Protein 4XIW (pdb70)

InterPro domains:
  IPR001148 Alpha carbonic anhydrase domain [PF00194] (82-308)
  IPR001148 Alpha carbonic anhydrase domain [PS51144] (73-310)
  IPR001148 Alpha carbonic anhydrase domain [SM01057] (75-310)
  IPR018338 Carbonic anhydrase, alpha-class, conserved site [PS00162] (165-181)
  IPR023561 Carbonic anhydrase, alpha-class [PTHR18952] (73-304)
  IPR036398 Alpha carbonic anhydrase domain superfamily [G3DSA:3.10.200.10] (72-310)
  IPR036398 Alpha carbonic anhydrase domain superfamily [SSF51069] (74-306)
  IPR041891 Carbonic anhydrase, prokaryotic-like [cd03124] (82-308)

Structure (mmCIF, N/CA/C/O backbone):
data_4XIW
#
_entry.id   4XIW
#
_cell.length_a   139.356
_cell.length_b   139.356
_cell.length_c   203.209
_cell.angle_alpha   90.00
_cell.angle_beta   90.00
_cell.angle_gamma   120.00
#
_symmetry.space_group_name_H-M   'P 32 2 1'
#
loop_
_entity.id
_entity.type
_entity.pdbx_description
1 polymer 'Carbonic anhydrase, alpha type'
2 non-polymer 'ZINC ION'
3 non-polymer 5-ACETAMIDO-1,3,4-THIADIAZOLE-2-SULFONAMIDE
4 non-polymer 'DIHYDROGENPHOSPHATE ION'
5 water water
#
loop_
_atom_site.group_PDB
_atom_site.id
_atom_site.type_symbol
_atom_site.label_atom_id
_atom_site.label_alt_id
_atom_site.label_comp_id
_atom_site.label_asym_id
_atom_site.label_entity_id
_atom_site.label_seq_id
_atom_site.pdbx_PDB_ins_code
_atom_site.Cartn_x
_atom_site.Cartn_y
_atom_site.Cartn_z
_atom_site.occupancy
_atom_site.B_iso_or_equiv
_atom_site.auth_seq_id
_atom_site.auth_comp_id
_atom_site.auth_asym_id
_atom_site.auth_atom_id
_atom_site.pdbx_PDB_model_num
ATOM 1 N N . ALA A 1 3 ? -19.338 -34.615 57.772 1.00 61.81 74 ALA A N 1
ATOM 2 C CA . ALA A 1 3 ? -19.248 -34.429 56.320 1.00 56.67 74 ALA A CA 1
ATOM 3 C C . ALA A 1 3 ? -20.621 -34.587 55.651 1.00 55.68 74 ALA A C 1
ATOM 4 O O . ALA A 1 3 ? -21.183 -35.689 55.619 1.00 66.26 74 ALA A O 1
ATOM 11 N N . TRP A 1 4 ? -21.133 -33.481 55.108 1.00 43.40 75 TRP A N 1
ATOM 12 C CA . TRP A 1 4 ? -22.497 -33.379 54.578 1.00 41.98 75 TRP A CA 1
ATOM 13 C C . TRP A 1 4 ? -22.500 -32.417 53.400 1.00 36.55 75 TRP A C 1
ATOM 14 O O . TRP A 1 4 ? -21.602 -31.581 53.275 1.00 33.21 75 TRP A O 1
ATOM 35 N N . ASN A 1 5 ? -23.539 -32.458 52.581 1.00 27.97 76 ASN A N 1
ATOM 36 C CA . ASN A 1 5 ? -23.604 -31.512 51.466 1.00 37.46 76 ASN A CA 1
ATOM 37 C C . ASN A 1 5 ? -25.026 -31.210 51.044 1.00 38.58 76 ASN A C 1
ATOM 38 O O . ASN A 1 5 ? -25.983 -31.806 51.538 1.00 40.49 76 ASN A O 1
ATOM 49 N N . TYR A 1 6 ? -25.154 -30.249 50.149 1.00 33.05 77 TYR A N 1
ATOM 50 C CA . TYR A 1 6 ? -26.407 -30.012 49.470 1.00 38.26 77 TYR A CA 1
ATOM 51 C C . TYR A 1 6 ? -26.587 -31.008 48.301 1.00 44.06 77 TYR A C 1
ATOM 52 O O . TYR A 1 6 ? -27.666 -31.566 48.086 1.00 45.98 77 TYR A O 1
ATOM 70 N N . GLY A 1 7 ? -25.521 -31.198 47.533 1.00 39.97 78 GLY A N 1
ATOM 71 C CA . GLY A 1 7 ? -25.509 -32.155 46.445 1.00 47.06 78 GLY A CA 1
ATOM 72 C C . GLY A 1 7 ? -26.046 -31.650 45.108 1.00 44.32 78 GLY A C 1
ATOM 73 O O . GLY A 1 7 ? -26.332 -30.457 44.914 1.00 37.03 78 GLY A O 1
ATOM 77 N N . GLU A 1 8 ? -26.151 -32.586 44.170 1.00 38.66 79 GLU A N 1
ATOM 78 C CA . GLU A 1 8 ? -26.797 -32.330 42.894 1.00 43.92 79 GLU A CA 1
ATOM 79 C C . GLU A 1 8 ? -28.265 -32.681 43.013 1.00 39.96 79 GLU A C 1
ATOM 80 O O . GLU A 1 8 ? -28.684 -33.295 44.001 1.00 37.72 79 GLU A O 1
ATOM 92 N N . VAL A 1 9 ? -29.048 -32.279 42.015 1.00 34.80 80 VAL A N 1
ATOM 93 C CA . VAL A 1 9 ? -30.473 -32.562 42.033 1.00 40.21 80 VAL A CA 1
ATOM 94 C C . VAL A 1 9 ? -30.645 -34.098 42.099 1.00 36.45 80 VAL A C 1
ATOM 95 O O . VAL A 1 9 ? -29.730 -34.845 41.779 1.00 44.24 80 VAL A O 1
ATOM 108 N N . ALA A 1 10 ? -31.768 -34.580 42.600 1.00 43.95 81 ALA A N 1
ATOM 109 C CA . ALA A 1 10 ? -31.846 -36.001 42.930 1.00 51.29 81 ALA A CA 1
ATOM 110 C C . ALA A 1 10 ? -32.510 -36.743 41.789 1.00 44.20 81 ALA A C 1
ATOM 111 O O . ALA A 1 10 ? -32.487 -37.975 41.749 1.00 46.41 81 ALA A O 1
ATOM 118 N N . GLY A 1 11 ? -33.085 -35.985 40.855 1.00 40.08 82 GLY A N 1
ATOM 119 C CA . GLY A 1 11 ? -33.880 -36.561 39.781 1.00 48.24 82 GLY A CA 1
ATOM 120 C C . GLY A 1 11 ? -33.137 -37.438 38.770 1.00 40.38 82 GLY A C 1
ATOM 121 O O . GLY A 1 11 ? -33.480 -38.618 38.626 1.00 31.03 82 GLY A O 1
ATOM 125 N N . PRO A 1 12 ? -32.136 -36.863 38.061 1.00 39.39 83 PRO A N 1
ATOM 126 C CA . PRO A 1 12 ? -31.444 -37.513 36.931 1.00 36.91 83 PRO A CA 1
ATOM 127 C C . PRO A 1 12 ? -30.713 -38.825 37.240 1.00 31.45 83 PRO A C 1
ATOM 128 O O . PRO A 1 12 ? -30.658 -39.702 36.388 1.00 41.25 83 PRO A O 1
ATOM 139 N N . PRO A 1 13 ? -30.160 -38.968 38.434 1.00 34.82 84 PRO A N 1
ATOM 140 C CA . PRO A 1 13 ? -29.541 -40.267 38.715 1.00 35.23 84 PRO A CA 1
ATOM 141 C C . PRO A 1 13 ? -30.549 -41.400 38.860 1.00 33.31 84 PRO A C 1
ATOM 142 O O . PRO A 1 13 ? -30.144 -42.551 38.958 1.00 27.01 84 PRO A O 1
ATOM 153 N N . THR A 1 14 ? -31.839 -41.084 38.884 1.00 37.50 85 THR A N 1
ATOM 154 C CA . THR A 1 14 ? -32.876 -42.112 39.026 1.00 37.56 85 THR A CA 1
ATOM 155 C C . THR A 1 14 ? -33.508 -42.458 37.673 1.00 43.32 85 THR A C 1
ATOM 156 O O . THR A 1 14 ? -34.072 -43.540 37.520 1.00 44.67 85 THR A O 1
ATOM 167 N N . TRP A 1 15 ? -33.401 -41.538 36.707 1.00 40.50 86 TRP A N 1
ATOM 168 C CA . TRP A 1 15 ? -33.898 -41.750 35.354 1.00 38.87 86 TRP A CA 1
ATOM 169 C C . TRP A 1 15 ? -33.479 -43.123 34.872 1.00 50.60 86 TRP A C 1
ATOM 170 O O . TRP A 1 15 ? -32.315 -43.520 35.066 1.00 50.13 86 TRP A O 1
ATOM 191 N N . LYS A 1 16 ? -34.423 -43.845 34.264 1.00 46.34 87 LYS A N 1
ATOM 192 C CA . LYS A 1 16 ? -34.174 -45.219 33.840 1.00 48.80 87 LYS A CA 1
ATOM 193 C C . LYS A 1 16 ? -34.292 -45.349 32.331 1.00 48.61 87 LYS A C 1
ATOM 194 O O . LYS A 1 16 ? -34.608 -44.385 31.623 1.00 50.55 87 LYS A O 1
ATOM 213 N N . GLY A 1 17 ? -34.022 -46.551 31.842 1.00 46.72 88 GLY A N 1
ATOM 214 C CA . GLY A 1 17 ? -34.197 -46.863 30.442 1.00 42.36 88 GLY A CA 1
ATOM 215 C C . GLY A 1 17 ? -32.826 -46.780 29.821 1.00 46.72 88 GLY A C 1
ATOM 216 O O . GLY A 1 17 ? -31.853 -47.227 30.450 1.00 37.11 88 GLY A O 1
ATOM 220 N N . VAL A 1 18 ? -32.734 -46.196 28.618 1.00 39.73 89 VAL A N 1
ATOM 221 C CA . VAL A 1 18 ? -31.435 -45.950 28.002 1.00 30.99 89 VAL A CA 1
ATOM 222 C C . VAL A 1 18 ? -30.686 -44.886 28.802 1.00 30.47 89 VAL A C 1
ATOM 223 O O . VAL A 1 18 ? -29.457 -44.943 28.900 1.00 26.37 89 VAL A O 1
ATOM 236 N N . CYS A 1 19 ? -31.441 -43.927 29.359 1.00 33.24 90 CYS A N 1
ATOM 237 C CA . CYS A 1 19 ? -30.921 -42.928 30.319 1.00 40.52 90 CYS A CA 1
ATOM 238 C C . CYS A 1 19 ? -29.852 -43.454 31.244 1.00 36.53 90 CYS A C 1
ATOM 239 O O . CYS A 1 19 ? -28.882 -42.757 31.543 1.00 41.12 90 CYS A O 1
ATOM 246 N N . ALA A 1 20 ? -30.043 -44.684 31.705 1.00 35.60 91 ALA A N 1
ATOM 247 C CA . ALA A 1 20 ? -29.208 -45.239 32.755 1.00 33.77 91 ALA A CA 1
ATOM 248 C C . ALA A 1 20 ? -28.211 -46.230 32.208 1.00 35.08 91 ALA A C 1
ATOM 249 O O . ALA A 1 20 ? -27.247 -46.545 32.896 1.00 35.28 91 ALA A O 1
ATOM 256 N N . THR A 1 21 ? -28.434 -46.714 30.979 1.00 33.27 92 THR A N 1
ATOM 257 C CA . THR A 1 21 ? -27.680 -47.868 30.461 1.00 33.91 92 THR A CA 1
ATOM 258 C C . THR A 1 21 ? -26.859 -47.556 29.217 1.00 44.15 92 THR A C 1
ATOM 259 O O . THR A 1 21 ? -25.914 -48.296 28.911 1.00 37.90 92 THR A O 1
ATOM 270 N N . GLY A 1 22 ? -27.244 -46.498 28.491 1.00 30.54 93 GLY A N 1
ATOM 271 C CA . GLY A 1 22 ? -26.576 -46.117 27.264 1.00 33.63 93 GLY A CA 1
ATOM 272 C C . GLY A 1 22 ? -25.118 -45.727 27.418 1.00 36.64 93 GLY A C 1
ATOM 273 O O . GLY A 1 22 ? -24.724 -45.093 28.411 1.00 30.22 93 GLY A O 1
ATOM 277 N N . LYS A 1 23 ? -24.318 -46.089 26.416 1.00 33.49 94 LYS A N 1
ATOM 278 C CA . LYS A 1 23 ? -22.895 -45.756 26.416 1.00 32.10 94 LYS A CA 1
ATOM 279 C C . LYS A 1 23 ? -22.607 -44.548 25.475 1.00 27.45 94 LYS A C 1
ATOM 280 O O . LYS A 1 23 ? -21.450 -44.194 25.205 1.00 24.32 94 LYS A O 1
ATOM 299 N N . ARG A 1 24 ? -23.675 -43.906 25.007 1.00 26.44 95 ARG A N 1
ATOM 300 C CA . ARG A 1 24 ? -23.585 -42.819 24.034 1.00 31.66 95 ARG A CA 1
ATOM 301 C C . ARG A 1 24 ? -24.515 -41.661 24.475 1.00 23.37 95 ARG A C 1
ATOM 302 O O . ARG A 1 24 ? -25.424 -41.230 23.758 1.00 26.17 95 ARG A O 1
ATOM 323 N N . GLN A 1 25 ? -24.291 -41.162 25.677 1.00 28.27 96 GLN A N 1
ATOM 324 C CA . GLN A 1 25 ? -25.246 -40.251 26.300 1.00 26.46 96 GLN A CA 1
ATOM 325 C C . GLN A 1 25 ? -24.771 -38.798 26.275 1.00 22.86 96 GLN A C 1
ATOM 326 O O . GLN A 1 25 ? -23.577 -38.517 26.222 1.00 20.52 96 GLN A O 1
ATOM 340 N N . SER A 1 26 ? -25.731 -37.885 26.280 1.00 24.90 97 SER A N 1
ATOM 341 C CA . SER A 1 26 ? -25.461 -36.455 26.393 1.00 26.39 97 SER A CA 1
ATOM 342 C C . SER A 1 26 ? -26.003 -35.884 27.700 1.00 23.60 97 SER A C 1
ATOM 343 O O . SER A 1 26 ? -26.943 -36.424 28.278 1.00 26.00 97 SER A O 1
ATOM 351 N N . PRO A 1 27 ? -25.444 -34.765 28.155 1.00 21.73 98 PRO A N 1
ATOM 352 C CA . PRO A 1 27 ? -24.383 -33.982 27.523 1.00 23.29 98 PRO A CA 1
ATOM 353 C C . PRO A 1 27 ? -23.000 -34.525 27.864 1.00 20.23 98 PRO A C 1
ATOM 354 O O . PRO A 1 27 ? -22.885 -35.476 28.624 1.00 24.68 98 PRO A O 1
ATOM 365 N N . ILE A 1 28 ? -21.954 -33.925 27.311 1.00 19.14 99 ILE A N 1
ATOM 366 C CA . ILE A 1 28 ? -20.608 -34.324 27.687 1.00 23.00 99 ILE A CA 1
ATOM 367 C C . ILE A 1 28 ? -19.731 -33.109 27.803 1.00 21.67 99 ILE A C 1
ATOM 368 O O . ILE A 1 28 ? -20.157 -32.013 27.455 1.00 19.97 99 ILE A O 1
ATOM 384 N N . ASN A 1 29 ? -18.514 -33.285 28.216 1.00 20.09 100 ASN A N 1
ATOM 385 C CA . ASN A 1 29 ? -17.529 -32.250 28.171 1.00 14.69 100 ASN A CA 1
ATOM 386 C C . ASN A 1 29 ? -16.861 -32.085 26.794 1.00 21.48 100 ASN A C 1
ATOM 387 O O . ASN A 1 29 ? -16.445 -33.011 26.200 1.00 17.10 100 ASN A O 1
ATOM 398 N N . ILE A 1 30 ? -16.729 -30.854 26.323 1.00 16.07 101 ILE A N 1
ATOM 399 C CA . ILE A 1 30 ? -16.073 -30.643 25.041 1.00 15.57 101 ILE A CA 1
ATOM 400 C C . ILE A 1 30 ? -14.657 -30.102 25.208 1.00 16.74 101 ILE A C 1
ATOM 401 O O . ILE A 1 30 ? -14.459 -28.887 25.180 1.00 16.70 101 ILE A O 1
ATOM 417 N N . PRO A 1 31 ? -13.664 -30.973 25.316 1.00 17.34 102 PRO A N 1
ATOM 418 C CA . PRO A 1 31 ? -12.275 -30.509 25.439 1.00 20.16 102 PRO A CA 1
ATOM 419 C C . PRO A 1 31 ? -11.835 -29.535 24.332 1.00 24.37 102 PRO A C 1
ATOM 420 O O . PRO A 1 31 ? -11.954 -29.851 23.148 1.00 29.43 102 PRO A O 1
ATOM 431 N N . LEU A 1 32 ? -11.323 -28.372 24.732 1.00 25.39 103 LEU A N 1
ATOM 432 C CA . LEU A 1 32 ? -10.709 -27.457 23.859 1.00 25.66 103 LEU A CA 1
ATOM 433 C C . LEU A 1 32 ? -9.249 -27.444 24.122 1.00 24.77 103 LEU A C 1
ATOM 434 O O . LEU A 1 32 ? -8.477 -28.007 23.460 1.00 41.38 103 LEU A O 1
ATOM 450 N N . ASN A 1 33 ? -8.857 -26.859 25.168 1.00 34.10 104 ASN A N 1
ATOM 451 C CA . ASN A 1 33 ? -7.436 -26.667 25.428 1.00 37.72 104 ASN A CA 1
ATOM 452 C C . ASN A 1 33 ? -6.815 -27.899 26.078 1.00 38.63 104 ASN A C 1
ATOM 453 O O . ASN A 1 33 ? -6.232 -27.816 27.159 1.00 47.53 104 ASN A O 1
ATOM 464 N N . THR A 1 34 ? -6.943 -29.041 25.411 1.00 44.40 105 THR A N 1
ATOM 465 C CA . THR A 1 34 ? -6.396 -30.292 25.921 1.00 39.51 105 THR A CA 1
ATOM 466 C C . THR A 1 34 ? -5.110 -30.658 25.189 1.00 33.59 105 THR A C 1
ATOM 467 O O . THR A 1 34 ? -4.750 -30.028 24.194 1.00 50.14 105 THR A O 1
ATOM 478 N N . SER A 1 35 ? -4.423 -31.681 25.686 1.00 29.44 106 SER A N 1
ATOM 479 C CA . SER A 1 35 ? -3.177 -32.134 25.080 1.00 39.79 106 SER A CA 1
ATOM 480 C C . SER A 1 35 ? -3.425 -33.329 24.167 1.00 35.12 106 SER A C 1
ATOM 481 O O . SER A 1 35 ? -2.484 -33.975 23.705 1.00 37.76 106 SER A O 1
ATOM 489 N N . ALA A 1 36 ? -4.696 -33.618 23.911 1.00 28.98 107 ALA A N 1
ATOM 490 C CA . ALA A 1 36 ? -5.065 -34.690 23.087 1.00 29.45 107 ALA A CA 1
ATOM 491 C C . ALA A 1 36 ? -5.197 -34.160 21.704 1.00 31.08 107 ALA A C 1
ATOM 492 O O . ALA A 1 36 ? -5.393 -32.991 21.509 1.00 35.28 107 ALA A O 1
ATOM 499 N N . PRO A 1 37 ? -5.040 -35.024 20.738 1.00 30.10 108 PRO A N 1
ATOM 500 C CA . PRO A 1 37 ? -5.230 -34.600 19.344 1.00 28.09 108 PRO A CA 1
ATOM 501 C C . PRO A 1 37 ? -6.690 -34.335 19.040 1.00 33.67 108 PRO A C 1
ATOM 502 O O . PRO A 1 37 ? -7.556 -35.134 19.411 1.00 40.25 108 PRO A O 1
ATOM 513 N N . LYS A 1 38 ? -6.964 -33.239 18.355 1.00 27.55 109 LYS A N 1
ATOM 514 C CA . LYS A 1 38 ? -8.312 -32.964 17.902 1.00 29.98 109 LYS A CA 1
ATOM 515 C C . LYS A 1 38 ? -8.494 -33.424 16.455 1.00 31.14 109 LYS A C 1
ATOM 516 O O . LYS A 1 38 ? -7.872 -32.876 15.530 1.00 27.11 109 LYS A O 1
ATOM 535 N N . VAL A 1 39 ? -9.349 -34.424 16.271 1.00 27.85 110 VAL A N 1
ATOM 536 C CA . VAL A 1 39 ? -9.741 -34.860 14.943 1.00 24.87 110 VAL A CA 1
ATOM 537 C C . VAL A 1 39 ? -10.685 -33.843 14.326 1.00 27.44 110 VAL A C 1
ATOM 538 O O . VAL A 1 39 ? -11.729 -33.543 14.897 1.00 25.65 110 VAL A O 1
ATOM 551 N N . ASP A 1 40 ? -10.331 -33.317 13.157 1.00 33.67 111 ASP A N 1
ATOM 552 C CA . ASP A 1 40 ? -11.186 -32.354 12.449 1.00 28.13 111 ASP A CA 1
ATOM 553 C C . ASP A 1 40 ? -12.412 -33.028 11.874 1.00 30.34 111 ASP A C 1
ATOM 554 O O . ASP A 1 40 ? -12.357 -34.153 11.397 1.00 29.66 111 ASP A O 1
ATOM 563 N N . ALA A 1 41 ? -13.540 -32.343 11.938 1.00 34.44 112 ALA A N 1
ATOM 564 C CA . ALA A 1 41 ? -14.780 -32.954 11.498 1.00 33.87 112 ALA A CA 1
ATOM 565 C C . ALA A 1 41 ? -14.834 -32.901 9.978 1.00 27.25 112 ALA A C 1
ATOM 566 O O . ALA A 1 41 ? -15.311 -33.828 9.333 1.00 29.04 112 ALA A O 1
ATOM 573 N N . GLU A 1 42 ? -14.289 -31.831 9.412 1.00 36.47 113 GLU A N 1
ATOM 574 C CA . GLU A 1 42 ? -14.309 -31.625 7.954 1.00 40.49 113 GLU A CA 1
ATOM 575 C C . GLU A 1 42 ? -15.708 -31.835 7.436 1.00 37.12 113 GLU A C 1
ATOM 576 O O . GLU A 1 42 ? -16.018 -32.856 6.823 1.00 39.38 113 GLU A O 1
ATOM 588 N N . MET A 1 43 ? -16.514 -30.832 7.629 1.00 36.57 114 MET A N 1
ATOM 589 C CA . MET A 1 43 ? -17.923 -30.913 7.500 1.00 34.22 114 MET A CA 1
ATOM 590 C C . MET A 1 43 ? -18.408 -29.661 6.806 1.00 29.86 114 MET A C 1
ATOM 591 O O . MET A 1 43 ? -19.530 -29.562 6.432 1.00 30.99 114 MET A O 1
ATOM 605 N N . GLY A 1 44 ? -17.526 -28.698 6.676 1.00 26.01 115 GLY A N 1
ATOM 606 C CA . GLY A 1 44 ? -17.849 -27.367 6.221 1.00 20.61 115 GLY A CA 1
ATOM 607 C C . GLY A 1 44 ? -18.444 -26.544 7.341 1.00 24.60 115 GLY A C 1
ATOM 608 O O . GLY A 1 44 ? -18.392 -26.914 8.502 1.00 23.87 115 GLY A O 1
ATOM 612 N N . GLU A 1 45 ? -19.011 -25.415 6.959 1.00 27.14 116 GLU A N 1
ATOM 613 C CA . GLU A 1 45 ? -19.664 -24.513 7.867 1.00 19.77 116 GLU A CA 1
ATOM 614 C C . GLU A 1 45 ? -21.177 -24.697 7.766 1.00 23.25 116 GLU A C 1
ATOM 615 O O . GLU A 1 45 ? -21.695 -25.221 6.782 1.00 21.64 116 GLU A O 1
ATOM 627 N N . PHE A 1 46 ? -21.877 -24.287 8.813 1.00 25.26 117 PHE A N 1
ATOM 628 C CA . PHE A 1 46 ? -23.319 -24.285 8.804 1.00 22.87 117 PHE A CA 1
ATOM 629 C C . PHE A 1 46 ? -23.753 -23.191 7.858 1.00 22.29 117 PHE A C 1
ATOM 630 O O . PHE A 1 46 ? -23.151 -22.101 7.843 1.00 20.51 117 PHE A O 1
ATOM 647 N N . ASP A 1 47 ? -24.800 -23.454 7.084 1.00 23.26 118 ASP A N 1
ATOM 648 C CA . ASP A 1 47 ? -25.492 -22.365 6.392 1.00 24.34 118 ASP A CA 1
ATOM 649 C C . ASP A 1 47 ? -26.953 -22.348 6.831 1.00 22.06 118 ASP A C 1
ATOM 650 O O . ASP A 1 47 ? -27.696 -23.315 6.619 1.00 17.95 118 ASP A O 1
ATOM 659 N N . PHE A 1 48 ? -27.350 -21.232 7.427 1.00 17.57 119 PHE A N 1
ATOM 660 C CA . PHE A 1 48 ? -28.684 -21.095 7.977 1.00 23.38 119 PHE A CA 1
ATOM 661 C C . PHE A 1 48 ? -29.634 -20.355 7.083 1.00 24.37 119 PHE A C 1
ATOM 662 O O . PHE A 1 48 ? -29.348 -19.231 6.657 1.00 22.91 119 PHE A O 1
ATOM 679 N N . ALA A 1 49 ? -30.791 -20.958 6.848 1.00 22.73 120 ALA A N 1
ATOM 680 C CA . ALA A 1 49 ? -31.921 -20.235 6.265 1.00 24.34 120 ALA A CA 1
ATOM 681 C C . ALA A 1 49 ? -33.100 -20.330 7.228 1.00 27.92 120 ALA A C 1
ATOM 682 O O . ALA A 1 49 ? -33.996 -21.171 7.069 1.00 31.32 120 ALA A O 1
ATOM 689 N N . TYR A 1 50 ? -33.069 -19.488 8.251 1.00 26.70 121 TYR A N 1
ATOM 690 C CA . TYR A 1 50 ? -34.130 -19.440 9.246 1.00 30.70 121 TYR A CA 1
ATOM 691 C C . TYR A 1 50 ? -34.995 -18.184 9.057 1.00 35.73 121 TYR A C 1
ATOM 692 O O . TYR A 1 50 ? -34.464 -17.075 9.013 1.00 38.27 121 TYR A O 1
ATOM 710 N N . GLY A 1 51 ? -36.319 -18.340 9.044 1.00 33.29 122 GLY A N 1
ATOM 711 C CA . GLY A 1 51 ? -37.221 -17.199 8.942 1.00 32.49 122 GLY A CA 1
ATOM 712 C C . GLY A 1 51 ? -37.016 -16.174 10.045 1.00 41.41 122 GLY A C 1
ATOM 713 O O . GLY A 1 51 ? -36.521 -16.500 11.134 1.00 40.22 122 GLY A O 1
ATOM 717 N N . SER A 1 52 ? -37.411 -14.935 9.771 1.00 38.27 123 SER A N 1
ATOM 718 C CA . SER A 1 52 ? -37.136 -13.834 10.690 1.00 44.60 123 SER A CA 1
ATOM 719 C C . SER A 1 52 ? -38.275 -13.487 11.688 1.00 42.10 123 SER A C 1
ATOM 720 O O . SER A 1 52 ? -38.008 -12.868 12.728 1.00 37.86 123 SER A O 1
ATOM 728 N N . PHE A 1 53 ? -39.515 -13.870 11.370 1.00 31.96 124 PHE A N 1
ATOM 729 C CA . PHE A 1 53 ? -40.677 -13.579 12.217 1.00 31.35 124 PHE A CA 1
ATOM 730 C C . PHE A 1 53 ? -41.645 -14.722 12.134 1.00 33.46 124 PHE A C 1
ATOM 731 O O . PHE A 1 53 ? -42.741 -14.595 11.584 1.00 28.33 124 PHE A O 1
ATOM 748 N N . GLU A 1 54 ? -41.230 -15.848 12.693 1.00 37.39 125 GLU A N 1
ATOM 749 C CA . GLU A 1 54 ? -42.007 -17.057 12.614 1.00 31.57 125 GLU A CA 1
ATOM 750 C C . GLU A 1 54 ? -43.156 -16.961 13.611 1.00 39.33 125 GLU A C 1
ATOM 751 O O . GLU A 1 54 ? -43.012 -16.423 14.710 1.00 41.00 125 GLU A O 1
ATOM 763 N N . LYS A 1 55 ? -44.306 -17.463 13.189 1.00 42.19 126 LYS A N 1
ATOM 764 C CA . LYS A 1 55 ? -45.444 -17.635 14.048 1.00 29.90 126 LYS A CA 1
ATOM 765 C C . LYS A 1 55 ? -45.255 -18.964 14.727 1.00 33.98 126 LYS A C 1
ATOM 766 O O . LYS A 1 55 ? -45.242 -19.978 14.045 1.00 40.31 126 LYS A O 1
ATOM 785 N N . CYS A 1 56 ? -45.114 -18.956 16.054 1.00 34.63 127 CYS A N 1
ATOM 786 C CA . CYS A 1 56 ? -44.779 -20.158 16.834 1.00 34.78 127 CYS A CA 1
ATOM 787 C C . CYS A 1 56 ? -45.758 -20.440 17.994 1.00 37.70 127 CYS A C 1
ATOM 788 O O . CYS A 1 56 ? -46.281 -19.495 18.614 1.00 34.89 127 CYS A O 1
ATOM 796 N N . ASP A 1 57 ? -45.975 -21.730 18.292 1.00 34.60 128 ASP A N 1
ATOM 797 C CA . ASP A 1 57 ? -46.614 -22.188 19.551 1.00 40.72 128 ASP A CA 1
ATOM 798 C C . ASP A 1 57 ? -45.581 -22.307 20.659 1.00 33.40 128 ASP A C 1
ATOM 799 O O . ASP A 1 57 ? -44.562 -22.987 20.483 1.00 31.77 128 ASP A O 1
ATOM 808 N N . VAL A 1 58 ? -45.833 -21.661 21.792 1.00 32.47 129 VAL A N 1
ATOM 809 C CA . VAL A 1 58 ? -44.950 -21.803 22.945 1.00 31.01 129 VAL A CA 1
ATOM 810 C C . VAL A 1 58 ? -45.608 -22.741 23.941 1.00 29.55 129 VAL A C 1
ATOM 811 O O . VAL A 1 58 ? -46.722 -22.477 24.406 1.00 33.30 129 VAL A O 1
ATOM 824 N N . LEU A 1 59 ? -44.914 -23.835 24.240 1.00 30.83 130 LEU A N 1
ATOM 825 C CA . LEU A 1 59 ? -45.377 -24.874 25.154 1.00 25.47 130 LEU A CA 1
ATOM 826 C C . LEU A 1 59 ? -44.625 -24.816 26.486 1.00 29.59 130 LEU A C 1
ATOM 827 O O . LEU A 1 59 ? -43.433 -24.483 26.516 1.00 25.55 130 LEU A O 1
ATOM 843 N N . ASN A 1 60 ? -45.327 -25.136 27.581 1.00 30.97 131 ASN A N 1
ATOM 844 C CA . ASN A 1 60 ? -44.711 -25.324 28.894 1.00 18.92 131 ASN A CA 1
ATOM 845 C C . ASN A 1 60 ? -44.477 -26.803 29.090 1.00 22.66 131 ASN A C 1
ATOM 846 O O . ASN A 1 60 ? -45.398 -27.599 29.277 1.00 21.30 131 ASN A O 1
ATOM 857 N N . THR A 1 61 ? -43.240 -27.225 28.973 1.00 30.16 132 THR A N 1
ATOM 858 C CA . THR A 1 61 ? -42.884 -28.621 28.993 1.00 27.94 132 THR A CA 1
ATOM 859 C C . THR A 1 61 ? -43.182 -29.305 30.273 1.00 27.87 132 THR A C 1
ATOM 860 O O . THR A 1 61 ? -43.212 -30.519 30.355 1.00 26.32 132 THR A O 1
ATOM 871 N N . GLY A 1 62 ? -43.397 -28.491 31.289 1.00 31.68 133 GLY A N 1
ATOM 872 C CA . GLY A 1 62 ? -43.572 -29.024 32.634 1.00 27.76 133 GLY A CA 1
ATOM 873 C C . GLY A 1 62 ? -42.341 -29.738 33.203 1.00 30.84 133 GLY A C 1
ATOM 874 O O . GLY A 1 62 ? -42.459 -30.615 34.065 1.00 35.15 133 GLY A O 1
ATOM 878 N N . HIS A 1 63 ? -41.156 -29.367 32.723 1.00 27.09 134 HIS A N 1
ATOM 879 C CA . HIS A 1 63 ? -39.905 -29.966 33.175 1.00 23.51 134 HIS A CA 1
ATOM 880 C C . HIS A 1 63 ? -38.883 -28.857 33.286 1.00 23.58 134 HIS A C 1
ATOM 881 O O . HIS A 1 63 ? -37.686 -29.084 33.192 1.00 25.61 134 HIS A O 1
ATOM 896 N N . GLY A 1 64 ? -39.366 -27.637 33.454 1.00 19.84 135 GLY A N 1
ATOM 897 C CA . GLY A 1 64 ? -38.485 -26.508 33.631 1.00 19.96 135 GLY A CA 1
ATOM 898 C C . GLY A 1 64 ? -38.697 -25.558 32.495 1.00 28.57 135 GLY A C 1
ATOM 899 O O . GLY A 1 64 ? -39.426 -24.585 32.631 1.00 23.24 135 GLY A O 1
ATOM 903 N N . THR A 1 65 ? -38.101 -25.871 31.345 1.00 30.27 136 THR A N 1
ATOM 904 C CA . THR A 1 65 ? -38.050 -24.919 30.243 1.00 21.32 136 THR A CA 1
ATOM 905 C C . THR A 1 65 ? -39.416 -24.752 29.589 1.00 19.46 136 THR A C 1
ATOM 906 O O . THR A 1 65 ? -40.267 -25.631 29.699 1.00 17.39 136 THR A O 1
ATOM 917 N N . MET A 1 66 ? -39.626 -23.619 28.915 1.00 25.11 137 MET A N 1
ATOM 918 C CA . MET A 1 66 ? -40.672 -23.536 27.888 1.00 19.63 137 MET A CA 1
ATOM 919 C C . MET A 1 66 ? -40.057 -24.023 26.597 1.00 21.33 137 MET A C 1
ATOM 920 O O . MET A 1 66 ? -38.840 -24.169 26.497 1.00 21.31 137 MET A O 1
ATOM 934 N N . GLN A 1 67 ? -40.897 -24.257 25.598 1.00 26.96 138 GLN A N 1
ATOM 935 C CA . GLN A 1 67 ? -40.469 -24.894 24.357 1.00 20.55 138 GLN A CA 1
ATOM 936 C C . GLN A 1 67 ? -41.116 -24.161 23.182 1.00 27.65 138 GLN A C 1
ATOM 937 O O . GLN A 1 67 ? -42.349 -24.079 23.122 1.00 25.13 138 GLN A O 1
ATOM 951 N N . VAL A 1 68 ? -40.302 -23.613 22.268 1.00 19.38 139 VAL A N 1
ATOM 952 C CA . VAL A 1 68 ? -40.852 -22.848 21.143 1.00 23.80 139 VAL A CA 1
ATOM 953 C C . VAL A 1 68 ? -40.898 -23.721 19.916 1.00 23.19 139 VAL A C 1
ATOM 954 O O . VAL A 1 68 ? -39.849 -24.160 19.430 1.00 24.84 139 VAL A O 1
ATOM 967 N N . ASN A 1 69 ? -42.112 -24.002 19.433 1.00 26.33 140 ASN A N 1
ATOM 968 C CA . ASN A 1 69 ? -42.283 -24.844 18.239 1.00 26.23 140 ASN A CA 1
ATOM 969 C C . ASN A 1 69 ? -42.432 -24.023 16.976 1.00 24.11 140 ASN A C 1
ATOM 970 O O . ASN A 1 69 ? -43.034 -22.943 16.975 1.00 22.34 140 ASN A O 1
ATOM 981 N N . PHE A 1 70 ? -41.853 -24.537 15.898 1.00 27.96 141 PHE A N 1
ATOM 982 C CA . PHE A 1 70 ? -41.825 -23.815 14.626 1.00 31.48 141 PHE A CA 1
ATOM 983 C C . PHE A 1 70 ? -42.641 -24.496 13.551 1.00 32.05 141 PHE A C 1
ATOM 984 O O . PHE A 1 70 ? -42.941 -25.695 13.650 1.00 34.02 141 PHE A O 1
ATOM 1001 N N . PRO A 1 71 ? -43.038 -23.720 12.534 1.00 37.05 142 PRO A N 1
ATOM 1002 C CA . PRO A 1 71 ? -43.455 -24.335 11.277 1.00 36.11 142 PRO A CA 1
ATOM 1003 C C . PRO A 1 71 ? -42.248 -24.761 10.472 1.00 41.20 142 PRO A C 1
ATOM 1004 O O . PRO A 1 71 ? -41.118 -24.404 10.811 1.00 38.34 142 PRO A O 1
ATOM 1015 N N . ALA A 1 72 ? -42.493 -25.489 9.389 1.00 47.85 143 ALA A N 1
ATOM 1016 C CA . ALA A 1 72 ? -41.435 -25.836 8.451 1.00 42.88 143 ALA A CA 1
ATOM 1017 C C . ALA A 1 72 ? -40.876 -24.586 7.780 1.00 35.56 143 ALA A C 1
ATOM 1018 O O . ALA A 1 72 ? -41.479 -23.504 7.842 1.00 35.65 143 ALA A O 1
ATOM 1025 N N . GLY A 1 73 ? -39.705 -24.738 7.166 1.00 29.08 144 GLY A N 1
ATOM 1026 C CA . GLY A 1 73 ? -39.088 -23.657 6.415 1.00 32.10 144 GLY A CA 1
ATOM 1027 C C . GLY A 1 73 ? -37.805 -23.136 7.029 1.00 44.66 144 GLY A C 1
ATOM 1028 O O . GLY A 1 73 ? -37.023 -22.415 6.377 1.00 44.25 144 GLY A O 1
ATOM 1032 N N . ASN A 1 74 ? -37.591 -23.470 8.299 1.00 41.79 145 ASN A N 1
ATOM 1033 C CA . ASN A 1 74 ? -36.355 -23.097 8.951 1.00 27.43 145 ASN A CA 1
ATOM 1034 C C . ASN A 1 74 ? -35.341 -24.218 8.759 1.00 30.88 145 ASN A C 1
ATOM 1035 O O . ASN A 1 74 ? -35.441 -25.292 9.373 1.00 25.79 145 ASN A O 1
ATOM 1046 N N . LEU A 1 75 ? -34.380 -23.974 7.872 1.00 29.92 146 LEU A N 1
ATOM 1047 C CA . LEU A 1 75 ? -33.440 -25.002 7.505 1.00 21.95 146 LEU A CA 1
ATOM 1048 C C . LEU A 1 75 ? -32.041 -24.586 7.854 1.00 21.88 146 LEU A C 1
ATOM 1049 O O . LEU A 1 75 ? -31.661 -23.424 7.677 1.00 22.49 146 LEU A O 1
ATOM 1065 N N . ALA A 1 76 ? -31.291 -25.560 8.362 1.00 16.67 147 ALA A N 1
ATOM 1066 C CA . ALA A 1 76 ? -29.859 -25.433 8.586 1.00 21.53 147 ALA A CA 1
ATOM 1067 C C . ALA A 1 76 ? -29.143 -26.465 7.700 1.00 28.42 147 ALA A C 1
ATOM 1068 O O . ALA A 1 76 ? -29.522 -27.662 7.736 1.00 23.72 147 ALA A O 1
ATOM 1075 N N . PHE A 1 77 ? -28.138 -26.012 6.920 1.00 19.56 148 PHE A N 1
ATOM 1076 C CA . PHE A 1 77 ? -27.379 -26.884 6.019 1.00 18.92 148 PHE A CA 1
ATOM 1077 C C . PHE A 1 77 ? -25.966 -27.139 6.541 1.00 15.84 148 PHE A C 1
ATOM 1078 O O . PHE A 1 77 ? -25.252 -26.182 6.881 1.00 15.62 148 PHE A O 1
ATOM 1095 N N . ILE A 1 78 ? -25.566 -28.420 6.560 1.00 10.00 149 ILE A N 1
ATOM 1096 C CA . ILE A 1 78 ? -24.243 -28.826 7.056 1.00 17.29 149 ILE A CA 1
ATOM 1097 C C . ILE A 1 78 ? -23.844 -30.190 6.518 1.00 23.31 149 ILE A C 1
ATOM 1098 O O . ILE A 1 78 ? -24.653 -31.130 6.487 1.00 19.70 149 ILE A O 1
ATOM 1114 N N . GLY A 1 79 ? -22.575 -30.293 6.126 1.00 27.22 150 GLY A N 1
ATOM 1115 C CA . GLY A 1 79 ? -22.021 -31.551 5.652 1.00 36.29 150 GLY A CA 1
ATOM 1116 C C . GLY A 1 79 ? -22.918 -32.243 4.654 1.00 35.82 150 GLY A C 1
ATOM 1117 O O . GLY A 1 79 ? -23.169 -33.447 4.767 1.00 40.01 150 GLY A O 1
ATOM 1121 N N . ASN A 1 80 ? -23.443 -31.460 3.715 1.00 33.04 151 ASN A N 1
ATOM 1122 C CA . ASN A 1 80 ? -24.330 -31.960 2.657 1.00 32.16 151 ASN A CA 1
ATOM 1123 C C . ASN A 1 80 ? -25.622 -32.642 3.137 1.00 31.57 151 ASN A C 1
ATOM 1124 O O . ASN A 1 80 ? -26.121 -33.578 2.523 1.00 37.02 151 ASN A O 1
ATOM 1135 N N . MET A 1 81 ? -26.170 -32.117 4.228 1.00 37.20 152 MET A N 1
ATOM 1136 C CA . MET A 1 81 ? -27.410 -32.597 4.821 1.00 31.59 152 MET A CA 1
ATOM 1137 C C . MET A 1 81 ? -28.337 -31.432 5.074 1.00 25.29 152 MET A C 1
ATOM 1138 O O . MET A 1 81 ? -27.880 -30.292 5.195 1.00 21.07 152 MET A O 1
ATOM 1152 N N . GLU A 1 82 ? -29.635 -31.718 5.142 1.00 21.20 153 GLU A N 1
ATOM 1153 C CA . GLU A 1 82 ? -30.615 -30.698 5.485 1.00 20.48 153 GLU A CA 1
ATOM 1154 C C . GLU A 1 82 ? -31.230 -30.976 6.855 1.00 29.98 153 GLU A C 1
ATOM 1155 O O . GLU A 1 82 ? -31.887 -32.014 7.065 1.00 34.68 153 GLU A O 1
ATOM 1167 N N . LEU A 1 83 ? -31.013 -30.062 7.794 1.00 18.74 154 LEU A N 1
ATOM 1168 C CA . LEU A 1 83 ? -31.677 -30.158 9.088 1.00 24.07 154 LEU A CA 1
ATOM 1169 C C . LEU A 1 83 ? -32.827 -29.162 9.091 1.00 23.93 154 LEU A C 1
ATOM 1170 O O . LEU A 1 83 ? -32.638 -27.997 8.693 1.00 24.31 154 LEU A O 1
ATOM 1186 N N . GLU A 1 84 ? -34.009 -29.607 9.513 1.00 17.88 155 GLU A N 1
ATOM 1187 C CA . GLU A 1 84 ? -35.127 -28.692 9.731 1.00 21.15 155 GLU A CA 1
ATOM 1188 C C . GLU A 1 84 ? -35.458 -28.480 11.234 1.00 29.76 155 GLU A C 1
ATOM 1189 O O . GLU A 1 84 ? -35.568 -29.435 12.007 1.00 24.81 155 GLU A O 1
ATOM 1201 N N . LEU A 1 85 ? -35.622 -27.217 11.614 1.00 24.16 156 LEU A N 1
ATOM 1202 C CA . LEU A 1 85 ? -35.904 -26.832 12.967 1.00 15.68 156 LEU A CA 1
ATOM 1203 C C . LEU A 1 85 ? -37.293 -27.270 13.336 1.00 19.37 156 LEU A C 1
ATOM 1204 O O . LEU A 1 85 ? -38.279 -26.930 12.675 1.00 23.86 156 LEU A O 1
ATOM 1220 N N . LEU A 1 86 ? -37.358 -28.046 14.403 1.00 21.42 157 LEU A N 1
ATOM 1221 C CA . LEU A 1 86 ? -38.614 -28.456 14.983 1.00 24.14 157 LEU A CA 1
ATOM 1222 C C . LEU A 1 86 ? -39.003 -27.474 16.084 1.00 18.70 157 LEU A C 1
ATOM 1223 O O . LEU A 1 86 ? -40.080 -26.898 16.026 1.00 17.42 157 LEU A O 1
ATOM 1239 N N . GLN A 1 87 ? -38.104 -27.287 17.060 1.00 23.15 158 GLN A N 1
ATOM 1240 C CA . GLN A 1 87 ? -38.347 -26.456 18.270 1.00 21.30 158 GLN A CA 1
ATOM 1241 C C . GLN A 1 87 ? -37.055 -26.001 18.900 1.00 13.40 158 GLN A C 1
ATOM 1242 O O . GLN A 1 87 ? -36.013 -26.630 18.704 1.00 16.17 158 GLN A O 1
ATOM 1256 N N . PHE A 1 88 ? -37.096 -24.893 19.618 1.00 8.27 159 PHE A N 1
ATOM 1257 C CA . PHE A 1 88 ? -36.056 -24.694 20.643 1.00 22.06 159 PHE A CA 1
ATOM 1258 C C . PHE A 1 88 ? -36.549 -24.688 22.118 1.00 17.89 159 PHE A C 1
ATOM 1259 O O . PHE A 1 88 ? -37.761 -24.583 22.375 1.00 15.58 159 PHE A O 1
ATOM 1276 N N . HIS A 1 89 ? -35.599 -24.828 23.051 1.00 20.07 160 HIS A N 1
ATOM 1277 C CA . HIS A 1 89 ? -35.820 -24.662 24.519 1.00 15.59 160 HIS A CA 1
ATOM 1278 C C . HIS A 1 89 ? -34.489 -24.362 25.228 1.00 16.49 160 HIS A C 1
ATOM 1279 O O . HIS A 1 89 ? -33.441 -24.254 24.583 1.00 17.42 160 HIS A O 1
ATOM 1293 N N . PHE A 1 90 ? -34.510 -24.277 26.559 1.00 21.42 161 PHE A N 1
ATOM 1294 C CA . PHE A 1 90 ? -33.297 -23.929 27.296 1.00 15.45 161 PHE A CA 1
ATOM 1295 C C . PHE A 1 90 ? -32.966 -24.817 28.497 1.00 16.96 161 PHE A C 1
ATOM 1296 O O . PHE A 1 90 ? -33.803 -25.558 29.013 1.00 22.79 161 PHE A O 1
ATOM 1313 N N . HIS A 1 91 ? -31.704 -24.749 28.906 1.00 15.06 162 HIS A N 1
ATOM 1314 C CA . HIS A 1 91 ? -31.241 -25.355 30.143 1.00 17.47 162 HIS A CA 1
ATOM 1315 C C . HIS A 1 91 ? -30.318 -24.399 30.896 1.00 19.37 162 HIS A C 1
ATOM 1316 O O . HIS A 1 91 ? -29.525 -23.669 30.276 1.00 17.35 162 HIS A O 1
ATOM 1330 N N . ALA A 1 92 ? -30.426 -24.422 32.231 1.00 21.40 163 ALA A N 1
ATOM 1331 C CA . ALA A 1 92 ? -29.649 -23.559 33.113 1.00 14.62 163 ALA A CA 1
ATOM 1332 C C . ALA A 1 92 ? -29.208 -24.359 34.330 1.00 21.11 163 ALA A C 1
ATOM 1333 O O . ALA A 1 92 ? -30.047 -24.970 34.987 1.00 19.17 163 ALA A O 1
ATOM 1340 N N . PRO A 1 93 ? -27.889 -24.424 34.590 1.00 17.02 164 PRO A N 1
ATOM 1341 C CA . PRO A 1 93 ? -26.791 -23.907 33.765 1.00 21.14 164 PRO A CA 1
ATOM 1342 C C . PRO A 1 93 ? -26.661 -24.662 32.417 1.00 18.27 164 PRO A C 1
ATOM 1343 O O . PRO A 1 93 ? -27.534 -25.461 32.097 1.00 16.41 164 PRO A O 1
ATOM 1354 N N . SER A 1 94 ? -25.605 -24.426 31.639 1.00 20.38 165 SER A N 1
ATOM 1355 C CA . SER A 1 94 ? -25.478 -25.122 30.355 1.00 21.45 165 SER A CA 1
ATOM 1356 C C . SER A 1 94 ? -25.372 -26.619 30.672 1.00 25.31 165 SER A C 1
ATOM 1357 O O . SER A 1 94 ? -25.092 -26.978 31.836 1.00 20.27 165 SER A O 1
ATOM 1365 N N . GLU A 1 95 ? -25.658 -27.492 29.699 1.00 19.03 166 GLU A N 1
ATOM 1366 C CA . GLU A 1 95 ? -25.632 -28.942 29.981 1.00 19.23 166 GLU A CA 1
ATOM 1367 C C . GLU A 1 95 ? -24.307 -29.465 29.493 1.00 23.52 166 GLU A C 1
ATOM 1368 O O . GLU A 1 95 ? -23.667 -30.297 30.113 1.00 22.38 166 GLU A O 1
ATOM 1380 N N . HIS A 1 96 ? -23.870 -28.943 28.368 1.00 25.34 167 HIS A N 1
ATOM 1381 C CA . HIS A 1 96 ? -22.528 -29.215 27.968 1.00 27.56 167 HIS A CA 1
ATOM 1382 C C . HIS A 1 96 ? -21.610 -28.370 28.840 1.00 20.02 167 HIS A C 1
ATOM 1383 O O . HIS A 1 96 ? -21.992 -27.303 29.311 1.00 21.83 167 HIS A O 1
ATOM 1398 N N . ALA A 1 97 ? -20.401 -28.869 29.034 1.00 16.05 168 ALA A N 1
ATOM 1399 C CA . ALA A 1 97 ? -19.323 -28.113 29.638 1.00 17.81 168 ALA A CA 1
ATOM 1400 C C . ALA A 1 97 ? -18.200 -27.957 28.639 1.00 22.12 168 ALA A C 1
ATOM 1401 O O . ALA A 1 97 ? -18.137 -28.667 27.632 1.00 25.57 168 ALA A O 1
ATOM 1408 N N . MET A 1 98 ? -17.278 -27.053 28.937 1.00 27.29 169 MET A N 1
ATOM 1409 C CA . MET A 1 98 ? -16.134 -26.830 28.071 1.00 21.54 169 MET A CA 1
ATOM 1410 C C . MET A 1 98 ? -14.874 -26.657 28.894 1.00 22.82 169 MET A C 1
ATOM 1411 O O . MET A 1 98 ? -14.670 -25.624 29.535 1.00 29.83 169 MET A O 1
ATOM 1425 N N . ASP A 1 99 ? -14.035 -27.689 28.868 1.00 22.29 170 ASP A N 1
ATOM 1426 C CA . ASP A 1 99 ? -12.923 -27.808 29.802 1.00 27.03 170 ASP A CA 1
ATOM 1427 C C . ASP A 1 99 ? -13.409 -27.780 31.264 1.00 23.78 170 ASP A C 1
ATOM 1428 O O . ASP A 1 99 ? -12.803 -27.156 32.159 1.00 21.51 170 ASP A O 1
ATOM 1437 N N . GLY A 1 100 ? -14.515 -28.487 31.473 1.00 20.31 171 GLY A N 1
ATOM 1438 C CA . GLY A 1 100 ? -15.045 -28.697 32.794 1.00 31.86 171 GLY A CA 1
ATOM 1439 C C . GLY A 1 100 ? -16.044 -27.648 33.238 1.00 30.83 171 GLY A C 1
ATOM 1440 O O . GLY A 1 100 ? -16.763 -27.877 34.228 1.00 36.21 171 GLY A O 1
ATOM 1444 N N . ARG A 1 101 ? -16.087 -26.519 32.526 1.00 22.83 172 ARG A N 1
ATOM 1445 C CA . ARG A 1 101 ? -16.879 -25.367 32.945 1.00 22.59 172 ARG A CA 1
ATOM 1446 C C . ARG A 1 101 ? -18.176 -25.189 32.162 1.00 23.84 172 ARG A C 1
ATOM 1447 O O . ARG A 1 101 ? -18.175 -25.214 30.928 1.00 22.92 172 ARG A O 1
ATOM 1468 N N . ARG A 1 102 ? -19.257 -24.942 32.899 1.00 17.25 173 ARG A N 1
ATOM 1469 C CA . ARG A 1 102 ? -20.575 -24.717 32.337 1.00 18.61 173 ARG A CA 1
ATOM 1470 C C . ARG A 1 102 ? -20.903 -23.224 32.232 1.00 20.27 173 ARG A C 1
ATOM 1471 O O . ARG A 1 102 ? -20.332 -22.416 32.930 1.00 24.35 173 ARG A O 1
ATOM 1492 N N . TYR A 1 103 ? -21.797 -22.862 31.317 1.00 24.09 174 TYR A N 1
ATOM 1493 C CA . TYR A 1 103 ? -22.186 -21.476 31.131 1.00 18.18 174 TYR A CA 1
ATOM 1494 C C . TYR A 1 103 ? -23.554 -21.223 31.762 1.00 19.96 174 TYR A C 1
ATOM 1495 O O . TYR A 1 103 ? -24.222 -22.150 32.235 1.00 18.96 174 TYR A O 1
ATOM 1513 N N . ALA A 1 104 ? -23.984 -19.974 31.784 1.00 16.34 175 ALA A N 1
ATOM 1514 C CA . ALA A 1 104 ? -25.219 -19.664 32.489 1.00 17.49 175 ALA A CA 1
ATOM 1515 C C . ALA A 1 104 ? -26.397 -20.418 31.879 1.00 17.65 175 ALA A C 1
ATOM 1516 O O . ALA A 1 104 ? -27.204 -20.985 32.596 1.00 20.97 175 ALA A O 1
ATOM 1523 N N . MET A 1 105 ? -26.533 -20.402 30.559 1.00 22.86 176 MET A N 1
ATOM 1524 C CA . MET A 1 105 ? -27.587 -21.210 29.939 1.00 19.68 176 MET A CA 1
ATOM 1525 C C . MET A 1 105 ? -27.014 -21.827 28.687 1.00 22.86 176 MET A C 1
ATOM 1526 O O . MET A 1 105 ? -25.907 -21.489 28.278 1.00 22.34 176 MET A O 1
ATOM 1540 N N . GLU A 1 106 ? -27.779 -22.741 28.100 1.00 28.49 177 GLU A N 1
ATOM 1541 C CA . GLU A 1 106 ? -27.470 -23.356 26.819 1.00 19.16 177 GLU A CA 1
ATOM 1542 C C . GLU A 1 106 ? -28.792 -23.384 26.123 1.00 21.16 177 GLU A C 1
ATOM 1543 O O . GLU A 1 106 ? -29.791 -23.691 26.768 1.00 17.96 177 GLU A O 1
ATOM 1555 N N . ALA A 1 107 ? -28.799 -23.067 24.824 1.00 23.01 178 ALA A N 1
ATOM 1556 C CA . ALA A 1 107 ? -30.007 -23.105 24.026 1.00 16.09 178 ALA A CA 1
ATOM 1557 C C . ALA A 1 107 ? -29.876 -24.327 23.195 1.00 12.58 178 ALA A C 1
ATOM 1558 O O . ALA A 1 107 ? -28.782 -24.642 22.751 1.00 14.78 178 ALA A O 1
ATOM 1565 N N . HIS A 1 108 ? -30.985 -25.038 23.045 1.00 11.48 179 HIS A N 1
ATOM 1566 C CA . HIS A 1 108 ? -31.034 -26.240 22.252 1.00 15.00 179 HIS A CA 1
ATOM 1567 C C . HIS A 1 108 ? -32.022 -26.102 21.107 1.00 22.60 179 HIS A C 1
ATOM 1568 O O . HIS A 1 108 ? -33.233 -25.999 21.363 1.00 20.52 179 HIS A O 1
ATOM 1582 N N . LEU A 1 109 ? -31.512 -26.064 19.864 1.00 18.26 180 LEU A N 1
ATOM 1583 C CA . LEU A 1 109 ? -32.376 -25.946 18.679 1.00 16.48 180 LEU A CA 1
ATOM 1584 C C . LEU A 1 109 ? -32.468 -27.305 18.062 1.00 16.67 180 LEU A C 1
ATOM 1585 O O . LEU A 1 109 ? -31.467 -27.800 17.522 1.00 21.36 180 LEU A O 1
ATOM 1601 N N . VAL A 1 110 ? -33.641 -27.926 18.154 1.00 14.25 181 VAL A N 1
ATOM 1602 C CA . VAL A 1 110 ? -33.757 -29.326 17.776 1.00 19.72 181 VAL A CA 1
ATOM 1603 C C . VAL A 1 110 ? -34.235 -29.453 16.325 1.00 22.44 181 VAL A C 1
ATOM 1604 O O . VAL A 1 110 ? -35.109 -28.718 15.888 1.00 27.65 181 VAL A O 1
ATOM 1617 N N . HIS A 1 111 ? -33.657 -30.383 15.579 1.00 19.80 182 HIS A N 1
ATOM 1618 C CA . HIS A 1 111 ? -33.929 -30.474 14.153 1.00 25.80 182 HIS A CA 1
ATOM 1619 C C . HIS A 1 111 ? -34.186 -31.906 13.775 1.00 29.89 182 HIS A C 1
ATOM 1620 O O . HIS A 1 111 ? -33.728 -32.844 14.450 1.00 26.21 182 HIS A O 1
ATOM 1635 N N . LYS A 1 112 ? -34.920 -32.042 12.673 1.00 27.04 183 LYS A N 1
ATOM 1636 C CA . LYS A 1 112 ? -35.092 -33.303 12.006 1.00 29.81 183 LYS A CA 1
ATOM 1637 C C . LYS A 1 112 ? -34.125 -33.240 10.824 1.00 29.72 183 LYS A C 1
ATOM 1638 O O . LYS A 1 112 ? -34.108 -32.266 10.060 1.00 26.85 183 LYS A O 1
ATOM 1657 N N . ASN A 1 113 ? -33.276 -34.245 10.712 1.00 20.25 184 ASN A N 1
ATOM 1658 C CA . ASN A 1 113 ? -32.418 -34.352 9.558 1.00 37.25 184 ASN A CA 1
ATOM 1659 C C . ASN A 1 113 ? -33.228 -34.934 8.391 1.00 33.79 184 ASN A C 1
ATOM 1660 O O . ASN A 1 113 ? -33.449 -36.140 8.348 1.00 30.50 184 ASN A O 1
ATOM 1671 N N . LYS A 1 114 ? -33.691 -34.089 7.472 1.00 26.10 185 LYS A N 1
ATOM 1672 C CA . LYS A 1 114 ? -34.620 -34.555 6.424 1.00 34.22 185 LYS A CA 1
ATOM 1673 C C . LYS A 1 114 ? -34.011 -35.584 5.480 1.00 34.46 185 LYS A C 1
ATOM 1674 O O . LYS A 1 114 ? -34.717 -36.459 4.985 1.00 31.55 185 LYS A O 1
ATOM 1693 N N . SER A 1 115 ? -32.698 -35.488 5.269 1.00 38.36 186 SER A N 1
ATOM 1694 C CA . SER A 1 115 ? -31.927 -36.538 4.607 1.00 36.58 186 SER A CA 1
ATOM 1695 C C . SER A 1 115 ? -32.171 -37.896 5.302 1.00 51.20 186 SER A C 1
ATOM 1696 O O . SER A 1 115 ? -32.561 -38.866 4.644 1.00 56.99 186 SER A O 1
ATOM 1704 N N . THR A 1 116 ? -32.016 -37.936 6.636 1.00 49.55 187 THR A N 1
ATOM 1705 C CA . THR A 1 116 ? -31.965 -39.195 7.408 1.00 34.95 187 THR A CA 1
ATOM 1706 C C . THR A 1 116 ? -33.194 -39.551 8.219 1.00 40.43 187 THR A C 1
ATOM 1707 O O . THR A 1 116 ? -33.494 -40.732 8.419 1.00 43.39 187 THR A O 1
ATOM 1718 N N . GLY A 1 117 ? -33.880 -38.541 8.732 1.00 42.89 188 GLY A N 1
ATOM 1719 C CA . GLY A 1 117 ? -35.052 -38.774 9.552 1.00 42.44 188 GLY A CA 1
ATOM 1720 C C . GLY A 1 117 ? -34.678 -38.840 11.025 1.00 38.13 188 GLY A C 1
ATOM 1721 O O . GLY A 1 117 ? -35.553 -38.840 11.885 1.00 39.60 188 GLY A O 1
ATOM 1725 N N . ASN A 1 118 ? -33.379 -38.881 11.318 1.00 37.36 189 ASN A N 1
ATOM 1726 C CA . ASN A 1 118 ? -32.887 -38.843 12.704 1.00 36.46 189 ASN A CA 1
ATOM 1727 C C . ASN A 1 118 ? -32.827 -37.424 13.282 1.00 31.52 189 ASN A C 1
ATOM 1728 O O . ASN A 1 118 ? -32.805 -36.453 12.533 1.00 30.63 189 ASN A O 1
ATOM 1739 N N . LEU A 1 119 ? -32.777 -37.296 14.608 1.00 38.45 190 LEU A N 1
ATOM 1740 C CA . LEU A 1 119 ? -32.764 -35.967 15.229 1.00 28.84 190 LEU A CA 1
ATOM 1741 C C . LEU A 1 119 ? -31.364 -35.357 15.314 1.00 29.23 190 LEU A C 1
ATOM 1742 O O . LEU A 1 119 ? -30.384 -36.063 15.576 1.00 30.87 190 LEU A O 1
ATOM 1758 N N . ALA A 1 120 ? -31.267 -34.048 15.124 1.00 25.73 191 ALA A N 1
ATOM 1759 C CA . ALA A 1 120 ? -29.998 -33.349 15.358 1.00 32.53 191 ALA A CA 1
ATOM 1760 C C . ALA A 1 120 ? -30.261 -32.183 16.319 1.00 24.59 191 ALA A C 1
ATOM 1761 O O . ALA A 1 120 ? -31.290 -31.534 16.190 1.00 26.89 191 ALA A O 1
ATOM 1768 N N . VAL A 1 121 ? -29.353 -31.909 17.258 1.00 16.73 192 VAL A N 1
ATOM 1769 C CA . VAL A 1 121 ? -29.526 -30.773 18.158 1.00 16.69 192 VAL A CA 1
ATOM 1770 C C . VAL A 1 121 ? -28.342 -29.821 18.110 1.00 17.68 192 VAL A C 1
ATOM 1771 O O . VAL A 1 121 ? -27.174 -30.228 18.161 1.00 17.33 192 VAL A O 1
ATOM 1784 N N . LEU A 1 122 ? -28.659 -28.539 18.000 1.00 17.25 193 LEU A N 1
ATOM 1785 C CA . LEU A 1 122 ? -27.641 -27.516 18.016 1.00 16.90 193 LEU A CA 1
ATOM 1786 C C . LEU A 1 122 ? -27.622 -26.853 19.398 1.00 22.84 193 LEU A C 1
ATOM 1787 O O . LEU A 1 122 ? -28.655 -26.367 19.899 1.00 20.23 193 LEU A O 1
ATOM 1803 N N . GLY A 1 123 ? -26.450 -26.857 20.019 1.00 20.09 194 GLY A N 1
ATOM 1804 C CA . GLY A 1 123 ? -26.301 -26.295 21.336 1.00 15.55 194 GLY A CA 1
ATOM 1805 C C . GLY A 1 123 ? -25.563 -24.981 21.243 1.00 20.00 194 GLY A C 1
ATOM 1806 O O . GLY A 1 123 ? -24.470 -24.930 20.671 1.00 23.59 194 GLY A O 1
ATOM 1810 N N . ILE A 1 124 ? -26.144 -23.920 21.805 1.00 19.18 195 ILE A N 1
ATOM 1811 C CA . ILE A 1 124 ? -25.451 -22.633 21.897 1.00 17.42 195 ILE A CA 1
ATOM 1812 C C . ILE A 1 124 ? -25.335 -22.205 23.378 1.00 23.81 195 ILE A C 1
ATOM 1813 O O . ILE A 1 124 ? -26.336 -22.146 24.070 1.00 20.15 195 ILE A O 1
ATOM 1829 N N . MET A 1 125 ? -24.126 -21.904 23.857 1.00 21.39 196 MET A N 1
ATOM 1830 C CA . MET A 1 125 ? -23.957 -21.387 25.201 1.00 14.53 196 MET A CA 1
ATOM 1831 C C . MET A 1 125 ? -24.440 -19.936 25.315 1.00 19.94 196 MET A C 1
ATOM 1832 O O . MET A 1 125 ? -24.251 -19.122 24.429 1.00 24.28 196 MET A O 1
ATOM 1846 N N . LEU A 1 126 ? -25.055 -19.620 26.440 1.00 23.86 197 LEU A N 1
ATOM 1847 C CA . LEU A 1 126 ? -25.508 -18.287 26.747 1.00 18.76 197 LEU A CA 1
ATOM 1848 C C . LEU A 1 126 ? -24.761 -17.842 27.984 1.00 23.83 197 LEU A C 1
ATOM 1849 O O . LEU A 1 126 ? -24.846 -18.481 29.056 1.00 21.66 197 LEU A O 1
ATOM 1865 N N . GLU A 1 127 ? -24.038 -16.747 27.791 1.00 25.22 198 GLU A N 1
ATOM 1866 C CA . GLU A 1 127 ? -23.093 -16.164 28.718 1.00 17.54 198 GLU A CA 1
ATOM 1867 C C . GLU A 1 127 ? -23.763 -14.959 29.366 1.00 21.66 198 GLU A C 1
ATOM 1868 O O . GLU A 1 127 ? -24.562 -14.264 28.715 1.00 22.74 198 GLU A O 1
ATOM 1880 N N . PRO A 1 128 ? -23.449 -14.685 30.638 1.00 25.00 199 PRO A N 1
ATOM 1881 C CA . PRO A 1 128 ? -23.958 -13.421 31.161 1.00 27.76 199 PRO A CA 1
ATOM 1882 C C . PRO A 1 128 ? -23.080 -12.286 30.676 1.00 31.25 199 PRO A C 1
ATOM 1883 O O . PRO A 1 128 ? -22.033 -12.561 30.064 1.00 31.55 199 PRO A O 1
ATOM 1894 N N . GLY A 1 129 ? -23.506 -11.052 30.958 1.00 32.89 200 GLY A N 1
ATOM 1895 C CA . GLY A 1 129 ? -22.796 -9.848 30.572 1.00 26.88 200 GLY A CA 1
ATOM 1896 C C . GLY A 1 129 ? -23.526 -9.015 29.532 1.00 28.73 200 GLY A C 1
ATOM 1897 O O . GLY A 1 129 ? -23.252 -7.823 29.364 1.00 25.82 200 GLY A O 1
ATOM 1901 N N . GLY A 1 130 ? -24.476 -9.626 28.843 1.00 23.30 201 GLY A N 1
ATOM 1902 C CA . GLY A 1 130 ? -25.046 -8.987 27.678 1.00 30.37 201 GLY A CA 1
ATOM 1903 C C . GLY A 1 130 ? -25.766 -7.714 28.049 1.00 31.53 201 GLY A C 1
ATOM 1904 O O . GLY A 1 130 ? -26.358 -7.647 29.116 1.00 26.92 201 GLY A O 1
ATOM 1908 N N . LEU A 1 131 ? -25.718 -6.715 27.165 1.00 31.40 202 LEU A N 1
ATOM 1909 C CA . LEU A 1 131 ? -26.392 -5.441 27.404 1.00 30.33 202 LEU A CA 1
ATOM 1910 C C . LEU A 1 131 ? -27.628 -5.324 26.549 1.00 34.44 202 LEU A C 1
ATOM 1911 O O . LEU A 1 131 ? -28.341 -4.335 26.608 1.00 43.95 202 LEU A O 1
ATOM 1927 N N . ILE A 1 132 ? -27.887 -6.341 25.749 1.00 38.68 203 ILE A N 1
ATOM 1928 C CA . ILE A 1 132 ? -29.019 -6.311 24.852 1.00 34.50 203 ILE A CA 1
ATOM 1929 C C . ILE A 1 132 ? -29.842 -7.556 25.033 1.00 28.86 203 ILE A C 1
ATOM 1930 O O . ILE A 1 132 ? -29.347 -8.666 24.853 1.00 37.52 203 ILE A O 1
ATOM 1946 N N . LYS A 1 133 ? -31.097 -7.349 25.409 1.00 25.93 204 LYS A N 1
ATOM 1947 C CA . LYS A 1 133 ? -32.045 -8.432 25.592 1.00 31.41 204 LYS A CA 1
ATOM 1948 C C . LYS A 1 133 ? -32.139 -9.229 24.329 1.00 28.37 204 LYS A C 1
ATOM 1949 O O . LYS A 1 133 ? -32.389 -8.675 23.260 1.00 29.23 204 LYS A O 1
ATOM 1968 N N . ASN A 1 134 ? -31.900 -10.527 24.442 1.00 24.66 205 ASN A N 1
ATOM 1969 C CA . ASN A 1 134 ? -32.103 -11.415 23.309 1.00 23.06 205 ASN A CA 1
ATOM 1970 C C . ASN A 1 134 ? -33.616 -11.564 23.128 1.00 27.10 205 ASN A C 1
ATOM 1971 O O . ASN A 1 134 ? -34.338 -11.930 24.081 1.00 33.29 205 ASN A O 1
ATOM 1982 N N . PRO A 1 135 ? -34.119 -11.243 21.936 1.00 20.51 206 PRO A N 1
ATOM 1983 C CA . PRO A 1 135 ? -35.561 -11.188 21.681 1.00 18.65 206 PRO A CA 1
ATOM 1984 C C . PRO A 1 135 ? -36.268 -12.516 21.523 1.00 21.46 206 PRO A C 1
ATOM 1985 O O . PRO A 1 135 ? -37.490 -12.575 21.756 1.00 24.92 206 PRO A O 1
ATOM 1996 N N . ALA A 1 136 ? -35.537 -13.567 21.176 1.00 17.29 207 ALA A N 1
ATOM 1997 C CA . ALA A 1 136 ? -36.153 -14.888 21.078 1.00 21.38 207 ALA A CA 1
ATOM 1998 C C . ALA A 1 136 ? -36.397 -15.470 22.482 1.00 22.58 207 ALA A C 1
ATOM 1999 O O . ALA A 1 136 ? -37.497 -15.946 22.800 1.00 32.59 207 ALA A O 1
ATOM 2006 N N . LEU A 1 137 ? -35.373 -15.421 23.323 1.00 19.97 208 LEU A N 1
ATOM 2007 C CA . LEU A 1 137 ? -35.510 -15.823 24.708 1.00 27.32 208 LEU A CA 1
ATOM 2008 C C . LEU A 1 137 ? -36.562 -14.926 25.380 1.00 28.78 208 LEU A C 1
ATOM 2009 O O . LEU A 1 137 ? -37.361 -15.376 26.217 1.00 24.13 208 LEU A O 1
ATOM 2025 N N . SER A 1 138 ? -36.580 -13.661 24.981 1.00 24.58 209 SER A N 1
ATOM 2026 C CA . SER A 1 138 ? -37.488 -12.719 25.590 1.00 24.74 209 SER A CA 1
ATOM 2027 C C . SER A 1 138 ? -38.930 -13.118 25.320 1.00 25.37 209 SER A C 1
ATOM 2028 O O . SER A 1 138 ? -39.732 -13.301 26.234 1.00 30.57 209 SER A O 1
ATOM 2036 N N . THR A 1 139 ? -39.268 -13.239 24.052 1.00 28.32 210 THR A N 1
ATOM 2037 C CA . THR A 1 139 ? -40.604 -13.638 23.707 1.00 26.55 210 THR A CA 1
ATOM 2038 C C . THR A 1 139 ? -40.957 -14.996 24.334 1.00 27.38 210 THR A C 1
ATOM 2039 O O . THR A 1 139 ? -42.083 -15.179 24.812 1.00 24.81 210 THR A O 1
ATOM 2050 N N . ALA A 1 140 ? -40.024 -15.949 24.322 1.00 22.70 211 ALA A N 1
ATOM 2051 C CA . ALA A 1 140 ? -40.298 -17.271 24.893 1.00 20.40 211 ALA A CA 1
ATOM 2052 C C . ALA A 1 140 ? -40.636 -17.217 26.397 1.00 31.37 211 ALA A C 1
ATOM 2053 O O . ALA A 1 140 ? -41.469 -17.995 26.915 1.00 25.17 211 ALA A O 1
ATOM 2060 N N . LEU A 1 141 ? -39.948 -16.338 27.121 1.00 31.89 212 LEU A N 1
ATOM 2061 C CA . LEU A 1 141 ? -40.298 -16.109 28.517 1.00 24.34 212 LEU A CA 1
ATOM 2062 C C . LEU A 1 141 ? -41.679 -15.475 28.615 1.00 25.80 212 LEU A C 1
ATOM 2063 O O . LEU A 1 141 ? -42.517 -15.965 29.354 1.00 27.58 212 LEU A O 1
ATOM 2079 N N . GLU A 1 142 ? -41.930 -14.413 27.843 1.00 30.40 213 GLU A N 1
ATOM 2080 C CA . GLU A 1 142 ? -43.227 -13.698 27.906 1.00 26.97 213 GLU A CA 1
ATOM 2081 C C . GLU A 1 142 ? -44.450 -14.563 27.566 1.00 24.42 213 GLU A C 1
ATOM 2082 O O . GLU A 1 142 ? -45.411 -14.574 28.309 1.00 29.80 213 GLU A O 1
ATOM 2094 N N . VAL A 1 143 ? -44.402 -15.309 26.472 1.00 24.88 214 VAL A N 1
ATOM 2095 C CA . VAL A 1 143 ? -45.558 -16.068 25.987 1.00 24.63 214 VAL A CA 1
ATOM 2096 C C . VAL A 1 143 ? -45.801 -17.385 26.745 1.00 25.49 214 VAL A C 1
ATOM 2097 O O . VAL A 1 143 ? -46.890 -17.939 26.688 1.00 31.08 214 VAL A O 1
ATOM 2110 N N . ALA A 1 144 ? -44.792 -17.884 27.451 1.00 29.06 215 ALA A N 1
ATOM 2111 C CA . ALA A 1 144 ? -44.871 -19.210 28.094 1.00 33.74 215 ALA A CA 1
ATOM 2112 C C . ALA A 1 144 ? -46.097 -19.381 28.986 1.00 35.00 215 ALA A C 1
ATOM 2113 O O . ALA A 1 144 ? -46.239 -18.682 30.004 1.00 33.92 215 ALA A O 1
ATOM 2120 N N . PRO A 1 145 ? -46.985 -20.320 28.623 1.00 35.30 216 PRO A N 1
ATOM 2121 C CA . PRO A 1 145 ? -48.132 -20.556 29.502 1.00 40.07 216 PRO A CA 1
ATOM 2122 C C . PRO A 1 145 ? -47.709 -21.063 30.891 1.00 36.50 216 PRO A C 1
ATOM 2123 O O . PRO A 1 145 ? -46.731 -21.812 31.030 1.00 36.30 216 PRO A O 1
ATOM 2134 N N . GLU A 1 146 ? -48.448 -20.642 31.915 1.00 36.74 217 GLU A N 1
ATOM 2135 C CA . GLU A 1 146 ? -48.132 -21.013 33.289 1.00 35.44 217 GLU A CA 1
ATOM 2136 C C . GLU A 1 146 ? -48.535 -22.474 33.557 1.00 30.21 217 GLU A C 1
ATOM 2137 O O . GLU A 1 146 ? -47.809 -23.214 34.193 1.00 33.75 217 GLU A O 1
ATOM 2149 N N . VAL A 1 147 ? -49.670 -22.911 33.033 1.00 26.81 218 VAL A N 1
ATOM 2150 C CA . VAL A 1 147 ? -50.097 -24.294 33.235 1.00 24.36 218 VAL A CA 1
ATOM 2151 C C . VAL A 1 147 ? -49.190 -25.341 32.560 1.00 29.58 218 VAL A C 1
ATOM 2152 O O . VAL A 1 147 ? -49.050 -25.354 31.339 1.00 35.69 218 VAL A O 1
ATOM 2165 N N . PRO A 1 148 ? -48.609 -26.256 33.338 1.00 26.08 219 PRO A N 1
ATOM 2166 C CA . PRO A 1 148 ? -47.769 -27.314 32.760 1.00 31.13 219 PRO A CA 1
ATOM 2167 C C . PRO A 1 148 ? -48.426 -28.123 31.652 1.00 28.48 219 PRO A C 1
ATOM 2168 O O . PRO A 1 148 ? -49.595 -28.465 31.782 1.00 35.11 219 PRO A O 1
ATOM 2179 N N . LEU A 1 149 ? -47.666 -28.439 30.598 1.00 34.71 220 LEU A N 1
ATOM 2180 C CA . LEU A 1 149 ? -48.156 -29.161 29.400 1.00 30.09 220 LEU A CA 1
ATOM 2181 C C . LEU A 1 149 ? -49.156 -28.388 28.534 1.00 20.85 220 LEU A C 1
ATOM 2182 O O . LEU A 1 149 ? -49.650 -28.909 27.552 1.00 31.82 220 LEU A O 1
ATOM 2198 N N . ALA A 1 150 ? -49.423 -27.138 28.870 1.00 24.52 221 ALA A N 1
ATOM 2199 C CA . ALA A 1 150 ? -50.290 -26.297 28.048 1.00 32.89 221 ALA A CA 1
ATOM 2200 C C . ALA A 1 150 ? -49.484 -25.574 26.968 1.00 34.03 221 ALA A C 1
ATOM 2201 O O . ALA A 1 150 ? -48.280 -25.396 27.132 1.00 35.42 221 ALA A O 1
ATOM 2208 N N . LYS A 1 151 ? -50.123 -25.137 25.879 1.00 34.24 222 LYS A N 1
ATOM 2209 C CA . LYS A 1 151 ? -49.422 -24.261 24.935 1.00 35.61 222 LYS A CA 1
ATOM 2210 C C . LYS A 1 151 ? -50.269 -23.106 24.463 1.00 38.03 222 LYS A C 1
ATOM 2211 O O . LYS A 1 151 ? -51.489 -23.174 24.461 1.00 45.33 222 LYS A O 1
ATOM 2230 N N . LYS A 1 152 ? -49.591 -22.022 24.112 1.00 40.89 223 LYS A N 1
ATOM 2231 C CA . LYS A 1 152 ? -50.267 -20.826 23.623 1.00 43.20 223 LYS A CA 1
ATOM 2232 C C . LYS A 1 152 ? -49.540 -20.252 22.411 1.00 44.75 223 LYS A C 1
ATOM 2233 O O . LYS A 1 152 ? -48.306 -20.113 22.421 1.00 53.65 223 LYS A O 1
ATOM 2252 N N . PRO A 1 153 ? -50.292 -19.932 21.350 1.00 47.69 224 PRO A N 1
ATOM 2253 C CA . PRO A 1 153 ? -49.607 -19.322 20.214 1.00 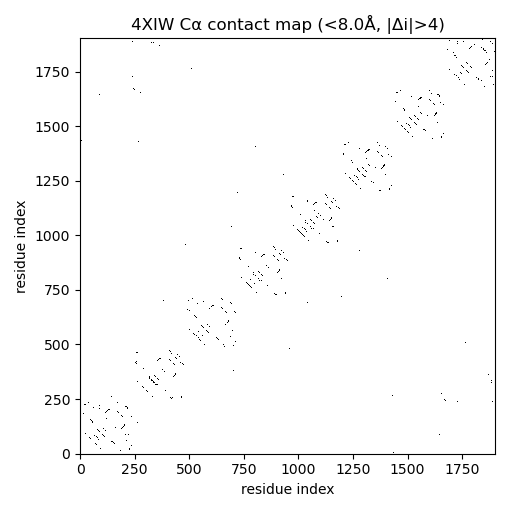42.21 224 PRO A CA 1
ATOM 2254 C C . PRO A 1 153 ? -49.049 -17.943 20.561 1.00 40.31 224 PRO A C 1
ATOM 2255 O O . PRO A 1 153 ? -49.678 -17.217 21.299 1.00 39.46 224 PRO A O 1
ATOM 2266 N N . SER A 1 154 ? -47.884 -17.592 20.028 1.00 43.23 225 SER A N 1
ATOM 2267 C CA . SER A 1 154 ? -47.304 -16.281 20.280 1.00 39.70 225 SER A CA 1
ATOM 2268 C C . SER A 1 154 ? -47.901 -15.211 19.385 1.00 42.08 225 SER A C 1
ATOM 2269 O O . SER A 1 154 ? -48.202 -15.466 18.233 1.00 46.06 225 SER A O 1
ATOM 2277 N N . PRO A 1 155 ? -48.072 -14.000 19.910 1.00 47.50 226 PRO A N 1
ATOM 2278 C CA . PRO A 1 155 ? -48.500 -12.941 19.005 1.00 43.25 226 PRO A CA 1
ATOM 2279 C C . PRO A 1 155 ? -47.326 -12.494 18.191 1.00 51.96 226 PRO A C 1
ATOM 2280 O O . PRO A 1 155 ? -47.457 -12.286 16.979 1.00 62.86 226 PRO A O 1
ATOM 2291 N N . LYS A 1 156 ? -46.181 -12.355 18.850 1.00 49.33 227 LYS A N 1
ATOM 2292 C CA . LYS A 1 156 ? -44.986 -11.843 18.184 1.00 43.63 227 LYS A CA 1
ATOM 2293 C C . LYS A 1 156 ? -44.251 -12.924 17.418 1.00 38.68 227 LYS A C 1
ATOM 2294 O O . LYS A 1 156 ? -44.320 -14.115 17.740 1.00 42.61 227 LYS A O 1
ATOM 2313 N N . GLY A 1 157 ? -43.580 -12.495 16.361 1.00 42.37 228 GLY A N 1
ATOM 2314 C CA . GLY A 1 157 ? -42.775 -13.394 15.569 1.00 38.81 228 GLY A CA 1
ATOM 2315 C C . GLY A 1 157 ? -41.536 -13.684 16.377 1.00 40.24 228 GLY A C 1
ATOM 2316 O O . GLY A 1 157 ? -41.213 -12.943 17.323 1.00 40.60 228 GLY A O 1
ATOM 2320 N N . ILE A 1 158 ? -40.862 -14.771 16.030 1.00 31.16 229 ILE A N 1
ATOM 2321 C CA . ILE A 1 158 ? -39.620 -15.119 16.684 1.00 35.73 229 ILE A CA 1
ATOM 2322 C C . ILE A 1 158 ? -38.600 -15.306 15.614 1.00 30.93 229 ILE A C 1
ATOM 2323 O O . ILE A 1 158 ? -38.870 -15.928 14.586 1.00 31.92 229 ILE A O 1
ATOM 2339 N N . ASN A 1 159 ? -37.422 -14.756 15.854 1.00 28.75 230 ASN A N 1
ATOM 2340 C CA . ASN A 1 159 ? -36.301 -14.976 14.968 1.00 28.72 230 ASN A CA 1
ATOM 2341 C C . ASN A 1 159 ? -35.265 -15.969 15.534 1.00 32.74 230 ASN A C 1
ATOM 2342 O O . ASN A 1 159 ? -34.396 -15.571 16.299 1.00 37.56 230 ASN A O 1
ATOM 2353 N N . PRO A 1 160 ? -35.338 -17.257 15.158 1.00 27.15 231 PRO A N 1
ATOM 2354 C CA . PRO A 1 160 ? -34.473 -18.220 15.856 1.00 22.70 231 PRO A CA 1
ATOM 2355 C C . PRO A 1 160 ? -32.995 -18.036 15.583 1.00 31.16 231 PRO A C 1
ATOM 2356 O O . PRO A 1 160 ? -32.180 -18.603 16.308 1.00 33.20 231 PRO A O 1
ATOM 2367 N N . VAL A 1 161 ? -32.653 -17.244 14.569 1.00 35.89 232 VAL A N 1
ATOM 2368 C CA . VAL A 1 161 ? -31.247 -16.974 14.260 1.00 35.95 232 VAL A CA 1
ATOM 2369 C C . VAL A 1 161 ? -30.604 -16.193 15.384 1.00 34.15 232 VAL A C 1
ATOM 2370 O O . VAL A 1 161 ? -29.384 -16.233 15.565 1.00 41.29 232 VAL A O 1
ATOM 2383 N N . MET A 1 162 ? -31.437 -15.479 16.139 1.00 37.55 233 MET A N 1
ATOM 2384 C CA . MET A 1 162 ? -30.979 -14.754 17.317 1.00 30.88 233 MET A CA 1
ATOM 2385 C C . MET A 1 162 ? -30.443 -15.688 18.376 1.00 29.62 233 MET A C 1
ATOM 2386 O O . MET A 1 162 ? -29.794 -15.215 19.300 1.00 30.67 233 MET A O 1
ATOM 2400 N N . LEU A 1 163 ? -30.703 -16.996 18.277 1.00 27.52 234 LEU A N 1
ATOM 2401 C CA . LEU A 1 163 ? -30.084 -17.906 19.248 1.00 28.38 234 LEU A CA 1
ATOM 2402 C C . LEU A 1 163 ? -28.802 -18.545 18.715 1.00 28.24 234 LEU A C 1
ATOM 2403 O O . LEU A 1 163 ? -28.312 -19.509 19.293 1.00 29.52 234 LEU A O 1
ATOM 2419 N N . LEU A 1 164 ? -28.258 -18.000 17.630 1.00 23.66 235 LEU A N 1
ATOM 2420 C CA . LEU A 1 164 ? -27.010 -18.510 17.057 1.00 27.58 235 LEU A CA 1
ATOM 2421 C C . LEU A 1 164 ? -25.892 -17.483 17.158 1.00 26.43 235 LEU A C 1
ATOM 2422 O O . LEU A 1 164 ? -26.138 -16.273 17.121 1.00 29.80 235 LEU A O 1
ATOM 2438 N N . PRO A 1 165 ? -24.654 -17.956 17.273 1.00 20.61 236 PRO A N 1
ATOM 2439 C CA . PRO A 1 165 ? -23.557 -17.004 17.439 1.00 20.24 236 PRO A CA 1
ATOM 2440 C C . PRO A 1 165 ? -23.257 -16.275 16.137 1.00 23.78 236 PRO A C 1
ATOM 2441 O O . PRO A 1 165 ? -23.473 -16.860 15.085 1.00 23.79 236 PRO A O 1
ATOM 2452 N N . LYS A 1 166 ? -22.756 -15.044 16.206 1.00 24.73 237 LYS A N 1
ATOM 2453 C CA . LYS A 1 166 ? -22.362 -14.314 15.017 1.00 27.31 237 LYS A CA 1
ATOM 2454 C C . LYS A 1 166 ? -21.253 -15.055 14.297 1.00 31.66 237 LYS A C 1
ATOM 2455 O O . LYS A 1 166 ? -20.549 -15.867 14.897 1.00 26.49 237 LYS A O 1
ATOM 2474 N N . LYS A 1 167 ? -21.114 -14.817 12.996 1.00 33.06 238 LYS A N 1
ATOM 2475 C CA . LYS A 1 167 ? -19.958 -15.359 12.314 1.00 35.44 238 LYS A CA 1
ATOM 2476 C C . LYS A 1 167 ? -18.722 -14.613 12.838 1.00 36.23 238 LYS A C 1
ATOM 2477 O O . LYS A 1 167 ? -18.776 -13.402 13.070 1.00 27.67 238 LYS A O 1
ATOM 2496 N N . SER A 1 168 ? -17.615 -15.334 13.011 1.00 35.77 239 SER A N 1
ATOM 2497 C CA . SER A 1 168 ? -16.338 -14.729 13.387 1.00 32.49 239 SER A CA 1
ATOM 2498 C C . SER A 1 168 ? -15.765 -13.806 12.313 1.00 45.60 239 SER A C 1
ATOM 2499 O O . SER A 1 168 ? -16.367 -13.593 11.241 1.00 42.09 239 SER A O 1
ATOM 2507 N N . LYS A 1 169 ? -14.574 -13.285 12.599 1.00 47.71 240 LYS A N 1
ATOM 2508 C CA . LYS A 1 169 ? -13.867 -12.443 11.645 1.00 52.32 240 LYS A CA 1
ATOM 2509 C C . LYS A 1 169 ? -13.630 -13.180 10.347 1.00 41.63 240 LYS A C 1
ATOM 2510 O O . LYS A 1 169 ? -13.708 -12.585 9.284 1.00 48.56 240 LYS A O 1
ATOM 2529 N N . ALA A 1 170 ? -13.371 -14.479 10.429 1.00 38.74 241 ALA A N 1
ATOM 2530 C CA . ALA A 1 170 ? -13.217 -15.277 9.217 1.00 39.56 241 ALA A CA 1
ATOM 2531 C C . ALA A 1 170 ? -14.527 -15.823 8.661 1.00 35.97 241 ALA A C 1
ATOM 2532 O O . ALA A 1 170 ? -14.502 -16.734 7.852 1.00 42.86 241 ALA A O 1
ATOM 2539 N N . GLY A 1 171 ? -15.671 -15.306 9.089 1.00 42.33 242 GLY A N 1
ATOM 2540 C CA . GLY A 1 171 ? -16.936 -15.791 8.555 1.00 37.58 242 GLY A CA 1
ATOM 2541 C C . GLY A 1 171 ? -17.298 -17.201 8.995 1.00 33.31 242 GLY A C 1
ATOM 2542 O O . GLY A 1 171 ? -18.193 -17.824 8.435 1.00 31.36 242 GLY A O 1
ATOM 2546 N N . THR A 1 172 ? -16.613 -17.717 10.007 1.00 37.02 243 THR A N 1
ATOM 2547 C CA . THR A 1 172 ? -16.960 -19.034 10.546 1.00 36.78 243 THR A CA 1
ATOM 2548 C C . THR A 1 172 ? -17.915 -18.963 11.760 1.00 29.22 243 THR A C 1
ATOM 2549 O O . THR A 1 172 ? -18.088 -17.915 12.364 1.00 25.04 243 THR A O 1
ATOM 2560 N N . ARG A 1 173 ? -18.577 -20.085 12.035 1.00 27.60 244 ARG A N 1
ATOM 2561 C CA . ARG A 1 173 ? -19.240 -20.357 13.307 1.00 24.61 244 ARG A CA 1
ATOM 2562 C C . ARG A 1 173 ? -18.699 -21.702 13.740 1.00 23.98 244 ARG A C 1
ATOM 2563 O O . ARG A 1 173 ? -19.293 -22.740 13.432 1.00 24.80 244 ARG A O 1
ATOM 2584 N N . PRO A 1 174 ? -17.553 -21.695 14.431 1.00 22.87 245 PRO A N 1
ATOM 2585 C CA . PRO A 1 174 ? -16.872 -22.952 14.749 1.00 20.64 245 PRO A CA 1
ATOM 2586 C C . PRO A 1 174 ? -17.653 -23.781 15.749 1.00 23.31 245 PRO A C 1
ATOM 2587 O O . PRO A 1 174 ? -18.321 -23.232 16.619 1.00 25.58 245 PRO A O 1
ATOM 2598 N N . PHE A 1 175 ? -17.560 -25.094 15.632 1.00 21.85 246 PHE A N 1
ATOM 2599 C CA . PHE A 1 175 ? -18.413 -25.951 16.417 1.00 15.10 246 PHE A CA 1
ATOM 2600 C C . PHE A 1 175 ? -17.754 -27.293 16.571 1.00 17.93 246 PHE A C 1
ATOM 2601 O O . PHE A 1 175 ? -16.655 -27.522 16.067 1.00 18.34 246 PHE A O 1
ATOM 2618 N N . VAL A 1 176 ? -18.418 -28.171 17.307 1.00 17.86 247 VAL A N 1
ATOM 2619 C CA . VAL A 1 176 ? -17.929 -29.516 17.505 1.00 14.85 247 VAL A CA 1
ATOM 2620 C C . VAL A 1 176 ? -19.120 -30.405 17.271 1.00 19.47 247 VAL A C 1
ATOM 2621 O O . VAL A 1 176 ? -20.279 -29.983 17.450 1.00 19.94 247 VAL A O 1
ATOM 2634 N N . HIS A 1 177 ? -18.826 -31.633 16.865 1.00 20.49 248 HIS A N 1
ATOM 2635 C CA . HIS A 1 177 ? -19.833 -32.595 16.423 1.00 26.22 248 HIS A CA 1
ATOM 2636 C C . HIS A 1 177 ? -19.576 -33.922 17.103 1.00 23.58 248 HIS A C 1
ATOM 2637 O O . HIS A 1 177 ? -18.457 -34.427 17.046 1.00 25.49 248 HIS A O 1
ATOM 2652 N N . TYR A 1 178 ? -20.588 -34.495 17.736 1.00 16.66 249 TYR A N 1
ATOM 2653 C CA . TYR A 1 178 ? -20.407 -35.805 18.329 1.00 21.63 249 TYR A CA 1
ATOM 2654 C C . TYR A 1 178 ? -21.768 -36.489 18.370 1.00 20.87 249 TYR A C 1
ATOM 2655 O O . TYR A 1 178 ? -22.812 -35.824 18.407 1.00 16.18 249 TYR A O 1
ATOM 2673 N N . PRO A 1 179 ? -21.759 -37.819 18.351 1.00 18.34 250 PRO A N 1
ATOM 2674 C CA . PRO A 1 179 ? -22.988 -38.604 18.470 1.00 17.38 250 PRO A CA 1
ATOM 2675 C C . PRO A 1 179 ? -23.432 -38.689 19.901 1.00 24.40 250 PRO A C 1
ATOM 2676 O O . PRO A 1 179 ? -22.595 -38.992 20.778 1.00 29.17 250 PRO A O 1
ATOM 2687 N N . GLY A 1 180 ? -24.715 -38.445 20.164 1.00 27.96 251 GLY A N 1
ATOM 2688 C CA . GLY A 1 180 ? -25.196 -38.417 21.544 1.00 27.45 251 GLY A CA 1
ATOM 2689 C C . GLY A 1 180 ? -26.644 -38.800 21.704 1.00 30.33 251 GLY A C 1
ATOM 2690 O O . GLY A 1 180 ? -27.202 -39.546 20.878 1.00 29.01 251 GLY A O 1
ATOM 2694 N N . SER A 1 181 ? -27.254 -38.287 22.773 1.00 27.32 252 SER A N 1
ATOM 2695 C CA . SER A 1 181 ? -28.641 -38.624 23.102 1.00 25.42 252 SER A CA 1
ATOM 2696 C C . SER A 1 181 ? -29.510 -37.406 23.441 1.00 23.45 252 SER A C 1
ATOM 2697 O O . SER A 1 181 ? -29.022 -36.278 23.542 1.00 18.18 252 SER A O 1
ATOM 2705 N N . LEU A 1 182 ? -30.806 -37.643 23.624 1.00 24.14 253 LEU A N 1
ATOM 2706 C CA . LEU A 1 182 ? -31.636 -36.650 24.251 1.00 24.85 253 LEU A CA 1
ATOM 2707 C C . LEU A 1 182 ? -31.081 -36.530 25.671 1.00 31.70 253 LEU A C 1
ATOM 2708 O O . LEU A 1 182 ? -30.452 -37.475 26.166 1.00 28.54 253 LEU A O 1
ATOM 2724 N N . THR A 1 183 ? -31.258 -35.371 26.308 1.00 25.16 254 THR A N 1
ATOM 2725 C CA . THR A 1 183 ? -30.724 -35.168 27.648 1.00 22.86 254 THR A CA 1
ATOM 2726 C C . THR A 1 183 ? -31.807 -35.367 28.722 1.00 27.05 254 THR A C 1
ATOM 2727 O O . THR A 1 183 ? -31.572 -35.148 29.923 1.00 30.85 254 THR A O 1
ATOM 2738 N N . THR A 1 184 ? -32.985 -35.790 28.285 1.00 26.47 255 THR A N 1
ATOM 2739 C CA . THR A 1 184 ? -34.109 -36.026 29.175 1.00 31.22 255 THR A CA 1
ATOM 2740 C C . THR A 1 184 ? -34.698 -37.363 28.747 1.00 36.35 255 THR A C 1
ATOM 2741 O O . THR A 1 184 ? -34.535 -37.747 27.598 1.00 21.83 255 THR A O 1
ATOM 2752 N N . PRO A 1 185 ? -35.362 -38.083 29.670 1.00 31.18 256 PRO A N 1
ATOM 2753 C CA . PRO A 1 185 ? -35.988 -39.357 29.321 1.00 33.14 256 PRO A CA 1
ATOM 2754 C C . PRO A 1 185 ? -36.841 -39.241 28.043 1.00 29.22 256 PRO A C 1
ATOM 2755 O O . PRO A 1 185 ? -37.492 -38.210 27.881 1.00 30.19 256 PRO A O 1
ATOM 2766 N N . PRO A 1 186 ? -36.842 -40.273 27.166 1.00 25.05 257 PRO A N 1
ATOM 2767 C CA . PRO A 1 186 ? -36.174 -41.578 27.328 1.00 29.19 257 PRO A CA 1
ATOM 2768 C C . PRO A 1 186 ? -34.656 -41.560 27.119 1.00 26.56 257 PRO A C 1
ATOM 2769 O O . PRO A 1 186 ? -34.039 -42.625 27.075 1.00 32.93 257 PRO A O 1
ATOM 2780 N N . CYS A 1 187 ? -34.064 -40.378 27.006 1.00 25.63 258 CYS A N 1
ATOM 2781 C CA . CYS A 1 187 ? -32.625 -40.250 26.751 1.00 28.16 258 CYS A CA 1
ATOM 2782 C C . CYS A 1 187 ? -32.247 -41.079 25.559 1.00 28.76 258 CYS A C 1
ATOM 2783 O O . CYS A 1 187 ? -31.184 -41.709 25.560 1.00 28.67 258 CYS A O 1
ATOM 2790 N N . SER A 1 188 ? -33.128 -41.103 24.553 1.00 31.79 259 SER A N 1
ATOM 2791 C CA . SER A 1 188 ? -32.872 -41.868 23.321 1.00 27.31 259 SER A CA 1
ATOM 2792 C C . SER A 1 188 ? -31.580 -41.441 22.644 1.00 18.74 259 SER A C 1
ATOM 2793 O O . SER A 1 188 ? -31.342 -40.262 22.499 1.00 24.75 259 SER A O 1
ATOM 2801 N N . GLU A 1 189 ? -30.728 -42.396 22.287 1.00 24.87 260 GLU A N 1
ATOM 2802 C CA . GLU A 1 189 ? -29.487 -42.115 21.534 1.00 30.04 260 GLU A CA 1
ATOM 2803 C C . GLU A 1 189 ? -29.714 -42.017 20.010 1.00 22.29 260 GLU A C 1
ATOM 2804 O O . GLU A 1 189 ? -30.841 -41.997 19.557 1.00 27.27 260 GLU A O 1
ATOM 2816 N N . GLY A 1 190 ? -28.648 -41.923 19.220 1.00 28.45 261 GLY A N 1
ATOM 2817 C CA . GLY A 1 190 ? -28.788 -41.726 17.777 1.00 18.33 261 GLY A CA 1
ATOM 2818 C C . GLY A 1 190 ? -28.959 -40.278 17.334 1.00 25.53 261 GLY A C 1
ATOM 2819 O O . GLY A 1 190 ? -29.308 -40.004 16.178 1.00 35.68 261 GLY A O 1
ATOM 2823 N N . VAL A 1 191 ? -28.721 -39.348 18.249 1.00 25.24 262 VAL A N 1
ATOM 2824 C CA . VAL A 1 191 ? -28.946 -37.923 18.019 1.00 19.89 262 VAL A CA 1
ATOM 2825 C C . VAL A 1 191 ? -27.625 -37.342 17.605 1.00 20.50 262 VAL A C 1
ATOM 2826 O O . VAL A 1 191 ? -26.600 -37.761 18.109 1.00 24.93 262 VAL A O 1
ATOM 2839 N N . ASP A 1 192 ? -27.622 -36.407 16.669 1.00 27.74 263 ASP A N 1
ATOM 2840 C CA . ASP A 1 192 ? -26.374 -35.796 16.240 1.00 28.96 263 ASP A CA 1
ATOM 2841 C C . ASP A 1 192 ? -26.329 -34.470 16.948 1.00 25.92 263 ASP A C 1
ATOM 2842 O O . ASP A 1 192 ? -27.265 -33.676 16.847 1.00 26.68 263 ASP A O 1
ATOM 2851 N N . TRP A 1 193 ? -25.252 -34.258 17.695 1.00 21.03 264 TRP A N 1
ATOM 2852 C CA . TRP A 1 193 ? -25.084 -33.058 18.518 1.00 20.57 264 TRP A CA 1
ATOM 2853 C C . TRP A 1 193 ? -24.076 -32.145 17.856 1.00 14.46 264 TRP A C 1
ATOM 2854 O O . TRP A 1 193 ? -22.951 -32.580 17.540 1.00 16.61 264 TRP A O 1
ATOM 2875 N N . PHE A 1 194 ? -24.453 -30.885 17.671 1.00 10.00 265 PHE A N 1
ATOM 2876 C CA . PHE A 1 194 ? -23.498 -29.895 17.179 1.00 17.49 265 PHE A CA 1
ATOM 2877 C C . PHE A 1 194 ? -23.477 -28.841 18.210 1.00 14.56 265 PHE A C 1
ATOM 2878 O O . PHE A 1 194 ? -24.545 -28.379 18.620 1.00 20.86 265 PHE A O 1
ATOM 2895 N N . VAL A 1 195 ? -22.294 -28.464 18.671 1.00 17.72 266 VAL A N 1
ATOM 2896 C CA . VAL A 1 195 ? -22.214 -27.477 19.759 1.00 18.44 266 VAL A CA 1
ATOM 2897 C C . VAL A 1 195 ? -21.296 -26.332 19.396 1.00 16.77 266 VAL A C 1
ATOM 2898 O O . VAL A 1 195 ? -20.116 -26.530 19.108 1.00 17.97 266 VAL A O 1
ATOM 2911 N N . PHE A 1 196 ? -21.835 -25.162 19.422 1.00 14.12 267 PHE A N 1
ATOM 2912 C CA . PHE A 1 196 ? -21.130 -24.037 18.977 1.00 14.28 267 PHE A CA 1
ATOM 2913 C C . PHE A 1 196 ? -20.203 -23.537 20.040 1.00 17.99 267 PHE A C 1
ATOM 2914 O O . PHE A 1 196 ? -20.516 -23.520 21.192 1.00 20.56 267 PHE A O 1
ATOM 2931 N N . MET A 1 197 ? -19.029 -23.142 19.636 1.00 18.95 268 MET A N 1
ATOM 2932 C CA . MET A 1 197 ? -17.985 -22.838 20.548 1.00 20.16 268 MET A CA 1
ATOM 2933 C C . MET A 1 197 ? -18.077 -21.453 21.046 1.00 19.61 268 MET A C 1
ATOM 2934 O O . MET A 1 197 ? -17.558 -21.143 22.070 1.00 31.48 268 MET A O 1
ATOM 2948 N N . GLN A 1 198 ? -18.774 -20.625 20.323 1.00 16.94 269 GLN A N 1
ATOM 2949 C CA . GLN A 1 198 ? -18.859 -19.255 20.645 1.00 21.02 269 GLN A CA 1
ATOM 2950 C C . GLN A 1 198 ? -20.158 -18.978 21.360 1.00 33.77 269 GLN A C 1
ATOM 2951 O O . GLN A 1 198 ? -21.212 -19.206 20.814 1.00 22.34 269 GLN A O 1
ATOM 2965 N N . PRO A 1 199 ? -20.053 -18.533 22.625 1.00 25.75 270 PRO A N 1
ATOM 2966 C CA . PRO A 1 199 ? -21.269 -18.224 23.369 1.00 21.72 270 PRO A CA 1
ATOM 2967 C C . PRO A 1 199 ? -21.917 -16.966 22.839 1.00 24.77 270 PRO A C 1
ATOM 2968 O O . PRO A 1 199 ? -21.291 -16.242 22.072 1.00 32.20 270 PRO A O 1
ATOM 2979 N N . ILE A 1 200 ? -23.153 -16.705 23.245 1.00 27.57 271 ILE A N 1
ATOM 2980 C CA . ILE A 1 200 ? -23.767 -15.409 23.007 1.00 30.09 271 ILE A CA 1
ATOM 2981 C C . ILE A 1 200 ? -24.012 -14.714 24.346 1.00 22.98 271 ILE A C 1
ATOM 2982 O O . ILE A 1 200 ? -24.339 -15.367 25.323 1.00 27.36 271 ILE A O 1
ATOM 2998 N N . LYS A 1 201 ? -23.798 -13.406 24.412 1.00 24.79 272 LYS A N 1
ATOM 2999 C CA . LYS A 1 201 ? -24.057 -12.679 25.649 1.00 26.21 272 LYS A CA 1
ATOM 3000 C C . LYS A 1 201 ? -25.532 -12.342 25.672 1.00 20.62 272 LYS A C 1
ATOM 3001 O O . LYS A 1 201 ? -26.128 -12.063 24.656 1.00 31.31 272 LYS A O 1
ATOM 3020 N N . VAL A 1 202 ? -26.118 -12.442 26.845 1.00 22.65 273 VAL A N 1
ATOM 3021 C CA . VAL A 1 202 ? -27.516 -12.187 27.055 1.00 17.65 273 VAL A CA 1
ATOM 3022 C C . VAL A 1 202 ? -27.466 -11.412 28.368 1.00 24.89 273 VAL A C 1
ATOM 3023 O O . VAL A 1 202 ? -26.484 -11.544 29.128 1.00 24.78 273 VAL A O 1
ATOM 3036 N N . PRO A 1 203 ? -28.463 -10.565 28.646 1.00 21.75 274 PRO A N 1
ATOM 3037 C CA . PRO A 1 203 ? -28.401 -9.867 29.953 1.00 24.63 274 PRO A CA 1
ATOM 3038 C C . PRO A 1 203 ? -28.666 -10.739 31.171 1.00 16.66 274 PRO A C 1
ATOM 3039 O O . PRO A 1 203 ? -29.486 -11.640 31.122 1.00 16.66 274 PRO A O 1
ATOM 3050 N N . ASP A 1 204 ? -27.989 -10.442 32.273 1.00 25.35 275 ASP A N 1
ATOM 3051 C CA . ASP A 1 204 ? -28.186 -11.190 33.527 1.00 20.46 275 ASP A CA 1
ATOM 3052 C C . ASP A 1 204 ? -29.634 -11.255 33.966 1.00 19.66 275 ASP A C 1
ATOM 3053 O O . ASP A 1 204 ? -30.086 -12.305 34.456 1.00 26.12 275 ASP A O 1
ATOM 3062 N N . SER A 1 205 ? -30.368 -10.159 33.766 1.00 22.31 276 SER A N 1
ATOM 3063 C CA . SER A 1 205 ? -31.827 -10.177 33.911 1.00 19.08 276 SER A CA 1
ATOM 3064 C C . SER A 1 205 ? -32.459 -11.440 33.291 1.00 25.96 276 SER A C 1
ATOM 3065 O O . SER A 1 205 ? -33.196 -12.156 33.983 1.00 28.90 276 SER A O 1
ATOM 3073 N N . GLN A 1 206 ? -32.129 -11.757 32.035 1.00 21.97 277 GLN A N 1
ATOM 3074 C CA . GLN A 1 206 ? -32.801 -12.849 31.349 1.00 18.96 277 GLN A CA 1
ATOM 3075 C C . GLN A 1 206 ? -32.396 -14.227 31.857 1.00 21.47 277 GLN A C 1
ATOM 3076 O O . GLN A 1 206 ? -33.238 -15.136 31.948 1.00 23.31 277 GLN A O 1
ATOM 3090 N N . ILE A 1 207 ? -31.122 -14.414 32.183 1.00 17.09 278 ILE A N 1
ATOM 3091 C CA . ILE A 1 207 ? -30.727 -15.676 32.805 1.00 20.88 278 ILE A CA 1
ATOM 3092 C C . ILE A 1 207 ? -31.542 -15.880 34.089 1.00 22.68 278 ILE A C 1
ATOM 3093 O O . ILE A 1 207 ? -32.146 -16.955 34.292 1.00 22.14 278 ILE A O 1
ATOM 3109 N N . LEU A 1 208 ? -31.614 -14.848 34.935 1.00 19.83 279 LEU A N 1
ATOM 3110 C CA . LEU A 1 208 ? -32.431 -14.977 36.146 1.00 22.21 279 LEU A CA 1
ATOM 3111 C C . LEU A 1 208 ? -33.920 -15.198 35.850 1.00 22.96 279 LEU A C 1
ATOM 3112 O O . LEU A 1 208 ? -34.548 -16.039 36.486 1.00 23.71 279 LEU A O 1
ATOM 3128 N N . ASP A 1 209 ? -34.476 -14.479 34.883 1.00 21.11 280 ASP A N 1
ATOM 3129 C CA . ASP A 1 209 ? -35.863 -14.709 34.483 1.00 21.50 280 ASP A CA 1
ATOM 3130 C C . ASP A 1 209 ? -36.084 -16.162 34.185 1.00 21.63 280 ASP A C 1
ATOM 3131 O O . ASP A 1 209 ? -37.131 -16.751 34.522 1.00 25.89 280 ASP A O 1
ATOM 3140 N N . PHE A 1 210 ? -35.102 -16.756 33.532 1.00 18.93 281 PHE A N 1
ATOM 3141 C CA . PHE A 1 210 ? -35.288 -18.133 33.138 1.00 21.58 281 PHE A CA 1
ATOM 3142 C C . PHE A 1 210 ? -35.252 -19.043 34.336 1.00 19.23 281 PHE A C 1
ATOM 3143 O O . PHE A 1 210 ? -36.114 -19.935 34.497 1.00 20.79 281 PHE A O 1
ATOM 3160 N N . MET A 1 211 ? -34.242 -18.836 35.173 1.00 22.37 282 MET A N 1
ATOM 3161 C CA . MET A 1 211 ? -34.133 -19.611 36.403 1.00 19.47 282 MET A CA 1
ATOM 3162 C C . MET A 1 211 ? -35.411 -19.476 37.224 1.00 15.82 282 MET A C 1
ATOM 3163 O O . MET A 1 211 ? -35.876 -20.427 37.823 1.00 18.05 282 MET A O 1
ATOM 3177 N N . ARG A 1 212 ? -35.996 -18.294 37.202 1.00 16.65 283 ARG A N 1
ATOM 3178 C CA . ARG A 1 212 ? -37.288 -18.048 37.839 1.00 22.32 283 ARG A CA 1
ATOM 3179 C C . ARG A 1 212 ? -38.399 -18.907 37.208 1.00 24.62 283 ARG A C 1
ATOM 3180 O O . ARG A 1 212 ? -39.142 -19.575 37.936 1.00 24.06 283 ARG A O 1
ATOM 3201 N N . PHE A 1 213 ? -38.525 -18.877 35.870 1.00 25.15 284 PHE A N 1
ATOM 3202 C CA . PHE A 1 213 ? -39.485 -19.748 35.182 1.00 19.02 284 PHE A CA 1
ATOM 3203 C C . PHE A 1 213 ? -39.319 -21.209 35.628 1.00 16.77 284 PHE A C 1
ATOM 3204 O O . PHE A 1 213 ? -40.302 -21.910 35.841 1.00 19.62 284 PHE A O 1
ATOM 3221 N N . VAL A 1 214 ? -38.079 -21.683 35.703 1.00 14.48 285 VAL A N 1
ATOM 3222 C CA . VAL A 1 214 ? -37.833 -23.071 36.071 1.00 17.29 285 VAL A CA 1
ATOM 3223 C C . VAL A 1 214 ? -38.334 -23.335 37.491 1.00 23.76 285 VAL A C 1
ATOM 3224 O O . VAL A 1 214 ? -38.727 -24.460 37.838 1.00 22.86 285 VAL A O 1
ATOM 3237 N N . GLY A 1 215 ? -38.320 -22.273 38.292 1.00 24.98 286 GLY A N 1
ATOM 3238 C CA . GLY A 1 215 ? -38.739 -22.309 39.688 1.00 26.58 286 GLY A CA 1
ATOM 3239 C C . GLY A 1 215 ? -40.201 -21.959 39.798 1.00 29.85 286 GLY A C 1
ATOM 3240 O O . GLY A 1 215 ? -40.707 -21.675 40.899 1.00 24.64 286 GLY A O 1
ATOM 3244 N N . ASP A 1 216 ? -40.873 -21.962 38.643 1.00 18.66 287 ASP A N 1
ATOM 3245 C CA . ASP A 1 216 ? -42.326 -21.772 38.596 1.00 19.64 287 ASP A CA 1
ATOM 3246 C C . ASP A 1 216 ? -42.754 -20.458 39.286 1.00 23.54 287 ASP A C 1
ATOM 3247 O O . ASP A 1 216 ? -43.809 -20.395 39.893 1.00 29.19 287 ASP A O 1
ATOM 3256 N N . ASN A 1 217 ? -41.931 -19.418 39.165 1.00 23.44 288 ASN A N 1
ATOM 3257 C CA . ASN A 1 217 ? -42.204 -18.089 39.728 1.00 29.35 288 ASN A CA 1
ATOM 3258 C C . ASN A 1 217 ? -42.247 -18.035 41.263 1.00 33.39 288 ASN A C 1
ATOM 3259 O O . ASN A 1 217 ? -42.729 -17.058 41.840 1.00 34.48 288 ASN A O 1
ATOM 3270 N N . LYS A 1 218 ? -41.712 -19.049 41.933 1.00 28.07 289 LYS A N 1
ATOM 3271 C CA . LYS A 1 218 ? -41.722 -19.048 43.395 1.00 26.47 289 LYS A CA 1
ATOM 3272 C C . LYS A 1 218 ? -40.299 -19.177 43.925 1.00 26.68 289 LYS A C 1
ATOM 3273 O O . LYS A 1 218 ? -40.003 -18.761 45.032 1.00 29.55 289 LYS A O 1
ATOM 3292 N N . THR A 1 219 ? -39.404 -19.723 43.115 1.00 29.81 290 THR A N 1
ATOM 3293 C CA . THR A 1 219 ? -37.987 -19.796 43.472 1.00 22.02 290 THR A CA 1
ATOM 3294 C C . THR A 1 219 ? -37.088 -19.724 42.201 1.00 24.26 290 THR A C 1
ATOM 3295 O O . THR A 1 219 ? -37.540 -19.303 41.132 1.00 24.80 290 THR A O 1
ATOM 3306 N N . TYR A 1 220 ? -35.821 -20.096 42.343 1.00 20.00 291 TYR A N 1
ATOM 3307 C CA . TYR A 1 220 ? -34.872 -20.119 41.252 1.00 14.98 291 TYR A CA 1
ATOM 3308 C C . TYR A 1 220 ? -34.326 -21.525 41.229 1.00 19.94 291 TYR A C 1
ATOM 3309 O O . TYR A 1 220 ? -33.755 -21.979 42.217 1.00 22.39 291 TYR A O 1
ATOM 3327 N N . ALA A 1 221 ? -34.498 -22.218 40.107 1.00 19.75 292 ALA A N 1
ATOM 3328 C CA . ALA A 1 221 ? -34.102 -23.607 40.016 1.00 14.65 292 ALA A CA 1
ATOM 3329 C C . ALA A 1 221 ? -33.257 -23.796 38.769 1.00 25.47 292 ALA A C 1
ATOM 3330 O O . ALA A 1 221 ? -33.182 -22.903 37.910 1.00 21.50 292 ALA A O 1
ATOM 3337 N N . THR A 1 222 ? -32.649 -24.975 38.677 1.00 19.90 293 THR A N 1
ATOM 3338 C CA . THR A 1 222 ? -31.981 -25.411 37.471 1.00 20.93 293 THR A CA 1
ATOM 3339 C C . THR A 1 222 ? -32.731 -26.572 36.780 1.00 19.27 293 THR A C 1
ATOM 3340 O O . THR A 1 222 ? -33.610 -27.187 37.379 1.00 19.50 293 THR A O 1
ATOM 3351 N N . ASN A 1 223 ? -32.370 -26.868 35.528 1.00 19.57 294 ASN A N 1
ATOM 3352 C CA . ASN A 1 223 ? -33.002 -27.943 34.745 1.00 20.12 294 ASN A CA 1
ATOM 3353 C C . ASN A 1 223 ? -31.985 -28.554 33.789 1.00 29.71 294 ASN A C 1
ATOM 3354 O O . ASN A 1 223 ? -32.197 -28.624 32.558 1.00 19.97 294 ASN A O 1
ATOM 3365 N N . THR A 1 224 ? -30.886 -29.019 34.380 1.00 24.97 295 THR A N 1
ATOM 3366 C CA . THR A 1 224 ? -29.786 -29.561 33.624 1.00 18.67 295 THR A CA 1
ATOM 3367 C C . THR A 1 224 ? -29.419 -30.927 34.121 1.00 19.92 295 THR A C 1
ATOM 3368 O O . THR A 1 224 ? -29.427 -31.184 35.322 1.00 26.59 295 THR A O 1
ATOM 3379 N N . ARG A 1 225 ? -29.088 -31.794 33.169 1.00 23.48 296 ARG A N 1
ATOM 3380 C CA . ARG A 1 225 ? -28.643 -33.147 33.434 1.00 17.44 296 ARG A CA 1
ATOM 3381 C C . ARG A 1 225 ? -27.141 -33.151 33.706 1.00 18.31 296 ARG A C 1
ATOM 3382 O O . ARG A 1 225 ? -26.378 -32.339 33.159 1.00 17.63 296 ARG A O 1
ATOM 3403 N N . PRO A 1 226 ? -26.684 -34.063 34.556 1.00 21.56 297 PRO A N 1
ATOM 3404 C CA . PRO A 1 226 ? -25.232 -34.008 34.756 1.00 21.41 297 PRO A CA 1
ATOM 3405 C C . PRO A 1 226 ? -24.464 -34.560 33.576 1.00 22.63 297 PRO A C 1
ATOM 3406 O O . PRO A 1 226 ? -24.970 -35.456 32.908 1.00 24.38 297 PRO A O 1
ATOM 3417 N N . LEU A 1 227 ? -23.248 -34.045 33.370 1.00 21.64 298 LEU A N 1
ATOM 3418 C CA . LEU A 1 227 ? -22.311 -34.518 32.354 1.00 20.92 298 LEU A CA 1
ATOM 3419 C C . LEU A 1 227 ? -22.221 -36.036 32.241 1.00 23.90 298 LEU A C 1
ATOM 3420 O O . LEU A 1 227 ? -22.254 -36.720 33.241 1.00 25.70 298 LEU A O 1
ATOM 3436 N N . GLN A 1 228 ? -22.069 -36.549 31.020 1.00 25.59 299 GLN A N 1
ATOM 3437 C CA . GLN A 1 228 ? -21.910 -37.987 30.800 1.00 25.57 299 GLN A CA 1
ATOM 3438 C C . GLN A 1 228 ? -20.509 -38.419 30.286 1.00 26.04 299 GLN A C 1
ATOM 3439 O O . GLN A 1 228 ? -19.670 -37.584 29.880 1.00 19.39 299 GLN A O 1
ATOM 3453 N N . LEU A 1 229 ? -20.253 -39.726 30.309 1.00 24.02 300 LEU A N 1
ATOM 3454 C CA . LEU A 1 229 ? -18.926 -40.228 29.933 1.00 29.47 300 LEU A CA 1
ATOM 3455 C C . LEU A 1 229 ? -18.839 -40.383 28.442 1.00 24.74 300 LEU A C 1
ATOM 3456 O O . LEU A 1 229 ? -19.748 -40.913 27.819 1.00 24.17 300 LEU A O 1
ATOM 3472 N N . LEU A 1 230 ? -17.741 -39.907 27.877 1.00 28.60 301 LEU A N 1
ATOM 3473 C CA . LEU A 1 230 ? -17.534 -39.963 26.439 1.00 29.34 301 LEU A CA 1
ATOM 3474 C C . LEU A 1 230 ? -17.499 -41.403 25.972 1.00 34.31 301 LEU A C 1
ATOM 3475 O O . LEU A 1 230 ? -17.935 -41.722 24.857 1.00 30.51 301 LEU A O 1
ATOM 3491 N N . ASN A 1 231 ? -17.002 -42.271 26.845 1.00 33.23 302 ASN A N 1
ATOM 3492 C CA . ASN A 1 231 ? -16.839 -43.660 26.503 1.00 30.59 302 ASN A CA 1
ATOM 3493 C C . ASN A 1 231 ? -16.001 -43.778 25.254 1.00 28.95 302 ASN A C 1
ATOM 3494 O O . ASN A 1 231 ? -14.976 -43.091 25.116 1.00 37.28 302 ASN A O 1
ATOM 3505 N N . SER A 1 232 ? -16.419 -44.639 24.343 1.00 26.96 303 SER A N 1
ATOM 3506 C CA . SER A 1 232 ? -15.558 -45.014 23.229 1.00 43.51 303 SER A CA 1
ATOM 3507 C C . SER A 1 232 ? -15.665 -43.976 22.120 1.00 39.60 303 SER A C 1
ATOM 3508 O O . SER A 1 232 ? -15.178 -44.206 21.021 1.00 49.97 303 SER A O 1
ATOM 3516 N N . ARG A 1 233 ? -16.343 -42.861 22.397 1.00 34.65 304 ARG A N 1
ATOM 3517 C CA . ARG A 1 233 ? -16.718 -41.910 21.364 1.00 22.98 304 ARG A CA 1
ATOM 3518 C C . ARG A 1 233 ? -15.617 -40.944 21.077 1.00 26.49 304 ARG A C 1
ATOM 3519 O O . ARG A 1 233 ? -14.685 -40.805 21.872 1.00 30.22 304 ARG A O 1
ATOM 3540 N N . LEU A 1 234 ? -15.740 -40.272 19.928 1.00 31.20 305 LEU A N 1
ATOM 3541 C CA . LEU A 1 234 ? -14.778 -39.258 19.495 1.00 29.12 305 LEU A CA 1
ATOM 3542 C C . LEU A 1 234 ? -15.481 -37.939 19.233 1.00 26.28 305 LEU A C 1
ATOM 3543 O O . LEU A 1 234 ? -16.469 -37.928 18.546 1.00 26.25 305 LEU A O 1
ATOM 3559 N N . VAL A 1 235 ? -14.996 -36.841 19.806 1.00 26.40 306 VAL A N 1
ATOM 3560 C CA . VAL A 1 235 ? -15.518 -35.514 19.484 1.00 21.38 306 VAL A CA 1
ATOM 3561 C C . VAL A 1 235 ? -14.753 -34.993 18.282 1.00 26.31 306 VAL A C 1
ATOM 3562 O O . VAL A 1 235 ? -13.520 -34.989 18.318 1.00 28.10 306 VAL A O 1
ATOM 3575 N N . GLU A 1 236 ? -15.450 -34.526 17.242 1.00 25.14 307 GLU A N 1
ATOM 3576 C CA . GLU A 1 236 ? -14.782 -34.003 16.033 1.00 28.41 307 GLU A CA 1
ATOM 3577 C C . GLU A 1 236 ? -14.925 -32.480 15.935 1.00 26.57 307 GLU A C 1
ATOM 3578 O O . GLU A 1 236 ? -15.949 -31.932 16.326 1.00 32.40 307 GLU A O 1
ATOM 3590 N N . TYR A 1 237 ? -13.896 -31.801 15.435 1.00 23.03 308 TYR A N 1
ATOM 3591 C CA . TYR A 1 237 ? -13.787 -30.342 15.572 1.00 23.80 308 TYR A CA 1
ATOM 3592 C C . TYR A 1 237 ? -13.855 -29.595 14.239 1.00 28.96 308 TYR A C 1
ATOM 3593 O O . TYR A 1 237 ? -13.248 -29.998 13.250 1.00 25.94 308 TYR A O 1
ATOM 3611 N N . GLU A 1 238 ? -14.583 -28.515 14.242 1.00 25.68 309 GLU A N 1
ATOM 3612 C CA . GLU A 1 238 ? -14.653 -27.645 13.150 1.00 22.79 309 GLU A CA 1
ATOM 3613 C C . GLU A 1 238 ? -14.352 -26.250 13.574 1.00 22.11 309 GLU A C 1
ATOM 3614 O O . GLU A 1 238 ? -15.175 -25.415 13.614 1.00 28.73 309 GLU A O 1
ATOM 3626 N N . LEU A 1 239 ? -13.112 -26.022 13.877 1.00 34.85 310 LEU A N 1
ATOM 3627 C CA . LEU A 1 239 ? -12.684 -24.756 14.415 1.00 50.67 310 LEU A CA 1
ATOM 3628 C C . LEU A 1 239 ? -12.087 -23.844 13.391 1.00 57.91 310 LEU A C 1
ATOM 3629 O O . LEU A 1 239 ? -11.755 -22.707 13.821 1.00 53.86 310 LEU A O 1
ATOM 3646 N N . ALA B 1 3 ? -53.048 -26.207 11.246 1.00 41.95 74 ALA B N 1
ATOM 3647 C CA . ALA B 1 3 ? -54.068 -25.488 10.485 1.00 48.33 74 ALA B CA 1
ATOM 3648 C C . ALA B 1 3 ? -55.468 -25.940 10.902 1.00 50.77 74 ALA B C 1
ATOM 3649 O O . ALA B 1 3 ? -56.417 -25.138 10.917 1.00 48.86 74 ALA B O 1
ATOM 3655 N N . TRP B 1 4 ? -55.608 -27.223 11.237 1.00 44.02 75 TRP B N 1
ATOM 3656 C CA . TRP B 1 4 ? -56.886 -27.727 11.728 1.00 43.39 75 TRP B CA 1
ATOM 3657 C C . TRP B 1 4 ? -56.692 -28.645 12.910 1.00 50.87 75 TRP B C 1
ATOM 3658 O O . TRP B 1 4 ? -55.644 -29.291 13.061 1.00 52.14 75 TRP B O 1
ATOM 3679 N N . ASN B 1 5 ? -57.724 -28.704 13.740 1.00 48.51 76 ASN B N 1
ATOM 3680 C CA . ASN B 1 5 ? -57.772 -29.664 14.826 1.00 44.60 76 ASN B CA 1
ATOM 3681 C C . ASN B 1 5 ? -59.210 -29.949 15.246 1.00 40.61 76 ASN B C 1
ATOM 3682 O O . ASN B 1 5 ? -60.167 -29.408 14.683 1.00 39.69 76 ASN B O 1
ATOM 3693 N N . TYR B 1 6 ? -59.367 -30.801 16.242 1.00 35.54 77 TYR B N 1
ATOM 3694 C CA . TYR B 1 6 ? -60.671 -30.979 16.828 1.00 40.23 77 TYR B CA 1
ATOM 3695 C C . TYR B 1 6 ? -60.831 -29.939 17.959 1.00 40.15 77 TYR B C 1
ATOM 3696 O O . TYR B 1 6 ? -61.772 -29.152 17.969 1.00 41.15 77 TYR B O 1
ATOM 3714 N N . GLY B 1 7 ? -59.897 -29.901 18.892 1.00 36.86 78 GLY B N 1
ATOM 3715 C CA . GLY B 1 7 ? -59.962 -28.900 19.942 1.00 51.35 78 GLY B CA 1
ATOM 3716 C C . GLY B 1 7 ? -60.761 -29.347 21.159 1.00 40.79 78 GLY B C 1
ATOM 3717 O O . GLY B 1 7 ? -61.164 -30.502 21.241 1.00 38.47 78 GLY B O 1
ATOM 3721 N N . GLU B 1 8 ? -60.986 -28.435 22.104 1.00 40.37 79 GLU B N 1
ATOM 3722 C CA . GLU B 1 8 ? -61.689 -28.760 23.348 1.00 41.15 79 GLU B CA 1
ATOM 3723 C C . GLU B 1 8 ? -63.138 -28.338 23.235 1.00 34.85 79 GLU B C 1
ATOM 3724 O O . GLU B 1 8 ? -63.457 -27.455 22.453 1.00 47.69 79 GLU B O 1
ATOM 3736 N N . VAL B 1 9 ? -64.015 -28.941 24.024 1.00 35.36 80 VAL B N 1
ATOM 3737 C CA . VAL B 1 9 ? -65.445 -28.680 23.889 1.00 31.81 80 VAL B CA 1
ATOM 3738 C C . VAL B 1 9 ? -65.742 -27.180 23.994 1.00 32.67 80 VAL B C 1
ATOM 3739 O O . VAL B 1 9 ? -65.035 -26.444 24.671 1.00 38.65 80 VAL B O 1
ATOM 3752 N N . ALA B 1 10 ? -66.756 -26.711 23.281 1.00 40.06 81 ALA B N 1
ATOM 3753 C CA . ALA B 1 10 ? -66.914 -25.265 23.077 1.00 48.21 81 ALA B CA 1
ATOM 3754 C C . ALA B 1 10 ? -67.663 -24.575 24.222 1.00 34.15 81 ALA B C 1
ATOM 3755 O O . ALA B 1 10 ? -67.759 -23.348 24.256 1.00 32.83 81 ALA B O 1
ATOM 3762 N N . GLY B 1 11 ? -68.189 -25.372 25.146 1.00 38.76 82 GLY B N 1
ATOM 3763 C CA . GLY B 1 11 ? -69.016 -24.877 26.242 1.00 35.61 82 GLY B CA 1
ATOM 3764 C C . GLY B 1 11 ? -68.327 -23.900 27.192 1.00 30.52 82 GLY B C 1
ATOM 3765 O O . GLY B 1 11 ? -68.706 -22.731 27.234 1.00 27.30 82 GLY B O 1
ATOM 3769 N N . PRO B 1 12 ? -67.313 -24.371 27.953 1.00 34.68 83 PRO B N 1
ATOM 3770 C CA . PRO B 1 12 ? -66.684 -23.621 29.056 1.00 34.30 83 PRO B CA 1
ATOM 3771 C C . PRO B 1 12 ? -66.089 -22.237 28.736 1.00 32.43 83 PRO B C 1
ATOM 3772 O O . PRO B 1 12 ? -66.380 -21.283 29.452 1.00 32.54 83 PRO B O 1
ATOM 3783 N N . PRO B 1 13 ? -65.290 -22.121 27.676 1.00 39.58 84 PRO B N 1
ATOM 3784 C CA . PRO B 1 13 ? -64.787 -20.802 27.265 1.00 37.17 84 PRO B CA 1
ATOM 3785 C C . PRO B 1 13 ? -65.856 -19.695 27.136 1.00 38.52 84 PRO B C 1
ATOM 3786 O O . PRO B 1 13 ? -65.521 -18.520 27.334 1.00 35.91 84 PRO B O 1
ATOM 3797 N N . THR B 1 14 ? -67.092 -20.064 26.789 1.00 30.99 85 THR B N 1
ATOM 3798 C CA . THR B 1 14 ? -68.199 -19.112 26.661 1.00 32.99 85 THR B CA 1
ATOM 3799 C C . THR B 1 14 ? -68.989 -18.839 27.960 1.00 41.93 85 THR B C 1
ATOM 3800 O O . THR B 1 14 ? -69.944 -18.041 27.946 1.00 38.45 85 THR B O 1
ATOM 3811 N N . TRP B 1 15 ? -68.626 -19.525 29.051 1.00 37.14 86 TRP B N 1
ATOM 3812 C CA . TRP B 1 15 ? -69.304 -19.371 30.340 1.00 32.63 86 TRP B CA 1
ATOM 3813 C C . TRP B 1 15 ? -69.058 -17.997 30.923 1.00 32.63 86 TRP B C 1
ATOM 3814 O O . TRP B 1 15 ? -67.916 -17.527 30.971 1.00 32.32 86 TRP B O 1
ATOM 3835 N N . LYS B 1 16 ? -70.129 -17.374 31.402 1.00 30.72 87 LYS B N 1
ATOM 3836 C CA . LYS B 1 16 ? -70.073 -15.985 31.836 1.00 29.84 87 LYS B CA 1
ATOM 3837 C C . LYS B 1 16 ? -70.130 -15.798 33.362 1.00 38.25 87 LYS B C 1
ATOM 3838 O O . LYS B 1 16 ? -70.114 -16.769 34.125 1.00 39.86 87 LYS B O 1
ATOM 3857 N N . GLY B 1 17 ? -70.165 -14.546 33.810 1.00 32.59 88 GLY B N 1
ATOM 3858 C CA . GLY B 1 17 ? -70.202 -14.263 35.230 1.00 29.58 88 GLY B CA 1
ATOM 3859 C C . GLY B 1 17 ? -68.832 -14.479 35.847 1.00 35.29 88 GLY B C 1
ATOM 3860 O O . GLY B 1 17 ? -67.813 -14.301 35.169 1.00 36.86 88 GLY B O 1
ATOM 3864 N N . VAL B 1 18 ? -68.805 -14.898 37.113 1.00 29.56 89 VAL B N 1
ATOM 3865 C CA . VAL B 1 18 ? -67.550 -15.144 37.832 1.00 26.85 89 VAL B CA 1
ATOM 3866 C C . VAL B 1 18 ? -66.708 -16.221 37.118 1.00 29.18 89 VAL B C 1
ATOM 3867 O O . VAL B 1 18 ? -65.488 -16.234 37.229 1.00 31.88 89 VAL B O 1
ATOM 3880 N N . CYS B 1 19 ? -67.361 -17.113 36.373 1.00 34.66 90 CYS B N 1
ATOM 3881 C CA . CYS B 1 19 ? -66.667 -18.048 35.473 1.00 30.81 90 CYS B CA 1
ATOM 3882 C C . CYS B 1 19 ? -65.550 -17.357 34.695 1.00 33.63 90 CYS B C 1
ATOM 3883 O O . CYS B 1 19 ? -64.426 -17.882 34.599 1.00 35.45 90 CYS B O 1
ATOM 3890 N N . ALA B 1 20 ? -65.843 -16.171 34.159 1.00 27.50 91 ALA B N 1
ATOM 3891 C CA . ALA B 1 20 ? -64.865 -15.470 33.332 1.00 33.56 91 ALA B CA 1
ATOM 3892 C C . ALA B 1 20 ? -64.064 -14.516 34.209 1.00 37.58 91 ALA B C 1
ATOM 3893 O O . ALA B 1 20 ? -62.830 -14.519 34.197 1.00 41.72 91 ALA B O 1
ATOM 3900 N N . THR B 1 21 ? -64.775 -13.728 35.007 1.00 34.03 92 THR B N 1
ATOM 3901 C CA . THR B 1 21 ? -64.163 -12.626 35.737 1.00 32.68 92 THR B CA 1
ATOM 3902 C C . THR B 1 21 ? -63.200 -13.119 36.823 1.00 39.88 92 THR B C 1
ATOM 3903 O O . THR B 1 21 ? -62.178 -12.471 37.097 1.00 46.79 92 THR B O 1
ATOM 3914 N N . GLY B 1 22 ? -63.510 -14.281 37.398 1.00 36.23 93 GLY B N 1
ATOM 3915 C CA . GLY B 1 22 ? -62.925 -14.725 38.657 1.00 38.66 93 GLY B CA 1
ATOM 3916 C C . GLY B 1 22 ? -61.454 -15.094 38.652 1.00 35.77 93 GLY B C 1
ATOM 3917 O O . GLY B 1 22 ? -60.952 -15.689 37.709 1.00 37.77 93 GLY B O 1
ATOM 3921 N N . LYS B 1 23 ? -60.776 -14.760 39.742 1.00 38.52 94 LYS B N 1
ATOM 3922 C CA . LYS B 1 23 ? -59.347 -15.011 39.881 1.00 39.08 94 LYS B CA 1
ATOM 3923 C C . LYS B 1 23 ? -59.057 -16.207 40.812 1.00 42.94 94 LYS B C 1
ATOM 3924 O O . LYS B 1 23 ? -57.892 -16.617 40.985 1.00 39.03 94 LYS B O 1
ATOM 3943 N N . ARG B 1 24 ? -60.100 -16.774 41.411 1.00 33.02 95 ARG B N 1
ATOM 3944 C CA . ARG B 1 24 ? -59.914 -17.946 42.244 1.00 28.90 95 ARG B CA 1
ATOM 3945 C C . ARG B 1 24 ? -60.789 -19.090 41.754 1.00 25.02 95 ARG B C 1
ATOM 3946 O O . ARG B 1 24 ? -61.588 -19.661 42.494 1.00 26.70 95 ARG B O 1
ATOM 3967 N N . GLN B 1 25 ? -60.613 -19.446 40.496 1.00 22.14 96 GLN B N 1
ATOM 3968 C CA . GLN B 1 25 ? -61.475 -20.436 39.859 1.00 19.73 96 GLN B CA 1
ATOM 3969 C C . GLN B 1 25 ? -60.825 -21.828 39.873 1.00 19.75 96 GLN B C 1
ATOM 3970 O O . GLN B 1 25 ? -59.580 -21.977 39.940 1.00 15.19 96 GLN B O 1
ATOM 3984 N N . SER B 1 26 ? -61.687 -22.843 39.819 1.00 20.02 97 SER B N 1
ATOM 3985 C CA . SER B 1 26 ? -61.265 -24.240 39.798 1.00 21.72 97 SER B CA 1
ATOM 3986 C C . SER B 1 26 ? -61.739 -24.859 38.492 1.00 16.72 97 SER B C 1
ATOM 3987 O O . SER B 1 26 ? -62.708 -24.375 37.898 1.00 17.03 97 SER B O 1
ATOM 3995 N N . PRO B 1 27 ? -61.092 -25.952 38.060 1.00 16.89 98 PRO B N 1
ATOM 3996 C CA . PRO B 1 27 ? -60.007 -26.656 38.752 1.00 19.04 98 PRO B CA 1
ATOM 3997 C C . PRO B 1 27 ? -58.687 -26.028 38.403 1.00 22.23 98 PRO B C 1
ATOM 3998 O O . PRO B 1 27 ? -58.627 -25.151 37.515 1.00 20.19 98 PRO B O 1
ATOM 4009 N N . ILE B 1 28 ? -57.637 -26.494 39.074 1.00 16.12 99 ILE B N 1
ATOM 4010 C CA . ILE B 1 28 ? -56.295 -25.981 38.854 1.00 13.98 99 ILE B CA 1
ATOM 4011 C C . ILE B 1 28 ? -55.338 -27.150 38.673 1.00 16.00 99 ILE B C 1
ATOM 4012 O O . ILE B 1 28 ? -55.721 -28.311 38.859 1.00 13.87 99 ILE B O 1
ATOM 4028 N N . ASN B 1 29 ? -54.112 -26.857 38.246 1.00 21.26 100 ASN B N 1
ATOM 4029 C CA . ASN B 1 29 ? -53.041 -27.842 38.331 1.00 13.99 100 ASN B CA 1
ATOM 4030 C C . ASN B 1 29 ? -52.469 -27.876 39.746 1.00 21.96 100 ASN B C 1
ATOM 4031 O O . ASN B 1 29 ? -52.260 -26.824 40.385 1.00 15.10 100 ASN B O 1
ATOM 4042 N N . ILE B 1 30 ? -52.176 -29.080 40.213 1.00 15.89 101 ILE B N 1
ATOM 4043 C CA . ILE B 1 30 ? -51.583 -29.240 41.514 1.00 22.74 101 ILE B CA 1
ATOM 4044 C C . ILE B 1 30 ? -50.178 -29.741 41.317 1.00 19.69 101 ILE B C 1
ATOM 4045 O O . ILE B 1 30 ? -49.978 -30.896 40.952 1.00 26.13 101 ILE B O 1
ATOM 4061 N N . PRO B 1 31 ? -49.191 -28.890 41.585 1.00 16.89 102 PRO B N 1
ATOM 4062 C CA . PRO B 1 31 ? -47.801 -29.335 41.472 1.00 19.31 102 PRO B CA 1
ATOM 4063 C C . PRO B 1 31 ? -47.417 -30.406 42.484 1.00 25.18 102 PRO B C 1
ATOM 4064 O O . PRO B 1 31 ? -47.806 -30.326 43.649 1.00 32.38 102 PRO B O 1
ATOM 4075 N N . LEU B 1 32 ? -46.666 -31.402 42.033 1.00 27.52 103 LEU B N 1
ATOM 4076 C CA . LEU B 1 32 ? -46.069 -32.398 42.912 1.00 32.39 103 LEU B CA 1
ATOM 4077 C C . LEU B 1 32 ? -44.582 -32.402 42.666 1.00 38.97 103 LEU B C 1
ATOM 4078 O O . LEU B 1 32 ? -43.847 -31.608 43.266 1.00 47.94 103 LEU B O 1
ATOM 4094 N N . ASN B 1 33 ? -44.133 -33.289 41.787 1.00 36.43 104 ASN B N 1
ATOM 4095 C CA . ASN B 1 33 ? -42.717 -33.408 41.510 1.00 35.17 104 ASN B CA 1
ATOM 4096 C C . ASN B 1 33 ? -42.239 -32.260 40.677 1.00 35.45 104 ASN B C 1
ATOM 4097 O O . ASN B 1 33 ? -41.974 -32.401 39.490 1.00 48.11 104 ASN B O 1
ATOM 4108 N N . THR B 1 34 ? -42.160 -31.116 41.348 1.00 30.43 105 THR B N 1
ATOM 4109 C CA . THR B 1 34 ? -41.779 -29.840 40.770 1.00 36.21 105 THR B CA 1
ATOM 4110 C C . THR B 1 34 ? -40.829 -29.115 41.726 1.00 44.98 105 THR B C 1
ATOM 4111 O O . THR B 1 34 ? -40.719 -29.467 42.908 1.00 32.97 105 THR B O 1
ATOM 4122 N N . SER B 1 35 ? -40.172 -28.078 41.216 1.00 53.28 106 SER B N 1
ATOM 4123 C CA . SER B 1 35 ? -39.056 -27.435 41.925 1.00 54.31 106 SER B CA 1
ATOM 4124 C C . SER B 1 35 ? -39.457 -26.412 42.999 1.00 35.60 106 SER B C 1
ATOM 4125 O O . SER B 1 35 ? -38.638 -26.020 43.820 1.00 39.95 106 SER B O 1
ATOM 4133 N N . ALA B 1 36 ? -40.702 -25.958 42.976 1.00 31.56 107 ALA B N 1
ATOM 4134 C CA . ALA B 1 36 ? -41.121 -24.874 43.853 1.00 26.91 107 ALA B CA 1
ATOM 4135 C C . ALA B 1 36 ? -41.198 -25.310 45.328 1.00 30.86 107 ALA B C 1
ATOM 4136 O O . ALA B 1 36 ? -41.220 -26.512 45.651 1.00 21.81 107 ALA B O 1
ATOM 4143 N N . PRO B 1 37 ? -41.236 -24.332 46.238 1.00 26.94 108 PRO B N 1
ATOM 4144 C CA . PRO B 1 37 ? -41.381 -24.708 47.641 1.00 30.48 108 PRO B CA 1
ATOM 4145 C C . PRO B 1 37 ? -42.833 -25.044 47.908 1.00 37.10 108 PRO B C 1
ATOM 4146 O O . PRO B 1 37 ? -43.718 -24.449 47.266 1.00 34.03 108 PRO B O 1
ATOM 4157 N N . LYS B 1 38 ? -43.056 -25.998 48.813 1.00 31.47 109 LYS B N 1
ATOM 4158 C CA . LYS B 1 38 ? -44.389 -26.415 49.208 1.00 27.99 109 LYS B CA 1
ATOM 4159 C C . LYS B 1 38 ? -44.682 -25.915 50.631 1.00 28.53 109 LYS B C 1
ATOM 4160 O O . LYS B 1 38 ? -44.077 -26.361 51.610 1.00 26.59 109 LYS B O 1
ATOM 4179 N N . VAL B 1 39 ? -45.616 -24.988 50.730 1.00 25.43 110 VAL B N 1
ATOM 4180 C CA . VAL B 1 39 ? -46.110 -24.532 52.009 1.00 24.06 110 VAL B CA 1
ATOM 4181 C C . VAL B 1 39 ? -46.997 -25.606 52.606 1.00 23.76 110 VAL B C 1
ATOM 4182 O O . VAL B 1 39 ? -47.799 -26.214 51.893 1.00 27.11 110 VAL B O 1
ATOM 4195 N N . ASP B 1 40 ? -46.854 -25.839 53.909 1.00 36.78 111 ASP B N 1
ATOM 4196 C CA . ASP B 1 40 ? -47.572 -26.908 54.611 1.00 28.13 111 ASP B CA 1
ATOM 4197 C C . ASP B 1 40 ? -48.865 -26.438 55.167 1.00 29.03 111 ASP B C 1
ATOM 4198 O O . ASP B 1 40 ? -48.915 -25.432 55.872 1.00 31.87 111 ASP B O 1
ATOM 4207 N N . ALA B 1 41 ? -49.915 -27.166 54.813 1.00 26.26 112 ALA B N 1
ATOM 4208 C CA . ALA B 1 41 ? -51.246 -26.859 55.281 1.00 34.16 112 ALA B CA 1
ATOM 4209 C C . ALA B 1 41 ? -51.311 -26.958 56.826 1.00 27.13 112 ALA B C 1
ATOM 4210 O O . ALA B 1 41 ? -51.956 -26.124 57.474 1.00 23.06 112 ALA B O 1
ATOM 4217 N N . GLU B 1 42 ? -50.627 -27.953 57.392 1.00 20.14 113 GLU B N 1
ATOM 4218 C CA . GLU B 1 42 ? -50.698 -28.215 58.846 1.00 31.39 113 GLU B CA 1
ATOM 4219 C C . GLU B 1 42 ? -52.115 -27.993 59.359 1.00 31.23 113 GLU B C 1
ATOM 4220 O O . GLU B 1 42 ? -52.379 -26.998 60.030 1.00 33.43 113 GLU B O 1
ATOM 4232 N N . MET B 1 43 ? -53.027 -28.873 58.927 1.00 34.74 114 MET B N 1
ATOM 4233 C CA . MET B 1 43 ? -54.431 -28.902 59.345 1.00 30.97 114 MET B CA 1
ATOM 4234 C C . MET B 1 43 ? -54.726 -30.284 59.892 1.00 33.14 114 MET B C 1
ATOM 4235 O O . MET B 1 43 ? -55.865 -30.598 60.255 1.00 32.57 114 MET B O 1
ATOM 4249 N N . GLY B 1 44 ? -53.713 -31.137 59.890 1.00 29.23 115 GLY B N 1
ATOM 4250 C CA . GLY B 1 44 ? -53.901 -32.513 60.296 1.00 18.45 115 GLY B CA 1
ATOM 4251 C C . GLY B 1 44 ? -54.576 -33.359 59.235 1.00 30.40 115 GLY B C 1
ATOM 4252 O O . GLY B 1 44 ? -54.740 -32.933 58.095 1.00 33.75 115 GLY B O 1
ATOM 4256 N N . GLU B 1 45 ? -54.950 -34.570 59.631 1.00 31.82 116 GLU B N 1
ATOM 4257 C CA . GLU B 1 45 ? -55.582 -35.559 58.765 1.00 28.86 116 GLU B CA 1
ATOM 4258 C C . GLU B 1 45 ? -57.105 -35.523 58.836 1.00 26.97 116 GLU B C 1
ATOM 4259 O O . GLU B 1 45 ? -57.700 -35.353 59.895 1.00 42.63 116 GLU B O 1
ATOM 4271 N N . PHE B 1 46 ? -57.724 -35.676 57.683 1.00 29.25 117 PHE B N 1
ATOM 4272 C CA . PHE B 1 46 ? -59.144 -35.909 57.599 1.00 30.38 117 PHE B CA 1
ATOM 4273 C C . PHE B 1 46 ? -59.530 -37.070 58.523 1.00 29.15 117 PHE B C 1
ATOM 4274 O O . PHE B 1 46 ? -58.811 -38.080 58.649 1.00 24.91 117 PHE B O 1
ATOM 4291 N N . ASP B 1 47 ? -60.672 -36.903 59.169 1.00 25.15 118 ASP B N 1
ATOM 4292 C CA . ASP B 1 47 ? -61.324 -37.994 59.866 1.00 33.05 118 ASP B CA 1
ATOM 4293 C C . ASP B 1 47 ? -62.739 -38.043 59.334 1.00 27.69 118 ASP B C 1
ATOM 4294 O O . ASP B 1 47 ? -63.435 -37.028 59.321 1.00 27.84 118 ASP B O 1
ATOM 4303 N N . PHE B 1 48 ? -63.190 -39.222 58.950 1.00 21.76 119 PHE B N 1
ATOM 4304 C CA . PHE B 1 48 ? -64.510 -39.345 58.350 1.00 27.13 119 PHE B CA 1
ATOM 4305 C C . PHE B 1 48 ? -65.507 -40.093 59.245 1.00 31.72 119 PHE B C 1
ATOM 4306 O O . PHE B 1 48 ? -65.194 -41.148 59.803 1.00 25.42 119 PHE B O 1
ATOM 4323 N N . ALA B 1 49 ? -66.713 -39.541 59.370 1.00 25.83 120 ALA B N 1
ATOM 4324 C CA . ALA B 1 49 ? -67.832 -40.262 59.965 1.00 22.89 120 ALA B CA 1
ATOM 4325 C C . ALA B 1 49 ? -68.978 -40.229 58.952 1.00 24.39 120 ALA B C 1
ATOM 4326 O O . ALA B 1 49 ? -69.919 -39.446 59.078 1.00 22.39 120 ALA B O 1
ATOM 4333 N N . TYR B 1 50 ? -68.860 -41.065 57.923 1.00 27.41 121 TYR B N 1
ATOM 4334 C CA . TYR B 1 50 ? -69.888 -41.203 56.896 1.00 28.35 121 TYR B CA 1
ATOM 4335 C C . TYR B 1 50 ? -70.590 -42.511 57.193 1.00 28.69 121 TYR B C 1
ATOM 4336 O O . TYR B 1 50 ? -69.925 -43.489 57.536 1.00 28.38 121 TYR B O 1
ATOM 4354 N N . GLY B 1 51 ? -71.910 -42.559 57.041 1.00 28.95 122 GLY B N 1
ATOM 4355 C CA . GLY B 1 51 ? -72.616 -43.813 57.238 1.00 32.93 122 GLY B CA 1
ATOM 4356 C C . GLY B 1 51 ? -72.249 -44.774 56.125 1.00 45.67 122 GLY B C 1
ATOM 4357 O O . GLY B 1 51 ? -71.814 -44.343 55.048 1.00 53.59 122 GLY B O 1
ATOM 4361 N N . SER B 1 52 ? -72.432 -46.070 56.367 1.00 48.33 123 SER B N 1
ATOM 4362 C CA . SER B 1 52 ? -72.031 -47.114 55.407 1.00 46.08 123 SER B CA 1
ATOM 4363 C C . SER B 1 52 ? -73.210 -47.649 54.553 1.00 42.74 123 SER B C 1
ATOM 4364 O O . SER B 1 52 ? -73.010 -48.503 53.674 1.00 39.62 123 SER B O 1
ATOM 4372 N N . PHE B 1 53 ? -74.426 -47.178 54.853 1.00 35.71 124 PHE B N 1
ATOM 4373 C CA . PHE B 1 53 ? -75.655 -47.632 54.193 1.00 39.26 124 PHE B CA 1
ATOM 4374 C C . PHE B 1 53 ? -76.661 -46.507 54.164 1.00 37.14 124 PHE B C 1
ATOM 4375 O O . PHE B 1 53 ? -77.851 -46.719 54.413 1.00 34.49 124 PHE B O 1
ATOM 4392 N N . GLU B 1 54 ? -76.162 -45.310 53.866 1.00 33.19 125 GLU B N 1
ATOM 4393 C CA . GLU B 1 54 ? -77.006 -44.136 53.725 1.00 32.01 125 GLU B CA 1
ATOM 4394 C C . GLU B 1 54 ? -77.993 -44.371 52.584 1.00 33.70 125 GLU B C 1
ATOM 4395 O O . GLU B 1 54 ? -77.661 -44.991 51.576 1.00 37.04 125 GLU B O 1
ATOM 4407 N N . LYS B 1 55 ? -79.218 -43.909 52.772 1.00 32.87 126 LYS B N 1
ATOM 4408 C CA . LYS B 1 55 ? -80.239 -43.992 51.747 1.00 36.69 126 LYS B CA 1
ATOM 4409 C C . LYS B 1 55 ? -80.282 -42.653 51.066 1.00 36.35 126 LYS B C 1
ATOM 4410 O O . LYS B 1 55 ? -80.456 -41.629 51.717 1.00 33.69 126 LYS B O 1
ATOM 4429 N N . CYS B 1 56 ? -80.104 -42.665 49.749 1.00 44.10 127 CYS B N 1
ATOM 4430 C CA . CYS B 1 56 ? -79.892 -41.433 49.009 1.00 32.88 127 CYS B CA 1
ATOM 4431 C C . CYS B 1 56 ? -80.931 -41.171 47.937 1.00 28.92 127 CYS B C 1
ATOM 4432 O O . CYS B 1 56 ? -81.607 -42.094 47.492 1.00 30.67 127 CYS B O 1
ATOM 4440 N N . ASP B 1 57 ? -81.068 -39.902 47.544 1.00 31.09 128 ASP B N 1
ATOM 4441 C CA . ASP B 1 57 ? -81.739 -39.549 46.286 1.00 34.88 128 ASP B CA 1
ATOM 4442 C C . ASP B 1 57 ? -80.698 -39.551 45.160 1.00 31.97 128 ASP B C 1
ATOM 4443 O O . ASP B 1 57 ? -79.517 -39.257 45.395 1.00 28.39 128 ASP B O 1
ATOM 4452 N N . VAL B 1 58 ? -81.112 -39.893 43.949 1.00 24.62 129 VAL B N 1
ATOM 4453 C CA . VAL B 1 58 ? -80.200 -39.822 42.799 1.00 27.00 129 VAL B CA 1
ATOM 4454 C C . VAL B 1 58 ? -80.901 -39.149 41.644 1.00 25.65 129 VAL B C 1
ATOM 4455 O O . VAL B 1 58 ? -82.000 -39.559 41.263 1.00 29.03 129 VAL B O 1
ATOM 4468 N N . LEU B 1 59 ? -80.279 -38.122 41.083 1.00 23.97 130 LEU B N 1
ATOM 4469 C CA . LEU B 1 59 ? -80.923 -37.374 40.002 1.00 25.54 130 LEU B CA 1
ATOM 4470 C C . LEU B 1 59 ? -79.984 -37.163 38.846 1.00 26.46 130 LEU B C 1
ATOM 4471 O O . LEU B 1 59 ? -78.759 -37.301 39.011 1.00 24.54 130 LEU B O 1
ATOM 4487 N N . ASN B 1 60 ? -80.547 -36.814 37.684 1.00 28.88 131 ASN B N 1
ATOM 4488 C CA . ASN B 1 60 ? -79.737 -36.415 36.510 1.00 24.92 131 ASN B CA 1
ATOM 4489 C C . ASN B 1 60 ? -79.622 -34.895 36.408 1.00 26.47 131 ASN B C 1
ATOM 4490 O O . ASN B 1 60 ? -80.619 -34.158 36.425 1.00 27.91 131 ASN B O 1
ATOM 4501 N N . THR B 1 61 ? -78.402 -34.404 36.338 1.00 25.54 132 THR B N 1
ATOM 4502 C CA . THR B 1 61 ? -78.205 -32.976 36.490 1.00 26.18 132 THR B CA 1
ATOM 4503 C C . THR B 1 61 ? -78.712 -32.246 35.275 1.00 32.53 132 THR B C 1
ATOM 4504 O O . THR B 1 61 ? -79.217 -31.130 35.378 1.00 44.92 132 THR B O 1
ATOM 4515 N N . GLY B 1 62 ? -78.592 -32.895 34.126 1.00 25.94 133 GLY B N 1
ATOM 4516 C CA . GLY B 1 62 ? -78.806 -32.250 32.856 1.00 24.53 133 GLY B CA 1
ATOM 4517 C C . GLY B 1 62 ? -77.488 -31.808 32.229 1.00 37.65 133 GLY B C 1
ATOM 4518 O O . GLY B 1 62 ? -77.478 -31.297 31.093 1.00 36.73 133 GLY B O 1
ATOM 4522 N N . HIS B 1 63 ? -76.377 -31.997 32.949 1.00 31.15 134 HIS B N 1
ATOM 4523 C CA . HIS B 1 63 ? -75.082 -31.490 32.487 1.00 26.95 134 HIS B CA 1
ATOM 4524 C C . HIS B 1 63 ? -74.021 -32.567 32.450 1.00 28.75 134 HIS B C 1
ATOM 4525 O O . HIS B 1 63 ? -72.827 -32.274 32.563 1.00 28.68 134 HIS B O 1
ATOM 4540 N N . GLY B 1 64 ? -74.456 -33.812 32.309 1.00 18.84 135 GLY B N 1
ATOM 4541 C CA . GLY B 1 64 ? -73.535 -34.914 32.165 1.00 16.19 135 GLY B CA 1
ATOM 4542 C C . GLY B 1 64 ? -73.657 -35.875 33.312 1.00 24.42 135 GLY B C 1
ATOM 4543 O O . GLY B 1 64 ? -74.248 -36.938 33.178 1.00 21.16 135 GLY B O 1
ATOM 4547 N N . THR B 1 65 ? -73.107 -35.503 34.461 1.00 32.16 136 THR B N 1
ATOM 4548 C CA . THR B 1 65 ? -73.021 -36.449 35.576 1.00 27.82 136 THR B CA 1
ATOM 4549 C C . THR B 1 65 ? -74.353 -36.701 36.243 1.00 24.87 136 THR B C 1
ATOM 4550 O O . THR B 1 65 ? -75.281 -35.893 36.099 1.00 29.40 136 THR B O 1
ATOM 4561 N N . MET B 1 66 ? -74.466 -37.830 36.947 1.00 21.74 137 MET B N 1
ATOM 4562 C CA . MET B 1 66 ? -75.591 -38.004 37.857 1.00 21.73 137 MET B CA 1
ATOM 4563 C C . MET B 1 66 ? -75.169 -37.331 39.171 1.00 26.19 137 MET B C 1
ATOM 4564 O O . MET B 1 66 ? -73.992 -36.969 39.333 1.00 20.83 137 MET B O 1
ATOM 4578 N N . GLN B 1 67 ? -76.123 -37.137 40.085 1.00 25.60 138 GLN B N 1
ATOM 4579 C CA . GLN B 1 67 ? -75.836 -36.562 41.411 1.00 22.60 138 GLN B CA 1
ATOM 4580 C C . GLN B 1 67 ? -76.553 -37.358 42.468 1.00 24.37 138 GLN B C 1
ATOM 4581 O O . GLN B 1 67 ? -77.767 -37.600 42.352 1.00 24.00 138 GLN B O 1
ATOM 4595 N N . VAL B 1 68 ? -75.797 -37.761 43.484 1.00 18.97 139 VAL B N 1
ATOM 4596 C CA . VAL B 1 68 ? -76.326 -38.537 44.582 1.00 23.57 139 VAL B CA 1
ATOM 4597 C C . VAL B 1 68 ? -76.441 -37.628 45.810 1.00 26.78 139 VAL B C 1
ATOM 4598 O O . VAL B 1 68 ? -75.428 -37.214 46.365 1.00 29.32 139 VAL B O 1
ATOM 4611 N N . ASN B 1 69 ? -77.669 -37.306 46.222 1.00 27.79 140 ASN B N 1
ATOM 4612 C CA . ASN B 1 69 ? -77.897 -36.472 47.412 1.00 30.83 140 ASN B CA 1
ATOM 4613 C C . ASN B 1 69 ? -77.950 -37.278 48.736 1.00 29.27 140 ASN B C 1
ATOM 4614 O O . ASN B 1 69 ? -78.464 -38.400 48.787 1.00 20.57 140 ASN B O 1
ATOM 4625 N N . PHE B 1 70 ? -77.414 -36.689 49.799 1.00 26.20 141 PHE B N 1
ATOM 4626 C CA . PHE B 1 70 ? -77.305 -37.385 51.063 1.00 21.66 141 PHE B CA 1
ATOM 4627 C C . PHE B 1 70 ? -78.166 -36.817 52.141 1.00 28.24 141 PHE B C 1
ATOM 4628 O O . PHE B 1 70 ? -78.423 -35.620 52.177 1.00 30.48 141 PHE B O 1
ATOM 4645 N N . PRO B 1 71 ? -78.619 -37.695 53.047 1.00 34.43 142 PRO B N 1
ATOM 4646 C CA . PRO B 1 71 ? -79.258 -37.228 54.266 1.00 29.65 142 PRO B CA 1
ATOM 4647 C C . PRO B 1 71 ? -78.217 -36.714 55.261 1.00 28.73 142 PRO B C 1
ATOM 4648 O O . PRO B 1 71 ? -77.007 -36.870 55.011 1.00 23.77 142 PRO B O 1
ATOM 4659 N N . ALA B 1 72 ? -78.683 -36.158 56.389 1.00 33.00 143 ALA B N 1
ATOM 4660 C CA . ALA B 1 72 ? -77.794 -35.551 57.389 1.00 29.20 143 ALA B CA 1
ATOM 4661 C C . ALA B 1 72 ? -76.863 -36.561 58.022 1.00 26.58 143 ALA B C 1
ATOM 4662 O O . ALA B 1 72 ? -77.094 -37.780 57.955 1.00 27.20 143 ALA B O 1
ATOM 4669 N N . GLY B 1 73 ? -75.780 -36.055 58.604 1.00 22.54 144 GLY B N 1
ATOM 4670 C CA . GLY B 1 73 ? -74.988 -36.863 59.514 1.00 32.21 144 GLY B CA 1
ATOM 4671 C C . GLY B 1 73 ? -73.750 -37.501 58.934 1.00 31.16 144 GLY B C 1
ATOM 4672 O O . GLY B 1 73 ? -72.991 -38.170 59.642 1.00 41.06 144 GLY B O 1
ATOM 4676 N N . ASN B 1 74 ? -73.539 -37.328 57.643 1.00 31.31 145 ASN B N 1
ATOM 4677 C CA . ASN B 1 74 ? -72.271 -37.722 57.060 1.00 23.87 145 ASN B CA 1
ATOM 4678 C C . ASN B 1 74 ? -71.317 -36.569 57.180 1.00 22.35 145 ASN B C 1
ATOM 4679 O O . ASN B 1 74 ? -71.578 -35.458 56.692 1.00 28.65 145 ASN B O 1
ATOM 4690 N N . LEU B 1 75 ? -70.219 -36.832 57.874 1.00 24.38 146 LEU B N 1
ATOM 4691 C CA . LEU B 1 75 ? -69.427 -35.768 58.445 1.00 20.14 146 LEU B CA 1
ATOM 4692 C C . LEU B 1 75 ? -67.982 -36.092 58.257 1.00 22.60 146 LEU B C 1
ATOM 4693 O O . LEU B 1 75 ? -67.528 -37.219 58.516 1.00 20.34 146 LEU B O 1
ATOM 4709 N N . ALA B 1 76 ? -67.274 -35.074 57.788 1.00 27.72 147 ALA B N 1
ATOM 4710 C CA . ALA B 1 76 ? -65.830 -35.089 57.691 1.00 32.83 147 ALA B CA 1
ATOM 4711 C C . ALA B 1 76 ? -65.258 -34.068 58.688 1.00 28.35 147 ALA B C 1
ATOM 4712 O O . ALA B 1 76 ? -65.809 -32.975 58.849 1.00 25.54 147 ALA B O 1
ATOM 4719 N N . PHE B 1 77 ? -64.141 -34.421 59.323 1.00 28.56 148 PHE B N 1
ATOM 4720 C CA . PHE B 1 77 ? -63.468 -33.546 60.258 1.00 24.59 148 PHE B CA 1
ATOM 4721 C C . PHE B 1 77 ? -62.065 -33.268 59.746 1.00 23.83 148 PHE B C 1
ATOM 4722 O O . PHE B 1 77 ? -61.309 -34.194 59.393 1.00 22.24 148 PHE B O 1
ATOM 4739 N N . ILE B 1 78 ? -61.736 -31.975 59.709 1.00 17.02 149 ILE B N 1
ATOM 4740 C CA . ILE B 1 78 ? -60.425 -31.515 59.268 1.00 22.27 149 ILE B CA 1
ATOM 4741 C C . ILE B 1 78 ? -60.202 -30.141 59.853 1.00 22.17 149 ILE B C 1
ATOM 4742 O O . ILE B 1 78 ? -61.147 -29.337 59.953 1.00 19.55 149 ILE B O 1
ATOM 4758 N N . GLY B 1 79 ? -58.945 -29.856 60.189 1.00 28.45 150 GLY B N 1
ATOM 4759 C CA . GLY B 1 79 ? -58.649 -28.727 61.044 1.00 34.56 150 GLY B CA 1
ATOM 4760 C C . GLY B 1 79 ? -59.525 -29.010 62.253 1.00 45.53 150 GLY B C 1
ATOM 4761 O O . GLY B 1 79 ? -59.605 -30.171 62.732 1.00 33.27 150 GLY B O 1
ATOM 4765 N N . ASN B 1 80 ? -60.219 -27.981 62.726 1.00 35.42 151 ASN B N 1
ATOM 4766 C CA . ASN B 1 80 ? -61.390 -28.211 63.572 1.00 44.95 151 ASN B CA 1
ATOM 4767 C C . ASN B 1 80 ? -62.539 -27.480 62.884 1.00 45.42 151 ASN B C 1
ATOM 4768 O O . ASN B 1 80 ? -63.041 -26.428 63.309 1.00 49.84 151 ASN B O 1
ATOM 4779 N N . MET B 1 81 ? -62.898 -28.054 61.750 1.00 39.82 152 MET B N 1
ATOM 4780 C CA . MET B 1 81 ? -64.089 -27.666 61.046 1.00 40.57 152 MET B CA 1
ATOM 4781 C C . MET B 1 81 ? -64.879 -28.935 60.876 1.00 28.82 152 MET B C 1
ATOM 4782 O O . MET B 1 81 ? -64.301 -30.020 60.767 1.00 25.78 152 MET B O 1
ATOM 4796 N N . GLU B 1 82 ? -66.194 -28.799 60.884 1.00 28.45 153 GLU B N 1
ATOM 4797 C CA . GLU B 1 82 ? -67.067 -29.914 60.575 1.00 31.19 153 GLU B CA 1
ATOM 4798 C C . GLU B 1 82 ? -67.577 -29.729 59.184 1.00 26.36 153 GLU B C 1
ATOM 4799 O O . GLU B 1 82 ? -68.259 -28.724 58.922 1.00 31.08 153 GLU B O 1
ATOM 4811 N N . LEU B 1 83 ? -67.287 -30.670 58.284 1.00 25.19 154 LEU B N 1
ATOM 4812 C CA . LEU B 1 83 ? -67.875 -30.613 56.906 1.00 30.39 154 LEU B CA 1
ATOM 4813 C C . LEU B 1 83 ? -69.005 -31.617 56.830 1.00 24.47 154 LEU B C 1
ATOM 4814 O O . LEU B 1 83 ? -68.821 -32.771 57.205 1.00 29.25 154 LEU B O 1
ATOM 4830 N N . GLU B 1 84 ? -70.179 -31.175 56.399 1.00 24.75 155 GLU B N 1
ATOM 4831 C CA . GLU B 1 84 ? -71.323 -32.065 56.211 1.00 27.54 155 GLU B CA 1
ATOM 4832 C C . GLU B 1 84 ? -71.533 -32.352 54.720 1.00 29.49 155 GLU B C 1
ATOM 4833 O O . GLU B 1 84 ? -71.635 -31.443 53.891 1.00 23.37 155 GLU B O 1
ATOM 4845 N N . LEU B 1 85 ? -71.609 -33.630 54.399 1.00 28.53 156 LEU B N 1
ATOM 4846 C CA . LEU B 1 85 ? -71.714 -34.068 53.025 1.00 23.76 156 LEU B CA 1
ATOM 4847 C C . LEU B 1 85 ? -73.104 -33.721 52.476 1.00 22.53 156 LEU B C 1
ATOM 4848 O O . LEU B 1 85 ? -74.114 -33.930 53.119 1.00 31.09 156 LEU B O 1
ATOM 4864 N N . LEU B 1 86 ? -73.156 -33.173 51.274 1.00 28.76 157 LEU B N 1
ATOM 4865 C CA . LEU B 1 86 ? -74.428 -32.861 50.656 1.00 22.70 157 LEU B CA 1
ATOM 4866 C C . LEU B 1 86 ? -74.669 -33.835 49.533 1.00 22.90 157 LEU B C 1
ATOM 4867 O O . LEU B 1 86 ? -75.765 -34.367 49.377 1.00 23.10 157 LEU B O 1
ATOM 4883 N N . GLN B 1 87 ? -73.645 -34.087 48.735 1.00 24.73 158 GLN B N 1
ATOM 4884 C CA . GLN B 1 87 ? -73.876 -34.854 47.514 1.00 21.16 158 GLN B CA 1
ATOM 4885 C C . GLN B 1 87 ? -72.573 -35.166 46.879 1.00 17.51 158 GLN B C 1
ATOM 4886 O O . GLN B 1 87 ? -71.600 -34.450 47.111 1.00 24.41 158 GLN B O 1
ATOM 4900 N N . PHE B 1 88 ? -72.514 -36.257 46.133 1.00 12.93 159 PHE B N 1
ATOM 4901 C CA . PHE B 1 88 ? -71.377 -36.434 45.254 1.00 21.75 159 PHE B CA 1
ATOM 4902 C C . PHE B 1 88 ? -71.817 -36.574 43.790 1.00 21.59 159 PHE B C 1
ATOM 4903 O O . PHE B 1 88 ? -72.965 -36.940 43.504 1.00 22.49 159 PHE B O 1
ATOM 4920 N N . HIS B 1 89 ? -70.884 -36.268 42.888 1.00 21.72 160 HIS B N 1
ATOM 4921 C CA . HIS B 1 89 ? -71.054 -36.418 41.446 1.00 14.31 160 HIS B CA 1
ATOM 4922 C C . HIS B 1 89 ? -69.697 -36.669 40.828 1.00 15.68 160 HIS B C 1
ATOM 4923 O O . HIS B 1 89 ? -68.705 -36.748 41.550 1.00 17.66 160 HIS B O 1
ATOM 4937 N N . PHE B 1 90 ? -69.627 -36.768 39.496 1.00 23.29 161 PHE B N 1
ATOM 4938 C CA . PHE B 1 90 ? -68.367 -37.154 38.820 1.00 16.89 161 PHE B CA 1
ATOM 4939 C C . PHE B 1 90 ? -68.016 -36.312 37.651 1.00 16.51 161 PHE B C 1
ATOM 4940 O O . PHE B 1 90 ? -68.838 -35.618 37.104 1.00 22.97 161 PHE B O 1
ATOM 4957 N N . HIS B 1 91 ? -66.762 -36.378 37.270 1.00 15.99 162 HIS B N 1
ATOM 4958 C CA . HIS B 1 91 ? -66.310 -35.747 36.064 1.00 17.86 162 HIS B CA 1
ATOM 4959 C C . HIS B 1 91 ? -65.395 -36.729 35.315 1.00 23.66 162 HIS B C 1
ATOM 4960 O O . HIS B 1 91 ? -64.677 -37.542 35.951 1.00 13.72 162 HIS B O 1
ATOM 4974 N N . ALA B 1 92 ? -65.398 -36.620 33.978 1.00 17.99 163 ALA B N 1
ATOM 4975 C CA . ALA B 1 92 ? -64.453 -37.377 33.131 1.00 20.83 163 ALA B CA 1
ATOM 4976 C C . ALA B 1 92 ? -63.984 -36.544 31.929 1.00 23.69 163 ALA B C 1
ATOM 4977 O O . ALA B 1 92 ? -64.813 -36.107 31.104 1.00 20.67 163 ALA B O 1
ATOM 4984 N N . PRO B 1 93 ? -62.659 -36.319 31.807 1.00 22.08 164 PRO B N 1
ATOM 4985 C CA . PRO B 1 93 ? -61.558 -36.808 32.641 1.00 23.01 164 PRO B CA 1
ATOM 4986 C C . PRO B 1 93 ? -61.550 -36.082 33.948 1.00 20.27 164 PRO B C 1
ATOM 4987 O O . PRO B 1 93 ? -62.532 -35.404 34.251 1.00 22.30 164 PRO B O 1
ATOM 4998 N N . SER B 1 94 ? -60.481 -36.186 34.723 1.00 22.62 165 SER B N 1
ATOM 4999 C CA . SER B 1 94 ? -60.459 -35.457 36.003 1.00 29.02 165 SER B CA 1
ATOM 5000 C C . SER B 1 94 ? -60.493 -33.951 35.695 1.00 21.63 165 SER B C 1
ATOM 5001 O O . SER B 1 94 ? -60.090 -33.542 34.612 1.00 25.50 165 SER B O 1
ATOM 5009 N N . GLU B 1 95 ? -61.034 -33.155 36.607 1.00 18.37 166 GLU B N 1
ATOM 5010 C CA . GLU B 1 95 ? -60.985 -31.709 36.481 1.00 22.78 166 GLU B CA 1
ATOM 5011 C C . GLU B 1 95 ? -59.624 -31.201 36.957 1.00 23.82 166 GLU B C 1
ATOM 5012 O O . GLU B 1 95 ? -58.915 -30.529 36.215 1.00 22.41 166 GLU B O 1
ATOM 5024 N N . HIS B 1 96 ? -59.258 -31.505 38.195 1.00 23.78 167 HIS B N 1
ATOM 5025 C CA . HIS B 1 96 ? -57.910 -31.210 38.659 1.00 20.97 167 HIS B CA 1
ATOM 5026 C C . HIS B 1 96 ? -56.914 -32.051 37.900 1.00 20.79 167 HIS B C 1
ATOM 5027 O O . HIS B 1 96 ? -57.256 -33.096 37.333 1.00 20.29 167 HIS B O 1
ATOM 5042 N N . ALA B 1 97 ? -55.675 -31.583 37.895 1.00 21.25 168 ALA B N 1
ATOM 5043 C CA . ALA B 1 97 ? -54.576 -32.300 37.265 1.00 20.59 168 ALA B CA 1
ATOM 5044 C C . ALA B 1 97 ? -53.407 -32.267 38.229 1.00 23.70 168 ALA B C 1
ATOM 5045 O O . ALA B 1 97 ? -53.288 -31.329 39.011 1.00 19.63 168 ALA B O 1
ATOM 5052 N N . MET B 1 98 ? -52.545 -33.278 38.128 1.00 29.49 169 MET B N 1
ATOM 5053 C CA . MET B 1 98 ? -51.317 -33.402 38.906 1.00 26.04 169 MET B CA 1
ATOM 5054 C C . MET B 1 98 ? -50.121 -33.234 37.977 1.00 26.61 169 MET B C 1
ATOM 5055 O O . MET B 1 98 ? -49.877 -34.093 37.129 1.00 31.49 169 MET B O 1
ATOM 5069 N N . ASP B 1 99 ? -49.365 -32.154 38.130 1.00 22.31 170 ASP B N 1
ATOM 5070 C CA . ASP B 1 99 ? -48.256 -31.888 37.222 1.00 24.79 170 ASP B CA 1
ATOM 5071 C C . ASP B 1 99 ? -48.712 -31.998 35.752 1.00 20.87 170 ASP B C 1
ATOM 5072 O O . ASP B 1 99 ? -48.032 -32.573 34.900 1.00 19.26 170 ASP B O 1
ATOM 5081 N N . GLY B 1 100 ? -49.884 -31.444 35.475 1.00 22.51 171 GLY B N 1
ATOM 5082 C CA . GLY B 1 100 ? -50.370 -31.327 34.117 1.00 23.54 171 GLY B CA 1
ATOM 5083 C C . GLY B 1 100 ? -51.223 -32.489 33.664 1.00 22.10 171 GLY B C 1
ATOM 5084 O O . GLY B 1 100 ? -52.080 -32.330 32.781 1.00 34.06 171 GLY B O 1
ATOM 5088 N N . ARG B 1 101 ? -50.993 -33.657 34.261 1.00 27.52 172 ARG B N 1
ATOM 5089 C CA . ARG B 1 101 ? -51.718 -34.873 33.888 1.00 26.88 172 ARG B CA 1
ATOM 5090 C C . ARG B 1 101 ? -53.076 -35.005 34.582 1.00 23.43 172 ARG B C 1
ATOM 5091 O O . ARG B 1 101 ? -53.201 -34.695 35.761 1.00 29.38 172 ARG B O 1
ATOM 5112 N N . ARG B 1 102 ? -54.079 -35.451 33.829 1.00 19.45 173 ARG B N 1
ATOM 5113 C CA . ARG B 1 102 ? -55.398 -35.770 34.367 1.00 22.71 173 ARG B CA 1
ATOM 5114 C C . ARG B 1 102 ? -55.619 -37.282 34.518 1.00 27.77 173 ARG B C 1
ATOM 5115 O O . ARG B 1 102 ? -54.861 -38.097 33.995 1.00 29.03 173 ARG B O 1
ATOM 5136 N N . TYR B 1 103 ? -56.649 -37.650 35.264 1.00 20.57 174 TYR B N 1
ATOM 5137 C CA . TYR B 1 103 ? -56.943 -39.047 35.479 1.00 20.04 174 TYR B CA 1
ATOM 5138 C C . TYR B 1 103 ? -58.242 -39.377 34.759 1.00 18.43 174 TYR B C 1
ATOM 5139 O O . TYR B 1 103 ? -58.964 -38.484 34.296 1.00 16.94 174 TYR B O 1
ATOM 5157 N N . ALA B 1 104 ? -58.559 -40.664 34.696 1.00 17.20 175 ALA B N 1
ATOM 5158 C CA . ALA B 1 104 ? -59.809 -41.097 34.100 1.00 15.50 175 ALA B CA 1
ATOM 5159 C C . ALA B 1 104 ? -61.015 -40.381 34.694 1.00 17.03 175 ALA B C 1
ATOM 5160 O O . ALA B 1 104 ? -61.779 -39.790 33.968 1.00 15.48 175 ALA B O 1
ATOM 5167 N N . MET B 1 105 ? -61.208 -40.430 36.009 1.00 22.62 176 MET B N 1
ATOM 5168 C CA . MET B 1 105 ? -62.354 -39.703 36.579 1.00 18.77 176 MET B CA 1
ATOM 5169 C C . MET B 1 105 ? -61.950 -38.914 37.818 1.00 22.83 176 MET B C 1
ATOM 5170 O O . MET B 1 105 ? -60.857 -39.087 38.354 1.00 22.05 176 MET B O 1
ATOM 5184 N N . GLU B 1 106 ? -62.824 -38.013 38.242 1.00 20.48 177 GLU B N 1
ATOM 5185 C CA . GLU B 1 106 ? -62.626 -37.312 39.486 1.00 18.41 177 GLU B CA 1
ATOM 5186 C C . GLU B 1 106 ? -63.960 -37.320 40.189 1.00 23.70 177 GLU B C 1
ATOM 5187 O O . GLU B 1 106 ? -64.954 -36.934 39.581 1.00 21.27 177 GLU B O 1
ATOM 5199 N N . ALA B 1 107 ? -64.007 -37.799 41.437 1.00 17.45 178 ALA B N 1
ATOM 5200 C CA . ALA B 1 107 ? -65.235 -37.714 42.215 1.00 16.25 178 ALA B CA 1
ATOM 5201 C C . ALA B 1 107 ? -65.164 -36.464 43.057 1.00 19.79 178 ALA B C 1
ATOM 5202 O O . ALA B 1 107 ? -64.113 -36.098 43.593 1.00 18.46 178 ALA B O 1
ATOM 5209 N N . HIS B 1 108 ? -66.289 -35.786 43.140 1.00 17.82 179 HIS B N 1
ATOM 5210 C CA . HIS B 1 108 ? -66.388 -34.587 43.927 1.00 16.60 179 HIS B CA 1
ATOM 5211 C C . HIS B 1 108 ? -67.424 -34.843 44.992 1.00 17.33 179 HIS B C 1
ATOM 5212 O O . HIS B 1 108 ? -68.569 -35.132 44.663 1.00 16.25 179 HIS B O 1
ATOM 5226 N N . LEU B 1 109 ? -67.034 -34.763 46.262 1.00 19.40 180 LEU B N 1
ATOM 5227 C CA . LEU B 1 109 ? -67.990 -34.848 47.376 1.00 15.82 180 LEU B CA 1
ATOM 5228 C C . LEU B 1 109 ? -68.173 -33.451 47.941 1.00 19.67 180 LEU B C 1
ATOM 5229 O O . LEU B 1 109 ? -67.231 -32.885 48.528 1.00 22.15 180 LEU B O 1
ATOM 5245 N N . VAL B 1 110 ? -69.355 -32.876 47.731 1.00 17.27 181 VAL B N 1
ATOM 5246 C CA . VAL B 1 110 ? -69.593 -31.488 48.073 1.00 14.96 181 VAL B CA 1
ATOM 5247 C C . VAL B 1 110 ? -70.129 -31.419 49.485 1.00 27.35 181 VAL B C 1
ATOM 5248 O O . VAL B 1 110 ? -71.118 -32.086 49.798 1.00 30.31 181 VAL B O 1
ATOM 5261 N N . HIS B 1 111 ? -69.496 -30.593 50.320 1.00 23.74 182 HIS B N 1
ATOM 5262 C CA . HIS B 1 111 ? -69.903 -30.438 51.717 1.00 29.71 182 HIS B CA 1
ATOM 5263 C C . HIS B 1 111 ? -70.264 -28.998 52.022 1.00 31.74 182 HIS B C 1
ATOM 5264 O O . HIS B 1 111 ? -69.950 -28.054 51.239 1.00 21.68 182 HIS B O 1
ATOM 5279 N N . LYS B 1 112 ? -70.907 -28.866 53.187 1.00 28.78 183 LYS B N 1
ATOM 5280 C CA . LYS B 1 112 ? -71.130 -27.585 53.833 1.00 32.90 183 LYS B CA 1
ATOM 5281 C C . LYS B 1 112 ? -70.255 -27.559 55.058 1.00 30.36 183 LYS B C 1
ATOM 5282 O O . LYS B 1 112 ? -70.235 -28.512 55.834 1.00 24.10 183 LYS B O 1
ATOM 5301 N N . ASN B 1 113 ? -69.492 -26.485 55.205 1.00 31.69 184 ASN B N 1
ATOM 5302 C CA . ASN B 1 113 ? -68.801 -26.233 56.453 1.00 36.54 184 ASN B CA 1
ATOM 5303 C C . ASN B 1 113 ? -69.873 -25.833 57.464 1.00 34.85 184 ASN B C 1
ATOM 5304 O O . ASN B 1 113 ? -70.524 -24.783 57.350 1.00 33.97 184 ASN B O 1
ATOM 5315 N N . LYS B 1 114 ? -70.114 -26.717 58.416 1.00 35.31 185 LYS B N 1
ATOM 5316 C CA . LYS B 1 114 ? -71.192 -26.498 59.359 1.00 40.15 185 LYS B CA 1
ATOM 5317 C C . LYS B 1 114 ? -70.738 -25.410 60.349 1.00 37.26 185 LYS B C 1
ATOM 5318 O O . LYS B 1 114 ? -71.543 -24.594 60.807 1.00 39.03 185 LYS B O 1
ATOM 5337 N N . SER B 1 115 ? -69.432 -25.373 60.616 1.00 37.13 186 SER B N 1
ATOM 5338 C CA . SER B 1 115 ? -68.818 -24.308 61.399 1.00 41.39 186 SER B CA 1
ATOM 5339 C C . SER B 1 115 ? -69.096 -22.930 60.757 1.00 38.74 186 SER B C 1
ATOM 5340 O O . SER B 1 115 ? -69.859 -22.120 61.309 1.00 39.58 186 SER B O 1
ATOM 5348 N N . THR B 1 116 ? -68.497 -22.709 59.578 1.00 39.05 187 THR B N 1
ATOM 5349 C CA . THR B 1 116 ? -68.402 -21.396 58.899 1.00 32.39 187 THR B CA 1
ATOM 5350 C C . THR B 1 116 ? -69.537 -21.063 57.964 1.00 32.21 187 THR B C 1
ATOM 5351 O O . THR B 1 116 ? -69.757 -19.901 57.679 1.00 36.14 187 THR B O 1
ATOM 5362 N N . GLY B 1 117 ? -70.208 -22.069 57.422 1.00 41.89 188 GLY B N 1
ATOM 5363 C CA . GLY B 1 117 ? -71.322 -21.829 56.512 1.00 51.72 188 GLY B CA 1
ATOM 5364 C C . GLY B 1 117 ? -71.010 -21.867 55.017 1.00 35.35 188 GLY B C 1
ATOM 5365 O O . GLY B 1 117 ? -71.939 -21.903 54.220 1.00 41.06 188 GLY B O 1
ATOM 5369 N N . ASN B 1 118 ? -69.717 -21.880 54.661 1.00 42.11 189 ASN B N 1
ATOM 5370 C CA . ASN B 1 118 ? -69.222 -21.937 53.259 1.00 42.37 189 ASN B CA 1
ATOM 5371 C C . ASN B 1 118 ? -69.186 -23.360 52.706 1.00 34.32 189 ASN B C 1
ATOM 5372 O O . ASN B 1 118 ? -69.357 -24.316 53.456 1.00 35.92 189 ASN B O 1
ATOM 5383 N N . LEU B 1 119 ? -68.948 -23.502 51.405 1.00 29.87 190 LEU B N 1
ATOM 5384 C CA . LEU B 1 119 ? -68.900 -24.820 50.788 1.00 28.51 190 LEU B CA 1
ATOM 5385 C C . LEU B 1 119 ? -67.481 -25.362 50.745 1.00 24.59 190 LEU B C 1
ATOM 5386 O O . LEU B 1 119 ? -66.512 -24.611 50.631 1.00 25.59 190 LEU B O 1
ATOM 5402 N N . ALA B 1 120 ? -67.351 -26.674 50.766 1.00 18.79 191 ALA B N 1
ATOM 5403 C CA . ALA B 1 120 ? -66.022 -27.248 50.606 1.00 18.72 191 ALA B CA 1
ATOM 5404 C C . ALA B 1 120 ? -66.189 -28.477 49.780 1.00 20.28 191 ALA B C 1
ATOM 5405 O O . ALA B 1 120 ? -67.140 -29.214 50.003 1.00 17.97 191 ALA B O 1
ATOM 5412 N N . VAL B 1 121 ? -65.283 -28.710 48.833 1.00 16.99 192 VAL B N 1
ATOM 5413 C CA . VAL B 1 121 ? -65.382 -29.905 48.014 1.00 15.16 192 VAL B CA 1
ATOM 5414 C C . VAL B 1 121 ? -64.147 -30.761 48.184 1.00 17.67 192 VAL B C 1
ATOM 5415 O O . VAL B 1 121 ? -63.002 -30.252 48.186 1.00 14.73 192 VAL B O 1
ATOM 5428 N N . LEU B 1 122 ? -64.382 -32.067 48.341 1.00 18.67 193 LEU B N 1
ATOM 5429 C CA . LEU B 1 122 ? -63.274 -33.013 48.378 1.00 18.66 193 LEU B CA 1
ATOM 5430 C C . LEU B 1 122 ? -63.247 -33.616 47.002 1.00 22.73 193 LEU B C 1
ATOM 5431 O O . LEU B 1 122 ? -64.297 -33.964 46.457 1.00 22.33 193 LEU B O 1
ATOM 5447 N N . GLY B 1 123 ? -62.050 -33.683 46.425 1.00 25.45 194 GLY B N 1
ATOM 5448 C CA . GLY B 1 123 ? -61.867 -34.203 45.085 1.00 19.55 194 GLY B CA 1
ATOM 5449 C C . GLY B 1 123 ? -60.987 -35.429 45.138 1.00 18.78 194 GLY B C 1
ATOM 5450 O O . GLY B 1 123 ? -59.871 -35.359 45.679 1.00 18.11 194 GLY B O 1
ATOM 5454 N N . ILE B 1 124 ? -61.490 -36.539 44.595 1.00 19.15 195 ILE B N 1
ATOM 5455 C CA . ILE B 1 124 ? -60.734 -37.788 44.512 1.00 16.65 195 ILE B CA 1
ATOM 5456 C C . ILE B 1 124 ? -60.503 -38.248 43.051 1.00 23.95 195 ILE B C 1
ATOM 5457 O O . ILE B 1 124 ? -61.446 -38.322 42.251 1.00 21.90 195 ILE B O 1
ATOM 5473 N N . MET B 1 125 ? -59.253 -38.552 42.701 1.00 23.89 196 MET B N 1
ATOM 5474 C CA . MET B 1 125 ? -58.933 -39.030 41.355 1.00 17.00 196 MET B CA 1
ATOM 5475 C C . MET B 1 125 ? -59.309 -40.477 41.271 1.00 19.57 196 MET B C 1
ATOM 5476 O O . MET B 1 125 ? -59.210 -41.202 42.268 1.00 18.17 196 MET B O 1
ATOM 5490 N N . LEU B 1 126 ? -59.714 -40.888 40.072 1.00 19.35 197 LEU B N 1
ATOM 5491 C CA . LEU B 1 126 ? -60.027 -42.280 39.747 1.00 19.50 197 LEU B CA 1
ATOM 5492 C C . LEU B 1 126 ? -59.205 -42.794 38.534 1.00 25.11 197 LEU B C 1
ATOM 5493 O O . LEU B 1 126 ? -59.291 -42.267 37.403 1.00 19.24 197 LEU B O 1
ATOM 5509 N N . GLU B 1 127 ? -58.401 -43.813 38.820 1.00 30.04 198 GLU B N 1
ATOM 5510 C CA . GLU B 1 127 ? -57.501 -44.444 37.871 1.00 23.39 198 GLU B CA 1
ATOM 5511 C C . GLU B 1 127 ? -58.216 -45.644 37.305 1.00 28.82 198 GLU B C 1
ATOM 5512 O O . GLU B 1 127 ? -59.034 -46.298 37.992 1.00 34.16 198 GLU B O 1
ATOM 5524 N N . PRO B 1 128 ? -57.885 -45.989 36.075 1.00 24.11 199 PRO B N 1
ATOM 5525 C CA . PRO B 1 128 ? -58.381 -47.252 35.551 1.00 31.60 199 PRO B CA 1
ATOM 5526 C C . PRO B 1 128 ? -57.467 -48.373 36.015 1.00 28.70 199 PRO B C 1
ATOM 5527 O O . PRO B 1 128 ? -56.432 -48.084 36.623 1.00 29.57 199 PRO B O 1
ATOM 5538 N N . GLY B 1 129 ? -57.875 -49.617 35.786 1.00 23.90 200 GLY B N 1
ATOM 5539 C CA . GLY B 1 129 ? -57.071 -50.771 36.122 1.00 26.05 200 GLY B CA 1
ATOM 5540 C C . GLY B 1 129 ? -57.630 -51.695 37.198 1.00 31.08 200 GLY B C 1
ATOM 5541 O O . GLY B 1 129 ? -57.245 -52.858 37.278 1.00 40.65 200 GLY B O 1
ATOM 5545 N N . GLY B 1 130 ? -58.537 -51.204 38.025 1.00 26.88 201 GLY B N 1
ATOM 5546 C CA . GLY B 1 130 ? -59.000 -51.994 39.146 1.00 34.94 201 GLY B CA 1
ATOM 5547 C C . GLY B 1 130 ? -59.816 -53.204 38.721 1.00 37.57 201 GLY B C 1
ATOM 5548 O O . GLY B 1 130 ? -60.461 -53.207 37.676 1.00 30.82 201 GLY B O 1
ATOM 5552 N N . LEU B 1 131 ? -59.811 -54.245 39.544 1.00 44.53 202 LEU B N 1
ATOM 5553 C CA . LEU B 1 131 ? -60.603 -55.425 39.220 1.00 38.19 202 LEU B CA 1
ATOM 5554 C C . LEU B 1 131 ? -61.950 -55.359 39.922 1.00 37.47 202 LEU B C 1
ATOM 5555 O O . LEU B 1 131 ? -62.942 -55.855 39.387 1.00 29.78 202 LEU B O 1
ATOM 5571 N N . ILE B 1 132 ? -61.987 -54.741 41.109 1.00 41.94 203 ILE B N 1
ATOM 5572 C CA . ILE B 1 132 ? -63.234 -54.644 41.875 1.00 38.39 203 ILE B CA 1
ATOM 5573 C C . ILE B 1 132 ? -63.995 -53.333 41.642 1.00 32.06 203 ILE B C 1
ATOM 5574 O O . ILE B 1 132 ? -63.460 -52.233 41.844 1.00 29.89 203 ILE B O 1
ATOM 5590 N N . LYS B 1 133 ? -65.252 -53.473 41.232 1.00 22.53 204 LYS B N 1
ATOM 5591 C CA . LYS B 1 133 ? -66.095 -52.334 40.919 1.00 32.49 204 LYS B CA 1
ATOM 5592 C C . LYS B 1 133 ? -66.245 -51.488 42.158 1.00 33.83 204 LYS B C 1
ATOM 5593 O O . LYS B 1 133 ? -66.401 -52.011 43.251 1.00 30.74 204 LYS B O 1
ATOM 5612 N N . ASN B 1 134 ? -66.216 -50.179 41.989 1.00 25.65 205 ASN B N 1
ATOM 5613 C CA . ASN B 1 134 ? -66.565 -49.309 43.077 1.00 23.88 205 ASN B CA 1
ATOM 5614 C C . ASN B 1 134 ? -68.079 -49.312 43.303 1.00 24.89 205 ASN B C 1
ATOM 5615 O O . ASN B 1 134 ? -68.846 -49.005 42.404 1.00 28.80 205 ASN B O 1
ATOM 5626 N N . PRO B 1 135 ? -68.525 -49.658 44.517 1.00 31.96 206 PRO B N 1
ATOM 5627 C CA . PRO B 1 135 ? -69.968 -49.828 44.725 1.00 26.62 206 PRO B CA 1
ATOM 5628 C C . PRO B 1 135 ? -70.758 -48.533 44.766 1.00 23.96 206 PRO B C 1
ATOM 5629 O O . PRO B 1 135 ? -71.962 -48.554 44.516 1.00 31.32 206 PRO B O 1
ATOM 5640 N N . ALA B 1 136 ? -70.098 -47.425 45.073 1.00 18.92 207 ALA B N 1
ATOM 5641 C CA . ALA B 1 136 ? -70.766 -46.137 45.059 1.00 22.70 207 ALA B CA 1
ATOM 5642 C C . ALA B 1 136 ? -70.966 -45.711 43.603 1.00 25.30 207 ALA B C 1
ATOM 5643 O O . ALA B 1 136 ? -72.083 -45.388 43.176 1.00 23.13 207 ALA B O 1
ATOM 5650 N N . LEU B 1 137 ? -69.888 -45.707 42.837 1.00 21.95 208 LEU B N 1
ATOM 5651 C CA . LEU B 1 137 ? -70.004 -45.354 41.433 1.00 32.66 208 LEU B CA 1
ATOM 5652 C C . LEU B 1 137 ? -71.063 -46.261 40.748 1.00 30.85 208 LEU B C 1
ATOM 5653 O O . LEU B 1 137 ? -71.969 -45.782 40.057 1.00 24.66 208 LEU B O 1
ATOM 5669 N N . SER B 1 138 ? -70.965 -47.560 41.022 1.00 30.93 209 SER B N 1
ATOM 5670 C CA . SER B 1 138 ? -71.889 -48.563 40.498 1.00 32.14 209 SER B CA 1
ATOM 5671 C C . SER B 1 138 ? -73.333 -48.242 40.920 1.00 33.36 209 SER B C 1
ATOM 5672 O O . SER B 1 138 ? -74.189 -48.029 40.081 1.00 31.45 209 SER B O 1
ATOM 5680 N N . THR B 1 139 ? -73.622 -48.172 42.210 1.00 29.35 210 THR B N 1
ATOM 5681 C CA . THR B 1 139 ? -74.973 -47.786 42.584 1.00 33.49 210 THR B CA 1
ATOM 5682 C C . THR B 1 139 ? -75.438 -46.470 41.904 1.00 30.45 210 THR B C 1
ATOM 5683 O O . THR B 1 139 ? -76.605 -46.364 41.501 1.00 35.54 210 THR B O 1
ATOM 5694 N N . ALA B 1 140 ? -74.542 -45.491 41.742 1.00 29.42 211 ALA B N 1
ATOM 5695 C CA . ALA B 1 140 ? -74.900 -44.232 41.065 1.00 26.18 211 ALA B CA 1
ATOM 5696 C C . ALA B 1 140 ? -75.300 -44.471 39.602 1.00 31.57 211 ALA B C 1
ATOM 5697 O O . ALA B 1 140 ? -76.276 -43.908 39.091 1.00 26.83 211 ALA B O 1
ATOM 5704 N N . LEU B 1 141 ? -74.509 -45.285 38.922 1.00 30.84 212 LEU B N 1
ATOM 5705 C CA . LEU B 1 141 ? -74.758 -45.593 37.518 1.00 24.65 212 LEU B CA 1
ATOM 5706 C C . LEU B 1 141 ? -76.080 -46.362 37.374 1.00 32.12 212 LEU B C 1
ATOM 5707 O O . LEU B 1 141 ? -76.888 -46.049 36.511 1.00 37.38 212 LEU B O 1
ATOM 5723 N N . GLU B 1 142 ? -76.314 -47.337 38.248 1.00 33.95 213 GLU B N 1
ATOM 5724 C CA . GLU B 1 142 ? -77.516 -48.154 38.171 1.00 28.70 213 GLU B CA 1
ATOM 5725 C C . GLU B 1 142 ? -78.782 -47.380 38.464 1.00 28.06 213 GLU B C 1
ATOM 5726 O O . GLU B 1 142 ? -79.763 -47.513 37.761 1.00 37.54 213 GLU B O 1
ATOM 5738 N N . VAL B 1 143 ? -78.781 -46.571 39.502 1.00 27.74 214 VAL B N 1
ATOM 5739 C CA . VAL B 1 143 ? -80.038 -45.977 39.959 1.00 24.99 214 VAL B CA 1
ATOM 5740 C C . VAL B 1 143 ? -80.395 -44.715 39.204 1.00 24.34 214 VAL B C 1
ATOM 5741 O O . VAL B 1 143 ? -81.560 -44.343 39.130 1.00 28.26 214 VAL B O 1
ATOM 5754 N N . ALA B 1 144 ? -79.382 -44.045 38.661 1.00 32.45 215 ALA B N 1
ATOM 5755 C CA . ALA B 1 144 ? -79.545 -42.675 38.175 1.00 32.62 215 ALA B CA 1
ATOM 5756 C C . ALA B 1 144 ? -80.561 -42.615 37.057 1.00 29.17 215 ALA B C 1
ATOM 5757 O O . ALA B 1 144 ? -80.454 -43.375 36.096 1.00 33.65 215 ALA B O 1
ATOM 5764 N N . PRO B 1 145 ? -81.551 -41.715 37.177 1.00 28.45 216 PRO B N 1
ATOM 5765 C CA . PRO B 1 145 ? -82.500 -41.562 36.077 1.00 27.37 216 PRO B CA 1
ATOM 5766 C C . PRO B 1 145 ? -81.838 -41.034 34.812 1.00 34.18 216 PRO B C 1
ATOM 5767 O O . PRO B 1 145 ? -81.043 -40.074 34.851 1.00 26.73 216 PRO B O 1
ATOM 5778 N N . GLU B 1 146 ? -82.191 -41.681 33.699 1.00 30.52 217 GLU B N 1
ATOM 5779 C CA . GLU B 1 146 ? -81.780 -41.248 32.375 1.00 31.63 217 GLU B CA 1
ATOM 5780 C C . GLU B 1 146 ? -82.335 -39.842 32.096 1.00 33.75 217 GLU B C 1
ATOM 5781 O O . GLU B 1 146 ? -81.655 -39.017 31.490 1.00 45.06 217 GLU B O 1
ATOM 5793 N N . VAL B 1 147 ? -83.558 -39.556 32.553 1.00 27.88 218 VAL B N 1
ATOM 5794 C CA . VAL B 1 147 ? -84.146 -38.226 32.339 1.00 29.77 218 VAL B CA 1
ATOM 5795 C C . VAL B 1 147 ? -83.818 -37.199 33.416 1.00 26.82 218 VAL B C 1
ATOM 5796 O O . VAL B 1 147 ? -83.583 -37.554 34.562 1.00 34.72 218 VAL B O 1
ATOM 5809 N N . PRO B 1 148 ? -83.778 -35.917 33.043 1.00 24.06 219 PRO B N 1
ATOM 5810 C CA . PRO B 1 148 ? -83.472 -34.904 34.050 1.00 24.39 219 PRO B CA 1
ATOM 5811 C C . PRO B 1 148 ? -84.728 -34.356 34.735 1.00 29.36 219 PRO B C 1
ATOM 5812 O O . PRO B 1 148 ? -85.828 -34.816 34.419 1.00 26.76 219 PRO B O 1
ATOM 5823 N N . LEU B 1 149 ? -84.556 -33.426 35.680 1.00 31.71 220 LEU B N 1
ATOM 5824 C CA . LEU B 1 149 ? -85.679 -32.854 36.425 1.00 26.79 220 LEU B CA 1
ATOM 5825 C C . LEU B 1 149 ? -86.449 -33.916 37.244 1.00 26.20 220 LEU B C 1
ATOM 5826 O O . LEU B 1 149 ? -87.663 -33.791 37.477 1.00 22.78 220 LEU B O 1
ATOM 5842 N N . ALA B 1 150 ? -85.748 -34.960 37.670 1.00 25.81 221 ALA B N 1
ATOM 5843 C CA . ALA B 1 150 ? -86.387 -36.051 38.400 1.00 32.16 221 ALA B CA 1
ATOM 5844 C C . ALA B 1 150 ? -85.375 -36.735 39.273 1.00 30.77 221 ALA B C 1
ATOM 5845 O O . ALA B 1 150 ? -84.397 -37.306 38.754 1.00 32.77 221 ALA B O 1
ATOM 5852 N N . LYS B 1 151 ? -85.633 -36.688 40.584 1.00 36.40 222 LYS B N 1
ATOM 5853 C CA . LYS B 1 151 ? -84.795 -37.359 41.577 1.00 44.49 222 LYS B CA 1
ATOM 5854 C C . LYS B 1 151 ? -85.472 -38.637 42.042 1.00 37.88 222 LYS B C 1
ATOM 5855 O O . LYS B 1 151 ? -86.608 -38.612 42.492 1.00 38.39 222 LYS B O 1
ATOM 5874 N N . LYS B 1 152 ? -84.735 -39.739 41.901 1.00 33.27 223 LYS B N 1
ATOM 5875 C CA . LYS B 1 152 ? -85.167 -41.096 42.212 1.00 37.73 223 LYS B CA 1
ATOM 5876 C C . LYS B 1 152 ? -84.567 -41.557 43.573 1.00 38.81 223 LYS B C 1
ATOM 5877 O O . LYS B 1 152 ? -83.347 -41.499 43.766 1.00 37.20 223 LYS B O 1
ATOM 5896 N N . PRO B 1 153 ? -85.411 -41.958 44.545 1.00 47.15 224 PRO B N 1
ATOM 5897 C CA . PRO B 1 153 ? -84.822 -42.550 45.772 1.00 37.77 224 PRO B CA 1
ATOM 5898 C C . PRO B 1 153 ? -84.138 -43.879 45.485 1.00 35.52 224 PRO B C 1
ATOM 5899 O O . PRO B 1 153 ? -84.656 -44.664 44.698 1.00 51.91 224 PRO B O 1
ATOM 5910 N N . SER B 1 154 ? -82.974 -44.101 46.075 1.00 30.19 225 SER B N 1
ATOM 5911 C CA . SER B 1 154 ? -82.150 -45.245 45.730 1.00 34.68 225 SER B CA 1
ATOM 5912 C C . SER B 1 154 ? -82.459 -46.377 46.695 1.00 47.16 225 SER B C 1
ATOM 5913 O O . SER B 1 154 ? -82.358 -46.194 47.907 1.00 43.33 225 SER B O 1
ATOM 5921 N N . PRO B 1 155 ? -82.836 -47.551 46.170 1.00 47.41 226 PRO B N 1
ATOM 5922 C CA . PRO B 1 155 ? -83.100 -48.699 47.049 1.00 38.15 226 PRO B CA 1
ATOM 5923 C C . PRO B 1 155 ? -81.842 -49.204 47.732 1.00 53.84 226 PRO B C 1
ATOM 5924 O O . PRO B 1 155 ? -81.907 -49.631 48.893 1.00 51.13 226 PRO B O 1
ATOM 5935 N N . LYS B 1 156 ? -80.717 -49.168 47.019 1.00 46.30 227 LYS B N 1
ATOM 5936 C CA . LYS B 1 156 ? -79.451 -49.588 47.600 1.00 40.40 227 LYS B CA 1
ATOM 5937 C C . LYS B 1 156 ? -78.875 -48.440 48.410 1.00 38.83 227 LYS B C 1
ATOM 5938 O O . LYS B 1 156 ? -78.883 -47.294 47.972 1.00 45.22 227 LYS B O 1
ATOM 5957 N N . GLY B 1 157 ? -78.415 -48.750 49.616 1.00 40.20 228 GLY B N 1
ATOM 5958 C CA . GLY B 1 157 ? -77.781 -47.768 50.475 1.00 42.58 228 GLY B CA 1
ATOM 5959 C C . GLY B 1 157 ? -76.327 -47.617 50.066 1.00 37.40 228 GLY B C 1
ATOM 5960 O O . GLY B 1 157 ? -75.695 -48.616 49.735 1.00 34.76 228 GLY B O 1
ATOM 5964 N N . ILE B 1 158 ? -75.800 -46.389 50.098 1.00 34.45 229 ILE B N 1
ATOM 5965 C CA . ILE B 1 158 ? -74.465 -46.095 49.573 1.00 31.52 229 ILE B CA 1
ATOM 5966 C C . ILE B 1 158 ? -73.489 -45.824 50.717 1.00 32.78 229 ILE B C 1
ATOM 5967 O O . ILE B 1 158 ? -73.852 -45.214 51.714 1.00 27.80 229 ILE B O 1
ATOM 5983 N N . ASN B 1 159 ? -72.242 -46.265 50.549 1.00 33.85 230 ASN B N 1
ATOM 5984 C CA . ASN B 1 159 ? -71.160 -45.905 51.453 1.00 32.09 230 ASN B CA 1
ATOM 5985 C C . ASN B 1 159 ? -70.167 -44.930 50.790 1.00 29.44 230 ASN B C 1
ATOM 5986 O O . ASN B 1 159 ? -69.276 -45.366 50.060 1.00 29.11 230 ASN B O 1
ATOM 5997 N N . PRO B 1 160 ? -70.283 -43.617 51.078 1.00 26.95 231 PRO B N 1
ATOM 5998 C CA . PRO B 1 160 ? -69.438 -42.603 50.421 1.00 32.62 231 PRO B CA 1
ATOM 5999 C C . PRO B 1 160 ? -67.939 -42.708 50.747 1.00 30.24 231 PRO B C 1
ATOM 6000 O O . PRO B 1 160 ? -67.105 -42.211 49.992 1.00 32.29 231 PRO B O 1
ATOM 6011 N N . VAL B 1 161 ? -67.615 -43.335 51.868 1.00 33.23 232 VAL B N 1
ATOM 6012 C CA . VAL B 1 161 ? -66.232 -43.640 52.238 1.00 35.14 232 VAL B CA 1
ATOM 6013 C C . VAL B 1 161 ? -65.561 -44.458 51.166 1.00 29.66 232 VAL B C 1
ATOM 6014 O O . VAL B 1 161 ? -64.327 -44.508 51.098 1.00 30.85 232 VAL B O 1
ATOM 6027 N N . MET B 1 162 ? -66.387 -45.120 50.348 1.00 32.76 233 MET B N 1
ATOM 6028 C CA . MET B 1 162 ? -65.894 -45.933 49.247 1.00 36.12 233 MET B CA 1
ATOM 6029 C C . MET B 1 162 ? -65.342 -45.092 48.107 1.00 25.69 233 MET B C 1
ATOM 6030 O O . MET B 1 162 ? -64.613 -45.603 47.256 1.00 26.58 233 MET B O 1
ATOM 6044 N N . LEU B 1 163 ? -65.650 -43.805 48.118 1.00 23.38 234 LEU B N 1
ATOM 6045 C CA . LEU B 1 163 ? -65.074 -42.905 47.149 1.00 26.55 234 LEU B CA 1
ATOM 6046 C C . LEU B 1 163 ? -63.787 -42.256 47.636 1.00 29.37 234 LEU B C 1
ATOM 6047 O O . LEU B 1 163 ? -63.113 -41.597 46.856 1.00 39.54 234 LEU B O 1
ATOM 6063 N N . LEU B 1 164 ? -63.430 -42.454 48.901 1.00 31.21 235 LEU B N 1
ATOM 6064 C CA . LEU B 1 164 ? -62.173 -41.909 49.450 1.00 29.11 235 LEU B CA 1
ATOM 6065 C C . LEU B 1 164 ? -60.999 -42.895 49.360 1.00 27.79 235 LEU B C 1
ATOM 6066 O O . LEU B 1 164 ? -61.162 -44.123 49.451 1.00 31.11 235 LEU B O 1
ATOM 6082 N N . PRO B 1 165 ? -59.795 -42.358 49.201 1.00 26.80 236 PRO B N 1
ATOM 6083 C CA . PRO B 1 165 ? -58.645 -43.266 49.131 1.00 26.12 236 PRO B CA 1
ATOM 6084 C C . PRO B 1 165 ? -58.361 -43.918 50.489 1.00 30.83 236 PRO B C 1
ATOM 6085 O O . PRO B 1 165 ? -58.710 -43.340 51.530 1.00 37.25 236 PRO B O 1
ATOM 6096 N N . LYS B 1 166 ? -57.731 -45.092 50.485 1.00 30.65 237 LYS B N 1
ATOM 6097 C CA . LYS B 1 166 ? -57.325 -45.751 51.727 1.00 34.24 237 LYS B CA 1
ATOM 6098 C C . LYS B 1 166 ? -56.101 -45.077 52.348 1.00 32.74 237 LYS B C 1
ATOM 6099 O O . LYS B 1 166 ? -55.283 -44.466 51.650 1.00 34.47 237 LYS B O 1
ATOM 6118 N N . LYS B 1 167 ? -55.997 -45.193 53.666 1.00 32.39 238 LYS B N 1
ATOM 6119 C CA . LYS B 1 167 ? -54.905 -44.601 54.440 1.00 31.75 238 LYS B CA 1
ATOM 6120 C C . LYS B 1 167 ? -53.564 -45.153 53.970 1.00 36.90 238 LYS B C 1
ATOM 6121 O O . LYS B 1 167 ? -53.472 -46.332 53.636 1.00 39.64 238 LYS B O 1
ATOM 6140 N N . SER B 1 168 ? -52.524 -44.314 53.937 1.00 37.77 239 SER B N 1
ATOM 6141 C CA . SER B 1 168 ? -51.193 -44.769 53.520 1.00 34.31 239 SER B CA 1
ATOM 6142 C C . SER B 1 168 ? -50.686 -45.779 54.523 1.00 44.97 239 SER B C 1
ATOM 6143 O O . SER B 1 168 ? -51.332 -46.016 55.557 1.00 38.57 239 SER B O 1
ATOM 6151 N N . LYS B 1 169 ? -49.534 -46.381 54.234 1.00 46.09 240 LYS B N 1
ATOM 6152 C CA . LYS B 1 169 ? -48.932 -47.298 55.200 1.00 57.54 240 LYS B CA 1
ATOM 6153 C C . LYS B 1 169 ? -48.798 -46.596 56.558 1.00 41.77 240 LYS B C 1
ATOM 6154 O O . LYS B 1 169 ? -48.973 -47.201 57.597 1.00 48.47 240 LYS B O 1
ATOM 6173 N N . ALA B 1 170 ? -48.546 -45.291 56.506 1.00 49.55 241 ALA B N 1
ATOM 6174 C CA . ALA B 1 170 ? -48.356 -44.443 57.673 1.00 34.42 241 ALA B CA 1
ATOM 6175 C C . ALA B 1 170 ? -49.647 -44.003 58.349 1.00 38.61 241 ALA B C 1
ATOM 6176 O O . ALA B 1 170 ? -49.605 -43.296 59.350 1.00 33.88 241 ALA B O 1
ATOM 6183 N N . GLY B 1 171 ? -50.792 -44.350 57.774 1.00 44.94 242 GLY B N 1
ATOM 6184 C CA . GLY B 1 171 ? -52.079 -43.980 58.349 1.00 39.93 242 GLY B CA 1
ATOM 6185 C C . GLY B 1 171 ? -52.654 -42.660 57.839 1.00 41.59 242 GLY B C 1
ATOM 6186 O O . GLY B 1 171 ? -53.701 -42.205 58.326 1.00 37.63 242 GLY B O 1
ATOM 6190 N N . THR B 1 172 ? -51.988 -42.036 56.866 1.00 26.28 243 THR B N 1
ATOM 6191 C CA . THR B 1 172 ? -52.437 -40.737 56.375 1.00 28.30 243 THR B CA 1
ATOM 6192 C C . THR B 1 172 ? -53.225 -40.823 55.054 1.00 39.11 243 THR B C 1
ATOM 6193 O O . THR B 1 172 ? -53.064 -41.789 54.284 1.00 34.66 243 THR B O 1
ATOM 6204 N N . ARG B 1 173 ? -54.060 -39.804 54.804 1.00 34.71 244 ARG B N 1
ATOM 6205 C CA . ARG B 1 173 ? -54.629 -39.542 53.470 1.00 26.65 244 ARG B CA 1
ATOM 6206 C C . ARG B 1 173 ? -54.091 -38.208 52.956 1.00 26.64 244 ARG B C 1
ATOM 6207 O O . ARG B 1 173 ? -54.720 -37.156 53.179 1.00 19.99 244 ARG B O 1
ATOM 6228 N N . PRO B 1 174 ? -52.927 -38.244 52.265 1.00 26.94 245 PRO B N 1
ATOM 6229 C CA . PRO B 1 174 ? -52.266 -37.026 51.781 1.00 27.15 245 PRO B CA 1
ATOM 6230 C C . PRO B 1 174 ? -53.202 -36.199 50.922 1.00 21.67 245 PRO B C 1
ATOM 6231 O O . PRO B 1 174 ? -54.032 -36.775 50.220 1.00 23.41 245 PRO B O 1
ATOM 6242 N N . PHE B 1 175 ? -53.108 -34.879 51.027 1.00 16.81 246 PHE B N 1
ATOM 6243 C CA . PHE B 1 175 ? -53.976 -34.011 50.260 1.00 20.70 246 PHE B CA 1
ATOM 6244 C C . PHE B 1 175 ? -53.345 -32.639 50.085 1.00 24.76 246 PHE B C 1
ATOM 6245 O O . PHE B 1 175 ? -52.280 -32.339 50.661 1.00 26.95 246 PHE B O 1
ATOM 6262 N N . VAL B 1 176 ? -54.005 -31.824 49.268 1.00 16.80 247 VAL B N 1
ATOM 6263 C CA . VAL B 1 176 ? -53.693 -30.413 49.151 1.00 16.88 247 VAL B CA 1
ATOM 6264 C C . VAL B 1 176 ? -54.967 -29.617 49.388 1.00 21.24 247 VAL B C 1
ATOM 6265 O O . VAL B 1 176 ? -56.080 -30.084 49.110 1.00 21.31 247 VAL B O 1
ATOM 6278 N N . HIS B 1 177 ? -54.791 -28.403 49.890 1.00 19.50 248 HIS B N 1
ATOM 6279 C CA . HIS B 1 177 ? -55.893 -27.531 50.225 1.00 23.37 248 HIS B CA 1
ATOM 6280 C C . HIS B 1 177 ? -55.700 -26.198 49.507 1.00 24.79 248 HIS B C 1
ATOM 6281 O O . HIS B 1 177 ? -54.615 -25.611 49.558 1.00 26.06 248 HIS B O 1
ATOM 6296 N N . TYR B 1 178 ? -56.737 -25.682 48.863 1.00 19.74 249 TYR B N 1
ATOM 6297 C CA . TYR B 1 178 ? -56.582 -24.380 48.238 1.00 21.76 249 TYR B CA 1
ATOM 6298 C C . TYR B 1 178 ? -57.918 -23.727 48.084 1.00 21.31 249 TYR B C 1
ATOM 6299 O O . TYR B 1 178 ? -58.933 -24.410 48.007 1.00 24.06 249 TYR B O 1
ATOM 6317 N N . PRO B 1 179 ? -57.923 -22.393 48.033 1.00 19.27 250 PRO B N 1
ATOM 6318 C CA . PRO B 1 179 ? -59.167 -21.646 47.884 1.00 16.14 250 PRO B CA 1
ATOM 6319 C C . PRO B 1 179 ? -59.615 -21.684 46.442 1.00 21.95 250 PRO B C 1
ATOM 6320 O O . PRO B 1 179 ? -58.817 -21.367 45.558 1.00 23.62 250 PRO B O 1
ATOM 6331 N N . GLY B 1 180 ? -60.862 -22.061 46.201 1.00 20.95 251 GLY B N 1
ATOM 6332 C CA . GLY B 1 180 ? -61.327 -22.222 44.852 1.00 19.36 251 GLY B CA 1
ATOM 6333 C C . GLY B 1 180 ? -62.743 -21.781 44.617 1.00 22.87 251 GLY B C 1
ATOM 6334 O O . GLY B 1 180 ? -63.241 -20.878 45.280 1.00 24.54 251 GLY B O 1
ATOM 6338 N N . SER B 1 181 ? -63.364 -22.420 43.628 1.00 22.52 252 SER B N 1
ATOM 6339 C CA . SER B 1 181 ? -64.675 -22.066 43.141 1.00 21.75 252 SER B CA 1
ATOM 6340 C C . SER B 1 181 ? -65.403 -23.341 42.772 1.00 24.99 252 SER B C 1
ATOM 6341 O O . SER B 1 181 ? -64.768 -24.385 42.570 1.00 26.44 252 SER B O 1
ATOM 6349 N N . LEU B 1 182 ? -66.722 -23.244 42.627 1.00 19.37 253 LEU B N 1
ATOM 6350 C CA . LEU B 1 182 ? -67.455 -24.245 41.879 1.00 22.73 253 LEU B CA 1
ATOM 6351 C C . LEU B 1 182 ? -66.887 -24.303 40.444 1.00 29.08 253 LEU B C 1
ATOM 6352 O O . LEU B 1 182 ? -66.422 -23.288 39.916 1.00 28.78 253 LEU B O 1
ATOM 6368 N N . THR B 1 183 ? -66.931 -25.481 39.820 1.00 29.22 254 THR B N 1
ATOM 6369 C CA . THR B 1 183 ? -66.386 -25.683 38.486 1.00 19.09 254 THR B CA 1
ATOM 6370 C C . THR B 1 183 ? -67.479 -25.724 37.402 1.00 27.00 254 THR B C 1
ATOM 6371 O O . THR B 1 183 ? -67.217 -26.096 36.239 1.00 26.68 254 THR B O 1
ATOM 6382 N N . THR B 1 184 ? -68.706 -25.370 37.768 1.00 23.55 255 THR B N 1
ATOM 6383 C CA . THR B 1 184 ? -69.745 -25.141 36.763 1.00 24.95 255 THR B CA 1
ATOM 6384 C C . THR B 1 184 ? -70.405 -23.810 37.040 1.00 24.95 255 THR B C 1
ATOM 6385 O O . THR B 1 184 ? -70.347 -23.316 38.148 1.00 25.56 255 THR B O 1
ATOM 6396 N N . PRO B 1 185 ? -71.015 -23.208 36.024 1.00 29.09 256 PRO B N 1
ATOM 6397 C CA . PRO B 1 185 ? -71.700 -21.942 36.302 1.00 31.69 256 PRO B CA 1
ATOM 6398 C C . PRO B 1 185 ? -72.650 -22.110 37.494 1.00 31.18 256 PRO B C 1
ATOM 6399 O O . PRO B 1 185 ? -73.171 -23.217 37.690 1.00 33.15 256 PRO B O 1
ATOM 6410 N N . PRO B 1 186 ? -72.843 -21.048 38.302 1.00 33.02 257 PRO B N 1
ATOM 6411 C CA . PRO B 1 186 ? -72.270 -19.707 38.122 1.00 32.75 257 PRO B CA 1
ATOM 6412 C C . PRO B 1 186 ? -70.801 -19.579 38.549 1.00 27.22 257 PRO B C 1
ATOM 6413 O O . PRO B 1 186 ? -70.311 -18.458 38.665 1.00 25.79 257 PRO B O 1
ATOM 6424 N N . CYS B 1 187 ? -70.109 -20.701 38.732 1.00 27.29 258 CYS B N 1
ATOM 6425 C CA . CYS B 1 187 ? -68.699 -20.698 39.143 1.00 28.21 258 CYS B CA 1
ATOM 6426 C C . CYS B 1 187 ? -68.402 -19.895 40.447 1.00 27.92 258 CYS B C 1
ATOM 6427 O O . CYS B 1 187 ? -67.300 -19.371 40.598 1.00 22.77 258 CYS B O 1
ATOM 6434 N N . SER B 1 188 ? -69.385 -19.822 41.361 1.00 23.25 259 SER B N 1
ATOM 6435 C CA . SER B 1 188 ? -69.258 -19.149 42.681 1.00 28.03 259 SER B CA 1
ATOM 6436 C C . SER B 1 188 ? -67.978 -19.470 43.439 1.00 21.27 259 SER B C 1
ATOM 6437 O O . SER B 1 188 ? -67.665 -20.636 43.660 1.00 17.86 259 SER B O 1
ATOM 6445 N N . GLU B 1 189 ? -67.259 -18.443 43.870 1.00 21.86 260 GLU B N 1
ATOM 6446 C CA . GLU B 1 189 ? -66.029 -18.654 44.641 1.00 26.58 260 GLU B CA 1
ATOM 6447 C C . GLU B 1 189 ? -66.278 -18.849 46.171 1.00 27.63 260 GLU B C 1
ATOM 6448 O O . GLU B 1 189 ? -67.410 -19.043 46.630 1.00 25.03 260 GLU B O 1
ATOM 6460 N N . GLY B 1 190 ? -65.206 -18.824 46.950 1.00 23.19 261 GLY B N 1
ATOM 6461 C CA . GLY B 1 190 ? -65.305 -19.000 48.379 1.00 22.19 261 GLY B CA 1
ATOM 6462 C C . GLY B 1 190 ? -65.438 -20.461 48.776 1.00 26.99 261 GLY B C 1
ATOM 6463 O O . GLY B 1 190 ? -65.941 -20.769 49.863 1.00 35.49 261 GLY B O 1
ATOM 6467 N N . VAL B 1 191 ? -64.994 -21.357 47.897 1.00 20.90 262 VAL B N 1
ATOM 6468 C CA . VAL B 1 191 ? -65.061 -22.796 48.141 1.00 23.89 262 VAL B CA 1
ATOM 6469 C C . VAL B 1 191 ? -63.718 -23.363 48.599 1.00 22.00 262 VAL B C 1
ATOM 6470 O O . VAL B 1 191 ? -62.695 -23.114 47.991 1.00 23.24 262 VAL B O 1
ATOM 6483 N N . ASP B 1 192 ? -63.707 -24.132 49.674 1.00 23.99 263 ASP B N 1
ATOM 6484 C CA . ASP B 1 192 ? -62.463 -24.753 50.094 1.00 24.91 263 ASP B CA 1
ATOM 6485 C C . ASP B 1 192 ? -62.332 -26.052 49.329 1.00 23.53 263 ASP B C 1
ATOM 6486 O O . ASP B 1 192 ? -63.255 -26.872 49.293 1.00 28.22 263 ASP B O 1
ATOM 6495 N N . TRP B 1 193 ? -61.185 -26.244 48.715 1.00 18.72 264 TRP B N 1
ATOM 6496 C CA . TRP B 1 193 ? -60.963 -27.436 47.938 1.00 17.70 264 TRP B CA 1
ATOM 6497 C C . TRP B 1 193 ? -59.947 -28.244 48.661 1.00 16.30 264 TRP B C 1
ATOM 6498 O O . TRP B 1 193 ? -58.922 -27.714 49.109 1.00 17.08 264 TRP B O 1
ATOM 6519 N N . PHE B 1 194 ? -60.233 -29.532 48.770 1.00 11.69 265 PHE B N 1
ATOM 6520 C CA . PHE B 1 194 ? -59.258 -30.467 49.287 1.00 15.38 265 PHE B CA 1
ATOM 6521 C C . PHE B 1 194 ? -59.181 -31.554 48.274 1.00 18.11 265 PHE B C 1
ATOM 6522 O O . PHE B 1 194 ? -60.211 -32.189 47.964 1.00 20.26 265 PHE B O 1
ATOM 6539 N N . VAL B 1 195 ? -57.985 -31.771 47.730 1.00 19.85 266 VAL B N 1
ATOM 6540 C CA . VAL B 1 195 ? -57.833 -32.726 46.634 1.00 20.76 266 VAL B CA 1
ATOM 6541 C C . VAL B 1 195 ? -56.855 -33.769 47.083 1.00 18.75 266 VAL B C 1
ATOM 6542 O O . VAL B 1 195 ? -55.733 -33.460 47.421 1.00 24.92 266 VAL B O 1
ATOM 6555 N N . PHE B 1 196 ? -57.299 -35.013 47.083 1.00 20.67 267 PHE B N 1
ATOM 6556 C CA . PHE B 1 196 ? -56.503 -36.095 47.644 1.00 20.66 267 PHE B CA 1
ATOM 6557 C C . PHE B 1 196 ? -55.448 -36.586 46.670 1.00 24.12 267 PHE B C 1
ATOM 6558 O O . PHE B 1 196 ? -55.704 -36.688 45.465 1.00 17.09 267 PHE B O 1
ATOM 6575 N N . MET B 1 197 ? -54.266 -36.876 47.209 1.00 18.07 268 MET B N 1
ATOM 6576 C CA . MET B 1 197 ? -53.129 -37.219 46.380 1.00 21.98 268 MET B CA 1
ATOM 6577 C C . MET B 1 197 ? -53.235 -38.612 45.831 1.00 23.12 268 MET B C 1
ATOM 6578 O O . MET B 1 197 ? -52.808 -38.869 44.701 1.00 26.72 268 MET B O 1
ATOM 6592 N N . GLN B 1 198 ? -53.792 -39.516 46.627 1.00 24.44 269 GLN B N 1
ATOM 6593 C CA . GLN B 1 198 ? -53.838 -40.939 46.269 1.00 22.76 269 GLN B CA 1
ATOM 6594 C C . GLN B 1 198 ? -55.084 -41.264 45.442 1.00 24.44 269 GLN B C 1
ATOM 6595 O O . GLN B 1 198 ? -56.186 -41.107 45.947 1.00 23.06 269 GLN B O 1
ATOM 6609 N N . PRO B 1 199 ? -54.926 -41.722 44.172 1.00 27.23 270 PRO B N 1
ATOM 6610 C CA . PRO B 1 199 ? -56.117 -42.106 43.390 1.00 23.02 270 PRO B CA 1
ATOM 6611 C C . PRO B 1 199 ? -56.759 -43.413 43.887 1.00 29.00 270 PRO B C 1
ATOM 6612 O O . PRO B 1 199 ? -56.173 -44.081 44.749 1.00 28.68 270 PRO B O 1
ATOM 6623 N N . ILE B 1 200 ? -57.945 -43.764 43.386 1.00 27.51 271 ILE B N 1
ATOM 6624 C CA . ILE B 1 200 ? -58.507 -45.098 43.629 1.00 24.31 271 ILE B CA 1
ATOM 6625 C C . ILE B 1 200 ? -58.676 -45.786 42.277 1.00 27.72 271 ILE B C 1
ATOM 6626 O O . ILE B 1 200 ? -59.026 -45.143 41.284 1.00 29.50 271 ILE B O 1
ATOM 6642 N N . LYS B 1 201 ? -58.366 -47.075 42.210 1.00 28.75 272 LYS B N 1
ATOM 6643 C CA . LYS B 1 201 ? -58.421 -47.787 40.941 1.00 23.20 272 LYS B CA 1
ATOM 6644 C C . LYS B 1 201 ? -59.848 -48.215 40.766 1.00 20.55 272 LYS B C 1
ATOM 6645 O O . LYS B 1 201 ? -60.546 -48.431 41.717 1.00 24.72 272 LYS B O 1
ATOM 6664 N N . VAL B 1 202 ? -60.302 -48.232 39.533 1.00 34.36 273 VAL B N 1
ATOM 6665 C CA . VAL B 1 202 ? -61.663 -48.587 39.220 1.00 22.49 273 VAL B CA 1
ATOM 6666 C C . VAL B 1 202 ? -61.527 -49.430 37.969 1.00 23.29 273 VAL B C 1
ATOM 6667 O O . VAL B 1 202 ? -60.568 -49.246 37.215 1.00 23.92 273 VAL B O 1
ATOM 6680 N N . PRO B 1 203 ? -62.432 -50.399 37.762 1.00 25.63 274 PRO B N 1
ATOM 6681 C CA . PRO B 1 203 ? -62.413 -51.149 36.483 1.00 28.65 274 PRO B CA 1
ATOM 6682 C C . PRO B 1 203 ? -62.677 -50.239 35.302 1.00 20.09 274 PRO B C 1
ATOM 6683 O O . PRO B 1 203 ? -63.524 -49.344 35.392 1.00 18.66 274 PRO B O 1
ATOM 6694 N N . ASP B 1 204 ? -61.960 -50.445 34.210 1.00 24.06 275 ASP B N 1
ATOM 6695 C CA . ASP B 1 204 ? -62.187 -49.613 33.020 1.00 27.95 275 ASP B CA 1
ATOM 6696 C C . ASP B 1 204 ? -63.654 -49.626 32.599 1.00 25.05 275 ASP B C 1
ATOM 6697 O O . ASP B 1 204 ? -64.179 -48.625 32.080 1.00 25.57 275 ASP B O 1
ATOM 6706 N N . SER B 1 205 ? -64.315 -50.746 32.851 1.00 17.17 276 SER B N 1
ATOM 6707 C CA . SER B 1 205 ? -65.692 -50.860 32.468 1.00 22.45 276 SER B CA 1
ATOM 6708 C C . SER B 1 205 ? -66.472 -49.706 33.085 1.00 27.13 276 SER B C 1
ATOM 6709 O O . SER B 1 205 ? -67.293 -49.086 32.404 1.00 32.03 276 SER B O 1
ATOM 6717 N N . GLN B 1 206 ? -66.205 -49.407 34.355 1.00 27.76 277 GLN B N 1
ATOM 6718 C CA . GLN B 1 206 ? -66.951 -48.379 35.063 1.00 22.72 277 GLN B CA 1
ATOM 6719 C C . GLN B 1 206 ? -66.718 -47.001 34.458 1.00 17.90 277 GLN B C 1
ATOM 6720 O O . GLN B 1 206 ? -67.640 -46.188 34.391 1.00 20.15 277 GLN B O 1
ATOM 6734 N N . ILE B 1 207 ? -65.476 -46.727 34.061 1.00 15.72 278 ILE B N 1
ATOM 6735 C CA . ILE B 1 207 ? -65.110 -45.439 33.487 1.00 17.12 278 ILE B CA 1
ATOM 6736 C C . ILE B 1 207 ? -65.841 -45.283 32.126 1.00 23.02 278 ILE B C 1
ATOM 6737 O O . ILE B 1 207 ? -66.501 -44.262 31.842 1.00 18.60 278 ILE B O 1
ATOM 6753 N N . LEU B 1 208 ? -65.772 -46.304 31.292 1.00 15.38 279 LEU B N 1
ATOM 6754 C CA . LEU B 1 208 ? -66.562 -46.234 30.095 1.00 21.59 279 LEU B CA 1
ATOM 6755 C C . LEU B 1 208 ? -68.068 -46.109 30.355 1.00 26.37 279 LEU B C 1
ATOM 6756 O O . LEU B 1 208 ? -68.754 -45.339 29.654 1.00 25.14 279 LEU B O 1
ATOM 6772 N N . ASP B 1 209 ? -68.601 -46.828 31.336 1.00 20.53 280 ASP B N 1
ATOM 6773 C CA . ASP B 1 209 ? -70.024 -46.677 31.622 1.00 21.64 280 ASP B CA 1
ATOM 6774 C C . ASP B 1 209 ? -70.316 -45.224 31.999 1.00 20.76 280 ASP B C 1
ATOM 6775 O O . ASP B 1 209 ? -71.372 -44.661 31.633 1.00 23.78 280 ASP B O 1
ATOM 6784 N N . PHE B 1 210 ? -69.407 -44.593 32.737 1.00 21.61 281 PHE B N 1
ATOM 6785 C CA . PHE B 1 210 ? -69.706 -43.211 33.157 1.00 23.05 281 PHE B CA 1
ATOM 6786 C C . PHE B 1 210 ? -69.677 -42.284 31.938 1.00 16.29 281 PHE B C 1
ATOM 6787 O O . PHE B 1 210 ? -70.626 -41.508 31.699 1.00 14.64 281 PHE B O 1
ATOM 6804 N N . MET B 1 211 ? -68.601 -42.395 31.154 1.00 23.45 282 MET B N 1
ATOM 6805 C CA . MET B 1 211 ? -68.461 -41.646 29.870 1.00 24.16 282 MET B CA 1
ATOM 6806 C C . MET B 1 211 ? -69.669 -41.810 28.954 1.00 19.79 282 MET B C 1
ATOM 6807 O O . MET B 1 211 ? -70.116 -40.839 28.336 1.00 18.87 282 MET B O 1
ATOM 6821 N N . ARG B 1 212 ? -70.199 -43.035 28.923 1.00 19.80 283 ARG B N 1
ATOM 6822 C CA . ARG B 1 212 ? -71.413 -43.387 28.168 1.00 18.98 283 ARG B CA 1
ATOM 6823 C C . ARG B 1 212 ? -72.602 -42.623 28.665 1.00 20.74 283 ARG B C 1
ATOM 6824 O O . ARG B 1 212 ? -73.337 -42.035 27.881 1.00 28.15 283 ARG B O 1
ATOM 6845 N N . PHE B 1 213 ? -72.790 -42.671 29.985 1.00 27.67 284 PHE B N 1
ATOM 6846 C CA . PHE B 1 213 ? -73.867 -41.951 30.661 1.00 19.75 284 PHE B CA 1
ATOM 6847 C C . PHE B 1 213 ? -73.829 -40.464 30.355 1.00 17.74 284 PHE B C 1
ATOM 6848 O O . PHE B 1 213 ? -74.853 -39.838 30.146 1.00 19.28 284 PHE B O 1
ATOM 6865 N N . VAL B 1 214 ? -72.644 -39.885 30.364 1.00 19.39 285 VAL B N 1
ATOM 6866 C CA . VAL B 1 214 ? -72.516 -38.493 29.994 1.00 18.56 285 VAL B CA 1
ATOM 6867 C C . VAL B 1 214 ? -72.968 -38.310 28.531 1.00 27.67 285 VAL B C 1
ATOM 6868 O O . VAL B 1 214 ? -73.547 -37.277 28.159 1.00 23.94 285 VAL B O 1
ATOM 6881 N N . GLY B 1 215 ? -72.712 -39.335 27.718 1.00 21.88 286 GLY B N 1
ATOM 6882 C CA . GLY B 1 215 ? -73.045 -39.317 26.312 1.00 25.42 286 GLY B CA 1
ATOM 6883 C C . GLY B 1 215 ? -74.481 -39.732 26.033 1.00 37.00 286 GLY B C 1
ATOM 6884 O O . GLY B 1 215 ? -74.875 -39.972 24.856 1.00 34.74 286 GLY B O 1
ATOM 6888 N N . ASP B 1 216 ? -75.263 -39.817 27.106 1.00 18.88 287 ASP B N 1
ATOM 6889 C CA . ASP B 1 216 ? -76.693 -40.051 26.978 1.00 27.47 287 ASP B CA 1
ATOM 6890 C C . ASP B 1 216 ? -76.993 -41.374 26.283 1.00 32.12 287 ASP B C 1
ATOM 6891 O O . ASP B 1 216 ? -78.021 -41.538 25.602 1.00 26.04 287 ASP B O 1
ATOM 6900 N N . ASN B 1 217 ? -76.063 -42.304 26.459 1.00 27.92 288 ASN B N 1
ATOM 6901 C CA . ASN B 1 217 ? -76.183 -43.641 25.914 1.00 36.76 288 ASN B CA 1
ATOM 6902 C C . ASN B 1 217 ? -76.199 -43.609 24.377 1.00 35.39 288 ASN B C 1
ATOM 6903 O O . ASN B 1 217 ? -76.650 -44.559 23.720 1.00 44.21 288 ASN B O 1
ATOM 6914 N N . LYS B 1 218 ? -75.690 -42.520 23.800 1.00 31.55 289 LYS B N 1
ATOM 6915 C CA . LYS B 1 218 ? -75.571 -42.423 22.331 1.00 35.05 289 LYS B CA 1
ATOM 6916 C C . LYS B 1 218 ? -74.107 -42.292 21.934 1.00 30.56 289 LYS B C 1
ATOM 6917 O O . LYS B 1 218 ? -73.768 -42.473 20.781 1.00 29.81 289 LYS B O 1
ATOM 6936 N N . THR B 1 219 ? -73.231 -41.971 22.878 1.00 30.73 290 THR B N 1
ATOM 6937 C CA . THR B 1 219 ? -71.827 -41.802 22.533 1.00 26.97 290 THR B CA 1
ATOM 6938 C C . THR B 1 219 ? -70.958 -41.918 23.802 1.00 28.03 290 THR B C 1
ATOM 6939 O O . THR B 1 219 ? -71.414 -42.438 24.806 1.00 26.61 290 THR B O 1
ATOM 6950 N N . TYR B 1 220 ? -69.711 -41.471 23.733 1.00 20.96 291 TYR B N 1
ATOM 6951 C CA . TYR B 1 220 ? -68.833 -41.419 24.879 1.00 16.46 291 TYR B CA 1
ATOM 6952 C C . TYR B 1 220 ? -68.375 -40.005 24.910 1.00 21.04 291 TYR B C 1
ATOM 6953 O O . TYR B 1 220 ? -67.872 -39.500 23.901 1.00 27.41 291 TYR B O 1
ATOM 6971 N N . ALA B 1 221 ? -68.571 -39.367 26.060 1.00 17.58 292 ALA B N 1
ATOM 6972 C CA . ALA B 1 221 ? -68.409 -37.942 26.207 1.00 15.06 292 ALA B CA 1
ATOM 6973 C C . ALA B 1 221 ? -67.874 -37.586 27.598 1.00 23.46 292 ALA B C 1
ATOM 6974 O O . ALA B 1 221 ? -67.836 -38.411 28.504 1.00 22.95 292 ALA B O 1
ATOM 6981 N N . THR B 1 222 ? -67.532 -36.314 27.742 1.00 18.72 293 THR B N 1
ATOM 6982 C CA . THR B 1 222 ? -66.837 -35.786 28.867 1.00 15.28 293 THR B CA 1
ATOM 6983 C C . THR B 1 222 ? -67.627 -34.636 29.445 1.00 23.46 293 THR B C 1
ATOM 6984 O O . THR B 1 222 ? -68.488 -34.069 28.760 1.00 25.51 293 THR B O 1
ATOM 6995 N N . ASN B 1 223 ? -67.294 -34.268 30.686 1.00 18.15 294 ASN B N 1
ATOM 6996 C CA . ASN B 1 223 ? -67.993 -33.212 31.411 1.00 19.40 294 ASN B CA 1
ATOM 6997 C C . ASN B 1 223 ? -67.053 -32.491 32.388 1.00 22.03 294 ASN B C 1
ATOM 6998 O O . ASN B 1 223 ? -67.293 -32.446 33.603 1.00 19.05 294 ASN B O 1
ATOM 7009 N N . THR B 1 224 ? -65.993 -31.921 31.816 1.00 18.20 295 THR B N 1
ATOM 7010 C CA . THR B 1 224 ? -64.892 -31.296 32.539 1.00 15.21 295 THR B CA 1
ATOM 7011 C C . THR B 1 224 ? -64.555 -29.953 31.956 1.00 15.87 295 THR B C 1
ATOM 7012 O O . THR B 1 224 ? -64.458 -29.770 30.729 1.00 27.74 295 THR B O 1
ATOM 7023 N N . ARG B 1 225 ? -64.353 -29.028 32.872 1.00 17.55 296 ARG B N 1
ATOM 7024 C CA . ARG B 1 225 ? -63.988 -27.669 32.580 1.00 18.70 296 ARG B CA 1
ATOM 7025 C C . ARG B 1 225 ? -62.468 -27.601 32.557 1.00 23.34 296 ARG B C 1
ATOM 7026 O O . ARG B 1 225 ? -61.802 -28.258 33.375 1.00 25.71 296 ARG B O 1
ATOM 7047 N N . PRO B 1 226 ? -61.907 -26.787 31.650 1.00 18.97 297 PRO B N 1
ATOM 7048 C CA . PRO B 1 226 ? -60.448 -26.755 31.531 1.00 23.11 297 PRO B CA 1
ATOM 7049 C C . PRO B 1 226 ? -59.746 -26.118 32.718 1.00 19.75 297 PRO B C 1
ATOM 7050 O O . PRO B 1 226 ? -60.352 -25.368 33.475 1.00 22.33 297 PRO B O 1
ATOM 7061 N N . LEU B 1 227 ? -58.455 -26.415 32.830 1.00 16.18 298 LEU B N 1
ATOM 7062 C CA . LEU B 1 227 ? -57.619 -25.922 33.897 1.00 17.00 298 LEU B CA 1
ATOM 7063 C C . LEU B 1 227 ? -57.617 -24.407 34.016 1.00 18.73 298 LEU B C 1
ATOM 7064 O O . LEU B 1 227 ? -57.407 -23.726 33.035 1.00 19.39 298 LEU B O 1
ATOM 7080 N N . GLN B 1 228 ? -57.840 -23.886 35.224 1.00 23.23 299 GLN B N 1
ATOM 7081 C CA . GLN B 1 228 ? -57.763 -22.443 35.470 1.00 22.07 299 GLN B CA 1
ATOM 7082 C C . GLN B 1 228 ? -56.386 -22.019 36.004 1.00 19.34 299 GLN B C 1
ATOM 7083 O O . GLN B 1 228 ? -55.612 -22.840 36.512 1.00 20.59 299 GLN B O 1
ATOM 7097 N N . LEU B 1 229 ? -56.096 -20.724 35.882 1.00 18.74 300 LEU B N 1
ATOM 7098 C CA . LEU B 1 229 ? -54.836 -20.152 36.349 1.00 21.92 300 LEU B CA 1
ATOM 7099 C C . LEU B 1 229 ? -54.874 -19.975 37.869 1.00 24.05 300 LEU B C 1
ATOM 7100 O O . LEU B 1 229 ? -55.908 -19.655 38.433 1.00 20.62 300 LEU B O 1
ATOM 7116 N N . LEU B 1 230 ? -53.728 -20.176 38.499 1.00 18.65 301 LEU B N 1
ATOM 7117 C CA . LEU B 1 230 ? -53.570 -20.103 39.934 1.00 27.22 301 LEU B CA 1
ATOM 7118 C C . LEU B 1 230 ? -53.717 -18.681 40.465 1.00 38.25 301 LEU B C 1
ATOM 7119 O O . LEU B 1 230 ? -54.278 -18.440 41.568 1.00 32.00 301 LEU B O 1
ATOM 7135 N N . ASN B 1 231 ? -53.185 -17.754 39.671 1.00 35.07 302 ASN B N 1
ATOM 7136 C CA . ASN B 1 231 ? -53.047 -16.364 40.069 1.00 34.02 302 ASN B CA 1
ATOM 7137 C C . ASN B 1 231 ? -52.247 -16.274 41.353 1.00 29.69 302 ASN B C 1
ATOM 7138 O O . ASN B 1 231 ? -51.315 -17.060 41.554 1.00 36.95 302 ASN B O 1
ATOM 7149 N N . SER B 1 232 ? -52.547 -15.323 42.216 1.00 31.87 303 SER B N 1
ATOM 7150 C CA . SER B 1 232 ? -51.729 -15.210 43.424 1.00 42.27 303 SER B CA 1
ATOM 7151 C C . SER B 1 232 ? -51.856 -16.426 44.366 1.00 35.84 303 SER B C 1
ATOM 7152 O O . SER B 1 232 ? -50.929 -16.706 45.101 1.00 46.71 303 SER B O 1
ATOM 7160 N N . ARG B 1 233 ? -52.972 -17.157 44.284 1.00 32.52 304 ARG B N 1
ATOM 7161 C CA . ARG B 1 233 ? -53.337 -18.208 45.232 1.00 25.83 304 ARG B CA 1
ATOM 7162 C C . ARG B 1 233 ? -52.216 -19.123 45.639 1.00 31.34 304 ARG B C 1
ATOM 7163 O O . ARG B 1 233 ? -51.317 -19.418 44.861 1.00 34.90 304 ARG B O 1
ATOM 7184 N N . LEU B 1 234 ? -52.316 -19.608 46.869 1.00 33.80 305 LEU B N 1
ATOM 7185 C CA . LEU B 1 234 ? -51.331 -20.508 47.426 1.00 34.90 305 LEU B CA 1
ATOM 7186 C C . LEU B 1 234 ? -51.928 -21.914 47.576 1.00 35.17 305 LEU B C 1
ATOM 7187 O O . LEU B 1 234 ? -53.041 -22.071 48.079 1.00 36.66 305 LEU B O 1
ATOM 7203 N N . VAL B 1 235 ? -51.204 -22.925 47.108 1.00 28.90 306 VAL B N 1
ATOM 7204 C CA . VAL B 1 235 ? -51.598 -24.306 47.319 1.00 27.56 306 VAL B CA 1
ATOM 7205 C C . VAL B 1 235 ? -50.839 -24.893 48.516 1.00 32.05 306 VAL B C 1
ATOM 7206 O O . VAL B 1 235 ? -49.605 -24.985 48.509 1.00 34.16 306 VAL B O 1
ATOM 7219 N N . GLU B 1 236 ? -51.596 -25.310 49.528 1.00 28.81 307 GLU B N 1
ATOM 7220 C CA . GLU B 1 236 ? -51.025 -25.849 50.762 1.00 34.10 307 GLU B CA 1
ATOM 7221 C C . GLU B 1 236 ? -51.044 -27.384 50.793 1.00 30.16 307 GLU B C 1
ATOM 7222 O O . GLU B 1 236 ? -51.984 -28.006 50.312 1.00 32.09 307 GLU B O 1
ATOM 7234 N N . TYR B 1 237 ? -49.989 -27.990 51.324 1.00 22.13 308 TYR B N 1
ATOM 7235 C CA . TYR B 1 237 ? -49.845 -29.443 51.271 1.00 23.88 308 TYR B CA 1
ATOM 7236 C C . TYR B 1 237 ? -49.935 -30.072 52.659 1.00 28.01 308 TYR B C 1
ATOM 7237 O O . TYR B 1 237 ? -49.558 -29.466 53.666 1.00 21.81 308 TYR B O 1
ATOM 7255 N N . GLU B 1 238 ? -50.481 -31.281 52.676 1.00 21.90 309 GLU B N 1
ATOM 7256 C CA . GLU B 1 238 ? -50.526 -32.093 53.845 1.00 23.78 309 GLU B CA 1
ATOM 7257 C C . GLU B 1 238 ? -50.232 -33.470 53.316 1.00 26.80 309 GLU B C 1
ATOM 7258 O O . GLU B 1 238 ? -51.148 -34.237 53.045 1.00 30.67 309 GLU B O 1
ATOM 7270 N N . LEU B 1 239 ? -48.952 -33.772 53.122 1.00 33.29 310 LEU B N 1
ATOM 7271 C CA . LEU B 1 239 ? -48.560 -35.016 52.439 1.00 39.57 310 LEU B CA 1
ATOM 7272 C C . LEU B 1 239 ? -48.193 -36.163 53.399 1.00 60.55 310 LEU B C 1
ATOM 7273 O O . LEU B 1 239 ? -48.210 -37.336 52.981 1.00 53.07 310 LEU B O 1
ATOM 7290 N N . MET C 1 1 ? -79.788 -31.953 52.595 1.00 20.06 72 MET C N 1
ATOM 7291 C CA . MET C 1 1 ? -80.207 -32.425 51.245 1.00 44.04 72 MET C CA 1
ATOM 7292 C C . MET C 1 1 ? -81.399 -33.375 51.309 1.00 51.26 72 MET C C 1
ATOM 7293 O O . MET C 1 1 ? -82.546 -32.925 51.440 1.00 64.73 72 MET C O 1
ATOM 7298 N N . ALA C 1 2 ? -81.134 -34.684 51.234 1.00 36.11 73 ALA C N 1
ATOM 7299 C CA . ALA C 1 2 ? -82.208 -35.664 51.043 1.00 34.29 73 ALA C CA 1
ATOM 7300 C C . ALA C 1 2 ? -82.984 -36.033 52.307 1.00 47.55 73 ALA C C 1
ATOM 7301 O O . ALA C 1 2 ? -83.047 -37.213 52.669 1.00 48.20 73 ALA C O 1
ATOM 7303 N N . ALA C 1 3 ? -83.608 -35.043 52.949 1.00 42.59 74 ALA C N 1
ATOM 7304 C CA . ALA C 1 3 ? -84.445 -35.303 54.120 1.00 40.72 74 ALA C CA 1
ATOM 7305 C C . ALA C 1 3 ? -85.924 -35.427 53.725 1.00 34.48 74 ALA C C 1
ATOM 7306 O O . ALA C 1 3 ? -86.563 -36.440 54.022 1.00 40.60 74 ALA C O 1
ATOM 7313 N N . TRP C 1 4 ? -86.446 -34.362 53.101 1.00 32.84 75 TRP C N 1
ATOM 7314 C CA . TRP C 1 4 ? -87.833 -34.250 52.622 1.00 27.07 75 TRP C CA 1
ATOM 7315 C C . TRP C 1 4 ? -87.934 -33.290 51.416 1.00 32.09 75 TRP C C 1
ATOM 7316 O O . TRP C 1 4 ? -87.055 -32.448 51.199 1.00 24.46 75 TRP C O 1
ATOM 7337 N N . ASN C 1 5 ? -89.035 -33.372 50.673 1.00 31.15 76 ASN C N 1
ATOM 7338 C CA . ASN C 1 5 ? -89.255 -32.484 49.509 1.00 38.25 76 ASN C CA 1
ATOM 7339 C C . ASN C 1 5 ? -90.745 -32.187 49.297 1.00 33.08 76 ASN C C 1
ATOM 7340 O O . ASN C 1 5 ? -91.599 -32.842 49.890 1.00 33.66 76 ASN C O 1
ATOM 7351 N N . TYR C 1 6 ? -91.054 -31.195 48.468 1.00 37.54 77 TYR C N 1
ATOM 7352 C CA . TYR C 1 6 ? -92.412 -31.036 47.958 1.00 31.62 77 TYR C CA 1
ATOM 7353 C C . TYR C 1 6 ? -92.587 -32.079 46.859 1.00 29.91 77 TYR C C 1
ATOM 7354 O O . TYR C 1 6 ? -93.529 -32.890 46.849 1.00 26.57 77 TYR C O 1
ATOM 7372 N N . GLY C 1 7 ? -91.619 -32.113 45.966 1.00 34.41 78 GLY C N 1
ATOM 7373 C CA . GLY C 1 7 ? -91.627 -33.099 44.905 1.00 37.17 78 GLY C CA 1
ATOM 7374 C C . GLY C 1 7 ? -92.525 -32.666 43.764 1.00 33.02 78 GLY C C 1
ATOM 7375 O O . GLY C 1 7 ? -92.883 -31.491 43.648 1.00 32.42 78 GLY C O 1
ATOM 7379 N N . GLU C 1 8 ? -92.881 -33.625 42.916 1.00 39.04 79 GLU C N 1
ATOM 7380 C CA . GLU C 1 8 ? -93.632 -33.350 41.688 1.00 40.48 79 GLU C CA 1
ATOM 7381 C C . GLU C 1 8 ? -95.075 -33.837 41.814 1.00 37.58 79 GLU C C 1
ATOM 7382 O O . GLU C 1 8 ? -95.361 -34.751 42.604 1.00 44.59 79 GLU C O 1
ATOM 7394 N N . VAL C 1 9 ? -95.971 -33.209 41.054 1.00 27.77 80 VAL C N 1
ATOM 7395 C CA . VAL C 1 9 ? -97.403 -33.498 41.141 1.00 35.05 80 VAL C CA 1
ATOM 7396 C C . VAL C 1 9 ? -97.685 -35.001 41.110 1.00 37.32 80 VAL C C 1
ATOM 7397 O O . VAL C 1 9 ? -97.050 -35.757 40.370 1.00 41.36 80 VAL C O 1
ATOM 7410 N N . ALA C 1 10 ? -98.652 -35.411 41.923 1.00 40.59 81 ALA C N 1
ATOM 7411 C CA . ALA C 1 10 ? -98.838 -36.812 42.252 1.00 39.14 81 ALA C CA 1
ATOM 7412 C C . ALA C 1 10 ? -99.557 -37.569 41.156 1.00 31.85 81 ALA C C 1
ATOM 7413 O O . ALA C 1 10 ? -99.592 -38.796 41.191 1.00 36.07 81 ALA C O 1
ATOM 7420 N N . GLY C 1 11 ? -100.116 -36.844 40.185 1.00 34.11 82 GLY C N 1
ATOM 7421 C CA . GLY C 1 11 ? -101.033 -37.424 39.211 1.00 35.04 82 GLY C CA 1
ATOM 7422 C C . GLY C 1 11 ? -100.451 -38.359 38.161 1.00 29.78 82 GLY C C 1
ATOM 7423 O O . GLY C 1 11 ? -100.878 -39.513 38.073 1.00 34.74 82 GLY C O 1
ATOM 7427 N N . PRO C 1 12 ? -99.503 -37.865 37.338 1.00 31.47 83 PRO C N 1
ATOM 7428 C CA . PRO C 1 12 ? -98.960 -38.587 36.165 1.00 29.81 83 PRO C CA 1
ATOM 7429 C C . PRO C 1 12 ? -98.368 -39.991 36.395 1.00 34.63 83 PRO C C 1
ATOM 7430 O O . PRO C 1 12 ? -98.542 -40.845 35.522 1.00 34.37 83 PRO C O 1
ATOM 7441 N N . PRO C 1 13 ? -97.683 -40.227 37.536 1.00 38.81 84 PRO C N 1
ATOM 7442 C CA . PRO C 1 13 ? -97.121 -41.559 37.807 1.00 27.19 84 PRO C CA 1
ATOM 7443 C C . PRO C 1 13 ? -98.195 -42.630 37.961 1.00 32.89 84 PRO C C 1
ATOM 7444 O O . PRO C 1 13 ? -97.858 -43.809 37.837 1.00 27.58 84 PRO C O 1
ATOM 7455 N N . THR C 1 14 ? -99.442 -42.229 38.247 1.00 36.96 85 THR C N 1
ATOM 7456 C CA . THR C 1 14 ? -100.559 -43.165 38.479 1.00 34.48 85 THR C CA 1
ATOM 7457 C C . THR C 1 14 ? -101.439 -43.360 37.264 1.00 35.14 85 THR C C 1
ATOM 7458 O O . THR C 1 14 ? -102.377 -44.167 37.299 1.00 36.47 85 THR C O 1
ATOM 7469 N N . TRP C 1 15 ? -101.180 -42.574 36.223 1.00 33.24 86 TRP C N 1
ATOM 7470 C CA . TRP C 1 15 ? -101.961 -42.651 35.010 1.00 32.93 86 TRP C CA 1
ATOM 7471 C C . TRP C 1 15 ? -101.830 -44.043 34.462 1.00 32.40 86 TRP C C 1
ATOM 7472 O O . TRP C 1 15 ? -100.717 -44.584 34.379 1.00 25.45 86 TRP C O 1
ATOM 7493 N N . LYS C 1 16 ? -102.982 -44.601 34.095 1.00 27.49 87 LYS C N 1
ATOM 7494 C CA . LYS C 1 16 ? -103.085 -45.990 33.696 1.00 33.75 87 LYS C CA 1
ATOM 7495 C C . LYS C 1 16 ? -102.979 -46.212 32.167 1.00 39.42 87 LYS C C 1
ATOM 7496 O O . LYS C 1 16 ? -103.105 -45.279 31.356 1.00 28.87 87 LYS C O 1
ATOM 7515 N N . GLY C 1 17 ? -102.740 -47.460 31.778 1.00 42.08 88 GLY C N 1
ATOM 7516 C CA . GLY C 1 17 ? -102.778 -47.819 30.369 1.00 31.46 88 GLY C CA 1
ATOM 7517 C C . GLY C 1 17 ? -101.477 -47.545 29.652 1.00 39.20 88 GLY C C 1
ATOM 7518 O O . GLY C 1 17 ? -100.386 -47.736 30.215 1.00 34.41 88 GLY C O 1
ATOM 7522 N N . VAL C 1 18 ? -101.583 -47.092 28.401 1.00 36.24 89 VAL C N 1
ATOM 7523 C CA . VAL C 1 18 ? -100.381 -46.851 27.608 1.00 33.78 89 VAL C CA 1
ATOM 7524 C C . VAL C 1 18 ? -99.511 -45.762 28.264 1.00 28.60 89 VAL C C 1
ATOM 7525 O O . VAL C 1 18 ? -98.288 -45.812 28.155 1.00 26.62 89 VAL C O 1
ATOM 7538 N N . CYS C 1 19 ? -100.131 -44.802 28.956 1.00 30.01 90 CYS C N 1
ATOM 7539 C CA . CYS C 1 19 ? -99.384 -43.848 29.801 1.00 34.15 90 CYS C CA 1
ATOM 7540 C C . CYS C 1 19 ? -98.295 -44.545 30.640 1.00 29.67 90 CYS C C 1
ATOM 7541 O O . CYS C 1 19 ? -97.207 -44.005 30.844 1.00 26.78 90 CYS C O 1
ATOM 7548 N N . ALA C 1 20 ? -98.570 -45.766 31.087 1.00 29.25 91 ALA C N 1
ATOM 7549 C CA . ALA C 1 20 ? -97.623 -46.484 31.943 1.00 36.24 91 ALA C CA 1
ATOM 7550 C C . ALA C 1 20 ? -96.785 -47.525 31.189 1.00 38.24 91 ALA C C 1
ATOM 7551 O O . ALA C 1 20 ? -95.615 -47.734 31.511 1.00 40.52 91 ALA C O 1
ATOM 7558 N N . THR C 1 21 ? -97.387 -48.166 30.186 1.00 40.59 92 THR C N 1
ATOM 7559 C CA . THR C 1 21 ? -96.781 -49.333 29.536 1.00 44.36 92 THR C CA 1
ATOM 7560 C C . THR C 1 21 ? -95.886 -48.911 28.371 1.00 44.95 92 THR C C 1
ATOM 7561 O O . THR C 1 21 ? -94.811 -49.481 28.158 1.00 46.51 92 THR C O 1
ATOM 7572 N N . GLY C 1 22 ? -96.324 -47.876 27.657 1.00 42.61 93 GLY C N 1
ATOM 7573 C CA . GLY C 1 22 ? -95.733 -47.474 26.395 1.00 37.12 93 GLY C CA 1
ATOM 7574 C C . GLY C 1 22 ? -94.281 -47.055 26.454 1.00 34.50 93 GLY C C 1
ATOM 7575 O O . GLY C 1 22 ? -93.850 -46.449 27.410 1.00 38.62 93 GLY C O 1
ATOM 7579 N N . LYS C 1 23 ? -93.541 -47.348 25.393 1.00 42.62 94 LYS C N 1
ATOM 7580 C CA . LYS C 1 23 ? -92.122 -47.054 25.353 1.00 39.61 94 LYS C CA 1
ATOM 7581 C C . LYS C 1 23 ? -91.816 -45.943 24.349 1.00 33.56 94 LYS C C 1
ATOM 7582 O O . LYS C 1 23 ? -90.663 -45.761 23.956 1.00 31.98 94 LYS C O 1
ATOM 7601 N N . ARG C 1 24 ? -92.835 -45.195 23.938 1.00 31.58 95 ARG C N 1
ATOM 7602 C CA . ARG C 1 24 ? -92.643 -44.115 22.968 1.00 32.70 95 ARG C CA 1
ATOM 7603 C C . ARG C 1 24 ? -93.460 -42.909 23.399 1.00 33.26 95 ARG C C 1
ATOM 7604 O O . ARG C 1 24 ? -94.234 -42.349 22.615 1.00 29.98 95 ARG C O 1
ATOM 7625 N N . GLN C 1 25 ? -93.281 -42.519 24.657 1.00 31.03 96 GLN C N 1
ATOM 7626 C CA . GLN C 1 25 ? -94.115 -41.509 25.282 1.00 24.73 96 GLN C CA 1
ATOM 7627 C C . GLN C 1 25 ? -93.524 -40.086 25.253 1.00 23.34 96 GLN C C 1
ATOM 7628 O O . GLN C 1 25 ? -92.316 -39.906 25.116 1.00 14.93 96 GLN C O 1
ATOM 7642 N N . SER C 1 26 ? -94.404 -39.087 25.365 1.00 26.56 97 SER C N 1
ATOM 7643 C CA . SER C 1 26 ? -94.019 -37.673 25.399 1.00 24.19 97 SER C CA 1
ATOM 7644 C C . SER C 1 26 ? -94.424 -37.018 26.737 1.00 21.51 97 SER C C 1
ATOM 7645 O O . SER C 1 26 ? -95.351 -37.464 27.402 1.00 18.74 97 SER C O 1
ATOM 7653 N N . PRO C 1 27 ? -93.737 -35.944 27.126 1.00 20.85 98 PRO C N 1
ATOM 7654 C CA . PRO C 1 27 ? -92.610 -35.282 26.456 1.00 19.76 98 PRO C CA 1
ATOM 7655 C C . PRO C 1 27 ? -91.294 -35.918 26.797 1.00 24.51 98 PRO C C 1
ATOM 7656 O O . PRO C 1 27 ? -91.243 -36.834 27.633 1.00 26.72 98 PRO C O 1
ATOM 7667 N N . ILE C 1 28 ? -90.231 -35.387 26.195 1.00 24.68 99 ILE C N 1
ATOM 7668 C CA . ILE C 1 28 ? -88.877 -35.885 26.401 1.00 18.39 99 ILE C CA 1
ATOM 7669 C C . ILE C 1 28 ? -87.875 -34.756 26.531 1.00 22.52 99 ILE C C 1
ATOM 7670 O O . ILE C 1 28 ? -88.198 -33.578 26.371 1.00 21.62 99 ILE C O 1
ATOM 7686 N N . ASN C 1 29 ? -86.630 -35.115 26.809 1.00 28.29 100 ASN C N 1
ATOM 7687 C CA . ASN C 1 29 ? -85.576 -34.117 26.865 1.00 25.27 100 ASN C CA 1
ATOM 7688 C C . ASN C 1 29 ? -85.022 -33.967 25.429 1.00 33.59 100 ASN C C 1
ATOM 7689 O O . ASN C 1 29 ? -84.983 -34.948 24.677 1.00 33.22 100 ASN C O 1
ATOM 7700 N N . ILE C 1 30 ? -84.656 -32.746 25.037 1.00 25.59 101 ILE C N 1
ATOM 7701 C CA . ILE C 1 30 ? -84.094 -32.500 23.729 1.00 19.88 101 ILE C CA 1
ATOM 7702 C C . ILE C 1 30 ? -82.665 -32.018 23.912 1.00 19.66 101 ILE C C 1
ATOM 7703 O O . ILE C 1 30 ? -82.427 -30.860 24.250 1.00 19.37 101 ILE C O 1
ATOM 7719 N N . PRO C 1 31 ? -81.697 -32.902 23.693 1.00 19.66 102 PRO C N 1
ATOM 7720 C CA . PRO C 1 31 ? -80.312 -32.448 23.820 1.00 18.69 102 PRO C CA 1
ATOM 7721 C C . PRO C 1 31 ? -79.934 -31.524 22.681 1.00 21.36 102 PRO C C 1
ATOM 7722 O O . PRO C 1 31 ? -80.335 -31.739 21.533 1.00 34.71 102 PRO C O 1
ATOM 7733 N N . LEU C 1 32 ? -79.171 -30.495 22.993 1.00 16.87 103 LEU C N 1
ATOM 7734 C CA . LEU C 1 32 ? -78.713 -29.562 22.000 1.00 24.10 103 LEU C CA 1
ATOM 7735 C C . LEU C 1 32 ? -77.234 -29.340 22.140 1.00 28.72 103 LEU C C 1
ATOM 7736 O O . LEU C 1 32 ? -76.450 -29.672 21.237 1.00 37.07 103 LEU C O 1
ATOM 7752 N N . ASN C 1 33 ? -76.850 -28.754 23.261 1.00 17.75 104 ASN C N 1
ATOM 7753 C CA . ASN C 1 33 ? -75.481 -28.365 23.441 1.00 18.63 104 ASN C CA 1
ATOM 7754 C C . ASN C 1 33 ? -74.714 -29.534 24.063 1.00 27.22 104 ASN C C 1
ATOM 7755 O O . ASN C 1 33 ? -74.147 -29.410 25.149 1.00 38.13 104 ASN C O 1
ATOM 7766 N N . THR C 1 34 ? -74.727 -30.682 23.382 1.00 23.64 105 THR C N 1
ATOM 7767 C CA . THR C 1 34 ? -73.895 -31.820 23.769 1.00 27.38 105 THR C CA 1
ATOM 7768 C C . THR C 1 34 ? -73.067 -32.362 22.601 1.00 34.52 105 THR C C 1
ATOM 7769 O O . THR C 1 34 ? -73.302 -32.024 21.419 1.00 30.12 105 THR C O 1
ATOM 7780 N N . SER C 1 35 ? -72.109 -33.230 22.937 1.00 34.43 106 SER C N 1
ATOM 7781 C CA . SER C 1 35 ? -71.213 -33.829 21.945 1.00 27.31 106 SER C CA 1
ATOM 7782 C C . SER C 1 35 ? -71.907 -34.984 21.220 1.00 28.05 106 SER C C 1
ATOM 7783 O O . SER C 1 35 ? -71.338 -35.596 20.282 1.00 21.32 106 SER C O 1
ATOM 7791 N N . ALA C 1 36 ? -73.110 -35.307 21.693 1.00 23.72 107 ALA C N 1
ATOM 7792 C CA . ALA C 1 36 ? -73.856 -36.456 21.206 1.00 21.02 107 ALA C CA 1
ATOM 7793 C C . ALA C 1 36 ? -74.243 -36.253 19.752 1.00 30.19 107 ALA C C 1
ATOM 7794 O O . ALA C 1 36 ? -74.507 -35.122 19.331 1.00 27.60 107 ALA C O 1
ATOM 7801 N N . PRO C 1 37 ? -74.276 -37.350 18.976 1.00 33.22 108 PRO C N 1
ATOM 7802 C CA . PRO C 1 37 ? -74.534 -37.218 17.539 1.00 34.14 108 PRO C CA 1
ATOM 7803 C C . PRO C 1 37 ? -75.979 -36.805 17.326 1.00 31.51 108 PRO C C 1
ATOM 7804 O O . PRO C 1 37 ? -76.845 -37.284 18.066 1.00 34.60 108 PRO C O 1
ATOM 7815 N N . LYS C 1 38 ? -76.205 -35.923 16.351 1.00 31.90 109 LYS C N 1
ATOM 7816 C CA . LYS C 1 38 ? -77.518 -35.393 16.017 1.00 24.79 109 LYS C CA 1
ATOM 7817 C C . LYS C 1 38 ? -77.857 -35.818 14.600 1.00 33.08 109 LYS C C 1
ATOM 7818 O O . LYS C 1 38 ? -77.330 -35.255 13.626 1.00 26.22 109 LYS C O 1
ATOM 7837 N N . VAL C 1 39 ? -78.719 -36.825 14.488 1.00 30.48 110 VAL C N 1
ATOM 7838 C CA . VAL C 1 39 ? -79.276 -37.236 13.206 1.00 28.12 110 VAL C CA 1
ATOM 7839 C C . VAL C 1 39 ? -80.135 -36.115 12.601 1.00 29.09 110 VAL C C 1
ATOM 7840 O O . VAL C 1 39 ? -81.108 -35.646 13.207 1.00 25.46 110 VAL C O 1
ATOM 7853 N N . ASP C 1 40 ? -79.763 -35.688 11.397 1.00 35.20 111 ASP C N 1
ATOM 7854 C CA . ASP C 1 40 ? -80.496 -34.656 10.674 1.00 29.99 111 ASP C CA 1
ATOM 7855 C C . ASP C 1 40 ? -81.847 -35.204 10.241 1.00 27.86 111 ASP C C 1
ATOM 7856 O O . ASP C 1 40 ? -81.969 -36.380 9.945 1.00 30.20 111 ASP C O 1
ATOM 7865 N N . ALA C 1 41 ? -82.871 -34.360 10.267 1.00 27.94 112 ALA C N 1
ATOM 7866 C CA . ALA C 1 41 ? -84.218 -34.793 9.925 1.00 29.97 112 ALA C CA 1
ATOM 7867 C C . ALA C 1 41 ? -84.364 -34.711 8.431 1.00 31.84 112 ALA C C 1
ATOM 7868 O O . ALA C 1 41 ? -85.032 -35.540 7.841 1.00 30.78 112 ALA C O 1
ATOM 7875 N N . GLU C 1 42 ? -83.713 -33.710 7.840 1.00 34.12 113 GLU C N 1
ATOM 7876 C CA . GLU C 1 42 ? -83.770 -33.471 6.402 1.00 34.17 113 GLU C CA 1
ATOM 7877 C C . GLU C 1 42 ? -85.216 -33.590 5.980 1.00 35.86 113 GLU C C 1
ATOM 7878 O O . GLU C 1 42 ? -85.636 -34.531 5.295 1.00 47.04 113 GLU C O 1
ATOM 7890 N N . MET C 1 43 ? -85.987 -32.629 6.455 1.00 31.36 114 MET C N 1
ATOM 7891 C CA . MET C 1 43 ? -87.424 -32.628 6.295 1.00 26.61 114 MET C CA 1
ATOM 7892 C C . MET C 1 43 ? -87.846 -31.322 5.635 1.00 30.45 114 MET C C 1
ATOM 7893 O O . MET C 1 43 ? -89.036 -31.090 5.390 1.00 35.06 114 MET C O 1
ATOM 7907 N N . GLY C 1 44 ? -86.856 -30.476 5.334 1.00 25.69 115 GLY C N 1
ATOM 7908 C CA . GLY C 1 44 ? -87.100 -29.103 4.948 1.00 13.69 115 GLY C CA 1
ATOM 7909 C C . GLY C 1 44 ? -87.594 -28.220 6.097 1.00 30.18 115 GLY C C 1
ATOM 7910 O O . GLY C 1 44 ? -87.718 -28.654 7.261 1.00 30.67 115 GLY C O 1
ATOM 7914 N N . GLU C 1 45 ? -87.857 -26.960 5.770 1.00 25.51 116 GLU C N 1
ATOM 7915 C CA . GLU C 1 45 ? -88.417 -26.000 6.707 1.00 20.93 116 GLU C CA 1
ATOM 7916 C C . GLU C 1 45 ? -89.938 -26.032 6.671 1.00 21.97 116 GLU C C 1
ATOM 7917 O O . GLU C 1 45 ? -90.545 -26.357 5.653 1.00 32.66 116 GLU C O 1
ATOM 7929 N N . PHE C 1 46 ? -90.544 -25.666 7.795 1.00 28.80 117 PHE C N 1
ATOM 7930 C CA . PHE C 1 46 ? -91.992 -25.533 7.900 1.00 24.52 117 PHE C CA 1
ATOM 7931 C C . PHE C 1 46 ? -92.496 -24.406 6.984 1.00 23.27 117 PHE C C 1
ATOM 7932 O O . PHE C 1 46 ? -91.900 -23.316 6.937 1.00 24.28 117 PHE C O 1
ATOM 7949 N N . ASP C 1 47 ? -93.588 -24.667 6.266 1.00 17.22 118 ASP C N 1
ATOM 7950 C CA . ASP C 1 47 ? -94.269 -23.593 5.559 1.00 19.55 118 ASP C CA 1
ATOM 7951 C C . ASP C 1 47 ? -95.708 -23.555 6.051 1.00 22.05 118 ASP C C 1
ATOM 7952 O O . ASP C 1 47 ? -96.472 -24.539 5.947 1.00 22.80 118 ASP C O 1
ATOM 7961 N N . PHE C 1 48 ? -96.077 -22.410 6.603 1.00 17.50 119 PHE C N 1
ATOM 7962 C CA . PHE C 1 48 ? -97.369 -22.293 7.251 1.00 20.59 119 PHE C CA 1
ATOM 7963 C C . PHE C 1 48 ? -98.309 -21.493 6.399 1.00 20.75 119 PHE C C 1
ATOM 7964 O O . PHE C 1 48 ? -97.954 -20.450 5.871 1.00 17.61 119 PHE C O 1
ATOM 7981 N N . ALA C 1 49 ? -99.529 -21.987 6.302 1.00 20.03 120 ALA C N 1
ATOM 7982 C CA . ALA C 1 49 ? -100.613 -21.288 5.655 1.00 20.36 120 ALA C CA 1
ATOM 7983 C C . ALA C 1 49 ? -101.766 -21.317 6.662 1.00 23.86 120 ALA C C 1
ATOM 7984 O O . ALA C 1 49 ? -102.593 -22.227 6.644 1.00 28.44 120 ALA C O 1
ATOM 7991 N N . TYR C 1 50 ? -101.776 -20.368 7.596 1.00 22.34 121 TYR C N 1
ATOM 7992 C CA . TYR C 1 50 ? -102.838 -20.285 8.601 1.00 17.99 121 TYR C CA 1
ATOM 7993 C C . TYR C 1 50 ? -103.718 -19.046 8.356 1.00 22.67 121 TYR C C 1
ATOM 7994 O O . TYR C 1 50 ? -103.214 -17.988 8.010 1.00 25.91 121 TYR C O 1
ATOM 8012 N N . GLY C 1 51 ? -105.030 -19.151 8.535 1.00 32.16 122 GLY C N 1
ATOM 8013 C CA . GLY C 1 51 ? -105.886 -17.967 8.481 1.00 28.94 122 GLY C CA 1
ATOM 8014 C C . GLY C 1 51 ? -105.439 -16.914 9.481 1.00 31.57 122 GLY C C 1
ATOM 8015 O O . GLY C 1 51 ? -104.725 -17.210 10.438 1.00 31.96 122 GLY C O 1
ATOM 8019 N N . SER C 1 52 ? -105.849 -15.676 9.263 1.00 35.75 123 SER C N 1
ATOM 8020 C CA . SER C 1 52 ? -105.382 -14.571 10.094 1.00 38.90 123 SER C CA 1
ATOM 8021 C C . SER C 1 52 ? -106.389 -14.121 11.166 1.00 29.42 123 SER C C 1
ATOM 8022 O O . SER C 1 52 ? -106.024 -13.394 12.058 1.00 36.69 123 SER C O 1
ATOM 8030 N N . PHE C 1 53 ? -107.649 -14.526 11.055 1.00 32.26 124 PHE C N 1
ATOM 8031 C CA . PHE C 1 53 ? -108.718 -14.025 11.925 1.00 37.93 124 PHE C CA 1
ATOM 8032 C C . PHE C 1 53 ? -109.864 -15.018 11.940 1.00 31.68 124 PHE C C 1
ATOM 8033 O O . PHE C 1 53 ? -110.885 -14.804 11.277 1.00 20.29 124 PHE C O 1
ATOM 8050 N N . GLU C 1 54 ? -109.733 -16.064 12.744 1.00 35.91 125 GLU C N 1
ATOM 8051 C CA . GLU C 1 54 ? -110.666 -17.178 12.672 1.00 36.34 125 GLU C CA 1
ATOM 8052 C C . GLU C 1 54 ? -111.787 -17.192 13.699 1.00 38.42 125 GLU C C 1
ATOM 8053 O O . GLU C 1 54 ? -111.609 -16.774 14.850 1.00 45.02 125 GLU C O 1
ATOM 8065 N N . LYS C 1 55 ? -112.948 -17.651 13.226 1.00 43.25 126 LYS C N 1
ATOM 8066 C CA . LYS C 1 55 ? -114.090 -18.011 14.053 1.00 38.81 126 LYS C CA 1
ATOM 8067 C C . LYS C 1 55 ? -113.725 -19.267 14.853 1.00 49.19 126 LYS C C 1
ATOM 8068 O O . LYS C 1 55 ? -113.656 -20.375 14.283 1.00 38.54 126 LYS C O 1
ATOM 8087 N N . CYS C 1 56 ? -113.537 -19.094 16.169 1.00 39.02 127 CYS C N 1
ATOM 8088 C CA . CYS C 1 56 ? -113.004 -20.154 17.010 1.00 31.29 127 CYS C CA 1
ATOM 8089 C C . CYS C 1 56 ? -113.870 -20.515 18.183 1.00 38.32 127 CYS C C 1
ATOM 8090 O O . CYS C 1 56 ? -114.475 -19.649 18.836 1.00 34.11 127 CYS C O 1
ATOM 8098 N N . ASP C 1 57 ? -113.864 -21.803 18.495 1.00 33.68 128 ASP C N 1
ATOM 8099 C CA . ASP C 1 57 ? -114.459 -22.250 19.747 1.00 35.52 128 ASP C CA 1
ATOM 8100 C C . ASP C 1 57 ? -113.410 -22.191 20.865 1.00 32.96 128 ASP C C 1
ATOM 8101 O O . ASP C 1 57 ? -112.209 -22.349 20.615 1.00 30.16 128 ASP C O 1
ATOM 8110 N N . VAL C 1 58 ? -113.840 -21.978 22.097 1.00 26.81 129 VAL C N 1
ATOM 8111 C CA . VAL C 1 58 ? -112.929 -22.201 23.223 1.00 29.21 129 VAL C CA 1
ATOM 8112 C C . VAL C 1 58 ? -113.562 -23.118 24.278 1.00 25.78 129 VAL C C 1
ATOM 8113 O O . VAL C 1 58 ? -114.655 -22.849 24.785 1.00 28.32 129 VAL C O 1
ATOM 8126 N N . LEU C 1 59 ? -112.844 -24.204 24.565 1.00 23.77 130 LEU C N 1
ATOM 8127 C CA . LEU C 1 59 ? -113.277 -25.273 25.450 1.00 25.72 130 LEU C CA 1
ATOM 8128 C C . LEU C 1 59 ? -112.489 -25.224 26.771 1.00 27.36 130 LEU C C 1
ATOM 8129 O O . LEU C 1 59 ? -111.328 -24.841 26.744 1.00 32.76 130 LEU C O 1
ATOM 8145 N N . ASN C 1 60 ? -113.113 -25.588 27.905 1.00 23.96 131 ASN C N 1
ATOM 8146 C CA . ASN C 1 60 ? -112.406 -25.848 29.178 1.00 20.16 131 ASN C CA 1
ATOM 8147 C C . ASN C 1 60 ? -112.165 -27.331 29.281 1.00 22.35 131 ASN C C 1
ATOM 8148 O O . ASN C 1 60 ? -113.109 -28.087 29.388 1.00 25.70 131 ASN C O 1
ATOM 8159 N N . THR C 1 61 ? -110.908 -27.752 29.201 1.00 29.12 132 THR C N 1
ATOM 8160 C CA . THR C 1 61 ? -110.557 -29.167 29.196 1.00 29.18 132 THR C CA 1
ATOM 8161 C C . THR C 1 61 ? -110.982 -29.828 30.494 1.00 28.91 132 THR C C 1
ATOM 8162 O O . THR C 1 61 ? -111.208 -31.039 30.567 1.00 29.60 132 THR C O 1
ATOM 8173 N N . GLY C 1 62 ? -111.071 -29.009 31.532 1.00 36.47 133 GLY C N 1
ATOM 8174 C CA . GLY C 1 62 ? -111.175 -29.512 32.880 1.00 34.20 133 GLY C CA 1
ATOM 8175 C C . GLY C 1 62 ? -109.924 -30.268 33.294 1.00 30.89 133 GLY C C 1
ATOM 8176 O O . GLY C 1 62 ? -109.976 -31.061 34.201 1.00 30.08 133 GLY C O 1
ATOM 8180 N N . HIS C 1 63 ? -108.812 -30.053 32.603 1.00 31.67 134 HIS C N 1
ATOM 8181 C CA . HIS C 1 63 ? -107.555 -30.630 33.015 1.00 24.11 134 HIS C CA 1
ATOM 8182 C C . HIS C 1 63 ? -106.501 -29.565 32.928 1.00 29.42 134 HIS C C 1
ATOM 8183 O O . HIS C 1 63 ? -105.325 -29.837 32.616 1.00 31.21 134 HIS C O 1
ATOM 8198 N N . GLY C 1 64 ? -106.930 -28.340 33.216 1.00 27.22 135 GLY C N 1
ATOM 8199 C CA . GLY C 1 64 ? -106.004 -27.235 33.368 1.00 28.29 135 GLY C CA 1
ATOM 8200 C C . GLY C 1 64 ? -106.086 -26.297 32.191 1.00 29.08 135 GLY C C 1
ATOM 8201 O O . GLY C 1 64 ? -106.420 -25.138 32.360 1.00 32.46 135 GLY C O 1
ATOM 8205 N N . THR C 1 65 ? -105.807 -26.780 30.989 1.00 22.18 136 THR C N 1
ATOM 8206 C CA . THR C 1 65 ? -105.781 -25.858 29.881 1.00 27.65 136 THR C CA 1
ATOM 8207 C C . THR C 1 65 ? -107.176 -25.583 29.292 1.00 25.38 136 THR C C 1
ATOM 8208 O O . THR C 1 65 ? -108.076 -26.424 29.362 1.00 29.49 136 THR C O 1
ATOM 8219 N N . MET C 1 66 ? -107.362 -24.396 28.727 1.00 23.59 137 MET C N 1
ATOM 8220 C CA . MET C 1 66 ? -108.425 -24.214 27.751 1.00 25.84 137 MET C CA 1
ATOM 8221 C C . MET C 1 66 ? -107.906 -24.818 26.456 1.00 26.91 137 MET C C 1
ATOM 8222 O O . MET C 1 66 ? -106.705 -25.097 26.330 1.00 26.15 137 MET C O 1
ATOM 8236 N N . GLN C 1 67 ? -108.801 -25.041 25.503 1.00 24.04 138 GLN C N 1
ATOM 8237 C CA . GLN C 1 67 ? -108.376 -25.495 24.180 1.00 25.14 138 GLN C CA 1
ATOM 8238 C C . GLN C 1 67 ? -109.164 -24.753 23.122 1.00 26.89 138 GLN C C 1
ATOM 8239 O O . GLN C 1 67 ? -110.399 -24.763 23.128 1.00 32.29 138 GLN C O 1
ATOM 8253 N N . VAL C 1 68 ? -108.441 -24.040 22.264 1.00 27.43 139 VAL C N 1
ATOM 8254 C CA . VAL C 1 68 ? -109.073 -23.292 21.193 1.00 28.12 139 VAL C CA 1
ATOM 8255 C C . VAL C 1 68 ? -109.238 -24.197 20.018 1.00 24.12 139 VAL C C 1
ATOM 8256 O O . VAL C 1 68 ? -108.255 -24.733 19.492 1.00 25.69 139 VAL C O 1
ATOM 8269 N N . ASN C 1 69 ? -110.491 -24.338 19.597 1.00 30.82 140 ASN C N 1
ATOM 8270 C CA . ASN C 1 69 ? -110.848 -25.161 18.436 1.00 31.50 140 ASN C CA 1
ATOM 8271 C C . ASN C 1 69 ? -111.030 -24.338 17.161 1.00 29.96 140 ASN C C 1
ATOM 8272 O O . ASN C 1 69 ? -111.812 -23.360 17.139 1.00 35.78 140 ASN C O 1
ATOM 8283 N N . PHE C 1 70 ? -110.329 -24.760 16.106 1.00 32.24 141 PHE C N 1
ATOM 8284 C CA . PHE C 1 70 ? -110.312 -24.054 14.814 1.00 26.04 141 PHE C CA 1
ATOM 8285 C C . PHE C 1 70 ? -111.150 -24.674 13.725 1.00 33.04 141 PHE C C 1
ATOM 8286 O O . PHE C 1 70 ? -111.312 -25.900 13.666 1.00 25.65 141 PHE C O 1
ATOM 8303 N N . PRO C 1 71 ? -111.636 -23.822 12.802 1.00 43.71 142 PRO C N 1
ATOM 8304 C CA . PRO C 1 71 ? -112.248 -24.326 11.570 1.00 31.15 142 PRO C CA 1
ATOM 8305 C C . PRO C 1 71 ? -111.185 -24.887 10.623 1.00 35.53 142 PRO C C 1
ATOM 8306 O O . PRO C 1 71 ? -109.988 -24.618 10.824 1.00 25.10 142 PRO C O 1
ATOM 8317 N N . ALA C 1 72 ? -111.615 -25.656 9.619 1.00 39.22 143 ALA C N 1
ATOM 8318 C CA . ALA C 1 72 ? -110.695 -26.181 8.597 1.00 45.80 143 ALA C CA 1
ATOM 8319 C C . ALA C 1 72 ? -109.952 -25.061 7.884 1.00 40.84 143 ALA C C 1
ATOM 8320 O O . ALA C 1 72 ? -110.279 -23.871 8.023 1.00 44.40 143 ALA C O 1
ATOM 8327 N N . GLY C 1 73 ? -108.940 -25.440 7.119 1.00 30.60 144 GLY C N 1
ATOM 8328 C CA . GLY C 1 73 ? -108.188 -24.454 6.375 1.00 43.33 144 GLY C CA 1
ATOM 8329 C C . GLY C 1 73 ? -107.206 -23.730 7.264 1.00 39.28 144 GLY C C 1
ATOM 8330 O O . GLY C 1 73 ? -107.388 -22.546 7.571 1.00 48.11 144 GLY C O 1
ATOM 8334 N N . ASN C 1 74 ? -106.204 -24.484 7.710 1.00 32.98 145 ASN C N 1
ATOM 8335 C CA . ASN C 1 74 ? -105.065 -24.009 8.484 1.00 26.46 145 ASN C CA 1
ATOM 8336 C C . ASN C 1 74 ? -104.071 -25.102 8.289 1.00 29.83 145 ASN C C 1
ATOM 8337 O O . ASN C 1 74 ? -104.185 -26.165 8.916 1.00 28.20 145 ASN C O 1
ATOM 8348 N N . LEU C 1 75 ? -103.133 -24.883 7.379 1.00 23.92 146 LEU C N 1
ATOM 8349 C CA . LEU C 1 75 ? -102.269 -25.964 6.955 1.00 24.07 146 LEU C CA 1
ATOM 8350 C C . LEU C 1 75 ? -100.815 -25.639 7.187 1.00 27.32 146 LEU C C 1
ATOM 8351 O O . LEU C 1 75 ? -100.369 -24.528 6.916 1.00 22.56 146 LEU C O 1
ATOM 8367 N N . ALA C 1 76 ? -100.086 -26.632 7.681 1.00 27.61 147 ALA C N 1
ATOM 8368 C CA . ALA C 1 76 ? -98.645 -26.553 7.803 1.00 25.39 147 ALA C CA 1
ATOM 8369 C C . ALA C 1 76 ? -98.044 -27.633 6.899 1.00 21.71 147 ALA C C 1
ATOM 8370 O O . ALA C 1 76 ? -98.538 -28.778 6.875 1.00 18.16 147 ALA C O 1
ATOM 8377 N N . PHE C 1 77 ? -97.007 -27.260 6.144 1.00 22.29 148 PHE C N 1
ATOM 8378 C CA . PHE C 1 77 ? -96.316 -28.192 5.232 1.00 22.67 148 PHE C CA 1
ATOM 8379 C C . PHE C 1 77 ? -94.874 -28.401 5.701 1.00 21.35 148 PHE C C 1
ATOM 8380 O O . PHE C 1 77 ? -94.101 -27.425 5.883 1.00 17.53 148 PHE C O 1
ATOM 8397 N N . ILE C 1 78 ? -94.538 -29.682 5.877 1.00 12.51 149 ILE C N 1
ATOM 8398 C CA . ILE C 1 78 ? -93.240 -30.107 6.358 1.00 18.26 149 ILE C CA 1
ATOM 8399 C C . ILE C 1 78 ? -92.982 -31.448 5.772 1.00 22.32 149 ILE C C 1
ATOM 8400 O O . ILE C 1 78 ? -93.917 -32.243 5.659 1.00 21.18 149 ILE C O 1
ATOM 8416 N N . GLY C 1 79 ? -91.726 -31.696 5.388 1.00 27.70 150 GLY C N 1
ATOM 8417 C CA . GLY C 1 79 ? -91.290 -32.994 4.879 1.00 28.41 150 GLY C CA 1
ATOM 8418 C C . GLY C 1 79 ? -92.287 -33.675 3.961 1.00 36.33 150 GLY C C 1
ATOM 8419 O O . GLY C 1 79 ? -92.650 -34.831 4.204 1.00 36.43 150 GLY C O 1
ATOM 8423 N N . ASN C 1 80 ? -92.760 -32.940 2.947 1.00 32.06 151 ASN C N 1
ATOM 8424 C CA . ASN C 1 80 ? -93.695 -33.464 1.944 1.00 34.21 151 ASN C CA 1
ATOM 8425 C C . ASN C 1 80 ? -95.045 -33.980 2.461 1.00 33.95 151 ASN C C 1
ATOM 8426 O O . ASN C 1 80 ? -95.733 -34.725 1.768 1.00 33.53 151 ASN C O 1
ATOM 8437 N N . MET C 1 81 ? -95.431 -33.567 3.664 1.00 35.48 152 MET C N 1
ATOM 8438 C CA . MET C 1 81 ? -96.746 -33.907 4.210 1.00 35.00 152 MET C CA 1
ATOM 8439 C C . MET C 1 81 ? -97.560 -32.648 4.483 1.00 26.01 152 MET C C 1
ATOM 8440 O O . MET C 1 81 ? -97.016 -31.548 4.552 1.00 25.70 152 MET C O 1
ATOM 8454 N N . GLU C 1 82 ? -98.867 -32.813 4.642 1.00 28.78 153 GLU C N 1
ATOM 8455 C CA . GLU C 1 82 ? -99.747 -31.691 4.936 1.00 28.76 153 GLU C CA 1
ATOM 8456 C C . GLU C 1 82 ? -100.399 -31.913 6.269 1.00 25.82 153 GLU C C 1
ATOM 8457 O O . GLU C 1 82 ? -101.013 -32.965 6.474 1.00 26.02 153 GLU C O 1
ATOM 8469 N N . LEU C 1 83 ? -100.298 -30.921 7.153 1.00 25.52 154 LEU C N 1
ATOM 8470 C CA . LEU C 1 83 ? -100.913 -30.999 8.496 1.00 23.98 154 LEU C CA 1
ATOM 8471 C C . LEU C 1 83 ? -101.997 -29.932 8.670 1.00 24.08 154 LEU C C 1
ATOM 8472 O O . LEU C 1 83 ? -101.761 -28.741 8.416 1.00 22.20 154 LEU C O 1
ATOM 8488 N N . GLU C 1 84 ? -103.179 -30.365 9.102 1.00 20.70 155 GLU C N 1
ATOM 8489 C CA . GLU C 1 84 ? -104.291 -29.457 9.374 1.00 27.04 155 GLU C CA 1
ATOM 8490 C C . GLU C 1 84 ? -104.545 -29.218 10.902 1.00 26.85 155 GLU C C 1
ATOM 8491 O O . GLU C 1 84 ? -104.818 -30.144 11.663 1.00 24.27 155 GLU C O 1
ATOM 8503 N N . LEU C 1 85 ? -104.450 -27.961 11.311 1.00 22.58 156 LEU C N 1
ATOM 8504 C CA . LEU C 1 85 ? -104.627 -27.546 12.683 1.00 20.69 156 LEU C CA 1
ATOM 8505 C C . LEU C 1 85 ? -106.038 -27.819 13.186 1.00 21.46 156 LEU C C 1
ATOM 8506 O O . LEU C 1 85 ? -107.027 -27.460 12.558 1.00 25.91 156 LEU C O 1
ATOM 8522 N N . LEU C 1 86 ? -106.118 -28.466 14.336 1.00 23.12 157 LEU C N 1
ATOM 8523 C CA . LEU C 1 86 ? -107.387 -28.748 14.980 1.00 20.28 157 LEU C CA 1
ATOM 8524 C C . LEU C 1 86 ? -107.592 -27.778 16.123 1.00 20.77 157 LEU C C 1
ATOM 8525 O O . LEU C 1 86 ? -108.666 -27.167 16.264 1.00 23.52 157 LEU C O 1
ATOM 8541 N N . GLN C 1 87 ? -106.551 -27.623 16.938 1.00 25.28 158 GLN C N 1
ATOM 8542 C CA . GLN C 1 87 ? -106.666 -26.855 18.173 1.00 26.79 158 GLN C CA 1
ATOM 8543 C C . GLN C 1 87 ? -105.315 -26.523 18.760 1.00 21.06 158 GLN C C 1
ATOM 8544 O O . GLN C 1 87 ? -104.327 -27.245 18.543 1.00 17.43 158 GLN C O 1
ATOM 8558 N N . PHE C 1 88 ? -105.258 -25.428 19.506 1.00 18.46 159 PHE C N 1
ATOM 8559 C CA . PHE C 1 88 ? -104.132 -25.276 20.414 1.00 21.74 159 PHE C CA 1
ATOM 8560 C C . PHE C 1 88 ? -104.574 -25.236 21.849 1.00 17.24 159 PHE C C 1
ATOM 8561 O O . PHE C 1 88 ? -105.702 -24.862 22.156 1.00 19.85 159 PHE C O 1
ATOM 8578 N N . HIS C 1 89 ? -103.668 -25.629 22.728 1.00 24.60 160 HIS C N 1
ATOM 8579 C CA . HIS C 1 89 ? -103.862 -25.479 24.173 1.00 17.43 160 HIS C CA 1
ATOM 8580 C C . HIS C 1 89 ? -102.470 -25.275 24.756 1.00 20.91 160 HIS C C 1
ATOM 8581 O O . HIS C 1 89 ? -101.479 -25.170 23.996 1.00 23.84 160 HIS C O 1
ATOM 8595 N N . PHE C 1 90 ? -102.374 -25.224 26.084 1.00 21.27 161 PHE C N 1
ATOM 8596 C CA . PHE C 1 90 ? -101.133 -24.813 26.727 1.00 20.96 161 PHE C CA 1
ATOM 8597 C C . PHE C 1 90 ? -100.759 -25.668 27.912 1.00 24.04 161 PHE C C 1
ATOM 8598 O O . PHE C 1 90 ? -101.600 -26.326 28.512 1.00 24.09 161 PHE C O 1
ATOM 8615 N N . HIS C 1 91 ? -99.479 -25.620 28.256 1.00 19.71 162 HIS C N 1
ATOM 8616 C CA . HIS C 1 91 ? -98.996 -26.279 29.439 1.00 23.25 162 HIS C CA 1
ATOM 8617 C C . HIS C 1 91 ? -98.058 -25.327 30.156 1.00 25.65 162 HIS C C 1
ATOM 8618 O O . HIS C 1 91 ? -97.381 -24.523 29.501 1.00 16.56 162 HIS C O 1
ATOM 8632 N N . ALA C 1 92 ? -98.059 -25.417 31.495 1.00 21.16 163 ALA C N 1
ATOM 8633 C CA . ALA C 1 92 ? -97.123 -24.686 32.346 1.00 19.21 163 ALA C CA 1
ATOM 8634 C C . ALA C 1 92 ? -96.627 -25.559 33.515 1.00 22.06 163 ALA C C 1
ATOM 8635 O O . ALA C 1 92 ? -97.424 -26.144 34.246 1.00 18.19 163 ALA C O 1
ATOM 8642 N N . PRO C 1 93 ? -95.304 -25.664 33.697 1.00 25.16 164 PRO C N 1
ATOM 8643 C CA . PRO C 1 93 ? -94.239 -25.100 32.858 1.00 27.95 164 PRO C CA 1
ATOM 8644 C C . PRO C 1 93 ? -94.182 -25.792 31.479 1.00 24.36 164 PRO C C 1
ATOM 8645 O O . PRO C 1 93 ? -95.155 -26.457 31.140 1.00 26.02 164 PRO C O 1
ATOM 8656 N N . SER C 1 94 ? -93.112 -25.661 30.691 1.00 20.79 165 SER C N 1
ATOM 8657 C CA . SER C 1 94 ? -93.108 -26.332 29.401 1.00 20.24 165 SER C CA 1
ATOM 8658 C C . SER C 1 94 ? -93.077 -27.838 29.670 1.00 22.61 165 SER C C 1
ATOM 8659 O O . SER C 1 94 ? -92.615 -28.262 30.711 1.00 28.85 165 SER C O 1
ATOM 8667 N N . GLU C 1 95 ? -93.660 -28.641 28.795 1.00 23.84 166 GLU C N 1
ATOM 8668 C CA . GLU C 1 95 ? -93.633 -30.082 28.978 1.00 22.38 166 GLU C CA 1
ATOM 8669 C C . GLU C 1 95 ? -92.275 -30.586 28.523 1.00 27.50 166 GLU C C 1
ATOM 8670 O O . GLU C 1 95 ? -91.573 -31.272 29.260 1.00 27.93 166 GLU C O 1
ATOM 8682 N N . HIS C 1 96 ? -91.924 -30.253 27.286 1.00 22.19 167 HIS C N 1
ATOM 8683 C CA . HIS C 1 96 ? -90.622 -30.585 26.750 1.00 25.81 167 HIS C CA 1
ATOM 8684 C C . HIS C 1 96 ? -89.555 -29.746 27.457 1.00 26.50 167 HIS C C 1
ATOM 8685 O O . HIS C 1 96 ? -89.847 -28.666 27.995 1.00 22.47 167 HIS C O 1
ATOM 8700 N N . ALA C 1 97 ? -88.323 -30.250 27.427 1.00 25.26 168 ALA C N 1
ATOM 8701 C CA . ALA C 1 97 ? -87.174 -29.571 28.004 1.00 22.08 168 ALA C CA 1
ATOM 8702 C C . ALA C 1 97 ? -86.046 -29.546 26.975 1.00 22.67 168 ALA C C 1
ATOM 8703 O O . ALA C 1 97 ? -85.854 -30.521 26.252 1.00 28.69 168 ALA C O 1
ATOM 8710 N N . MET C 1 98 ? -85.292 -28.452 26.934 1.00 19.70 169 MET C N 1
ATOM 8711 C CA . MET C 1 98 ? -84.149 -28.314 26.041 1.00 27.07 169 MET C CA 1
ATOM 8712 C C . MET C 1 98 ? -82.931 -28.356 26.930 1.00 27.61 169 MET C C 1
ATOM 8713 O O . MET C 1 98 ? -82.729 -27.451 27.745 1.00 25.26 169 MET C O 1
ATOM 8727 N N . ASP C 1 99 ? -82.136 -29.417 26.801 1.00 28.28 170 ASP C N 1
ATOM 8728 C CA . ASP C 1 99 ? -80.995 -29.632 27.684 1.00 29.07 170 ASP C CA 1
ATOM 8729 C C . ASP C 1 99 ? -81.350 -29.550 29.179 1.00 28.73 170 ASP C C 1
ATOM 8730 O O . ASP C 1 99 ? -80.663 -28.900 29.976 1.00 24.59 170 ASP C O 1
ATOM 8739 N N . GLY C 1 100 ? -82.416 -30.241 29.545 1.00 23.35 171 GLY C N 1
ATOM 8740 C CA . GLY C 1 100 ? -82.757 -30.412 30.936 1.00 21.27 171 GLY C CA 1
ATOM 8741 C C . GLY C 1 100 ? -83.375 -29.183 31.573 1.00 22.01 171 GLY C C 1
ATOM 8742 O O . GLY C 1 100 ? -83.595 -29.167 32.795 1.00 30.87 171 GLY C O 1
ATOM 8746 N N . ARG C 1 101 ? -83.633 -28.157 30.768 1.00 18.11 172 ARG C N 1
ATOM 8747 C CA . ARG C 1 101 ? -84.288 -26.933 31.239 1.00 20.82 172 ARG C CA 1
ATOM 8748 C C . ARG C 1 101 ? -85.655 -26.752 30.612 1.00 20.00 172 ARG C C 1
ATOM 8749 O O . ARG C 1 101 ? -85.833 -26.997 29.420 1.00 21.50 172 ARG C O 1
ATOM 8770 N N . ARG C 1 102 ? -86.616 -26.313 31.420 1.00 21.20 173 ARG C N 1
ATOM 8771 C CA . ARG C 1 102 ? -87.972 -26.071 30.939 1.00 19.82 173 ARG C CA 1
ATOM 8772 C C . ARG C 1 102 ? -88.222 -24.598 30.805 1.00 16.85 173 ARG C C 1
ATOM 8773 O O . ARG C 1 102 ? -87.425 -23.783 31.227 1.00 25.07 173 ARG C O 1
ATOM 8794 N N . TYR C 1 103 ? -89.323 -24.263 30.173 1.00 20.84 174 TYR C N 1
ATOM 8795 C CA . TYR C 1 103 ? -89.662 -22.877 29.930 1.00 22.37 174 TYR C CA 1
ATOM 8796 C C . TYR C 1 103 ? -90.934 -22.530 30.698 1.00 23.74 174 TYR C C 1
ATOM 8797 O O . TYR C 1 103 ? -91.608 -23.403 31.261 1.00 25.43 174 TYR C O 1
ATOM 8815 N N . ALA C 1 104 ? -91.268 -21.257 30.734 1.00 17.76 175 ALA C N 1
ATOM 8816 C CA . ALA C 1 104 ? -92.413 -20.856 31.502 1.00 21.71 175 ALA C CA 1
ATOM 8817 C C . ALA C 1 104 ? -93.677 -21.526 30.970 1.00 21.29 175 ALA C C 1
ATOM 8818 O O . ALA C 1 104 ? -94.540 -21.973 31.750 1.00 14.33 175 ALA C O 1
ATOM 8825 N N . MET C 1 105 ? -93.817 -21.579 29.642 1.00 26.93 176 MET C N 1
ATOM 8826 C CA . MET C 1 105 ? -94.983 -22.281 29.079 1.00 20.41 176 MET C CA 1
ATOM 8827 C C . MET C 1 105 ? -94.667 -23.036 27.815 1.00 17.49 176 MET C C 1
ATOM 8828 O O . MET C 1 105 ? -93.689 -22.762 27.137 1.00 20.38 176 MET C O 1
ATOM 8842 N N . GLU C 1 106 ? -95.536 -23.985 27.494 1.00 23.42 177 GLU C N 1
ATOM 8843 C CA . GLU C 1 106 ? -95.550 -24.600 26.173 1.00 22.18 177 GLU C CA 1
ATOM 8844 C C . GLU C 1 106 ? -96.940 -24.472 25.513 1.00 23.98 177 GLU C C 1
ATOM 8845 O O . GLU C 1 106 ? -97.982 -24.692 26.146 1.00 21.80 177 GLU C O 1
ATOM 8857 N N . ALA C 1 107 ? -96.943 -24.118 24.227 1.00 31.78 178 ALA C N 1
ATOM 8858 C CA . ALA C 1 107 ? -98.141 -24.159 23.406 1.00 20.15 178 ALA C CA 1
ATOM 8859 C C . ALA C 1 107 ? -98.076 -25.441 22.611 1.00 20.70 178 ALA C C 1
ATOM 8860 O O . ALA C 1 107 ? -97.011 -25.798 22.110 1.00 21.75 178 ALA C O 1
ATOM 8867 N N . HIS C 1 108 ? -99.201 -26.141 22.535 1.00 16.57 179 HIS C N 1
ATOM 8868 C CA . HIS C 1 108 ? -99.326 -27.288 21.661 1.00 20.45 179 HIS C CA 1
ATOM 8869 C C . HIS C 1 108 ? -100.392 -26.979 20.624 1.00 23.27 179 HIS C C 1
ATOM 8870 O O . HIS C 1 108 ? -101.548 -26.756 20.983 1.00 19.61 179 HIS C O 1
ATOM 8884 N N . LEU C 1 109 ? -99.963 -26.920 19.355 1.00 26.36 180 LEU C N 1
ATOM 8885 C CA . LEU C 1 109 ? -100.841 -26.808 18.186 1.00 20.15 180 LEU C CA 1
ATOM 8886 C C . LEU C 1 109 ? -100.970 -28.179 17.594 1.00 22.89 180 LEU C C 1
ATOM 8887 O O . LEU C 1 109 ? -100.009 -28.682 16.979 1.00 19.09 180 LEU C O 1
ATOM 8903 N N . VAL C 1 110 ? -102.123 -28.802 17.818 1.00 23.20 181 VAL C N 1
ATOM 8904 C CA . VAL C 1 110 ? -102.348 -30.180 17.409 1.00 19.05 181 VAL C CA 1
ATOM 8905 C C . VAL C 1 110 ? -102.996 -30.271 16.029 1.00 23.37 181 VAL C C 1
ATOM 8906 O O . VAL C 1 110 ? -104.029 -29.667 15.773 1.00 25.59 181 VAL C O 1
ATOM 8919 N N . HIS C 1 111 ? -102.408 -31.067 15.150 1.00 22.53 182 HIS C N 1
ATOM 8920 C CA . HIS C 1 111 ? -102.814 -31.106 13.760 1.00 22.24 182 HIS C CA 1
ATOM 8921 C C . HIS C 1 111 ? -103.311 -32.495 13.446 1.00 28.00 182 HIS C C 1
ATOM 8922 O O . HIS C 1 111 ? -103.231 -33.415 14.272 1.00 24.35 182 HIS C O 1
ATOM 8937 N N . LYS C 1 112 ? -103.827 -32.637 12.233 1.00 27.68 183 LYS C N 1
ATOM 8938 C CA . LYS C 1 112 ? -104.091 -33.934 11.687 1.00 21.15 183 LYS C CA 1
ATOM 8939 C C . LYS C 1 112 ? -103.197 -33.975 10.504 1.00 30.46 183 LYS C C 1
ATOM 8940 O O . LYS C 1 112 ? -103.279 -33.105 9.608 1.00 27.20 183 LYS C O 1
ATOM 8959 N N . ASN C 1 113 ? -102.307 -34.957 10.502 1.00 30.16 184 ASN C N 1
ATOM 8960 C CA . ASN C 1 113 ? -101.491 -35.189 9.321 1.00 35.95 184 ASN C CA 1
ATOM 8961 C C . ASN C 1 113 ? -102.416 -35.734 8.249 1.00 32.48 184 ASN C C 1
ATOM 8962 O O . ASN C 1 113 ? -102.839 -36.887 8.323 1.00 30.39 184 ASN C O 1
ATOM 8973 N N . LYS C 1 114 ? -102.754 -34.896 7.274 1.00 31.65 185 LYS C N 1
ATOM 8974 C CA . LYS C 1 114 ? -103.785 -35.253 6.312 1.00 30.89 185 LYS C CA 1
ATOM 8975 C C . LYS C 1 114 ? -103.272 -36.275 5.318 1.00 34.67 185 LYS C C 1
ATOM 8976 O O . LYS C 1 114 ? -104.056 -36.977 4.700 1.00 43.11 185 LYS C O 1
ATOM 8995 N N . SER C 1 115 ? -101.950 -36.375 5.198 1.00 34.81 186 SER C N 1
ATOM 8996 C CA . SER C 1 115 ? -101.318 -37.445 4.427 1.00 33.32 186 SER C CA 1
ATOM 8997 C C . SER C 1 115 ? -101.541 -38.840 5.058 1.00 43.64 186 SER C C 1
ATOM 8998 O O . SER C 1 115 ? -102.204 -39.706 4.466 1.00 42.29 186 SER C O 1
ATOM 9006 N N . THR C 1 116 ? -101.033 -39.017 6.286 1.00 57.15 187 THR C N 1
ATOM 9007 C CA . THR C 1 116 ? -100.970 -40.312 6.997 1.00 37.64 187 THR C CA 1
ATOM 9008 C C . THR C 1 116 ? -102.124 -40.568 7.969 1.00 37.40 187 THR C C 1
ATOM 9009 O O . THR C 1 116 ? -102.255 -41.662 8.504 1.00 46.64 187 THR C O 1
ATOM 9020 N N . GLY C 1 117 ? -102.949 -39.562 8.220 1.00 39.95 188 GLY C N 1
ATOM 9021 C CA . GLY C 1 117 ? -104.138 -39.754 9.026 1.00 34.51 188 GLY C CA 1
ATOM 9022 C C . GLY C 1 117 ? -103.862 -39.694 10.514 1.00 43.14 188 GLY C C 1
ATOM 9023 O O . GLY C 1 117 ? -104.799 -39.581 11.314 1.00 41.42 188 GLY C O 1
ATOM 9027 N N . ASN C 1 118 ? -102.586 -39.759 10.894 1.00 40.68 189 ASN C N 1
ATOM 9028 C CA . ASN C 1 118 ? -102.200 -39.671 12.310 1.00 31.73 189 ASN C CA 1
ATOM 9029 C C . ASN C 1 118 ? -102.288 -38.256 12.824 1.00 30.51 189 ASN C C 1
ATOM 9030 O O . ASN C 1 118 ? -102.671 -37.347 12.084 1.00 36.43 189 ASN C O 1
ATOM 9041 N N . LEU C 1 119 ? -101.918 -38.079 14.086 1.00 30.99 190 LEU C N 1
ATOM 9042 C CA . LEU C 1 119 ? -101.856 -36.775 14.721 1.00 23.65 190 LEU C CA 1
ATOM 9043 C C . LEU C 1 119 ? -100.433 -36.265 14.661 1.00 19.19 190 LEU C C 1
ATOM 9044 O O . LEU C 1 119 ? -99.484 -37.041 14.691 1.00 17.11 190 LEU C O 1
ATOM 9060 N N . ALA C 1 120 ? -100.283 -34.952 14.632 1.00 21.36 191 ALA C N 1
ATOM 9061 C CA . ALA C 1 120 ? -98.968 -34.325 14.712 1.00 20.87 191 ALA C CA 1
ATOM 9062 C C . ALA C 1 120 ? -99.098 -33.132 15.679 1.00 19.24 191 ALA C C 1
ATOM 9063 O O . ALA C 1 120 ? -100.053 -32.389 15.603 1.00 18.28 191 ALA C O 1
ATOM 9070 N N . VAL C 1 121 ? -98.155 -32.953 16.593 1.00 18.27 192 VAL C N 1
ATOM 9071 C CA . VAL C 1 121 ? -98.224 -31.820 17.505 1.00 22.52 192 VAL C CA 1
ATOM 9072 C C . VAL C 1 121 ? -96.999 -30.921 17.343 1.00 20.11 192 VAL C C 1
ATOM 9073 O O . VAL C 1 121 ? -95.830 -31.372 17.404 1.00 14.26 192 VAL C O 1
ATOM 9086 N N . LEU C 1 122 ? -97.279 -29.642 17.128 1.00 19.58 193 LEU C N 1
ATOM 9087 C CA . LEU C 1 122 ? -96.212 -28.663 17.089 1.00 21.42 193 LEU C CA 1
ATOM 9088 C C . LEU C 1 122 ? -96.142 -28.072 18.478 1.00 25.54 193 LEU C C 1
ATOM 9089 O O . LEU C 1 122 ? -97.152 -27.604 19.008 1.00 24.62 193 LEU C O 1
ATOM 9105 N N . GLY C 1 123 ? -94.952 -28.092 19.063 1.00 25.66 194 GLY C N 1
ATOM 9106 C CA . GLY C 1 123 ? -94.751 -27.554 20.391 1.00 21.28 194 GLY C CA 1
ATOM 9107 C C . GLY C 1 123 ? -93.889 -26.317 20.344 1.00 20.59 194 GLY C C 1
ATOM 9108 O O . GLY C 1 123 ? -92.797 -26.359 19.784 1.00 28.07 194 GLY C O 1
ATOM 9112 N N . ILE C 1 124 ? -94.397 -25.216 20.891 1.00 17.52 195 ILE C N 1
ATOM 9113 C CA . ILE C 1 124 ? -93.678 -23.943 21.034 1.00 18.80 195 ILE C CA 1
ATOM 9114 C C . ILE C 1 124 ? -93.476 -23.482 22.480 1.00 26.97 195 ILE C C 1
ATOM 9115 O O . ILE C 1 124 ? -94.404 -23.381 23.217 1.00 23.89 195 ILE C O 1
ATOM 9131 N N . MET C 1 125 ? -92.267 -23.074 22.809 1.00 26.12 196 MET C N 1
ATOM 9132 C CA . MET C 1 125 ? -91.961 -22.575 24.149 1.00 14.97 196 MET C CA 1
ATOM 9133 C C . MET C 1 125 ? -92.344 -21.107 24.292 1.00 18.82 196 MET C C 1
ATOM 9134 O O . MET C 1 125 ? -92.013 -20.282 23.447 1.00 21.72 196 MET C O 1
ATOM 9148 N N . LEU C 1 126 ? -93.008 -20.772 25.388 1.00 23.84 197 LEU C N 1
ATOM 9149 C CA . LEU C 1 126 ? -93.227 -19.382 25.764 1.00 24.55 197 LEU C CA 1
ATOM 9150 C C . LEU C 1 126 ? -92.289 -19.093 26.910 1.00 15.64 197 LEU C C 1
ATOM 9151 O O . LEU C 1 126 ? -92.158 -19.906 27.814 1.00 20.91 197 LEU C O 1
ATOM 9167 N N . GLU C 1 127 ? -91.635 -17.948 26.850 1.00 14.60 198 GLU C N 1
ATOM 9168 C CA . GLU C 1 127 ? -90.739 -17.501 27.898 1.00 21.48 198 GLU C CA 1
ATOM 9169 C C . GLU C 1 127 ? -91.163 -16.106 28.329 1.00 22.70 198 GLU C C 1
ATOM 9170 O O . GLU C 1 127 ? -91.845 -15.404 27.605 1.00 24.90 198 GLU C O 1
ATOM 9182 N N . PRO C 1 128 ? -90.790 -15.707 29.534 1.00 23.96 199 PRO C N 1
ATOM 9183 C CA . PRO C 1 128 ? -91.243 -14.387 29.985 1.00 25.06 199 PRO C CA 1
ATOM 9184 C C . PRO C 1 128 ? -90.401 -13.249 29.420 1.00 30.55 199 PRO C C 1
ATOM 9185 O O . PRO C 1 128 ? -89.517 -13.451 28.571 1.00 33.16 199 PRO C O 1
ATOM 9196 N N . GLY C 1 129 ? -90.695 -12.047 29.899 1.00 30.43 200 GLY C N 1
ATOM 9197 C CA . GLY C 1 129 ? -89.975 -10.850 29.502 1.00 36.87 200 GLY C CA 1
ATOM 9198 C C . GLY C 1 129 ? -90.689 -10.025 28.451 1.00 28.73 200 GLY C C 1
ATOM 9199 O O . GLY C 1 129 ? -90.283 -8.909 28.144 1.00 41.93 200 GLY C O 1
ATOM 9203 N N . GLY C 1 130 ? -91.760 -10.571 27.902 1.00 27.23 201 GLY C N 1
ATOM 9204 C CA . GLY C 1 130 ? -92.438 -9.945 26.773 1.00 36.29 201 GLY C CA 1
ATOM 9205 C C . GLY C 1 130 ? -93.080 -8.612 27.074 1.00 30.71 201 GLY C C 1
ATOM 9206 O O . GLY C 1 130 ? -93.474 -8.331 28.210 1.00 35.58 201 GLY C O 1
ATOM 9210 N N . LEU C 1 131 ? -93.212 -7.798 26.039 1.00 31.54 202 LEU C N 1
ATOM 9211 C CA . LEU C 1 131 ? -93.667 -6.433 26.216 1.00 39.67 202 LEU C CA 1
ATOM 9212 C C . LEU C 1 131 ? -95.068 -6.234 25.674 1.00 39.36 202 LEU C C 1
ATOM 9213 O O . LEU C 1 131 ? -95.756 -5.284 26.038 1.00 47.04 202 LEU C O 1
ATOM 9229 N N . ILE C 1 132 ? -95.493 -7.145 24.819 1.00 36.01 203 ILE C N 1
ATOM 9230 C CA . ILE C 1 132 ? -96.770 -7.027 24.152 1.00 30.30 203 ILE C CA 1
ATOM 9231 C C . ILE C 1 132 ? -97.526 -8.303 24.397 1.00 27.11 203 ILE C C 1
ATOM 9232 O O . ILE C 1 132 ? -96.987 -9.398 24.183 1.00 24.75 203 ILE C O 1
ATOM 9248 N N . LYS C 1 133 ? -98.777 -8.180 24.817 1.00 21.89 204 LYS C N 1
ATOM 9249 C CA . LYS C 1 133 ? -99.588 -9.365 24.999 1.00 19.31 204 LYS C CA 1
ATOM 9250 C C . LYS C 1 133 ? -99.579 -10.150 23.725 1.00 27.08 204 LYS C C 1
ATOM 9251 O O . LYS C 1 133 ? -99.673 -9.576 22.626 1.00 30.80 204 LYS C O 1
ATOM 9270 N N . ASN C 1 134 ? -99.415 -11.458 23.846 1.00 24.79 205 ASN C N 1
ATOM 9271 C CA . ASN C 1 134 ? -99.668 -12.332 22.712 1.00 19.63 205 ASN C CA 1
ATOM 9272 C C . ASN C 1 134 ? -101.191 -12.471 22.637 1.00 22.72 205 ASN C C 1
ATOM 9273 O O . ASN C 1 134 ? -101.800 -13.029 23.549 1.00 27.80 205 ASN C O 1
ATOM 9284 N N . PRO C 1 135 ? -101.814 -11.936 21.578 1.00 21.73 206 PRO C N 1
ATOM 9285 C CA . PRO C 1 135 ? -103.274 -11.891 21.446 1.00 24.62 206 PRO C CA 1
ATOM 9286 C C . PRO C 1 135 ? -103.961 -13.257 21.317 1.00 23.23 206 PRO C C 1
ATOM 9287 O O . PRO C 1 135 ? -105.173 -13.375 21.637 1.00 20.88 206 PRO C O 1
ATOM 9298 N N . ALA C 1 136 ? -103.219 -14.272 20.878 1.00 18.64 207 ALA C N 1
ATOM 9299 C CA . ALA C 1 136 ? -103.803 -15.610 20.756 1.00 23.64 207 ALA C CA 1
ATOM 9300 C C . ALA C 1 136 ? -104.036 -16.183 22.136 1.00 24.00 207 ALA C C 1
ATOM 9301 O O . ALA C 1 136 ? -105.135 -16.667 22.447 1.00 28.50 207 ALA C O 1
ATOM 9308 N N . LEU C 1 137 ? -102.992 -16.108 22.962 1.00 22.11 208 LEU C N 1
ATOM 9309 C CA . LEU C 1 137 ? -103.056 -16.542 24.339 1.00 23.66 208 LEU C CA 1
ATOM 9310 C C . LEU C 1 137 ? -104.052 -15.668 25.126 1.00 31.34 208 LEU C C 1
ATOM 9311 O O . LEU C 1 137 ? -104.806 -16.167 25.975 1.00 28.33 208 LEU C O 1
ATOM 9327 N N . SER C 1 138 ? -104.049 -14.363 24.838 1.00 26.49 209 SER C N 1
ATOM 9328 C CA . SER C 1 138 ? -104.938 -13.417 25.513 1.00 21.09 209 SER C CA 1
ATOM 9329 C C . SER C 1 138 ? -106.409 -13.711 25.261 1.00 26.94 209 SER C C 1
ATOM 9330 O O . SER C 1 138 ? -107.226 -13.727 26.189 1.00 33.92 209 SER C O 1
ATOM 9338 N N . THR C 1 139 ? -106.756 -13.914 23.997 1.00 30.61 210 THR C N 1
ATOM 9339 C CA . THR C 1 139 ? -108.126 -14.269 23.662 1.00 29.26 210 THR C CA 1
ATOM 9340 C C . THR C 1 139 ? -108.452 -15.614 24.273 1.00 25.62 210 THR C C 1
ATOM 9341 O O . THR C 1 139 ? -109.539 -15.779 24.859 1.00 27.11 210 THR C O 1
ATOM 9352 N N . ALA C 1 140 ? -107.521 -16.566 24.131 1.00 21.57 211 ALA C N 1
ATOM 9353 C CA . ALA C 1 140 ? -107.661 -17.861 24.786 1.00 25.79 211 ALA C CA 1
ATOM 9354 C C . ALA C 1 140 ? -108.003 -17.761 26.302 1.00 23.48 211 ALA C C 1
ATOM 9355 O O . ALA C 1 140 ? -108.868 -18.475 26.820 1.00 24.54 211 ALA C O 1
ATOM 9362 N N . LEU C 1 141 ? -107.311 -16.889 27.010 1.00 24.89 212 LEU C N 1
ATOM 9363 C CA . LEU C 1 141 ? -107.570 -16.712 28.445 1.00 28.29 212 LEU C CA 1
ATOM 9364 C C . LEU C 1 141 ? -108.857 -15.955 28.702 1.00 31.90 212 LEU C C 1
ATOM 9365 O O . LEU C 1 141 ? -109.548 -16.172 29.682 1.00 29.65 212 LEU C O 1
ATOM 9381 N N . GLU C 1 142 ? -109.149 -15.007 27.840 1.00 34.88 213 GLU C N 1
ATOM 9382 C CA . GLU C 1 142 ? -110.339 -14.209 28.001 1.00 30.03 213 GLU C CA 1
ATOM 9383 C C . GLU C 1 142 ? -111.637 -14.982 27.771 1.00 30.11 213 GLU C C 1
ATOM 9384 O O . GLU C 1 142 ? -112.597 -14.803 28.495 1.00 38.96 213 GLU C O 1
ATOM 9396 N N . VAL C 1 143 ? -111.685 -15.839 26.768 1.00 38.02 214 VAL C N 1
ATOM 9397 C CA . VAL C 1 143 ? -112.965 -16.468 26.430 1.00 37.00 214 VAL C CA 1
ATOM 9398 C C . VAL C 1 143 ? -113.201 -17.713 27.247 1.00 31.31 214 VAL C C 1
ATOM 9399 O O . VAL C 1 143 ? -114.340 -18.136 27.403 1.00 44.38 214 VAL C O 1
ATOM 9412 N N . ALA C 1 144 ? -112.122 -18.312 27.746 1.00 36.13 215 ALA C N 1
ATOM 9413 C CA . ALA C 1 144 ? -112.184 -19.615 28.429 1.00 31.52 215 ALA C CA 1
ATOM 9414 C C . ALA C 1 144 ? -113.331 -19.708 29.434 1.00 32.55 215 ALA C C 1
ATOM 9415 O O . ALA C 1 144 ? -113.320 -18.988 30.447 1.00 41.03 215 ALA C O 1
ATOM 9422 N N . PRO C 1 145 ? -114.314 -20.598 29.181 1.00 30.14 216 PRO C N 1
ATOM 9423 C CA . PRO C 1 145 ? -115.379 -20.865 30.170 1.00 37.84 216 PRO C CA 1
ATOM 9424 C C . PRO C 1 145 ? -114.883 -21.330 31.542 1.00 31.69 216 PRO C C 1
ATOM 9425 O O . PRO C 1 145 ? -114.097 -22.286 31.589 1.00 26.80 216 PRO C O 1
ATOM 9436 N N . GLU C 1 146 ? -115.381 -20.700 32.618 1.00 37.53 217 GLU C N 1
ATOM 9437 C CA . GLU C 1 146 ? -115.062 -21.095 34.009 1.00 34.96 217 GLU C CA 1
ATOM 9438 C C . GLU C 1 146 ? -115.496 -22.539 34.280 1.00 30.37 217 GLU C C 1
ATOM 9439 O O . GLU C 1 146 ? -114.838 -23.279 35.006 1.00 28.52 217 GLU C O 1
ATOM 9451 N N . VAL C 1 147 ? -116.604 -22.924 33.652 1.00 28.70 218 VAL C N 1
ATOM 9452 C CA . VAL C 1 147 ? -117.218 -24.239 33.801 1.00 29.32 218 VAL C CA 1
ATOM 9453 C C . VAL C 1 147 ? -116.498 -25.352 33.027 1.00 33.25 218 VAL C C 1
ATOM 9454 O O . VAL C 1 147 ? -116.570 -25.395 31.797 1.00 34.04 218 VAL C O 1
ATOM 9467 N N . PRO C 1 148 ? -115.827 -26.272 33.734 1.00 28.54 219 PRO C N 1
ATOM 9468 C CA . PRO C 1 148 ? -115.158 -27.380 33.034 1.00 23.60 219 PRO C CA 1
ATOM 9469 C C . PRO C 1 148 ? -116.056 -28.062 32.020 1.00 32.26 219 PRO C C 1
ATOM 9470 O O . PRO C 1 148 ? -117.263 -28.171 32.245 1.00 31.60 219 PRO C O 1
ATOM 9481 N N . LEU C 1 149 ? -115.455 -28.479 30.907 1.00 33.41 220 LEU C N 1
ATOM 9482 C CA . LEU C 1 149 ? -116.136 -29.154 29.789 1.00 28.41 220 LEU C CA 1
ATOM 9483 C C . LEU C 1 149 ? -117.113 -28.285 28.984 1.00 25.95 220 LEU C C 1
ATOM 9484 O O . LEU C 1 149 ? -117.704 -28.753 28.016 1.00 36.31 220 LEU C O 1
ATOM 9500 N N . ALA C 1 150 ? -117.271 -27.021 29.344 1.00 26.01 221 ALA C N 1
ATOM 9501 C CA . ALA C 1 150 ? -118.135 -26.136 28.563 1.00 28.13 221 ALA C CA 1
ATOM 9502 C C . ALA C 1 150 ? -117.383 -25.505 27.371 1.00 33.56 221 ALA C C 1
ATOM 9503 O O . ALA C 1 150 ? -116.158 -25.358 27.405 1.00 30.25 221 ALA C O 1
ATOM 9510 N N . LYS C 1 151 ? -118.138 -25.112 26.342 1.00 39.70 222 LYS C N 1
ATOM 9511 C CA . LYS C 1 151 ? -117.593 -24.541 25.104 1.00 33.67 222 LYS C CA 1
ATOM 9512 C C . LYS C 1 151 ? -118.219 -23.200 24.788 1.00 33.42 222 LYS C C 1
ATOM 9513 O O . LYS C 1 151 ? -119.424 -23.151 24.534 1.00 31.51 222 LYS C O 1
ATOM 9532 N N . LYS C 1 152 ? -117.412 -22.132 24.785 1.00 29.98 223 LYS C N 1
ATOM 9533 C CA . LYS C 1 152 ? -117.878 -20.803 24.345 1.00 31.97 223 LYS C CA 1
ATOM 9534 C C . LYS C 1 152 ? -117.230 -20.347 22.997 1.00 44.88 223 LYS C C 1
ATOM 9535 O O . LYS C 1 152 ? -115.993 -20.311 22.839 1.00 41.97 223 LYS C O 1
ATOM 9554 N N . PRO C 1 153 ? -118.063 -19.968 22.023 1.00 37.94 224 PRO C N 1
ATOM 9555 C CA . PRO C 1 153 ? -117.491 -19.499 20.764 1.00 38.99 224 PRO C CA 1
ATOM 9556 C C . PRO C 1 153 ? -116.878 -18.096 20.910 1.00 39.14 224 PRO C C 1
ATOM 9557 O O . PRO C 1 153 ? -117.518 -17.222 21.475 1.00 38.45 224 PRO C O 1
ATOM 9568 N N . SER C 1 154 ? -115.665 -17.883 20.399 1.00 40.86 225 SER C N 1
ATOM 9569 C CA . SER C 1 154 ? -114.944 -16.637 20.662 1.00 41.48 225 SER C CA 1
ATOM 9570 C C . SER C 1 154 ? -115.324 -15.510 19.714 1.00 48.56 225 SER C C 1
ATOM 9571 O O . SER C 1 154 ? -114.959 -15.537 18.529 1.00 44.25 225 SER C O 1
ATOM 9579 N N . PRO C 1 155 ? -115.989 -14.478 20.248 1.00 49.93 226 PRO C N 1
ATOM 9580 C CA . PRO C 1 155 ? -116.444 -13.421 19.350 1.00 51.72 226 PRO C CA 1
ATOM 9581 C C . PRO C 1 155 ? -115.281 -12.676 18.687 1.00 46.64 226 PRO C C 1
ATOM 9582 O O . PRO C 1 155 ? -115.499 -11.965 17.703 1.00 59.03 226 PRO C O 1
ATOM 9593 N N . LYS C 1 156 ? -114.065 -12.862 19.189 1.00 42.84 227 LYS C N 1
ATOM 9594 C CA . LYS C 1 156 ? -112.893 -12.252 18.565 1.00 38.41 227 LYS C CA 1
ATOM 9595 C C . LYS C 1 156 ? -112.129 -13.280 17.702 1.00 48.35 227 LYS C C 1
ATOM 9596 O O . LYS C 1 156 ? -112.055 -14.488 18.015 1.00 40.24 227 LYS C O 1
ATOM 9615 N N . GLY C 1 157 ? -111.608 -12.798 16.578 1.00 36.54 228 GLY C N 1
ATOM 9616 C CA . GLY C 1 157 ? -110.834 -13.644 15.701 1.00 40.10 228 GLY C CA 1
ATOM 9617 C C . GLY C 1 157 ? -109.590 -14.089 16.429 1.00 44.30 228 GLY C C 1
ATOM 9618 O O . GLY C 1 157 ? -109.204 -13.486 17.431 1.00 45.86 228 GLY C O 1
ATOM 9622 N N . ILE C 1 158 ? -108.978 -15.164 15.945 1.00 44.23 229 ILE C N 1
ATOM 9623 C CA . ILE C 1 158 ? -107.725 -15.648 16.512 1.00 36.90 229 ILE C CA 1
ATOM 9624 C C . ILE C 1 158 ? -106.781 -16.025 15.381 1.00 37.60 229 ILE C C 1
ATOM 9625 O O . ILE C 1 158 ? -107.135 -16.754 14.436 1.00 31.61 229 ILE C O 1
ATOM 9641 N N . ASN C 1 159 ? -105.571 -15.498 15.497 1.00 38.43 230 ASN C N 1
ATOM 9642 C CA . ASN C 1 159 ? -104.529 -15.714 14.523 1.00 32.88 230 ASN C CA 1
ATOM 9643 C C . ASN C 1 159 ? -103.490 -16.657 15.124 1.00 35.67 230 ASN C C 1
ATOM 9644 O O . ASN C 1 159 ? -102.651 -16.232 15.940 1.00 26.74 230 ASN C O 1
ATOM 9655 N N . PRO C 1 160 ? -103.525 -17.935 14.719 1.00 34.40 231 PRO C N 1
ATOM 9656 C CA . PRO C 1 160 ? -102.611 -18.935 15.287 1.00 33.62 231 PRO C CA 1
ATOM 9657 C C . PRO C 1 160 ? -101.166 -18.628 14.941 1.00 34.10 231 PRO C C 1
ATOM 9658 O O . PRO C 1 160 ? -100.253 -19.107 15.606 1.00 32.13 231 PRO C O 1
ATOM 9669 N N . VAL C 1 161 ? -100.961 -17.841 13.891 1.00 37.20 232 VAL C N 1
ATOM 9670 C CA . VAL C 1 161 ? -99.613 -17.461 13.487 1.00 37.51 232 VAL C CA 1
ATOM 9671 C C . VAL C 1 161 ? -98.890 -16.834 14.684 1.00 29.77 232 VAL C C 1
ATOM 9672 O O . VAL C 1 161 ? -97.682 -16.968 14.821 1.00 26.93 232 VAL C O 1
ATOM 9685 N N . MET C 1 162 ? -99.635 -16.214 15.578 1.00 28.24 233 MET C N 1
ATOM 9686 C CA . MET C 1 162 ? -99.048 -15.534 16.714 1.00 32.92 233 MET C CA 1
ATOM 9687 C C . MET C 1 162 ? -98.430 -16.456 17.725 1.00 24.40 233 MET C C 1
ATOM 9688 O O . MET C 1 162 ? -97.720 -16.019 18.579 1.00 29.94 233 MET C O 1
ATOM 9702 N N . LEU C 1 163 ? -98.668 -17.737 17.599 1.00 23.03 234 LEU C N 1
ATOM 9703 C CA . LEU C 1 163 ? -98.014 -18.695 18.414 1.00 20.04 234 LEU C CA 1
ATOM 9704 C C . LEU C 1 163 ? -96.871 -19.357 17.767 1.00 24.41 234 LEU C C 1
ATOM 9705 O O . LEU C 1 163 ? -96.394 -20.248 18.320 1.00 27.78 234 LEU C O 1
ATOM 9721 N N . LEU C 1 164 ? -96.402 -18.932 16.625 1.00 34.81 235 LEU C N 1
ATOM 9722 C CA . LEU C 1 164 ? -95.220 -19.557 16.114 1.00 24.15 235 LEU C CA 1
ATOM 9723 C C . LEU C 1 164 ? -94.063 -18.659 16.149 1.00 23.97 235 LEU C C 1
ATOM 9724 O O . LEU C 1 164 ? -94.191 -17.489 16.140 1.00 28.15 235 LEU C O 1
ATOM 9740 N N . PRO C 1 165 ? -92.873 -19.244 16.194 1.00 24.98 236 PRO C N 1
ATOM 9741 C CA . PRO C 1 165 ? -91.645 -18.450 16.276 1.00 17.66 236 PRO C CA 1
ATOM 9742 C C . PRO C 1 165 ? -91.343 -17.676 14.995 1.00 24.70 236 PRO C C 1
ATOM 9743 O O . PRO C 1 165 ? -91.512 -18.202 13.895 1.00 20.26 236 PRO C O 1
ATOM 9754 N N . LYS C 1 166 ? -90.887 -16.438 15.152 1.00 26.28 237 LYS C N 1
ATOM 9755 C CA . LYS C 1 166 ? -90.396 -15.633 14.025 1.00 31.96 237 LYS C CA 1
ATOM 9756 C C . LYS C 1 166 ? -89.358 -16.435 13.262 1.00 25.40 237 LYS C C 1
ATOM 9757 O O . LYS C 1 166 ? -88.594 -17.174 13.856 1.00 24.92 237 LYS C O 1
ATOM 9776 N N . LYS C 1 167 ? -89.325 -16.299 11.946 1.00 32.76 238 LYS C N 1
ATOM 9777 C CA . LYS C 1 167 ? -88.259 -16.937 11.204 1.00 32.57 238 LYS C CA 1
ATOM 9778 C C . LYS C 1 167 ? -86.930 -16.363 11.680 1.00 34.43 238 LYS C C 1
ATOM 9779 O O . LYS C 1 167 ? -86.854 -15.188 12.065 1.00 33.87 238 LYS C O 1
ATOM 9798 N N . SER C 1 168 ? -85.889 -17.192 11.644 1.00 32.65 239 SER C N 1
ATOM 9799 C CA . SER C 1 168 ? -84.531 -16.748 11.917 1.00 31.83 239 SER C CA 1
ATOM 9800 C C . SER C 1 168 ? -84.094 -15.577 11.042 1.00 43.32 239 SER C C 1
ATOM 9801 O O . SER C 1 168 ? -84.796 -15.198 10.106 1.00 58.18 239 SER C O 1
ATOM 9809 N N . LYS C 1 169 ? -82.916 -15.025 11.328 1.00 44.76 240 LYS C N 1
ATOM 9810 C CA . LYS C 1 169 ? -82.304 -14.063 10.415 1.00 58.39 240 LYS C CA 1
ATOM 9811 C C . LYS C 1 169 ? -82.203 -14.745 9.054 1.00 58.08 240 LYS C C 1
ATOM 9812 O O . LYS C 1 169 ? -82.581 -14.191 8.021 1.00 51.30 240 LYS C O 1
ATOM 9831 N N . ALA C 1 170 ? -81.769 -15.997 9.090 1.00 56.19 241 ALA C N 1
ATOM 9832 C CA . ALA C 1 170 ? -81.583 -16.794 7.893 1.00 38.63 241 ALA C CA 1
ATOM 9833 C C . ALA C 1 170 ? -82.906 -17.297 7.292 1.00 41.54 241 ALA C C 1
ATOM 9834 O O . ALA C 1 170 ? -82.898 -18.056 6.317 1.00 43.23 241 ALA C O 1
ATOM 9841 N N . GLY C 1 171 ? -84.042 -16.923 7.880 1.00 42.19 242 GLY C N 1
ATOM 9842 C CA . GLY C 1 171 ? -85.332 -17.376 7.369 1.00 38.16 242 GLY C CA 1
ATOM 9843 C C . GLY C 1 171 ? -85.739 -18.819 7.675 1.00 32.62 242 GLY C C 1
ATOM 9844 O O . GLY C 1 171 ? -86.497 -19.417 6.929 1.00 28.24 242 GLY C O 1
ATOM 9848 N N . THR C 1 172 ? -85.260 -19.358 8.794 1.00 41.63 243 THR C N 1
ATOM 9849 C CA . THR C 1 172 ? -85.606 -20.705 9.275 1.00 30.42 243 THR C CA 1
ATOM 9850 C C . THR C 1 172 ? -86.413 -20.696 10.588 1.00 30.79 243 THR C C 1
ATOM 9851 O O . THR C 1 172 ? -86.491 -19.688 11.290 1.00 29.04 243 THR C O 1
ATOM 9862 N N . ARG C 1 173 ? -87.018 -21.837 10.895 1.00 31.80 244 ARG C N 1
ATOM 9863 C CA . ARG C 1 173 ? -87.607 -22.109 12.198 1.00 15.53 244 ARG C CA 1
ATOM 9864 C C . ARG C 1 173 ? -87.039 -23.438 12.576 1.00 18.53 244 ARG C C 1
ATOM 9865 O O . ARG C 1 173 ? -87.643 -24.474 12.301 1.00 17.82 244 ARG C O 1
ATOM 9886 N N . PRO C 1 174 ? -85.846 -23.420 13.169 1.00 21.87 245 PRO C N 1
ATOM 9887 C CA . PRO C 1 174 ? -85.205 -24.667 13.580 1.00 20.57 245 PRO C CA 1
ATOM 9888 C C . PRO C 1 174 ? -86.142 -25.463 14.431 1.00 20.36 245 PRO C C 1
ATOM 9889 O O . PRO C 1 174 ? -86.920 -24.857 15.175 1.00 19.69 245 PRO C O 1
ATOM 9900 N N . PHE C 1 175 ? -86.079 -26.788 14.322 1.00 20.61 246 PHE C N 1
ATOM 9901 C CA . PHE C 1 175 ? -86.938 -27.650 15.135 1.00 19.20 246 PHE C CA 1
ATOM 9902 C C . PHE C 1 175 ? -86.331 -29.031 15.262 1.00 23.59 246 PHE C C 1
ATOM 9903 O O . PHE C 1 175 ? -85.386 -29.391 14.522 1.00 23.77 246 PHE C O 1
ATOM 9920 N N . VAL C 1 176 ? -86.861 -29.807 16.202 1.00 17.57 247 VAL C N 1
ATOM 9921 C CA . VAL C 1 176 ? -86.548 -31.229 16.238 1.00 17.99 247 VAL C CA 1
ATOM 9922 C C . VAL C 1 176 ? -87.835 -31.997 15.980 1.00 22.43 247 VAL C C 1
ATOM 9923 O O . VAL C 1 176 ? -88.940 -31.487 16.208 1.00 26.10 247 VAL C O 1
ATOM 9936 N N . HIS C 1 177 ? -87.691 -33.224 15.508 1.00 21.05 248 HIS C N 1
ATOM 9937 C CA . HIS C 1 177 ? -88.823 -34.056 15.183 1.00 18.53 248 HIS C CA 1
ATOM 9938 C C . HIS C 1 177 ? -88.573 -35.396 15.851 1.00 24.55 248 HIS C C 1
ATOM 9939 O O . HIS C 1 177 ? -87.479 -35.949 15.758 1.00 28.61 248 HIS C O 1
ATOM 9954 N N . TYR C 1 178 ? -89.574 -35.939 16.513 1.00 15.99 249 TYR C N 1
ATOM 9955 C CA . TYR C 1 178 ? -89.444 -37.298 16.965 1.00 13.29 249 TYR C CA 1
ATOM 9956 C C . TYR C 1 178 ? -90.823 -37.910 17.011 1.00 15.36 249 TYR C C 1
ATOM 9957 O O . TYR C 1 178 ? -91.828 -37.187 16.962 1.00 15.16 249 TYR C O 1
ATOM 9975 N N . PRO C 1 179 ? -90.885 -39.242 17.067 1.00 14.04 250 PRO C N 1
ATOM 9976 C CA . PRO C 1 179 ? -92.154 -39.965 17.173 1.00 20.75 250 PRO C CA 1
ATOM 9977 C C . PRO C 1 179 ? -92.530 -40.170 18.640 1.00 23.32 250 PRO C C 1
ATOM 9978 O O . PRO C 1 179 ? -91.646 -40.531 19.404 1.00 23.29 250 PRO C O 1
ATOM 9989 N N . GLY C 1 180 ? -93.792 -39.989 19.016 1.00 22.96 251 GLY C N 1
ATOM 9990 C CA . GLY C 1 180 ? -94.168 -39.980 20.419 1.00 32.03 251 GLY C CA 1
ATOM 9991 C C . GLY C 1 180 ? -95.656 -40.194 20.653 1.00 30.88 251 GLY C C 1
ATOM 9992 O O . GLY C 1 180 ? -96.335 -40.900 19.870 1.00 26.93 251 GLY C O 1
ATOM 9996 N N . SER C 1 181 ? -96.154 -39.581 21.728 1.00 20.30 252 SER C N 1
ATOM 9997 C CA . SER C 1 181 ? -97.521 -39.791 22.168 1.00 20.27 252 SER C CA 1
ATOM 9998 C C . SER C 1 181 ? -98.233 -38.503 22.560 1.00 21.72 252 SER C C 1
ATOM 9999 O O . SER C 1 181 ? -97.613 -37.440 22.674 1.00 21.97 252 SER C O 1
ATOM 10007 N N . LEU C 1 182 ? -99.536 -38.613 22.806 1.00 21.59 253 LEU C N 1
ATOM 10008 C CA . LEU C 1 182 ? -100.231 -37.619 23.622 1.00 34.34 253 LEU C CA 1
ATOM 10009 C C . LEU C 1 182 ? -99.594 -37.548 25.023 1.00 33.52 253 LEU C C 1
ATOM 10010 O O . LEU C 1 182 ? -99.010 -38.527 25.488 1.00 30.22 253 LEU C O 1
ATOM 10026 N N . THR C 1 183 ? -99.726 -36.410 25.700 1.00 28.18 254 THR C N 1
ATOM 10027 C CA . THR C 1 183 ? -99.161 -36.244 27.041 1.00 30.02 254 THR C CA 1
ATOM 10028 C C . THR C 1 183 ? -100.202 -36.321 28.177 1.00 26.87 254 THR C C 1
ATOM 10029 O O . THR C 1 183 ? -99.860 -36.227 29.363 1.00 26.42 254 THR C O 1
ATOM 10040 N N . THR C 1 184 ? -101.467 -36.451 27.814 1.00 24.43 255 THR C N 1
ATOM 10041 C CA . THR C 1 184 ? -102.501 -36.710 28.789 1.00 30.82 255 THR C CA 1
ATOM 10042 C C . THR C 1 184 ? -103.150 -38.051 28.482 1.00 29.22 255 THR C C 1
ATOM 10043 O O . THR C 1 184 ? -103.078 -38.528 27.352 1.00 23.49 255 THR C O 1
ATOM 10054 N N . PRO C 1 185 ? -103.735 -38.692 29.510 1.00 33.49 256 PRO C N 1
ATOM 10055 C CA . PRO C 1 185 ? -104.390 -39.969 29.242 1.00 29.71 256 PRO C CA 1
ATOM 10056 C C . PRO C 1 185 ? -105.343 -39.773 28.070 1.00 27.10 256 PRO C C 1
ATOM 10057 O O . PRO C 1 185 ? -105.985 -38.737 28.002 1.00 27.98 256 PRO C O 1
ATOM 10068 N N . PRO C 1 186 ? -105.453 -40.763 27.180 1.00 26.23 257 PRO C N 1
ATOM 10069 C CA . PRO C 1 186 ? -104.884 -42.107 27.350 1.00 27.23 257 PRO C CA 1
ATOM 10070 C C . PRO C 1 186 ? -103.467 -42.254 26.806 1.00 27.41 257 PRO C C 1
ATOM 10071 O O . PRO C 1 186 ? -103.002 -43.384 26.646 1.00 28.98 257 PRO C O 1
ATOM 10082 N N . CYS C 1 187 ? -102.792 -41.133 26.565 1.00 21.85 258 CYS C N 1
ATOM 10083 C CA . CYS C 1 187 ? -101.386 -41.146 26.180 1.00 27.12 258 CYS C CA 1
ATOM 10084 C C . CYS C 1 187 ? -101.113 -41.977 24.913 1.00 28.80 258 CYS C C 1
ATOM 10085 O O . CYS C 1 187 ? -100.098 -42.679 24.819 1.00 25.94 258 CYS C O 1
ATOM 10092 N N . SER C 1 188 ? -102.021 -41.908 23.944 1.00 35.99 259 SER C N 1
ATOM 10093 C CA . SER C 1 188 ? -101.888 -42.689 22.700 1.00 30.82 259 SER C CA 1
ATOM 10094 C C . SER C 1 188 ? -100.612 -42.361 21.924 1.00 23.94 259 SER C C 1
ATOM 10095 O O . SER C 1 188 ? -100.240 -41.187 21.800 1.00 21.74 259 SER C O 1
ATOM 10103 N N . GLU C 1 189 ? -99.938 -43.402 21.431 1.00 18.44 260 GLU C N 1
ATOM 10104 C CA . GLU C 1 189 ? -98.718 -43.223 20.654 1.00 21.86 260 GLU C CA 1
ATOM 10105 C C . GLU C 1 189 ? -98.995 -43.010 19.113 1.00 32.55 260 GLU C C 1
ATOM 10106 O O . GLU C 1 189 ? -100.116 -42.689 18.673 1.00 20.52 260 GLU C O 1
ATOM 10118 N N . GLY C 1 190 ? -97.967 -43.133 18.291 1.00 26.61 261 GLY C N 1
ATOM 10119 C CA . GLY C 1 190 ? -98.165 -42.900 16.880 1.00 24.41 261 GLY C CA 1
ATOM 10120 C C . GLY C 1 190 ? -98.478 -41.433 16.621 1.00 36.01 261 GLY C C 1
ATOM 10121 O O . GLY C 1 190 ? -99.270 -41.101 15.710 1.00 35.40 261 GLY C O 1
ATOM 10125 N N . VAL C 1 191 ? -97.869 -40.562 17.433 1.00 27.16 262 VAL C N 1
ATOM 10126 C CA . VAL C 1 191 ? -97.975 -39.112 17.284 1.00 20.32 262 VAL C CA 1
ATOM 10127 C C . VAL C 1 191 ? -96.643 -38.507 16.788 1.00 25.37 262 VAL C C 1
ATOM 10128 O O . VAL C 1 191 ? -95.579 -38.832 17.292 1.00 26.27 262 VAL C O 1
ATOM 10141 N N . ASP C 1 192 ? -96.688 -37.634 15.783 1.00 30.79 263 ASP C N 1
ATOM 10142 C CA . ASP C 1 192 ? -95.460 -37.022 15.303 1.00 26.86 263 ASP C CA 1
ATOM 10143 C C . ASP C 1 192 ? -95.271 -35.708 16.013 1.00 25.30 263 ASP C C 1
ATOM 10144 O O . ASP C 1 192 ? -96.171 -34.878 16.026 1.00 27.18 263 ASP C O 1
ATOM 10153 N N . TRP C 1 193 ? -94.097 -35.521 16.598 1.00 14.12 264 TRP C N 1
ATOM 10154 C CA . TRP C 1 193 ? -93.864 -34.355 17.402 1.00 18.94 264 TRP C CA 1
ATOM 10155 C C . TRP C 1 193 ? -92.817 -33.551 16.747 1.00 13.84 264 TRP C C 1
ATOM 10156 O O . TRP C 1 193 ? -91.740 -34.088 16.444 1.00 14.00 264 TRP C O 1
ATOM 10177 N N . PHE C 1 194 ? -93.116 -32.256 16.625 1.00 11.79 265 PHE C N 1
ATOM 10178 C CA . PHE C 1 194 ? -92.161 -31.252 16.169 1.00 14.79 265 PHE C CA 1
ATOM 10179 C C . PHE C 1 194 ? -92.104 -30.200 17.205 1.00 18.16 265 PHE C C 1
ATOM 10180 O O . PHE C 1 194 ? -93.143 -29.597 17.530 1.00 22.60 265 PHE C O 1
ATOM 10197 N N . VAL C 1 195 ? -90.899 -29.980 17.732 1.00 19.02 266 VAL C N 1
ATOM 10198 C CA . VAL C 1 195 ? -90.693 -29.003 18.803 1.00 20.66 266 VAL C CA 1
ATOM 10199 C C . VAL C 1 195 ? -89.732 -27.959 18.308 1.00 19.48 266 VAL C C 1
ATOM 10200 O O . VAL C 1 195 ? -88.607 -28.294 17.928 1.00 26.12 266 VAL C O 1
ATOM 10213 N N . PHE C 1 196 ? -90.183 -26.708 18.286 1.00 16.38 267 PHE C N 1
ATOM 10214 C CA . PHE C 1 196 ? -89.394 -25.612 17.727 1.00 22.15 267 PHE C CA 1
ATOM 10215 C C . PHE C 1 196 ? -88.361 -25.138 18.738 1.00 22.06 267 PHE C C 1
ATOM 10216 O O . PHE C 1 196 ? -88.634 -25.096 19.911 1.00 23.68 267 PHE C O 1
ATOM 10233 N N . MET C 1 197 ? -87.168 -24.826 18.251 1.00 24.06 268 MET C N 1
ATOM 10234 C CA . MET C 1 197 ? -86.061 -24.420 19.087 1.00 21.85 268 MET C CA 1
ATOM 10235 C C . MET C 1 197 ? -86.217 -23.021 19.594 1.00 21.93 268 MET C C 1
ATOM 10236 O O . MET C 1 197 ? -85.823 -22.726 20.708 1.00 32.24 268 MET C O 1
ATOM 10250 N N . GLN C 1 198 ? -86.732 -22.127 18.773 1.00 25.78 269 GLN C N 1
ATOM 10251 C CA . GLN C 1 198 ? -86.836 -20.737 19.209 1.00 29.76 269 GLN C CA 1
ATOM 10252 C C . GLN C 1 198 ? -88.126 -20.526 20.009 1.00 28.67 269 GLN C C 1
ATOM 10253 O O . GLN C 1 198 ? -89.210 -20.857 19.520 1.00 35.42 269 GLN C O 1
ATOM 10267 N N . PRO C 1 199 ? -88.020 -19.981 21.238 1.00 24.34 270 PRO C N 1
ATOM 10268 C CA . PRO C 1 199 ? -89.219 -19.669 22.020 1.00 21.15 270 PRO C CA 1
ATOM 10269 C C . PRO C 1 199 ? -89.778 -18.324 21.600 1.00 26.14 270 PRO C C 1
ATOM 10270 O O . PRO C 1 199 ? -89.126 -17.631 20.831 1.00 23.77 270 PRO C O 1
ATOM 10281 N N . ILE C 1 200 ? -90.957 -17.963 22.093 1.00 26.75 271 ILE C N 1
ATOM 10282 C CA . ILE C 1 200 ? -91.525 -16.644 21.851 1.00 19.24 271 ILE C CA 1
ATOM 10283 C C . ILE C 1 200 ? -91.735 -15.971 23.212 1.00 28.17 271 ILE C C 1
ATOM 10284 O O . ILE C 1 200 ? -92.197 -16.603 24.165 1.00 23.11 271 ILE C O 1
ATOM 10300 N N . LYS C 1 201 ? -91.378 -14.697 23.316 1.00 28.11 272 LYS C N 1
ATOM 10301 C CA . LYS C 1 201 ? -91.516 -13.987 24.574 1.00 18.01 272 LYS C CA 1
ATOM 10302 C C . LYS C 1 201 ? -92.934 -13.520 24.724 1.00 20.60 272 LYS C C 1
ATOM 10303 O O . LYS C 1 201 ? -93.590 -13.156 23.760 1.00 28.81 272 LYS C O 1
ATOM 10322 N N . VAL C 1 202 ? -93.379 -13.497 25.965 1.00 24.56 273 VAL C N 1
ATOM 10323 C CA . VAL C 1 202 ? -94.728 -13.147 26.318 1.00 21.91 273 VAL C CA 1
ATOM 10324 C C . VAL C 1 202 ? -94.651 -12.409 27.665 1.00 22.29 273 VAL C C 1
ATOM 10325 O O . VAL C 1 202 ? -93.730 -12.633 28.435 1.00 22.04 273 VAL C O 1
ATOM 10338 N N . PRO C 1 203 ? -95.584 -11.493 27.933 1.00 20.19 274 PRO C N 1
ATOM 10339 C CA . PRO C 1 203 ? -95.581 -10.798 29.221 1.00 24.46 274 PRO C CA 1
ATOM 10340 C C . PRO C 1 203 ? -95.837 -11.731 30.392 1.00 21.84 274 PRO C C 1
ATOM 10341 O O . PRO C 1 203 ? -96.663 -12.646 30.300 1.00 22.02 274 PRO C O 1
ATOM 10352 N N . ASP C 1 204 ? -95.157 -11.473 31.501 1.00 25.43 275 ASP C N 1
ATOM 10353 C CA . ASP C 1 204 ? -95.263 -12.333 32.686 1.00 25.32 275 ASP C CA 1
ATOM 10354 C C . ASP C 1 204 ? -96.710 -12.441 33.152 1.00 22.48 275 ASP C C 1
ATOM 10355 O O . ASP C 1 204 ? -97.150 -13.492 33.687 1.00 20.30 275 ASP C O 1
ATOM 10364 N N . SER C 1 205 ? -97.450 -11.363 32.908 1.00 19.76 276 SER C N 1
ATOM 10365 C CA . SER C 1 205 ? -98.852 -11.321 33.260 1.00 18.74 276 SER C CA 1
ATOM 10366 C C . SER C 1 205 ? -99.567 -12.531 32.669 1.00 23.01 276 SER C C 1
ATOM 10367 O O . SER C 1 205 ? -100.262 -13.266 33.374 1.00 27.78 276 SER C O 1
ATOM 10375 N N . GLN C 1 206 ? -99.384 -12.781 31.383 1.00 25.03 277 GLN C N 1
ATOM 10376 C CA . GLN C 1 206 ? -100.155 -13.845 30.763 1.00 25.50 277 GLN C CA 1
ATOM 10377 C C . GLN C 1 206 ? -99.756 -15.203 31.313 1.00 17.76 277 GLN C C 1
ATOM 10378 O O . GLN C 1 206 ? -100.585 -16.098 31.451 1.00 24.29 277 GLN C O 1
ATOM 10392 N N . ILE C 1 207 ? -98.482 -15.368 31.609 1.00 14.87 278 ILE C N 1
ATOM 10393 C CA . ILE C 1 207 ? -98.044 -16.625 32.171 1.00 20.34 278 ILE C CA 1
ATOM 10394 C C . ILE C 1 207 ? -98.750 -16.859 33.508 1.00 19.76 278 ILE C C 1
ATOM 10395 O O . ILE C 1 207 ? -99.393 -17.918 33.705 1.00 18.26 278 ILE C O 1
ATOM 10411 N N . LEU C 1 208 ? -98.678 -15.873 34.410 1.00 16.07 279 LEU C N 1
ATOM 10412 C CA . LEU C 1 208 ? -99.412 -16.014 35.674 1.00 22.64 279 LEU C CA 1
ATOM 10413 C C . LEU C 1 208 ? -100.912 -16.248 35.463 1.00 24.76 279 LEU C C 1
ATOM 10414 O O . LEU C 1 208 ? -101.521 -17.068 36.173 1.00 28.20 279 LEU C O 1
ATOM 10430 N N . ASP C 1 209 ? -101.496 -15.555 34.486 1.00 21.39 280 ASP C N 1
ATOM 10431 C CA . ASP C 1 209 ? -102.926 -15.689 34.228 1.00 23.30 280 ASP C CA 1
ATOM 10432 C C . ASP C 1 209 ? -103.252 -17.134 33.920 1.00 25.47 280 ASP C C 1
ATOM 10433 O O . ASP C 1 209 ? -104.208 -17.730 34.487 1.00 20.63 280 ASP C O 1
ATOM 10442 N N . PHE C 1 210 ? -102.466 -17.698 33.000 1.00 23.41 281 PHE C N 1
ATOM 10443 C CA . PHE C 1 210 ? -102.663 -19.101 32.666 1.00 21.52 281 PHE C CA 1
ATOM 10444 C C . PHE C 1 210 ? -102.510 -20.003 33.919 1.00 21.52 281 PHE C C 1
ATOM 10445 O O . PHE C 1 210 ? -103.360 -20.856 34.190 1.00 22.17 281 PHE C O 1
ATOM 10462 N N . MET C 1 211 ? -101.445 -19.797 34.693 1.00 24.05 282 MET C N 1
ATOM 10463 C CA . MET C 1 211 ? -101.248 -20.594 35.911 1.00 18.17 282 MET C CA 1
ATOM 10464 C C . MET C 1 211 ? -102.450 -20.505 36.852 1.00 22.57 282 MET C C 1
ATOM 10465 O O . MET C 1 211 ? -102.818 -21.497 37.525 1.00 19.34 282 MET C O 1
ATOM 10479 N N A ARG C 1 212 ? -103.053 -19.318 36.908 0.54 21.95 283 ARG C N 1
ATOM 10480 N N B ARG C 1 212 ? -103.044 -19.311 36.900 0.46 21.94 283 ARG C N 1
ATOM 10481 C CA A ARG C 1 212 ? -104.224 -19.081 37.751 0.54 19.54 283 ARG C CA 1
ATOM 10482 C CA B ARG C 1 212 ? -104.234 -19.042 37.705 0.46 19.55 283 ARG C CA 1
ATOM 10483 C C A ARG C 1 212 ? -105.408 -19.832 37.163 0.54 22.28 283 ARG C C 1
ATOM 10484 C C B ARG C 1 212 ? -105.366 -19.875 37.155 0.46 22.27 283 ARG C C 1
ATOM 10485 O O A ARG C 1 212 ? -106.215 -20.394 37.907 0.54 20.44 283 ARG C O 1
ATOM 10486 O O B ARG C 1 212 ? -106.089 -20.535 37.908 0.46 20.46 283 ARG C O 1
ATOM 10527 N N . PHE C 1 213 ? -105.506 -19.843 35.827 1.00 20.60 284 PHE C N 1
ATOM 10528 C CA . PHE C 1 213 ? -106.564 -20.577 35.155 1.00 16.29 284 PHE C CA 1
ATOM 10529 C C . PHE C 1 213 ? -106.443 -22.075 35.428 1.00 19.17 284 PHE C C 1
ATOM 10530 O O . PHE C 1 213 ? -107.459 -22.753 35.583 1.00 17.72 284 PHE C O 1
ATOM 10547 N N . VAL C 1 214 ? -105.216 -22.603 35.404 1.00 19.35 285 VAL C N 1
ATOM 10548 C CA . VAL C 1 214 ? -104.988 -24.027 35.663 1.00 18.14 285 VAL C CA 1
ATOM 10549 C C . VAL C 1 214 ? -105.416 -24.336 37.095 1.00 25.37 285 VAL C C 1
ATOM 10550 O O . VAL C 1 214 ? -105.850 -25.465 37.369 1.00 17.56 285 VAL C O 1
ATOM 10563 N N . GLY C 1 215 ? -105.314 -23.321 37.975 1.00 20.88 286 GLY C N 1
ATOM 10564 C CA . GLY C 1 215 ? -105.724 -23.418 39.371 1.00 23.50 286 GLY C CA 1
ATOM 10565 C C . GLY C 1 215 ? -107.190 -23.044 39.633 1.00 28.78 286 GLY C C 1
ATOM 10566 O O . GLY C 1 215 ? -107.549 -22.601 40.732 1.00 23.40 286 GLY C O 1
ATOM 10570 N N . ASP C 1 216 ? -108.035 -23.212 38.619 1.00 23.00 287 ASP C N 1
ATOM 10571 C CA . ASP C 1 216 ? -109.470 -22.951 38.740 1.00 19.66 287 ASP C CA 1
ATOM 10572 C C . ASP C 1 216 ? -109.766 -21.589 39.330 1.00 22.75 287 ASP C C 1
ATOM 10573 O O . ASP C 1 216 ? -110.798 -21.413 39.962 1.00 26.38 287 ASP C O 1
ATOM 10582 N N . ASN C 1 217 ? -108.870 -20.636 39.082 1.00 17.96 288 ASN C N 1
ATOM 10583 C CA . ASN C 1 217 ? -108.925 -19.258 39.617 1.00 25.63 288 ASN C CA 1
ATOM 10584 C C . ASN C 1 217 ? -108.884 -19.131 41.144 1.00 25.38 288 ASN C C 1
ATOM 10585 O O . ASN C 1 217 ? -109.094 -18.056 41.720 1.00 33.63 288 ASN C O 1
ATOM 10596 N N . LYS C 1 218 ? -108.530 -20.218 41.800 1.00 25.56 289 LYS C N 1
ATOM 10597 C CA . LYS C 1 218 ? -108.449 -20.211 43.259 1.00 30.26 289 LYS C CA 1
ATOM 10598 C C . LYS C 1 218 ? -106.988 -20.218 43.679 1.00 28.68 289 LYS C C 1
ATOM 10599 O O . LYS C 1 218 ? -106.658 -19.709 44.735 1.00 26.03 289 LYS C O 1
ATOM 10618 N N . THR C 1 219 ? -106.108 -20.766 42.839 1.00 28.54 290 THR C N 1
ATOM 10619 C CA . THR C 1 219 ? -104.697 -20.807 43.189 1.00 24.69 290 THR C CA 1
ATOM 10620 C C . THR C 1 219 ? -103.822 -20.637 41.962 1.00 25.82 290 THR C C 1
ATOM 10621 O O . THR C 1 219 ? -104.254 -20.026 41.001 1.00 24.60 290 THR C O 1
ATOM 10632 N N . TYR C 1 220 ? -102.575 -21.099 42.023 1.00 25.58 291 TYR C N 1
ATOM 10633 C CA . TYR C 1 220 ? -101.668 -21.098 40.866 1.00 20.37 291 TYR C CA 1
ATOM 10634 C C . TYR C 1 220 ? -101.103 -22.482 40.751 1.00 21.68 291 TYR C C 1
ATOM 10635 O O . TYR C 1 220 ? -100.584 -22.999 41.723 1.00 28.76 291 TYR C O 1
ATOM 10653 N N . ALA C 1 221 ? -101.170 -23.096 39.585 1.00 20.01 292 ALA C N 1
ATOM 10654 C CA . ALA C 1 221 ? -100.831 -24.494 39.514 1.00 15.96 292 ALA C CA 1
ATOM 10655 C C . ALA C 1 221 ? -100.312 -24.846 38.137 1.00 24.36 292 ALA C C 1
ATOM 10656 O O . ALA C 1 221 ? -100.353 -24.044 37.184 1.00 23.97 292 ALA C O 1
ATOM 10663 N N . THR C 1 222 ? -99.869 -26.088 38.044 1.00 21.11 293 THR C N 1
ATOM 10664 C CA . THR C 1 222 ? -99.275 -26.576 36.854 1.00 17.97 293 THR C CA 1
ATOM 10665 C C . THR C 1 222 ? -100.104 -27.693 36.237 1.00 26.43 293 THR C C 1
ATOM 10666 O O . THR C 1 222 ? -100.941 -28.305 36.931 1.00 17.10 293 THR C O 1
ATOM 10677 N N . ASN C 1 223 ? -99.862 -27.892 34.921 1.00 22.90 294 ASN C N 1
ATOM 10678 C CA . ASN C 1 223 ? -100.493 -28.915 34.084 1.00 18.56 294 ASN C CA 1
ATOM 10679 C C . ASN C 1 223 ? -99.480 -29.504 33.140 1.00 23.46 294 ASN C C 1
ATOM 10680 O O . ASN C 1 223 ? -99.608 -29.417 31.918 1.00 29.68 294 ASN C O 1
ATOM 10691 N N . THR C 1 224 ? -98.467 -30.127 33.731 1.00 22.16 295 THR C N 1
ATOM 10692 C CA . THR C 1 224 ? -97.351 -30.721 32.994 1.00 23.40 295 THR C CA 1
ATOM 10693 C C . THR C 1 224 ? -97.022 -32.098 33.508 1.00 20.63 295 THR C C 1
ATOM 10694 O O . THR C 1 224 ? -97.000 -32.353 34.720 1.00 35.85 295 THR C O 1
ATOM 10705 N N . ARG C 1 225 ? -96.730 -32.970 32.565 1.00 15.95 296 ARG C N 1
ATOM 10706 C CA . ARG C 1 225 ? -96.313 -34.332 32.817 1.00 17.18 296 ARG C CA 1
ATOM 10707 C C . ARG C 1 225 ? -94.777 -34.404 32.928 1.00 16.73 296 ARG C C 1
ATOM 10708 O O . ARG C 1 225 ? -94.064 -33.590 32.365 1.00 18.94 296 ARG C O 1
ATOM 10729 N N . PRO C 1 226 ? -94.252 -35.374 33.677 1.00 19.64 297 PRO C N 1
ATOM 10730 C CA . PRO C 1 226 ? -92.789 -35.394 33.715 1.00 23.14 297 PRO C CA 1
ATOM 10731 C C . PRO C 1 226 ? -92.179 -35.988 32.447 1.00 20.85 297 PRO C C 1
ATOM 10732 O O . PRO C 1 226 ? -92.866 -36.726 31.764 1.00 22.53 297 PRO C O 1
ATOM 10743 N N . LEU C 1 227 ? -90.908 -35.675 32.173 1.00 20.66 298 LEU C N 1
ATOM 10744 C CA . LEU C 1 227 ? -90.170 -36.161 31.015 1.00 16.67 298 LEU C CA 1
ATOM 10745 C C . LEU C 1 227 ? -90.170 -37.676 30.917 1.00 26.28 298 LEU C C 1
ATOM 10746 O O . LEU C 1 227 ? -90.134 -38.345 31.933 1.00 24.81 298 LEU C O 1
ATOM 10762 N N . GLN C 1 228 ? -90.195 -38.216 29.691 1.00 31.15 299 GLN C N 1
ATOM 10763 C CA . GLN C 1 228 ? -90.263 -39.661 29.498 1.00 21.94 299 GLN C CA 1
ATOM 10764 C C . GLN C 1 228 ? -88.977 -40.165 28.901 1.00 28.14 299 GLN C C 1
ATOM 10765 O O . GLN C 1 228 ? -88.243 -39.397 28.261 1.00 32.15 299 GLN C O 1
ATOM 10779 N N . LEU C 1 229 ? -88.710 -41.461 29.092 1.00 28.39 300 LEU C N 1
ATOM 10780 C CA . LEU C 1 229 ? -87.521 -42.113 28.521 1.00 25.41 300 LEU C CA 1
ATOM 10781 C C . LEU C 1 229 ? -87.572 -42.181 26.979 1.00 30.90 300 LEU C C 1
ATOM 10782 O O . LEU C 1 229 ? -88.537 -42.655 26.369 1.00 30.95 300 LEU C O 1
ATOM 10798 N N . LEU C 1 230 ? -86.519 -41.714 26.340 1.00 27.34 301 LEU C N 1
ATOM 10799 C CA . LEU C 1 230 ? -86.448 -41.810 24.905 1.00 27.25 301 LEU C CA 1
ATOM 10800 C C . LEU C 1 230 ? -86.520 -43.257 24.462 1.00 32.08 301 LEU C C 1
ATOM 10801 O O . LEU C 1 230 ? -87.001 -43.536 23.354 1.00 32.25 301 LEU C O 1
ATOM 10817 N N . ASN C 1 231 ? -86.000 -44.150 25.309 1.00 26.61 302 ASN C N 1
ATOM 10818 C CA . ASN C 1 231 ? -85.763 -45.548 24.955 1.00 30.23 302 ASN C CA 1
ATOM 10819 C C . ASN C 1 231 ? -85.047 -45.705 23.584 1.00 36.07 302 ASN C C 1
ATOM 10820 O O . ASN C 1 231 ? -84.048 -45.033 23.306 1.00 46.27 302 ASN C O 1
ATOM 10831 N N . SER C 1 232 ? -85.548 -46.583 22.721 1.00 25.84 303 SER C N 1
ATOM 10832 C CA . SER C 1 232 ? -84.834 -46.874 21.483 1.00 39.62 303 SER C CA 1
ATOM 10833 C C . SER C 1 232 ? -85.237 -45.922 20.347 1.00 37.92 303 SER C C 1
ATOM 10834 O O . SER C 1 232 ? -85.110 -46.258 19.179 1.00 42.66 303 SER C O 1
ATOM 10842 N N . ARG C 1 233 ? -85.715 -44.736 20.688 1.00 35.13 304 ARG C N 1
ATOM 10843 C CA . ARG C 1 233 ? -86.099 -43.770 19.683 1.00 23.15 304 ARG C CA 1
ATOM 10844 C C . ARG C 1 233 ? -84.950 -42.851 19.335 1.00 29.76 304 ARG C C 1
ATOM 10845 O O . ARG C 1 233 ? -83.813 -42.972 19.802 1.00 30.83 304 ARG C O 1
ATOM 10866 N N . LEU C 1 234 ? -85.281 -41.921 18.472 1.00 31.22 305 LEU C N 1
ATOM 10867 C CA . LEU C 1 234 ? -84.304 -41.085 17.873 1.00 35.32 305 LEU C CA 1
ATOM 10868 C C . LEU C 1 234 ? -84.938 -39.714 17.686 1.00 32.00 305 LEU C C 1
ATOM 10869 O O . LEU C 1 234 ? -86.047 -39.588 17.134 1.00 26.90 305 LEU C O 1
ATOM 10885 N N . VAL C 1 235 ? -84.242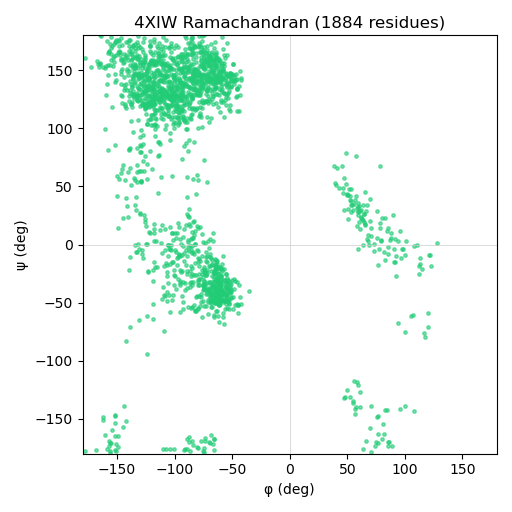 -38.698 18.177 1.00 29.71 306 VAL C N 1
ATOM 10886 C CA . VAL C 1 235 ? -84.626 -37.321 17.953 1.00 23.62 306 VAL C CA 1
ATOM 10887 C C . VAL C 1 235 ? -83.885 -36.876 16.689 1.00 25.99 306 VAL C C 1
ATOM 10888 O O . VAL C 1 235 ? -82.657 -36.955 16.652 1.00 23.46 306 VAL C O 1
ATOM 10901 N N . GLU C 1 236 ? -84.636 -36.445 15.666 1.00 24.66 307 GLU C N 1
ATOM 10902 C CA . GLU C 1 236 ? -84.073 -35.897 14.417 1.00 28.23 307 GLU C CA 1
ATOM 10903 C C . GLU C 1 236 ? -84.066 -34.353 14.405 1.00 28.41 307 GLU C C 1
ATOM 10904 O O . GLU C 1 236 ? -85.061 -33.711 14.755 1.00 25.42 307 GLU C O 1
ATOM 10916 N N . TYR C 1 237 ? -82.948 -33.751 14.016 1.00 24.92 308 TYR C N 1
ATOM 10917 C CA . TYR C 1 237 ? -82.797 -32.310 14.179 1.00 24.32 308 TYR C CA 1
ATOM 10918 C C . TYR C 1 237 ? -82.916 -31.651 12.822 1.00 31.75 308 TYR C C 1
ATOM 10919 O O . TYR C 1 237 ? -82.600 -32.247 11.811 1.00 29.47 308 TYR C O 1
ATOM 10937 N N . GLU C 1 238 ? -83.425 -30.432 12.809 1.00 29.11 309 GLU C N 1
ATOM 10938 C CA . GLU C 1 238 ? -83.418 -29.639 11.619 1.00 22.98 309 GLU C CA 1
ATOM 10939 C C . GLU C 1 238 ? -83.082 -28.252 12.136 1.00 29.04 309 GLU C C 1
ATOM 10940 O O . GLU C 1 238 ? -83.974 -27.427 12.386 1.00 30.97 309 GLU C O 1
ATOM 10952 N N . LEU C 1 239 ? -81.788 -28.025 12.346 1.00 28.67 310 LEU C N 1
ATOM 10953 C CA . LEU C 1 239 ? -81.310 -26.823 13.033 1.00 38.09 310 LEU C CA 1
ATOM 10954 C C . LEU C 1 239 ? -80.616 -25.826 12.115 1.00 47.02 310 LEU C C 1
ATOM 10955 O O . LEU C 1 239 ? -81.001 -24.647 12.042 1.00 51.30 310 LEU C O 1
ATOM 10972 N N . ALA D 1 3 ? -50.944 -94.572 55.643 1.00 43.58 74 ALA D N 1
ATOM 10973 C CA . ALA D 1 3 ? -51.674 -93.764 56.626 1.00 54.69 74 ALA D CA 1
ATOM 10974 C C . ALA D 1 3 ? -53.169 -94.087 56.591 1.00 43.01 74 ALA D C 1
ATOM 10975 O O . ALA D 1 3 ? -53.603 -95.160 57.013 1.00 45.00 74 ALA D O 1
ATOM 10977 N N . TRP D 1 4 ? -53.937 -93.112 56.105 1.00 55.64 75 TRP D N 1
ATOM 10978 C CA . TRP D 1 4 ? -55.320 -93.273 55.621 1.00 56.18 75 TRP D CA 1
ATOM 10979 C C . TRP D 1 4 ? -55.421 -92.507 54.272 1.00 43.20 75 TRP D C 1
ATOM 10980 O O . TRP D 1 4 ? -54.525 -91.729 53.921 1.00 36.73 75 TRP D O 1
ATOM 11000 N N . ASN D 1 5 ? -56.502 -92.688 53.523 1.00 44.86 76 ASN D N 1
ATOM 11001 C CA . ASN D 1 5 ? -56.630 -91.948 52.264 1.00 51.09 76 ASN D CA 1
ATOM 11002 C C . ASN D 1 5 ? -58.066 -91.615 51.905 1.00 46.46 76 ASN D C 1
ATOM 11003 O O . ASN D 1 5 ? -59.014 -92.142 52.497 1.00 39.72 76 ASN D O 1
ATOM 11014 N N . TYR D 1 6 ? -58.217 -90.707 50.946 1.00 38.53 77 TYR D N 1
ATOM 11015 C CA . TYR D 1 6 ? -59.490 -90.534 50.278 1.00 39.27 77 TYR D CA 1
ATOM 11016 C C . TYR D 1 6 ? -59.571 -91.548 49.113 1.00 45.44 77 TYR D C 1
ATOM 11017 O O . TYR D 1 6 ? -60.517 -92.331 49.016 1.00 42.51 77 TYR D O 1
ATOM 11035 N N . GLY D 1 7 ? -58.574 -91.522 48.230 1.00 42.35 78 GLY D N 1
ATOM 11036 C CA . GLY D 1 7 ? -58.484 -92.491 47.158 1.00 38.34 78 GLY D CA 1
ATOM 11037 C C . GLY D 1 7 ? -59.273 -92.141 45.903 1.00 44.30 78 GLY D C 1
ATOM 11038 O O . GLY D 1 7 ? -59.789 -91.036 45.746 1.00 42.66 78 GLY D O 1
ATOM 11042 N N . GLU D 1 8 ? -59.365 -93.104 44.998 1.00 34.36 79 GLU D N 1
ATOM 11043 C CA . GLU D 1 8 ? -60.071 -92.888 43.752 1.00 53.69 79 GLU D CA 1
ATOM 11044 C C . GLU D 1 8 ? -61.523 -93.303 43.936 1.00 45.76 79 GLU D C 1
ATOM 11045 O O . GLU D 1 8 ? -61.854 -93.962 44.913 1.00 43.24 79 GLU D O 1
ATOM 11057 N N . VAL D 1 9 ? -62.382 -92.893 43.006 1.00 40.88 80 VAL D N 1
ATOM 11058 C CA . VAL D 1 9 ? -63.795 -93.235 43.069 1.00 36.75 80 VAL D CA 1
ATOM 11059 C C . VAL D 1 9 ? -63.910 -94.762 43.107 1.00 42.15 80 VAL D C 1
ATOM 11060 O O . VAL D 1 9 ? -63.012 -95.451 42.634 1.00 39.97 80 VAL D O 1
ATOM 11073 N N . ALA D 1 10 ? -64.985 -95.292 43.686 1.00 45.25 81 ALA D N 1
ATOM 11074 C CA . ALA D 1 10 ? -65.050 -96.726 43.980 1.00 44.43 81 ALA D CA 1
ATOM 11075 C C . ALA D 1 10 ? -65.756 -97.579 42.924 1.00 44.10 81 ALA D C 1
ATOM 11076 O O . ALA D 1 10 ? -65.710 -98.814 43.004 1.00 45.50 81 ALA D O 1
ATOM 11083 N N . GLY D 1 11 ? -66.415 -96.941 41.954 1.00 44.26 82 GLY D N 1
ATOM 11084 C CA . GLY D 1 11 ? -67.173 -97.652 40.922 1.00 33.41 82 GLY D CA 1
ATOM 11085 C C . GLY D 1 11 ? -66.350 -98.574 40.015 1.00 37.41 82 GLY D C 1
ATOM 11086 O O . GLY D 1 11 ? -66.592 -99.790 40.012 1.00 34.95 82 GLY D O 1
ATOM 11090 N N . PRO D 1 12 ? -65.368 -98.012 39.258 1.00 36.50 83 PRO D N 1
ATOM 11091 C CA . PRO D 1 12 ? -64.562 -98.696 38.223 1.00 42.35 83 PRO D CA 1
ATOM 11092 C C . PRO D 1 12 ? -63.831 -99.998 38.586 1.00 39.77 83 PRO D C 1
ATOM 11093 O O . PRO D 1 12 ? -63.916 -100.956 37.809 1.00 41.06 83 PRO D O 1
ATOM 11104 N N . PRO D 1 13 ? -63.113 -100.043 39.711 1.00 42.02 84 PRO D N 1
ATOM 11105 C CA . PRO D 1 13 ? -62.460 -101.307 40.099 1.00 39.05 84 PRO D CA 1
ATOM 11106 C C . PRO D 1 13 ? -63.427 -102.474 40.279 1.00 37.90 84 PRO D C 1
ATOM 11107 O O . PRO D 1 13 ? -62.966 -103.616 40.292 1.00 33.51 84 PRO D O 1
ATOM 11118 N N . THR D 1 14 ? -64.723 -102.191 40.411 1.00 33.22 85 THR D N 1
ATOM 11119 C CA . THR D 1 14 ? -65.737 -103.232 40.556 1.00 34.03 85 THR D CA 1
ATOM 11120 C C . THR D 1 14 ? -66.363 -103.644 39.215 1.00 43.54 85 THR D C 1
ATOM 11121 O O . THR D 1 14 ? -67.123 -104.615 39.138 1.00 42.35 85 THR D O 1
ATOM 11132 N N . TRP D 1 15 ? -66.050 -102.900 38.162 1.00 42.74 86 TRP D N 1
ATOM 11133 C CA . TRP D 1 15 ? -66.657 -103.130 36.869 1.00 37.87 86 TRP D CA 1
ATOM 11134 C C . TRP D 1 15 ? -66.376 -104.535 36.394 1.00 37.28 86 TRP D C 1
ATOM 11135 O O . TRP D 1 15 ? -65.239 -105.026 36.448 1.00 32.30 86 TRP D O 1
ATOM 11156 N N . LYS D 1 16 ? -67.437 -105.167 35.918 1.00 33.87 87 LYS D N 1
ATOM 11157 C CA . LYS D 1 16 ? -67.403 -106.569 35.586 1.00 36.91 87 LYS D CA 1
ATOM 11158 C C . LYS D 1 16 ? -67.212 -106.831 34.099 1.00 48.55 87 LYS D C 1
ATOM 11159 O O . LYS D 1 16 ? -67.268 -105.925 33.263 1.00 45.49 87 LYS D O 1
ATOM 11178 N N . GLY D 1 17 ? -66.998 -108.097 33.773 1.00 53.65 88 GLY D N 1
ATOM 11179 C CA . GLY D 1 17 ? -66.884 -108.503 32.390 1.00 40.37 88 GLY D CA 1
ATOM 11180 C C . GLY D 1 17 ? -65.525 -108.114 31.865 1.00 44.73 88 GLY D C 1
ATOM 11181 O O . GLY D 1 17 ? -64.539 -108.097 32.623 1.00 36.51 88 GLY D O 1
ATOM 11185 N N . VAL D 1 18 ? -65.495 -107.786 30.569 1.00 47.85 89 VAL D N 1
ATOM 11186 C CA . VAL D 1 18 ? -64.275 -107.396 29.869 1.00 38.15 89 VAL D CA 1
ATOM 11187 C C . VAL D 1 18 ? -63.603 -106.205 30.585 1.00 39.86 89 VAL D C 1
ATOM 11188 O O . VAL D 1 18 ? -62.378 -106.051 30.538 1.00 39.13 89 VAL D O 1
ATOM 11201 N N . CYS D 1 19 ? -64.391 -105.409 31.307 1.00 39.92 90 CYS D N 1
ATOM 11202 C CA . CYS D 1 19 ? -63.836 -104.336 32.132 1.00 39.50 90 CYS D CA 1
ATOM 11203 C C . CYS D 1 19 ? -62.657 -104.786 33.022 1.00 36.83 90 CYS D C 1
ATOM 11204 O O . CYS D 1 19 ? -61.759 -103.995 33.300 1.00 34.29 90 CYS D O 1
ATOM 11211 N N . ALA D 1 20 ? -62.635 -106.055 33.431 1.00 41.89 91 ALA D N 1
ATOM 11212 C CA . ALA D 1 20 ? -61.583 -106.555 34.329 1.00 44.92 91 ALA D CA 1
ATOM 11213 C C . ALA D 1 20 ? -60.622 -107.518 33.633 1.00 48.49 91 ALA D C 1
ATOM 11214 O O . ALA D 1 20 ? -59.408 -107.515 33.880 1.00 48.81 91 ALA D O 1
ATOM 11221 N N . THR D 1 21 ? -61.172 -108.327 32.745 1.00 42.88 92 THR D N 1
ATOM 11222 C CA . THR D 1 21 ? -60.405 -109.372 32.087 1.00 50.43 92 THR D CA 1
ATOM 11223 C C . THR D 1 21 ? -59.602 -108.868 30.867 1.00 50.29 92 THR D C 1
ATOM 11224 O O . THR D 1 21 ? -58.561 -109.439 30.521 1.00 50.99 92 THR D O 1
ATOM 11235 N N . GLY D 1 22 ? -60.065 -107.790 30.236 1.00 50.10 93 GLY D N 1
ATOM 11236 C CA . GLY D 1 22 ? -59.490 -107.334 28.973 1.00 40.10 93 GLY D CA 1
ATOM 11237 C C . GLY D 1 22 ? -58.025 -106.928 29.045 1.00 35.42 93 GLY D C 1
ATOM 11238 O O . GLY D 1 22 ? -57.534 -106.524 30.089 1.00 33.93 93 GLY D O 1
ATOM 11242 N N . LYS D 1 23 ? -57.315 -107.055 27.928 1.00 43.53 94 LYS D N 1
ATOM 11243 C CA . LYS D 1 23 ? -55.918 -106.623 27.863 1.00 38.60 94 LYS D CA 1
ATOM 11244 C C . LYS D 1 23 ? -55.698 -105.572 26.747 1.00 28.76 94 LYS D C 1
ATOM 11245 O O . LYS D 1 23 ? -54.574 -105.186 26.417 1.00 29.52 94 LYS D O 1
ATOM 11264 N N . ARG D 1 24 ? -56.804 -105.092 26.207 1.00 20.54 95 ARG D N 1
ATOM 11265 C CA . ARG D 1 24 ? -56.800 -103.960 25.325 1.00 30.06 95 ARG D CA 1
ATOM 11266 C C . ARG D 1 24 ? -57.846 -103.008 25.885 1.00 29.62 95 ARG D C 1
ATOM 11267 O O . ARG D 1 24 ? -58.865 -102.729 25.254 1.00 33.85 95 ARG D O 1
ATOM 11288 N N . GLN D 1 25 ? -57.598 -102.520 27.095 1.00 32.81 96 GLN D N 1
ATOM 11289 C CA . GLN D 1 25 ? -58.555 -101.664 27.776 1.00 23.84 96 GLN D CA 1
ATOM 11290 C C . GLN D 1 25 ? -58.092 -100.219 27.685 1.00 23.53 96 GLN D C 1
ATOM 11291 O O . GLN D 1 25 ? -56.894 -99.936 27.599 1.00 21.99 96 GLN D O 1
ATOM 11305 N N . SER D 1 26 ? -59.056 -99.306 27.716 1.00 23.89 97 SER D N 1
ATOM 11306 C CA . SER D 1 26 ? -58.788 -97.877 27.620 1.00 22.04 97 SER D CA 1
ATOM 11307 C C . SER D 1 26 ? -59.328 -97.210 28.875 1.00 25.55 97 SER D C 1
ATOM 11308 O O . SER D 1 26 ? -60.249 -97.744 29.517 1.00 22.57 97 SER D O 1
ATOM 11316 N N . PRO D 1 27 ? -58.801 -96.024 29.222 1.00 24.42 98 PRO D N 1
ATOM 11317 C CA . PRO D 1 27 ? -57.790 -95.245 28.514 1.00 24.34 98 PRO D CA 1
ATOM 11318 C C . PRO D 1 27 ? -56.399 -95.666 28.938 1.00 23.94 98 PRO D C 1
ATOM 11319 O O . PRO D 1 27 ? -56.265 -96.372 29.935 1.00 28.74 98 PRO D O 1
ATOM 11330 N N . ILE D 1 28 ? -55.382 -95.207 28.222 1.00 20.96 99 ILE D N 1
ATOM 11331 C CA . ILE D 1 28 ? -54.017 -95.603 28.507 1.00 20.80 99 ILE D CA 1
ATOM 11332 C C . ILE D 1 28 ? -53.176 -94.373 28.662 1.00 20.57 99 ILE D C 1
ATOM 11333 O O . ILE D 1 28 ? -53.653 -93.245 28.410 1.00 18.86 99 ILE D O 1
ATOM 11349 N N . ASN D 1 29 ? -51.913 -94.573 29.042 1.00 19.27 100 ASN D N 1
ATOM 11350 C CA . ASN D 1 29 ? -50.956 -93.472 28.975 1.00 22.82 100 ASN D CA 1
ATOM 11351 C C . ASN D 1 29 ? -50.439 -93.314 27.544 1.00 23.23 100 ASN D C 1
ATOM 11352 O O . ASN D 1 29 ? -50.298 -94.285 26.793 1.00 20.10 100 ASN D O 1
ATOM 11363 N N . ILE D 1 30 ? -50.175 -92.080 27.158 1.00 22.27 101 ILE D N 1
ATOM 11364 C CA . ILE D 1 30 ? -49.609 -91.826 25.850 1.00 23.53 101 ILE D CA 1
ATOM 11365 C C . ILE D 1 30 ? -48.276 -91.127 26.047 1.00 21.30 101 ILE D C 1
ATOM 11366 O O . ILE D 1 30 ? -48.235 -89.929 26.339 1.00 25.26 101 ILE D O 1
ATOM 11382 N N . PRO D 1 31 ? -47.180 -91.873 25.891 1.00 20.29 102 PRO D N 1
ATOM 11383 C CA . PRO D 1 31 ? -45.844 -91.264 25.905 1.00 20.70 102 PRO D CA 1
ATOM 11384 C C . PRO D 1 31 ? -45.728 -90.043 25.002 1.00 25.89 102 PRO D C 1
ATOM 11385 O O . PRO D 1 31 ? -46.346 -89.964 23.942 1.00 34.16 102 PRO D O 1
ATOM 11396 N N . LEU D 1 32 ? -44.922 -89.093 25.426 1.00 28.77 103 LEU D N 1
ATOM 11397 C CA . LEU D 1 32 ? -44.693 -87.895 24.654 1.00 30.02 103 LEU D CA 1
ATOM 11398 C C . LEU D 1 32 ? -43.212 -87.503 24.806 1.00 36.11 103 LEU D C 1
ATOM 11399 O O . LEU D 1 32 ? -42.381 -87.862 23.979 1.00 42.59 103 LEU D O 1
ATOM 11415 N N . ASN D 1 33 ? -42.871 -86.814 25.887 1.00 43.93 104 ASN D N 1
ATOM 11416 C CA . ASN D 1 33 ? -41.495 -86.388 26.132 1.00 48.24 104 ASN D CA 1
ATOM 11417 C C . ASN D 1 33 ? -40.487 -87.552 26.391 1.00 48.88 104 ASN D C 1
ATOM 11418 O O . ASN D 1 33 ? -39.297 -87.313 26.667 1.00 47.61 104 ASN D O 1
ATOM 11429 N N . THR D 1 34 ? -40.951 -88.801 26.302 1.00 40.77 105 THR D N 1
ATOM 11430 C CA . THR D 1 34 ? -40.100 -89.960 26.578 1.00 42.00 105 THR D CA 1
ATOM 11431 C C . THR D 1 34 ? -39.078 -90.131 25.435 1.00 45.38 105 THR D C 1
ATOM 11432 O O . THR D 1 34 ? -39.287 -89.614 24.340 1.00 56.22 105 THR D O 1
ATOM 11443 N N . SER D 1 35 ? -37.984 -90.844 25.680 1.00 42.87 106 SER D N 1
ATOM 11444 C CA . SER D 1 35 ? -36.933 -91.018 24.670 1.00 39.53 106 SER D CA 1
ATOM 11445 C C . SER D 1 35 ? -36.991 -92.409 24.020 1.00 34.48 106 SER D C 1
ATOM 11446 O O . SER D 1 35 ? -36.171 -92.718 23.161 1.00 36.03 106 SER D O 1
ATOM 11454 N N . ALA D 1 36 ? -37.941 -93.249 24.432 1.00 24.66 107 ALA D N 1
ATOM 11455 C CA . ALA D 1 36 ? -38.080 -94.567 23.824 1.00 27.84 107 ALA D CA 1
ATOM 11456 C C . ALA D 1 36 ? -38.553 -94.429 22.361 1.00 36.31 107 ALA D C 1
ATOM 11457 O O . ALA D 1 36 ? -39.014 -93.358 21.947 1.00 32.47 107 ALA D O 1
ATOM 11464 N N . PRO D 1 37 ? -38.441 -95.511 21.578 1.00 25.21 108 PRO D N 1
ATOM 11465 C CA . PRO D 1 37 ? -38.846 -95.426 20.175 1.00 39.55 108 PRO D CA 1
ATOM 11466 C C . PRO D 1 37 ? -40.347 -95.341 20.069 1.00 40.42 108 PRO D C 1
ATOM 11467 O O . PRO D 1 37 ? -41.059 -96.118 20.743 1.00 36.76 108 PRO D O 1
ATOM 11478 N N . LYS D 1 38 ? -40.794 -94.394 19.246 1.00 26.61 109 LYS D N 1
ATOM 11479 C CA . LYS D 1 38 ? -42.192 -94.230 18.882 1.00 34.11 109 LYS D CA 1
ATOM 11480 C C . LYS D 1 38 ? -42.332 -94.747 17.443 1.00 32.27 109 LYS D C 1
ATOM 11481 O O . LYS D 1 38 ? -41.417 -94.592 16.644 1.00 33.68 109 LYS D O 1
ATOM 11500 N N . VAL D 1 39 ? -43.469 -95.353 17.130 1.00 27.70 110 VAL D N 1
ATOM 11501 C CA . VAL D 1 39 ? -43.743 -95.898 15.816 1.00 29.92 110 VAL D CA 1
ATOM 11502 C C . VAL D 1 39 ? -44.572 -94.910 15.006 1.00 39.50 110 VAL D C 1
ATOM 11503 O O . VAL D 1 39 ? -45.554 -94.378 15.528 1.00 33.38 110 VAL D O 1
ATOM 11516 N N . ASP D 1 40 ? -44.182 -94.662 13.746 1.00 45.88 111 ASP D N 1
ATOM 11517 C CA . ASP D 1 40 ? -44.969 -93.813 12.840 1.00 37.79 111 ASP D CA 1
ATOM 11518 C C . ASP D 1 40 ? -46.268 -94.548 12.469 1.00 37.92 111 ASP D C 1
ATOM 11519 O O . ASP D 1 40 ? -46.261 -95.764 12.276 1.00 43.78 111 ASP D O 1
ATOM 11528 N N . ALA D 1 41 ? -47.384 -93.826 12.397 1.00 35.36 112 ALA D N 1
ATOM 11529 C CA . ALA D 1 41 ? -48.670 -94.444 12.051 1.00 48.75 112 ALA D CA 1
ATOM 11530 C C . ALA D 1 41 ? -48.819 -94.677 10.532 1.00 47.93 112 ALA D C 1
ATOM 11531 O O . ALA D 1 41 ? -49.490 -95.634 10.102 1.00 43.66 112 ALA D O 1
ATOM 11538 N N . GLU D 1 42 ? -48.180 -93.803 9.751 1.00 43.57 113 GLU D N 1
ATOM 11539 C CA . GLU D 1 42 ? -48.200 -93.863 8.287 1.00 53.94 113 GLU D CA 1
ATOM 11540 C C . GLU D 1 42 ? -49.645 -94.071 7.823 1.00 54.66 113 GLU D C 1
ATOM 11541 O O . GLU D 1 42 ? -49.992 -95.049 7.140 1.00 46.00 113 GLU D O 1
ATOM 11553 N N . MET D 1 43 ? -50.487 -93.134 8.245 1.00 55.02 114 MET D N 1
ATOM 11554 C CA . MET D 1 43 ? -51.928 -93.257 8.099 1.00 48.59 114 MET D CA 1
ATOM 11555 C C . MET D 1 43 ? -52.502 -91.997 7.490 1.00 38.03 114 MET D C 1
ATOM 11556 O O . MET D 1 43 ? -53.701 -91.930 7.216 1.00 38.16 114 MET D O 1
ATOM 11570 N N . GLY D 1 44 ? -51.653 -90.995 7.280 1.00 32.19 115 GLY D N 1
ATOM 11571 C CA . GLY D 1 44 ? -52.130 -89.716 6.789 1.00 27.69 115 GLY D CA 1
ATOM 11572 C C . GLY D 1 44 ? -53.023 -88.980 7.786 1.00 36.42 115 GLY D C 1
ATOM 11573 O O . GLY D 1 44 ? -53.158 -89.381 8.941 1.00 39.39 115 GLY D O 1
ATOM 11577 N N . GLU D 1 45 ? -53.662 -87.918 7.310 1.00 30.04 116 GLU D N 1
ATOM 11578 C CA . GLU D 1 45 ? -54.421 -87.001 8.143 1.00 22.21 116 GLU D CA 1
ATOM 11579 C C . GLU D 1 45 ? -55.929 -87.268 8.181 1.00 30.03 116 GLU D C 1
ATOM 11580 O O . GLU D 1 45 ? -56.484 -87.972 7.346 1.00 38.64 116 GLU D O 1
ATOM 11592 N N . PHE D 1 46 ? -56.580 -86.715 9.191 1.00 37.35 117 PHE D N 1
ATOM 11593 C CA . PHE D 1 46 ? -58.023 -86.789 9.288 1.00 36.91 117 PHE D CA 1
ATOM 11594 C C . PHE D 1 46 ? -58.567 -85.782 8.291 1.00 28.15 117 PHE D C 1
ATOM 11595 O O . PHE D 1 46 ? -58.025 -84.688 8.152 1.00 32.66 117 PHE D O 1
ATOM 11612 N N . ASP D 1 47 ? -59.617 -86.172 7.583 1.00 37.71 118 ASP D N 1
ATOM 11613 C CA . ASP D 1 47 ? -60.383 -85.254 6.730 1.00 42.67 118 ASP D CA 1
ATOM 11614 C C . ASP D 1 47 ? -61.761 -85.237 7.357 1.00 37.60 118 ASP D C 1
ATOM 11615 O O . ASP D 1 47 ? -62.349 -86.298 7.605 1.00 41.27 118 ASP D O 1
ATOM 11624 N N . PHE D 1 48 ? -62.274 -84.053 7.644 1.00 31.93 119 PHE D N 1
ATOM 11625 C CA . PHE D 1 48 ? -63.507 -83.963 8.397 1.00 36.54 119 PHE D CA 1
ATOM 11626 C C . PHE D 1 48 ? -64.645 -83.371 7.619 1.00 40.54 119 PHE D C 1
ATOM 11627 O O . PHE D 1 48 ? -64.623 -82.181 7.281 1.00 43.79 119 PHE D O 1
ATOM 11644 N N . ALA D 1 49 ? -65.668 -84.196 7.407 1.00 36.04 120 ALA D N 1
ATOM 11645 C CA . ALA D 1 49 ? -66.884 -83.770 6.713 1.00 38.20 120 ALA D CA 1
ATOM 11646 C C . ALA D 1 49 ? -68.102 -83.776 7.626 1.00 28.53 120 ALA D C 1
ATOM 11647 O O . ALA D 1 49 ? -68.939 -84.671 7.533 1.00 27.58 120 ALA D O 1
ATOM 11654 N N . TYR D 1 50 ? -68.202 -82.774 8.491 1.00 27.54 121 TYR D N 1
ATOM 11655 C CA . TYR D 1 50 ? -69.258 -82.731 9.504 1.00 31.15 121 TYR D CA 1
ATOM 11656 C C . TYR D 1 50 ? -70.191 -81.583 9.192 1.00 35.28 121 TYR D C 1
ATOM 11657 O O . TYR D 1 50 ? -70.034 -80.478 9.720 1.00 47.92 121 TYR D O 1
ATOM 11675 N N . GLY D 1 51 ? -71.177 -81.830 8.357 1.00 37.94 122 GLY D N 1
ATOM 11676 C CA . GLY D 1 51 ? -72.018 -80.750 7.883 1.00 53.37 122 GLY D CA 1
ATOM 11677 C C . GLY D 1 51 ? -73.399 -80.750 8.493 1.00 63.06 122 GLY D C 1
ATOM 11678 O O . GLY D 1 51 ? -73.957 -79.686 8.821 1.00 69.07 122 GLY D O 1
ATOM 11682 N N . SER D 1 52 ? -73.964 -81.944 8.632 1.00 55.28 123 SER D N 1
ATOM 11683 C CA . SER D 1 52 ? -75.322 -82.062 9.119 1.00 49.89 123 SER D CA 1
ATOM 11684 C C . SER D 1 52 ? -75.366 -82.011 10.639 1.00 44.96 123 SER D C 1
ATOM 11685 O O . SER D 1 52 ? -75.335 -83.050 11.291 1.00 46.66 123 SER D O 1
ATOM 11693 N N . PHE D 1 53 ? -75.471 -80.804 11.194 1.00 47.46 124 PHE D N 1
ATOM 11694 C CA . PHE D 1 53 ? -75.452 -80.638 12.641 1.00 39.92 124 PHE D CA 1
ATOM 11695 C C . PHE D 1 53 ? -76.513 -79.702 13.211 1.00 39.58 124 PHE D C 1
ATOM 11696 O O . PHE D 1 53 ? -76.614 -79.535 14.419 1.00 50.76 124 PHE D O 1
ATOM 11713 N N . GLU D 1 54 ? -77.342 -79.118 12.361 1.00 57.70 125 GLU D N 1
ATOM 11714 C CA . GLU D 1 54 ? -78.336 -78.150 12.844 1.00 65.02 125 GLU D CA 1
ATOM 11715 C C . GLU D 1 54 ? -79.507 -78.802 13.656 1.00 57.85 125 GLU D C 1
ATOM 11716 O O . GLU D 1 54 ? -80.298 -78.092 14.321 1.00 53.39 125 GLU D O 1
ATOM 11728 N N . LYS D 1 55 ? -79.575 -80.138 13.631 1.00 43.23 126 LYS D N 1
ATOM 11729 C CA . LYS D 1 55 ? -80.607 -80.888 14.343 1.00 47.92 126 LYS D CA 1
ATOM 11730 C C . LYS D 1 55 ? -79.971 -81.990 15.160 1.00 50.64 126 LYS D C 1
ATOM 11731 O O . LYS D 1 55 ? -79.779 -83.095 14.664 1.00 52.17 126 LYS D O 1
ATOM 11750 N N . CYS D 1 56 ? -79.672 -81.679 16.418 1.00 44.78 127 CYS D N 1
ATOM 11751 C CA . CYS D 1 56 ? -79.016 -82.602 17.329 1.00 35.38 127 CYS D CA 1
ATOM 11752 C C . CYS D 1 56 ? -79.869 -82.866 18.535 1.00 40.07 127 CYS D C 1
ATOM 11753 O O . CYS D 1 56 ? -80.523 -81.948 19.042 1.00 37.93 127 CYS D O 1
ATOM 11761 N N . ASP D 1 57 ? -79.810 -84.093 19.049 1.00 39.22 128 ASP D N 1
ATOM 11762 C CA . ASP D 1 57 ? -80.516 -84.406 20.300 1.00 32.85 128 ASP D CA 1
ATOM 11763 C C . ASP D 1 57 ? -79.495 -84.444 21.420 1.00 38.32 128 ASP D C 1
ATOM 11764 O O . ASP D 1 57 ? -78.467 -85.113 21.271 1.00 36.79 128 ASP D O 1
ATOM 11773 N N . VAL D 1 58 ? -79.748 -83.738 22.525 1.00 30.33 129 VAL D N 1
ATOM 11774 C CA . VAL D 1 58 ? -78.867 -83.853 23.705 1.00 31.88 129 VAL D CA 1
ATOM 11775 C C . VAL D 1 58 ? -79.502 -84.729 24.806 1.00 26.78 129 VAL D C 1
ATOM 11776 O O . VAL D 1 58 ? -80.644 -84.491 25.240 1.00 26.68 129 VAL D O 1
ATOM 11789 N N . LEU D 1 59 ? -78.755 -85.742 25.231 1.00 25.30 130 LEU D N 1
ATOM 11790 C CA . LEU D 1 59 ? -79.243 -86.766 26.159 1.00 27.81 130 LEU D CA 1
ATOM 11791 C C . LEU D 1 59 ? -78.418 -86.729 27.441 1.00 28.66 130 LEU D C 1
ATOM 11792 O O . LEU D 1 59 ? -77.204 -86.546 27.394 1.00 31.35 130 LEU D O 1
ATOM 11808 N N . ASN D 1 60 ? -79.077 -86.884 28.579 1.00 27.14 131 ASN D N 1
ATOM 11809 C CA . ASN D 1 60 ? -78.395 -87.066 29.861 1.00 25.73 131 ASN D CA 1
ATOM 11810 C C . ASN D 1 60 ? -78.108 -88.555 30.037 1.00 25.59 131 ASN D C 1
ATOM 11811 O O . ASN D 1 60 ? -79.027 -89.324 30.247 1.00 24.29 131 ASN D O 1
ATOM 11822 N N . THR D 1 61 ? -76.846 -88.971 29.949 1.00 25.65 132 THR D N 1
ATOM 11823 C CA . THR D 1 61 ? -76.523 -90.397 29.912 1.00 24.19 132 THR D CA 1
ATOM 11824 C C . THR D 1 61 ? -76.892 -91.128 31.194 1.00 27.38 132 THR D C 1
ATOM 11825 O O . THR D 1 61 ? -76.978 -92.361 31.228 1.00 28.36 132 THR D O 1
ATOM 11836 N N . GLY D 1 62 ? -77.093 -90.365 32.253 1.00 27.68 133 GLY D N 1
ATOM 11837 C CA . GLY D 1 62 ? -77.336 -90.947 33.550 1.00 27.61 133 GLY D CA 1
ATOM 11838 C C . GLY D 1 62 ? -76.060 -91.420 34.233 1.00 34.06 133 GLY D C 1
ATOM 11839 O O . GLY D 1 62 ? -76.139 -91.985 35.319 1.00 37.63 133 GLY D O 1
ATOM 11843 N N . HIS D 1 63 ? -74.896 -91.194 33.613 1.00 37.05 134 HIS D N 1
ATOM 11844 C CA . HIS D 1 63 ? -73.595 -91.602 34.190 1.00 34.09 134 HIS D CA 1
ATOM 11845 C C . HIS D 1 63 ? -72.624 -90.420 34.268 1.00 25.69 134 HIS D C 1
ATOM 11846 O O . HIS D 1 63 ? -71.411 -90.601 34.288 1.00 28.16 134 HIS D O 1
ATOM 11861 N N . GLY D 1 64 ? -73.167 -89.207 34.264 1.00 22.89 135 GLY D N 1
ATOM 11862 C CA . GLY D 1 64 ? -72.365 -88.010 34.458 1.00 21.47 135 GLY D CA 1
ATOM 11863 C C . GLY D 1 64 ? -72.440 -87.057 33.288 1.00 25.71 135 GLY D C 1
ATOM 11864 O O . GLY D 1 64 ? -72.868 -85.919 33.425 1.00 28.71 135 GLY D O 1
ATOM 11868 N N . THR D 1 65 ? -72.056 -87.530 32.117 1.00 27.67 136 THR D N 1
ATOM 11869 C CA . THR D 1 65 ? -72.003 -86.659 30.958 1.00 26.13 136 THR D CA 1
ATOM 11870 C C . THR D 1 65 ? -73.336 -86.487 30.227 1.00 20.74 136 THR D C 1
ATOM 11871 O O . THR D 1 65 ? -74.178 -87.390 30.247 1.00 20.79 136 THR D O 1
ATOM 11882 N N . MET D 1 66 ? -73.528 -85.327 29.584 1.00 20.91 137 MET D N 1
ATOM 11883 C CA . MET D 1 66 ? -74.552 -85.223 28.524 1.00 29.17 137 MET D CA 1
ATOM 11884 C C . MET D 1 66 ? -73.993 -85.896 27.264 1.00 20.01 137 MET D C 1
ATOM 11885 O O . MET D 1 66 ? -72.809 -86.193 27.181 1.00 23.53 137 MET D O 1
ATOM 11899 N N . GLN D 1 67 ? -74.838 -86.155 26.288 1.00 24.71 138 GLN D N 1
ATOM 11900 C CA . GLN D 1 67 ? -74.389 -86.877 25.101 1.00 29.51 138 GLN D CA 1
ATOM 11901 C C . GLN D 1 67 ? -75.096 -86.262 23.950 1.00 25.41 138 GLN D C 1
ATOM 11902 O O . GLN D 1 67 ? -76.327 -86.292 23.953 1.00 24.29 138 GLN D O 1
ATOM 11916 N N . VAL D 1 68 ? -74.344 -85.662 23.013 1.00 24.40 139 VAL D N 1
ATOM 11917 C CA . VAL D 1 68 ? -74.944 -85.001 21.835 1.00 24.66 139 VAL D CA 1
ATOM 11918 C C . VAL D 1 68 ? -74.992 -85.981 20.717 1.00 19.04 139 VAL D C 1
ATOM 11919 O O . VAL D 1 68 ? -73.957 -86.353 20.211 1.00 22.47 139 VAL D O 1
ATOM 11932 N N . ASN D 1 69 ? -76.208 -86.419 20.386 1.00 23.09 140 ASN D N 1
ATOM 11933 C CA . ASN D 1 69 ? -76.476 -87.381 19.310 1.00 28.01 140 ASN D CA 1
ATOM 11934 C C . ASN D 1 69 ? -76.783 -86.693 17.986 1.00 30.13 140 ASN D C 1
ATOM 11935 O O . ASN D 1 69 ? -77.638 -85.772 17.914 1.00 35.72 140 ASN D O 1
ATOM 11946 N N . PHE D 1 70 ? -76.098 -87.164 16.944 1.00 32.66 141 PHE D N 1
ATOM 11947 C CA . PHE D 1 70 ? -76.136 -86.550 15.616 1.00 31.41 141 PHE D CA 1
ATOM 11948 C C . PHE D 1 70 ? -76.827 -87.433 14.613 1.00 35.00 141 PHE D C 1
ATOM 11949 O O . PHE D 1 70 ? -76.666 -88.657 14.657 1.00 31.77 141 PHE D O 1
ATOM 11966 N N . PRO D 1 71 ? -77.545 -86.823 13.651 1.00 47.83 142 PRO D N 1
ATOM 11967 C CA . PRO D 1 71 ? -78.080 -87.617 12.527 1.00 30.95 142 PRO D CA 1
ATOM 11968 C C . PRO D 1 71 ? -76.967 -88.165 11.670 1.00 22.52 142 PRO D C 1
ATOM 11969 O O . PRO D 1 71 ? -75.805 -87.764 11.820 1.00 28.36 142 PRO D O 1
ATOM 11980 N N . ALA D 1 72 ? -77.321 -89.077 10.769 1.00 32.24 143 ALA D N 1
ATOM 11981 C CA . ALA D 1 72 ? -76.372 -89.622 9.780 1.00 35.90 143 ALA D CA 1
ATOM 11982 C C . ALA D 1 72 ? -75.811 -88.566 8.807 1.00 31.34 143 ALA D C 1
ATOM 11983 O O . ALA D 1 72 ? -76.393 -87.495 8.638 1.00 27.85 143 ALA D O 1
ATOM 11990 N N . GLY D 1 73 ? -74.663 -88.870 8.199 1.00 32.57 144 GLY D N 1
ATOM 11991 C CA . GLY D 1 73 ? -74.065 -87.991 7.213 1.00 32.01 144 GLY D CA 1
ATOM 11992 C C . GLY D 1 73 ? -72.762 -87.307 7.588 1.00 33.70 144 GLY D C 1
ATOM 11993 O O . GLY D 1 73 ? -71.977 -86.922 6.713 1.00 49.85 144 GLY D O 1
ATOM 11997 N N . ASN D 1 74 ? -72.526 -87.120 8.874 1.00 34.87 145 ASN D N 1
ATOM 11998 C CA . ASN D 1 74 ? -71.281 -86.512 9.306 1.00 28.89 145 ASN D CA 1
ATOM 11999 C C . ASN D 1 74 ? -70.169 -87.547 9.250 1.00 29.27 145 ASN D C 1
ATOM 12000 O O . ASN D 1 74 ? -70.173 -88.498 10.025 1.00 35.97 145 ASN D O 1
ATOM 12011 N N . LEU D 1 75 ? -69.220 -87.376 8.335 1.00 30.94 146 LEU D N 1
ATOM 12012 C CA . LEU D 1 75 ? -68.179 -88.372 8.160 1.00 29.94 146 LEU D CA 1
ATOM 12013 C C . LEU D 1 75 ? -66.822 -87.805 8.506 1.00 29.23 146 LEU D C 1
ATOM 12014 O O . LEU D 1 75 ? -66.563 -86.606 8.340 1.00 28.58 146 LEU D O 1
ATOM 12030 N N . ALA D 1 76 ? -65.964 -88.702 8.984 1.00 30.07 147 ALA D N 1
ATOM 12031 C CA . ALA D 1 76 ? -64.548 -88.434 9.172 1.00 25.73 147 ALA D CA 1
ATOM 12032 C C . ALA D 1 76 ? -63.814 -89.509 8.391 1.00 27.78 147 ALA D C 1
ATOM 12033 O O . ALA D 1 76 ? -64.287 -90.644 8.297 1.00 32.71 147 ALA D O 1
ATOM 12040 N N . PHE D 1 77 ? -62.675 -89.147 7.810 1.00 27.63 148 PHE D N 1
ATOM 12041 C CA . PHE D 1 77 ? -61.928 -90.060 6.955 1.00 28.70 148 PHE D CA 1
ATOM 12042 C C . PHE D 1 77 ? -60.494 -90.111 7.407 1.00 25.56 148 PHE D C 1
ATOM 12043 O O . PHE D 1 77 ? -59.853 -89.056 7.578 1.00 34.48 148 PHE D O 1
ATOM 12060 N N . ILE D 1 78 ? -59.975 -91.318 7.594 1.00 19.79 149 ILE D N 1
ATOM 12061 C CA . ILE D 1 78 ? -58.590 -91.467 8.032 1.00 28.32 149 ILE D CA 1
ATOM 12062 C C . ILE D 1 78 ? -58.046 -92.717 7.392 1.00 28.50 149 ILE D C 1
ATOM 12063 O O . ILE D 1 78 ? -58.653 -93.794 7.468 1.00 29.86 149 ILE D O 1
ATOM 12079 N N . GLY D 1 79 ? -56.895 -92.585 6.751 1.00 36.14 150 GLY D N 1
ATOM 12080 C CA . GLY D 1 79 ? -56.469 -93.637 5.854 1.00 45.80 150 GLY D CA 1
ATOM 12081 C C . GLY D 1 79 ? -57.647 -93.964 4.927 1.00 52.64 150 GLY D C 1
ATOM 12082 O O . GLY D 1 79 ? -58.253 -93.064 4.294 1.00 28.15 150 GLY D O 1
ATOM 12086 N N . ASN D 1 80 ? -58.002 -95.251 4.911 1.00 48.27 151 ASN D N 1
ATOM 12087 C CA . ASN D 1 80 ? -59.131 -95.750 4.136 1.00 44.71 151 ASN D CA 1
ATOM 12088 C C . ASN D 1 80 ? -60.210 -96.260 5.076 1.00 36.80 151 ASN D C 1
ATOM 12089 O O . ASN D 1 80 ? -60.784 -97.335 4.906 1.00 32.66 151 ASN D O 1
ATOM 12100 N N . MET D 1 81 ? -60.453 -95.465 6.106 1.00 52.00 152 MET D N 1
ATOM 12101 C CA . MET D 1 81 ? -61.565 -95.685 7.018 1.00 38.19 152 MET D CA 1
ATOM 12102 C C . MET D 1 81 ? -62.561 -94.540 6.854 1.00 33.87 152 MET D C 1
ATOM 12103 O O . MET D 1 81 ? -62.188 -93.360 6.851 1.00 36.85 152 MET D O 1
ATOM 12117 N N . GLU D 1 82 ? -63.824 -94.899 6.675 1.00 36.98 153 GLU D N 1
ATOM 12118 C CA . GLU D 1 82 ? -64.909 -93.933 6.694 1.00 38.86 153 GLU D CA 1
ATOM 12119 C C . GLU D 1 82 ? -65.659 -94.117 8.038 1.00 38.46 153 GLU D C 1
ATOM 12120 O O . GLU D 1 82 ? -66.270 -95.166 8.302 1.00 31.23 153 GLU D O 1
ATOM 12132 N N . LEU D 1 83 ? -65.572 -93.092 8.889 1.00 39.81 154 LEU D N 1
ATOM 12133 C CA . LEU D 1 83 ? -66.110 -93.123 10.252 1.00 26.58 154 LEU D CA 1
ATOM 12134 C C . LEU D 1 83 ? -67.315 -92.184 10.385 1.00 28.39 154 LEU D C 1
ATOM 12135 O O . LEU D 1 83 ? -67.182 -90.955 10.205 1.00 24.53 154 LEU D O 1
ATOM 12151 N N . GLU D 1 84 ? -68.482 -92.758 10.697 1.00 22.51 155 GLU D N 1
ATOM 12152 C CA . GLU D 1 84 ? -69.714 -91.987 10.856 1.00 24.16 155 GLU D CA 1
ATOM 12153 C C . GLU D 1 84 ? -69.969 -91.529 12.325 1.00 37.13 155 GLU D C 1
ATOM 12154 O O . GLU D 1 84 ? -70.170 -92.347 13.238 1.00 30.16 155 GLU D O 1
ATOM 12166 N N . LEU D 1 85 ? -69.947 -90.214 12.531 1.00 27.92 156 LEU D N 1
ATOM 12167 C CA . LEU D 1 85 ? -70.105 -89.639 13.842 1.00 27.96 156 LEU D CA 1
ATOM 12168 C C . LEU D 1 85 ? -71.487 -89.984 14.422 1.00 28.35 156 LEU D C 1
ATOM 12169 O O . LEU D 1 85 ? -72.491 -89.583 13.878 1.00 30.45 156 LEU D O 1
ATOM 12185 N N . LEU D 1 86 ? -71.539 -90.696 15.541 1.00 33.03 157 LEU D N 1
ATOM 12186 C CA . LEU D 1 86 ? -72.817 -90.996 16.199 1.00 28.22 157 LEU D CA 1
ATOM 12187 C C . LEU D 1 86 ? -73.136 -89.959 17.284 1.00 27.86 157 LEU D C 1
ATOM 12188 O O . LEU D 1 86 ? -74.278 -89.478 17.378 1.00 26.05 157 LEU D O 1
ATOM 12204 N N . GLN D 1 87 ? -72.128 -89.615 18.097 1.00 30.15 158 GLN D N 1
ATOM 12205 C CA . GLN D 1 87 ? -72.333 -88.721 19.246 1.00 23.68 158 GLN D CA 1
ATOM 12206 C C . GLN D 1 87 ? -71.018 -88.196 19.853 1.00 20.22 158 GLN D C 1
ATOM 12207 O O . GLN D 1 87 ? -69.971 -88.825 19.715 1.00 22.06 158 GLN D O 1
ATOM 12221 N N . PHE D 1 88 ? -71.058 -87.044 20.519 1.00 17.25 159 PHE D N 1
ATOM 12222 C CA . PHE D 1 88 ? -69.999 -86.773 21.485 1.00 21.20 159 PHE D CA 1
ATOM 12223 C C . PHE D 1 88 ? -70.493 -86.720 22.953 1.00 24.86 159 PHE D C 1
ATOM 12224 O O . PHE D 1 88 ? -71.695 -86.618 23.234 1.00 25.16 159 PHE D O 1
ATOM 12241 N N . HIS D 1 89 ? -69.546 -86.857 23.876 1.00 21.88 160 HIS D N 1
ATOM 12242 C CA . HIS D 1 89 ? -69.784 -86.679 25.310 1.00 19.69 160 HIS D CA 1
ATOM 12243 C C . HIS D 1 89 ? -68.429 -86.297 25.913 1.00 21.81 160 HIS D C 1
ATOM 12244 O O . HIS D 1 89 ? -67.461 -86.035 25.164 1.00 18.19 160 HIS D O 1
ATOM 12258 N N . PHE D 1 90 ? -68.350 -86.262 27.241 1.00 19.05 161 PHE D N 1
ATOM 12259 C CA . PHE D 1 90 ? -67.177 -85.720 27.919 1.00 19.10 161 PHE D CA 1
ATOM 12260 C C . PHE D 1 90 ? -66.826 -86.467 29.194 1.00 22.98 161 PHE D C 1
ATOM 12261 O O . PHE D 1 90 ? -67.669 -87.104 29.840 1.00 21.52 161 PHE D O 1
ATOM 12278 N N . HIS D 1 91 ? -65.563 -86.351 29.571 1.00 21.84 162 HIS D N 1
ATOM 12279 C CA . HIS D 1 91 ? -65.104 -86.859 30.844 1.00 21.97 162 HIS D CA 1
ATOM 12280 C C . HIS D 1 91 ? -64.313 -85.777 31.547 1.00 23.72 162 HIS D C 1
ATOM 12281 O O . HIS D 1 91 ? -63.613 -85.006 30.891 1.00 17.59 162 HIS D O 1
ATOM 12295 N N . ALA D 1 92 ? -64.435 -85.721 32.882 1.00 27.24 163 ALA D N 1
ATOM 12296 C CA . ALA D 1 92 ? -63.576 -84.858 33.701 1.00 21.72 163 ALA D CA 1
ATOM 12297 C C . ALA D 1 92 ? -63.062 -85.649 34.856 1.00 20.54 163 ALA D C 1
ATOM 12298 O O . ALA D 1 92 ? -63.860 -86.182 35.619 1.00 28.85 163 ALA D O 1
ATOM 12305 N N . PRO D 1 93 ? -61.738 -85.719 35.028 1.00 20.02 164 PRO D N 1
ATOM 12306 C CA . PRO D 1 93 ? -60.690 -85.182 34.169 1.00 21.94 164 PRO D CA 1
ATOM 12307 C C . PRO D 1 93 ? -60.528 -86.028 32.915 1.00 20.90 164 PRO D C 1
ATOM 12308 O O . PRO D 1 93 ? -61.296 -86.953 32.717 1.00 23.64 164 PRO D O 1
ATOM 12319 N N . SER D 1 94 ? -59.546 -85.721 32.081 1.00 20.82 165 SER D N 1
ATOM 12320 C CA . SER D 1 94 ? -59.361 -86.473 30.858 1.00 21.77 165 SER D CA 1
ATOM 12321 C C . SER D 1 94 ? -59.164 -87.926 31.243 1.00 23.04 165 SER D C 1
ATOM 12322 O O . SER D 1 94 ? -58.688 -88.221 32.327 1.00 26.11 165 SER D O 1
ATOM 12330 N N . GLU D 1 95 ? -59.576 -88.831 30.373 1.00 27.59 166 GLU D N 1
ATOM 12331 C CA . GLU D 1 95 ? -59.369 -90.247 30.604 1.00 26.20 166 GLU D CA 1
ATOM 12332 C C . GLU D 1 95 ? -57.938 -90.621 30.179 1.00 28.77 166 GLU D C 1
ATOM 12333 O O . GLU D 1 95 ? -57.157 -91.122 30.986 1.00 26.73 166 GLU D O 1
ATOM 12345 N N . HIS D 1 96 ? -57.590 -90.345 28.928 1.00 20.43 167 HIS D N 1
ATOM 12346 C CA . HIS D 1 96 ? -56.208 -90.490 28.477 1.00 23.35 167 HIS D CA 1
ATOM 12347 C C . HIS D 1 96 ? -55.270 -89.528 29.194 1.00 22.51 167 HIS D C 1
ATOM 12348 O O . HIS D 1 96 ? -55.692 -88.514 29.759 1.00 21.85 167 HIS D O 1
ATOM 12363 N N . ALA D 1 97 ? -53.988 -89.838 29.135 1.00 24.48 168 ALA D N 1
ATOM 12364 C CA . ALA D 1 97 ? -52.978 -89.038 29.814 1.00 29.55 168 ALA D CA 1
ATOM 12365 C C . ALA D 1 97 ? -51.757 -88.956 28.894 1.00 30.15 168 ALA D C 1
ATOM 12366 O O . ALA D 1 97 ? -51.461 -89.924 28.159 1.00 21.19 168 ALA D O 1
ATOM 12373 N N . MET D 1 98 ? -51.073 -87.808 28.948 1.00 28.28 169 MET D N 1
ATOM 12374 C CA . MET D 1 98 ? -49.794 -87.586 28.265 1.00 28.27 169 MET D CA 1
ATOM 12375 C C . MET D 1 98 ? -48.703 -87.600 29.325 1.00 30.79 169 MET D C 1
ATOM 12376 O O . MET D 1 98 ? -48.713 -86.753 30.240 1.00 24.09 169 MET D O 1
ATOM 12390 N N . ASP D 1 99 ? -47.774 -88.551 29.205 1.00 28.92 170 ASP D N 1
ATOM 12391 C CA . ASP D 1 99 ? -46.704 -88.737 30.212 1.00 35.54 170 ASP D CA 1
ATOM 12392 C C . ASP D 1 99 ? -47.212 -88.819 31.686 1.00 23.28 170 ASP D C 1
ATOM 12393 O O . ASP D 1 99 ? -46.618 -88.259 32.614 1.00 33.56 170 ASP D O 1
ATOM 12402 N N . GLY D 1 100 ? -48.302 -89.553 31.879 1.00 20.63 171 GLY D N 1
ATOM 12403 C CA . GLY D 1 100 ? -48.854 -89.819 33.194 1.00 32.74 171 GLY D CA 1
ATOM 12404 C C . GLY D 1 100 ? -49.724 -88.705 33.737 1.00 32.45 171 GLY D C 1
ATOM 12405 O O . GLY D 1 100 ? -50.344 -88.842 34.806 1.00 36.97 171 GLY D O 1
ATOM 12409 N N . ARG D 1 101 ? -49.744 -87.599 33.003 1.00 31.37 172 ARG D N 1
ATOM 12410 C CA . ARG D 1 101 ? -50.486 -86.392 33.376 1.00 31.31 172 ARG D CA 1
ATOM 12411 C C . ARG D 1 101 ? -51.822 -86.282 32.609 1.00 27.53 172 ARG D C 1
ATOM 12412 O O . ARG D 1 101 ? -51.892 -86.572 31.410 1.00 32.60 172 ARG D O 1
ATOM 12433 N N . ARG D 1 102 ? -52.864 -85.858 33.307 1.00 21.18 173 ARG D N 1
ATOM 12434 C CA . ARG D 1 102 ? -54.181 -85.714 32.727 1.00 20.54 173 ARG D CA 1
ATOM 12435 C C . ARG D 1 102 ? -54.554 -84.242 32.597 1.00 21.57 173 ARG D C 1
ATOM 12436 O O . ARG D 1 102 ? -53.914 -83.392 33.197 1.00 21.79 173 ARG D O 1
ATOM 12457 N N . TYR D 1 103 ? -55.563 -83.966 31.770 1.00 17.79 174 TYR D N 1
ATOM 12458 C CA . TYR D 1 103 ? -56.024 -82.614 31.482 1.00 17.98 174 TYR D CA 1
ATOM 12459 C C . TYR D 1 103 ? -57.369 -82.407 32.156 1.00 20.98 174 TYR D C 1
ATOM 12460 O O . TYR D 1 103 ? -57.982 -83.370 32.615 1.00 18.03 174 TYR D O 1
ATOM 12478 N N . ALA D 1 104 ? -57.858 -81.171 32.191 1.00 17.72 175 ALA D N 1
ATOM 12479 C CA . ALA D 1 104 ? -59.112 -80.916 32.883 1.00 17.30 175 ALA D CA 1
ATOM 12480 C C . ALA D 1 104 ? -60.275 -81.691 32.264 1.00 19.77 175 ALA D C 1
ATOM 12481 O O . ALA D 1 104 ? -61.146 -82.159 32.994 1.00 17.41 175 ALA D O 1
ATOM 12488 N N . MET D 1 105 ? -60.319 -81.829 30.937 1.00 18.17 176 MET D N 1
ATOM 12489 C CA . MET D 1 105 ? -61.384 -82.665 30.344 1.00 20.61 176 MET D CA 1
ATOM 12490 C C . MET D 1 105 ? -60.948 -83.390 29.078 1.00 24.22 176 MET D C 1
ATOM 12491 O O . MET D 1 105 ? -59.936 -83.050 28.470 1.00 22.59 176 MET D O 1
ATOM 12505 N N . GLU D 1 106 ? -61.750 -84.371 28.678 1.00 18.12 177 GLU D N 1
ATOM 12506 C CA . GLU D 1 106 ? -61.555 -85.038 27.423 1.00 22.71 177 GLU D CA 1
ATOM 12507 C C . GLU D 1 106 ? -62.908 -85.115 26.725 1.00 25.77 177 GLU D C 1
ATOM 12508 O O . GLU D 1 106 ? -63.905 -85.532 27.346 1.00 17.66 177 GLU D O 1
ATOM 12520 N N . ALA D 1 107 ? -62.946 -84.679 25.457 1.00 23.56 178 ALA D N 1
ATOM 12521 C CA . ALA D 1 107 ? -64.129 -84.856 24.615 1.00 18.76 178 ALA D CA 1
ATOM 12522 C C . ALA D 1 107 ? -63.918 -86.103 23.817 1.00 15.98 178 ALA D C 1
ATOM 12523 O O . ALA D 1 107 ? -62.826 -86.378 23.371 1.00 17.58 178 ALA D O 1
ATOM 12530 N N . HIS D 1 108 ? -64.976 -86.874 23.689 1.00 15.31 179 HIS D N 1
ATOM 12531 C CA . HIS D 1 108 ? -64.954 -88.092 22.948 1.00 19.07 179 HIS D CA 1
ATOM 12532 C C . HIS D 1 108 ? -65.975 -87.972 21.817 1.00 27.95 179 HIS D C 1
ATOM 12533 O O . HIS D 1 108 ? -67.165 -87.748 22.080 1.00 22.83 179 HIS D O 1
ATOM 12547 N N . LEU D 1 109 ? -65.515 -88.110 20.571 1.00 24.61 180 LEU D N 1
ATOM 12548 C CA . LEU D 1 109 ? -66.421 -88.197 19.422 1.00 24.66 180 LEU D CA 1
ATOM 12549 C C . LEU D 1 109 ? -66.490 -89.658 19.011 1.00 25.54 180 LEU D C 1
ATOM 12550 O O . LEU D 1 109 ? -65.518 -90.226 18.478 1.00 25.31 180 LEU D O 1
ATOM 12566 N N . VAL D 1 110 ? -67.634 -90.270 19.292 1.00 23.45 181 VAL D N 1
ATOM 12567 C CA . VAL D 1 110 ? -67.847 -91.680 19.007 1.00 27.76 181 VAL D CA 1
ATOM 12568 C C . VAL D 1 110 ? -68.315 -91.926 17.559 1.00 29.58 181 VAL D C 1
ATOM 12569 O O . VAL D 1 110 ? -69.378 -91.449 17.142 1.00 26.08 181 VAL D O 1
ATOM 12582 N N . HIS D 1 111 ? -67.498 -92.657 16.799 1.00 27.76 182 HIS D N 1
ATOM 12583 C CA . HIS D 1 111 ? -67.831 -93.012 15.409 1.00 37.13 182 HIS D CA 1
ATOM 12584 C C . HIS D 1 111 ? -68.119 -94.517 15.176 1.00 35.80 182 HIS D C 1
ATOM 12585 O O . HIS D 1 111 ? -67.632 -95.401 15.916 1.00 30.11 182 HIS D O 1
ATOM 12600 N N . LYS D 1 112 ? -68.903 -94.776 14.120 1.00 32.65 183 LYS D N 1
ATOM 12601 C CA . LYS D 1 112 ? -69.080 -96.132 13.579 1.00 36.54 183 LYS D CA 1
ATOM 12602 C C . LYS D 1 112 ? -68.278 -96.297 12.285 1.00 29.64 183 LYS D C 1
ATOM 12603 O O . LYS D 1 112 ? -68.410 -95.481 11.384 1.00 34.49 183 LYS D O 1
ATOM 12622 N N . ASN D 1 113 ? -67.428 -97.323 12.211 1.00 33.01 184 ASN D N 1
ATOM 12623 C CA . ASN D 1 113 ? -66.658 -97.620 10.993 1.00 38.57 184 ASN D CA 1
ATOM 12624 C C . ASN D 1 113 ? -67.550 -98.250 9.954 1.00 38.30 184 ASN D C 1
ATOM 12625 O O . ASN D 1 113 ? -68.111 -99.316 1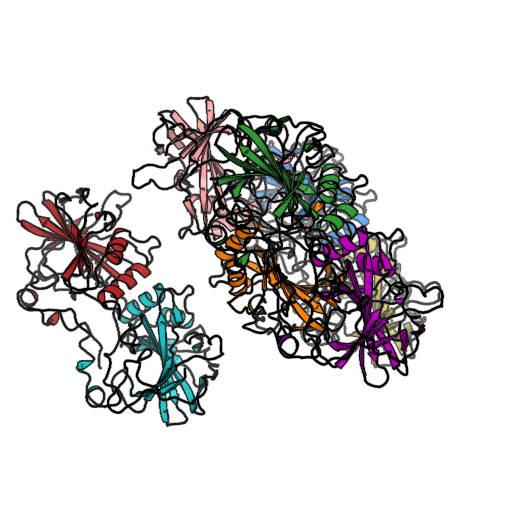0.191 1.00 42.04 184 ASN D O 1
ATOM 12636 N N . LYS D 1 114 ? -67.646 -97.620 8.792 1.00 37.06 185 LYS D N 1
ATOM 12637 C CA . LYS D 1 114 ? -68.721 -97.927 7.851 1.00 42.12 185 LYS D CA 1
ATOM 12638 C C . LYS D 1 114 ? -68.684 -99.313 7.213 1.00 42.12 185 LYS D C 1
ATOM 12639 O O . LYS D 1 114 ? -69.733 -99.831 6.842 1.00 48.37 185 LYS D O 1
ATOM 12658 N N . SER D 1 115 ? -67.502 -99.912 7.091 1.00 43.88 186 SER D N 1
ATOM 12659 C CA . SER D 1 115 ? -67.368 -101.212 6.422 1.00 48.56 186 SER D CA 1
ATOM 12660 C C . SER D 1 115 ? -67.262 -102.397 7.400 1.00 66.65 186 SER D C 1
ATOM 12661 O O . SER D 1 115 ? -67.630 -103.522 7.037 1.00 70.92 186 SER D O 1
ATOM 12669 N N . THR D 1 116 ? -66.767 -102.151 8.619 1.00 54.91 187 THR D N 1
ATOM 12670 C CA . THR D 1 116 ? -66.546 -103.218 9.597 1.00 54.02 187 THR D CA 1
ATOM 12671 C C . THR D 1 116 ? -67.565 -103.142 10.711 1.00 50.82 187 THR D C 1
ATOM 12672 O O . THR D 1 116 ? -67.718 -104.086 11.495 1.00 53.91 187 THR D O 1
ATOM 12683 N N . GLY D 1 117 ? -68.236 -102.003 10.813 1.00 49.10 188 GLY D N 1
ATOM 12684 C CA . GLY D 1 117 ? -69.229 -101.821 11.852 1.00 43.24 188 GLY D CA 1
ATOM 12685 C C . GLY D 1 117 ? -68.627 -101.755 13.243 1.00 43.29 188 GLY D C 1
ATOM 12686 O O . GLY D 1 117 ? -69.362 -101.749 14.227 1.00 52.79 188 GLY D O 1
ATOM 12690 N N . ASN D 1 118 ? -67.299 -101.708 13.335 1.00 45.91 189 ASN D N 1
ATOM 12691 C CA . ASN D 1 118 ? -66.622 -101.491 14.621 1.00 37.80 189 ASN D CA 1
ATOM 12692 C C . ASN D 1 118 ? -66.671 -100.021 15.042 1.00 34.54 189 ASN D C 1
ATOM 12693 O O . ASN D 1 118 ? -66.888 -99.129 14.224 1.00 29.66 189 ASN D O 1
ATOM 12704 N N . LEU D 1 119 ? -66.453 -99.753 16.321 1.00 40.14 190 LEU D N 1
ATOM 12705 C CA . LEU D 1 119 ? -66.434 -98.374 16.760 1.00 24.76 190 LEU D CA 1
ATOM 12706 C C . LEU D 1 119 ? -65.044 -97.782 16.688 1.00 24.39 190 LEU D C 1
ATOM 12707 O O . LEU D 1 119 ? -64.040 -98.470 16.847 1.00 28.27 190 LEU D O 1
ATOM 12723 N N . ALA D 1 120 ? -65.004 -96.490 16.425 1.00 21.55 191 ALA D N 1
ATOM 12724 C CA . ALA D 1 120 ? -63.781 -95.724 16.583 1.00 21.63 191 ALA D CA 1
ATOM 12725 C C . ALA D 1 120 ? -64.108 -94.526 17.461 1.00 21.92 191 ALA D C 1
ATOM 12726 O O . ALA D 1 120 ? -65.254 -94.097 17.524 1.00 25.30 191 ALA D O 1
ATOM 12733 N N . VAL D 1 121 ? -63.122 -93.975 18.147 1.00 20.68 192 VAL D N 1
ATOM 12734 C CA . VAL D 1 121 ? -63.413 -92.850 19.023 1.00 19.58 192 VAL D CA 1
ATOM 12735 C C . VAL D 1 121 ? -62.285 -91.881 18.920 1.00 17.06 192 VAL D C 1
ATOM 12736 O O . VAL D 1 121 ? -61.102 -92.278 18.963 1.00 18.71 192 VAL D O 1
ATOM 12749 N N . LEU D 1 122 ? -62.653 -90.618 18.764 1.00 17.03 193 LEU D N 1
ATOM 12750 C CA . LEU D 1 122 ? -61.665 -89.553 18.619 1.00 21.47 193 LEU D CA 1
ATOM 12751 C C . LEU D 1 122 ? -61.689 -88.813 19.918 1.00 25.00 193 LEU D C 1
ATOM 12752 O O . LEU D 1 122 ? -62.730 -88.286 20.316 1.00 24.09 193 LEU D O 1
ATOM 12768 N N . GLY D 1 123 ? -60.538 -88.791 20.571 1.00 24.96 194 GLY D N 1
ATOM 12769 C CA . GLY D 1 123 ? -60.387 -88.144 21.839 1.00 18.36 194 GLY D CA 1
ATOM 12770 C C . GLY D 1 123 ? -59.683 -86.831 21.643 1.00 18.26 194 GLY D C 1
ATOM 12771 O O . GLY D 1 123 ? -58.658 -86.766 20.955 1.00 21.32 194 GLY D O 1
ATOM 12775 N N . ILE D 1 124 ? -60.212 -85.796 22.294 1.00 21.82 195 ILE D N 1
ATOM 12776 C CA . ILE D 1 124 ? -59.576 -84.488 22.325 1.00 18.42 195 ILE D CA 1
ATOM 12777 C C . ILE D 1 124 ? -59.495 -84.029 23.769 1.00 22.30 195 ILE D C 1
ATOM 12778 O O . ILE D 1 124 ? -60.445 -84.206 24.535 1.00 22.56 195 ILE D O 1
ATOM 12794 N N . MET D 1 125 ? -58.364 -83.433 24.128 1.00 23.65 196 MET D N 1
ATOM 12795 C CA . MET D 1 125 ? -58.123 -82.937 25.475 1.00 20.01 196 MET D CA 1
ATOM 12796 C C . MET D 1 125 ? -58.507 -81.475 25.592 1.00 23.88 196 MET D C 1
ATOM 12797 O O . MET D 1 125 ? -58.187 -80.672 24.723 1.00 30.51 196 MET D O 1
ATOM 12811 N N . LEU D 1 126 ? -59.140 -81.128 26.704 1.00 24.30 197 LEU D N 1
ATOM 12812 C CA . LEU D 1 126 ? -59.505 -79.758 27.025 1.00 22.68 197 LEU D CA 1
ATOM 12813 C C . LEU D 1 126 ? -58.687 -79.284 28.238 1.00 20.51 197 LEU D C 1
ATOM 12814 O O . LEU D 1 126 ? -58.713 -79.918 29.307 1.00 23.89 197 LEU D O 1
ATOM 12830 N N . GLU D 1 127 ? -57.963 -78.187 28.022 1.00 21.38 198 GLU D N 1
ATOM 12831 C CA . GLU D 1 127 ? -57.172 -77.466 29.004 1.00 17.91 198 GLU D CA 1
ATOM 12832 C C . GLU D 1 127 ? -57.977 -76.319 29.546 1.00 19.77 198 GLU D C 1
ATOM 12833 O O . GLU D 1 127 ? -58.791 -75.749 28.857 1.00 27.84 198 GLU D O 1
ATOM 12845 N N . PRO D 1 128 ? -57.705 -75.910 30.772 1.00 27.24 199 PRO D N 1
ATOM 12846 C CA . PRO D 1 128 ? -58.277 -74.631 31.199 1.00 29.78 199 PRO D CA 1
ATOM 12847 C C . PRO D 1 128 ? -57.517 -73.483 30.540 1.00 26.24 199 PRO D C 1
ATOM 12848 O O . PRO D 1 128 ? -56.600 -73.761 29.775 1.00 26.51 199 PRO D O 1
ATOM 12859 N N . GLY D 1 129 ? -57.890 -72.239 30.853 1.00 29.69 200 GLY D N 1
ATOM 12860 C CA . GLY D 1 129 ? -57.195 -71.039 30.395 1.00 24.95 200 GLY D CA 1
ATOM 12861 C C . GLY D 1 129 ? -57.750 -70.406 29.114 1.00 41.57 200 GLY D C 1
ATOM 12862 O O . GLY D 1 129 ? -57.205 -69.414 28.614 1.00 37.06 200 GLY D O 1
ATOM 12866 N N . GLY D 1 130 ? -58.832 -70.962 28.578 1.00 29.79 201 GLY D N 1
ATOM 12867 C CA . GLY D 1 130 ? -59.422 -70.429 27.367 1.00 34.09 201 GLY D CA 1
ATOM 12868 C C . GLY D 1 130 ? -60.186 -69.147 27.642 1.00 35.19 201 GLY D C 1
ATOM 12869 O O . GLY D 1 130 ? -60.757 -68.983 28.709 1.00 26.41 201 GLY D O 1
ATOM 12873 N N . LEU D 1 131 ? -60.188 -68.236 26.672 1.00 39.59 202 LEU D N 1
ATOM 12874 C CA . LEU D 1 131 ? -60.869 -66.956 26.825 1.00 37.97 202 LEU D CA 1
ATOM 12875 C C . LEU D 1 131 ? -62.115 -66.908 25.975 1.00 33.10 202 LEU D C 1
ATOM 12876 O O . LEU D 1 131 ? -62.866 -65.961 26.037 1.00 38.91 202 LEU D O 1
ATOM 12892 N N . ILE D 1 132 ? -62.336 -67.937 25.180 1.00 41.18 203 ILE D N 1
ATOM 12893 C CA . ILE D 1 132 ? -63.469 -67.957 24.284 1.00 35.05 203 ILE D CA 1
ATOM 12894 C C . ILE D 1 132 ? -64.229 -69.219 24.564 1.00 33.21 203 ILE D C 1
ATOM 12895 O O . ILE D 1 132 ? -63.684 -70.319 24.397 1.00 31.42 203 ILE D O 1
ATOM 12911 N N . LYS D 1 133 ? -65.473 -69.072 25.003 1.00 28.46 204 LYS D N 1
ATOM 12912 C CA . LYS D 1 133 ? -66.310 -70.234 25.230 1.00 25.80 204 LYS D CA 1
ATOM 12913 C C . LYS D 1 133 ? -66.321 -71.147 24.002 1.00 31.81 204 LYS D C 1
ATOM 12914 O O . LYS D 1 133 ? -66.420 -70.687 22.864 1.00 24.09 204 LYS D O 1
ATOM 12933 N N . ASN D 1 134 ? -66.198 -72.448 24.233 1.00 28.86 205 ASN D N 1
ATOM 12934 C CA . ASN D 1 134 ? -66.361 -73.406 23.158 1.00 23.81 205 ASN D CA 1
ATOM 12935 C C . ASN D 1 134 ? -67.850 -73.583 22.918 1.00 21.98 205 ASN D C 1
ATOM 12936 O O . ASN D 1 134 ? -68.581 -73.926 23.820 1.00 25.77 205 ASN D O 1
ATOM 12947 N N . PRO D 1 135 ? -68.312 -73.328 21.691 1.00 33.62 206 PRO D N 1
ATOM 12948 C CA . PRO D 1 135 ? -69.769 -73.290 21.485 1.00 20.03 206 PRO D CA 1
ATOM 12949 C C . PRO D 1 135 ? -70.452 -74.648 21.503 1.00 20.33 206 PRO D C 1
ATOM 12950 O O . PRO D 1 135 ? -71.649 -74.698 21.823 1.00 23.90 206 PRO D O 1
ATOM 12961 N N . ALA D 1 136 ? -69.728 -75.725 21.200 1.00 17.66 207 ALA D N 1
ATOM 12962 C CA . ALA D 1 136 ? -70.359 -77.042 21.167 1.00 17.22 207 ALA D CA 1
ATOM 12963 C C . ALA D 1 136 ? -70.549 -77.546 22.586 1.00 23.86 207 ALA D C 1
ATOM 12964 O O . ALA D 1 136 ? -71.612 -78.045 22.950 1.00 28.37 207 ALA D O 1
ATOM 12971 N N . LEU D 1 137 ? -69.509 -77.395 23.395 1.00 27.17 208 LEU D N 1
ATOM 12972 C CA . LEU D 1 137 ? -69.601 -77.701 24.806 1.00 24.85 208 LEU D CA 1
ATOM 12973 C C . LEU D 1 137 ? -70.665 -76.819 25.417 1.00 25.67 208 LEU D C 1
ATOM 12974 O O . LEU D 1 137 ? -71.464 -77.280 26.252 1.00 28.63 208 LEU D O 1
ATOM 12990 N N . SER D 1 138 ? -70.694 -75.556 24.996 1.00 18.63 209 SER D N 1
ATOM 12991 C CA . SER D 1 138 ? -71.646 -74.623 25.577 1.00 20.99 209 SER D CA 1
ATOM 12992 C C . SER D 1 138 ? -73.095 -75.033 25.315 1.00 23.97 209 SER D C 1
ATOM 12993 O O . SER D 1 138 ? -73.923 -75.080 26.219 1.00 32.00 209 SER D O 1
ATOM 13001 N N . THR D 1 139 ? -73.402 -75.346 24.074 1.00 27.06 210 THR D N 1
ATOM 13002 C CA . THR D 1 139 ? -74.738 -75.801 23.759 1.00 30.22 210 THR D CA 1
ATOM 13003 C C . THR D 1 139 ? -75.076 -77.123 24.429 1.00 23.35 210 THR D C 1
ATOM 13004 O O . THR D 1 139 ? -76.217 -77.317 24.893 1.00 24.58 210 THR D O 1
ATOM 13015 N N . ALA D 1 140 ? -74.111 -78.039 24.471 1.00 19.44 211 ALA D N 1
ATOM 13016 C CA . ALA D 1 140 ? -74.325 -79.279 25.210 1.00 22.97 211 ALA D CA 1
ATOM 13017 C C . ALA D 1 140 ? -74.657 -78.995 26.692 1.00 26.22 211 ALA D C 1
ATOM 13018 O O . ALA D 1 140 ? -75.562 -79.610 27.263 1.00 21.18 211 ALA D O 1
ATOM 13025 N N . LEU D 1 141 ? -73.945 -78.064 27.315 1.00 20.94 212 LEU D N 1
ATOM 13026 C CA . LEU D 1 141 ? -74.247 -77.749 28.706 1.00 28.15 212 LEU D CA 1
ATOM 13027 C C . LEU D 1 141 ? -75.641 -77.170 28.840 1.00 28.18 212 LEU D C 1
ATOM 13028 O O . LEU D 1 141 ? -76.420 -77.634 29.674 1.00 35.09 212 LEU D O 1
ATOM 13044 N N . GLU D 1 142 ? -75.960 -76.172 28.022 1.00 25.56 213 GLU D N 1
ATOM 13045 C CA . GLU D 1 142 ? -77.268 -75.510 28.124 1.00 31.90 213 GLU D CA 1
ATOM 13046 C C . GLU D 1 142 ? -78.440 -76.457 27.884 1.00 28.81 213 GLU D C 1
ATOM 13047 O O . GLU D 1 142 ? -79.477 -76.339 28.535 1.00 44.87 213 GLU D O 1
ATOM 13059 N N . VAL D 1 143 ? -78.313 -77.373 26.943 1.00 24.07 214 VAL D N 1
ATOM 13060 C CA . VAL D 1 143 ? -79.498 -78.127 26.510 1.00 26.90 214 VAL D CA 1
ATOM 13061 C C . VAL D 1 143 ? -79.726 -79.401 27.318 1.00 23.84 214 VAL D C 1
ATOM 13062 O O . VAL D 1 143 ? -80.842 -79.926 27.364 1.00 34.49 214 VAL D O 1
ATOM 13075 N N . ALA D 1 144 ? -78.662 -79.901 27.935 1.00 28.89 215 ALA D N 1
ATOM 13076 C CA . ALA D 1 144 ? -78.697 -81.159 28.701 1.00 32.55 215 ALA D CA 1
ATOM 13077 C C . ALA D 1 144 ? -79.815 -81.148 29.719 1.00 34.81 215 ALA D C 1
ATOM 13078 O O . ALA D 1 144 ? -79.769 -80.337 30.660 1.00 24.75 215 ALA D O 1
ATOM 13085 N N . PRO D 1 145 ? -80.808 -82.043 29.545 1.00 34.50 216 PRO D N 1
ATOM 13086 C CA . PRO D 1 145 ? -81.869 -82.274 30.531 1.00 30.24 216 PRO D CA 1
ATOM 13087 C C . PRO D 1 145 ? -81.326 -82.703 31.902 1.00 33.44 216 PRO D C 1
ATOM 13088 O O . PRO D 1 145 ? -80.333 -83.439 31.966 1.00 30.44 216 PRO D O 1
ATOM 13099 N N . GLU D 1 146 ? -81.986 -82.273 32.980 1.00 39.73 217 GLU D N 1
ATOM 13100 C CA . GLU D 1 146 ? -81.553 -82.623 34.336 1.00 37.27 217 GLU D CA 1
ATOM 13101 C C . GLU D 1 146 ? -81.844 -84.083 34.683 1.00 38.87 217 GLU D C 1
ATOM 13102 O O . GLU D 1 146 ? -81.020 -84.758 35.299 1.00 43.36 217 GLU D O 1
ATOM 13114 N N . VAL D 1 147 ? -82.995 -84.577 34.239 1.00 37.73 218 VAL D N 1
ATOM 13115 C CA . VAL D 1 147 ? -83.398 -85.958 34.485 1.00 27.91 218 VAL D CA 1
ATOM 13116 C C . VAL D 1 147 ? -82.582 -86.974 33.683 1.00 29.64 218 VAL D C 1
ATOM 13117 O O . VAL D 1 147 ? -82.573 -86.934 32.444 1.00 39.94 218 VAL D O 1
ATOM 13130 N N . PRO D 1 148 ? -81.922 -87.915 34.366 1.00 29.86 219 PRO D N 1
ATOM 13131 C CA . PRO D 1 148 ? -81.242 -89.004 33.653 1.00 30.40 219 PRO D CA 1
ATOM 13132 C C . PRO D 1 148 ? -82.106 -89.699 32.615 1.00 30.83 219 PRO D C 1
ATOM 13133 O O . PRO D 1 148 ? -83.339 -89.695 32.665 1.00 35.17 219 PRO D O 1
ATOM 13144 N N . LEU D 1 149 ? -81.423 -90.280 31.646 1.00 32.92 220 LEU D N 1
ATOM 13145 C CA . LEU D 1 149 ? -82.047 -90.969 30.527 1.00 27.54 220 LEU D CA 1
ATOM 13146 C C . LEU D 1 149 ? -82.986 -90.134 29.664 1.00 27.55 220 LEU D C 1
ATOM 13147 O O . LEU D 1 149 ? -83.467 -90.628 28.617 1.00 35.84 220 LEU D O 1
ATOM 13163 N N . ALA D 1 150 ? -83.210 -88.877 30.047 1.00 22.63 221 ALA D N 1
ATOM 13164 C CA . ALA D 1 150 ? -84.009 -87.970 29.207 1.00 37.19 221 ALA D CA 1
ATOM 13165 C C . ALA D 1 150 ? -83.216 -87.266 28.047 1.00 35.07 221 ALA D C 1
ATOM 13166 O O . ALA D 1 150 ? -82.012 -86.965 28.179 1.00 30.02 221 ALA D O 1
ATOM 13173 N N . LYS D 1 151 ? -83.886 -86.978 26.927 1.00 33.48 222 LYS D N 1
ATOM 13174 C CA . LYS D 1 151 ? -83.251 -86.154 25.881 1.00 38.52 222 LYS D CA 1
ATOM 13175 C C . LYS D 1 151 ? -84.128 -85.045 25.332 1.00 34.87 222 LYS D C 1
ATOM 13176 O O . LYS D 1 151 ? -85.327 -85.206 25.242 1.00 32.00 222 LYS D O 1
ATOM 13195 N N . LYS D 1 152 ? -83.495 -83.918 24.989 1.00 39.29 223 LYS D N 1
ATOM 13196 C CA . LYS D 1 152 ? -84.189 -82.784 24.353 1.00 40.11 223 LYS D CA 1
ATOM 13197 C C . LYS D 1 152 ? -83.515 -82.431 23.024 1.00 39.09 223 LYS D C 1
ATOM 13198 O O . LYS D 1 152 ? -82.287 -82.498 22.909 1.00 40.31 223 LYS D O 1
ATOM 13217 N N . PRO D 1 153 ? -84.310 -82.065 22.008 1.00 44.02 224 PRO D N 1
ATOM 13218 C CA . PRO D 1 153 ? -83.641 -81.587 20.793 1.00 47.80 224 PRO D CA 1
ATOM 13219 C C . PRO D 1 153 ? -83.014 -80.219 21.028 1.00 38.16 224 PRO D C 1
ATOM 13220 O O . PRO D 1 153 ? -83.532 -79.414 21.778 1.00 24.27 224 PRO D O 1
ATOM 13231 N N . SER D 1 154 ? -81.893 -79.970 20.376 1.00 43.44 225 SER D N 1
ATOM 13232 C CA . SER D 1 154 ? -81.215 -78.708 20.523 1.00 38.44 225 SER D CA 1
ATOM 13233 C C . SER D 1 154 ? -81.824 -77.710 19.569 1.00 42.16 225 SER D C 1
ATOM 13234 O O . SER D 1 154 ? -81.876 -77.974 18.366 1.00 47.09 225 SER D O 1
ATOM 13242 N N . PRO D 1 155 ? -82.251 -76.545 20.081 1.00 47.39 226 PRO D N 1
ATOM 13243 C CA . PRO D 1 155 ? -82.750 -75.476 19.205 1.00 49.33 226 PRO D CA 1
ATOM 13244 C C . PRO D 1 155 ? -81.697 -74.935 18.205 1.00 42.37 226 PRO D C 1
ATOM 13245 O O . PRO D 1 155 ? -81.998 -74.781 17.030 1.00 47.40 226 PRO D O 1
ATOM 13256 N N . LYS D 1 156 ? -80.488 -74.653 18.675 1.00 49.83 227 LYS D N 1
ATOM 13257 C CA . LYS D 1 156 ? -79.385 -74.270 17.803 1.00 41.90 227 LYS D CA 1
ATOM 13258 C C . LYS D 1 156 ? -78.690 -75.507 17.226 1.00 49.29 227 LYS D C 1
ATOM 13259 O O . LYS D 1 156 ? -78.876 -76.635 17.693 1.00 49.53 227 LYS D O 1
ATOM 13278 N N . GLY D 1 157 ? -77.885 -75.280 16.197 1.00 51.57 228 GLY D N 1
ATOM 13279 C CA . GLY D 1 157 ? -77.057 -76.320 15.634 1.00 45.32 228 GLY D CA 1
ATOM 13280 C C . GLY D 1 157 ? -75.777 -76.438 16.438 1.00 42.84 228 GLY D C 1
ATOM 13281 O O . GLY D 1 157 ? -75.399 -75.510 17.167 1.00 46.07 228 GLY D O 1
ATOM 13285 N N . ILE D 1 158 ? -75.128 -77.594 16.304 1.00 36.03 229 ILE D N 1
ATOM 13286 C CA . ILE D 1 158 ? -73.955 -77.938 17.085 1.00 40.70 229 ILE D CA 1
ATOM 13287 C C . ILE D 1 158 ? -72.933 -78.559 16.179 1.00 38.62 229 ILE D C 1
ATOM 13288 O O . ILE D 1 158 ? -72.966 -79.758 15.929 1.00 37.05 229 ILE D O 1
ATOM 13304 N N . ASN D 1 159 ? -71.998 -77.735 15.736 1.00 41.47 230 ASN D N 1
ATOM 13305 C CA . ASN D 1 159 ? -70.907 -78.161 14.878 1.00 35.56 230 ASN D CA 1
ATOM 13306 C C . ASN D 1 159 ? -69.779 -78.932 15.622 1.00 28.34 230 ASN D C 1
ATOM 13307 O O . ASN D 1 159 ? -68.928 -78.311 16.248 1.00 29.69 230 ASN D O 1
ATOM 13318 N N . PRO D 1 160 ? -69.751 -80.281 15.521 1.00 25.04 231 PRO D N 1
ATOM 13319 C CA . PRO D 1 160 ? -68.755 -81.086 16.234 1.00 28.70 231 PRO D CA 1
ATOM 13320 C C . PRO D 1 160 ? -67.318 -80.740 15.855 1.00 31.09 231 PRO D C 1
ATOM 13321 O O . PRO D 1 160 ? -66.382 -80.999 16.611 1.00 34.42 231 PRO D O 1
ATOM 13332 N N . VAL D 1 161 ? -67.139 -80.117 14.712 1.00 28.49 232 VAL D N 1
ATOM 13333 C CA . VAL D 1 161 ? -65.806 -79.715 14.317 1.00 30.65 232 VAL D CA 1
ATOM 13334 C C . VAL D 1 161 ? -65.193 -78.763 15.330 1.00 19.05 232 VAL D C 1
ATOM 13335 O O . VAL D 1 161 ? -63.976 -78.707 15.465 1.00 19.21 232 VAL D O 1
ATOM 13348 N N . MET D 1 162 ? -66.036 -78.010 16.030 1.00 24.47 233 MET D N 1
ATOM 13349 C CA . MET D 1 162 ? -65.576 -77.164 17.155 1.00 34.99 233 MET D CA 1
ATOM 13350 C C . MET D 1 162 ? -64.764 -77.903 18.251 1.00 22.97 233 MET D C 1
ATOM 13351 O O . MET D 1 162 ? -63.875 -77.312 18.847 1.00 31.06 233 MET D O 1
ATOM 13365 N N . LEU D 1 163 ? -65.039 -79.182 18.486 1.00 18.97 234 LEU D N 1
ATOM 13366 C CA . LEU D 1 163 ? -64.317 -79.922 19.512 1.00 24.47 234 LEU D CA 1
ATOM 13367 C C . LEU D 1 163 ? -62.979 -80.451 19.034 1.00 28.19 234 LEU D C 1
ATOM 13368 O O . LEU D 1 163 ? -62.264 -81.095 19.791 1.00 37.05 234 LEU D O 1
ATOM 13384 N N . LEU D 1 164 ? -62.623 -80.186 17.790 1.00 27.09 235 LEU D N 1
ATOM 13385 C CA . LEU D 1 164 ? -61.349 -80.670 17.277 1.00 24.09 235 LEU D CA 1
ATOM 13386 C C . LEU D 1 164 ? -60.299 -79.593 17.467 1.00 24.51 235 LEU D C 1
ATOM 13387 O O . LEU D 1 164 ? -60.622 -78.414 17.620 1.00 25.23 235 LEU D O 1
ATOM 13403 N N . PRO D 1 165 ? -59.031 -79.992 17.481 1.00 26.51 236 PRO D N 1
ATOM 13404 C CA . PRO D 1 165 ? -57.962 -78.999 17.592 1.00 22.08 236 PRO D CA 1
ATOM 13405 C C . PRO D 1 165 ? -57.667 -78.306 16.264 1.00 34.09 236 PRO D C 1
ATOM 13406 O O . PRO D 1 165 ? -57.767 -78.923 15.191 1.00 31.91 236 PRO D O 1
ATOM 13417 N N . LYS D 1 166 ? -57.269 -77.041 16.316 1.00 33.66 237 LYS D N 1
ATOM 13418 C CA . LYS D 1 166 ? -56.856 -76.367 15.088 1.00 39.58 237 LYS D CA 1
ATOM 13419 C C . LYS D 1 166 ? -55.553 -76.966 14.541 1.00 36.53 237 LYS D C 1
ATOM 13420 O O . LYS D 1 166 ? -54.780 -77.600 15.267 1.00 29.56 237 LYS D O 1
ATOM 13439 N N . LYS D 1 167 ? -55.319 -76.748 13.254 1.00 39.26 238 LYS D N 1
ATOM 13440 C CA . LYS D 1 167 ? -54.251 -77.420 12.535 1.00 30.54 238 LYS D CA 1
ATOM 13441 C C . LYS D 1 167 ? -53.001 -76.584 12.707 1.00 38.69 238 LYS D C 1
ATOM 13442 O O . LYS D 1 167 ? -53.101 -75.375 12.927 1.00 43.52 238 LYS D O 1
ATOM 13461 N N . SER D 1 168 ? -51.826 -77.207 12.621 1.00 39.91 239 SER D N 1
ATOM 13462 C CA . SER D 1 168 ? -50.572 -76.469 12.768 1.00 44.01 239 SER D CA 1
ATOM 13463 C C . SER D 1 168 ? -50.419 -75.563 11.570 1.00 55.68 239 SER D C 1
ATOM 13464 O O . SER D 1 168 ? -51.221 -75.637 10.620 1.00 57.11 239 SER D O 1
ATOM 13472 N N . LYS D 1 169 ? -49.408 -74.695 11.598 1.00 66.41 240 LYS D N 1
ATOM 13473 C CA . LYS D 1 169 ? -49.099 -73.886 10.417 1.00 54.24 240 LYS D CA 1
ATOM 13474 C C . LYS D 1 169 ? -48.719 -74.851 9.301 1.00 58.18 240 LYS D C 1
ATOM 13475 O O . LYS D 1 169 ? -48.985 -74.589 8.117 1.00 61.04 240 LYS D O 1
ATOM 13494 N N . ALA D 1 170 ? -48.154 -75.993 9.702 1.00 56.17 241 ALA D N 1
ATOM 13495 C CA . ALA D 1 170 ? -47.896 -77.118 8.793 1.00 60.95 241 ALA D CA 1
ATOM 13496 C C . ALA D 1 170 ? -49.173 -77.694 8.151 1.00 52.73 241 ALA D C 1
ATOM 13497 O O . ALA D 1 170 ? -49.105 -78.346 7.111 1.00 52.95 241 ALA D O 1
ATOM 13504 N N . GLY D 1 171 ? -50.320 -77.476 8.798 1.00 59.51 242 GLY D N 1
ATOM 13505 C CA . GLY D 1 171 ? -51.621 -77.918 8.305 1.00 50.33 242 GLY D CA 1
ATOM 13506 C C . GLY D 1 171 ? -52.079 -79.253 8.876 1.00 52.14 242 GLY D C 1
ATOM 13507 O O . GLY D 1 171 ? -53.046 -79.844 8.399 1.00 55.13 242 GLY D O 1
ATOM 13511 N N . THR D 1 172 ? -51.397 -79.737 9.908 1.00 52.13 243 THR D N 1
ATOM 13512 C CA . THR D 1 172 ? -51.676 -81.072 10.425 1.00 47.91 243 THR D CA 1
ATOM 13513 C C . THR D 1 172 ? -52.465 -81.076 11.748 1.00 45.69 243 THR D C 1
ATOM 13514 O O . THR D 1 172 ? -52.690 -80.024 12.358 1.00 34.46 243 THR D O 1
ATOM 13525 N N . ARG D 1 173 ? -52.910 -82.273 12.134 1.00 39.35 244 ARG D N 1
ATOM 13526 C CA . ARG D 1 173 ? -53.469 -82.566 13.446 1.00 26.37 244 ARG D CA 1
ATOM 13527 C C . ARG D 1 173 ? -52.809 -83.837 13.947 1.00 22.56 244 ARG D C 1
ATOM 13528 O O . ARG D 1 173 ? -53.373 -84.933 13.834 1.00 20.05 244 ARG D O 1
ATOM 13549 N N . PRO D 1 174 ? -51.619 -83.699 14.529 1.00 28.29 245 PRO D N 1
ATOM 13550 C CA . PRO D 1 174 ? -50.913 -84.832 15.153 1.00 31.93 245 PRO D CA 1
ATOM 13551 C C . PRO D 1 174 ? -51.840 -85.671 16.047 1.00 27.30 245 PRO D C 1
ATOM 13552 O O . PRO D 1 174 ? -52.567 -85.095 16.862 1.00 25.72 245 PRO D O 1
ATOM 13563 N N . PHE D 1 175 ? -51.793 -86.993 15.928 1.00 26.33 246 PHE D N 1
ATOM 13564 C CA . PHE D 1 175 ? -52.620 -87.857 16.785 1.00 21.93 246 PHE D CA 1
ATOM 13565 C C . PHE D 1 175 ? -51.932 -89.199 17.037 1.00 26.87 246 PHE D C 1
ATOM 13566 O O . PHE D 1 175 ? -50.960 -89.538 16.337 1.00 29.84 246 PHE D O 1
ATOM 13583 N N . VAL D 1 176 ? -52.399 -89.951 18.038 1.00 20.81 247 VAL D N 1
ATOM 13584 C CA . VAL D 1 176 ? -51.926 -91.328 18.216 1.00 23.50 247 VAL D CA 1
ATOM 13585 C C . VAL D 1 176 ? -53.067 -92.222 17.888 1.00 21.44 247 VAL D C 1
ATOM 13586 O O . VAL D 1 176 ? -54.223 -91.809 17.996 1.00 24.07 247 VAL D O 1
ATOM 13599 N N . HIS D 1 177 ? -52.759 -93.447 17.489 1.00 20.47 248 HIS D N 1
ATOM 13600 C CA . HIS D 1 177 ? -53.797 -94.434 17.219 1.00 22.98 248 HIS D CA 1
ATOM 13601 C C . HIS D 1 177 ? -53.384 -95.652 17.987 1.00 24.55 248 HIS D C 1
ATOM 13602 O O . HIS D 1 177 ? -52.204 -95.997 18.017 1.00 28.41 248 HIS D O 1
ATOM 13617 N N . TYR D 1 178 ? -54.336 -96.303 18.631 1.00 21.38 249 TYR D N 1
ATOM 13618 C CA . TYR D 1 178 ? -54.058 -97.589 19.236 1.00 19.00 249 TYR D CA 1
ATOM 13619 C C . TYR D 1 178 ? -55.395 -98.287 19.313 1.00 19.46 249 TYR D C 1
ATOM 13620 O O . TYR D 1 178 ? -56.447 -97.618 19.277 1.00 16.74 249 TYR D O 1
ATOM 13638 N N . PRO D 1 179 ? -55.371 -99.628 19.415 1.00 23.60 250 PRO D N 1
ATOM 13639 C CA . PRO D 1 179 ? -56.557 -100.466 19.671 1.00 21.57 250 PRO D CA 1
ATOM 13640 C C . PRO D 1 179 ? -56.911 -100.486 21.171 1.00 28.51 250 PRO D C 1
ATOM 13641 O O . PRO D 1 179 ? -56.035 -100.742 21.997 1.00 20.20 250 PRO D O 1
ATOM 13652 N N . GLY D 1 180 ? -58.165 -100.201 21.509 1.00 27.50 251 GLY D N 1
ATOM 13653 C CA . GLY D 1 180 ? -58.578 -100.132 22.893 1.00 21.82 251 GLY D CA 1
ATOM 13654 C C . GLY D 1 180 ? -59.981 -100.657 23.071 1.00 25.17 251 GLY D C 1
ATOM 13655 O O . GLY D 1 180 ? -60.389 -101.660 22.463 1.00 27.63 251 GLY D O 1
ATOM 13659 N N . SER D 1 181 ? -60.743 -99.956 23.898 1.00 23.00 252 SER D N 1
ATOM 13660 C CA . SER D 1 181 ? -62.066 -100.425 24.277 1.00 29.36 252 SER D CA 1
ATOM 13661 C C . SER D 1 181 ? -62.917 -99.235 24.662 1.00 25.35 252 SER D C 1
ATOM 13662 O O . SER D 1 181 ? -62.408 -98.120 24.779 1.00 25.96 252 SER D O 1
ATOM 13670 N N . LEU D 1 182 ? -64.210 -99.461 24.853 1.00 23.70 253 LEU D N 1
ATOM 13671 C CA . LEU D 1 182 ? -65.028 -98.485 25.552 1.00 28.48 253 LEU D CA 1
ATOM 13672 C C . LEU D 1 182 ? -64.513 -98.299 27.011 1.00 29.85 253 LEU D C 1
ATOM 13673 O O . LEU D 1 182 ? -63.998 -99.225 27.638 1.00 24.43 253 LEU D O 1
ATOM 13689 N N . THR D 1 183 ? -64.676 -97.098 27.542 1.00 22.89 254 THR D N 1
ATOM 13690 C CA . THR D 1 183 ? -64.129 -96.770 28.826 1.00 24.86 254 THR D CA 1
ATOM 13691 C C . THR D 1 183 ? -65.231 -96.824 29.884 1.00 31.46 254 THR D C 1
ATOM 13692 O O . THR D 1 183 ? -65.000 -96.510 31.069 1.00 23.48 254 THR D O 1
ATOM 13703 N N . THR D 1 184 ? -66.421 -97.228 29.451 1.00 26.40 255 THR D N 1
ATOM 13704 C CA . THR D 1 184 ? -67.509 -97.494 30.379 1.00 27.20 255 THR D CA 1
ATOM 13705 C C . THR D 1 184 ? -68.102 -98.870 30.091 1.00 29.52 255 THR D C 1
ATOM 13706 O O . THR D 1 184 ? -68.075 -99.318 28.931 1.00 33.14 255 THR D O 1
ATOM 13717 N N . PRO D 1 185 ? -68.613 -99.562 31.141 1.00 34.92 256 PRO D N 1
ATOM 13718 C CA . PRO D 1 185 ? -69.060 -100.943 30.926 1.00 30.47 256 PRO D CA 1
ATOM 13719 C C . PRO D 1 185 ? -70.081 -101.053 29.798 1.00 31.10 256 PRO D C 1
ATOM 13720 O O . PRO D 1 185 ? -70.909 -100.151 29.631 1.00 32.73 256 PRO D O 1
ATOM 13731 N N . PRO D 1 186 ? -70.040 -102.157 29.038 1.00 27.23 257 PRO D N 1
ATOM 13732 C CA . PRO D 1 186 ? -69.274 -103.377 29.296 1.00 27.77 257 PRO D CA 1
ATOM 13733 C C . PRO D 1 186 ? -67.801 -103.343 28.870 1.00 31.75 257 PRO D C 1
ATOM 13734 O O . PRO D 1 186 ? -67.153 -104.396 28.885 1.00 41.99 257 PRO D O 1
ATOM 13745 N N . CYS D 1 187 ? -67.279 -102.168 28.532 1.00 27.08 258 CYS D N 1
ATOM 13746 C CA . CYS D 1 187 ? -65.860 -102.012 28.176 1.00 33.13 258 CYS D CA 1
ATOM 13747 C C . CYS D 1 187 ? -65.455 -102.875 26.969 1.00 33.25 258 CYS D C 1
ATOM 13748 O O . CYS D 1 187 ? -64.302 -103.309 26.860 1.00 31.07 258 CYS D O 1
ATOM 13755 N N . SER D 1 188 ? -66.404 -103.136 26.080 1.00 30.79 259 SER D N 1
ATOM 13756 C CA . SER D 1 188 ? -66.136 -103.956 24.908 1.00 32.75 259 SER D CA 1
ATOM 13757 C C . SER D 1 188 ? -64.870 -103.518 24.170 1.00 29.75 259 SER D C 1
ATOM 13758 O O . SER D 1 188 ? -64.586 -102.328 24.044 1.00 26.78 259 SER D O 1
ATOM 13766 N N . GLU D 1 189 ? -64.079 -104.486 23.732 1.00 28.66 260 GLU D N 1
ATOM 13767 C CA . GLU D 1 189 ? -62.864 -104.165 22.992 1.00 36.23 260 GLU D CA 1
ATOM 13768 C C . GLU D 1 189 ? -63.134 -104.066 21.469 1.00 34.18 260 GLU D C 1
ATOM 13769 O O . GLU D 1 189 ? -64.287 -104.007 21.004 1.00 30.04 260 GLU D O 1
ATOM 13781 N N . GLY D 1 190 ? -62.063 -104.041 20.698 1.00 29.98 261 GLY D N 1
ATOM 13782 C CA . GLY D 1 190 ? -62.184 -103.895 19.257 1.00 40.31 261 GLY D CA 1
ATOM 13783 C C . GLY D 1 190 ? -62.443 -102.456 18.835 1.00 37.19 261 GLY D C 1
ATOM 13784 O O . GLY D 1 190 ? -62.896 -102.201 17.706 1.00 42.64 261 GLY D O 1
ATOM 13788 N N . VAL D 1 191 ? -62.150 -101.519 19.738 1.00 33.95 262 VAL D N 1
ATOM 13789 C CA . VAL D 1 191 ? -62.397 -100.100 19.489 1.00 36.07 262 VAL D CA 1
ATOM 13790 C C . VAL D 1 191 ? -61.115 -99.421 19.011 1.00 33.72 262 VAL D C 1
ATOM 13791 O O . VAL D 1 191 ? -60.074 -99.568 19.650 1.00 37.53 262 VAL D O 1
ATOM 13804 N N . ASP D 1 192 ? -61.179 -98.700 17.891 1.00 26.30 263 ASP D N 1
ATOM 13805 C CA . ASP D 1 192 ? -60.040 -97.907 17.450 1.00 29.49 263 ASP D CA 1
ATOM 13806 C C . ASP D 1 192 ? -60.072 -96.572 18.140 1.00 29.96 263 ASP D C 1
ATOM 13807 O O . ASP D 1 192 ? -61.089 -95.856 18.119 1.00 31.56 263 ASP D O 1
ATOM 13816 N N . TRP D 1 193 ? -58.949 -96.216 18.737 1.00 20.97 264 TRP D N 1
ATOM 13817 C CA . TRP D 1 193 ? -58.869 -94.950 19.410 1.00 23.21 264 TRP D CA 1
ATOM 13818 C C . TRP D 1 193 ? -57.953 -94.081 18.633 1.00 20.42 264 TRP D C 1
ATOM 13819 O O . TRP D 1 193 ? -56.874 -94.533 18.230 1.00 23.67 264 TRP D O 1
ATOM 13840 N N . PHE D 1 194 ? -58.374 -92.836 18.432 1.00 18.68 265 PHE D N 1
ATOM 13841 C CA . PHE D 1 194 ? -57.499 -91.812 17.846 1.00 24.58 265 PHE D CA 1
ATOM 13842 C C . PHE D 1 194 ? -57.506 -90.663 18.827 1.00 24.24 265 PHE D C 1
ATOM 13843 O O . PHE D 1 194 ? -58.577 -90.104 19.107 1.00 22.85 265 PHE D O 1
ATOM 13860 N N . VAL D 1 195 ? -56.340 -90.322 19.375 1.00 22.89 266 VAL D N 1
ATOM 13861 C CA . VAL D 1 195 ? -56.263 -89.291 20.419 1.00 19.53 266 VAL D CA 1
ATOM 13862 C C . VAL D 1 195 ? -55.383 -88.160 19.904 1.00 21.47 266 VAL D C 1
ATOM 13863 O O . VAL D 1 195 ? -54.227 -88.361 19.512 1.00 18.90 266 VAL D O 1
ATOM 13876 N N . PHE D 1 196 ? -55.934 -86.957 19.890 1.00 21.14 267 PHE D N 1
ATOM 13877 C CA . PHE D 1 196 ? -55.186 -85.864 19.305 1.00 21.11 267 PHE D CA 1
ATOM 13878 C C . PHE D 1 196 ? -54.183 -85.309 20.284 1.00 27.97 267 PHE D C 1
ATOM 13879 O O . PHE D 1 196 ? -54.469 -85.157 21.478 1.00 28.00 267 PHE D O 1
ATOM 13896 N N . MET D 1 197 ? -52.992 -85.022 19.782 1.00 24.04 268 MET D N 1
ATOM 13897 C CA . MET D 1 197 ? -51.933 -84.506 20.635 1.00 21.17 268 MET D CA 1
ATOM 13898 C C . MET D 1 197 ? -52.211 -83.102 21.102 1.00 21.73 268 MET D C 1
ATOM 13899 O O . MET D 1 197 ? -51.826 -82.714 22.197 1.00 33.18 268 MET D O 1
ATOM 13913 N N . GLN D 1 198 ? -52.881 -82.323 20.282 1.00 25.00 269 GLN D N 1
ATOM 13914 C CA . GLN D 1 198 ? -52.996 -80.895 20.562 1.00 31.83 269 GLN D CA 1
ATOM 13915 C C . GLN D 1 198 ? -54.272 -80.606 21.340 1.00 30.34 269 GLN D C 1
ATOM 13916 O O . GLN D 1 198 ? -55.368 -80.906 20.859 1.00 30.84 269 GLN D O 1
ATOM 13930 N N . PRO D 1 199 ? -54.146 -80.057 22.558 1.00 26.28 270 PRO D N 1
ATOM 13931 C CA . PRO D 1 199 ? -55.415 -79.813 23.251 1.00 28.59 270 PRO D CA 1
ATOM 13932 C C . PRO D 1 199 ? -56.084 -78.562 22.743 1.00 26.74 270 PRO D C 1
ATOM 13933 O O . PRO D 1 199 ? -55.474 -77.808 21.978 1.00 29.14 270 PRO D O 1
ATOM 13944 N N . ILE D 1 200 ? -57.331 -78.353 23.149 1.00 29.70 271 ILE D N 1
ATOM 13945 C CA . ILE D 1 200 ? -57.977 -77.081 22.926 1.00 22.44 271 ILE D CA 1
ATOM 13946 C C . ILE D 1 200 ? -58.166 -76.427 24.267 1.00 23.43 271 ILE D C 1
ATOM 13947 O O . ILE D 1 200 ? -58.407 -77.092 25.259 1.00 29.80 271 ILE D O 1
ATOM 13963 N N . LYS D 1 201 ? -57.989 -75.123 24.322 1.00 27.29 272 LYS D N 1
ATOM 13964 C CA . LYS D 1 201 ? -58.244 -74.399 25.553 1.00 24.31 272 LYS D CA 1
ATOM 13965 C C . LYS D 1 201 ? -59.714 -74.116 25.566 1.00 23.11 272 LYS D C 1
ATOM 13966 O O . LYS D 1 201 ? -60.337 -74.037 24.515 1.00 29.72 272 LYS D O 1
ATOM 13985 N N . VAL D 1 202 ? -60.242 -73.938 26.766 1.00 28.42 273 VAL D N 1
ATOM 13986 C CA . VAL D 1 202 ? -61.648 -73.716 27.034 1.00 23.85 273 VAL D CA 1
ATOM 13987 C C . VAL D 1 202 ? -61.652 -72.886 28.316 1.00 28.97 273 VAL D C 1
ATOM 13988 O O . VAL D 1 202 ? -60.773 -73.063 29.160 1.00 28.18 273 VAL D O 1
ATOM 14001 N N . PRO D 1 203 ? -62.617 -71.971 28.477 1.00 26.87 274 PRO D N 1
ATOM 14002 C CA . PRO D 1 203 ? -62.689 -71.199 29.736 1.00 29.50 274 PRO D CA 1
ATOM 14003 C C . PRO D 1 203 ? -62.980 -72.036 30.986 1.00 25.13 274 PRO D C 1
ATOM 14004 O O . PRO D 1 203 ? -63.805 -72.958 30.945 1.00 23.17 274 PRO D O 1
ATOM 14015 N N . ASP D 1 204 ? -62.305 -71.702 32.086 1.00 28.09 275 ASP D N 1
ATOM 14016 C CA . ASP D 1 204 ? -62.399 -72.501 33.312 1.00 22.55 275 ASP D CA 1
ATOM 14017 C C . ASP D 1 204 ? -63.839 -72.686 33.766 1.00 20.91 275 ASP D C 1
ATOM 14018 O O . ASP D 1 204 ? -64.210 -73.751 34.285 1.00 25.16 275 ASP D O 1
ATOM 14027 N N . SER D 1 205 ? -64.656 -71.667 33.539 1.00 22.20 276 SER D N 1
ATOM 14028 C CA . SER D 1 205 ? -66.071 -71.739 33.878 1.00 19.19 276 SER D CA 1
ATOM 14029 C C . SER D 1 205 ? -66.764 -72.927 33.193 1.00 24.76 276 SER D C 1
ATOM 14030 O O . SER D 1 205 ? -67.562 -73.615 33.820 1.00 28.57 276 SER D O 1
ATOM 14038 N N . GLN D 1 206 ? -66.463 -73.187 31.923 1.00 26.44 277 GLN D N 1
ATOM 14039 C CA . GLN D 1 206 ? -67.110 -74.296 31.243 1.00 23.40 277 GLN D CA 1
ATOM 14040 C C . GLN D 1 206 ? -66.718 -75.637 31.892 1.00 25.71 277 GLN D C 1
ATOM 14041 O O . GLN D 1 206 ? -67.536 -76.575 32.021 1.00 26.07 277 GLN D O 1
ATOM 14055 N N . ILE D 1 207 ? -65.454 -75.743 32.270 1.00 21.86 278 ILE D N 1
ATOM 14056 C CA . ILE D 1 207 ? -64.976 -76.951 32.906 1.00 20.84 278 ILE D CA 1
ATOM 14057 C C . ILE D 1 207 ? -65.734 -77.171 34.207 1.00 25.74 278 ILE D C 1
ATOM 14058 O O . ILE D 1 207 ? -66.301 -78.251 34.445 1.00 24.47 278 ILE D O 1
ATOM 14074 N N . LEU D 1 208 ? -65.764 -76.152 35.061 1.00 27.65 279 LEU D N 1
ATOM 14075 C CA . LEU D 1 208 ? -66.532 -76.280 36.293 1.00 22.95 279 LEU D CA 1
ATOM 14076 C C . LEU D 1 208 ? -68.041 -76.521 36.042 1.00 28.79 279 LEU D C 1
ATOM 14077 O O . LEU D 1 208 ? -68.683 -77.239 36.821 1.00 30.64 279 LEU D O 1
ATOM 14093 N N . ASP D 1 209 ? -68.615 -75.959 34.976 1.00 19.22 280 ASP D N 1
ATOM 14094 C CA . ASP D 1 209 ? -70.033 -76.192 34.735 1.00 20.83 280 ASP D CA 1
ATOM 14095 C C . ASP D 1 209 ? -70.244 -77.660 34.428 1.00 25.40 280 ASP D C 1
ATOM 14096 O O . ASP D 1 209 ? -71.274 -78.262 34.772 1.00 26.16 280 ASP D O 1
ATOM 14105 N N . PHE D 1 210 ? -69.278 -78.232 33.735 1.00 20.07 281 PHE D N 1
ATOM 14106 C CA . PHE D 1 210 ? -69.395 -79.626 33.398 1.00 21.59 281 PHE D CA 1
ATOM 14107 C C . PHE D 1 210 ? -69.279 -80.475 34.656 1.00 24.42 281 PHE D C 1
ATOM 14108 O O . PHE D 1 210 ? -70.087 -81.372 34.903 1.00 25.59 281 PHE D O 1
ATOM 14125 N N . MET D 1 211 ? -68.278 -80.189 35.469 1.00 24.43 282 MET D N 1
ATOM 14126 C CA . MET D 1 211 ? -68.141 -80.912 36.717 1.00 23.43 282 MET D CA 1
ATOM 14127 C C . MET D 1 211 ? -69.372 -80.730 37.600 1.00 21.57 282 MET D C 1
ATOM 14128 O O . MET D 1 211 ? -69.720 -81.606 38.398 1.00 20.28 282 MET D O 1
ATOM 14142 N N . ARG D 1 212 ? -70.022 -79.583 37.470 1.00 20.65 283 ARG D N 1
ATOM 14143 C CA . ARG D 1 212 ? -71.249 -79.349 38.216 1.00 22.41 283 ARG D CA 1
ATOM 14144 C C . ARG D 1 212 ? -72.348 -80.261 37.677 1.00 24.02 283 ARG D C 1
ATOM 14145 O O . ARG D 1 212 ? -73.078 -80.873 38.463 1.00 20.06 283 ARG D O 1
ATOM 14166 N N . PHE D 1 213 ? -72.469 -80.341 36.342 1.00 22.90 284 PHE D N 1
ATOM 14167 C CA . PHE D 1 213 ? -73.455 -81.224 35.703 1.00 17.17 284 PHE D CA 1
ATOM 14168 C C . PHE D 1 213 ? -73.200 -82.666 36.110 1.00 15.13 284 PHE D C 1
ATOM 14169 O O . PHE D 1 213 ? -74.127 -83.411 36.294 1.00 12.98 284 PHE D O 1
ATOM 14186 N N . VAL D 1 214 ? -71.938 -83.069 36.197 1.00 18.65 285 VAL D N 1
ATOM 14187 C CA . VAL D 1 214 ? -71.605 -84.424 36.610 1.00 18.63 285 VAL D CA 1
ATOM 14188 C C . VAL D 1 214 ? -72.028 -84.623 38.088 1.00 29.88 285 VAL D C 1
ATOM 14189 O O . VAL D 1 214 ? -72.376 -85.732 38.525 1.00 25.12 285 VAL D O 1
ATOM 14202 N N . GLY D 1 215 ? -71.995 -83.529 38.844 1.00 22.41 286 GLY D N 1
ATOM 14203 C CA . GLY D 1 215 ? -72.462 -83.541 40.201 1.00 24.77 286 GLY D CA 1
ATOM 14204 C C . GLY D 1 215 ? -73.963 -83.356 40.308 1.00 28.41 286 GLY D C 1
ATOM 14205 O O . GLY D 1 215 ? -74.485 -82.997 41.384 1.00 28.85 286 GLY D O 1
ATOM 14209 N N . ASP D 1 216 ? -74.663 -83.604 39.214 1.00 14.03 287 ASP D N 1
ATOM 14210 C CA . ASP D 1 216 ? -76.117 -83.522 39.221 1.00 21.79 287 ASP D CA 1
ATOM 14211 C C . ASP D 1 216 ? -76.638 -82.194 39.758 1.00 24.53 287 ASP D C 1
ATOM 14212 O O . ASP D 1 216 ? -77.725 -82.133 40.305 1.00 32.71 287 ASP D O 1
ATOM 14221 N N . ASN D 1 217 ? -75.846 -81.144 39.594 1.00 24.37 288 ASN D N 1
ATOM 14222 C CA . ASN D 1 217 ? -76.182 -79.771 40.006 1.00 28.48 288 ASN D CA 1
ATOM 14223 C C . ASN D 1 21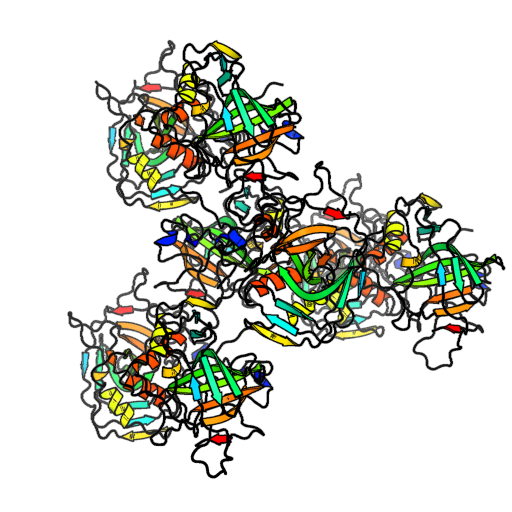7 ? -76.216 -79.549 41.520 1.00 24.59 288 ASN D C 1
ATOM 14224 O O . ASN D 1 217 ? -76.783 -78.567 41.978 1.00 28.33 288 ASN D O 1
ATOM 14235 N N . LYS D 1 218 ? -75.560 -80.425 42.286 1.00 27.98 289 LYS D N 1
ATOM 14236 C CA . LYS D 1 218 ? -75.531 -80.316 43.767 1.00 32.51 289 LYS D CA 1
ATOM 14237 C C . LYS D 1 218 ? -74.109 -80.365 44.332 1.00 27.39 289 LYS D C 1
ATOM 14238 O O . LYS D 1 218 ? -73.910 -80.152 45.513 1.00 30.34 289 LYS D O 1
ATOM 14257 N N . THR D 1 219 ? -73.126 -80.665 43.494 1.00 30.06 290 THR D N 1
ATOM 14258 C CA . THR D 1 219 ? -71.751 -80.836 43.955 1.00 26.60 290 THR D CA 1
ATOM 14259 C C . THR D 1 219 ? -70.862 -80.866 42.707 1.00 29.10 290 THR D C 1
ATOM 14260 O O . THR D 1 219 ? -71.368 -80.695 41.607 1.00 26.01 290 THR D O 1
ATOM 14271 N N . TYR D 1 220 ? -69.559 -81.072 42.863 1.00 23.64 291 TYR D N 1
ATOM 14272 C CA . TYR D 1 220 ? -68.670 -81.177 41.711 1.00 20.64 291 TYR D CA 1
ATOM 14273 C C . TYR D 1 220 ? -68.144 -82.583 41.707 1.00 21.76 291 TYR D C 1
ATOM 14274 O O . TYR D 1 220 ? -67.629 -83.028 42.714 1.00 22.39 291 TYR D O 1
ATOM 14292 N N . ALA D 1 221 ? -68.299 -83.297 40.596 1.00 25.03 292 ALA D N 1
ATOM 14293 C CA . ALA D 1 221 ? -67.904 -84.704 40.549 1.00 23.69 292 ALA D CA 1
ATOM 14294 C C . ALA D 1 221 ? -66.969 -84.957 39.384 1.00 21.49 292 ALA D C 1
ATOM 14295 O O . ALA D 1 221 ? -66.675 -84.044 38.624 1.00 22.82 292 ALA D O 1
ATOM 14302 N N . THR D 1 222 ? -66.512 -86.203 39.274 1.00 18.77 293 THR D N 1
ATOM 14303 C CA . THR D 1 222 ? -65.719 -86.658 38.152 1.00 18.68 293 THR D CA 1
ATOM 14304 C C . THR D 1 222 ? -66.342 -87.932 37.593 1.00 20.94 293 THR D C 1
ATOM 14305 O O . THR D 1 222 ? -67.007 -88.656 38.322 1.00 23.25 293 THR D O 1
ATOM 14316 N N . ASN D 1 223 ? -66.143 -88.166 36.291 1.00 20.71 294 ASN D N 1
ATOM 14317 C CA . ASN D 1 223 ? -66.678 -89.325 35.569 1.00 20.33 294 ASN D CA 1
ATOM 14318 C C . ASN D 1 223 ? -65.653 -90.000 34.657 1.00 21.94 294 ASN D C 1
ATOM 14319 O O . ASN D 1 223 ? -65.902 -90.176 33.461 1.00 20.86 294 ASN D O 1
ATOM 14330 N N . THR D 1 224 ? -64.521 -90.395 35.234 1.00 20.80 295 THR D N 1
ATOM 14331 C CA . THR D 1 224 ? -63.396 -90.936 34.484 1.00 19.51 295 THR D CA 1
ATOM 14332 C C . THR D 1 224 ? -62.920 -92.241 35.039 1.00 21.71 295 THR D C 1
ATOM 14333 O O . THR D 1 224 ? -62.912 -92.462 36.249 1.00 27.87 295 THR D O 1
ATOM 14344 N N . ARG D 1 225 ? -62.472 -93.096 34.139 1.00 21.05 296 ARG D N 1
ATOM 14345 C CA . ARG D 1 225 ? -61.894 -94.382 34.501 1.00 21.74 296 ARG D CA 1
ATOM 14346 C C . ARG D 1 225 ? -60.374 -94.291 34.611 1.00 26.44 296 ARG D C 1
ATOM 14347 O O . ARG D 1 225 ? -59.721 -93.711 33.737 1.00 33.42 296 ARG D O 1
ATOM 14368 N N . PRO D 1 226 ? -59.792 -94.873 35.661 1.00 21.89 297 PRO D N 1
ATOM 14369 C CA . PRO D 1 226 ? -58.323 -94.820 35.779 1.00 20.59 297 PRO D CA 1
ATOM 14370 C C . PRO D 1 226 ? -57.600 -95.474 34.607 1.00 22.96 297 PRO D C 1
ATOM 14371 O O . PRO D 1 226 ? -58.165 -96.381 33.985 1.00 20.73 297 PRO D O 1
ATOM 14382 N N . LEU D 1 227 ? -56.367 -95.019 34.348 1.00 23.17 298 LEU D N 1
ATOM 14383 C CA . LEU D 1 227 ? -55.527 -95.517 33.266 1.00 17.58 298 LEU D CA 1
ATOM 14384 C C . LEU D 1 227 ? -55.405 -97.032 33.300 1.00 23.95 298 LEU D C 1
ATOM 14385 O O . LEU D 1 227 ? -55.409 -97.627 34.376 1.00 22.47 298 LEU D O 1
ATOM 14401 N N . GLN D 1 228 ? -55.306 -97.640 32.113 1.00 25.20 299 GLN D N 1
ATOM 14402 C CA . GLN D 1 228 ? -55.178 -99.088 31.970 1.00 21.21 299 GLN D CA 1
ATOM 14403 C C . GLN D 1 228 ? -53.784 -99.506 31.533 1.00 22.33 299 GLN D C 1
ATOM 14404 O O . GLN D 1 228 ? -52.988 -98.672 31.050 1.00 21.09 299 GLN D O 1
ATOM 14418 N N . LEU D 1 229 ? -53.489 -100.793 31.721 1.00 14.88 300 LEU D N 1
ATOM 14419 C CA . LEU D 1 229 ? -52.195 -101.339 31.321 1.00 23.91 300 LEU D CA 1
ATOM 14420 C C . LEU D 1 229 ? -52.116 -101.392 29.803 1.00 26.25 300 LEU D C 1
ATOM 14421 O O . LEU D 1 229 ? -53.002 -101.952 29.151 1.00 27.00 300 LEU D O 1
ATOM 14437 N N . LEU D 1 230 ? -51.046 -100.817 29.257 1.00 25.15 301 LEU D N 1
ATOM 14438 C CA . LEU D 1 230 ? -50.779 -100.849 27.824 1.00 29.70 301 LEU D CA 1
ATOM 14439 C C . LEU D 1 230 ? -50.776 -102.278 27.355 1.00 30.86 301 LEU D C 1
ATOM 14440 O O . LEU D 1 230 ? -51.289 -102.599 26.297 1.00 28.34 301 LEU D O 1
ATOM 14456 N N . ASN D 1 231 ? -50.231 -103.129 28.220 1.00 33.86 302 ASN D N 1
ATOM 14457 C CA . ASN D 1 231 ? -49.867 -104.497 27.894 1.00 35.17 302 ASN D CA 1
ATOM 14458 C C . ASN D 1 231 ? -48.863 -104.588 26.758 1.00 38.46 302 ASN D C 1
ATOM 14459 O O . ASN D 1 231 ? -47.741 -104.098 26.901 1.00 46.60 302 ASN D O 1
ATOM 14470 N N . SER D 1 232 ? -49.227 -105.219 25.658 1.00 45.23 303 SER D N 1
ATOM 14471 C CA . SER D 1 232 ? -48.249 -105.491 24.615 1.00 48.27 303 SER D CA 1
ATOM 14472 C C . SER D 1 232 ? -48.435 -104.573 23.418 1.00 50.75 303 SER D C 1
ATOM 14473 O O . SER D 1 232 ? -47.585 -104.523 22.532 1.00 54.59 303 SER D O 1
ATOM 14481 N N . ARG D 1 233 ? -49.545 -103.839 23.407 1.00 47.69 304 ARG D N 1
ATOM 14482 C CA . ARG D 1 233 ? -50.035 -103.205 22.186 1.00 37.40 304 ARG D CA 1
ATOM 14483 C C . ARG D 1 233 ? -49.182 -102.032 21.724 1.00 38.50 304 ARG D C 1
ATOM 14484 O O . ARG D 1 233 ? -48.412 -101.447 22.497 1.00 42.50 304 ARG D O 1
ATOM 14505 N N . LEU D 1 234 ? -49.357 -101.688 20.451 1.00 38.91 305 LEU D N 1
ATOM 14506 C CA . LEU D 1 234 ? -48.611 -100.619 19.801 1.00 34.85 305 LEU D CA 1
ATOM 14507 C C . LEU D 1 234 ? -49.371 -99.310 19.883 1.00 34.22 305 LEU D C 1
ATOM 14508 O O . LEU D 1 234 ? -50.596 -99.292 19.885 1.00 28.29 305 LEU D O 1
ATOM 14524 N N . VAL D 1 235 ? -48.628 -98.218 19.956 1.00 34.57 306 VAL D N 1
ATOM 14525 C CA . VAL D 1 235 ? -49.207 -96.899 19.966 1.00 30.00 306 VAL D CA 1
ATOM 14526 C C . VAL D 1 235 ? -48.553 -96.196 18.801 1.00 29.37 306 VAL D C 1
ATOM 14527 O O . VAL D 1 235 ? -47.371 -95.854 18.864 1.00 34.20 306 VAL D O 1
ATOM 14540 N N . GLU D 1 236 ? -49.320 -95.992 17.736 1.00 31.62 307 GLU D N 1
ATOM 14541 C CA . GLU D 1 236 ? -48.791 -95.395 16.505 1.00 36.08 307 GLU D CA 1
ATOM 14542 C C . GLU D 1 236 ? -48.992 -93.874 16.476 1.00 31.62 307 GLU D C 1
ATOM 14543 O O . GLU D 1 236 ? -50.092 -93.371 16.743 1.00 29.62 307 GLU D O 1
ATOM 14555 N N . TYR D 1 237 ? -47.912 -93.158 16.168 1.00 25.96 308 TYR D N 1
ATOM 14556 C CA . TYR D 1 237 ? -47.905 -91.698 16.101 1.00 30.36 308 TYR D CA 1
ATOM 14557 C C . TYR D 1 237 ? -47.978 -91.131 14.647 1.00 39.04 308 TYR D C 1
ATOM 14558 O O . TYR D 1 237 ? -47.163 -91.448 13.787 1.00 34.22 308 TYR D O 1
ATOM 14576 N N . GLU D 1 238 ? -48.960 -90.280 14.404 1.00 34.39 309 GLU D N 1
ATOM 14577 C CA . GLU D 1 238 ? -49.083 -89.593 13.151 1.00 30.30 309 GLU D CA 1
ATOM 14578 C C . GLU D 1 238 ? -48.848 -88.147 13.477 1.00 39.67 309 GLU D C 1
ATOM 14579 O O . GLU D 1 238 ? -49.347 -87.617 14.481 1.00 37.90 309 GLU D O 1
ATOM 14591 N N . LEU D 1 239 ? -48.070 -87.509 12.622 1.00 54.82 310 LEU D N 1
ATOM 14592 C CA . LEU D 1 239 ? -47.864 -86.074 12.694 1.00 63.25 310 LEU D CA 1
ATOM 14593 C C . LEU D 1 239 ? -48.686 -85.381 11.597 1.00 58.64 310 LEU D C 1
ATOM 14594 O O . LEU D 1 239 ? -49.291 -86.038 10.740 1.00 57.41 310 LEU D O 1
ATOM 14611 N N . ALA E 1 2 ? -111.311 -44.189 34.714 1.00 48.01 73 ALA E N 1
ATOM 14612 C CA . ALA E 1 2 ? -110.836 -43.324 33.652 1.00 50.12 73 ALA E CA 1
ATOM 14613 C C . ALA E 1 2 ? -110.326 -41.996 34.239 1.00 55.72 73 ALA E C 1
ATOM 14614 O O . ALA E 1 2 ? -109.267 -41.504 33.825 1.00 61.53 73 ALA E O 1
ATOM 14616 N N . ALA E 1 3 ? -111.065 -41.451 35.217 1.00 46.04 74 ALA E N 1
ATOM 14617 C CA . ALA E 1 3 ? -110.786 -40.124 35.810 1.00 46.09 74 ALA E CA 1
ATOM 14618 C C . ALA E 1 3 ? -109.306 -39.915 36.060 1.00 54.09 74 ALA E C 1
ATOM 14619 O O . ALA E 1 3 ? -108.615 -40.840 36.471 1.00 64.05 74 ALA E O 1
ATOM 14626 N N . TRP E 1 4 ? -108.811 -38.707 35.822 1.00 50.44 75 TRP E N 1
ATOM 14627 C CA . TRP E 1 4 ? -107.388 -38.450 36.015 1.00 43.25 75 TRP E CA 1
ATOM 14628 C C . TRP E 1 4 ? -107.137 -36.977 36.232 1.00 35.85 75 TRP E C 1
ATOM 14629 O O . TRP E 1 4 ? -108.011 -36.147 35.993 1.00 39.13 75 TRP E O 1
ATOM 14650 N N . ASN E 1 5 ? -105.933 -36.663 36.689 1.00 25.88 76 ASN E N 1
ATOM 14651 C CA . ASN E 1 5 ? -105.547 -35.288 36.876 1.00 29.32 76 ASN E CA 1
ATOM 14652 C C . ASN E 1 5 ? -104.056 -35.198 37.015 1.00 29.58 76 ASN E C 1
ATOM 14653 O O . ASN E 1 5 ? -103.350 -36.204 36.927 1.00 28.63 76 ASN E O 1
ATOM 14664 N N . TYR E 1 6 ? -103.578 -33.978 37.186 1.00 29.67 77 TYR E N 1
ATOM 14665 C CA . TYR E 1 6 ? -102.193 -33.757 37.551 1.00 34.57 77 TYR E CA 1
ATOM 14666 C C . TYR E 1 6 ? -102.083 -33.835 39.079 1.00 40.91 77 TYR E C 1
ATOM 14667 O O . TYR E 1 6 ? -101.062 -34.276 39.644 1.00 33.98 77 TYR E O 1
ATOM 14685 N N . GLY E 1 7 ? -103.152 -33.422 39.753 1.00 40.59 78 GLY E N 1
ATOM 14686 C CA . GLY E 1 7 ? -103.197 -33.537 41.194 1.00 41.22 78 GLY E CA 1
ATOM 14687 C C . GLY E 1 7 ? -102.133 -32.701 41.870 1.00 40.18 78 GLY E C 1
ATOM 14688 O O . GLY E 1 7 ? -101.365 -31.970 41.231 1.00 38.92 78 GLY E O 1
ATOM 14692 N N . GLU E 1 8 ? -102.073 -32.827 43.184 1.00 44.90 79 GLU E N 1
ATOM 14693 C CA . GLU E 1 8 ? -101.159 -32.015 43.963 1.00 39.89 79 GLU E CA 1
ATOM 14694 C C . GLU E 1 8 ? -99.736 -32.609 44.110 1.00 33.79 79 GLU E C 1
ATOM 14695 O O . GLU E 1 8 ? -99.473 -33.787 43.850 1.00 30.91 79 GLU E O 1
ATOM 14707 N N . VAL E 1 9 ? -98.820 -31.751 44.512 1.00 31.48 80 VAL E N 1
ATOM 14708 C CA . VAL E 1 9 ? -97.467 -32.145 44.836 1.00 32.32 80 VAL E CA 1
ATOM 14709 C C . VAL E 1 9 ? -97.440 -33.323 45.820 1.00 37.81 80 VAL E C 1
ATOM 14710 O O . VAL E 1 9 ? -98.240 -33.399 46.762 1.00 40.45 80 VAL E O 1
ATOM 14723 N N . ALA E 1 10 ? -96.496 -34.237 45.594 1.00 40.15 81 ALA E N 1
ATOM 14724 C CA . ALA E 1 10 ? -96.577 -35.570 46.176 1.00 35.95 81 ALA E CA 1
ATOM 14725 C C . ALA E 1 10 ? -95.833 -35.711 47.497 1.00 38.01 81 ALA E C 1
ATOM 14726 O O . ALA E 1 10 ? -96.153 -36.595 48.300 1.00 38.36 81 ALA E O 1
ATOM 14733 N N . GLY E 1 11 ? -94.858 -34.842 47.742 1.00 38.36 82 GLY E N 1
ATOM 14734 C CA . GLY E 1 11 ? -94.075 -34.922 48.973 1.00 31.91 82 GLY E CA 1
ATOM 14735 C C . GLY E 1 11 ? -94.841 -34.825 50.295 1.00 33.57 82 GLY E C 1
ATOM 14736 O O . GLY E 1 11 ? -94.818 -35.780 51.094 1.00 30.73 82 GLY E O 1
ATOM 14740 N N . PRO E 1 12 ? -95.512 -33.678 50.542 1.00 32.54 83 PRO E N 1
ATOM 14741 C CA . PRO E 1 12 ? -96.130 -33.371 51.839 1.00 22.74 83 PRO E CA 1
ATOM 14742 C C . PRO E 1 12 ? -96.933 -34.514 52.470 1.00 24.09 83 PRO E C 1
ATOM 14743 O O . PRO E 1 12 ? -96.686 -34.846 53.616 1.00 36.54 83 PRO E O 1
ATOM 14754 N N . PRO E 1 13 ? -97.875 -35.121 51.753 1.00 33.79 84 PRO E N 1
ATOM 14755 C CA . PRO E 1 13 ? -98.570 -36.227 52.442 1.00 29.44 84 PRO E CA 1
ATOM 14756 C C . PRO E 1 13 ? -97.684 -37.392 52.942 1.00 25.52 84 PRO E C 1
ATOM 14757 O O . PRO E 1 13 ? -98.175 -38.243 53.645 1.00 33.63 84 PRO E O 1
ATOM 14768 N N . THR E 1 14 ? -96.419 -37.455 52.576 1.00 29.48 85 THR E N 1
ATOM 14769 C CA . THR E 1 14 ? -95.570 -38.547 53.023 1.00 24.48 85 THR E CA 1
ATOM 14770 C C . THR E 1 14 ? -94.584 -38.016 54.050 1.00 26.16 85 THR E C 1
ATOM 14771 O O . THR E 1 14 ? -93.594 -38.671 54.344 1.00 28.68 85 THR E O 1
ATOM 14782 N N . TRP E 1 15 ? -94.824 -36.808 54.552 1.00 19.94 86 TRP E N 1
ATOM 14783 C CA . TRP E 1 15 ? -93.960 -36.238 55.562 1.00 26.38 86 TRP E CA 1
ATOM 14784 C C . TRP E 1 15 ? -94.295 -36.953 56.869 1.00 34.90 86 TRP E C 1
ATOM 14785 O O . TRP E 1 15 ? -95.475 -37.205 57.142 1.00 40.33 86 TRP E O 1
ATOM 14806 N N . LYS E 1 16 ? -93.269 -37.283 57.659 1.00 33.24 87 LYS E N 1
ATOM 14807 C CA . LYS E 1 16 ? -93.433 -38.102 58.872 1.00 33.11 87 LYS E CA 1
ATOM 14808 C C . LYS E 1 16 ? -93.627 -37.290 60.139 1.00 32.99 87 LYS E C 1
ATOM 14809 O O . LYS E 1 16 ? -93.365 -36.086 60.161 1.00 29.87 87 LYS E O 1
ATOM 14828 N N . GLY E 1 17 ? -94.098 -37.962 61.190 1.00 29.87 88 GLY E N 1
ATOM 14829 C CA . GLY E 1 17 ? -94.167 -37.357 62.506 1.00 23.16 88 GLY E CA 1
ATOM 14830 C C . GLY E 1 17 ? -95.389 -36.495 62.707 1.00 25.80 88 GLY E C 1
ATOM 14831 O O . GLY E 1 17 ? -96.495 -36.804 62.231 1.00 23.48 88 GLY E O 1
ATOM 14835 N N . VAL E 1 18 ? -95.188 -35.391 63.416 1.00 24.84 89 VAL E N 1
ATOM 14836 C CA . VAL E 1 18 ? -96.289 -34.476 63.674 1.00 28.69 89 VAL E CA 1
ATOM 14837 C C . VAL E 1 18 ? -96.904 -33.951 62.363 1.00 25.98 89 VAL E C 1
ATOM 14838 O O . VAL E 1 18 ? -98.057 -33.518 62.340 1.00 23.21 89 VAL E O 1
ATOM 14851 N N . CYS E 1 19 ? -96.151 -34.024 61.266 1.00 31.16 90 CYS E N 1
ATOM 14852 C CA . CYS E 1 19 ? -96.667 -33.600 59.967 1.00 24.58 90 CYS E CA 1
ATOM 14853 C C . CYS E 1 19 ? -97.931 -34.401 59.692 1.00 24.17 90 CYS E C 1
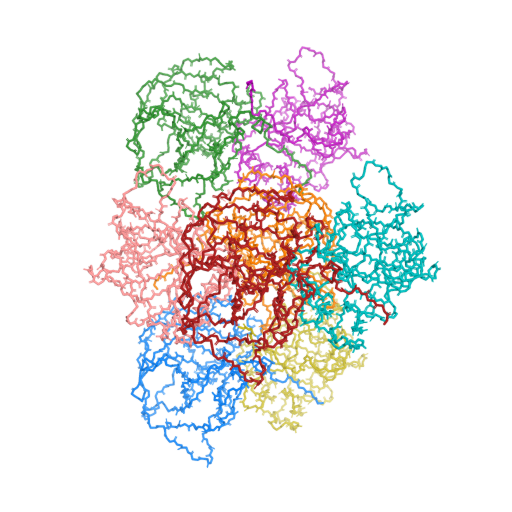ATOM 14854 O O . CYS E 1 19 ? -98.935 -33.867 59.207 1.00 34.30 90 CYS E O 1
ATOM 14861 N N . ALA E 1 20 ? -97.903 -35.674 60.047 1.00 20.15 91 ALA E N 1
ATOM 14862 C CA . ALA E 1 20 ? -99.014 -36.565 59.740 1.00 17.98 91 ALA E CA 1
ATOM 14863 C C . ALA E 1 20 ? -100.001 -36.694 60.925 1.00 32.56 91 ALA E C 1
ATOM 14864 O O . ALA E 1 20 ? -101.216 -36.789 60.715 1.00 34.45 91 ALA E O 1
ATOM 14871 N N . THR E 1 21 ? -99.506 -36.670 62.166 1.00 30.62 92 THR E N 1
ATOM 14872 C CA . THR E 1 21 ? -100.397 -36.906 63.320 1.00 28.96 92 THR E CA 1
ATOM 14873 C C . THR E 1 21 ? -100.938 -35.627 63.959 1.00 27.16 92 THR E C 1
ATOM 14874 O O . THR E 1 21 ? -102.061 -35.624 64.445 1.00 34.27 92 THR E O 1
ATOM 14885 N N . GLY E 1 22 ? -100.156 -34.550 63.959 1.00 25.79 93 GLY E N 1
ATOM 14886 C CA . GLY E 1 22 ? -100.567 -33.303 64.590 1.00 21.13 93 GLY E CA 1
ATOM 14887 C C . GLY E 1 22 ? -101.955 -32.832 64.169 1.00 28.88 93 GLY E C 1
ATOM 14888 O O . GLY E 1 22 ? -102.395 -33.015 63.024 1.00 34.99 93 GLY E O 1
ATOM 14892 N N . LYS E 1 23 ? -102.637 -32.195 65.104 1.00 25.14 94 LYS E N 1
ATOM 14893 C CA . LYS E 1 23 ? -104.001 -31.746 64.909 1.00 28.54 94 LYS E CA 1
ATOM 14894 C C . LYS E 1 23 ? -104.061 -30.198 65.026 1.00 27.11 94 LYS E C 1
ATOM 14895 O O . LYS E 1 23 ? -105.142 -29.615 65.097 1.00 31.09 94 LYS E O 1
ATOM 14914 N N . ARG E 1 24 ? -102.900 -29.541 65.070 1.00 26.20 95 ARG E N 1
ATOM 14915 C CA . ARG E 1 24 ? -102.811 -28.066 65.131 1.00 30.19 95 ARG E CA 1
ATOM 14916 C C . ARG E 1 24 ? -101.846 -27.584 64.023 1.00 30.92 95 ARG E C 1
ATOM 14917 O O . ARG E 1 24 ? -100.868 -26.853 64.258 1.00 28.24 95 ARG E O 1
ATOM 14938 N N . GLN E 1 25 ? -102.154 -28.004 62.801 1.00 26.92 96 GLN E N 1
ATOM 14939 C CA . GLN E 1 25 ? -101.238 -27.861 61.692 1.00 28.89 96 GLN E CA 1
ATOM 14940 C C . GLN E 1 25 ? -101.584 -26.660 60.799 1.00 26.90 96 GLN E C 1
ATOM 14941 O O . GLN E 1 25 ? -102.752 -26.297 60.664 1.00 24.70 96 GLN E O 1
ATOM 14955 N N . SER E 1 26 ? -100.551 -26.020 60.252 1.00 21.44 97 SER E N 1
ATOM 14956 C CA . SER E 1 26 ? -100.726 -24.941 59.287 1.00 27.51 97 SER E CA 1
ATOM 14957 C C . SER E 1 26 ? -100.257 -25.433 57.916 1.00 17.08 97 SER E C 1
ATOM 14958 O O . SER E 1 26 ? -99.487 -26.378 57.826 1.00 21.65 97 SER E O 1
ATOM 14966 N N . PRO E 1 27 ? -100.716 -24.795 56.849 1.00 15.96 98 PRO E N 1
ATOM 14967 C CA . PRO E 1 27 ? -101.654 -23.674 56.752 1.00 19.45 98 PRO E CA 1
ATOM 14968 C C . PRO E 1 27 ? -103.122 -24.088 56.765 1.00 18.52 98 PRO E C 1
ATOM 14969 O O . PRO E 1 27 ? -103.450 -25.278 56.740 1.00 20.11 98 PRO E O 1
ATOM 14980 N N . ILE E 1 28 ? -103.998 -23.090 56.796 1.00 16.94 99 ILE E N 1
ATOM 14981 C CA . ILE E 1 28 ? -105.437 -23.321 56.886 1.00 22.14 99 ILE E CA 1
ATOM 14982 C C . ILE E 1 28 ? -106.163 -22.265 56.071 1.00 27.87 99 ILE E C 1
ATOM 14983 O O . ILE E 1 28 ? -105.642 -21.180 55.842 1.00 31.50 99 ILE E O 1
ATOM 14999 N N . ASN E 1 29 ? -107.375 -22.565 55.637 1.00 31.93 100 ASN E N 1
ATOM 15000 C CA . ASN E 1 29 ? -108.196 -21.537 55.031 1.00 23.72 100 ASN E CA 1
ATOM 15001 C C . ASN E 1 29 ? -108.563 -20.550 56.107 1.00 26.14 100 ASN E C 1
ATOM 15002 O O . ASN E 1 29 ? -108.620 -20.895 57.281 1.00 25.28 100 ASN E O 1
ATOM 15013 N N . ILE E 1 30 ? -108.771 -19.313 55.699 1.00 29.78 101 ILE E N 1
ATOM 15014 C CA . ILE E 1 30 ? -109.187 -18.264 56.601 1.00 28.75 101 ILE E CA 1
ATOM 15015 C C . ILE E 1 30 ? -110.470 -17.677 56.058 1.00 26.76 101 ILE E C 1
ATOM 15016 O O . ILE E 1 30 ? -110.441 -16.922 55.088 1.00 35.08 101 ILE E O 1
ATOM 15032 N N . PRO E 1 31 ? -111.611 -18.025 56.666 1.00 33.56 102 PRO E N 1
ATOM 15033 C CA . PRO E 1 31 ? -112.852 -17.333 56.295 1.00 37.68 102 PRO E CA 1
ATOM 15034 C C . PRO E 1 31 ? -112.774 -15.824 56.498 1.00 39.52 102 PRO E C 1
ATOM 15035 O O . PRO E 1 31 ? -112.164 -15.358 57.459 1.00 36.06 102 PRO E O 1
ATOM 15046 N N . LEU E 1 32 ? -113.388 -15.068 55.596 1.00 47.20 103 LEU E N 1
ATOM 15047 C CA . LEU E 1 32 ? -113.413 -13.617 55.723 1.00 56.49 103 LEU E CA 1
ATOM 15048 C C . LEU E 1 32 ? -114.814 -13.069 55.352 1.00 65.49 103 LEU E C 1
ATOM 15049 O O . LEU E 1 32 ? -115.570 -12.654 56.239 1.00 63.39 103 LEU E O 1
ATOM 15065 N N . ASN E 1 33 ? -115.178 -13.113 54.066 1.00 71.68 104 ASN E N 1
ATOM 15066 C CA . ASN E 1 33 ? -116.529 -12.740 53.610 1.00 66.39 104 ASN E CA 1
ATOM 15067 C C . ASN E 1 33 ? -117.490 -13.891 53.865 1.00 63.68 104 ASN E C 1
ATOM 15068 O O . ASN E 1 33 ? -118.137 -14.388 52.948 1.00 62.56 104 ASN E O 1
ATOM 15079 N N . THR E 1 34 ? -117.544 -14.333 55.117 1.00 78.71 105 THR E N 1
ATOM 15080 C CA . THR E 1 34 ? -118.538 -15.310 55.549 1.00 91.61 105 THR E CA 1
ATOM 15081 C C . THR E 1 34 ? -119.474 -14.693 56.599 1.00 94.89 105 THR E C 1
ATOM 15082 O O . THR E 1 34 ? -119.074 -13.849 57.427 1.00 83.67 105 THR E O 1
ATOM 15093 N N . SER E 1 35 ? -120.730 -15.124 56.529 1.00 92.57 106 SER E N 1
ATOM 15094 C CA . SER E 1 35 ? -121.773 -14.622 57.399 1.00 92.96 106 SER E CA 1
ATOM 15095 C C . SER E 1 35 ? -121.450 -15.009 58.838 1.00 91.24 106 SER E C 1
ATOM 15096 O O . SER E 1 35 ? -121.662 -14.207 59.750 1.00 85.43 106 SER E O 1
ATOM 15104 N N . ALA E 1 36 ? -120.912 -16.220 59.023 1.00 86.95 107 ALA E N 1
ATOM 15105 C CA . ALA E 1 36 ? -120.634 -16.770 60.353 1.00 74.06 107 ALA E CA 1
ATOM 15106 C C . ALA E 1 36 ? -119.928 -15.718 61.230 1.00 76.98 107 ALA E C 1
ATOM 15107 O O . ALA E 1 36 ? -119.092 -14.954 60.704 1.00 69.54 107 ALA E O 1
ATOM 15114 N N . PRO E 1 37 ? -120.270 -15.654 62.549 1.00 68.13 108 PRO E N 1
ATOM 15115 C CA . PRO E 1 37 ? -119.738 -14.627 63.475 1.00 51.82 108 PRO E CA 1
ATOM 15116 C C . PRO E 1 37 ? -118.250 -14.795 63.805 1.00 46.69 108 PRO E C 1
ATOM 15117 O O . PRO E 1 37 ? -117.769 -15.931 63.912 1.00 36.31 108 PRO E O 1
ATOM 15128 N N . LYS E 1 38 ? -117.532 -13.679 63.954 1.00 49.95 109 LYS E N 1
ATOM 15129 C CA . LYS E 1 38 ? -116.069 -13.719 64.111 1.00 50.50 109 LYS E CA 1
ATOM 15130 C C . LYS E 1 38 ? -115.680 -13.463 65.554 1.00 49.82 109 LYS E C 1
ATOM 15131 O O . LYS E 1 38 ? -116.186 -12.522 66.173 1.00 50.22 109 LYS E O 1
ATOM 15150 N N . VAL E 1 39 ? -114.768 -14.282 66.076 1.00 38.40 110 VAL E N 1
ATOM 15151 C CA . VAL E 1 39 ? -114.215 -14.070 67.401 1.00 31.55 110 VAL E CA 1
ATOM 15152 C C . VAL E 1 39 ? -113.156 -12.970 67.349 1.00 37.43 110 VAL E C 1
ATOM 15153 O O . VAL E 1 39 ? -112.087 -13.153 66.752 1.00 38.10 110 VAL E O 1
ATOM 15166 N N . ASP E 1 40 ? -113.473 -11.827 67.953 1.00 35.05 111 ASP E N 1
ATOM 15167 C CA . ASP E 1 40 ? -112.553 -10.694 68.049 1.00 39.22 111 ASP E CA 1
ATOM 15168 C C . ASP E 1 40 ? -111.332 -11.128 68.860 1.00 46.70 111 ASP E C 1
ATOM 15169 O O . ASP E 1 40 ? -111.463 -11.871 69.824 1.00 50.75 111 ASP E O 1
ATOM 15178 N N . ALA E 1 41 ? -110.153 -10.649 68.467 1.00 47.57 112 ALA E N 1
ATOM 15179 C CA . ALA E 1 41 ? -108.880 -11.056 69.066 1.00 43.24 112 ALA E CA 1
ATOM 15180 C C . ALA E 1 41 ? -108.419 -10.166 70.218 1.00 51.99 112 ALA E C 1
ATOM 15181 O O . ALA E 1 41 ? -107.494 -10.545 70.946 1.00 48.33 112 ALA E O 1
ATOM 15188 N N . GLU E 1 42 ? -109.034 -8.987 70.356 1.00 48.36 113 GLU E N 1
ATOM 15189 C CA . GLU E 1 42 ? -108.811 -8.112 71.514 1.00 53.60 113 GLU E CA 1
ATOM 15190 C C . GLU E 1 42 ? -107.336 -8.071 71.853 1.00 42.24 113 GLU E C 1
ATOM 15191 O O . GLU E 1 42 ? -106.959 -8.260 73.000 1.00 48.99 113 GLU E O 1
ATOM 15203 N N . MET E 1 43 ? -106.504 -7.842 70.852 1.00 35.49 114 MET E N 1
ATOM 15204 C CA . MET E 1 43 ? -105.064 -8.065 70.988 1.00 33.98 114 MET E CA 1
ATOM 15205 C C . MET E 1 43 ? -104.254 -6.848 70.555 1.00 32.41 114 MET E C 1
ATOM 15206 O O . MET E 1 43 ? -103.024 -6.856 70.671 1.00 23.74 114 MET E O 1
ATOM 15220 N N . GLY E 1 44 ? -104.938 -5.824 70.030 1.00 33.37 115 GLY E N 1
ATOM 15221 C CA . GLY E 1 44 ? -104.289 -4.587 69.616 1.00 27.48 115 GLY E CA 1
ATOM 15222 C C . GLY E 1 44 ? -103.749 -4.627 68.198 1.00 32.15 115 GLY E C 1
ATOM 15223 O O . GLY E 1 44 ? -104.033 -5.549 67.460 1.00 34.52 115 GLY E O 1
ATOM 15227 N N . GLU E 1 45 ? -102.974 -3.613 67.825 1.00 36.94 116 GLU E N 1
ATOM 15228 C CA . GLU E 1 45 ? -102.341 -3.534 66.511 1.00 27.08 116 GLU E CA 1
ATOM 15229 C C . GLU E 1 45 ? -100.878 -3.910 66.598 1.00 29.66 116 GLU E C 1
ATOM 15230 O O . GLU E 1 45 ? -100.290 -3.867 67.661 1.00 48.82 116 GLU E O 1
ATOM 15242 N N . PHE E 1 46 ? -100.288 -4.291 65.477 1.00 36.50 117 PHE E N 1
ATOM 15243 C CA . PHE E 1 46 ? -98.858 -4.559 65.414 1.00 31.66 117 PHE E CA 1
ATOM 15244 C C . PHE E 1 46 ? -98.062 -3.262 65.341 1.00 31.08 117 PHE E C 1
ATOM 15245 O O . PHE E 1 46 ? -98.413 -2.344 64.602 1.00 37.15 117 PHE E O 1
ATOM 15262 N N . ASP E 1 47 ? -97.003 -3.193 66.138 1.00 39.96 118 ASP E N 1
ATOM 15263 C CA . ASP E 1 47 ? -96.006 -2.140 66.006 1.00 34.04 118 ASP E CA 1
ATOM 15264 C C . ASP E 1 47 ? -94.674 -2.807 65.656 1.00 36.60 118 ASP E C 1
ATOM 15265 O O . ASP E 1 47 ? -94.385 -3.900 66.143 1.00 36.14 118 ASP E O 1
ATOM 15274 N N . PHE E 1 48 ? -93.876 -2.166 64.803 1.00 36.24 119 PHE E N 1
ATOM 15275 C CA . PHE E 1 48 ? -92.701 -2.827 64.226 1.00 40.63 119 PHE E CA 1
ATOM 15276 C C . PHE E 1 48 ? -91.463 -2.039 64.569 1.00 37.81 119 PHE E C 1
ATOM 15277 O O . PHE E 1 48 ? -91.495 -0.804 64.627 1.00 38.04 119 PHE E O 1
ATOM 15294 N N . ALA E 1 49 ? -90.379 -2.765 64.817 1.00 29.38 120 ALA E N 1
ATOM 15295 C CA . ALA E 1 49 ? -89.118 -2.162 65.206 1.00 29.66 120 ALA E CA 1
ATOM 15296 C C . ALA E 1 49 ? -87.994 -2.947 64.576 1.00 40.47 120 ALA E C 1
ATOM 15297 O O . ALA E 1 49 ? -87.117 -3.435 65.297 1.00 42.25 120 ALA E O 1
ATOM 15304 N N . TYR E 1 50 ? -88.052 -3.080 63.246 1.00 35.32 121 TYR E N 1
ATOM 15305 C CA . TYR E 1 50 ? -87.032 -3.763 62.437 1.00 41.59 121 TYR E CA 1
ATOM 15306 C C . TYR E 1 50 ? -85.992 -2.743 61.963 1.00 54.30 121 TYR E C 1
ATOM 15307 O O . TYR E 1 50 ? -86.074 -2.199 60.829 1.00 44.78 121 TYR E O 1
ATOM 15325 N N . GLY E 1 51 ? -85.021 -2.493 62.833 1.00 52.31 122 GLY E N 1
ATOM 15326 C CA . GLY E 1 51 ? -84.023 -1.467 62.598 1.00 55.47 122 GLY E CA 1
ATOM 15327 C C . GLY E 1 51 ? -82.625 -1.974 62.884 1.00 50.02 122 GLY E C 1
ATOM 15328 O O . GLY E 1 51 ? -81.823 -1.281 63.490 1.00 55.75 122 GLY E O 1
ATOM 15332 N N . SER E 1 52 ? -82.351 -3.206 62.478 1.00 52.35 123 SER E N 1
ATOM 15333 C CA . SER E 1 52 ? -80.988 -3.718 62.424 1.00 48.10 123 SER E CA 1
ATOM 15334 C C . SER E 1 52 ? -80.975 -4.759 61.342 1.00 44.32 123 SER E C 1
ATOM 15335 O O . SER E 1 52 ? -81.160 -5.945 61.614 1.00 42.90 123 SER E O 1
ATOM 15343 N N . PHE E 1 53 ? -80.776 -4.311 60.108 1.00 50.96 124 PHE E N 1
ATOM 15344 C CA . PHE E 1 53 ? -81.017 -5.169 58.959 1.00 48.00 124 PHE E CA 1
ATOM 15345 C C . PHE E 1 53 ? -80.048 -4.935 57.803 1.00 45.58 124 PHE E C 1
ATOM 15346 O O . PHE E 1 53 ? -80.369 -5.251 56.652 1.00 44.62 124 PHE E O 1
ATOM 15363 N N . GLU E 1 54 ? -78.880 -4.381 58.121 1.00 42.87 125 GLU E N 1
ATOM 15364 C CA . GLU E 1 54 ? -77.852 -4.049 57.131 1.00 47.16 125 GLU E CA 1
ATOM 15365 C C . GLU E 1 54 ? -76.794 -5.149 57.026 1.00 47.89 125 GLU E C 1
ATOM 15366 O O . GLU E 1 54 ? -75.938 -5.117 56.128 1.00 53.62 125 GLU E O 1
ATOM 15378 N N . LYS E 1 55 ? -76.856 -6.117 57.936 1.00 43.62 126 LYS E N 1
ATOM 15379 C CA . LYS E 1 55 ? -75.931 -7.236 57.910 1.00 39.10 126 LYS E CA 1
ATOM 15380 C C . LYS E 1 55 ? -76.666 -8.564 57.977 1.00 38.50 126 LYS E C 1
ATOM 15381 O O . LYS E 1 55 ? -76.758 -9.190 59.027 1.00 44.64 126 LYS E O 1
ATOM 15400 N N . CYS E 1 56 ? -77.185 -8.971 56.817 1.00 45.50 127 CYS E N 1
ATOM 15401 C CA . CYS E 1 56 ? -77.938 -10.210 56.652 1.00 37.42 127 CYS E CA 1
ATOM 15402 C C . CYS E 1 56 ? -77.185 -11.284 55.884 1.00 37.64 127 CYS E C 1
ATOM 15403 O O . CYS E 1 56 ? -76.303 -10.987 55.088 1.00 51.16 127 CYS E O 1
ATOM 15411 N N . ASP E 1 57 ? -77.558 -12.533 56.133 1.00 32.67 128 ASP E N 1
ATOM 15412 C CA . ASP E 1 57 ? -77.133 -13.667 55.330 1.00 39.75 128 ASP E CA 1
ATOM 15413 C C . ASP E 1 57 ? -78.324 -14.200 54.531 1.00 33.14 128 ASP E C 1
ATOM 15414 O O . ASP E 1 57 ? -79.464 -14.160 54.992 1.00 27.91 128 ASP E O 1
ATOM 15423 N N . VAL E 1 58 ? -78.054 -14.667 53.313 1.00 37.15 129 VAL E N 1
ATOM 15424 C CA . VAL E 1 58 ? -79.080 -15.309 52.494 1.00 28.82 129 VAL E CA 1
ATOM 15425 C C . VAL E 1 58 ? -78.666 -16.749 52.180 1.00 28.94 129 VAL E C 1
ATOM 15426 O O . VAL E 1 58 ? -77.571 -17.027 51.672 1.00 27.04 129 VAL E O 1
ATOM 15439 N N . LEU E 1 59 ? -79.563 -17.652 52.542 1.00 29.87 130 LEU E N 1
ATOM 15440 C CA . LEU E 1 59 ? -79.302 -19.072 52.565 1.00 26.43 130 LEU E CA 1
ATOM 15441 C C . LEU E 1 59 ? -80.156 -19.665 51.496 1.00 24.56 130 LEU E C 1
ATOM 15442 O O . LEU E 1 59 ? -81.305 -19.256 51.333 1.00 25.85 130 LEU E O 1
ATOM 15458 N N . ASN E 1 60 ? -79.621 -20.643 50.791 1.00 29.77 131 ASN E N 1
ATOM 15459 C CA . ASN E 1 60 ? -80.403 -21.381 49.825 1.00 28.43 131 ASN E CA 1
ATOM 15460 C C . ASN E 1 60 ? -80.785 -22.654 50.506 1.00 23.53 131 ASN E C 1
ATOM 15461 O O . ASN E 1 60 ? -80.016 -23.588 50.583 1.00 26.47 131 ASN E O 1
ATOM 15472 N N . THR E 1 61 ? -82.013 -22.671 50.979 1.00 26.17 132 THR E N 1
ATOM 15473 C CA . THR E 1 61 ? -82.485 -23.683 51.886 1.00 20.28 132 THR E CA 1
ATOM 15474 C C . THR E 1 61 ? -82.468 -25.095 51.281 1.00 25.88 132 THR E C 1
ATOM 15475 O O . THR E 1 61 ? -82.359 -26.075 51.994 1.00 29.90 132 THR E O 1
ATOM 15486 N N . GLY E 1 62 ? -82.545 -25.220 49.968 1.00 27.22 133 GLY E N 1
ATOM 15487 C CA . GLY E 1 62 ? -82.534 -26.543 49.363 1.00 26.78 133 GLY E CA 1
ATOM 15488 C C . GLY E 1 62 ? -83.944 -27.116 49.331 1.00 28.15 133 GLY E C 1
ATOM 15489 O O . GLY E 1 62 ? -84.162 -28.306 49.080 1.00 27.48 133 GLY E O 1
ATOM 15493 N N . HIS E 1 63 ? -84.915 -26.244 49.555 1.00 27.09 134 HIS E N 1
ATOM 15494 C CA . HIS E 1 63 ? -86.315 -26.631 49.552 1.00 29.04 134 HIS E CA 1
ATOM 15495 C C . HIS E 1 63 ? -87.129 -25.550 48.923 1.00 33.12 134 HIS E C 1
ATOM 15496 O O . HIS E 1 63 ? -88.212 -25.224 49.411 1.00 42.64 134 HIS E O 1
ATOM 15511 N N . GLY E 1 64 ? -86.592 -24.962 47.864 1.00 20.69 135 GLY E N 1
ATOM 15512 C CA . GLY E 1 64 ? -87.331 -23.963 47.141 1.00 21.18 135 GLY E CA 1
ATOM 15513 C C . GLY E 1 64 ? -86.897 -22.571 47.508 1.00 29.50 135 GLY E C 1
ATOM 15514 O O . GLY E 1 64 ? -86.198 -21.908 46.748 1.00 32.64 135 GLY E O 1
ATOM 15518 N N . THR E 1 65 ? -87.298 -22.106 48.676 1.00 34.57 136 THR E N 1
ATOM 15519 C CA . THR E 1 65 ? -87.181 -20.680 48.940 1.00 36.06 136 THR E CA 1
ATOM 15520 C C . THR E 1 65 ? -85.764 -20.285 49.374 1.00 27.56 136 THR E C 1
ATOM 15521 O O . THR E 1 65 ? -84.982 -21.134 49.808 1.00 22.20 136 THR E O 1
ATOM 15532 N N . MET E 1 66 ? -85.408 -19.015 49.196 1.00 23.05 137 MET E N 1
ATOM 15533 C CA . MET E 1 66 ? -84.196 -18.542 49.829 1.00 31.77 137 MET E CA 1
ATOM 15534 C C . MET E 1 66 ? -84.633 -18.157 51.240 1.00 26.01 137 MET E C 1
ATOM 15535 O O . MET E 1 66 ? -85.821 -18.102 51.514 1.00 21.66 137 MET E O 1
ATOM 15549 N N . GLN E 1 67 ? -83.668 -17.940 52.124 1.00 24.85 138 GLN E N 1
ATOM 15550 C CA . GLN E 1 67 ? -83.966 -17.570 53.506 1.00 33.44 138 GLN E CA 1
ATOM 15551 C C . GLN E 1 67 ? -83.034 -16.466 53.960 1.00 31.15 138 GLN E C 1
ATOM 15552 O O . GLN E 1 67 ? -81.809 -16.658 53.963 1.00 32.07 138 GLN E O 1
ATOM 15566 N N . VAL E 1 68 ? -83.604 -15.313 54.312 1.00 19.94 139 VAL E N 1
ATOM 15567 C CA . VAL E 1 68 ? -82.804 -14.205 54.794 1.00 23.49 139 VAL E CA 1
ATOM 15568 C C . VAL E 1 68 ? -82.746 -14.294 56.325 1.00 31.37 139 VAL E C 1
ATOM 15569 O O . VAL E 1 68 ? -83.748 -14.113 57.008 1.00 25.31 139 VAL E O 1
ATOM 15582 N N . ASN E 1 69 ? -81.570 -14.621 56.845 1.00 35.50 140 ASN E N 1
ATOM 15583 C CA . ASN E 1 69 ? -81.333 -14.668 58.278 1.00 32.33 140 ASN E CA 1
ATOM 15584 C C . ASN E 1 69 ? -80.968 -13.291 58.803 1.00 39.80 140 ASN E C 1
ATOM 15585 O O . ASN E 1 69 ? -80.251 -12.532 58.130 1.00 34.90 140 ASN E O 1
ATOM 15596 N N . PHE E 1 70 ? -81.502 -12.960 59.981 1.00 32.27 141 PHE E N 1
ATOM 15597 C CA . PHE E 1 70 ? -81.262 -11.662 60.590 1.00 37.00 141 PHE E CA 1
ATOM 15598 C C . PHE E 1 70 ? -80.496 -11.845 61.873 1.00 41.89 141 PHE E C 1
ATOM 15599 O O . PHE E 1 70 ? -80.623 -12.877 62.531 1.00 36.48 141 PHE E O 1
ATOM 15616 N N . PRO E 1 71 ? -79.685 -10.841 62.232 1.00 48.76 142 PRO E N 1
ATOM 15617 C CA . PRO E 1 71 ? -79.093 -10.807 63.569 1.00 43.03 142 PRO E CA 1
ATOM 15618 C C . PRO E 1 71 ? -80.112 -10.229 64.536 1.00 45.64 142 PRO E C 1
ATOM 15619 O O . PRO E 1 71 ? -81.146 -9.724 64.078 1.00 47.74 142 PRO E O 1
ATOM 15630 N N . ALA E 1 72 ? -79.850 -10.301 65.837 1.00 40.68 143 ALA E N 1
ATOM 15631 C CA . ALA E 1 72 ? -80.824 -9.815 66.813 1.00 42.37 143 ALA E CA 1
ATOM 15632 C C . ALA E 1 72 ? -81.019 -8.312 66.639 1.00 47.96 143 ALA E C 1
ATOM 15633 O O . ALA E 1 72 ? -80.231 -7.665 65.954 1.00 55.94 143 ALA E O 1
ATOM 15640 N N . GLY E 1 73 ? -82.073 -7.762 67.238 1.00 42.33 144 GLY E N 1
ATOM 15641 C CA . GLY E 1 73 ? -82.299 -6.324 67.209 1.00 39.63 144 GLY E CA 1
ATOM 15642 C C . GLY E 1 73 ? -83.634 -5.956 66.609 1.00 45.39 144 GLY E C 1
ATOM 15643 O O . GLY E 1 73 ? -84.143 -4.852 66.800 1.00 55.14 144 GLY E O 1
ATOM 15647 N N . ASN E 1 74 ? -84.206 -6.897 65.881 1.00 43.46 145 ASN E N 1
ATOM 15648 C CA . ASN E 1 74 ? -85.428 -6.648 65.160 1.00 36.49 145 ASN E CA 1
ATOM 15649 C C . ASN E 1 74 ? -86.617 -7.176 65.926 1.00 35.07 145 ASN E C 1
ATOM 15650 O O . ASN E 1 74 ? -86.711 -8.371 66.216 1.00 33.58 145 ASN E O 1
ATOM 15661 N N . LEU E 1 75 ? -87.527 -6.264 66.250 1.00 30.41 146 LEU E N 1
ATOM 15662 C CA . LEU E 1 75 ? -88.629 -6.579 67.140 1.00 38.38 146 LEU E CA 1
ATOM 15663 C C . LEU E 1 75 ? -89.961 -6.224 66.511 1.00 31.03 146 LEU E C 1
ATOM 15664 O O . LEU E 1 75 ? -90.081 -5.259 65.760 1.00 36.59 146 LEU E O 1
ATOM 15680 N N . ALA E 1 76 ? -90.948 -7.055 66.817 1.00 34.60 147 ALA E N 1
ATOM 15681 C CA . ALA E 1 76 ? -92.341 -6.801 66.485 1.00 35.75 147 ALA E CA 1
ATOM 15682 C C . ALA E 1 76 ? -93.124 -6.909 67.786 1.00 37.02 147 ALA E C 1
ATOM 15683 O O . ALA E 1 76 ? -92.928 -7.865 68.549 1.00 37.92 147 ALA E O 1
ATOM 15690 N N . PHE E 1 77 ? -93.985 -5.929 68.052 1.00 36.61 148 PHE E N 1
ATOM 15691 C CA . PHE E 1 77 ? -94.801 -5.928 69.265 1.00 32.04 148 PHE E CA 1
ATOM 15692 C C . PHE E 1 77 ? -96.269 -6.080 68.912 1.00 34.29 148 PHE E C 1
ATOM 15693 O O . PHE E 1 77 ? -96.838 -5.330 68.096 1.00 32.44 148 PHE E O 1
ATOM 15710 N N . ILE E 1 78 ? -96.877 -7.086 69.516 1.00 37.92 149 ILE E N 1
ATOM 15711 C CA . ILE E 1 78 ? -98.296 -7.334 69.331 1.00 38.81 149 ILE E CA 1
ATOM 15712 C C . ILE E 1 78 ? -98.809 -7.891 70.650 1.00 30.13 149 ILE E C 1
ATOM 15713 O O . ILE E 1 78 ? -98.133 -8.707 71.286 1.00 33.91 149 ILE E O 1
ATOM 15729 N N . GLY E 1 79 ? -99.985 -7.430 71.064 1.00 23.44 150 GLY E N 1
ATOM 15730 C CA . GLY E 1 79 ? -100.480 -7.724 72.396 1.00 39.37 150 GLY E CA 1
ATOM 15731 C C . GLY E 1 79 ? -99.423 -7.461 73.457 1.00 35.16 150 GLY E C 1
ATOM 15732 O O . GLY E 1 79 ? -98.765 -6.414 73.468 1.00 30.61 150 GLY E O 1
ATOM 15736 N N . ASN E 1 80 ? -99.236 -8.426 74.345 1.00 37.60 151 ASN E N 1
ATOM 15737 C CA . ASN E 1 80 ? -98.179 -8.303 75.333 1.00 40.61 151 ASN E CA 1
ATOM 15738 C C . ASN E 1 80 ? -96.923 -9.014 74.851 1.00 39.09 151 ASN E C 1
ATOM 15739 O O . ASN E 1 80 ? -95.932 -9.086 75.582 1.00 33.47 151 ASN E O 1
ATOM 15750 N N . MET E 1 81 ? -96.965 -9.529 73.619 1.00 36.64 152 MET E N 1
ATOM 15751 C CA . MET E 1 81 ? -95.853 -10.314 73.087 1.00 34.87 152 MET E CA 1
ATOM 15752 C C . MET E 1 81 ? -94.753 -9.404 72.566 1.00 35.07 152 MET E C 1
ATOM 15753 O O . MET E 1 81 ? -95.023 -8.290 72.097 1.00 37.81 152 MET E O 1
ATOM 15767 N N . GLU E 1 82 ? -93.519 -9.892 72.661 1.00 31.22 153 GLU E N 1
ATOM 15768 C CA . GLU E 1 82 ? -92.355 -9.255 72.058 1.00 32.87 153 GLU E CA 1
ATOM 15769 C C . GLU E 1 82 ? -91.684 -10.294 71.149 1.00 33.97 153 GLU E C 1
ATOM 15770 O O . GLU E 1 82 ? -91.011 -11.200 71.631 1.00 34.34 153 GLU E O 1
ATOM 15782 N N . LEU E 1 83 ? -91.874 -10.157 69.835 1.00 36.40 154 LEU E N 1
ATOM 15783 C CA . LEU E 1 83 ? -91.386 -11.140 68.870 1.00 28.51 154 LEU E CA 1
ATOM 15784 C C . LEU E 1 83 ? -90.074 -10.681 68.220 1.00 32.83 154 LEU E C 1
ATOM 15785 O O . LEU E 1 83 ? -89.997 -9.576 67.660 1.00 27.93 154 LEU E O 1
ATOM 15801 N N . GLU E 1 84 ? -89.050 -11.529 68.285 1.00 28.69 155 GLU E N 1
ATOM 15802 C CA . GLU E 1 84 ? -87.777 -11.217 67.671 1.00 28.45 155 GLU E CA 1
ATOM 15803 C C . GLU E 1 84 ? -87.658 -11.913 66.330 1.00 33.83 155 GLU E C 1
ATOM 15804 O O . GLU E 1 84 ? -87.854 -13.121 66.251 1.00 43.42 155 GLU E O 1
ATOM 15816 N N . LEU E 1 85 ? -87.329 -11.157 65.284 1.00 28.84 156 LEU E N 1
ATOM 15817 C CA . LEU E 1 85 ? -87.250 -11.687 63.928 1.00 29.54 156 LEU E CA 1
ATOM 15818 C C . LEU E 1 85 ? -86.037 -12.566 63.772 1.00 33.50 156 LEU E C 1
ATOM 15819 O O . LEU E 1 85 ? -84.953 -12.165 64.165 1.00 36.85 156 LEU E O 1
ATOM 15835 N N . LEU E 1 86 ? -86.202 -13.746 63.181 1.00 36.71 157 LEU E N 1
ATOM 15836 C CA . LEU E 1 86 ? -85.069 -14.638 62.927 1.00 30.07 157 LEU E CA 1
ATOM 15837 C C . LEU E 1 86 ? -84.750 -14.705 61.461 1.00 32.02 157 LEU E C 1
ATOM 15838 O O . LEU E 1 86 ? -83.585 -14.686 61.065 1.00 32.64 157 LEU E O 1
ATOM 15854 N N . GLN E 1 87 ? -85.798 -14.805 60.656 1.00 32.89 158 GLN E N 1
ATOM 15855 C CA . GLN E 1 87 ? -85.630 -15.006 59.223 1.00 28.38 158 GLN E CA 1
ATOM 15856 C C . GLN E 1 87 ? -86.922 -14.799 58.459 1.00 26.57 158 GLN E C 1
ATOM 15857 O O . GLN E 1 87 ? -88.013 -14.884 59.042 1.00 23.53 158 GLN E O 1
ATOM 15871 N N . PHE E 1 88 ? -86.807 -14.504 57.157 1.00 25.37 159 PHE E N 1
ATOM 15872 C CA . PHE E 1 88 ? -87.977 -14.625 56.289 1.00 22.65 159 PHE E CA 1
ATOM 15873 C C . PHE E 1 88 ? -87.692 -15.433 55.049 1.00 29.70 159 PHE E C 1
ATOM 15874 O O . PHE E 1 88 ? -86.539 -15.596 54.645 1.00 32.74 159 PHE E O 1
ATOM 15891 N N . HIS E 1 89 ? -88.771 -15.936 54.460 1.00 27.39 160 HIS E N 1
ATOM 15892 C CA . HIS E 1 89 ? -88.709 -16.714 53.248 1.00 19.79 160 HIS E CA 1
ATOM 15893 C C . HIS E 1 89 ? -90.050 -16.630 52.568 1.00 21.74 160 HIS E C 1
ATOM 15894 O O . HIS E 1 89 ? -90.916 -15.868 52.993 1.00 23.66 160 HIS E O 1
ATOM 15908 N N . PHE E 1 90 ? -90.221 -17.402 51.500 1.00 24.09 161 PHE E N 1
ATOM 15909 C CA . PHE E 1 90 ? -91.447 -17.341 50.716 1.00 23.04 161 PHE E CA 1
ATOM 15910 C C . PHE E 1 90 ? -91.955 -18.709 50.246 1.00 21.79 161 PHE E C 1
ATOM 15911 O O . PHE E 1 90 ? -91.267 -19.745 50.304 1.00 17.81 161 PHE E O 1
ATOM 15928 N N . HIS E 1 91 ? -93.197 -18.672 49.790 1.00 18.41 162 HIS E N 1
ATOM 15929 C CA . HIS E 1 91 ? -93.831 -19.808 49.164 1.00 19.32 162 HIS E CA 1
ATOM 15930 C C . HIS E 1 91 ? -94.626 -19.294 47.964 1.00 21.26 162 HIS E C 1
ATOM 15931 O O . HIS E 1 91 ? -95.216 -18.218 48.018 1.00 20.46 162 HIS E O 1
ATOM 15945 N N . ALA E 1 92 ? -94.602 -20.052 46.876 1.00 21.24 163 ALA E N 1
ATOM 15946 C CA . ALA E 1 92 ? -95.499 -19.816 45.751 1.00 19.13 163 ALA E CA 1
ATOM 15947 C C . ALA E 1 92 ? -96.179 -21.132 45.448 1.00 18.73 163 ALA E C 1
ATOM 15948 O O . ALA E 1 92 ? -95.512 -22.165 45.432 1.00 23.45 163 ALA E O 1
ATOM 15955 N N . PRO E 1 93 ? -97.511 -21.135 45.300 1.00 19.48 164 PRO E N 1
ATOM 15956 C CA . PRO E 1 93 ? -98.433 -20.047 45.639 1.00 18.72 164 PRO E CA 1
ATOM 15957 C C . PRO E 1 93 ? -98.431 -19.825 47.152 1.00 23.53 164 PRO E C 1
ATOM 15958 O O . PRO E 1 93 ? -97.571 -20.349 47.854 1.00 21.36 164 PRO E O 1
ATOM 15969 N N . SER E 1 94 ? -99.387 -19.065 47.665 1.00 24.85 165 SER E N 1
ATOM 15970 C CA . SER E 1 94 ? -99.460 -18.837 49.103 1.00 17.18 165 SER E CA 1
ATOM 15971 C C . SER E 1 94 ? -99.893 -20.123 49.800 1.00 22.50 165 SER E C 1
ATOM 15972 O O . SER E 1 94 ? -100.561 -20.987 49.220 1.00 21.64 165 SER E O 1
ATOM 15980 N N . GLU E 1 95 ? -99.503 -20.251 51.060 1.00 30.18 166 GLU E N 1
ATOM 15981 C CA . GLU E 1 95 ? -99.859 -21.418 51.854 1.00 23.92 166 GLU E CA 1
ATOM 15982 C C . GLU E 1 95 ? -101.268 -21.247 52.442 1.00 23.64 166 GLU E C 1
ATOM 15983 O O . GLU E 1 95 ? -102.154 -22.114 52.287 1.00 20.93 166 GLU E O 1
ATOM 15995 N N . HIS E 1 96 ? -101.489 -20.124 53.108 1.00 22.55 167 HIS E N 1
ATOM 15996 C CA . HIS E 1 96 ? -102.817 -19.827 53.607 1.00 21.98 167 HIS E CA 1
ATOM 15997 C C . HIS E 1 96 ? -103.741 -19.440 52.442 1.00 24.87 167 HIS E C 1
ATOM 15998 O O . HIS E 1 96 ? -103.345 -18.782 51.478 1.00 18.62 167 HIS E O 1
ATOM 16013 N N . ALA E 1 97 ? -104.979 -19.872 52.549 1.00 24.33 168 ALA E N 1
ATOM 16014 C CA . ALA E 1 97 ? -106.014 -19.500 51.619 1.00 18.09 168 ALA E CA 1
ATOM 16015 C C . ALA E 1 97 ? -106.892 -18.479 52.329 1.00 27.94 168 ALA E C 1
ATOM 16016 O O . ALA E 1 97 ? -107.034 -18.534 53.576 1.00 35.29 168 ALA E O 1
ATOM 16023 N N . MET E 1 98 ? -107.497 -17.572 51.568 1.00 20.13 169 MET E N 1
ATOM 16024 C CA . MET E 1 98 ? -108.554 -16.725 52.099 1.00 22.24 169 MET E CA 1
ATOM 16025 C C . MET E 1 98 ? -109.852 -16.912 51.328 1.00 22.76 169 MET E C 1
ATOM 16026 O O . MET E 1 98 ? -109.897 -16.735 50.117 1.00 29.86 169 MET E O 1
ATOM 16040 N N . ASP E 1 99 ? -110.896 -17.326 52.043 1.00 29.55 170 ASP E N 1
ATOM 16041 C CA . ASP E 1 99 ? -112.138 -17.814 51.426 1.00 31.99 170 ASP E CA 1
ATOM 16042 C C . ASP E 1 99 ? -111.855 -18.672 50.189 1.00 30.90 170 ASP E C 1
ATOM 16043 O O . ASP E 1 99 ? -112.384 -18.429 49.100 1.00 29.51 170 ASP E O 1
ATOM 16052 N N . GLY E 1 100 ? -110.998 -19.669 50.390 1.00 26.28 171 GLY E N 1
ATOM 16053 C CA . GLY E 1 100 ? -110.685 -20.666 49.394 1.00 22.48 171 GLY E CA 1
ATOM 16054 C C . GLY E 1 100 ? -109.695 -20.212 48.335 1.00 29.97 171 GLY E C 1
ATOM 16055 O O . GLY E 1 100 ? -109.419 -20.969 47.397 1.00 35.33 171 GLY E O 1
ATOM 16059 N N . ARG E 1 101 ? -109.171 -18.997 48.472 1.00 19.48 172 ARG E N 1
ATOM 16060 C CA . ARG E 1 101 ? -108.311 -18.433 47.444 1.00 27.19 172 ARG E CA 1
ATOM 16061 C C . ARG E 1 101 ? -106.897 -18.228 47.943 1.00 26.02 172 ARG E C 1
ATOM 16062 O O . ARG E 1 101 ? -106.664 -17.532 48.940 1.00 19.79 172 ARG E O 1
ATOM 16083 N N . ARG E 1 102 ? -105.956 -18.821 47.213 1.00 26.05 173 ARG E N 1
ATOM 16084 C CA . ARG E 1 102 ? -104.541 -18.597 47.439 1.00 21.49 173 ARG E CA 1
ATOM 16085 C C . ARG E 1 102 ? -104.042 -17.506 46.536 1.00 21.56 173 ARG E C 1
ATOM 16086 O O . ARG E 1 102 ? -104.586 -17.261 45.475 1.00 30.13 173 ARG E O 1
ATOM 16107 N N . TYR E 1 103 ? -103.029 -16.816 47.011 1.00 27.79 174 TYR E N 1
ATOM 16108 C CA . TYR E 1 103 ? -102.358 -15.811 46.238 1.00 18.90 174 TYR E CA 1
ATOM 16109 C C . TYR E 1 103 ? -101.061 -16.344 45.648 1.00 17.81 174 TYR E C 1
ATOM 16110 O O . TYR E 1 103 ? -100.723 -17.513 45.801 1.00 15.32 174 TYR E O 1
ATOM 16128 N N . ALA E 1 104 ? -100.332 -15.453 44.990 1.00 24.92 175 ALA E N 1
ATOM 16129 C CA . ALA E 1 104 ? -99.211 -15.835 44.161 1.00 25.82 175 ALA E CA 1
ATOM 16130 C C . ALA E 1 104 ? -98.050 -16.214 45.042 1.00 20.01 175 ALA E C 1
ATOM 16131 O O . ALA E 1 104 ? -97.308 -17.119 44.714 1.00 29.22 175 ALA E O 1
ATOM 16138 N N . MET E 1 105 ? -97.863 -15.505 46.140 1.00 19.21 176 MET E N 1
ATOM 16139 C CA . MET E 1 105 ? -96.811 -15.874 47.096 1.00 23.60 176 MET E CA 1
ATOM 16140 C C . MET E 1 105 ? -97.224 -15.558 48.520 1.00 17.76 176 MET E C 1
ATOM 16141 O O . MET E 1 105 ? -98.108 -14.748 48.738 1.00 18.86 176 MET E O 1
ATOM 16155 N N . GLU E 1 106 ? -96.596 -16.197 49.496 1.00 27.56 177 GLU E N 1
ATOM 16156 C CA . GLU E 1 106 ? -96.791 -15.814 50.901 1.00 25.20 177 GLU E CA 1
ATOM 16157 C C . GLU E 1 106 ? -95.419 -15.549 51.473 1.00 21.71 177 GLU E C 1
ATOM 16158 O O . GLU E 1 106 ? -94.506 -16.353 51.268 1.00 24.65 177 GLU E O 1
ATOM 16170 N N . ALA E 1 107 ? -95.243 -14.404 52.125 1.00 21.41 178 ALA E N 1
ATOM 16171 C CA . ALA E 1 107 ? -94.014 -14.147 52.882 1.00 23.01 178 ALA E CA 1
ATOM 16172 C C . ALA E 1 107 ? -94.235 -14.565 54.338 1.00 22.04 178 ALA E C 1
ATOM 16173 O O . ALA E 1 107 ? -95.303 -14.341 54.921 1.00 17.64 178 ALA E O 1
ATOM 16180 N N . HIS E 1 108 ? -93.223 -15.241 54.872 1.00 24.85 179 HIS E N 1
ATOM 16181 C CA . HIS E 1 108 ? -93.198 -15.737 56.246 1.00 23.25 179 HIS E CA 1
ATOM 16182 C C . HIS E 1 108 ? -92.066 -15.069 56.979 1.00 19.84 179 HIS E C 1
ATOM 16183 O O . HIS E 1 108 ? -90.899 -15.277 56.659 1.00 17.85 179 HIS E O 1
ATOM 16197 N N . LEU E 1 109 ? -92.415 -14.232 57.935 1.00 20.18 180 LEU E N 1
ATOM 16198 C CA . LEU E 1 109 ? -91.421 -13.640 58.810 1.00 22.04 180 LEU E CA 1
ATOM 16199 C C . LEU E 1 109 ? -91.486 -14.408 60.114 1.00 21.42 180 LEU E C 1
ATOM 16200 O O . LEU E 1 109 ? -92.433 -14.250 60.916 1.00 22.41 180 LEU E O 1
ATOM 16216 N N . VAL E 1 110 ? -90.501 -15.280 60.290 1.00 20.89 181 VAL E N 1
ATOM 16217 C CA . VAL E 1 110 ? -90.432 -16.163 61.440 1.00 21.65 181 VAL E CA 1
ATOM 16218 C C . VAL E 1 110 ? -89.811 -15.437 62.622 1.00 24.29 181 VAL E C 1
ATOM 16219 O O . VAL E 1 110 ? -88.760 -14.805 62.487 1.00 25.00 181 VAL E O 1
ATOM 16232 N N . HIS E 1 111 ? -90.448 -15.571 63.784 1.00 24.36 182 HIS E N 1
ATOM 16233 C CA . HIS E 1 111 ? -89.986 -14.949 65.038 1.00 29.28 182 HIS E CA 1
ATOM 16234 C C . HIS E 1 111 ? -89.921 -15.895 66.212 1.00 25.26 182 HIS E C 1
ATOM 16235 O O . HIS E 1 111 ? -90.578 -16.940 66.251 1.00 25.50 182 HIS E O 1
ATOM 16250 N N . LYS E 1 112 ? -89.166 -15.447 67.203 1.00 32.53 183 LYS E N 1
ATOM 16251 C CA . LYS E 1 112 ? -89.102 -16.085 68.507 1.00 34.00 183 LYS E CA 1
ATOM 16252 C C . LYS E 1 112 ? -89.793 -15.180 69.534 1.00 28.27 183 LYS E C 1
ATOM 16253 O O . LYS E 1 112 ? -89.511 -13.980 69.604 1.00 25.39 183 LYS E O 1
ATOM 16272 N N . ASN E 1 113 ? -90.720 -15.740 70.308 1.00 35.35 184 ASN E N 1
ATOM 16273 C CA . ASN E 1 113 ? -91.313 -15.010 71.428 1.00 33.08 184 ASN E CA 1
ATOM 16274 C C . ASN E 1 113 ? -90.284 -14.839 72.529 1.00 35.79 184 ASN E C 1
ATOM 16275 O O . ASN E 1 113 ? -89.703 -15.816 73.000 1.00 34.01 184 ASN E O 1
ATOM 16286 N N . LYS E 1 114 ? -90.064 -13.596 72.940 1.00 36.32 185 LYS E N 1
ATOM 16287 C CA . LYS E 1 114 ? -88.972 -13.269 73.844 1.00 47.06 185 LYS E CA 1
ATOM 16288 C C . LYS E 1 114 ? -89.189 -13.854 75.256 1.00 44.60 185 LYS E C 1
ATOM 16289 O O . LYS E 1 114 ? -88.243 -14.288 75.906 1.00 42.65 185 LYS E O 1
ATOM 16308 N N . SER E 1 115 ? -90.427 -13.896 75.720 1.00 33.08 186 SER E N 1
ATOM 16309 C CA . SER E 1 115 ? -90.688 -14.501 77.007 1.00 41.71 186 SER E CA 1
ATOM 16310 C C . SER E 1 115 ? -90.639 -16.037 76.932 1.00 43.53 186 SER E C 1
ATOM 16311 O O . SER E 1 115 ? -89.778 -16.654 77.544 1.00 44.55 186 SER E O 1
ATOM 16319 N N . THR E 1 116 ? -91.528 -16.640 76.147 1.00 48.96 187 THR E N 1
ATOM 16320 C CA . THR E 1 116 ? -91.707 -18.095 76.124 1.00 41.25 187 THR E CA 1
ATOM 16321 C C . THR E 1 116 ? -90.670 -18.850 75.295 1.00 36.13 187 THR E C 1
ATOM 16322 O O . THR E 1 116 ? -90.296 -19.977 75.616 1.00 33.94 187 THR E O 1
ATOM 16333 N N . GLY E 1 117 ? -90.233 -18.231 74.206 1.00 37.71 188 GLY E N 1
ATOM 16334 C CA . GLY E 1 117 ? -89.328 -18.873 73.274 1.00 39.78 188 GLY E CA 1
ATOM 16335 C C . GLY E 1 117 ? -90.048 -19.618 72.157 1.00 38.48 188 GLY E C 1
ATOM 16336 O O . GLY E 1 117 ? -89.382 -20.160 71.274 1.00 43.79 188 GLY E O 1
ATOM 16340 N N . ASN E 1 118 ? -91.384 -19.663 72.205 1.00 32.46 189 ASN E N 1
ATOM 16341 C CA . ASN E 1 118 ? -92.203 -20.215 71.131 1.00 42.64 189 ASN E CA 1
ATOM 16342 C C . ASN E 1 118 ? -91.875 -19.541 69.803 1.00 48.29 189 ASN E C 1
ATOM 16343 O O . ASN E 1 118 ? -91.272 -18.459 69.780 1.00 44.53 189 ASN E O 1
ATOM 16354 N N . LEU E 1 119 ? -92.280 -20.157 68.698 1.00 31.98 190 LEU E N 1
ATOM 16355 C CA . LEU E 1 119 ? -92.201 -19.459 67.430 1.00 32.81 190 LEU E CA 1
ATOM 16356 C C . LEU E 1 119 ? -93.503 -18.747 67.100 1.00 28.72 190 LEU E C 1
ATOM 16357 O O . LEU E 1 119 ? -94.604 -19.291 67.282 1.00 21.25 190 LEU E O 1
ATOM 16373 N N . ALA E 1 120 ? -93.349 -17.521 66.602 1.00 28.08 191 ALA E N 1
ATOM 16374 C CA . ALA E 1 120 ? -94.446 -16.797 65.971 1.00 26.48 191 ALA E CA 1
ATOM 16375 C C . ALA E 1 120 ? -94.087 -16.551 64.482 1.00 26.26 191 ALA E C 1
ATOM 16376 O O . ALA E 1 120 ? -92.981 -16.106 64.193 1.00 23.13 191 ALA E O 1
ATOM 16383 N N . VAL E 1 121 ? -95.012 -16.831 63.556 1.00 20.95 192 VAL E N 1
ATOM 16384 C CA . VAL E 1 121 ? -94.787 -16.540 62.128 1.00 15.90 192 VAL E CA 1
ATOM 16385 C C . VAL E 1 121 ? -95.838 -15.560 61.632 1.00 21.01 192 VAL E C 1
ATOM 16386 O O . VAL E 1 121 ? -97.066 -15.725 61.850 1.00 19.60 192 VAL E O 1
ATOM 16399 N N . LEU E 1 122 ? -95.328 -14.488 61.039 1.00 16.52 193 LEU E N 1
ATOM 16400 C CA . LEU E 1 122 ? -96.165 -13.504 60.387 1.00 19.42 193 LEU E CA 1
ATOM 16401 C C . LEU E 1 122 ? -96.243 -13.831 58.888 1.00 18.42 193 LEU E C 1
ATOM 16402 O O . LEU E 1 122 ? -95.217 -13.978 58.198 1.00 15.79 193 LEU E O 1
ATOM 16418 N N . GLY E 1 123 ? -97.463 -13.937 58.395 1.00 22.65 194 GLY E N 1
ATOM 16419 C CA . GLY E 1 123 ? -97.729 -14.316 57.014 1.00 20.97 194 GLY E CA 1
ATOM 16420 C C . GLY E 1 123 ? -98.337 -13.168 56.248 1.00 21.51 194 GLY E C 1
ATOM 16421 O O . GLY E 1 123 ? -99.337 -12.579 56.685 1.00 26.04 194 GLY E O 1
ATOM 16425 N N . ILE E 1 124 ? -97.720 -12.838 55.121 1.00 19.21 195 ILE E N 1
ATOM 16426 C CA . ILE E 1 124 ? -98.248 -11.822 54.230 1.00 22.76 195 ILE E CA 1
ATOM 16427 C C . ILE E 1 124 ? -98.394 -12.282 52.764 1.00 23.72 195 ILE E C 1
ATOM 16428 O O . ILE E 1 124 ? -97.485 -12.852 52.180 1.00 21.69 195 ILE E O 1
ATOM 16444 N N . MET E 1 125 ? -99.548 -11.987 52.180 1.00 25.01 196 MET E N 1
ATOM 16445 C CA . MET E 1 125 ? -99.884 -12.436 50.851 1.00 19.49 196 MET E CA 1
ATOM 16446 C C . MET E 1 125 ? -99.352 -11.455 49.824 1.00 27.03 196 MET E C 1
ATOM 16447 O O . MET E 1 125 ? -99.532 -10.246 49.975 1.00 24.09 196 MET E O 1
ATOM 16461 N N . LEU E 1 126 ? -98.730 -11.987 48.772 1.00 20.12 197 LEU E N 1
ATOM 16462 C CA . LEU E 1 126 ? -98.236 -11.191 47.662 1.00 24.73 197 LEU E CA 1
ATOM 16463 C C . LEU E 1 126 ? -99.136 -11.375 46.435 1.00 26.79 197 LEU E C 1
ATOM 16464 O O . LEU E 1 126 ? -99.263 -12.497 45.904 1.00 25.34 197 LEU E O 1
ATOM 16480 N N . GLU E 1 127 ? -99.756 -10.281 45.992 1.00 29.95 198 GLU E N 1
ATOM 16481 C CA . GLU E 1 127 ? -100.508 -10.242 44.718 1.00 28.18 198 GLU E CA 1
ATOM 16482 C C . GLU E 1 127 ? -99.581 -9.906 43.554 1.00 27.19 198 GLU E C 1
ATOM 16483 O O . GLU E 1 127 ? -98.610 -9.145 43.715 1.00 25.20 198 GLU E O 1
ATOM 16495 N N . PRO E 1 128 ? -99.901 -10.422 42.359 1.00 30.39 199 PRO E N 1
ATOM 16496 C CA . PRO E 1 128 ? -99.263 -9.920 41.152 1.00 25.76 199 PRO E CA 1
ATOM 16497 C C . PRO E 1 128 ? -99.853 -8.565 40.771 1.00 35.54 199 PRO E C 1
ATOM 16498 O O . PRO E 1 128 ? -100.923 -8.185 41.266 1.00 37.49 199 PRO E O 1
ATOM 16509 N N . GLY E 1 129 ? -99.159 -7.840 39.904 1.00 37.07 200 GLY E N 1
ATOM 16510 C CA . GLY E 1 129 ? -99.688 -6.608 39.349 1.00 38.31 200 GLY E CA 1
ATOM 16511 C C . GLY E 1 129 ? -98.962 -5.343 39.765 1.00 43.28 200 GLY E C 1
ATOM 16512 O O . GLY E 1 129 ? -99.194 -4.287 39.181 1.00 41.98 200 GLY E O 1
ATOM 16516 N N . GLY E 1 130 ? -98.085 -5.450 40.764 1.00 48.80 201 GLY E N 1
ATOM 16517 C CA . GLY E 1 130 ? -97.323 -4.312 41.254 1.00 40.38 201 GLY E CA 1
ATOM 16518 C C . GLY E 1 130 ? -96.518 -3.652 40.147 1.00 50.72 201 GLY E C 1
ATOM 16519 O O . GLY E 1 130 ? -96.322 -4.236 39.072 1.00 48.04 201 GLY E O 1
ATOM 16523 N N . LEU E 1 131 ? -96.078 -2.420 40.402 1.00 58.85 202 LEU E N 1
ATOM 16524 C CA . LEU E 1 131 ? -95.291 -1.659 39.432 1.00 50.99 202 LEU E CA 1
ATOM 16525 C C . LEU E 1 131 ? -93.922 -1.350 40.028 1.00 47.33 202 LEU E C 1
ATOM 16526 O O . LEU E 1 131 ? -92.929 -1.267 39.310 1.00 42.93 202 LEU E O 1
ATOM 16542 N N . ILE E 1 132 ? -93.878 -1.182 41.342 1.00 37.83 203 ILE E N 1
ATOM 16543 C CA . ILE E 1 132 ? -92.616 -0.998 42.029 1.00 42.23 203 ILE E CA 1
ATOM 16544 C C . ILE E 1 132 ? -92.078 -2.385 42.420 1.00 42.02 203 ILE E C 1
ATOM 16545 O O . ILE E 1 132 ? -92.796 -3.187 43.010 1.00 38.68 203 ILE E O 1
ATOM 16561 N N . LYS E 1 133 ? -90.834 -2.693 42.072 1.00 40.60 204 LYS E N 1
ATOM 16562 C CA . LYS E 1 133 ? -90.228 -3.931 42.553 1.00 40.53 204 LYS E CA 1
ATOM 16563 C C . LYS E 1 133 ? -90.124 -3.852 44.066 1.00 38.41 204 LYS E C 1
ATOM 16564 O O . LYS E 1 133 ? -89.825 -2.794 44.617 1.00 43.71 204 LYS E O 1
ATOM 16583 N N . ASN E 1 134 ? -90.385 -4.959 44.750 1.00 36.31 205 ASN E N 1
ATOM 16584 C CA . ASN E 1 134 ? -90.214 -4.981 46.186 1.00 25.55 205 ASN E CA 1
ATOM 16585 C C . ASN E 1 134 ? -88.741 -5.200 46.518 1.00 36.53 205 ASN E C 1
ATOM 16586 O O . ASN E 1 134 ? -88.182 -6.258 46.175 1.00 34.18 205 ASN E O 1
ATOM 16597 N N . PRO E 1 135 ? -88.098 -4.212 47.183 1.00 33.20 206 PRO E N 1
ATOM 16598 C CA . PRO E 1 135 ? -86.646 -4.268 47.396 1.00 35.75 206 PRO E CA 1
ATOM 16599 C C . PRO E 1 135 ? -86.183 -5.456 48.239 1.00 40.21 206 PRO E C 1
ATOM 16600 O O . PRO E 1 135 ? -85.110 -6.005 47.937 1.00 38.73 206 PRO E O 1
ATOM 16611 N N . ALA E 1 136 ? -86.973 -5.855 49.245 1.00 37.66 207 ALA E N 1
ATOM 16612 C CA . ALA E 1 136 ? -86.614 -6.981 50.122 1.00 37.09 207 ALA E CA 1
ATOM 16613 C C . ALA E 1 136 ? -86.576 -8.289 49.326 1.00 31.61 207 ALA E C 1
ATOM 16614 O O . ALA E 1 136 ? -85.589 -9.062 49.366 1.00 22.40 207 ALA E O 1
ATOM 16621 N N . LEU E 1 137 ? -87.649 -8.506 48.568 1.00 35.73 208 LEU E N 1
ATOM 16622 C CA . LEU E 1 137 ? -87.750 -9.658 47.679 1.00 33.61 208 LEU E CA 1
ATOM 16623 C C . LEU E 1 137 ? -86.679 -9.598 46.599 1.00 29.21 208 LEU E C 1
ATOM 16624 O O . LEU E 1 137 ? -86.006 -10.594 46.293 1.00 32.75 208 LEU E O 1
ATOM 16640 N N . SER E 1 138 ? -86.502 -8.415 46.033 1.00 37.09 209 SER E N 1
ATOM 16641 C CA . SER E 1 138 ? -85.483 -8.215 45.012 1.00 37.54 209 SER E CA 1
ATOM 16642 C C . SER E 1 138 ? -84.098 -8.655 45.530 1.00 36.39 209 SER E C 1
ATOM 16643 O O . SER E 1 138 ? -83.405 -9.486 44.913 1.00 37.42 209 SER E O 1
ATOM 16651 N N . THR E 1 139 ? -83.697 -8.103 46.668 1.00 31.58 210 THR E N 1
ATOM 16652 C CA . THR E 1 139 ? -82.389 -8.412 47.228 1.00 30.90 210 THR E CA 1
ATOM 16653 C C . THR E 1 139 ? -82.267 -9.907 47.558 1.00 35.37 210 THR E C 1
ATOM 16654 O O . THR E 1 139 ? -81.251 -10.533 47.222 1.00 35.54 210 THR E O 1
ATOM 16665 N N . ALA E 1 140 ? -83.296 -10.466 48.206 1.00 34.24 211 ALA E N 1
ATOM 16666 C CA . ALA E 1 140 ? -83.380 -11.912 48.410 1.00 29.15 211 ALA E CA 1
ATOM 16667 C C . ALA E 1 140 ? -83.058 -12.682 47.120 1.00 30.91 211 ALA E C 1
ATOM 16668 O O . ALA E 1 140 ? -82.233 -13.610 47.116 1.00 30.17 211 ALA E O 1
ATOM 16675 N N . LEU E 1 141 ? -83.716 -12.316 46.023 1.00 28.66 212 LEU E N 1
ATOM 16676 C CA . LEU E 1 141 ? -83.506 -13.036 44.756 1.00 26.57 212 LEU E CA 1
ATOM 16677 C C . LEU E 1 141 ? -82.092 -12.870 44.168 1.00 27.94 212 LEU E C 1
ATOM 16678 O O . LEU E 1 141 ? -81.458 -13.877 43.801 1.00 20.44 212 LEU E O 1
ATOM 16694 N N . GLU E 1 142 ? -81.591 -11.626 44.108 1.00 29.55 213 GLU E N 1
ATOM 16695 C CA . GLU E 1 142 ? -80.224 -11.357 43.628 1.00 19.61 213 GLU E CA 1
ATOM 16696 C C . GLU E 1 142 ? -79.156 -12.041 44.463 1.00 33.86 213 GLU E C 1
ATOM 16697 O O . GLU E 1 142 ? -78.246 -12.643 43.920 1.00 31.32 213 GLU E O 1
ATOM 16709 N N . VAL E 1 143 ? -79.261 -11.959 45.789 1.00 31.05 214 VAL E N 1
ATOM 16710 C CA . VAL E 1 143 ? -78.169 -12.420 46.622 1.00 29.96 214 VAL E CA 1
ATOM 16711 C C . VAL E 1 143 ? -78.174 -13.941 46.774 1.00 34.72 214 VAL E C 1
ATOM 16712 O O . VAL E 1 143 ? -77.108 -14.563 46.888 1.00 37.89 214 VAL E O 1
ATOM 16725 N N . ALA E 1 144 ? -79.358 -14.546 46.765 1.00 32.85 215 ALA E N 1
ATOM 16726 C CA . ALA E 1 144 ? -79.476 -15.958 47.130 1.00 30.41 215 ALA E CA 1
ATOM 16727 C C . ALA E 1 144 ? -78.599 -16.823 46.227 1.00 35.18 215 ALA E C 1
ATOM 16728 O O . ALA E 1 144 ? -78.762 -16.777 45.006 1.00 36.34 215 ALA E O 1
ATOM 16735 N N . PRO E 1 145 ? -77.666 -17.599 46.816 1.00 36.74 216 PRO E N 1
ATOM 16736 C CA . PRO E 1 145 ? -76.884 -18.632 46.126 1.00 35.44 216 PRO E CA 1
ATOM 16737 C C . PRO E 1 145 ? -77.763 -19.553 45.319 1.00 34.32 216 PRO E C 1
ATOM 16738 O O . PRO E 1 145 ? -78.936 -19.694 45.650 1.00 33.40 216 PRO E O 1
ATOM 16749 N N . GLU E 1 146 ? -77.205 -20.184 44.291 1.00 45.25 217 GLU E N 1
ATOM 16750 C CA . GLU E 1 146 ? -77.975 -21.091 43.450 1.00 37.98 217 GLU E CA 1
ATOM 16751 C C . GLU E 1 146 ? -77.645 -22.525 43.817 1.00 38.76 217 GLU E C 1
ATOM 16752 O O . GLU E 1 146 ? -78.258 -23.464 43.305 1.00 48.65 217 GLU E O 1
ATOM 16764 N N . VAL E 1 147 ? -76.682 -22.681 44.719 1.00 31.89 218 VAL E N 1
ATOM 16765 C CA . VAL E 1 147 ? -76.286 -23.989 45.205 1.00 33.97 218 VAL E CA 1
ATOM 16766 C C . VAL E 1 147 ? -76.964 -24.297 46.529 1.00 34.01 218 VAL E C 1
ATOM 16767 O O . VAL E 1 147 ? -76.716 -23.601 47.501 1.00 34.74 218 VAL E O 1
ATOM 16780 N N . PRO E 1 148 ? -77.799 -25.348 46.589 1.00 30.35 219 PRO E N 1
ATOM 16781 C CA . PRO E 1 148 ? -78.477 -25.748 47.824 1.00 33.77 219 PRO E CA 1
ATOM 16782 C C . PRO E 1 148 ? -77.619 -25.758 49.097 1.00 36.17 219 PRO E C 1
ATOM 16783 O O . PRO E 1 148 ? -76.473 -26.198 49.111 1.00 38.10 219 PRO E O 1
ATOM 16794 N N . LEU E 1 149 ? -78.200 -25.227 50.163 1.00 42.80 220 LEU E N 1
ATOM 16795 C CA . LEU E 1 149 ? -77.587 -25.212 51.498 1.00 40.57 220 LEU E CA 1
ATOM 16796 C C . LEU E 1 149 ? -76.372 -24.319 51.585 1.00 38.73 220 LEU E C 1
ATOM 16797 O O . LEU E 1 149 ? -75.744 -24.225 52.654 1.00 46.20 220 LEU E O 1
ATOM 16813 N N . ALA E 1 150 ? -76.063 -23.629 50.484 1.00 31.83 221 ALA E N 1
ATOM 16814 C CA . ALA E 1 150 ? -75.027 -22.596 50.507 1.00 32.14 221 ALA E CA 1
ATOM 16815 C C . ALA E 1 150 ? -75.581 -21.296 51.092 1.00 33.26 221 ALA E C 1
ATOM 16816 O O . ALA E 1 150 ? -76.775 -21.021 50.993 1.00 34.00 221 ALA E O 1
ATOM 16823 N N . LYS E 1 151 ? -74.704 -20.499 51.699 1.00 43.86 222 LYS E N 1
ATOM 16824 C CA . LYS E 1 151 ? -75.116 -19.282 52.410 1.00 43.85 222 LYS E CA 1
ATOM 16825 C C . LYS E 1 151 ? -74.165 -18.136 52.096 1.00 36.68 222 LYS E C 1
ATOM 16826 O O . LYS E 1 151 ? -72.951 -18.324 52.095 1.00 51.37 222 LYS E O 1
ATOM 16845 N N . LYS E 1 152 ? -74.705 -16.950 51.846 1.00 35.50 223 LYS E N 1
ATOM 16846 C CA . LYS E 1 152 ? -73.876 -15.814 51.405 1.00 45.33 223 LYS E CA 1
ATOM 16847 C C . LYS E 1 152 ? -74.370 -14.481 52.014 1.00 47.66 223 LYS E C 1
ATOM 16848 O O . LYS E 1 152 ? -75.571 -14.201 52.004 1.00 52.78 223 LYS E O 1
ATOM 16867 N N . PRO E 1 153 ? -73.452 -13.643 52.534 1.00 49.70 224 PRO E N 1
ATOM 16868 C CA . PRO E 1 153 ? -73.908 -12.382 53.144 1.00 48.81 224 PRO E CA 1
ATOM 16869 C C . PRO E 1 153 ? -74.269 -11.296 52.110 1.00 49.21 224 PRO E C 1
ATOM 16870 O O . PRO E 1 153 ? -73.530 -11.097 51.148 1.00 54.40 224 PRO E O 1
ATOM 16881 N N . SER E 1 154 ? -75.383 -10.595 52.312 1.00 41.90 225 SER E N 1
ATOM 16882 C CA . SER E 1 154 ? -75.840 -9.616 51.333 1.00 42.42 225 SER E CA 1
ATOM 16883 C C . SER E 1 154 ? -75.029 -8.339 51.410 1.00 41.81 225 SER E C 1
ATOM 16884 O O . SER E 1 154 ? -74.832 -7.800 52.480 1.00 50.82 225 SER E O 1
ATOM 16892 N N . PRO E 1 155 ? -74.562 -7.839 50.268 1.00 47.03 226 PRO E N 1
ATOM 16893 C CA . PRO E 1 155 ? -73.934 -6.520 50.277 1.00 45.19 226 PRO E CA 1
ATOM 16894 C C . PRO E 1 155 ? -74.884 -5.420 50.734 1.00 47.47 226 PRO E C 1
ATOM 16895 O O . PRO E 1 155 ? -74.432 -4.501 51.404 1.00 54.44 226 PRO E O 1
ATOM 16906 N N . LYS E 1 156 ? -76.159 -5.485 50.352 1.00 51.91 227 LYS E N 1
ATOM 16907 C CA . LYS E 1 156 ? -77.117 -4.450 50.737 1.00 52.80 227 LYS E CA 1
ATOM 16908 C C . LYS E 1 156 ? -77.801 -4.832 52.041 1.00 55.87 227 LYS E C 1
ATOM 16909 O O . LYS E 1 156 ? -77.784 -5.997 52.442 1.00 50.18 227 LYS E O 1
ATOM 16928 N N . GLY E 1 157 ? -78.395 -3.846 52.701 1.00 49.44 228 GLY E N 1
ATOM 16929 C CA . GLY E 1 157 ? -79.255 -4.113 53.833 1.00 37.91 228 GLY E CA 1
ATOM 16930 C C . GLY E 1 157 ? -80.660 -4.396 53.340 1.00 46.03 228 GLY E C 1
ATOM 16931 O O . GLY E 1 157 ? -81.230 -3.614 52.581 1.00 50.54 228 GLY E O 1
ATOM 16935 N N . ILE E 1 158 ? -81.224 -5.518 53.767 1.00 50.26 229 ILE E N 1
ATOM 16936 C CA . ILE E 1 158 ? -82.571 -5.910 53.374 1.00 39.16 229 ILE E CA 1
ATOM 16937 C C . ILE E 1 158 ? -83.550 -5.496 54.463 1.00 43.65 229 ILE E C 1
ATOM 16938 O O . ILE E 1 158 ? -83.498 -6.025 55.565 1.00 44.86 229 ILE E O 1
ATOM 16954 N N . ASN E 1 159 ? -84.441 -4.560 54.157 1.00 37.12 230 ASN E N 1
ATOM 16955 C CA . ASN E 1 159 ? -85.380 -4.069 55.154 1.00 44.06 230 ASN E CA 1
ATOM 16956 C C . ASN E 1 159 ? -86.700 -4.871 55.213 1.00 41.69 230 ASN E C 1
ATOM 16957 O O . ASN E 1 159 ? -87.558 -4.706 54.348 1.00 34.87 230 ASN E O 1
ATOM 16968 N N . PRO E 1 160 ? -86.885 -5.710 56.260 1.00 41.80 231 PRO E N 1
ATOM 16969 C CA . PRO E 1 160 ? -88.030 -6.639 56.270 1.00 32.62 231 PRO E CA 1
ATOM 16970 C C . PRO E 1 160 ? -89.392 -5.976 56.399 1.00 32.26 231 PRO E C 1
ATOM 16971 O O . PRO E 1 160 ? -90.397 -6.551 55.970 1.00 36.64 231 PRO E O 1
ATOM 16982 N N . VAL E 1 161 ? -89.439 -4.766 56.943 1.00 38.79 232 VAL E N 1
ATOM 16983 C CA . VAL E 1 161 ? -90.727 -4.078 57.101 1.00 40.43 232 VAL E CA 1
ATOM 16984 C C . VAL E 1 161 ? -91.380 -3.808 55.745 1.00 35.16 232 VAL E C 1
ATOM 16985 O O . VAL E 1 161 ? -92.586 -3.583 55.674 1.00 38.32 232 VAL E O 1
ATOM 16998 N N . MET E 1 162 ? -90.557 -3.825 54.688 1.00 34.45 233 MET E N 1
ATOM 16999 C CA . MET E 1 162 ? -91.005 -3.670 53.302 1.00 29.69 233 MET E CA 1
ATOM 17000 C C . MET E 1 162 ? -91.918 -4.812 52.854 1.00 31.75 233 MET E C 1
ATOM 17001 O O . MET E 1 162 ? -92.580 -4.715 51.819 1.00 37.27 233 MET E O 1
ATOM 17015 N N . LEU E 1 163 ? -91.928 -5.901 53.621 1.00 35.25 234 LEU E N 1
ATOM 17016 C CA . LEU E 1 163 ? -92.762 -7.047 53.309 1.00 31.23 234 LEU E CA 1
ATOM 17017 C C . LEU E 1 163 ? -94.089 -6.962 54.022 1.00 29.57 234 LEU E C 1
ATOM 17018 O O . LEU E 1 163 ? -94.927 -7.844 53.855 1.00 30.87 234 LEU E O 1
ATOM 17034 N N . LEU E 1 164 ? -94.283 -5.917 54.819 1.00 33.04 235 LEU E N 1
ATOM 17035 C CA . LEU E 1 164 ? -95.534 -5.737 55.550 1.00 31.01 235 LEU E CA 1
ATOM 17036 C C . LEU E 1 164 ? -96.481 -4.924 54.701 1.00 27.45 235 LEU E C 1
ATOM 17037 O O . LEU E 1 164 ? -96.029 -4.058 53.978 1.00 37.43 235 LEU E O 1
ATOM 17053 N N . PRO E 1 165 ? -97.801 -5.183 54.788 1.00 31.71 236 PRO E N 1
ATOM 17054 C CA . PRO E 1 165 ? -98.731 -4.297 54.077 1.00 31.51 236 PRO E CA 1
ATOM 17055 C C . PRO E 1 165 ? -98.771 -2.921 54.736 1.00 39.26 236 PRO E C 1
ATOM 17056 O O . PRO E 1 165 ? -98.432 -2.801 55.931 1.00 34.79 236 PRO E O 1
ATOM 17067 N N . LYS E 1 166 ? -99.197 -1.903 53.986 1.00 47.92 237 LYS E N 1
ATOM 17068 C CA . LYS E 1 166 ? -99.262 -0.541 54.527 1.00 48.05 237 LYS E CA 1
ATOM 17069 C C . LYS E 1 166 ? -100.416 -0.419 55.463 1.00 30.70 237 LYS E C 1
ATOM 17070 O O . LYS E 1 166 ? -101.374 -1.183 55.366 1.00 37.80 237 LYS E O 1
ATOM 17089 N N . LYS E 1 167 ? -100.344 0.551 56.365 1.00 39.07 238 LYS E N 1
ATOM 17090 C CA . LYS E 1 167 ? -101.488 0.846 57.229 1.00 46.21 238 LYS E CA 1
ATOM 17091 C C . LYS E 1 167 ? -102.724 1.232 56.379 1.00 43.05 238 LYS E C 1
ATOM 17092 O O . LYS E 1 167 ? -102.599 1.779 55.276 1.00 44.08 238 LYS E O 1
ATOM 17111 N N . SER E 1 168 ? -103.909 0.919 56.898 1.00 40.22 239 SER E N 1
ATOM 17112 C CA . SER E 1 168 ? -105.174 1.286 56.268 1.00 39.22 239 SER E CA 1
ATOM 17113 C C . SER E 1 168 ? -105.495 2.739 56.559 1.00 49.79 239 SER E C 1
ATOM 17114 O O . SER E 1 168 ? -104.736 3.412 57.261 1.00 54.78 239 SER E O 1
ATOM 17122 N N . LYS E 1 169 ? -106.626 3.215 56.038 1.00 50.27 240 LYS E N 1
ATOM 17123 C CA . LYS E 1 169 ? -107.058 4.598 56.254 1.00 57.89 240 LYS E CA 1
ATOM 17124 C C . LYS E 1 169 ? -106.990 4.977 57.723 1.00 57.29 240 LYS E C 1
ATOM 17125 O O . LYS E 1 169 ? -106.625 6.102 58.067 1.00 54.34 240 LYS E O 1
ATOM 17144 N N . ALA E 1 170 ? -107.351 4.020 58.575 1.00 59.62 241 ALA E N 1
ATOM 17145 C CA . ALA E 1 170 ? -107.409 4.228 60.016 1.00 58.65 241 ALA E CA 1
ATOM 17146 C C . ALA E 1 170 ? -106.158 3.745 60.720 1.00 53.75 241 ALA E C 1
ATOM 17147 O O . ALA E 1 170 ? -106.180 3.521 61.935 1.00 48.16 241 ALA E O 1
ATOM 17154 N N . GLY E 1 171 ? -105.076 3.572 59.969 1.00 49.68 242 GLY E N 1
ATOM 17155 C CA . GLY E 1 171 ? -103.786 3.291 60.577 1.00 53.64 242 GLY E CA 1
ATOM 17156 C C . GLY E 1 171 ? -103.649 1.923 61.230 1.00 47.97 242 GLY E C 1
ATOM 17157 O O . GLY E 1 171 ? -103.026 1.805 62.285 1.00 42.69 242 GLY E O 1
ATOM 17161 N N . THR E 1 172 ? -104.218 0.898 60.598 1.00 46.24 243 THR E N 1
ATOM 17162 C CA . THR E 1 172 ? -104.170 -0.471 61.113 1.00 43.57 243 THR E CA 1
ATOM 17163 C C . THR E 1 172 ? -103.755 -1.446 60.015 1.00 45.40 243 THR E C 1
ATOM 17164 O O . THR E 1 172 ? -104.000 -1.210 58.832 1.00 47.99 243 THR E O 1
ATOM 17175 N N . ARG E 1 173 ? -103.131 -2.547 60.415 1.00 42.21 244 ARG E N 1
ATOM 17176 C CA . ARG E 1 173 ? -102.878 -3.662 59.515 1.00 33.80 244 ARG E CA 1
ATOM 17177 C C . ARG E 1 173 ? -103.718 -4.828 60.031 1.00 31.37 244 ARG E C 1
ATOM 17178 O O . ARG E 1 173 ? -103.264 -5.624 60.848 1.00 31.81 244 ARG E O 1
ATOM 17199 N N . PRO E 1 174 ? -104.971 -4.919 59.574 1.00 32.55 245 PRO E N 1
ATOM 17200 C CA . PRO E 1 174 ? -105.843 -5.989 60.080 1.00 31.56 245 PRO E CA 1
ATOM 17201 C C . PRO E 1 174 ? -105.318 -7.396 59.786 1.00 31.93 245 PRO E C 1
ATOM 17202 O O . PRO E 1 174 ? -104.795 -7.649 58.698 1.00 41.62 245 PRO E O 1
ATOM 17213 N N . PHE E 1 175 ? -105.477 -8.305 60.743 1.00 36.19 246 PHE E N 1
ATOM 17214 C CA . PHE E 1 175 ? -104.948 -9.660 60.606 1.00 32.33 246 PHE E CA 1
ATOM 17215 C C . PHE E 1 175 ? -105.791 -10.691 61.331 1.00 29.75 246 PHE E C 1
ATOM 17216 O O . PHE E 1 175 ? -106.753 -10.337 62.020 1.00 33.19 246 PHE E O 1
ATOM 17233 N N . VAL E 1 176 ? -105.413 -11.962 61.175 1.00 23.34 247 VAL E N 1
ATOM 17234 C CA . VAL E 1 176 ? -106.011 -13.040 61.953 1.00 25.89 247 VAL E CA 1
ATOM 17235 C C . VAL E 1 176 ? -104.934 -13.719 62.761 1.00 22.55 247 VAL E C 1
ATOM 17236 O O . VAL E 1 176 ? -103.757 -13.675 62.402 1.00 27.26 247 VAL E O 1
ATOM 17249 N N . HIS E 1 177 ? -105.340 -14.322 63.868 1.00 29.17 248 HIS E N 1
ATOM 17250 C CA . HIS E 1 177 ? -104.410 -15.010 64.759 1.00 29.27 248 HIS E CA 1
ATOM 17251 C C . HIS E 1 177 ? -104.933 -16.394 65.080 1.00 24.92 248 HIS E C 1
ATOM 17252 O O . HIS E 1 177 ? -106.115 -16.568 65.395 1.00 27.25 248 HIS E O 1
ATOM 17267 N N . TYR E 1 178 ? -104.058 -17.383 65.004 1.00 16.89 249 TYR E N 1
ATOM 17268 C CA . TYR E 1 178 ? -104.469 -18.724 65.394 1.00 16.25 249 TYR E CA 1
ATOM 17269 C C . TYR E 1 178 ? -103.241 -19.532 65.748 1.00 21.00 249 TYR E C 1
ATOM 17270 O O . TYR E 1 178 ? -102.120 -19.117 65.489 1.00 20.73 249 TYR E O 1
ATOM 17288 N N . PRO E 1 179 ? -103.448 -20.656 66.415 1.00 25.04 250 PRO E N 1
ATOM 17289 C CA . PRO E 1 179 ? -102.317 -21.494 66.817 1.00 24.05 250 PRO E CA 1
ATOM 17290 C C . PRO E 1 179 ? -102.108 -22.572 65.798 1.00 27.96 250 PRO E C 1
ATOM 17291 O O . PRO E 1 179 ? -103.082 -23.239 65.456 1.00 29.73 250 PRO E O 1
ATOM 17302 N N . GLY E 1 180 ? -100.882 -22.772 65.333 1.00 25.06 251 GLY E N 1
ATOM 17303 C CA . GLY E 1 180 ? -100.645 -23.796 64.337 1.00 23.10 251 GLY E CA 1
ATOM 17304 C C . GLY E 1 180 ? -99.234 -24.310 64.452 1.00 26.45 251 GLY E C 1
ATOM 17305 O O . GLY E 1 180 ? -98.625 -24.290 65.546 1.00 26.62 251 GLY E O 1
ATOM 17309 N N . SER E 1 181 ? -98.689 -24.679 63.300 1.00 22.01 252 SER E N 1
ATOM 17310 C CA . SER E 1 181 ? -97.416 -25.360 63.236 1.00 28.34 252 SER E CA 1
ATOM 17311 C C . SER E 1 181 ? -96.478 -24.753 62.211 1.00 26.18 252 SER E C 1
ATOM 17312 O O . SER E 1 181 ? -96.865 -23.910 61.418 1.00 32.37 252 SER E O 1
ATOM 17320 N N . LEU E 1 182 ? -95.240 -25.221 62.212 1.00 28.66 253 LEU E N 1
ATOM 17321 C CA . LEU E 1 182 ? -94.371 -25.042 61.067 1.00 28.76 253 LEU E CA 1
ATOM 17322 C C . LEU E 1 182 ? -94.967 -25.767 59.862 1.00 25.29 253 LEU E C 1
ATOM 17323 O O . LEU E 1 182 ? -95.489 -26.875 60.006 1.00 29.29 253 LEU E O 1
ATOM 17339 N N . THR E 1 183 ? -94.883 -25.157 58.680 1.00 20.81 254 THR E N 1
ATOM 17340 C CA . THR E 1 183 ? -95.444 -25.752 57.454 1.00 24.03 254 THR E CA 1
ATOM 17341 C C . THR E 1 183 ? -94.460 -26.681 56.722 1.00 21.69 254 THR E C 1
ATOM 17342 O O . THR E 1 183 ? -94.763 -27.172 55.678 1.00 20.32 254 THR E O 1
ATOM 17353 N N . THR E 1 184 ? -93.270 -26.887 57.277 1.00 31.10 255 THR E N 1
ATOM 17354 C CA . THR E 1 184 ? -92.317 -27.860 56.750 1.00 27.84 255 THR E CA 1
ATOM 17355 C C . THR E 1 184 ? -91.908 -28.793 57.878 1.00 31.94 255 THR E C 1
ATOM 17356 O O . THR E 1 184 ? -92.005 -28.429 59.066 1.00 27.92 255 THR E O 1
ATOM 17367 N N . PRO E 1 185 ? -91.437 -29.997 57.519 1.00 30.74 256 PRO E N 1
ATOM 17368 C CA . PRO E 1 185 ? -90.943 -30.940 58.522 1.00 24.78 256 PRO E CA 1
ATOM 17369 C C . PRO E 1 185 ? -89.931 -30.251 59.420 1.00 35.47 256 PRO E C 1
ATOM 17370 O O . PRO E 1 185 ? -89.068 -29.511 58.928 1.00 32.36 256 PRO E O 1
ATOM 17381 N N . PRO E 1 186 ? -90.028 -30.493 60.733 1.00 33.39 257 PRO E N 1
ATOM 17382 C CA . PRO E 1 186 ? -90.883 -31.467 61.432 1.00 26.14 257 PRO E CA 1
ATOM 17383 C C . PRO E 1 186 ? -92.327 -31.023 61.731 1.00 30.46 257 PRO E C 1
ATOM 17384 O O . PRO E 1 186 ? -93.074 -31.772 62.385 1.00 28.89 257 PRO E O 1
ATOM 17395 N N . CYS E 1 187 ? -92.726 -29.855 61.232 1.00 33.08 258 CYS E N 1
ATOM 17396 C CA . CYS E 1 187 ? -94.099 -29.347 61.395 1.00 28.64 258 CYS E CA 1
ATOM 17397 C C . CYS E 1 187 ? -94.439 -29.195 62.852 1.00 29.11 258 CYS E C 1
ATOM 17398 O O . CYS E 1 187 ? -95.578 -29.385 63.252 1.00 35.61 258 CYS E O 1
ATOM 17405 N N . SER E 1 188 ? -93.443 -28.868 63.654 1.00 33.83 259 SER E N 1
ATOM 17406 C CA . SER E 1 188 ? -93.629 -28.730 65.094 1.00 26.63 259 SER E CA 1
ATOM 17407 C C . SER E 1 188 ? -94.765 -27.768 65.447 1.00 26.61 259 SER E C 1
ATOM 17408 O O . SER E 1 188 ? -94.897 -26.710 64.836 1.00 32.45 259 SER E O 1
ATOM 17416 N N . GLU E 1 189 ? -95.577 -28.130 66.437 1.00 29.55 260 GLU E N 1
ATOM 17417 C CA . GLU E 1 189 ? -96.720 -27.303 66.815 1.00 24.87 260 GLU E CA 1
ATOM 17418 C C . GLU E 1 189 ? -96.374 -26.262 67.878 1.00 22.43 260 GLU E C 1
ATOM 17419 O O . GLU E 1 189 ? -95.208 -26.095 68.258 1.00 24.18 260 GLU E O 1
ATOM 17431 N N . GLY E 1 190 ? -97.379 -25.531 68.340 1.00 25.11 261 GLY E N 1
ATOM 17432 C CA . GLY E 1 190 ? -97.139 -24.528 69.359 1.00 24.61 261 GLY E CA 1
ATOM 17433 C C . GLY E 1 190 ? -96.640 -23.221 68.771 1.00 27.53 261 GLY E C 1
ATOM 17434 O O . GLY E 1 190 ? -96.019 -22.406 69.463 1.00 39.56 261 GLY E O 1
ATOM 17438 N N . VAL E 1 191 ? -96.935 -23.013 67.490 1.00 30.61 262 VAL E N 1
ATOM 17439 C CA . VAL E 1 191 ? -96.519 -21.815 66.783 1.00 22.55 262 VAL E CA 1
ATOM 17440 C C . VAL E 1 191 ? -97.670 -20.831 66.786 1.00 21.26 262 VAL E C 1
ATOM 17441 O O . VAL E 1 191 ? -98.819 -21.190 66.485 1.00 18.57 262 VAL E O 1
ATOM 17454 N N . ASP E 1 192 ? -97.351 -19.586 67.092 1.00 15.79 263 ASP E N 1
ATOM 17455 C CA . ASP E 1 192 ? -98.305 -18.516 66.943 1.00 21.67 263 ASP E CA 1
ATOM 17456 C C . ASP E 1 192 ? -98.381 -17.980 65.503 1.00 26.13 263 ASP E C 1
ATOM 17457 O O . ASP E 1 192 ? -97.404 -17.397 65.002 1.00 26.29 263 ASP E O 1
ATOM 17466 N N . TRP E 1 193 ? -99.541 -18.141 64.855 1.00 20.27 264 TRP E N 1
ATOM 17467 C CA . TRP E 1 193 ? -99.706 -17.636 63.484 1.00 29.77 264 TRP E CA 1
ATOM 17468 C C . TRP E 1 193 ? -100.467 -16.337 63.484 1.00 26.67 264 TRP E C 1
ATOM 17469 O O . TRP E 1 193 ? -101.534 -16.230 64.114 1.00 24.07 264 TRP E O 1
ATOM 17490 N N . PHE E 1 194 ? -99.865 -15.361 62.798 1.00 22.48 265 PHE E N 1
ATOM 17491 C CA . PHE E 1 194 ? -100.510 -14.095 62.467 1.00 21.01 265 PHE E CA 1
ATOM 17492 C C . PHE E 1 194 ? -100.508 -13.955 60.940 1.00 31.02 265 PHE E C 1
ATOM 17493 O O . PHE E 1 194 ? -99.451 -13.990 60.297 1.00 20.42 265 PHE E O 1
ATOM 17510 N N . VAL E 1 195 ? -101.687 -13.816 60.354 1.00 27.17 266 VAL E N 1
ATOM 17511 C CA . VAL E 1 195 ? -101.747 -13.696 58.918 1.00 22.05 266 VAL E CA 1
ATOM 17512 C C . VAL E 1 195 ? -102.432 -12.397 58.589 1.00 27.86 266 VAL E C 1
ATOM 17513 O O . VAL E 1 195 ? -103.578 -12.189 59.010 1.00 28.07 266 VAL E O 1
ATOM 17526 N N . PHE E 1 196 ? -101.742 -11.538 57.827 1.00 24.78 267 PHE E N 1
ATOM 17527 C CA . PHE E 1 196 ? -102.297 -10.234 57.463 1.00 22.67 267 PHE E CA 1
ATOM 17528 C C . PHE E 1 196 ? -103.335 -10.344 56.361 1.00 26.83 267 PHE E C 1
ATOM 17529 O O . PHE E 1 196 ? -103.224 -11.160 55.440 1.00 28.76 267 PHE E O 1
ATOM 17546 N N . MET E 1 197 ? -104.381 -9.542 56.479 1.00 31.53 268 MET E N 1
ATOM 17547 C CA . MET E 1 197 ? -105.527 -9.675 55.581 1.00 37.07 268 MET E CA 1
ATOM 17548 C C . MET E 1 197 ? -105.359 -8.903 54.290 1.00 26.69 268 MET E C 1
ATOM 17549 O O . MET E 1 197 ? -106.067 -9.170 53.334 1.00 28.39 268 MET E O 1
ATOM 17563 N N . GLN E 1 198 ? -104.440 -7.941 54.299 1.00 22.97 269 GLN E N 1
ATOM 17564 C CA . GLN E 1 198 ? -104.233 -6.999 53.214 1.00 26.62 269 GLN E CA 1
ATOM 17565 C C . GLN E 1 198 ? -102.961 -7.347 52.427 1.00 30.50 269 GLN E C 1
ATOM 17566 O O . GLN E 1 198 ? -101.851 -7.293 52.969 1.00 30.83 269 GLN E O 1
ATOM 17580 N N . PRO E 1 199 ? -103.105 -7.707 51.145 1.00 25.51 270 PRO E N 1
ATOM 17581 C CA . PRO E 1 199 ? -101.936 -8.053 50.322 1.00 22.79 270 PRO E CA 1
ATOM 17582 C C . PRO E 1 199 ? -101.003 -6.895 50.018 1.00 21.89 270 PRO E C 1
ATOM 17583 O O . PRO E 1 199 ? -101.363 -5.731 50.210 1.00 26.09 270 PRO E O 1
ATOM 17594 N N . ILE E 1 200 ? -99.792 -7.230 49.582 1.00 19.38 271 ILE E N 1
ATOM 17595 C CA . ILE E 1 200 ? -98.919 -6.270 48.940 1.00 20.17 271 ILE E CA 1
ATOM 17596 C C . ILE E 1 200 ? -98.887 -6.679 47.503 1.00 25.80 271 ILE E C 1
ATOM 17597 O O . ILE E 1 200 ? -98.912 -7.884 47.198 1.00 26.74 271 ILE E O 1
ATOM 17613 N N . LYS E 1 201 ? -98.918 -5.684 46.617 1.00 36.84 272 LYS E N 1
ATOM 17614 C CA . LYS E 1 201 ? -98.841 -5.919 45.166 1.00 31.81 272 LYS E CA 1
ATOM 17615 C C . LYS E 1 201 ? -97.366 -6.030 44.782 1.00 27.08 272 LYS E C 1
ATOM 17616 O O . LYS E 1 201 ? -96.520 -5.348 45.343 1.00 24.05 272 LYS E O 1
ATOM 17635 N N . VAL E 1 202 ? -97.059 -6.905 43.839 1.00 32.58 273 VAL E N 1
ATOM 17636 C CA . VAL E 1 202 ? -95.683 -7.098 43.425 1.00 26.31 273 VAL E CA 1
ATOM 17637 C C . VAL E 1 202 ? -95.639 -7.311 41.911 1.00 30.01 273 VAL E C 1
ATOM 17638 O O . VAL E 1 202 ? -96.619 -7.780 41.322 1.00 41.33 273 VAL E O 1
ATOM 17651 N N . PRO E 1 203 ? -94.531 -6.926 41.252 1.00 33.76 274 PRO E N 1
ATOM 17652 C CA . PRO E 1 203 ? -94.497 -7.128 39.799 1.00 35.26 274 PRO E CA 1
ATOM 17653 C C . PRO E 1 203 ? -94.390 -8.596 39.455 1.00 36.74 274 PRO E C 1
ATOM 17654 O O . PRO E 1 203 ? -93.762 -9.363 40.210 1.00 22.05 274 PRO E O 1
ATOM 17665 N N . ASP E 1 204 ? -94.969 -8.963 38.310 1.00 37.97 275 ASP E N 1
ATOM 1766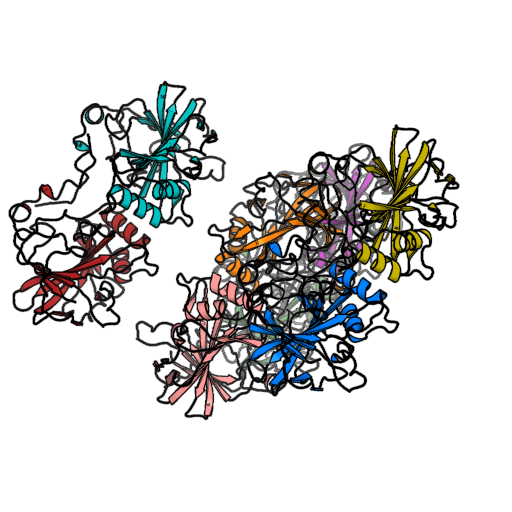6 C CA . ASP E 1 204 ? -95.102 -10.361 37.911 1.00 30.43 275 ASP E CA 1
ATOM 17667 C C . ASP E 1 204 ? -93.747 -10.985 37.650 1.00 30.19 275 ASP E C 1
ATOM 17668 O O . ASP E 1 204 ? -93.550 -12.220 37.786 1.00 29.64 275 ASP E O 1
ATOM 17677 N N . SER E 1 205 ? -92.804 -10.135 37.267 1.00 26.04 276 SER E N 1
ATOM 17678 C CA . SER E 1 205 ? -91.452 -10.612 37.072 1.00 30.64 276 SER E CA 1
ATOM 17679 C C . SER E 1 205 ? -90.910 -11.211 38.373 1.00 27.11 276 SER E C 1
ATOM 17680 O O . SER E 1 205 ? -90.327 -12.286 38.350 1.00 25.80 276 SER E O 1
ATOM 17688 N N . GLN E 1 206 ? -91.159 -10.569 39.514 1.00 27.52 277 GLN E N 1
ATOM 17689 C CA . GLN E 1 206 ? -90.627 -11.087 40.782 1.00 26.10 277 GLN E CA 1
ATOM 17690 C C . GLN E 1 206 ? -91.237 -12.448 41.156 1.00 22.99 277 GLN E C 1
ATOM 17691 O O . GLN E 1 206 ? -90.544 -13.329 41.689 1.00 22.22 277 GLN E O 1
ATOM 17705 N N . ILE E 1 207 ? -92.514 -12.646 40.831 1.00 18.95 278 ILE E N 1
ATOM 17706 C CA . ILE E 1 207 ? -93.181 -13.878 41.202 1.00 18.45 278 ILE E CA 1
ATOM 17707 C C . ILE E 1 207 ? -92.630 -14.994 40.382 1.00 21.16 278 ILE E C 1
ATOM 17708 O O . ILE E 1 207 ? -92.350 -16.090 40.902 1.00 23.05 278 ILE E O 1
ATOM 17724 N N . LEU E 1 208 ? -92.456 -14.719 39.094 1.00 25.04 279 LEU E N 1
ATOM 17725 C CA . LEU E 1 208 ? -91.907 -15.724 38.203 1.00 19.06 279 LEU E CA 1
ATOM 17726 C C . LEU E 1 208 ? -90.446 -15.999 38.506 1.00 18.08 279 LEU E C 1
ATOM 17727 O O . LEU E 1 208 ? -90.016 -17.147 38.478 1.00 15.83 279 LEU E O 1
ATOM 17743 N N . ASP E 1 209 ? -89.686 -14.954 38.814 1.00 14.19 280 ASP E N 1
ATOM 17744 C CA . ASP E 1 209 ? -88.321 -15.143 39.295 1.00 20.40 280 ASP E CA 1
ATOM 17745 C C . ASP E 1 209 ? -88.317 -16.104 40.501 1.00 28.41 280 ASP E C 1
ATOM 17746 O O . ASP E 1 209 ? -87.515 -17.050 40.580 1.00 28.24 280 ASP E O 1
ATOM 17755 N N . PHE E 1 210 ? -89.199 -15.861 41.464 1.00 22.42 281 PHE E N 1
ATOM 17756 C CA . PHE E 1 210 ? -89.228 -16.765 42.596 1.00 30.30 281 PHE E CA 1
ATOM 17757 C C . PHE E 1 210 ? -89.588 -18.200 42.162 1.00 26.69 281 PHE E C 1
ATOM 17758 O O . PHE E 1 210 ? -88.918 -19.164 42.586 1.00 22.57 281 PHE E O 1
ATOM 17775 N N . MET E 1 211 ? -90.633 -18.353 41.351 1.00 16.34 282 MET E N 1
ATOM 17776 C CA . MET E 1 211 ? -91.026 -19.702 40.958 1.00 21.73 282 MET E CA 1
ATOM 17777 C C . MET E 1 211 ? -89.914 -20.366 40.170 1.00 22.61 282 MET E C 1
ATOM 17778 O O . MET E 1 211 ? -89.725 -21.580 40.219 1.00 23.51 282 MET E O 1
ATOM 17792 N N . ARG E 1 212 ? -89.152 -19.560 39.459 1.00 22.87 283 ARG E N 1
ATOM 17793 C CA . ARG E 1 212 ? -88.020 -20.079 38.714 1.00 26.46 283 ARG E CA 1
ATOM 17794 C C . ARG E 1 212 ? -86.950 -20.559 39.694 1.00 20.04 283 ARG E C 1
ATOM 17795 O O . ARG E 1 212 ? -86.361 -21.605 39.495 1.00 23.12 283 ARG E O 1
ATOM 17816 N N . PHE E 1 213 ? -86.692 -19.782 40.745 1.00 25.74 284 PHE E N 1
ATOM 17817 C CA . PHE E 1 213 ? -85.748 -20.185 41.800 1.00 23.48 284 PHE E CA 1
ATOM 17818 C C . PHE E 1 213 ? -86.203 -21.415 42.582 1.00 21.73 284 PHE E C 1
ATOM 17819 O O . PHE E 1 213 ? -85.393 -22.187 43.064 1.00 27.66 284 PHE E O 1
ATOM 17836 N N . VAL E 1 214 ? -87.506 -21.589 42.729 1.00 22.19 285 VAL E N 1
ATOM 17837 C CA . VAL E 1 214 ? -88.031 -22.800 43.337 1.00 22.71 285 VAL E CA 1
ATOM 17838 C C . VAL E 1 214 ? -87.768 -24.011 42.428 1.00 25.80 285 VAL E C 1
ATOM 17839 O O . VAL E 1 214 ? -87.837 -25.158 42.866 1.00 31.29 285 VAL E O 1
ATOM 17852 N N . GLY E 1 215 ? -87.449 -23.760 41.163 1.00 26.27 286 GLY E N 1
ATOM 17853 C CA . GLY E 1 215 ? -87.206 -24.824 40.206 1.00 18.52 286 GLY E CA 1
ATOM 17854 C C . GLY E 1 215 ? -85.723 -24.969 39.954 1.00 28.57 286 GLY E C 1
ATOM 17855 O O . GLY E 1 215 ? -85.324 -25.611 38.967 1.00 25.09 286 GLY E O 1
ATOM 17859 N N . ASP E 1 216 ? -84.908 -24.359 40.829 1.00 26.60 287 ASP E N 1
ATOM 17860 C CA . ASP E 1 216 ? -83.438 -24.387 40.699 1.00 28.98 287 ASP E CA 1
ATOM 17861 C C . ASP E 1 216 ? -82.946 -23.784 39.353 1.00 28.26 287 ASP E C 1
ATOM 17862 O O . ASP E 1 216 ? -81.914 -24.180 38.825 1.00 30.21 287 ASP E O 1
ATOM 17871 N N . ASN E 1 217 ? -83.684 -22.812 38.824 1.00 28.07 288 ASN E N 1
ATOM 17872 C CA . ASN E 1 217 ? -83.351 -22.149 37.553 1.00 34.10 288 ASN E CA 1
ATOM 17873 C C . ASN E 1 217 ? -83.283 -23.138 36.397 1.00 28.94 288 ASN E C 1
ATOM 17874 O O . ASN E 1 217 ? -82.548 -22.926 35.452 1.00 40.51 288 ASN E O 1
ATOM 17885 N N . LYS E 1 218 ? -84.037 -24.225 36.508 1.00 33.36 289 LYS E N 1
ATOM 17886 C CA . LYS E 1 218 ? -84.168 -25.239 35.458 1.00 29.52 289 LYS E CA 1
ATOM 17887 C C . LYS E 1 218 ? -85.648 -25.401 35.073 1.00 28.14 289 LYS E C 1
ATOM 17888 O O . LYS E 1 218 ? -85.946 -25.901 33.988 1.00 26.35 289 LYS E O 1
ATOM 17907 N N . THR E 1 219 ? -86.573 -25.042 35.973 1.00 17.42 290 THR E N 1
ATOM 17908 C CA . THR E 1 219 ? -87.991 -25.117 35.636 1.00 22.22 290 THR E CA 1
ATOM 17909 C C . THR E 1 219 ? -88.772 -24.075 36.423 1.00 23.69 290 THR E C 1
ATOM 17910 O O . THR E 1 219 ? -88.184 -23.131 36.937 1.00 24.65 290 THR E O 1
ATOM 17921 N N . TYR E 1 220 ? -90.093 -24.217 36.471 1.00 22.81 291 TYR E N 1
ATOM 17922 C CA . TYR E 1 220 ? -90.922 -23.410 37.360 1.00 18.38 291 TYR E CA 1
ATOM 17923 C C . TYR E 1 220 ? -91.674 -24.346 38.298 1.00 24.02 291 TYR E C 1
ATOM 17924 O O . TYR E 1 220 ? -92.240 -25.372 37.882 1.00 19.54 291 TYR E O 1
ATOM 17942 N N . ALA E 1 221 ? -91.661 -24.018 39.581 1.00 24.22 292 ALA E N 1
ATOM 17943 C CA . ALA E 1 221 ? -92.159 -24.952 40.577 1.00 18.35 292 ALA E CA 1
ATOM 17944 C C . ALA E 1 221 ? -92.894 -24.220 41.647 1.00 23.32 292 ALA E C 1
ATOM 17945 O O . ALA E 1 221 ? -92.943 -22.985 41.633 1.00 26.19 292 ALA E O 1
ATOM 17952 N N . THR E 1 222 ? -93.498 -25.002 42.543 1.00 23.79 293 THR E N 1
ATOM 17953 C CA . THR E 1 222 ? -94.191 -24.483 43.713 1.00 22.09 293 THR E CA 1
ATOM 17954 C C . THR E 1 222 ? -93.577 -25.090 44.959 1.00 21.13 293 THR E C 1
ATOM 17955 O O . THR E 1 222 ? -93.028 -26.182 44.898 1.00 27.29 293 THR E O 1
ATOM 17966 N N . ASN E 1 223 ? -93.633 -24.372 46.075 1.00 17.28 294 ASN E N 1
ATOM 17967 C CA . ASN E 1 223 ? -93.125 -24.902 47.337 1.00 22.84 294 ASN E CA 1
ATOM 17968 C C . ASN E 1 223 ? -94.131 -24.685 48.474 1.00 22.85 294 ASN E C 1
ATOM 17969 O O . ASN E 1 223 ? -93.870 -23.927 49.395 1.00 26.88 294 ASN E O 1
ATOM 17980 N N . THR E 1 224 ? -95.262 -25.381 48.416 1.00 22.94 295 THR E N 1
ATOM 17981 C CA . THR E 1 224 ? -96.374 -25.122 49.311 1.00 18.15 295 THR E CA 1
ATOM 17982 C C . THR E 1 224 ? -97.004 -26.367 49.883 1.00 15.75 295 THR E C 1
ATOM 17983 O O . THR E 1 224 ? -97.153 -27.383 49.223 1.00 16.24 295 THR E O 1
ATOM 17994 N N . ARG E 1 225 ? -97.395 -26.266 51.144 1.00 20.92 296 ARG E N 1
ATOM 17995 C CA . ARG E 1 225 ? -98.045 -27.367 51.821 1.00 19.90 296 ARG E CA 1
ATOM 17996 C C . ARG E 1 225 ? -99.552 -27.258 51.544 1.00 16.11 296 ARG E C 1
ATOM 17997 O O . ARG E 1 225 ? -100.119 -26.150 51.548 1.00 15.05 296 ARG E O 1
ATOM 18018 N N . PRO E 1 226 ? -100.219 -28.397 51.339 1.00 14.94 297 PRO E N 1
ATOM 18019 C CA . PRO E 1 226 ? -101.697 -28.370 51.247 1.00 14.41 297 PRO E CA 1
ATOM 18020 C C . PRO E 1 226 ? -102.380 -27.934 52.543 1.00 24.24 297 PRO E C 1
ATOM 18021 O O . PRO E 1 226 ? -101.852 -28.132 53.633 1.00 21.86 297 PRO E O 1
ATOM 18032 N N . LEU E 1 227 ? -103.577 -27.387 52.401 1.00 24.09 298 LEU E N 1
ATOM 18033 C CA . LEU E 1 227 ? -104.341 -26.872 53.511 1.00 23.14 298 LEU E CA 1
ATOM 18034 C C . LEU E 1 227 ? -104.597 -27.987 54.508 1.00 30.83 298 LEU E C 1
ATOM 18035 O O . LEU E 1 227 ? -104.646 -29.166 54.143 1.00 30.36 298 LEU E O 1
ATOM 18051 N N . GLN E 1 228 ? -104.708 -27.600 55.775 1.00 28.50 299 GLN E N 1
ATOM 18052 C CA . GLN E 1 228 ? -104.778 -28.543 56.881 1.00 31.06 299 GLN E CA 1
ATOM 18053 C C . GLN E 1 228 ? -106.084 -28.380 57.651 1.00 29.07 299 GLN E C 1
ATOM 18054 O O . GLN E 1 228 ? -106.703 -27.316 57.630 1.00 27.76 299 GLN E O 1
ATOM 18068 N N . LEU E 1 229 ? -106.493 -29.437 58.339 1.00 24.51 300 LEU E N 1
ATOM 18069 C CA . LEU E 1 229 ? -107.746 -29.425 59.069 1.00 30.86 300 LEU E CA 1
ATOM 18070 C C . LEU E 1 229 ? -107.709 -28.444 60.256 1.00 28.73 300 LEU E C 1
ATOM 18071 O O . LEU E 1 229 ? -106.781 -28.454 61.062 1.00 28.35 300 LEU E O 1
ATOM 18087 N N . LEU E 1 230 ? -108.699 -27.562 60.315 1.00 28.62 301 LEU E N 1
ATOM 18088 C CA . LEU E 1 230 ? -108.803 -26.600 61.393 1.00 30.82 301 LEU E CA 1
ATOM 18089 C C . LEU E 1 230 ? -108.989 -27.343 62.710 1.00 39.91 301 LEU E C 1
ATOM 18090 O O . LEU E 1 230 ? -108.383 -26.986 63.720 1.00 34.83 301 LEU E O 1
ATOM 18106 N N . ASN E 1 231 ? -109.821 -28.386 62.674 1.00 40.36 302 ASN E N 1
ATOM 18107 C CA . ASN E 1 231 ? -110.270 -29.086 63.877 1.00 36.49 302 ASN E CA 1
ATOM 18108 C C . ASN E 1 231 ? -110.949 -28.096 64.819 1.00 41.52 302 ASN E C 1
ATOM 18109 O O . ASN E 1 231 ? -111.708 -27.223 64.359 1.00 53.94 302 ASN E O 1
ATOM 18120 N N . SER E 1 232 ? -110.712 -28.219 66.117 1.00 41.65 303 SER E N 1
ATOM 18121 C CA . SER E 1 232 ? -111.485 -27.432 67.083 1.00 56.24 303 SER E CA 1
ATOM 18122 C C . SER E 1 232 ? -110.834 -26.069 67.317 1.00 59.68 303 SER E C 1
ATOM 18123 O O . SER E 1 232 ? -111.130 -25.384 68.314 1.00 60.75 303 SER E O 1
ATOM 18131 N N . ARG E 1 233 ? -109.950 -25.685 66.397 1.00 43.79 304 ARG E N 1
ATOM 18132 C CA . ARG E 1 233 ? -109.147 -24.487 66.564 1.00 40.31 304 ARG E CA 1
ATOM 18133 C C . ARG E 1 233 ? -109.933 -23.207 66.398 1.00 43.21 304 ARG E C 1
ATOM 18134 O O . ARG E 1 233 ? -110.842 -23.104 65.568 1.00 37.23 304 ARG E O 1
ATOM 18155 N N . LEU E 1 234 ? -109.504 -22.217 67.168 1.00 41.93 305 LEU E N 1
ATOM 18156 C CA . LEU E 1 234 ? -110.060 -20.885 67.111 1.00 40.82 305 LEU E CA 1
ATOM 18157 C C . LEU E 1 234 ? -109.200 -19.960 66.256 1.00 36.36 305 LEU E C 1
ATOM 18158 O O . LEU E 1 234 ? -108.010 -19.744 66.534 1.00 33.53 305 LEU E O 1
ATOM 18174 N N . VAL E 1 235 ? -109.832 -19.391 65.239 1.00 26.68 306 VAL E N 1
ATOM 18175 C CA . VAL E 1 235 ? -109.223 -18.345 64.481 1.00 31.01 306 VAL E CA 1
ATOM 18176 C C . VAL E 1 235 ? -109.793 -17.031 65.024 1.00 27.00 306 VAL E C 1
ATOM 18177 O O . VAL E 1 235 ? -110.997 -16.778 64.939 1.00 24.77 306 VAL E O 1
ATOM 18190 N N . GLU E 1 236 ? -108.911 -16.192 65.550 1.00 19.82 307 GLU E N 1
ATOM 18191 C CA . GLU E 1 236 ? -109.299 -14.899 66.080 1.00 29.64 307 GLU E CA 1
ATOM 18192 C C . GLU E 1 236 ? -108.930 -13.807 65.091 1.00 30.28 307 GLU E C 1
ATOM 18193 O O . GLU E 1 236 ? -107.852 -13.851 64.493 1.00 31.69 307 GLU E O 1
ATOM 18205 N N . TYR E 1 237 ? -109.815 -12.821 64.948 1.00 27.37 308 TYR E N 1
ATOM 18206 C CA . TYR E 1 237 ? -109.652 -11.747 63.970 1.00 28.61 308 TYR E CA 1
ATOM 18207 C C . TYR E 1 237 ? -109.398 -10.434 64.663 1.00 32.50 308 TYR E C 1
ATOM 18208 O O . TYR E 1 237 ? -110.147 -10.065 65.552 1.00 45.24 308 TYR E O 1
ATOM 18226 N N . GLU E 1 238 ? -108.364 -9.718 64.246 1.00 32.92 309 GLU E N 1
ATOM 18227 C CA . GLU E 1 238 ? -108.150 -8.346 64.692 1.00 35.82 309 GLU E CA 1
ATOM 18228 C C . GLU E 1 238 ? -108.357 -7.387 63.534 1.00 43.91 309 GLU E C 1
ATOM 18229 O O . GLU E 1 238 ? -107.447 -6.640 63.173 1.00 49.08 309 GLU E O 1
ATOM 18241 N N . LEU E 1 239 ? -109.544 -7.419 62.940 1.00 48.29 310 LEU E N 1
ATOM 18242 C CA . LEU E 1 239 ? -109.861 -6.525 61.827 1.00 56.77 310 LEU E CA 1
ATOM 18243 C C . LEU E 1 239 ? -110.117 -5.095 62.339 1.00 57.38 310 LEU E C 1
ATOM 18244 O O . LEU E 1 239 ? -109.308 -4.504 63.088 1.00 48.42 310 LEU E O 1
ATOM 18261 N N . ALA F 1 2 ? -75.404 -105.010 35.493 1.00 49.17 73 ALA F N 1
ATOM 18262 C CA . ALA F 1 2 ? -76.555 -104.058 35.410 1.00 68.17 73 ALA F CA 1
ATOM 18263 C C . ALA F 1 2 ? -76.069 -102.612 35.619 1.00 63.73 73 ALA F C 1
ATOM 18264 O O . ALA F 1 2 ? -75.270 -102.106 34.817 1.00 57.89 73 ALA F O 1
ATOM 18271 N N . ALA F 1 3 ? -76.536 -101.961 36.691 1.00 59.02 74 ALA F N 1
ATOM 18272 C CA . ALA F 1 3 ? -76.206 -100.555 36.963 1.00 55.51 74 ALA F CA 1
ATOM 18273 C C . ALA F 1 3 ? -74.739 -100.415 37.284 1.00 49.16 74 ALA F C 1
ATOM 18274 O O . ALA F 1 3 ? -74.108 -101.360 37.739 1.00 50.08 74 ALA F O 1
ATOM 18281 N N . TRP F 1 4 ? -74.195 -99.233 37.042 1.00 43.38 75 TRP F N 1
ATOM 18282 C CA . TRP F 1 4 ? -72.807 -98.977 37.376 1.00 40.91 75 TRP F CA 1
ATOM 18283 C C . TRP F 1 4 ? -72.642 -97.488 37.580 1.00 33.96 75 TRP F C 1
ATOM 18284 O O . TRP F 1 4 ? -73.510 -96.685 37.193 1.00 30.69 75 TRP F O 1
ATOM 18305 N N . ASN F 1 5 ? -71.527 -97.135 38.206 1.00 30.29 76 ASN F N 1
ATOM 18306 C CA . ASN F 1 5 ? -71.208 -95.742 38.470 1.00 34.12 76 ASN F CA 1
ATOM 18307 C C . ASN F 1 5 ? -69.710 -95.535 38.512 1.00 29.64 76 ASN F C 1
ATOM 18308 O O . ASN F 1 5 ? -68.924 -96.473 38.382 1.00 24.77 76 ASN F O 1
ATOM 18319 N N . TYR F 1 6 ? -69.317 -94.286 38.661 1.00 30.11 77 TYR F N 1
ATOM 18320 C CA . TYR F 1 6 ? -67.943 -93.985 38.968 1.00 38.26 77 TYR F CA 1
ATOM 18321 C C . TYR F 1 6 ? -67.871 -93.961 40.494 1.00 41.53 77 TYR F C 1
ATOM 18322 O O . TYR F 1 6 ? -66.926 -94.466 41.110 1.00 35.82 77 TYR F O 1
ATOM 18340 N N . GLY F 1 7 ? -68.916 -93.408 41.095 1.00 35.81 78 GLY F N 1
ATOM 18341 C CA . GLY F 1 7 ? -69.080 -93.468 42.530 1.00 40.78 78 GLY F CA 1
ATOM 18342 C C . GLY F 1 7 ? -68.267 -92.427 43.274 1.00 44.26 78 GLY F C 1
ATOM 18343 O O . GLY F 1 7 ? -67.916 -91.370 42.737 1.00 39.92 78 GLY F O 1
ATOM 18347 N N . GLU F 1 8 ? -67.959 -92.741 44.524 1.00 38.94 79 GLU F N 1
ATOM 18348 C CA . GLU F 1 8 ? -67.333 -91.785 45.404 1.00 36.17 79 GLU F CA 1
ATOM 18349 C C . GLU F 1 8 ? -66.011 -92.360 45.858 1.00 36.42 79 GLU F C 1
ATOM 18350 O O . GLU F 1 8 ? -65.813 -93.568 45.772 1.00 43.43 79 GLU F O 1
ATOM 18362 N N . VAL F 1 9 ? -65.091 -91.512 46.305 1.00 31.03 80 VAL F N 1
ATOM 18363 C CA . VAL F 1 9 ? -63.799 -92.004 46.781 1.00 35.62 80 VAL F CA 1
ATOM 18364 C C . VAL F 1 9 ? -63.967 -93.110 47.859 1.00 46.10 80 VAL F C 1
ATOM 18365 O O . VAL F 1 9 ? -64.800 -92.993 48.781 1.00 43.86 80 VAL F O 1
ATOM 18378 N N . ALA F 1 10 ? -63.171 -94.177 47.719 1.00 44.09 81 ALA F N 1
ATOM 18379 C CA . ALA F 1 10 ? -63.360 -95.432 48.463 1.00 46.52 81 ALA F CA 1
ATOM 18380 C C . ALA F 1 10 ? -62.764 -95.407 49.853 1.00 47.02 81 ALA F C 1
ATOM 18381 O O . ALA F 1 10 ? -62.963 -96.344 50.621 1.00 45.13 81 ALA F O 1
ATOM 18388 N N . GLY F 1 11 ? -62.016 -94.352 50.161 1.00 44.82 82 GLY F N 1
ATOM 18389 C CA . GLY F 1 11 ? -61.266 -94.269 51.399 1.00 42.70 82 GLY F CA 1
ATOM 18390 C C . GLY F 1 11 ? -62.086 -93.889 52.626 1.00 50.99 82 GLY F C 1
ATOM 18391 O O . GLY F 1 11 ? -61.916 -94.468 53.699 1.00 46.28 82 GLY F O 1
ATOM 18395 N N . PRO F 1 12 ? -62.969 -92.889 52.494 1.00 50.48 83 PRO F N 1
ATOM 18396 C CA . PRO F 1 12 ? -63.771 -92.513 53.662 1.00 49.65 83 PRO F CA 1
ATOM 18397 C C . PRO F 1 12 ? -64.632 -93.631 54.298 1.00 47.86 83 PRO F C 1
ATOM 18398 O O . PRO F 1 12 ? -64.622 -93.751 55.514 1.00 48.22 83 PRO F O 1
ATOM 18409 N N . PRO F 1 13 ? -65.355 -94.435 53.505 1.00 56.55 84 PRO F N 1
ATOM 18410 C CA . PRO F 1 13 ? -66.196 -95.433 54.186 1.00 52.81 84 PRO F CA 1
ATOM 18411 C C . PRO F 1 13 ? -65.405 -96.598 54.777 1.00 47.76 84 PRO F C 1
ATOM 18412 O O . PRO F 1 13 ? -66.010 -97.511 55.318 1.00 48.31 84 PRO F O 1
ATOM 18423 N N . THR F 1 14 ? -64.084 -96.580 54.652 1.00 52.49 85 THR F N 1
ATOM 18424 C CA . THR F 1 14 ? -63.247 -97.612 55.259 1.00 53.35 85 THR F CA 1
ATOM 18425 C C . THR F 1 14 ? -62.522 -97.037 56.488 1.00 53.08 85 THR F C 1
ATOM 18426 O O . THR F 1 14 ? -61.769 -97.730 57.174 1.00 52.83 85 THR F O 1
ATOM 18437 N N . TRP F 1 15 ? -62.770 -95.765 56.770 1.00 48.19 86 TRP F N 1
ATOM 18438 C CA . TRP F 1 15 ? -62.144 -95.103 57.894 1.00 43.40 86 TRP F CA 1
ATOM 18439 C C . TRP F 1 15 ? -62.605 -95.754 59.189 1.00 52.98 86 TRP F C 1
ATOM 18440 O O . TRP F 1 15 ? -63.804 -95.942 59.406 1.00 47.31 86 TRP F O 1
ATOM 18461 N N . LYS F 1 16 ? -61.641 -96.107 60.038 1.00 50.35 87 LYS F N 1
ATOM 18462 C CA . LYS F 1 16 ? -61.917 -96.873 61.247 1.00 58.55 87 LYS F CA 1
ATOM 18463 C C . LYS F 1 16 ? -61.989 -95.961 62.474 1.00 50.70 87 LYS F C 1
ATOM 18464 O O . LYS F 1 16 ? -61.481 -94.831 62.476 1.00 46.32 87 LYS F O 1
ATOM 18483 N N . GLY F 1 17 ? -62.615 -96.479 63.520 1.00 43.94 88 GLY F N 1
ATOM 18484 C CA . GLY F 1 17 ? -62.651 -95.800 64.794 1.00 34.70 88 GLY F CA 1
ATOM 18485 C C . GLY F 1 17 ? -63.900 -94.979 65.007 1.00 33.81 88 GLY F C 1
ATOM 18486 O O . GLY F 1 17 ? -65.015 -95.380 64.636 1.00 32.54 88 GLY F O 1
ATOM 18490 N N . VAL F 1 18 ? -63.700 -93.820 65.628 1.00 35.68 89 VAL F N 1
ATOM 18491 C CA . VAL F 1 18 ? -64.788 -92.905 65.873 1.00 32.38 89 VAL F CA 1
ATOM 18492 C C . VAL F 1 18 ? -65.313 -92.470 64.524 1.00 34.59 89 VAL F C 1
ATOM 18493 O O . VAL F 1 18 ? -66.519 -92.224 64.380 1.00 37.05 89 VAL F O 1
ATOM 18506 N N . CYS F 1 19 ? -64.420 -92.401 63.529 1.00 34.83 90 CYS F N 1
ATOM 18507 C CA . CYS F 1 19 ? -64.844 -92.120 62.150 1.00 41.16 90 CYS F CA 1
ATOM 18508 C C . CYS F 1 19 ? -66.059 -92.975 61.766 1.00 36.88 90 CYS F C 1
ATOM 18509 O O . CYS F 1 19 ? -66.917 -92.514 61.016 1.00 42.18 90 CYS F O 1
ATOM 18516 N N . ALA F 1 20 ? -66.148 -94.188 62.316 1.00 34.10 91 ALA F N 1
ATOM 18517 C CA . ALA F 1 20 ? -67.180 -95.144 61.911 1.00 37.37 91 ALA F CA 1
ATOM 18518 C C . ALA F 1 20 ? -68.295 -95.330 62.946 1.00 33.85 91 ALA F C 1
ATOM 18519 O O . ALA F 1 20 ? -69.406 -95.737 62.625 1.00 34.31 91 ALA F O 1
ATOM 18526 N N . THR F 1 21 ? -67.991 -95.036 64.194 1.00 34.45 92 THR F N 1
ATOM 18527 C CA . THR F 1 21 ? -68.902 -95.362 65.272 1.00 41.75 92 THR F CA 1
ATOM 18528 C C . THR F 1 21 ? -69.439 -94.121 66.023 1.00 38.34 92 THR F C 1
ATOM 18529 O O . THR F 1 21 ? -70.481 -94.195 66.677 1.00 38.09 92 THR F O 1
ATOM 18540 N N . GLY F 1 22 ? -68.753 -92.985 65.901 1.00 32.96 93 GLY F N 1
ATOM 18541 C CA . GLY F 1 22 ? -69.139 -91.779 66.612 1.00 32.27 93 GLY F CA 1
ATOM 18542 C C . GLY F 1 22 ? -70.526 -91.377 66.193 1.00 29.58 93 GLY F C 1
ATOM 18543 O O . GLY F 1 22 ? -70.966 -91.798 65.131 1.00 33.28 93 GLY F O 1
ATOM 18547 N N . LYS F 1 23 ? -71.227 -90.585 66.996 1.00 22.70 94 LYS F N 1
ATOM 18548 C CA . LYS F 1 23 ? -72.576 -90.158 66.600 1.00 29.62 94 LYS F CA 1
ATOM 18549 C C . LYS F 1 23 ? -72.710 -88.636 66.521 1.00 23.01 94 LYS F C 1
ATOM 18550 O O . LYS F 1 23 ? -73.815 -88.109 66.376 1.00 24.51 94 LYS F O 1
ATOM 18569 N N . ARG F 1 24 ? -71.574 -87.949 66.617 1.00 19.98 95 ARG F N 1
ATOM 18570 C CA . ARG F 1 24 ? -71.482 -86.502 66.418 1.00 21.97 95 ARG F CA 1
ATOM 18571 C C . ARG F 1 24 ? -70.395 -86.206 65.346 1.00 27.01 95 ARG F C 1
ATOM 18572 O O . ARG F 1 24 ? -69.368 -85.559 65.628 1.00 22.78 95 ARG F O 1
ATOM 18593 N N . GLN F 1 25 ? -70.629 -86.677 64.120 1.00 19.91 96 GLN F N 1
ATOM 18594 C CA . GLN F 1 25 ? -69.614 -86.618 63.065 1.00 28.79 96 GLN F CA 1
ATOM 18595 C C . GLN F 1 25 ? -69.790 -85.448 62.080 1.00 24.53 96 GLN F C 1
ATOM 18596 O O . GLN F 1 25 ? -70.900 -85.016 61.796 1.00 19.24 96 GLN F O 1
ATOM 18610 N N . SER F 1 26 ? -68.676 -84.918 61.590 1.00 22.23 97 SER F N 1
ATOM 18611 C CA . SER F 1 26 ? -68.727 -83.866 60.593 1.00 24.51 97 SER F CA 1
ATOM 18612 C C . SER F 1 26 ? -68.225 -84.438 59.254 1.00 22.63 97 SER F C 1
ATOM 18613 O O . SER F 1 26 ? -67.424 -85.386 59.239 1.00 22.44 97 SER F O 1
ATOM 18621 N N . PRO F 1 27 ? -68.691 -83.871 58.125 1.00 19.49 98 PRO F N 1
ATOM 18622 C CA . PRO F 1 27 ? -69.589 -82.720 58.022 1.00 19.39 98 PRO F CA 1
ATOM 18623 C C . PRO F 1 27 ? -71.055 -83.148 57.991 1.00 19.94 98 PRO F C 1
ATOM 18624 O O . PRO F 1 27 ? -71.383 -84.338 58.079 1.00 19.47 98 PRO F O 1
ATOM 18635 N N . ILE F 1 28 ? -71.935 -82.174 57.820 1.00 21.14 99 ILE F N 1
ATOM 18636 C CA . ILE F 1 28 ? -73.363 -82.427 57.860 1.00 24.33 99 ILE F CA 1
ATOM 18637 C C . ILE F 1 28 ? -74.064 -81.501 56.908 1.00 22.41 99 ILE F C 1
ATOM 18638 O O . ILE F 1 28 ? -73.532 -80.449 56.538 1.00 20.58 99 ILE F O 1
ATOM 18654 N N . ASN F 1 29 ? -75.273 -81.889 56.529 1.00 24.15 100 ASN F N 1
ATOM 18655 C CA . ASN F 1 29 ? -76.157 -80.978 55.841 1.00 24.16 100 ASN F CA 1
ATOM 18656 C C . ASN F 1 29 ? -76.691 -79.913 56.818 1.00 23.61 100 ASN F C 1
ATOM 18657 O O . ASN F 1 29 ? -77.001 -80.196 57.969 1.00 36.12 100 ASN F O 1
ATOM 18668 N N . ILE F 1 30 ? -76.764 -78.687 56.334 1.00 22.76 101 ILE F N 1
ATOM 18669 C CA . ILE F 1 30 ? -77.218 -77.546 57.089 1.00 27.56 101 ILE F CA 1
ATOM 18670 C C . ILE F 1 30 ? -78.480 -77.014 56.423 1.00 29.04 101 ILE F C 1
ATOM 18671 O O . ILE F 1 30 ? -78.416 -76.410 55.369 1.00 27.48 101 ILE F O 1
ATOM 18687 N N . PRO F 1 31 ? -79.644 -77.284 57.017 1.00 35.56 102 PRO F N 1
ATOM 18688 C CA . PRO F 1 31 ? -80.906 -76.758 56.491 1.00 38.89 102 PRO F CA 1
ATOM 18689 C C . PRO F 1 31 ? -80.965 -75.249 56.556 1.00 45.52 102 PRO F C 1
ATOM 18690 O O . PRO F 1 31 ? -80.441 -74.690 57.517 1.00 46.10 102 PRO F O 1
ATOM 18701 N N . LEU F 1 32 ? -81.584 -74.604 55.571 1.00 43.52 103 LEU F N 1
ATOM 18702 C CA . LEU F 1 32 ? -81.835 -73.167 55.644 1.00 51.10 103 LEU F CA 1
ATOM 18703 C C . LEU F 1 32 ? -83.323 -72.907 55.480 1.00 64.30 103 LEU F C 1
ATOM 18704 O O . LEU F 1 32 ? -83.987 -72.384 56.387 1.00 56.86 103 LEU F O 1
ATOM 18720 N N . ASN F 1 33 ? -83.822 -73.309 54.306 1.00 79.69 104 ASN F N 1
ATOM 18721 C CA . ASN F 1 33 ? -85.217 -73.129 53.887 1.00 89.84 104 ASN F CA 1
ATOM 18722 C C . ASN F 1 33 ? -86.138 -74.165 54.505 1.00 91.58 104 ASN F C 1
ATOM 18723 O O . ASN F 1 33 ? -87.271 -74.343 54.057 1.00 103.18 104 ASN F O 1
ATOM 18734 N N . THR F 1 34 ? -85.651 -74.867 55.517 1.00 79.34 105 THR F N 1
ATOM 18735 C CA . THR F 1 34 ? -86.502 -75.799 56.226 1.00 98.34 105 THR F CA 1
ATOM 18736 C C . THR F 1 34 ? -87.668 -75.012 56.830 1.00 99.06 105 THR F C 1
ATOM 18737 O O . THR F 1 34 ? -87.500 -73.863 57.265 1.00 90.03 105 THR F O 1
ATOM 18748 N N . SER F 1 35 ? -88.849 -75.630 56.806 1.00 102.96 106 SER F N 1
ATOM 18749 C CA . SER F 1 35 ? -90.047 -75.079 57.429 1.00 103.03 106 SER F CA 1
ATOM 18750 C C . SER F 1 35 ? -89.970 -75.276 58.950 1.00 96.35 106 SER F C 1
ATOM 18751 O O . SER F 1 35 ? -90.578 -74.522 59.716 1.00 90.01 106 SER F O 1
ATOM 18759 N N . ALA F 1 36 ? -89.211 -76.282 59.379 1.00 86.27 107 ALA F N 1
ATOM 18760 C CA . ALA F 1 36 ? -89.040 -76.551 60.797 1.00 85.81 107 ALA F CA 1
ATOM 18761 C C . ALA F 1 36 ? -88.285 -75.381 61.450 1.00 97.45 107 ALA F C 1
ATOM 18762 O O . ALA F 1 36 ? -87.405 -74.782 60.811 1.00 87.17 107 ALA F O 1
ATOM 18769 N N . PRO F 1 37 ? -88.620 -75.055 62.724 1.00 90.23 108 PRO F N 1
ATOM 18770 C CA . PRO F 1 37 ? -88.037 -73.919 63.459 1.00 83.78 108 PRO F CA 1
ATOM 18771 C C . PRO F 1 37 ? -86.599 -74.172 63.908 1.00 82.35 108 PRO F C 1
ATOM 18772 O O . PRO F 1 37 ? -86.195 -75.320 64.118 1.00 80.47 108 PRO F O 1
ATOM 18783 N N . LYS F 1 38 ? -85.845 -73.089 64.056 1.00 72.83 109 LYS F N 1
ATOM 18784 C CA . LYS F 1 38 ? -84.411 -73.167 64.260 1.00 56.66 109 LYS F CA 1
ATOM 18785 C C . LYS F 1 38 ? -84.084 -72.666 65.650 1.00 45.25 109 LYS F C 1
ATOM 18786 O O . LYS F 1 38 ? -84.607 -71.640 66.078 1.00 55.01 109 LYS F O 1
ATOM 18805 N N . VAL F 1 39 ? -83.232 -73.404 66.358 1.00 43.08 110 VAL F N 1
ATOM 18806 C CA . VAL F 1 39 ? -82.743 -73.004 67.685 1.00 36.82 110 VAL F CA 1
ATOM 18807 C C . VAL F 1 39 ? -81.672 -71.961 67.500 1.00 40.45 110 VAL F C 1
ATOM 18808 O O . VAL F 1 39 ? -80.818 -72.089 66.623 1.00 45.87 110 VAL F O 1
ATOM 18821 N N . ASP F 1 40 ? -81.715 -70.936 68.336 1.00 41.72 111 ASP F N 1
ATOM 18822 C CA . ASP F 1 40 ? -80.834 -69.799 68.205 1.00 33.60 111 ASP F CA 1
ATOM 18823 C C . ASP F 1 40 ? -79.516 -70.029 68.881 1.00 40.06 111 ASP F C 1
ATOM 18824 O O . ASP F 1 40 ? -79.472 -70.580 69.985 1.00 55.60 111 ASP F O 1
ATOM 18833 N N . ALA F 1 41 ? -78.439 -69.561 68.261 1.00 33.95 112 ALA F N 1
ATOM 18834 C CA . ALA F 1 41 ? -77.130 -69.690 68.877 1.00 33.49 112 ALA F CA 1
ATOM 18835 C C . ALA F 1 41 ? -76.998 -68.743 70.076 1.00 40.85 112 ALA F C 1
ATOM 18836 O O . ALA F 1 41 ? -76.453 -69.126 71.110 1.00 42.73 112 ALA F O 1
ATOM 18843 N N . GLU F 1 42 ? -77.496 -67.517 69.938 1.00 43.11 113 GLU F N 1
ATOM 18844 C CA . GLU F 1 42 ? -77.335 -66.492 70.974 1.00 45.54 113 GLU F CA 1
ATOM 18845 C C . GLU F 1 42 ? -75.864 -66.343 71.348 1.00 43.64 113 GLU F C 1
ATOM 18846 O O . GLU F 1 42 ? -75.534 -66.349 72.540 1.00 46.70 113 GLU F O 1
ATOM 18858 N N . MET F 1 43 ? -74.983 -66.239 70.352 1.00 35.36 114 MET F N 1
ATOM 18859 C CA . MET F 1 43 ? -73.543 -66.125 70.604 1.00 37.60 114 MET F CA 1
ATOM 18860 C C . MET F 1 43 ? -72.965 -64.787 70.123 1.00 39.22 114 MET F C 1
ATOM 18861 O O . MET F 1 43 ? -71.746 -64.532 70.216 1.00 33.47 114 MET F O 1
ATOM 18875 N N . GLY F 1 44 ? -73.840 -63.925 69.624 1.00 36.80 115 GLY F N 1
ATOM 18876 C CA . GLY F 1 44 ? -73.393 -62.661 69.085 1.00 40.73 115 GLY F CA 1
ATOM 18877 C C . GLY F 1 44 ? -72.640 -62.874 67.783 1.00 48.55 115 GLY F C 1
ATOM 18878 O O . GLY F 1 44 ? -73.029 -63.684 66.958 1.00 43.60 115 GLY F O 1
ATOM 18882 N N . GLU F 1 45 ? -71.553 -62.143 67.597 1.00 51.00 116 GLU F N 1
ATOM 18883 C CA . GLU F 1 45 ? -70.853 -62.175 66.330 1.00 34.41 116 GLU F CA 1
ATOM 18884 C C . GLU F 1 45 ? -69.364 -62.370 66.535 1.00 35.31 116 GLU F C 1
ATOM 18885 O O . GLU F 1 45 ? -68.831 -62.160 67.622 1.00 47.60 116 GLU F O 1
ATOM 18897 N N . PHE F 1 46 ? -68.703 -62.825 65.485 1.00 33.58 117 PHE F N 1
ATOM 18898 C CA . PHE F 1 46 ? -67.276 -63.078 65.529 1.00 38.05 117 PHE F CA 1
ATOM 18899 C C . PHE F 1 46 ? -66.519 -61.768 65.483 1.00 39.76 117 PHE F C 1
ATOM 18900 O O . PHE F 1 46 ? -66.938 -60.805 64.831 1.00 41.03 117 PHE F O 1
ATOM 18917 N N . ASP F 1 47 ? -65.410 -61.729 66.201 1.00 43.48 118 ASP F N 1
ATOM 18918 C CA . ASP F 1 47 ? -64.465 -60.641 66.046 1.00 42.04 118 ASP F CA 1
ATOM 18919 C C . ASP F 1 47 ? -63.090 -61.241 65.890 1.00 42.73 118 ASP F C 1
ATOM 18920 O O . ASP F 1 47 ? -62.627 -62.041 66.726 1.00 40.26 118 ASP F O 1
ATOM 18929 N N . PHE F 1 48 ? -62.432 -60.830 64.815 1.00 41.82 119 PHE F N 1
ATOM 18930 C CA . PHE F 1 48 ? -61.162 -61.420 64.441 1.00 43.93 119 PHE F CA 1
ATOM 18931 C C . PHE F 1 48 ? -59.983 -60.540 64.830 1.00 33.44 119 PHE F C 1
ATOM 18932 O O . PHE F 1 48 ? -60.012 -59.328 64.688 1.00 37.11 119 PHE F O 1
ATOM 18949 N N . ALA F 1 49 ? -58.969 -61.180 65.378 1.00 35.71 120 ALA F N 1
ATOM 18950 C CA . ALA F 1 49 ? -57.708 -60.532 65.683 1.00 38.99 120 ALA F CA 1
ATOM 18951 C C . ALA F 1 49 ? -56.607 -61.420 65.110 1.00 38.80 120 ALA F C 1
ATOM 18952 O O . ALA F 1 49 ? -55.794 -62.008 65.836 1.00 38.27 120 ALA F O 1
ATOM 18959 N N . TYR F 1 50 ? -56.632 -61.557 63.788 1.00 47.52 121 TYR F N 1
ATOM 18960 C CA . TYR F 1 50 ? -55.615 -62.324 63.099 1.00 42.74 121 TYR F CA 1
ATOM 18961 C C . TYR F 1 50 ? -54.465 -61.386 62.751 1.00 47.33 121 TYR F C 1
ATOM 18962 O O . TYR F 1 50 ? -54.536 -60.656 61.764 1.00 50.31 121 TYR F O 1
ATOM 18980 N N . GLY F 1 51 ? -53.417 -61.426 63.580 1.00 52.90 122 GLY F N 1
ATOM 18981 C CA . GLY F 1 51 ? -52.420 -60.367 63.644 1.00 57.66 122 GLY F CA 1
ATOM 18982 C C . GLY F 1 51 ? -50.991 -60.764 63.306 1.00 65.79 122 GLY F C 1
ATOM 18983 O O . GLY F 1 51 ? -50.339 -60.108 62.489 1.00 74.71 122 GLY F O 1
ATOM 18987 N N . SER F 1 52 ? -50.492 -61.823 63.934 1.00 59.46 123 SER F N 1
ATOM 18988 C CA . SER F 1 52 ? -49.119 -62.271 63.683 1.00 65.34 123 SER F CA 1
ATOM 18989 C C . SER F 1 52 ? -49.081 -63.353 62.584 1.00 62.98 123 SER F C 1
ATOM 18990 O O . SER F 1 52 ? -48.860 -64.543 62.852 1.00 63.58 123 SER F O 1
ATOM 18998 N N . PHE F 1 53 ? -49.278 -62.909 61.344 1.00 64.78 124 PHE F N 1
ATOM 18999 C CA . PHE F 1 53 ? -49.387 -63.804 60.196 1.00 65.71 124 PHE F CA 1
ATOM 19000 C C . PHE F 1 53 ? -48.300 -63.590 59.154 1.00 68.59 124 PHE F C 1
ATOM 19001 O O . PHE F 1 53 ? -48.443 -64.035 58.015 1.00 68.47 124 PHE F O 1
ATOM 19018 N N . GLU F 1 54 ? -47.219 -62.916 59.533 1.00 73.95 125 GLU F N 1
ATOM 19019 C CA . GLU F 1 54 ? -46.199 -62.522 58.560 1.00 75.50 125 GLU F CA 1
ATOM 19020 C C . GLU F 1 54 ? -45.119 -63.583 58.365 1.00 67.17 125 GLU F C 1
ATOM 19021 O O . GLU F 1 54 ? -44.300 -63.482 57.454 1.00 84.48 125 GLU F O 1
ATOM 19033 N N . LYS F 1 55 ? -45.129 -64.597 59.217 1.00 64.50 126 LYS F N 1
ATOM 19034 C CA . LYS F 1 55 ? -44.243 -65.742 59.067 1.00 66.98 126 LYS F CA 1
ATOM 19035 C C . LYS F 1 55 ? -45.071 -67.019 59.143 1.00 67.19 126 LYS F C 1
ATOM 19036 O O . LYS F 1 55 ? -45.392 -67.485 60.241 1.00 68.44 126 LYS F O 1
ATOM 19055 N N . CYS F 1 56 ? -45.413 -67.583 57.986 1.00 64.64 127 CYS F N 1
ATOM 19056 C CA . CYS F 1 56 ? -46.205 -68.811 57.943 1.00 54.75 127 CYS F CA 1
ATOM 19057 C C . CYS F 1 56 ? -45.391 -69.948 57.372 1.00 47.22 127 CYS F C 1
ATOM 19058 O O . CYS F 1 56 ? -44.291 -69.744 56.871 1.00 52.57 127 CYS F O 1
ATOM 19066 N N . ASP F 1 57 ? -45.923 -71.154 57.494 1.00 40.14 128 ASP F N 1
ATOM 19067 C CA . ASP F 1 57 ? -45.271 -72.338 56.968 1.00 42.14 128 ASP F CA 1
ATOM 19068 C C . ASP F 1 57 ? -46.277 -73.161 56.185 1.00 56.62 128 ASP F C 1
ATOM 19069 O O . ASP F 1 57 ? -47.155 -73.785 56.786 1.00 53.45 128 ASP F O 1
ATOM 19078 N N . VAL F 1 58 ? -46.153 -73.163 54.853 1.00 47.06 129 VAL F N 1
ATOM 19079 C CA . VAL F 1 58 ? -47.091 -73.885 54.014 1.00 35.40 129 VAL F CA 1
ATOM 19080 C C . VAL F 1 58 ? -46.601 -75.320 53.863 1.00 42.15 129 VAL F C 1
ATOM 19081 O O . VAL F 1 58 ? -45.400 -75.542 53.686 1.00 50.92 129 VAL F O 1
ATOM 19094 N N . LEU F 1 59 ? -47.506 -76.293 53.993 1.00 35.79 130 LEU F N 1
ATOM 19095 C CA . LEU F 1 59 ? -47.100 -77.699 53.917 1.00 35.77 130 LEU F CA 1
ATOM 19096 C C . LEU F 1 59 ? -48.070 -78.621 53.188 1.00 42.42 130 LEU F C 1
ATOM 19097 O O . LEU F 1 59 ? -49.295 -78.434 53.177 1.00 45.93 130 LEU F O 1
ATOM 19113 N N . ASN F 1 60 ? -47.472 -79.630 52.574 1.00 43.08 131 ASN F N 1
ATOM 19114 C CA . ASN F 1 60 ? -48.178 -80.613 51.797 1.00 40.61 131 ASN F CA 1
ATOM 19115 C C . ASN F 1 60 ? -48.506 -81.772 52.713 1.00 45.47 131 ASN F C 1
ATOM 19116 O O . ASN F 1 60 ? -47.623 -82.527 53.104 1.00 48.85 131 ASN F O 1
ATOM 19127 N N . THR F 1 61 ? -49.776 -81.911 53.066 1.00 43.79 132 THR F N 1
ATOM 19128 C CA . THR F 1 61 ? -50.175 -82.925 54.020 1.00 33.77 132 THR F CA 1
ATOM 19129 C C . THR F 1 61 ? -50.020 -84.332 53.451 1.00 33.72 132 THR F C 1
ATOM 19130 O O . THR F 1 61 ? -50.111 -85.316 54.174 1.00 40.58 132 THR F O 1
ATOM 19141 N N . GLY F 1 62 ? -49.789 -84.433 52.149 1.00 46.96 133 GLY F N 1
ATOM 19142 C CA . GLY F 1 62 ? -49.837 -85.718 51.477 1.00 37.73 133 GLY F CA 1
ATOM 19143 C C . GLY F 1 62 ? -51.248 -86.299 51.502 1.00 43.07 133 GLY F C 1
ATOM 19144 O O . GLY F 1 62 ? -51.424 -87.498 51.287 1.00 42.58 133 GLY F O 1
ATOM 19148 N N . HIS F 1 63 ? -52.248 -85.451 51.764 1.00 43.80 134 HIS F N 1
ATOM 19149 C CA . HIS F 1 63 ? -53.644 -85.882 51.869 1.00 43.90 134 HIS F CA 1
ATOM 19150 C C . HIS F 1 63 ? -54.578 -85.020 51.032 1.00 42.08 134 HIS F C 1
ATOM 19151 O O . HIS F 1 63 ? -55.782 -84.839 51.314 1.00 40.20 134 HIS F O 1
ATOM 19166 N N . GLY F 1 64 ? -53.998 -84.469 49.987 1.00 36.42 135 GLY F N 1
ATOM 19167 C CA . GLY F 1 64 ? -54.768 -83.702 49.048 1.00 35.75 135 GLY F CA 1
ATOM 19168 C C . GLY F 1 64 ? -54.495 -82.248 49.256 1.00 31.68 135 GLY F C 1
ATOM 19169 O O . GLY F 1 64 ? -53.991 -81.577 48.364 1.00 44.40 135 GLY F O 1
ATOM 19173 N N . THR F 1 65 ? -54.815 -81.739 50.426 1.00 29.13 136 THR F N 1
ATOM 19174 C CA . THR F 1 65 ? -54.762 -80.304 50.576 1.00 30.14 136 THR F CA 1
ATOM 19175 C C . THR F 1 65 ? -53.387 -79.817 51.030 1.00 31.88 136 THR F C 1
ATOM 19176 O O . THR F 1 65 ? -52.568 -80.585 51.558 1.00 31.15 136 THR F O 1
ATOM 19187 N N . MET F 1 66 ? -53.114 -78.539 50.805 1.00 26.01 137 MET F N 1
ATOM 19188 C CA . MET F 1 66 ? -51.990 -77.964 51.493 1.00 34.06 137 MET F CA 1
ATOM 19189 C C . MET F 1 66 ? -52.584 -77.458 52.789 1.00 36.44 137 MET F C 1
ATOM 19190 O O . MET F 1 66 ? -53.814 -77.345 52.929 1.00 27.85 137 MET F O 1
ATOM 19204 N N . GLN F 1 67 ? -51.701 -77.181 53.736 1.00 41.89 138 GLN F N 1
ATOM 19205 C CA . GLN F 1 67 ? -52.073 -76.645 55.044 1.00 33.94 138 GLN F CA 1
ATOM 19206 C C . GLN F 1 67 ? -51.142 -75.462 55.356 1.00 31.70 138 GLN F C 1
ATOM 19207 O O . GLN F 1 67 ? -49.913 -75.595 55.300 1.00 32.35 138 GLN F O 1
ATOM 19221 N N . VAL F 1 68 ? -51.726 -74.299 55.632 1.00 26.11 139 VAL F N 1
ATOM 19222 C CA . VAL F 1 68 ? -50.965 -73.144 56.093 1.00 33.65 139 VAL F CA 1
ATOM 19223 C C . VAL F 1 68 ? -50.964 -73.095 57.635 1.00 40.75 139 VAL F C 1
ATOM 19224 O O . VAL F 1 68 ? -52.037 -72.947 58.227 1.00 34.29 139 VAL F O 1
ATOM 19237 N N . ASN F 1 69 ? -49.785 -73.217 58.267 1.00 37.88 140 ASN F N 1
ATOM 19238 C CA . ASN F 1 69 ? -49.665 -73.212 59.731 1.00 31.17 140 ASN F CA 1
ATOM 19239 C C . ASN F 1 69 ? -49.229 -71.877 60.232 1.00 41.07 140 ASN F C 1
ATOM 19240 O O . ASN F 1 69 ? -48.249 -71.324 59.754 1.00 48.18 140 ASN F O 1
ATOM 19251 N N . PHE F 1 70 ? -49.955 -71.373 61.223 1.00 45.37 141 PHE F N 1
ATOM 19252 C CA . PHE F 1 70 ? -49.661 -70.075 61.801 1.00 49.69 141 PHE F CA 1
ATOM 19253 C C . PHE F 1 70 ? -48.937 -70.182 63.132 1.00 56.66 141 PHE F C 1
ATOM 19254 O O . PHE F 1 70 ? -48.961 -71.245 63.780 1.00 34.84 141 PHE F O 1
ATOM 19271 N N . PRO F 1 71 ? -48.275 -69.071 63.533 1.00 67.03 142 PRO F N 1
ATOM 19272 C CA . PRO F 1 71 ? -47.702 -68.998 64.870 1.00 61.01 142 PRO F CA 1
ATOM 19273 C C . PRO F 1 71 ? -48.800 -68.614 65.837 1.00 63.94 142 PRO F C 1
ATOM 19274 O O . PRO F 1 71 ? -49.873 -68.145 65.411 1.00 57.25 142 PRO F O 1
ATOM 19285 N N . ALA F 1 72 ? -48.529 -68.806 67.123 1.00 59.43 143 ALA F N 1
ATOM 19286 C CA . ALA F 1 72 ? -49.441 -68.357 68.151 1.00 55.06 143 ALA F CA 1
ATOM 19287 C C . ALA F 1 72 ? -49.638 -66.855 67.999 1.00 52.98 143 ALA F C 1
ATOM 19288 O O . ALA F 1 72 ? -48.739 -66.146 67.510 1.00 52.26 143 ALA F O 1
ATOM 19295 N N . GLY F 1 73 ? -50.816 -66.374 68.397 1.00 36.43 144 GLY F N 1
ATOM 19296 C CA . GLY F 1 73 ? -51.047 -64.945 68.478 1.00 34.42 144 GLY F CA 1
ATOM 19297 C C . GLY F 1 73 ? -52.196 -64.460 67.636 1.00 51.11 144 GLY F C 1
ATOM 19298 O O . GLY F 1 73 ? -52.589 -63.291 67.739 1.00 57.15 144 GLY F O 1
ATOM 19302 N N . ASN F 1 74 ? -52.731 -65.350 66.801 1.00 51.53 145 ASN F N 1
ATOM 19303 C CA . ASN F 1 74 ? -53.856 -65.022 65.930 1.00 45.05 145 ASN F CA 1
ATOM 19304 C C . ASN F 1 74 ? -55.156 -65.471 66.571 1.00 38.78 145 ASN F C 1
ATOM 19305 O O . ASN F 1 74 ? -55.346 -66.667 66.809 1.00 39.56 145 ASN F O 1
ATOM 19316 N N . LEU F 1 75 ? -56.045 -64.527 66.868 1.00 35.72 146 LEU F N 1
ATOM 19317 C CA . LEU F 1 75 ? -57.184 -64.836 67.736 1.00 41.12 146 LEU F CA 1
ATOM 19318 C C . LEU F 1 75 ? -58.485 -64.509 67.073 1.00 40.78 146 LEU F C 1
ATOM 19319 O O . LEU F 1 75 ? -58.560 -63.595 66.245 1.00 41.77 146 LEU F O 1
ATOM 19335 N N . ALA F 1 76 ? -59.508 -65.272 67.439 1.00 31.51 147 ALA F N 1
ATOM 19336 C CA . ALA F 1 76 ? -60.874 -64.960 67.045 1.00 34.82 147 ALA F CA 1
ATOM 19337 C C . ALA F 1 76 ? -61.697 -65.064 68.320 1.00 41.99 147 ALA F C 1
ATOM 19338 O O . ALA F 1 76 ? -61.367 -65.889 69.205 1.00 37.02 147 ALA F O 1
ATOM 19345 N N . PHE F 1 77 ? -62.739 -64.230 68.426 1.00 32.15 148 PHE F N 1
ATOM 19346 C CA . PHE F 1 77 ? -63.586 -64.196 69.626 1.00 37.39 148 PHE F CA 1
ATOM 19347 C C . PHE F 1 77 ? -65.045 -64.322 69.233 1.00 36.09 148 PHE F C 1
ATOM 19348 O O . PHE F 1 77 ? -65.565 -63.495 68.463 1.00 40.83 148 PHE F O 1
ATOM 19365 N N . ILE F 1 78 ? -65.697 -65.364 69.751 1.00 35.94 149 ILE F N 1
ATOM 19366 C CA . ILE F 1 78 ? -67.134 -65.573 69.549 1.00 39.08 149 ILE F CA 1
ATOM 19367 C C . ILE F 1 78 ? -67.744 -65.965 70.876 1.00 41.03 149 ILE F C 1
ATOM 19368 O O . ILE F 1 78 ? -67.090 -66.663 71.660 1.00 47.44 149 ILE F O 1
ATOM 19384 N N . GLY F 1 79 ? -68.989 -65.541 71.123 1.00 42.64 150 GLY F N 1
ATOM 19385 C CA . GLY F 1 79 ? -69.599 -65.730 72.428 1.00 39.58 150 GLY F CA 1
ATOM 19386 C C . GLY F 1 79 ? -68.636 -65.084 73.411 1.00 49.54 150 GLY F C 1
ATOM 19387 O O . GLY F 1 79 ? -68.346 -63.883 73.339 1.00 51.95 150 GLY F O 1
ATOM 19391 N N . ASN F 1 80 ? -68.082 -65.877 74.303 1.00 42.14 151 ASN F N 1
ATOM 19392 C CA . ASN F 1 80 ? -67.002 -65.373 75.113 1.00 40.30 151 ASN F CA 1
ATOM 19393 C C . ASN F 1 80 ? -65.920 -66.416 75.099 1.00 45.26 151 ASN F C 1
ATOM 19394 O O . ASN F 1 80 ? -65.147 -66.558 76.046 1.00 42.11 151 ASN F O 1
ATOM 19405 N N . MET F 1 81 ? -65.856 -67.151 73.997 1.00 39.42 152 MET F N 1
ATOM 19406 C CA . MET F 1 81 ? -64.783 -68.109 73.829 1.00 42.72 152 MET F CA 1
ATOM 19407 C C . MET F 1 81 ? -63.666 -67.464 73.016 1.00 38.61 152 MET F C 1
ATOM 19408 O O . MET F 1 81 ? -63.901 -66.590 72.182 1.00 36.62 152 MET F O 1
ATOM 19422 N N . GLU F 1 82 ? -62.440 -67.870 73.308 1.00 38.23 153 GLU F N 1
ATOM 19423 C CA . GLU F 1 82 ? -61.274 -67.313 72.647 1.00 38.64 153 GLU F CA 1
ATOM 19424 C C . GLU F 1 82 ? -60.611 -68.431 71.879 1.00 41.01 153 GLU F C 1
ATOM 19425 O O . GLU F 1 82 ? -60.094 -69.381 72.473 1.00 35.00 153 GLU F O 1
ATOM 19437 N N . LEU F 1 83 ? -60.652 -68.294 70.549 1.00 47.02 154 LEU F N 1
ATOM 19438 C CA . LEU F 1 83 ? -60.084 -69.261 69.614 1.00 36.85 154 LEU F CA 1
ATOM 19439 C C . LEU F 1 83 ? -58.734 -68.796 69.112 1.00 34.77 154 LEU F C 1
ATOM 19440 O O . LEU F 1 83 ? -58.623 -67.678 68.590 1.00 34.42 154 LEU F O 1
ATOM 19456 N N . GLU F 1 84 ? -57.756 -69.661 69.242 1.00 29.11 155 GLU F N 1
ATOM 19457 C CA . GLU F 1 84 ? -56.431 -69.404 68.753 1.00 34.76 155 GLU F CA 1
ATOM 19458 C C . GLU F 1 84 ? -56.181 -70.128 67.439 1.00 41.26 155 GLU F C 1
ATOM 19459 O O . GLU F 1 84 ? -56.116 -71.325 67.449 1.00 40.45 155 GLU F O 1
ATOM 19471 N N . LEU F 1 85 ? -56.006 -69.392 66.336 1.00 38.22 156 LEU F N 1
ATOM 19472 C CA . LEU F 1 85 ? -55.799 -69.964 64.999 1.00 28.68 156 LEU F CA 1
ATOM 19473 C C . LEU F 1 85 ? -54.569 -70.849 64.946 1.00 27.75 156 LEU F C 1
ATOM 19474 O O . LEU F 1 85 ? -53.476 -70.404 65.301 1.00 37.55 156 LEU F O 1
ATOM 19490 N N . LEU F 1 86 ? -54.747 -72.097 64.516 1.00 25.29 157 LEU F N 1
ATOM 19491 C CA . LEU F 1 86 ? -53.636 -73.056 64.399 1.00 32.28 157 LEU F CA 1
ATOM 19492 C C . LEU F 1 86 ? -53.155 -73.197 62.959 1.00 41.84 157 LEU F C 1
ATOM 19493 O O . LEU F 1 86 ? -51.956 -73.255 62.705 1.00 50.28 157 LEU F O 1
ATOM 19509 N N . GLN F 1 87 ? -54.108 -73.279 62.035 1.00 32.74 158 GLN F N 1
ATOM 19510 C CA . GLN F 1 87 ? -53.825 -73.595 60.652 1.00 37.23 158 GLN F CA 1
ATOM 19511 C C . GLN F 1 87 ? -55.092 -73.561 59.817 1.00 33.38 158 GLN F C 1
ATOM 19512 O O . GLN F 1 87 ? -56.201 -73.641 60.354 1.00 30.51 158 GLN F O 1
ATOM 19526 N N . PHE F 1 88 ? -54.918 -73.439 58.501 1.00 29.64 159 PHE F N 1
ATOM 19527 C CA . PHE F 1 88 ? -56.045 -73.586 57.574 1.00 31.22 159 PHE F CA 1
ATOM 19528 C C . PHE F 1 88 ? -55.709 -74.463 56.376 1.00 32.97 159 PHE F C 1
ATOM 19529 O O . PHE F 1 88 ? -54.541 -74.593 55.975 1.00 31.83 159 PHE F O 1
ATOM 19546 N N . HIS F 1 89 ? -56.743 -75.101 55.837 1.00 31.37 160 HIS F N 1
ATOM 19547 C CA . HIS F 1 89 ? -56.609 -75.939 54.645 1.00 26.15 160 HIS F CA 1
ATOM 19548 C C . HIS F 1 89 ? -57.952 -75.866 53.936 1.00 26.30 160 HIS F C 1
ATOM 19549 O O . HIS F 1 89 ? -58.852 -75.156 54.403 1.00 26.49 160 HIS F O 1
ATOM 19563 N N . PHE F 1 90 ? -58.109 -76.597 52.825 1.00 27.68 161 PHE F N 1
ATOM 19564 C CA . PHE F 1 90 ? -59.381 -76.591 52.099 1.00 21.20 161 PHE F CA 1
ATOM 19565 C C . PHE F 1 90 ? -59.797 -77.960 51.620 1.00 20.87 161 PHE F C 1
ATOM 19566 O O . PHE F 1 90 ? -59.011 -78.906 51.650 1.00 25.34 161 PHE F O 1
ATOM 19583 N N . HIS F 1 91 ? -61.039 -78.059 51.163 1.00 18.03 162 HIS F N 1
ATOM 19584 C CA . HIS F 1 91 ? -61.510 -79.281 50.524 1.00 24.81 162 HIS F CA 1
ATOM 19585 C C . HIS F 1 91 ? -62.263 -78.924 49.229 1.00 23.84 162 HIS F C 1
ATOM 19586 O O . HIS F 1 91 ? -62.907 -77.881 49.167 1.00 26.44 162 HIS F O 1
ATOM 19600 N N . ALA F 1 92 ? -62.186 -79.766 48.204 1.00 20.20 163 ALA F N 1
ATOM 19601 C CA . ALA F 1 92 ? -63.031 -79.600 47.017 1.00 19.16 163 ALA F CA 1
ATOM 19602 C C . ALA F 1 92 ? -63.651 -80.941 46.658 1.00 23.47 163 ALA F C 1
ATOM 19603 O O . ALA F 1 92 ? -62.950 -81.953 46.602 1.00 22.96 163 ALA F O 1
ATOM 19610 N N . PRO F 1 93 ? -64.977 -80.978 46.452 1.00 24.33 164 PRO F N 1
ATOM 19611 C CA . PRO F 1 93 ? -65.942 -79.899 46.668 1.00 20.74 164 PRO F CA 1
ATOM 19612 C C . PRO F 1 93 ? -66.060 -79.657 48.157 1.00 24.69 164 PRO F C 1
ATOM 19613 O O . PRO F 1 93 ? -65.285 -80.233 48.907 1.00 26.36 164 PRO F O 1
ATOM 19624 N N . SER F 1 94 ? -67.016 -78.844 48.590 1.00 26.42 165 SER F N 1
ATOM 19625 C CA . SER F 1 94 ? -67.137 -78.518 50.005 1.00 22.32 165 SER F CA 1
ATOM 19626 C C . SER F 1 94 ? -67.570 -79.758 50.774 1.00 24.05 165 SER F C 1
ATOM 19627 O O . SER F 1 94 ? -68.185 -80.695 50.234 1.00 16.89 165 SER F O 1
ATOM 19635 N N . GLU F 1 95 ? -67.222 -79.766 52.052 1.00 28.87 166 GLU F N 1
ATOM 19636 C CA . GLU F 1 95 ? -67.599 -80.863 52.914 1.00 21.52 166 GLU F CA 1
ATOM 19637 C C . GLU F 1 95 ? -69.033 -80.664 53.396 1.00 20.12 166 GLU F C 1
ATOM 19638 O O . GLU F 1 95 ? -69.882 -81.506 53.129 1.00 20.06 166 GLU F O 1
ATOM 19650 N N . HIS F 1 96 ? -69.333 -79.546 54.052 1.00 23.88 167 HIS F N 1
ATOM 19651 C CA . HIS F 1 96 ? -70.718 -79.260 54.445 1.00 21.13 167 HIS F CA 1
ATOM 19652 C C . HIS F 1 96 ? -71.622 -78.953 53.268 1.00 22.20 167 HIS F C 1
ATOM 19653 O O . HIS F 1 96 ? -71.152 -78.570 52.200 1.00 22.21 167 HIS F O 1
ATOM 19668 N N . ALA F 1 97 ? -72.929 -79.059 53.489 1.00 23.48 168 ALA F N 1
ATOM 19669 C CA . ALA F 1 97 ? -73.908 -78.770 52.447 1.00 24.37 168 ALA F CA 1
ATOM 19670 C C . ALA F 1 97 ? -75.007 -77.865 52.949 1.00 19.98 168 ALA F C 1
ATOM 19671 O O . ALA F 1 97 ? -75.362 -77.913 54.091 1.00 23.89 168 ALA F O 1
ATOM 19678 N N . MET F 1 98 ? -75.541 -77.027 52.079 1.00 27.58 169 MET F N 1
ATOM 19679 C CA . MET F 1 98 ? -76.685 -76.214 52.425 1.00 25.29 169 MET F CA 1
ATOM 19680 C C . MET F 1 98 ? -77.827 -76.763 51.634 1.00 28.43 169 MET F C 1
ATOM 19681 O O . MET F 1 98 ? -77.823 -76.700 50.391 1.00 38.47 169 MET F O 1
ATOM 19695 N N . ASP F 1 99 ? -78.794 -77.323 52.352 1.00 34.16 170 ASP F N 1
ATOM 19696 C CA . ASP F 1 99 ? -79.967 -77.951 51.736 1.00 36.82 170 ASP F CA 1
ATOM 19697 C C . ASP F 1 99 ? -79.554 -78.895 50.635 1.00 27.92 170 ASP F C 1
ATOM 19698 O O . ASP F 1 99 ? -80.020 -78.752 49.530 1.00 31.01 170 ASP F O 1
ATOM 19707 N N . GLY F 1 100 ? -78.636 -79.810 50.940 1.00 30.00 171 GLY F N 1
ATOM 19708 C CA . GLY F 1 100 ? -78.135 -80.795 49.994 1.00 23.34 171 GLY F CA 1
ATOM 19709 C C . GLY F 1 100 ? -77.195 -80.282 48.903 1.00 27.23 171 GLY F C 1
ATOM 19710 O O . GLY F 1 100 ? -76.746 -81.072 48.075 1.00 31.70 171 GLY F O 1
ATOM 19714 N N . ARG F 1 101 ? -76.892 -78.984 48.885 1.00 22.89 172 ARG F N 1
ATOM 19715 C CA . ARG F 1 101 ? -76.018 -78.447 47.859 1.00 25.55 172 ARG F CA 1
ATOM 19716 C C . ARG F 1 101 ? -74.593 -78.131 48.344 1.00 25.48 172 ARG F C 1
ATOM 19717 O O . ARG F 1 101 ? -74.410 -77.439 49.342 1.00 24.34 172 ARG F O 1
ATOM 19738 N N . ARG F 1 102 ? -73.593 -78.664 47.639 1.00 15.74 173 ARG F N 1
ATOM 19739 C CA . ARG F 1 102 ? -72.201 -78.408 47.978 1.00 20.94 173 ARG F CA 1
ATOM 19740 C C . ARG F 1 102 ? -71.607 -77.297 47.133 1.00 24.99 173 ARG F C 1
ATOM 19741 O O . ARG F 1 102 ? -72.230 -76.834 46.191 1.00 27.14 173 ARG F O 1
ATOM 19762 N N . TYR F 1 103 ? -70.419 -76.843 47.505 1.00 23.44 174 TYR F N 1
ATOM 19763 C CA . TYR F 1 103 ? -69.769 -75.734 46.815 1.00 20.84 174 TYR F CA 1
ATOM 19764 C C . TYR F 1 103 ? -68.419 -76.191 46.291 1.00 24.14 174 TYR F C 1
ATOM 19765 O O . TYR F 1 103 ? -67.990 -77.313 46.544 1.00 26.32 174 TYR F O 1
ATOM 19783 N N . ALA F 1 104 ? -67.748 -75.320 45.562 1.00 25.93 175 ALA F N 1
ATOM 19784 C CA . ALA F 1 104 ? -66.603 -75.747 44.790 1.00 26.41 175 ALA F CA 1
ATOM 19785 C C . ALA F 1 104 ? -65.505 -76.067 45.758 1.00 21.17 175 ALA F C 1
ATOM 19786 O O . ALA F 1 104 ? -64.731 -76.995 45.558 1.00 25.87 175 ALA F O 1
ATOM 19793 N N . MET F 1 105 ? -65.419 -75.251 46.796 1.00 17.82 176 MET F N 1
ATOM 19794 C CA . MET F 1 105 ? -64.458 -75.486 47.870 1.00 26.61 176 MET F CA 1
ATOM 19795 C C . MET F 1 105 ? -65.019 -75.145 49.264 1.00 20.07 176 MET F C 1
ATOM 19796 O O . MET F 1 105 ? -66.027 -74.457 49.407 1.00 20.37 176 MET F O 1
ATOM 19810 N N . GLU F 1 106 ? -64.361 -75.639 50.292 1.00 21.77 177 GLU F N 1
ATOM 19811 C CA . GLU F 1 106 ? -64.653 -75.186 51.659 1.00 25.38 177 GLU F CA 1
ATOM 19812 C C . GLU F 1 106 ? -63.321 -74.880 52.298 1.00 24.02 177 GLU F C 1
ATOM 19813 O O . GLU F 1 106 ? -62.425 -75.733 52.298 1.00 26.86 177 GLU F O 1
ATOM 19825 N N . ALA F 1 107 ? -63.154 -73.657 52.788 1.00 21.24 178 ALA F N 1
ATOM 19826 C CA . ALA F 1 107 ? -61.980 -73.364 53.607 1.00 24.83 178 ALA F CA 1
ATOM 19827 C C . ALA F 1 107 ? -62.284 -73.682 55.060 1.00 20.56 178 ALA F C 1
ATOM 19828 O O . ALA F 1 107 ? -63.370 -73.377 55.568 1.00 18.48 178 ALA F O 1
ATOM 19835 N N . HIS F 1 108 ? -61.313 -74.324 55.700 1.00 24.89 179 HIS F N 1
ATOM 19836 C CA . HIS F 1 108 ? -61.347 -74.647 57.130 1.00 22.21 179 HIS F CA 1
ATOM 19837 C C . HIS F 1 108 ? -60.223 -73.966 57.875 1.00 23.29 179 HIS F C 1
ATOM 19838 O O . HIS F 1 108 ? -59.043 -74.271 57.618 1.00 18.55 179 HIS F O 1
ATOM 19852 N N . LEU F 1 109 ? -60.594 -73.078 58.807 1.00 24.87 180 LEU F N 1
ATOM 19853 C CA . LEU F 1 109 ? -59.640 -72.460 59.741 1.00 23.60 180 LEU F CA 1
ATOM 19854 C C . LEU F 1 109 ? -59.735 -73.157 61.084 1.00 25.17 180 LEU F C 1
ATOM 19855 O O . LEU F 1 109 ? -60.708 -72.978 61.840 1.00 28.55 180 LEU F O 1
ATOM 19871 N N . VAL F 1 110 ? -58.729 -73.967 61.368 1.00 27.76 181 VAL F N 1
ATOM 19872 C CA . VAL F 1 110 ? -58.714 -74.804 62.560 1.00 27.54 181 VAL F CA 1
ATOM 19873 C C . VAL F 1 110 ? -58.142 -74.028 63.745 1.00 30.53 181 VAL F C 1
ATOM 19874 O O . VAL F 1 110 ? -57.005 -73.546 63.680 1.00 32.05 181 VAL F O 1
ATOM 19887 N N . HIS F 1 111 ? -58.919 -73.915 64.824 1.00 30.20 182 HIS F N 1
ATOM 19888 C CA . HIS F 1 111 ? -58.505 -73.161 66.015 1.00 25.82 182 HIS F CA 1
ATOM 19889 C C . HIS F 1 111 ? -58.409 -74.051 67.222 1.00 28.16 182 HIS F C 1
ATOM 19890 O O . HIS F 1 111 ? -59.214 -74.968 67.417 1.00 31.21 182 HIS F O 1
ATOM 19905 N N . LYS F 1 112 ? -57.434 -73.757 68.060 1.00 34.90 183 LYS F N 1
ATOM 19906 C CA . LYS F 1 112 ? -57.447 -74.237 69.439 1.00 36.42 183 LYS F CA 1
ATOM 19907 C C . LYS F 1 112 ? -58.448 -73.385 70.236 1.00 32.08 183 LYS F C 1
ATOM 19908 O O . LYS F 1 112 ? -58.357 -72.152 70.261 1.00 30.01 183 LYS F O 1
ATOM 19927 N N . ASN F 1 113 ? -59.435 -74.038 70.838 1.00 30.43 184 ASN F N 1
ATOM 19928 C CA . ASN F 1 113 ? -60.393 -73.345 71.689 1.00 37.45 184 ASN F CA 1
ATOM 19929 C C . ASN F 1 113 ? -59.839 -73.326 73.130 1.00 39.66 184 ASN F C 1
ATOM 19930 O O . ASN F 1 113 ? -59.747 -74.363 73.802 1.00 38.86 184 ASN F O 1
ATOM 19941 N N . LYS F 1 114 ? -59.431 -72.144 73.576 1.00 35.97 185 LYS F N 1
ATOM 19942 C CA . LYS F 1 114 ? -58.798 -71.998 74.879 1.00 40.90 185 LYS F CA 1
ATOM 19943 C C . LYS F 1 114 ? -59.811 -72.160 76.001 1.00 36.26 185 LYS F C 1
ATOM 19944 O O . LYS F 1 114 ? -59.457 -72.575 77.109 1.00 42.37 185 LYS F O 1
ATOM 19963 N N . SER F 1 115 ? -61.068 -71.855 75.698 1.00 28.50 186 SER F N 1
ATOM 19964 C CA . SER F 1 115 ? -62.130 -71.896 76.683 1.00 27.11 186 SER F CA 1
ATOM 19965 C C . SER F 1 115 ? -62.763 -73.271 76.889 1.00 34.84 186 SER F C 1
ATOM 19966 O O . SER F 1 115 ? -63.634 -73.409 77.727 1.00 40.05 186 SER F O 1
ATOM 19974 N N . THR F 1 116 ? -62.325 -74.289 76.161 1.00 32.65 187 THR F N 1
ATOM 19975 C CA . THR F 1 116 ? -62.962 -75.604 76.269 1.00 33.83 187 THR F CA 1
ATOM 19976 C C . THR F 1 116 ? -61.954 -76.737 76.249 1.00 37.76 187 THR F C 1
ATOM 19977 O O . THR F 1 116 ? -62.256 -77.858 76.689 1.00 41.00 187 THR F O 1
ATOM 19988 N N . GLY F 1 117 ? -60.777 -76.452 75.696 1.00 30.92 188 GLY F N 1
ATOM 19989 C CA . GLY F 1 117 ? -59.734 -77.443 75.554 1.00 36.65 188 GLY F CA 1
ATOM 19990 C C . GLY F 1 117 ? -59.863 -78.245 74.273 1.00 41.97 188 GLY F C 1
ATOM 19991 O O . GLY F 1 117 ? -59.090 -79.169 74.041 1.00 40.58 188 GLY F O 1
ATOM 19995 N N . ASN F 1 118 ? -60.824 -77.899 73.430 1.00 35.87 189 ASN F N 1
ATOM 19996 C CA . ASN F 1 118 ? -61.074 -78.699 72.241 1.00 43.42 189 ASN F CA 1
ATOM 19997 C C . ASN F 1 118 ? -60.652 -77.906 71.017 1.00 40.12 189 ASN F C 1
ATOM 19998 O O . ASN F 1 118 ? -60.124 -76.801 71.133 1.00 32.86 189 ASN F O 1
ATOM 20009 N N . LEU F 1 119 ? -60.884 -78.461 69.837 1.00 36.46 190 LEU F N 1
ATOM 20010 C CA . LEU F 1 119 ? -60.697 -77.676 68.624 1.00 38.62 190 LEU F CA 1
ATOM 20011 C C . LEU F 1 119 ? -61.994 -76.980 68.266 1.00 36.82 190 LEU F C 1
ATOM 20012 O O . LEU F 1 119 ? -63.075 -77.398 68.696 1.00 30.90 190 LEU F O 1
ATOM 20028 N N . ALA F 1 120 ? -61.866 -75.896 67.505 1.00 31.14 191 ALA F N 1
ATOM 20029 C CA . ALA F 1 120 ? -63.008 -75.203 66.949 1.00 26.74 191 ALA F CA 1
ATOM 20030 C C . ALA F 1 120 ? -62.669 -74.849 65.488 1.00 31.15 191 ALA F C 1
ATOM 20031 O O . ALA F 1 120 ? -61.676 -74.180 65.208 1.00 30.77 191 ALA F O 1
ATOM 20038 N N . VAL F 1 121 ? -63.491 -75.310 64.557 1.00 31.16 192 VAL F N 1
ATOM 20039 C CA . VAL F 1 121 ? -63.192 -75.107 63.153 1.00 22.11 192 VAL F CA 1
ATOM 20040 C C . VAL F 1 121 ? -64.226 -74.189 62.542 1.00 26.29 192 VAL F C 1
ATOM 20041 O O . VAL F 1 121 ? -65.458 -74.367 62.739 1.00 20.48 192 VAL F O 1
ATOM 20054 N N . LEU F 1 122 ? -63.702 -73.197 61.821 1.00 24.70 193 LEU F N 1
ATOM 20055 C CA . LEU F 1 122 ? -64.535 -72.281 61.058 1.00 26.60 193 LEU F CA 1
ATOM 20056 C C . LEU F 1 122 ? -64.500 -72.688 59.579 1.00 27.63 193 LEU F C 1
ATOM 20057 O O . LEU F 1 122 ? -63.417 -72.787 58.951 1.00 21.19 193 LEU F O 1
ATOM 20073 N N . GLY F 1 123 ? -65.693 -72.904 59.034 1.00 23.71 194 GLY F N 1
ATOM 20074 C CA . GLY F 1 123 ? -65.849 -73.344 57.672 1.00 19.28 194 GLY F CA 1
ATOM 20075 C C . GLY F 1 123 ? -66.396 -72.203 56.839 1.00 29.27 194 GLY F C 1
ATOM 20076 O O . GLY F 1 123 ? -67.399 -71.568 57.222 1.00 27.33 194 GLY F O 1
ATOM 20080 N N . ILE F 1 124 ? -65.749 -71.940 55.706 1.00 17.69 195 ILE F N 1
ATOM 20081 C CA . ILE F 1 124 ? -66.262 -70.952 54.770 1.00 32.71 195 ILE F CA 1
ATOM 20082 C C . ILE F 1 124 ? -66.434 -71.539 53.362 1.00 24.78 195 ILE F C 1
ATOM 20083 O O . ILE F 1 124 ? -65.580 -72.294 52.873 1.00 25.21 195 ILE F O 1
ATOM 20099 N N . MET F 1 125 ? -67.550 -71.203 52.729 1.00 17.57 196 MET F N 1
ATOM 20100 C CA . MET F 1 125 ? -67.834 -71.720 51.407 1.00 22.68 196 MET F CA 1
ATOM 20101 C C . MET F 1 125 ? -67.132 -70.891 50.347 1.00 24.98 196 MET F C 1
ATOM 20102 O O . MET F 1 125 ? -67.141 -69.655 50.402 1.00 23.70 196 MET F O 1
ATOM 20116 N N . LEU F 1 126 ? -66.498 -71.591 49.398 1.00 25.82 197 LEU F N 1
ATOM 20117 C CA . LEU F 1 126 ? -65.928 -70.948 48.218 1.00 24.14 197 LEU F CA 1
ATOM 20118 C C . LEU F 1 126 ? -66.728 -71.216 46.918 1.00 25.31 197 LEU F C 1
ATOM 20119 O O . LEU F 1 126 ? -67.027 -72.375 46.568 1.00 25.40 197 LEU F O 1
ATOM 20135 N N . GLU F 1 127 ? -67.069 -70.121 46.232 1.00 26.16 198 GLU F N 1
ATOM 20136 C CA . GLU F 1 127 ? -67.839 -70.121 44.982 1.00 23.43 198 GLU F CA 1
ATOM 20137 C C . GLU F 1 127 ? -67.032 -69.640 43.785 1.00 27.85 198 GLU F C 1
ATOM 20138 O O . GLU F 1 127 ? -66.239 -68.713 43.918 1.00 30.61 198 GLU F O 1
ATOM 20150 N N . PRO F 1 128 ? -67.287 -70.195 42.595 1.00 26.09 199 PRO F N 1
ATOM 20151 C CA . PRO F 1 128 ? -66.645 -69.648 41.394 1.00 31.87 199 PRO F CA 1
ATOM 20152 C C . PRO F 1 128 ? -67.306 -68.355 40.942 1.00 29.74 199 PRO F C 1
ATOM 20153 O O . PRO F 1 128 ? -68.368 -68.011 41.457 1.00 35.45 199 PRO F O 1
ATOM 20164 N N . GLY F 1 129 ? -66.681 -67.660 39.994 1.00 34.27 200 GLY F N 1
ATOM 20165 C CA . GLY F 1 129 ? -67.140 -66.352 39.543 1.00 30.52 200 GLY F CA 1
ATOM 20166 C C . GLY F 1 129 ? -66.362 -65.185 40.141 1.00 29.70 200 GLY F C 1
ATOM 20167 O O . GLY F 1 129 ? -66.671 -64.016 39.902 1.00 31.48 200 GLY F O 1
ATOM 20171 N N . GLY F 1 130 ? -65.342 -65.488 40.926 1.00 35.02 201 GLY F N 1
ATOM 20172 C CA . GLY F 1 130 ? -64.636 -64.446 41.634 1.00 35.24 201 GLY F CA 1
ATOM 20173 C C . GLY F 1 130 ? -63.775 -63.609 40.728 1.00 31.61 201 GLY F C 1
ATOM 20174 O O . GLY F 1 130 ? -62.961 -64.137 39.998 1.00 39.87 201 GLY F O 1
ATOM 20178 N N . LEU F 1 131 ? -63.919 -62.292 40.825 1.00 41.76 202 LEU F N 1
ATOM 20179 C CA . LEU F 1 131 ? -63.175 -61.375 39.970 1.00 38.65 202 LEU F CA 1
ATOM 20180 C C . LEU F 1 131 ? -61.718 -61.160 40.401 1.00 41.00 202 LEU F C 1
ATOM 20181 O O . LEU F 1 131 ? -60.931 -60.641 39.619 1.00 57.76 202 LEU F O 1
ATOM 20197 N N . ILE F 1 132 ? -61.347 -61.557 41.617 1.00 41.70 203 ILE F N 1
ATOM 20198 C CA . ILE F 1 132 ? -59.981 -61.340 42.092 1.00 35.76 203 ILE F CA 1
ATOM 20199 C C . ILE F 1 132 ? -59.403 -62.561 42.782 1.00 38.35 203 ILE F C 1
ATOM 20200 O O . ILE F 1 132 ? -59.997 -63.109 43.712 1.00 35.93 203 ILE F O 1
ATOM 20216 N N . LYS F 1 133 ? -58.216 -62.956 42.350 1.00 39.77 204 LYS F N 1
ATOM 20217 C CA . LYS F 1 133 ? -57.465 -63.987 43.042 1.00 34.34 204 LYS F CA 1
ATOM 20218 C C . LYS F 1 133 ? -57.532 -63.727 44.571 1.00 40.80 204 LYS F C 1
ATOM 20219 O O . LYS F 1 133 ? -57.067 -62.693 45.050 1.00 46.20 204 LYS F O 1
ATOM 20238 N N . ASN F 1 134 ? -58.161 -64.630 45.327 1.00 39.10 205 ASN F N 1
ATOM 20239 C CA . ASN F 1 134 ? -58.070 -64.579 46.785 1.00 35.30 205 ASN F CA 1
ATOM 20240 C C . ASN F 1 134 ? -56.613 -64.726 47.198 1.00 34.29 205 ASN F C 1
ATOM 20241 O O . ASN F 1 134 ? -56.049 -65.797 47.019 1.00 35.35 205 ASN F O 1
ATOM 20252 N N . PRO F 1 135 ? -56.016 -63.668 47.784 1.00 43.00 206 PRO F N 1
ATOM 20253 C CA . PRO F 1 135 ? -54.602 -63.633 48.206 1.00 40.55 206 PRO F CA 1
ATOM 20254 C C . PRO F 1 135 ? -54.093 -64.858 48.953 1.00 39.60 206 PRO F C 1
ATOM 20255 O O . PRO F 1 135 ? -53.038 -65.383 48.594 1.00 44.15 206 PRO F O 1
ATOM 20266 N N . ALA F 1 136 ? -54.806 -65.268 50.001 1.00 44.94 207 ALA F N 1
ATOM 20267 C CA . ALA F 1 136 ? -54.335 -66.315 50.894 1.00 39.11 207 ALA F CA 1
ATOM 20268 C C . ALA F 1 136 ? -54.399 -67.653 50.166 1.00 36.19 207 ALA F C 1
ATOM 20269 O O . ALA F 1 136 ? -53.514 -68.509 50.283 1.00 32.85 207 ALA F O 1
ATOM 20276 N N . LEU F 1 137 ? -55.446 -67.840 49.383 1.00 36.05 208 LEU F N 1
ATOM 20277 C CA . LEU F 1 137 ? -55.530 -69.061 48.580 1.00 44.07 208 LEU F CA 1
ATOM 20278 C C . LEU F 1 137 ? -54.376 -69.106 47.556 1.00 33.85 208 LEU F C 1
ATOM 20279 O O . LEU F 1 137 ? -53.724 -70.152 47.364 1.00 28.24 208 LEU F O 1
ATOM 20295 N N . SER F 1 138 ? -54.101 -67.961 46.930 1.00 32.17 209 SER F N 1
ATOM 20296 C CA . SER F 1 138 ? -53.065 -67.899 45.898 1.00 40.79 209 SER F CA 1
ATOM 20297 C C . SER F 1 138 ? -51.710 -68.121 46.537 1.00 35.70 209 SER F C 1
ATOM 20298 O O . SER F 1 138 ? -50.895 -68.860 46.004 1.00 35.91 209 SER F O 1
ATOM 20306 N N . THR F 1 139 ? -51.470 -67.513 47.689 1.00 39.95 210 THR F N 1
ATOM 20307 C CA . THR F 1 139 ? -50.180 -67.691 48.335 1.00 42.00 210 THR F CA 1
ATOM 20308 C C . THR F 1 139 ? -50.041 -69.157 48.749 1.00 33.90 210 THR F C 1
ATOM 20309 O O . THR F 1 139 ? -48.990 -69.776 48.569 1.00 34.71 210 THR F O 1
ATOM 20320 N N . ALA F 1 140 ? -51.127 -69.722 49.255 1.00 31.03 211 ALA F N 1
ATOM 20321 C CA . ALA F 1 140 ? -51.137 -71.122 49.638 1.00 32.86 211 ALA F CA 1
ATOM 20322 C C . ALA F 1 140 ? -50.818 -72.021 48.433 1.00 37.81 211 ALA F C 1
ATOM 20323 O O . ALA F 1 140 ? -50.028 -72.956 48.561 1.00 37.24 211 ALA F O 1
ATOM 20330 N N . LEU F 1 141 ? -51.425 -71.727 47.271 1.00 41.63 212 LEU F N 1
ATOM 20331 C CA . LEU F 1 141 ? -51.161 -72.452 46.002 1.00 28.72 212 LEU F CA 1
ATOM 20332 C C . LEU F 1 141 ? -49.743 -72.243 45.429 1.00 25.64 212 LEU F C 1
ATOM 20333 O O . LEU F 1 141 ? -49.112 -73.189 44.939 1.00 24.08 212 LEU F O 1
ATOM 20349 N N . GLU F 1 142 ? -49.235 -71.013 45.517 1.00 30.00 213 GLU F N 1
ATOM 20350 C CA . GLU F 1 142 ? -47.889 -70.696 45.045 1.00 40.27 213 GLU F CA 1
ATOM 20351 C C . GLU F 1 142 ? -46.856 -71.449 45.864 1.00 40.17 213 GLU F C 1
ATOM 20352 O O . GLU F 1 142 ? -46.074 -72.245 45.336 1.00 42.90 213 GLU F O 1
ATOM 20364 N N . VAL F 1 143 ? -46.901 -71.235 47.169 1.00 34.71 214 VAL F N 1
ATOM 20365 C CA . VAL F 1 143 ? -45.841 -71.696 48.067 1.00 42.15 214 VAL F CA 1
ATOM 20366 C C . VAL F 1 143 ? -45.880 -73.231 48.265 1.00 46.36 214 VAL F C 1
ATOM 20367 O O . VAL F 1 143 ? -44.844 -73.857 48.547 1.00 39.41 214 VAL F O 1
ATOM 20380 N N . ALA F 1 144 ? -47.067 -73.828 48.096 1.00 41.19 215 ALA F N 1
ATOM 20381 C CA . ALA F 1 144 ? -47.308 -75.207 48.529 1.00 39.56 215 ALA F CA 1
ATOM 20382 C C . ALA F 1 144 ? -46.333 -76.210 47.907 1.00 41.55 215 ALA F C 1
ATOM 20383 O O . ALA F 1 144 ? -46.413 -76.499 46.728 1.00 46.59 215 ALA F O 1
ATOM 20390 N N . PRO F 1 145 ? -45.422 -76.759 48.714 1.00 48.24 216 PRO F N 1
ATOM 20391 C CA . PRO F 1 145 ? -44.530 -77.822 48.249 1.00 44.06 216 PRO F CA 1
ATOM 20392 C C . PRO F 1 145 ? -45.253 -78.906 47.490 1.00 47.86 216 PRO F C 1
ATOM 20393 O O . PRO F 1 145 ? -46.397 -79.221 47.812 1.00 48.15 216 PRO F O 1
ATOM 20404 N N . GLU F 1 146 ? -44.579 -79.486 46.507 1.00 48.02 217 GLU F N 1
ATOM 20405 C CA . GLU F 1 146 ? -45.215 -80.447 45.645 1.00 35.68 217 GLU F CA 1
ATOM 20406 C C . GLU F 1 146 ? -44.824 -81.866 46.015 1.00 34.12 217 GLU F C 1
ATOM 20407 O O . GLU F 1 146 ? -45.465 -82.811 45.580 1.00 43.15 217 GLU F O 1
ATOM 20419 N N . VAL F 1 147 ? -43.774 -82.025 46.813 1.00 47.60 218 VAL F N 1
ATOM 20420 C CA . VAL F 1 147 ? -43.411 -83.349 47.347 1.00 52.39 218 VAL F CA 1
ATOM 20421 C C . VAL F 1 147 ? -44.153 -83.599 48.659 1.00 47.06 218 VAL F C 1
ATOM 20422 O O . VAL F 1 147 ? -44.142 -82.728 49.536 1.00 37.87 218 VAL F O 1
ATOM 20435 N N . PRO F 1 148 ? -44.793 -84.780 48.792 1.00 46.86 219 PRO F N 1
ATOM 20436 C CA . PRO F 1 148 ? -45.637 -85.085 49.960 1.00 47.08 219 PRO F CA 1
ATOM 20437 C C . PRO F 1 148 ? -44.946 -84.918 51.305 1.00 50.90 219 PRO F C 1
ATOM 20438 O O . PRO F 1 148 ? -43.781 -85.291 51.459 1.00 52.72 219 PRO F O 1
ATOM 20449 N N . LEU F 1 149 ? -45.684 -84.377 52.269 1.00 54.53 220 LEU F N 1
ATOM 20450 C CA . LEU F 1 149 ? -45.194 -84.168 53.637 1.00 55.70 220 LEU F CA 1
ATOM 20451 C C . LEU F 1 149 ? -43.978 -83.245 53.708 1.00 49.16 220 LEU F C 1
ATOM 20452 O O . LEU F 1 149 ? -43.141 -83.404 54.581 1.00 49.65 220 LEU F O 1
ATOM 20468 N N . ALA F 1 150 ? -43.900 -82.260 52.815 1.00 43.86 221 ALA F N 1
ATOM 20469 C CA . ALA F 1 150 ? -42.809 -81.280 52.857 1.00 53.77 221 ALA F CA 1
ATOM 20470 C C . ALA F 1 150 ? -43.296 -79.875 53.256 1.00 51.53 221 ALA F C 1
ATOM 20471 O O . ALA F 1 150 ? -44.355 -79.439 52.814 1.00 52.68 221 ALA F O 1
ATOM 20478 N N . LYS F 1 151 ? -42.514 -79.165 54.068 1.00 45.74 222 LYS F N 1
ATOM 20479 C CA . LYS F 1 151 ? -42.911 -77.836 54.562 1.00 54.28 222 LYS F CA 1
ATOM 20480 C C . LYS F 1 151 ? -42.144 -76.765 53.803 1.00 49.96 222 LYS F C 1
ATOM 20481 O O . LYS F 1 151 ? -41.120 -77.056 53.200 1.00 53.89 222 LYS F O 1
ATOM 20500 N N . LYS F 1 152 ? -42.635 -75.529 53.833 1.00 54.04 223 LYS F N 1
ATOM 20501 C CA . LYS F 1 152 ? -41.909 -74.411 53.225 1.00 56.94 223 LYS F CA 1
ATOM 20502 C C . LYS F 1 152 ? -42.388 -73.068 53.804 1.00 59.93 223 LYS F C 1
ATOM 20503 O O . LYS F 1 152 ? -43.597 -72.802 53.834 1.00 61.32 223 LYS F O 1
ATOM 20522 N N . PRO F 1 153 ? -41.454 -72.219 54.269 1.00 59.77 224 PRO F N 1
ATOM 20523 C CA . PRO F 1 153 ? -41.887 -70.913 54.790 1.00 53.44 224 PRO F CA 1
ATOM 20524 C C . PRO F 1 153 ? -42.425 -70.001 53.716 1.00 47.52 224 PRO F C 1
ATOM 20525 O O . PRO F 1 153 ? -41.904 -69.980 52.606 1.00 61.27 224 PRO F O 1
ATOM 20536 N N . SER F 1 154 ? -43.465 -69.252 54.044 1.00 41.77 225 SER F N 1
ATOM 20537 C CA . SER F 1 154 ? -43.991 -68.270 53.124 1.00 41.49 225 SER F CA 1
ATOM 20538 C C . SER F 1 154 ? -43.259 -66.947 53.236 1.00 47.59 225 SER F C 1
ATOM 20539 O O . SER F 1 154 ? -43.420 -66.241 54.243 1.00 58.84 225 SER F O 1
ATOM 20547 N N . PRO F 1 155 ? -42.483 -66.579 52.199 1.00 57.70 226 PRO F N 1
ATOM 20548 C CA . PRO F 1 155 ? -41.844 -65.255 52.186 1.00 54.80 226 PRO F CA 1
ATOM 20549 C C . PRO F 1 155 ? -42.860 -64.131 51.981 1.00 48.09 226 PRO F C 1
ATOM 20550 O O . PRO F 1 155 ? -42.500 -62.954 51.983 1.00 52.24 226 PRO F O 1
ATOM 20561 N N . LYS F 1 156 ? -44.118 -64.501 51.796 1.00 40.97 227 LYS F N 1
ATOM 20562 C CA . LYS F 1 156 ? -45.186 -63.536 51.817 1.00 51.35 227 LYS F CA 1
ATOM 20563 C C . LYS F 1 156 ? -45.955 -63.726 53.122 1.00 68.06 227 LYS F C 1
ATOM 20564 O O . LYS F 1 156 ? -45.881 -64.786 53.750 1.00 74.03 227 LYS F O 1
ATOM 20583 N N . GLY F 1 157 ? -46.646 -62.692 53.577 1.00 70.52 228 GLY F N 1
ATOM 20584 C CA . GLY F 1 157 ? -47.568 -62.865 54.683 1.00 67.86 228 GLY F CA 1
ATOM 20585 C C . GLY F 1 157 ? -48.886 -63.370 54.120 1.00 62.29 228 GLY F C 1
ATOM 20586 O O . GLY F 1 157 ? -49.302 -62.949 53.048 1.00 57.92 228 GLY F O 1
ATOM 20590 N N . ILE F 1 158 ? -49.544 -64.270 54.839 1.00 62.42 229 ILE F N 1
ATOM 20591 C CA . ILE F 1 158 ? -50.835 -64.805 54.421 1.00 48.48 229 ILE F CA 1
ATOM 20592 C C . ILE F 1 158 ? -51.904 -64.407 55.421 1.00 50.90 229 ILE F C 1
ATOM 20593 O O . ILE F 1 158 ? -51.920 -64.924 56.528 1.00 65.06 229 ILE F O 1
ATOM 20609 N N . ASN F 1 159 ? -52.795 -63.493 55.063 1.00 49.17 230 ASN F N 1
ATOM 20610 C CA . ASN F 1 159 ? -53.772 -62.998 56.039 1.00 53.36 230 ASN F CA 1
ATOM 20611 C C . ASN F 1 159 ? -55.085 -63.778 56.038 1.00 50.60 230 ASN F C 1
ATOM 20612 O O . ASN F 1 159 ? -55.902 -63.597 55.136 1.00 49.71 230 ASN F O 1
ATOM 20623 N N . PRO F 1 160 ? -55.323 -64.602 57.070 1.00 47.76 231 PRO F N 1
ATOM 20624 C CA . PRO F 1 160 ? -56.509 -65.470 57.063 1.00 46.23 231 PRO F CA 1
ATOM 20625 C C . PRO F 1 160 ? -57.864 -64.750 57.036 1.00 39.74 231 PRO F C 1
ATOM 20626 O O . PRO F 1 160 ? -58.848 -65.355 56.637 1.00 40.46 231 PRO F O 1
ATOM 20637 N N . VAL F 1 161 ? -57.924 -63.481 57.404 1.00 39.74 232 VAL F N 1
ATOM 20638 C CA . VAL F 1 161 ? -59.204 -62.796 57.387 1.00 41.68 232 VAL F CA 1
ATOM 20639 C C . VAL F 1 161 ? -59.736 -62.715 55.969 1.00 38.86 232 VAL F C 1
ATOM 20640 O O . VAL F 1 161 ? -60.929 -62.482 55.741 1.00 40.67 232 VAL F O 1
ATOM 20653 N N . MET F 1 162 ? -58.837 -62.901 55.013 1.00 46.39 233 MET F N 1
ATOM 20654 C CA . MET F 1 162 ? -59.186 -62.876 53.598 1.00 37.83 233 MET F CA 1
ATOM 20655 C C . MET F 1 162 ? -60.038 -64.077 53.187 1.00 34.68 233 MET F C 1
ATOM 20656 O O . MET F 1 162 ? -60.718 -64.022 52.158 1.00 38.03 233 MET F O 1
ATOM 20670 N N . LEU F 1 163 ? -60.019 -65.135 54.004 1.00 35.80 234 LEU F N 1
ATOM 20671 C CA . LEU F 1 163 ? -60.865 -66.326 53.799 1.00 35.79 234 LEU F CA 1
ATOM 20672 C C . LEU F 1 163 ? -62.295 -66.228 54.392 1.00 39.82 234 LEU F C 1
ATOM 20673 O O . LEU F 1 163 ? -63.049 -67.214 54.354 1.00 34.83 234 LEU F O 1
ATOM 20689 N N . LEU F 1 164 ? -62.670 -65.067 54.932 1.00 34.35 235 LEU F N 1
ATOM 20690 C CA . LEU F 1 164 ? -63.966 -64.919 55.588 1.00 30.91 235 LEU F CA 1
ATOM 20691 C C . LEU F 1 164 ? -64.877 -64.061 54.764 1.00 31.83 235 LEU F C 1
ATOM 20692 O O . LEU F 1 164 ? -64.420 -63.117 54.142 1.00 37.03 235 LEU F O 1
ATOM 20708 N N . PRO F 1 165 ? -66.186 -64.355 54.785 1.00 37.79 236 PRO F N 1
ATOM 20709 C CA . PRO F 1 165 ? -67.132 -63.502 54.056 1.00 25.76 236 PRO F CA 1
ATOM 20710 C C . PRO F 1 165 ? -67.176 -62.109 54.635 1.00 30.73 236 PRO F C 1
ATOM 20711 O O . PRO F 1 165 ? -66.782 -61.890 55.792 1.00 42.14 236 PRO F O 1
ATOM 20722 N N . LYS F 1 166 ? -67.666 -61.167 53.843 1.00 39.99 237 LYS F N 1
ATOM 20723 C CA . LYS F 1 166 ? -67.703 -59.779 54.267 1.00 43.38 237 LYS F CA 1
ATOM 20724 C C . LYS F 1 166 ? -68.936 -59.629 55.105 1.00 47.74 237 LYS F C 1
ATOM 20725 O O . LYS F 1 166 ? -69.926 -60.340 54.886 1.00 50.24 237 LYS F O 1
ATOM 20744 N N . LYS F 1 167 ? -68.866 -58.722 56.072 1.00 39.36 238 LYS F N 1
ATOM 20745 C CA . LYS F 1 167 ? -69.988 -58.468 56.945 1.00 38.24 238 LYS F CA 1
ATOM 20746 C C . LYS F 1 167 ? -71.182 -58.128 56.080 1.00 37.73 238 LYS F C 1
ATOM 20747 O O . LYS F 1 167 ? -71.036 -57.572 54.998 1.00 53.95 238 LYS F O 1
ATOM 20766 N N . SER F 1 168 ? -72.364 -58.515 56.528 1.00 38.07 239 SER F N 1
ATOM 20767 C CA . SER F 1 168 ? -73.588 -58.165 55.831 1.00 40.20 239 SER F CA 1
ATOM 20768 C C . SER F 1 168 ? -73.973 -56.697 56.075 1.00 51.57 239 SER F C 1
ATOM 20769 O O . SER F 1 168 ? -73.295 -55.947 56.810 1.00 46.20 239 SER F O 1
ATOM 20777 N N . LYS F 1 169 ? -75.084 -56.292 55.466 1.00 60.35 240 LYS F N 1
ATOM 20778 C CA . LYS F 1 169 ? -75.561 -54.917 55.564 1.00 57.39 240 LYS F CA 1
ATOM 20779 C C . LYS F 1 169 ? -76.055 -54.601 56.976 1.00 50.32 240 LYS F C 1
ATOM 20780 O O . LYS F 1 169 ? -76.573 -53.523 57.231 1.00 55.56 240 LYS F O 1
ATOM 20799 N N . ALA F 1 170 ? -75.890 -55.547 57.890 1.00 52.69 241 ALA F N 1
ATOM 20800 C CA . ALA F 1 170 ? -76.232 -55.338 59.282 1.00 42.58 241 ALA F CA 1
ATOM 20801 C C . ALA F 1 170 ? -75.076 -55.745 60.189 1.00 40.56 241 ALA F C 1
ATOM 20802 O O . ALA F 1 170 ? -75.289 -56.113 61.331 1.00 46.54 241 ALA F O 1
ATOM 20809 N N . GLY F 1 171 ? -73.852 -55.700 59.671 1.00 48.18 242 GLY F N 1
ATOM 20810 C CA . GLY F 1 171 ? -72.660 -55.934 60.475 1.00 42.27 242 GLY F CA 1
ATOM 20811 C C . GLY F 1 171 ? -72.442 -57.368 60.937 1.00 53.15 242 GLY F C 1
ATOM 20812 O O . GLY F 1 171 ? -71.527 -57.658 61.727 1.00 57.59 242 GLY F O 1
ATOM 20816 N N . THR F 1 172 ? -73.280 -58.267 60.433 1.00 52.29 243 THR F N 1
ATOM 20817 C CA . THR F 1 172 ? -73.241 -59.682 60.789 1.00 45.94 243 THR F CA 1
ATOM 20818 C C . THR F 1 172 ? -72.500 -60.488 59.733 1.00 44.66 243 THR F C 1
ATOM 20819 O O . THR F 1 172 ? -72.498 -60.120 58.562 1.00 53.82 243 THR F O 1
ATOM 20830 N N . ARG F 1 173 ? -71.861 -61.574 60.152 1.00 42.11 244 ARG F N 1
ATOM 20831 C CA . ARG F 1 173 ? -71.509 -62.674 59.264 1.00 25.83 244 ARG F CA 1
ATOM 20832 C C . ARG F 1 173 ? -72.295 -63.862 59.812 1.00 32.01 244 ARG F C 1
ATOM 20833 O O . ARG F 1 173 ? -71.843 -64.521 60.773 1.00 33.97 244 ARG F O 1
ATOM 20854 N N . PRO F 1 174 ? -73.505 -64.099 59.277 1.00 27.01 245 PRO F N 1
ATOM 20855 C CA . PRO F 1 174 ? -74.349 -65.226 59.718 1.00 29.15 245 PRO F CA 1
ATOM 20856 C C . PRO F 1 174 ? -73.623 -66.574 59.715 1.00 35.79 245 PRO F C 1
ATOM 20857 O O . PRO F 1 174 ? -72.712 -66.767 58.922 1.00 31.82 245 PRO F O 1
ATOM 20868 N N . PHE F 1 175 ? -73.969 -67.469 60.638 1.00 36.70 246 PHE F N 1
ATOM 20869 C CA . PHE F 1 175 ? -73.331 -68.776 60.676 1.00 28.40 246 PHE F CA 1
ATOM 20870 C C . PHE F 1 175 ? -74.187 -69.779 61.406 1.00 28.93 246 PHE F C 1
ATOM 20871 O O . PHE F 1 175 ? -75.254 -69.445 61.907 1.00 33.58 246 PHE F O 1
ATOM 20888 N N . VAL F 1 176 ? -73.734 -71.024 61.410 1.00 27.68 247 VAL F N 1
ATOM 20889 C CA . VAL F 1 176 ? -74.344 -72.026 62.263 1.00 28.79 247 VAL F CA 1
ATOM 20890 C C . VAL F 1 176 ? -73.259 -72.595 63.125 1.00 28.23 247 VAL F C 1
ATOM 20891 O O . VAL F 1 176 ? -72.081 -72.621 62.716 1.00 23.17 247 VAL F O 1
ATOM 20904 N N . HIS F 1 177 ? -73.660 -72.968 64.342 1.00 29.90 248 HIS F N 1
ATOM 20905 C CA . HIS F 1 177 ? -72.789 -73.647 65.293 1.00 24.12 248 HIS F CA 1
ATOM 20906 C C . HIS F 1 177 ? -73.384 -75.003 65.581 1.00 23.94 248 HIS F C 1
ATOM 20907 O O . HIS F 1 177 ? -74.608 -75.164 65.715 1.00 17.21 248 HIS F O 1
ATOM 20922 N N . TYR F 1 178 ? -72.510 -75.992 65.641 1.00 21.31 249 TYR F N 1
ATOM 20923 C CA . TYR F 1 178 ? -72.961 -77.312 66.026 1.00 15.85 249 TYR F CA 1
ATOM 20924 C C . TYR F 1 178 ? -71.780 -78.135 66.489 1.00 24.08 249 TYR F C 1
ATOM 20925 O O . TYR F 1 178 ? -70.644 -77.920 66.055 1.00 28.80 249 TYR F O 1
ATOM 20943 N N . PRO F 1 179 ? -72.037 -79.084 67.383 1.00 19.01 250 PRO F N 1
ATOM 20944 C CA . PRO F 1 179 ? -70.906 -79.881 67.846 1.00 17.00 250 PRO F CA 1
ATOM 20945 C C . PRO F 1 179 ? -70.672 -81.057 66.933 1.00 18.24 250 PRO F C 1
ATOM 20946 O O . PRO F 1 179 ? -71.628 -81.761 66.613 1.00 17.23 250 PRO F O 1
ATOM 20957 N N . GLY F 1 180 ? -69.421 -81.320 66.577 1.00 17.09 251 GLY F N 1
ATOM 20958 C CA . GLY F 1 180 ? -69.114 -82.460 65.740 1.00 21.56 251 GLY F CA 1
ATOM 20959 C C . GLY F 1 180 ? -67.641 -82.822 65.808 1.00 24.59 251 GLY F C 1
ATOM 20960 O O . GLY F 1 180 ? -66.967 -82.530 66.793 1.00 23.72 251 GLY F O 1
ATOM 20964 N N . SER F 1 181 ? -67.121 -83.385 64.727 1.00 26.45 252 SER F N 1
ATOM 20965 C CA . SER F 1 181 ? -65.809 -84.022 64.756 1.00 35.98 252 SER F CA 1
ATOM 20966 C C . SER F 1 181 ? -64.834 -83.397 63.751 1.00 27.10 252 SER F C 1
ATOM 20967 O O . SER F 1 181 ? -65.238 -82.590 62.936 1.00 25.12 252 SER F O 1
ATOM 20975 N N . LEU F 1 182 ? -63.558 -83.776 63.835 1.00 23.00 253 LEU F N 1
ATOM 20976 C CA . LEU F 1 182 ? -62.662 -83.676 62.696 1.00 27.85 253 LEU F CA 1
ATOM 20977 C C . LEU F 1 182 ? -63.224 -84.512 61.542 1.00 29.68 253 LEU F C 1
ATOM 20978 O O . LEU F 1 182 ? -63.734 -85.612 61.778 1.00 26.18 253 LEU F O 1
ATOM 20994 N N . THR F 1 183 ? -63.090 -84.031 60.299 1.00 26.67 254 THR F N 1
ATOM 20995 C CA . THR F 1 183 ? -63.598 -84.774 59.142 1.00 28.59 254 THR F CA 1
ATOM 20996 C C . THR F 1 183 ? -62.575 -85.733 58.557 1.00 32.40 254 THR F C 1
ATOM 20997 O O . THR F 1 183 ? -62.909 -86.476 57.636 1.00 37.97 254 THR F O 1
ATOM 21008 N N . THR F 1 184 ? -61.347 -85.722 59.079 1.00 29.05 255 THR F N 1
ATOM 21009 C CA . THR F 1 184 ? -60.330 -86.720 58.706 1.00 36.38 255 THR F CA 1
ATOM 21010 C C . THR F 1 184 ? -59.881 -87.573 59.921 1.00 40.74 255 THR F C 1
ATOM 21011 O O . THR F 1 184 ? -59.833 -87.073 61.046 1.00 38.27 255 THR F O 1
ATOM 21022 N N . PRO F 1 185 ? -59.549 -88.865 59.692 1.00 45.33 256 PRO F N 1
ATOM 21023 C CA . PRO F 1 185 ? -59.121 -89.764 60.777 1.00 35.23 256 PRO F CA 1
ATOM 21024 C C . PRO F 1 185 ? -58.098 -89.119 61.715 1.00 39.49 256 PRO F C 1
ATOM 21025 O O . PRO F 1 185 ? -57.125 -88.554 61.233 1.00 45.98 256 PRO F O 1
ATOM 21036 N N . PRO F 1 186 ? -58.273 -89.245 63.038 1.00 34.31 257 PRO F N 1
ATOM 21037 C CA . PRO F 1 186 ? -59.175 -90.138 63.766 1.00 34.36 257 PRO F CA 1
ATOM 21038 C C . PRO F 1 186 ? -60.621 -89.664 63.899 1.00 32.70 257 PRO F C 1
ATOM 21039 O O . PRO F 1 186 ? -61.390 -90.389 64.509 1.00 41.46 257 PRO F O 1
ATOM 21050 N N . CYS F 1 187 ? -60.989 -88.510 63.354 1.00 35.02 258 CYS F N 1
ATOM 21051 C CA . CYS F 1 187 ? -62.380 -88.045 63.412 1.00 36.53 258 CYS F CA 1
ATOM 21052 C C . CYS F 1 187 ? -62.838 -87.783 64.842 1.00 34.95 258 CYS F C 1
ATOM 21053 O O . CYS F 1 187 ? -64.003 -87.995 65.197 1.00 26.62 258 CYS F O 1
ATOM 21060 N N . SER F 1 188 ? -61.901 -87.318 65.653 1.00 37.36 259 SER F N 1
ATOM 21061 C CA . SER F 1 188 ? -62.144 -87.065 67.052 1.00 24.95 259 SER F CA 1
ATOM 21062 C C . SER F 1 188 ? -63.346 -86.142 67.282 1.00 31.50 259 SER F C 1
ATOM 21063 O O . SER F 1 188 ? -63.456 -85.086 66.663 1.00 33.52 259 SER F O 1
ATOM 21071 N N . GLU F 1 189 ? -64.259 -86.541 68.160 1.00 25.34 260 GLU F N 1
ATOM 21072 C CA . GLU F 1 189 ? -65.387 -85.681 68.432 1.00 27.56 260 GLU F CA 1
ATOM 21073 C C . GLU F 1 189 ? -64.973 -84.583 69.405 1.00 20.97 260 GLU F C 1
ATOM 21074 O O . GLU F 1 189 ? -63.797 -84.416 69.663 1.00 23.87 260 GLU F O 1
ATOM 21086 N N . GLY F 1 190 ? -65.914 -83.759 69.840 1.00 16.29 261 GLY F N 1
ATOM 21087 C CA . GLY F 1 190 ? -65.573 -82.652 70.704 1.00 17.84 261 GLY F CA 1
ATOM 21088 C C . GLY F 1 190 ? -65.180 -81.382 69.989 1.00 20.88 261 GLY F C 1
ATOM 21089 O O . GLY F 1 190 ? -64.807 -80.407 70.625 1.00 27.12 261 GLY F O 1
ATOM 21093 N N . VAL F 1 191 ? -65.292 -81.361 68.668 1.00 26.17 262 VAL F N 1
ATOM 21094 C CA . VAL F 1 191 ? -65.000 -80.155 67.913 1.00 22.49 262 VAL F CA 1
ATOM 21095 C C . VAL F 1 191 ? -66.228 -79.246 67.750 1.00 23.78 262 VAL F C 1
ATOM 21096 O O . VAL F 1 191 ? -67.259 -79.687 67.220 1.00 24.14 262 VAL F O 1
ATOM 21109 N N . ASP F 1 192 ? -66.110 -77.979 68.158 1.00 17.11 263 ASP F N 1
ATOM 21110 C CA . ASP F 1 192 ? -67.124 -76.971 67.835 1.00 23.82 263 ASP F CA 1
ATOM 21111 C C . ASP F 1 192 ? -66.960 -76.491 66.352 1.00 30.87 263 ASP F C 1
ATOM 21112 O O . ASP F 1 192 ? -65.919 -75.931 65.993 1.00 27.22 263 ASP F O 1
ATOM 21121 N N . TRP F 1 193 ? -67.992 -76.716 65.520 1.00 27.83 264 TRP F N 1
ATOM 21122 C CA . TRP F 1 193 ? -68.038 -76.250 64.136 1.00 25.21 264 TRP F CA 1
ATOM 21123 C C . TRP F 1 193 ? -68.847 -74.980 64.059 1.00 26.67 264 TRP F C 1
ATOM 21124 O O . TRP F 1 193 ? -69.979 -74.918 64.566 1.00 24.49 264 TRP F O 1
ATOM 21145 N N . PHE F 1 194 ? -68.235 -73.970 63.444 1.00 28.89 265 PHE F N 1
ATOM 21146 C CA . PHE F 1 194 ? -68.928 -72.756 63.043 1.00 30.33 265 PHE F CA 1
ATOM 21147 C C . PHE F 1 194 ? -68.822 -72.666 61.527 1.00 29.26 265 PHE F C 1
ATOM 21148 O O . PHE F 1 194 ? -67.714 -72.651 60.988 1.00 22.32 265 PHE F O 1
ATOM 21165 N N . VAL F 1 195 ? -69.960 -72.621 60.842 1.00 27.85 266 VAL F N 1
ATOM 21166 C CA . VAL F 1 195 ? -69.966 -72.645 59.383 1.00 23.71 266 VAL F CA 1
ATOM 21167 C C . VAL F 1 195 ? -70.710 -71.425 58.869 1.00 27.43 266 VAL F C 1
ATOM 21168 O O . VAL F 1 195 ? -71.915 -71.241 59.154 1.00 24.30 266 VAL F O 1
ATOM 21181 N N . PHE F 1 196 ? -69.993 -70.597 58.107 1.00 24.86 267 PHE F N 1
ATOM 21182 C CA . PHE F 1 196 ? -70.545 -69.313 57.695 1.00 26.77 267 PHE F CA 1
ATOM 21183 C C . PHE F 1 196 ? -71.495 -69.533 56.560 1.00 26.34 267 PHE F C 1
ATOM 21184 O O . PHE F 1 196 ? -71.274 -70.394 55.720 1.00 26.03 267 PHE F O 1
ATOM 21201 N N . MET F 1 197 ? -72.596 -68.794 56.596 1.00 27.23 268 MET F N 1
ATOM 21202 C CA . MET F 1 197 ? -73.664 -68.951 55.625 1.00 31.48 268 MET F CA 1
ATOM 21203 C C . MET F 1 197 ? -73.318 -68.358 54.261 1.00 31.14 268 MET F C 1
ATOM 21204 O O . MET F 1 197 ? -73.734 -68.888 53.233 1.00 32.18 268 MET F O 1
ATOM 21218 N N . GLN F 1 198 ? -72.580 -67.253 54.272 1.00 28.02 269 GLN F N 1
ATOM 21219 C CA . GLN F 1 198 ? -72.283 -66.470 53.074 1.00 26.65 269 GLN F CA 1
ATOM 21220 C C . GLN F 1 198 ? -70.943 -66.903 52.444 1.00 29.11 269 GLN F C 1
ATOM 21221 O O . GLN F 1 198 ? -69.905 -66.886 53.096 1.00 26.88 269 GLN F O 1
ATOM 21235 N N . PRO F 1 199 ? -70.953 -67.280 51.161 1.00 28.11 270 PRO F N 1
ATOM 21236 C CA . PRO F 1 199 ? -69.710 -67.780 50.571 1.00 26.58 270 PRO F CA 1
ATOM 21237 C C . PRO F 1 199 ? -68.877 -66.655 50.032 1.00 26.55 270 PRO F C 1
ATOM 21238 O O . PRO F 1 199 ? -69.430 -65.614 49.703 1.00 32.43 270 PRO F O 1
ATOM 21249 N N . ILE F 1 200 ? -67.565 -66.848 49.972 1.00 28.66 271 ILE F N 1
ATOM 21250 C CA . ILE F 1 200 ? -66.707 -65.900 49.276 1.00 35.24 271 ILE F CA 1
ATOM 21251 C C . ILE F 1 200 ? -66.549 -66.349 47.824 1.00 28.56 271 ILE F C 1
ATOM 21252 O O . ILE F 1 200 ? -66.534 -67.550 47.538 1.00 25.71 271 ILE F O 1
ATOM 21268 N N . LYS F 1 201 ? -66.481 -65.373 46.917 1.00 40.44 272 LYS F N 1
ATOM 21269 C CA . LYS F 1 201 ? -66.282 -65.634 45.491 1.00 27.82 272 LYS F CA 1
ATOM 21270 C C . LYS F 1 201 ? -64.804 -65.604 45.152 1.00 29.52 272 LYS F C 1
ATOM 21271 O O . LYS F 1 201 ? -64.064 -64.721 45.577 1.00 28.97 272 LYS F O 1
ATOM 21290 N N . VAL F 1 202 ? -64.409 -66.588 44.357 1.00 31.35 273 VAL F N 1
ATOM 21291 C CA . VAL F 1 202 ? -63.034 -66.841 44.007 1.00 29.30 273 VAL F CA 1
ATOM 21292 C C . VAL F 1 202 ? -63.069 -67.140 42.500 1.00 29.79 273 VAL F C 1
ATOM 21293 O O . VAL F 1 202 ? -64.057 -67.687 42.031 1.00 30.33 273 VAL F O 1
ATOM 21306 N N . PRO F 1 203 ? -62.027 -66.734 41.734 1.00 26.14 274 PRO F N 1
ATOM 21307 C CA . PRO F 1 203 ? -61.959 -67.057 40.304 1.00 25.30 274 PRO F CA 1
ATOM 21308 C C . PRO F 1 203 ? -61.792 -68.554 40.031 1.00 29.61 274 PRO F C 1
ATOM 21309 O O . PRO F 1 203 ? -61.040 -69.256 40.734 1.00 27.99 274 PRO F O 1
ATOM 21320 N N . ASP F 1 204 ? -62.494 -69.019 39.000 1.00 29.21 275 ASP F N 1
ATOM 21321 C CA . ASP F 1 204 ? -62.532 -70.428 38.606 1.00 25.38 275 ASP F CA 1
ATOM 21322 C C . ASP F 1 204 ? -61.125 -71.055 38.537 1.00 29.91 275 ASP F C 1
ATOM 21323 O O . ASP F 1 204 ? -60.946 -72.260 38.828 1.00 28.70 275 ASP F O 1
ATOM 21332 N N . SER F 1 205 ? -60.131 -70.237 38.184 1.00 26.42 276 SER F N 1
ATOM 21333 C CA . SER F 1 205 ? -58.757 -70.713 38.070 1.00 25.49 276 SER F CA 1
ATOM 21334 C C . SER F 1 205 ? -58.224 -71.210 39.420 1.00 35.26 276 SER F C 1
ATOM 21335 O O . SER F 1 205 ? -57.478 -72.187 39.459 1.00 36.18 276 SER F O 1
ATOM 21343 N N . GLN F 1 206 ? -58.602 -70.581 40.531 1.00 27.00 277 GLN F N 1
ATOM 21344 C CA . GLN F 1 206 ? -58.072 -71.047 41.813 1.00 31.88 277 GLN F CA 1
ATOM 21345 C C . GLN F 1 206 ? -58.679 -72.385 42.225 1.00 28.78 277 GLN F C 1
ATOM 21346 O O . GLN F 1 206 ? -57.999 -73.245 42.822 1.00 23.91 277 GLN F O 1
ATOM 21360 N N . ILE F 1 207 ? -59.964 -72.550 41.930 1.00 23.32 278 ILE F N 1
ATOM 21361 C CA . ILE F 1 207 ? -60.631 -73.798 42.220 1.00 17.54 278 ILE F CA 1
ATOM 21362 C C . ILE F 1 207 ? -59.960 -74.896 41.386 1.00 24.52 278 ILE F C 1
ATOM 21363 O O . ILE F 1 207 ? -59.606 -75.962 41.921 1.00 31.96 278 ILE F O 1
ATOM 21379 N N . LEU F 1 208 ? -59.742 -74.649 40.094 1.00 21.52 279 LEU F N 1
ATOM 21380 C CA . LEU F 1 208 ? -59.034 -75.643 39.316 1.00 20.13 279 LEU F CA 1
ATOM 21381 C C . LEU F 1 208 ? -57.613 -75.891 39.822 1.00 21.23 279 LEU F C 1
ATOM 21382 O O . LEU F 1 208 ? -57.237 -77.059 39.998 1.00 23.90 279 LEU F O 1
ATOM 21398 N N . ASP F 1 209 ? -56.835 -74.827 40.065 1.00 18.86 280 ASP F N 1
ATOM 21399 C CA . ASP F 1 209 ? -55.476 -74.973 40.639 1.00 27.48 280 ASP F CA 1
ATOM 21400 C C . ASP F 1 209 ? -55.476 -75.844 41.931 1.00 27.86 280 ASP F C 1
ATOM 21401 O O . ASP F 1 209 ? -54.577 -76.698 42.119 1.00 20.74 280 ASP F O 1
ATOM 21410 N N . PHE F 1 210 ? -56.479 -75.641 42.802 1.00 22.99 281 PHE F N 1
ATOM 21411 C CA . PHE F 1 210 ? -56.586 -76.451 44.009 1.00 25.19 281 PHE F CA 1
ATOM 21412 C C . PHE F 1 210 ? -56.856 -77.902 43.662 1.00 29.17 281 PHE F C 1
ATOM 21413 O O . PHE F 1 210 ? -56.187 -78.814 44.205 1.00 24.57 281 PHE F O 1
ATOM 21430 N N . MET F 1 211 ? -57.840 -78.132 42.790 1.00 22.54 282 MET F N 1
ATOM 21431 C CA . MET F 1 211 ? -58.152 -79.511 42.424 1.00 25.10 282 MET F CA 1
ATOM 21432 C C . MET F 1 211 ? -56.950 -80.177 41.803 1.00 26.58 282 MET F C 1
ATOM 21433 O O . MET F 1 211 ? -56.756 -81.388 41.947 1.00 25.31 282 MET F O 1
ATOM 21447 N N . ARG F 1 212 ? -56.151 -79.379 41.107 1.00 25.57 283 ARG F N 1
ATOM 21448 C CA . ARG F 1 212 ? -54.952 -79.892 40.466 1.00 27.29 283 ARG F CA 1
ATOM 21449 C C . ARG F 1 212 ? -53.911 -80.276 41.512 1.00 26.63 283 ARG F C 1
ATOM 21450 O O . ARG F 1 212 ? -53.246 -81.312 41.375 1.00 22.47 283 ARG F O 1
ATOM 21471 N N . PHE F 1 213 ? -53.746 -79.427 42.533 1.00 27.23 284 PHE F N 1
ATOM 21472 C CA . PHE F 1 213 ? -52.898 -79.782 43.675 1.00 22.14 284 PHE F CA 1
ATOM 21473 C C . PHE F 1 213 ? -53.385 -81.068 44.358 1.00 21.73 284 PHE F C 1
ATOM 21474 O O . PHE F 1 213 ? -52.603 -81.961 44.616 1.00 30.04 284 PHE F O 1
ATOM 21491 N N . VAL F 1 214 ? -54.674 -81.171 44.637 1.00 20.66 285 VAL F N 1
ATOM 21492 C CA . VAL F 1 214 ? -55.218 -82.388 45.215 1.00 21.92 285 VAL F CA 1
ATOM 21493 C C . VAL F 1 214 ? -54.917 -83.608 44.349 1.00 31.11 285 VAL F C 1
ATOM 21494 O O . VAL F 1 214 ? -54.742 -84.716 44.864 1.00 30.96 285 VAL F O 1
ATOM 21507 N N . GLY F 1 215 ? -54.874 -83.405 43.031 1.00 32.77 286 GLY F N 1
ATOM 21508 C CA . GLY F 1 215 ? -54.563 -84.467 42.090 1.00 26.16 286 GLY F CA 1
ATOM 21509 C C . GLY F 1 215 ? -53.069 -84.639 41.845 1.00 29.89 286 GLY F C 1
ATOM 21510 O O . GLY F 1 215 ? -52.667 -85.151 40.807 1.00 36.58 286 GLY F O 1
ATOM 21514 N N . ASP F 1 216 ? -52.241 -84.217 42.794 1.00 30.96 287 ASP F N 1
ATOM 21515 C CA . ASP F 1 216 ? -50.782 -84.432 42.717 1.00 36.94 287 ASP F CA 1
ATOM 21516 C C . ASP F 1 216 ? -50.106 -83.823 41.491 1.00 31.23 287 ASP F C 1
ATOM 21517 O O . ASP F 1 216 ? -49.058 -84.293 41.097 1.00 34.28 287 ASP F O 1
ATOM 21526 N N . ASN F 1 217 ? -50.679 -82.780 40.904 1.00 34.04 288 ASN F N 1
ATOM 21527 C CA . ASN F 1 217 ? -50.174 -82.230 39.630 1.00 42.61 288 ASN F CA 1
ATOM 21528 C C . ASN F 1 217 ? -50.212 -83.183 38.445 1.00 35.27 288 ASN F C 1
ATOM 21529 O O . ASN F 1 217 ? -49.480 -83.010 37.472 1.00 36.08 288 ASN F O 1
ATOM 21540 N N . LYS F 1 218 ? -51.080 -84.179 38.523 1.00 29.74 289 LYS F N 1
ATOM 21541 C CA . LYS F 1 218 ? -51.140 -85.158 37.474 1.00 31.37 289 LYS F CA 1
ATOM 21542 C C . LYS F 1 218 ? -52.592 -85.409 37.012 1.00 30.15 289 LYS F C 1
ATOM 21543 O O . LYS F 1 218 ? -52.830 -86.194 36.105 1.00 29.25 289 LYS F O 1
ATOM 21562 N N . THR F 1 219 ? -53.556 -84.719 37.604 1.00 23.97 290 THR F N 1
ATOM 21563 C CA . THR F 1 219 ? -54.966 -85.005 37.341 1.00 25.90 290 THR F CA 1
ATOM 21564 C C . THR F 1 219 ? -55.743 -83.986 38.161 1.00 27.96 290 THR F C 1
ATOM 21565 O O . THR F 1 219 ? -55.141 -83.129 38.828 1.00 22.99 290 THR F O 1
ATOM 21576 N N . TYR F 1 220 ? -57.066 -84.069 38.122 1.00 24.32 291 TYR F N 1
ATOM 21577 C CA . TYR F 1 220 ? -57.892 -83.212 38.973 1.00 22.10 291 TYR F CA 1
ATOM 21578 C C . TYR F 1 220 ? -58.674 -84.152 39.865 1.00 30.00 291 TYR F C 1
ATOM 21579 O O . TYR F 1 220 ? -59.196 -85.189 39.407 1.00 27.76 291 TYR F O 1
ATOM 21597 N N . ALA F 1 221 ? -58.711 -83.827 41.153 1.00 23.58 292 ALA F N 1
ATOM 21598 C CA . ALA F 1 221 ? -59.282 -84.749 42.090 1.00 21.38 292 ALA F CA 1
ATOM 21599 C C . ALA F 1 221 ? -59.952 -84.014 43.253 1.00 31.92 292 ALA F C 1
ATOM 21600 O O . ALA F 1 221 ? -59.891 -82.786 43.308 1.00 28.05 292 ALA F O 1
ATOM 21607 N N . THR F 1 222 ? -60.609 -84.770 44.143 1.00 26.21 293 THR F N 1
ATOM 21608 C CA . THR F 1 222 ? -61.426 -84.212 45.217 1.00 22.08 293 THR F CA 1
ATOM 21609 C C . THR F 1 222 ? -60.885 -84.725 46.541 1.00 23.34 293 THR F C 1
ATOM 21610 O O . THR F 1 222 ? -60.215 -85.742 46.556 1.00 29.13 293 THR F O 1
ATOM 21621 N N . ASN F 1 223 ? -61.115 -84.007 47.636 1.00 21.84 294 ASN F N 1
ATOM 21622 C CA . ASN F 1 223 ? -60.702 -84.466 48.973 1.00 22.56 294 ASN F CA 1
ATOM 21623 C C . ASN F 1 223 ? -61.791 -84.160 50.007 1.00 31.66 294 ASN F C 1
ATOM 21624 O O . ASN F 1 223 ? -61.600 -83.336 50.926 1.00 30.88 294 ASN F O 1
ATOM 21635 N N . THR F 1 224 ? -62.934 -84.825 49.848 1.00 27.11 295 THR F N 1
ATOM 21636 C CA . THR F 1 224 ? -64.111 -84.512 50.637 1.00 26.72 295 THR F CA 1
ATOM 21637 C C . THR F 1 224 ? -64.637 -85.752 51.329 1.00 23.55 295 THR F C 1
ATOM 21638 O O . THR F 1 224 ? -64.355 -86.868 50.908 1.00 18.07 295 THR F O 1
ATOM 21649 N N . ARG F 1 225 ? -65.373 -85.547 52.420 1.00 23.36 296 ARG F N 1
ATOM 21650 C CA . ARG F 1 225 ? -66.004 -86.651 53.120 1.00 15.21 296 ARG F CA 1
ATOM 21651 C C . ARG F 1 225 ? -67.525 -86.579 53.004 1.00 14.66 296 ARG F C 1
ATOM 21652 O O . ARG F 1 225 ? -68.143 -85.492 52.954 1.00 12.68 296 ARG F O 1
ATOM 21673 N N . PRO F 1 226 ? -68.143 -87.750 52.963 1.00 12.02 297 PRO F N 1
ATOM 21674 C CA . PRO F 1 226 ? -69.590 -87.772 52.828 1.00 14.35 297 PRO F CA 1
ATOM 21675 C C . PRO F 1 226 ? -70.278 -87.173 54.037 1.00 18.92 297 PRO F C 1
ATOM 21676 O O . PRO F 1 226 ? -69.709 -87.178 55.138 1.00 20.23 297 PRO F O 1
ATOM 21687 N N . LEU F 1 227 ? -71.500 -86.704 53.833 1.00 14.58 298 LEU F N 1
ATOM 21688 C CA . LEU F 1 227 ? -72.300 -86.145 54.898 1.00 19.40 298 LEU F CA 1
ATOM 21689 C C . LEU F 1 227 ? -72.630 -87.213 55.948 1.00 28.82 298 LEU F C 1
ATOM 21690 O O . LEU F 1 227 ? -72.905 -88.359 55.584 1.00 27.23 298 LEU F O 1
ATOM 21706 N N . GLN F 1 228 ? -72.590 -86.833 57.235 1.00 25.87 299 GLN F N 1
ATOM 21707 C CA . GLN F 1 228 ? -72.881 -87.737 58.352 1.00 23.14 299 GLN F CA 1
ATOM 21708 C C . GLN F 1 228 ? -74.243 -87.419 59.004 1.00 25.94 299 GLN F C 1
ATOM 21709 O O . GLN F 1 228 ? -74.727 -86.279 58.916 1.00 19.94 299 GLN F O 1
ATOM 21723 N N . LEU F 1 229 ? -74.868 -88.429 59.624 1.00 28.44 300 LEU F N 1
ATOM 21724 C CA . LEU F 1 229 ? -76.158 -88.247 60.323 1.00 30.24 300 LEU F CA 1
ATOM 21725 C C . LEU F 1 229 ? -76.042 -87.216 61.423 1.00 24.65 300 LEU F C 1
ATOM 21726 O O . LEU F 1 229 ? -75.059 -87.188 62.150 1.00 23.26 300 LEU F O 1
ATOM 21742 N N . LEU F 1 230 ? -77.049 -86.359 61.527 1.00 26.76 301 LEU F N 1
ATOM 21743 C CA . LEU F 1 230 ? -77.099 -85.379 62.600 1.00 22.60 301 LEU F CA 1
ATOM 21744 C C . LEU F 1 230 ? -77.308 -86.130 63.906 1.00 20.70 301 LEU F C 1
ATOM 21745 O O . LEU F 1 230 ? -76.670 -85.827 64.903 1.00 20.74 301 LEU F O 1
ATOM 21761 N N . ASN F 1 231 ? -78.195 -87.116 63.855 1.00 19.32 302 ASN F N 1
ATOM 21762 C CA . ASN F 1 231 ? -78.564 -87.921 64.996 1.00 18.62 302 ASN F CA 1
ATOM 21763 C C . ASN F 1 231 ? -79.191 -87.068 66.122 1.00 24.18 302 ASN F C 1
ATOM 21764 O O . ASN F 1 231 ? -80.118 -86.304 65.875 1.00 29.91 302 ASN F O 1
ATOM 21775 N N . SER F 1 232 ? -78.675 -87.159 67.351 1.00 26.78 303 SER F N 1
ATOM 21776 C CA . SER F 1 232 ? -79.323 -86.506 68.488 1.00 17.62 303 SER F CA 1
ATOM 21777 C C . SER F 1 232 ? -79.021 -85.014 68.542 1.00 20.31 303 SER F C 1
ATOM 21778 O O . SER F 1 232 ? -79.658 -84.259 69.278 1.00 25.62 303 SER F O 1
ATOM 21786 N N . ARG F 1 233 ? -78.048 -84.582 67.750 1.00 24.00 304 ARG F N 1
ATOM 21787 C CA . ARG F 1 233 ? -77.653 -83.183 67.728 1.00 23.46 304 ARG F CA 1
ATOM 21788 C C . ARG F 1 233 ? -78.717 -82.288 67.122 1.00 29.71 304 ARG F C 1
ATOM 21789 O O . ARG F 1 233 ? -79.594 -82.743 66.356 1.00 31.01 304 ARG F O 1
ATOM 21810 N N . LEU F 1 234 ? -78.601 -81.008 67.456 1.00 23.62 305 LEU F N 1
ATOM 21811 C CA . LEU F 1 234 ? -79.290 -79.941 66.738 1.00 26.12 305 LEU F CA 1
ATOM 21812 C C . LEU F 1 234 ? -78.261 -78.910 66.289 1.00 25.57 305 LEU F C 1
ATOM 21813 O O . LEU F 1 234 ? -77.138 -78.835 66.808 1.00 22.80 305 LEU F O 1
ATOM 21829 N N . VAL F 1 235 ? -78.674 -78.114 65.318 1.00 31.98 306 VAL F N 1
ATOM 21830 C CA . VAL F 1 235 ? -77.827 -77.107 64.723 1.00 31.57 306 VAL F CA 1
ATOM 21831 C C . VAL F 1 235 ? -78.315 -75.775 65.254 1.00 33.09 306 VAL F C 1
ATOM 21832 O O . VAL F 1 235 ? -79.518 -75.469 65.197 1.00 30.73 306 VAL F O 1
ATOM 21845 N N . GLU F 1 236 ? -77.390 -74.995 65.800 1.00 26.90 307 GLU F N 1
ATOM 21846 C CA . GLU F 1 236 ? -77.736 -73.674 66.288 1.00 30.84 307 GLU F CA 1
ATOM 21847 C C . GLU F 1 236 ? -77.564 -72.730 65.104 1.00 36.14 307 GLU F C 1
ATOM 21848 O O . GLU F 1 236 ? -76.725 -72.984 64.224 1.00 34.12 307 GLU F O 1
ATOM 21860 N N . TYR F 1 237 ? -78.346 -71.652 65.069 1.00 30.70 308 TYR F N 1
ATOM 21861 C CA . TYR F 1 237 ? -78.241 -70.677 63.989 1.00 30.56 308 TYR F CA 1
ATOM 21862 C C . TYR F 1 237 ? -77.980 -69.275 64.513 1.00 29.01 308 TYR F C 1
ATOM 21863 O O . TYR F 1 237 ? -78.782 -68.755 65.265 1.00 44.13 308 TYR F O 1
ATOM 21881 N N . GLU F 1 238 ? -76.875 -68.652 64.112 1.00 27.76 309 GLU F N 1
ATOM 21882 C CA . GLU F 1 238 ? -76.673 -67.237 64.404 1.00 33.96 309 GLU F CA 1
ATOM 21883 C C . GLU F 1 238 ? -76.953 -66.406 63.164 1.00 39.07 309 GLU F C 1
ATOM 21884 O O . GLU F 1 238 ? -76.086 -65.695 62.674 1.00 49.22 309 GLU F O 1
ATOM 21896 N N . LEU F 1 239 ? -78.168 -66.499 62.643 1.00 47.10 310 LEU F N 1
ATOM 21897 C CA . LEU F 1 239 ? -78.547 -65.672 61.500 1.00 65.01 310 LEU F CA 1
ATOM 21898 C C . LEU F 1 239 ? -79.036 -64.321 62.034 1.00 72.64 310 LEU F C 1
ATOM 21899 O O . LEU F 1 239 ? -79.968 -63.718 61.477 1.00 75.49 310 LEU F O 1
ATOM 21916 N N . ALA G 1 2 ? -43.683 -42.464 31.140 1.00 61.18 73 ALA G N 1
ATOM 21917 C CA . ALA G 1 2 ? -43.190 -42.582 32.559 1.00 74.48 73 ALA G CA 1
ATOM 21918 C C . ALA G 1 2 ? -43.326 -41.244 33.361 1.00 76.85 73 ALA G C 1
ATOM 21919 O O . ALA G 1 2 ? -44.148 -40.398 33.005 1.00 83.88 73 ALA G O 1
ATOM 21926 N N . ALA G 1 3 ? -42.547 -41.046 34.431 1.00 77.31 74 ALA G N 1
ATOM 21927 C CA . ALA G 1 3 ? -42.680 -39.837 35.285 1.00 66.12 74 ALA G CA 1
ATOM 21928 C C . ALA G 1 3 ? -41.332 -39.383 35.846 1.00 56.86 74 ALA G C 1
ATOM 21929 O O . ALA G 1 3 ? -40.661 -40.153 36.532 1.00 54.13 74 ALA G O 1
ATOM 21936 N N . TRP G 1 4 ? -40.928 -38.145 35.562 1.00 52.25 75 TRP G N 1
ATOM 21937 C CA . TRP G 1 4 ? -39.559 -37.726 35.885 1.00 47.15 75 TRP G CA 1
ATOM 21938 C C . TRP G 1 4 ? -39.421 -36.228 36.125 1.00 44.40 75 TRP G C 1
ATOM 21939 O O . TRP G 1 4 ? -40.231 -35.412 35.656 1.00 50.16 75 TRP G O 1
ATOM 21960 N N . ASN G 1 5 ? -38.370 -35.877 36.854 1.00 32.45 76 ASN G N 1
ATOM 21961 C CA . ASN G 1 5 ? -38.093 -34.495 37.194 1.00 33.49 76 ASN G CA 1
ATOM 21962 C C . ASN G 1 5 ? -36.600 -34.320 37.359 1.00 39.19 76 ASN G C 1
ATOM 21963 O O . ASN G 1 5 ? -35.826 -35.304 37.319 1.00 32.53 76 ASN G O 1
ATOM 21974 N N . TYR G 1 6 ? -36.185 -33.072 37.554 1.00 40.75 77 TYR G N 1
ATOM 21975 C CA . TYR G 1 6 ? -34.791 -32.808 37.904 1.00 42.22 77 TYR G CA 1
ATOM 21976 C C . TYR G 1 6 ? -34.701 -32.930 39.397 1.00 41.80 77 TYR G C 1
ATOM 21977 O O . TYR G 1 6 ? -33.732 -33.457 39.953 1.00 39.31 77 TYR G O 1
ATOM 21995 N N . GLY G 1 7 ? -35.769 -32.484 40.039 1.00 43.10 78 GLY G N 1
ATOM 21996 C CA . GLY G 1 7 ? -35.897 -32.607 41.469 1.00 46.77 78 GLY G CA 1
ATOM 21997 C C . GLY G 1 7 ? -35.057 -31.585 42.212 1.00 53.35 78 GLY G C 1
ATOM 21998 O O . GLY G 1 7 ? -34.577 -30.604 41.624 1.00 48.20 78 GLY G O 1
ATOM 22002 N N . GLU G 1 8 ? -34.828 -31.825 43.486 1.00 41.14 79 GLU G N 1
ATOM 22003 C CA . GLU G 1 8 ? -34.111 -30.871 44.272 1.00 39.94 79 GLU G CA 1
ATOM 22004 C C . GLU G 1 8 ? -32.786 -31.418 44.610 1.00 44.19 79 GLU G C 1
ATOM 22005 O O . GLU G 1 8 ? -32.481 -32.503 44.216 1.00 41.88 79 GLU G O 1
ATOM 22017 N N . VAL G 1 9 ? -31.980 -30.652 45.307 1.00 39.34 80 VAL G N 1
ATOM 22018 C CA . VAL G 1 9 ? -30.662 -31.138 45.670 1.00 42.90 80 VAL G CA 1
ATOM 22019 C C . VAL G 1 9 ? -30.831 -32.339 46.605 1.00 47.65 80 VAL G C 1
ATOM 22020 O O . VAL G 1 9 ? -31.756 -32.383 47.420 1.00 40.08 80 VAL G O 1
ATOM 22033 N N . ALA G 1 10 ? -29.958 -33.328 46.435 1.00 48.60 81 ALA G N 1
ATOM 22034 C CA . ALA G 1 10 ? -30.145 -34.655 47.020 1.00 49.90 81 ALA G CA 1
ATOM 22035 C C . ALA G 1 10 ? -29.793 -34.752 48.494 1.00 47.06 81 ALA G C 1
ATOM 22036 O O . ALA G 1 10 ? -30.324 -35.613 49.195 1.00 46.14 81 ALA G O 1
ATOM 22043 N N . GLY G 1 11 ? -28.904 -33.872 48.949 1.00 47.86 82 GLY G N 1
ATOM 22044 C CA . GLY G 1 11 ? -28.328 -33.952 50.278 1.00 35.97 82 GLY G CA 1
ATOM 22045 C C . GLY G 1 11 ? -29.237 -33.697 51.477 1.00 44.23 82 GLY G C 1
ATOM 22046 O O . GLY G 1 11 ? -29.293 -34.516 52.408 1.00 36.62 82 GLY G O 1
ATOM 22050 N N . PRO G 1 12 ? -29.934 -32.550 51.489 1.00 47.33 83 PRO G N 1
ATOM 22051 C CA . PRO G 1 12 ? -30.693 -32.149 52.690 1.00 43.99 83 PRO G CA 1
ATOM 22052 C C . PRO G 1 12 ? -31.692 -33.181 53.250 1.00 44.04 83 PRO G C 1
ATOM 22053 O O . PRO G 1 12 ? -31.770 -33.299 54.474 1.00 47.91 83 PRO G O 1
ATOM 22064 N N . PRO G 1 13 ? -32.432 -33.917 52.405 1.00 39.60 84 PRO G N 1
ATOM 22065 C CA . PRO G 1 13 ? -33.349 -34.897 53.015 1.00 41.30 84 PRO G CA 1
ATOM 22066 C C . PRO G 1 13 ? -32.655 -36.109 53.653 1.00 42.06 84 PRO G C 1
ATOM 22067 O O . PRO G 1 13 ? -33.331 -37.008 54.142 1.00 43.61 84 PRO G O 1
ATOM 22078 N N . THR G 1 14 ? -31.326 -36.128 53.652 1.00 46.83 85 THR G N 1
ATOM 22079 C CA . THR G 1 14 ? -30.556 -37.232 54.225 1.00 41.84 85 THR G CA 1
ATOM 22080 C C . THR G 1 14 ? -29.676 -36.768 55.394 1.00 40.47 85 THR G C 1
ATOM 22081 O O . THR G 1 14 ? -28.907 -37.564 55.941 1.00 42.91 85 THR G O 1
ATOM 22092 N N . TRP G 1 15 ? -29.767 -35.486 55.757 1.00 34.65 86 TRP G N 1
ATOM 22093 C CA . TRP G 1 15 ? -29.053 -34.953 56.922 1.00 38.44 86 TRP G CA 1
ATOM 22094 C C . TRP G 1 15 ? -29.617 -35.639 58.163 1.00 37.80 86 TRP G C 1
ATOM 22095 O O . TRP G 1 15 ? -30.833 -35.890 58.232 1.00 32.85 86 TRP G O 1
ATOM 22116 N N . LYS G 1 16 ? -28.739 -35.945 59.122 1.00 33.87 87 LYS G N 1
ATOM 22117 C CA . LYS G 1 16 ? -29.109 -36.768 60.291 1.00 36.58 87 LYS G CA 1
ATOM 22118 C C . LYS G 1 16 ? -29.293 -35.959 61.575 1.00 32.22 87 LYS G C 1
ATOM 22119 O O . LYS G 1 16 ? -29.241 -34.727 61.582 1.00 34.97 87 LYS G O 1
ATOM 22138 N N . GLY G 1 17 ? -29.539 -36.663 62.666 1.00 39.64 88 GLY G N 1
ATOM 22139 C CA . GLY G 1 17 ? -29.704 -36.020 63.953 1.00 23.20 88 GLY G CA 1
ATOM 22140 C C . GLY G 1 17 ? -30.866 -35.056 63.954 1.00 27.87 88 GLY G C 1
ATOM 22141 O O . GLY G 1 17 ? -31.921 -35.308 63.346 1.00 30.64 88 GLY G O 1
ATOM 22145 N N . VAL G 1 18 ? -30.646 -33.916 64.604 1.00 24.88 89 VAL G N 1
ATOM 22146 C CA . VAL G 1 18 ? -31.712 -32.954 64.832 1.00 29.27 89 VAL G CA 1
ATOM 22147 C C . VAL G 1 18 ? -32.279 -32.473 63.485 1.00 27.86 89 VAL G C 1
ATOM 22148 O O . VAL G 1 18 ? -33.402 -31.956 63.419 1.00 26.69 89 VAL G O 1
ATOM 22161 N N . CYS G 1 19 ? -31.516 -32.652 62.408 1.00 25.64 90 CYS G N 1
ATOM 22162 C CA . CYS G 1 19 ? -31.986 -32.195 61.117 1.00 26.00 90 CYS G CA 1
ATOM 22163 C C . CYS G 1 19 ? -33.254 -32.929 60.779 1.00 23.15 90 CYS G C 1
ATOM 22164 O O . CYS G 1 19 ? -34.187 -32.331 60.257 1.00 27.19 90 CYS G O 1
ATOM 22171 N N . ALA G 1 20 ? -33.302 -34.211 61.134 1.00 26.65 91 ALA G N 1
ATOM 22172 C CA . ALA G 1 20 ? -34.456 -35.062 60.836 1.00 23.11 91 ALA G CA 1
ATOM 22173 C C . ALA G 1 20 ? -35.494 -35.110 61.959 1.00 32.11 91 ALA G C 1
ATOM 22174 O O . ALA G 1 20 ? -36.680 -35.265 61.694 1.00 41.68 91 ALA G O 1
ATOM 22181 N N . THR G 1 21 ? -35.054 -35.008 63.210 1.00 26.72 92 THR G N 1
ATOM 22182 C CA . THR G 1 21 ? -35.943 -35.257 64.344 1.00 30.76 92 THR G CA 1
ATOM 22183 C C . THR G 1 21 ? -36.540 -34.001 64.956 1.00 28.37 92 THR G C 1
ATOM 22184 O O . THR G 1 21 ? -37.634 -34.060 65.507 1.00 38.83 92 THR G O 1
ATOM 22195 N N . GLY G 1 22 ? -35.823 -32.881 64.881 1.00 21.42 93 GLY G N 1
ATOM 22196 C CA . GLY G 1 22 ? -36.187 -31.687 65.628 1.00 24.12 93 GLY G CA 1
ATOM 22197 C C . GLY G 1 22 ? -37.540 -31.195 65.203 1.00 24.18 93 GLY G C 1
ATOM 22198 O O . GLY G 1 22 ? -37.949 -31.547 64.110 1.00 29.57 93 GLY G O 1
ATOM 22202 N N . LYS G 1 23 ? -38.242 -30.421 66.036 1.00 23.75 94 LYS G N 1
ATOM 22203 C CA . LYS G 1 23 ? -39.504 -29.797 65.589 1.00 23.09 94 LYS G CA 1
ATOM 22204 C C . LYS G 1 23 ? -39.461 -28.264 65.608 1.00 19.57 94 LYS G C 1
ATOM 22205 O O . LYS G 1 23 ? -40.505 -27.627 65.500 1.00 21.46 94 LYS G O 1
ATOM 22224 N N . ARG G 1 24 ? -38.270 -27.680 65.735 1.00 19.76 95 ARG G N 1
ATOM 22225 C CA . ARG G 1 24 ? -38.102 -26.221 65.681 1.00 24.88 95 ARG G CA 1
ATOM 22226 C C . ARG G 1 24 ? -36.986 -25.938 64.676 1.00 23.98 95 ARG G C 1
ATOM 22227 O O . ARG G 1 24 ? -36.008 -25.254 64.995 1.00 28.49 95 ARG G O 1
ATOM 22248 N N . GLN G 1 25 ? -37.139 -26.483 63.471 1.00 20.94 96 GLN G N 1
ATOM 22249 C CA . GLN G 1 25 ? -36.130 -26.386 62.407 1.00 24.33 96 GLN G CA 1
ATOM 22250 C C . GLN G 1 25 ? -36.345 -25.177 61.480 1.00 24.61 96 GLN G C 1
ATOM 22251 O O . GLN G 1 25 ? -37.475 -24.712 61.303 1.00 21.07 96 GLN G O 1
ATOM 22265 N N . SER G 1 26 ? -35.262 -24.680 60.883 1.00 20.55 97 SER G N 1
ATOM 22266 C CA . SER G 1 26 ? -35.352 -23.587 59.925 1.00 21.87 97 SER G CA 1
ATOM 22267 C C . SER G 1 26 ? -34.868 -24.081 58.561 1.00 23.14 97 SER G C 1
ATOM 22268 O O . SER G 1 26 ? -34.102 -25.047 58.493 1.00 23.91 97 SER G O 1
ATOM 22276 N N . PRO G 1 27 ? -35.303 -23.430 57.468 1.00 20.97 98 PRO G N 1
ATOM 22277 C CA . PRO G 1 27 ? -36.218 -22.289 57.425 1.00 17.76 98 PRO G CA 1
ATOM 22278 C C . PRO G 1 27 ? -37.685 -22.706 57.402 1.00 18.67 98 PRO G C 1
ATOM 22279 O O . PRO G 1 27 ? -38.034 -23.910 57.432 1.00 12.74 98 PRO G O 1
ATOM 22290 N N . ILE G 1 28 ? -38.533 -21.681 57.305 1.00 14.62 99 ILE G N 1
ATOM 22291 C CA . ILE G 1 28 ? -39.974 -21.867 57.297 1.00 22.60 99 ILE G CA 1
ATOM 22292 C C . ILE G 1 28 ? -40.601 -20.918 56.325 1.00 23.48 99 ILE G C 1
ATOM 22293 O O . ILE G 1 28 ? -39.981 -19.926 55.939 1.00 24.13 99 ILE G O 1
ATOM 22309 N N . ASN G 1 29 ? -41.837 -21.218 55.932 1.00 24.57 100 ASN G N 1
ATOM 22310 C CA . ASN G 1 29 ? -42.640 -20.236 55.245 1.00 23.02 100 ASN G CA 1
ATOM 22311 C C . ASN G 1 29 ? -43.147 -19.237 56.250 1.00 22.89 100 ASN G C 1
ATOM 22312 O O . ASN G 1 29 ? -43.524 -19.609 57.359 1.00 31.62 100 ASN G O 1
ATOM 22323 N N . ILE G 1 30 ? -43.126 -17.972 55.846 1.00 22.62 101 ILE G N 1
ATOM 22324 C CA . ILE G 1 30 ? -43.506 -16.838 56.670 1.00 27.00 101 ILE G CA 1
ATOM 22325 C C . ILE G 1 30 ? -44.715 -16.181 56.028 1.00 32.14 101 ILE G C 1
ATOM 22326 O O . ILE G 1 30 ? -44.574 -15.412 55.080 1.00 30.84 101 ILE G O 1
ATOM 22342 N N . PRO G 1 31 ? -45.913 -16.473 56.541 1.00 33.75 102 PRO G N 1
ATOM 22343 C CA . PRO G 1 31 ? -47.096 -15.868 55.928 1.00 32.03 102 PRO G CA 1
ATOM 22344 C C . PRO G 1 31 ? -47.104 -14.362 56.066 1.00 30.58 102 PRO G C 1
ATOM 22345 O O . PRO G 1 31 ? -46.686 -13.871 57.094 1.00 34.69 102 PRO G O 1
ATOM 22356 N N . LEU G 1 32 ? -47.571 -13.654 55.042 1.00 35.41 103 LEU G N 1
ATOM 22357 C CA . LEU G 1 32 ? -47.785 -12.219 55.124 1.00 41.96 103 LEU G CA 1
ATOM 22358 C C . LEU G 1 32 ? -49.246 -11.938 54.890 1.00 49.72 103 LEU G C 1
ATOM 22359 O O . LEU G 1 32 ? -49.970 -11.460 55.775 1.00 61.52 103 LEU G O 1
ATOM 22375 N N . ASN G 1 33 ? -49.671 -12.264 53.676 1.00 55.59 104 ASN G N 1
ATOM 22376 C CA . ASN G 1 33 ? -51.020 -12.003 53.202 1.00 58.41 104 ASN G CA 1
ATOM 22377 C C . ASN G 1 33 ? -51.962 -13.088 53.706 1.00 56.53 104 ASN G C 1
ATOM 22378 O O . ASN G 1 33 ? -52.801 -13.601 52.973 1.00 55.11 104 ASN G O 1
ATOM 22389 N N . THR G 1 34 ? -51.799 -13.436 54.976 1.00 67.93 105 THR G N 1
ATOM 22390 C CA . THR G 1 34 ? -52.675 -14.390 55.641 1.00 76.75 105 THR G CA 1
ATOM 22391 C C . THR G 1 34 ? -53.760 -13.603 56.394 1.00 71.73 105 THR G C 1
ATOM 22392 O O . THR G 1 34 ? -53.491 -12.525 56.944 1.00 57.02 105 THR G O 1
ATOM 22403 N N . SER G 1 35 ? -54.985 -14.133 56.383 1.00 75.26 106 SER G N 1
ATOM 22404 C CA . SER G 1 35 ? -56.088 -13.553 57.147 1.00 75.00 106 SER G CA 1
ATOM 22405 C C . SER G 1 35 ? -55.876 -13.888 58.624 1.00 67.64 106 SER G C 1
ATOM 22406 O O . SER G 1 35 ? -56.246 -13.105 59.506 1.00 55.70 106 SER G O 1
ATOM 22414 N N . ALA G 1 36 ? -55.259 -15.050 58.862 1.00 68.22 107 ALA G N 1
ATOM 22415 C CA . ALA G 1 36 ? -54.879 -15.511 60.193 1.00 68.42 107 ALA G CA 1
ATOM 22416 C C . ALA G 1 36 ? -54.253 -14.340 61.001 1.00 76.38 107 ALA G C 1
ATOM 22417 O O . ALA G 1 36 ? -53.361 -13.649 60.482 1.00 72.44 107 ALA G O 1
ATOM 22424 N N . PRO G 1 37 ? -54.744 -14.081 62.247 1.00 67.71 108 PRO G N 1
ATOM 22425 C CA . PRO G 1 37 ? -54.162 -13.020 63.093 1.00 60.86 108 PRO G CA 1
ATOM 22426 C C . PRO G 1 37 ? -52.777 -13.361 63.633 1.00 57.88 108 PRO G C 1
ATOM 22427 O O . PRO G 1 37 ? -52.443 -14.541 63.804 1.00 53.13 108 PRO G O 1
ATOM 22438 N N . LYS G 1 38 ? -52.009 -12.311 63.925 1.00 51.38 109 LYS G N 1
ATOM 22439 C CA . LYS G 1 38 ? -50.556 -12.393 64.043 1.00 46.50 109 LYS G CA 1
ATOM 22440 C C . LYS G 1 38 ? -50.089 -11.876 65.385 1.00 40.21 109 LYS G C 1
ATOM 22441 O O . LYS G 1 38 ? -50.395 -10.743 65.757 1.00 45.50 109 LYS G O 1
ATOM 22460 N N . VAL G 1 39 ? -49.341 -12.700 66.108 1.00 40.68 110 VAL G N 1
ATOM 22461 C CA . VAL G 1 39 ? -48.813 -12.330 67.427 1.00 33.15 110 VAL G CA 1
ATOM 22462 C C . VAL G 1 39 ? -47.789 -11.225 67.283 1.00 33.18 110 VAL G C 1
ATOM 22463 O O . VAL G 1 39 ? -46.847 -11.396 66.534 1.00 42.92 110 VAL G O 1
ATOM 22476 N N . ASP G 1 40 ? -47.941 -10.096 67.968 1.00 34.17 111 ASP G N 1
ATOM 22477 C CA . ASP G 1 40 ? -46.937 -9.039 67.849 1.00 33.35 111 ASP G CA 1
ATOM 22478 C C . ASP G 1 40 ? -45.714 -9.375 68.695 1.00 36.16 111 ASP G C 1
ATOM 22479 O O . ASP G 1 40 ? -45.826 -9.921 69.784 1.00 44.51 111 ASP G O 1
ATOM 22488 N N . ALA G 1 41 ? -44.538 -9.037 68.188 1.00 41.24 112 ALA G N 1
ATOM 22489 C CA . ALA G 1 41 ? -43.296 -9.395 68.858 1.00 40.77 112 ALA G CA 1
ATOM 22490 C C . ALA G 1 41 ? -43.013 -8.478 70.043 1.00 36.86 112 ALA G C 1
ATOM 22491 O O . ALA G 1 41 ? -42.351 -8.883 70.986 1.00 34.70 112 ALA G O 1
ATOM 22498 N N . GLU G 1 42 ? -43.488 -7.233 69.956 1.00 46.41 113 GLU G N 1
ATOM 22499 C CA . GLU G 1 42 ? -43.352 -6.231 71.027 1.00 41.10 113 GLU G CA 1
ATOM 22500 C C . GLU G 1 42 ? -41.910 -6.143 71.528 1.00 33.41 113 GLU G C 1
ATOM 22501 O O . GLU G 1 42 ? -41.647 -6.116 72.733 1.00 49.11 113 GLU G O 1
ATOM 22513 N N . MET G 1 43 ? -40.982 -6.137 70.586 1.00 29.06 114 MET G N 1
ATOM 22514 C CA . MET G 1 43 ? -39.552 -6.151 70.859 1.00 28.65 114 MET G CA 1
ATOM 22515 C C . MET G 1 43 ? -38.905 -4.831 70.482 1.00 30.34 114 MET G C 1
ATOM 22516 O O . MET G 1 43 ? -37.709 -4.610 70.713 1.00 27.65 114 MET G O 1
ATOM 22530 N N . GLY G 1 44 ? -39.690 -3.967 69.851 1.00 43.10 115 GLY G N 1
ATOM 22531 C CA . GLY G 1 44 ? -39.163 -2.741 69.283 1.00 40.66 115 GLY G CA 1
ATOM 22532 C C . GLY G 1 44 ? -38.285 -2.979 68.073 1.00 40.00 115 GLY G C 1
ATOM 22533 O O . GLY G 1 44 ? -38.350 -4.027 67.435 1.00 43.44 115 GLY G O 1
ATOM 22537 N N . GLU G 1 45 ? -37.431 -2.002 67.792 1.00 40.47 116 GLU G N 1
ATOM 22538 C CA . GLU G 1 45 ? -36.628 -1.993 66.587 1.00 37.46 116 GLU G CA 1
ATOM 22539 C C . GLU G 1 45 ? -35.143 -2.256 66.809 1.00 31.54 116 GLU G C 1
ATOM 22540 O O . GLU G 1 45 ? -34.577 -1.921 67.837 1.00 39.64 116 GLU G O 1
ATOM 22552 N N . PHE G 1 46 ? -34.515 -2.860 65.806 1.00 36.97 117 PHE G N 1
ATOM 22553 C CA . PHE G 1 46 ? -33.100 -3.170 65.875 1.00 34.46 117 PHE G CA 1
ATOM 22554 C C . PHE G 1 46 ? -32.293 -1.897 65.823 1.00 36.90 117 PHE G C 1
ATOM 22555 O O . PHE G 1 46 ? -32.655 -0.956 65.108 1.00 37.85 117 PHE G O 1
ATOM 22572 N N . ASP G 1 47 ? -31.204 -1.891 66.587 1.00 37.56 118 ASP G N 1
ATOM 22573 C CA . ASP G 1 47 ? -30.192 -0.841 66.515 1.00 39.70 118 ASP G CA 1
ATOM 22574 C C . ASP G 1 47 ? -28.847 -1.506 66.268 1.00 39.97 118 ASP G C 1
ATOM 22575 O O . ASP G 1 47 ? -28.561 -2.563 66.850 1.00 35.57 118 ASP G O 1
ATOM 22584 N N . PHE G 1 48 ? -28.011 -0.886 65.432 1.00 39.86 119 PHE G N 1
ATOM 22585 C CA . PHE G 1 48 ? -26.747 -1.511 65.048 1.00 40.83 119 PHE G CA 1
ATOM 22586 C C . PHE G 1 48 ? -25.506 -0.723 65.451 1.00 32.26 119 PHE G C 1
ATOM 22587 O O . PHE G 1 48 ? -25.438 0.485 65.265 1.00 31.80 119 PHE G O 1
ATOM 22604 N N . ALA G 1 49 ? -24.521 -1.446 65.975 1.00 32.46 120 ALA G N 1
ATOM 22605 C CA . ALA G 1 49 ? -23.226 -0.888 66.357 1.00 29.25 120 ALA G CA 1
ATOM 22606 C C . ALA G 1 49 ? -22.108 -1.719 65.748 1.00 44.58 120 ALA G C 1
ATOM 22607 O O . ALA G 1 49 ? -21.222 -2.207 66.452 1.00 40.47 120 ALA G O 1
ATOM 22614 N N . TYR G 1 50 ? -22.165 -1.888 64.431 1.00 50.25 121 TYR G N 1
ATOM 22615 C CA . TYR G 1 50 ? -21.157 -2.646 63.710 1.00 48.06 121 TYR G CA 1
ATOM 22616 C C . TYR G 1 50 ? -20.015 -1.712 63.332 1.00 49.78 121 TYR G C 1
ATOM 22617 O O . TYR G 1 50 ? -20.030 -1.103 62.251 1.00 61.20 121 TYR G O 1
ATOM 22635 N N . GLY G 1 51 ? -19.028 -1.608 64.215 1.00 49.10 122 GLY G N 1
ATOM 22636 C CA . GLY G 1 51 ? -17.941 -0.662 64.032 1.00 57.17 122 GLY G CA 1
ATOM 22637 C C . GLY G 1 51 ? -16.627 -1.355 63.743 1.00 59.77 122 GLY G C 1
ATOM 22638 O O . GLY G 1 51 ? -15.895 -0.993 62.804 1.00 70.09 122 GLY G O 1
ATOM 22642 N N . SER G 1 52 ? -16.346 -2.376 64.545 1.00 53.98 123 SER G N 1
ATOM 22643 C CA . SER G 1 52 ? -15.118 -3.163 64.426 1.00 59.07 123 SER G CA 1
ATOM 22644 C C . SER G 1 52 ? -15.090 -4.091 63.183 1.00 51.55 123 SER G C 1
ATOM 22645 O O . SER G 1 52 ? -14.842 -5.302 63.291 1.00 42.82 123 SER G O 1
ATOM 22653 N N . PHE G 1 53 ? -15.309 -3.507 62.007 1.00 49.14 124 PHE G N 1
ATOM 22654 C CA . PHE G 1 53 ? -15.515 -4.296 60.799 1.00 48.38 124 PHE G CA 1
ATOM 22655 C C . PHE G 1 53 ? -14.386 -4.192 59.772 1.00 57.91 124 PHE G C 1
ATOM 22656 O O . PHE G 1 53 ? -14.454 -4.778 58.685 1.00 60.98 124 PHE G O 1
ATOM 22673 N N . GLU G 1 54 ? -13.347 -3.440 60.092 1.00 50.56 125 GLU G N 1
ATOM 22674 C CA . GLU G 1 54 ? -12.138 -3.530 59.296 1.00 55.79 125 GLU G CA 1
ATOM 22675 C C . GLU G 1 54 ? -11.516 -4.847 59.720 1.00 56.01 125 GLU G C 1
ATOM 22676 O O . GLU G 1 54 ? -11.976 -5.457 60.681 1.00 72.43 125 GLU G O 1
ATOM 22688 N N . LYS G 1 55 ? -10.494 -5.301 59.014 1.00 51.31 126 LYS G N 1
ATOM 22689 C CA . LYS G 1 55 ? -9.810 -6.534 59.398 1.00 45.46 126 LYS G CA 1
ATOM 22690 C C . LYS G 1 55 ? -10.764 -7.739 59.467 1.00 49.76 126 LYS G C 1
ATOM 22691 O O . LYS G 1 55 ? -11.151 -8.184 60.544 1.00 62.48 126 LYS G O 1
ATOM 22710 N N . CYS G 1 56 ? -11.135 -8.260 58.303 1.00 53.21 127 CYS G N 1
ATOM 22711 C CA . CYS G 1 56 ? -12.040 -9.396 58.197 1.00 43.97 127 CYS G CA 1
ATOM 22712 C C . CYS G 1 56 ? -11.352 -10.566 57.549 1.00 49.52 127 CYS G C 1
ATOM 22713 O O . CYS G 1 56 ? -10.505 -10.382 56.676 1.00 51.80 127 CYS G O 1
ATOM 22721 N N . ASP G 1 57 ? -11.731 -11.770 57.952 1.00 46.29 128 ASP G N 1
ATOM 22722 C CA . ASP G 1 57 ? -11.321 -12.966 57.221 1.00 50.39 128 ASP G CA 1
ATOM 22723 C C . ASP G 1 57 ? -12.433 -13.417 56.263 1.00 45.99 128 ASP G C 1
ATOM 22724 O O . ASP G 1 57 ? -13.610 -13.334 56.619 1.00 35.41 128 ASP G O 1
ATOM 22733 N N . VAL G 1 58 ? -12.072 -13.849 55.044 1.00 47.08 129 VAL G N 1
ATOM 22734 C CA . VAL G 1 58 ? -13.056 -14.452 54.128 1.00 28.26 129 VAL G CA 1
ATOM 22735 C C . VAL G 1 58 ? -12.705 -15.923 53.921 1.00 34.51 129 VAL G C 1
ATOM 22736 O O . VAL G 1 58 ? -11.586 -16.248 53.526 1.00 45.43 129 VAL G O 1
ATOM 22749 N N . LEU G 1 59 ? -13.661 -16.799 54.234 1.00 39.80 130 LEU G N 1
ATOM 22750 C CA . LEU G 1 59 ? -13.418 -18.245 54.350 1.00 38.37 130 LEU G CA 1
ATOM 22751 C C . LEU G 1 59 ? -14.296 -19.052 53.395 1.00 39.21 130 LEU G C 1
ATOM 22752 O O . LEU G 1 59 ? -15.498 -18.810 53.284 1.00 44.87 130 LEU G O 1
ATOM 22768 N N . ASN G 1 60 ? -13.693 -20.019 52.715 1.00 48.23 131 ASN G N 1
ATOM 22769 C CA . ASN G 1 60 ? -14.431 -20.865 51.792 1.00 42.78 131 ASN G CA 1
ATOM 22770 C C . ASN G 1 60 ? -14.841 -22.134 52.468 1.00 33.20 131 ASN G C 1
ATOM 22771 O O . ASN G 1 60 ? -14.034 -23.030 52.646 1.00 44.91 131 ASN G O 1
ATOM 22782 N N . THR G 1 61 ? -16.111 -22.230 52.811 1.00 37.78 132 THR G N 1
ATOM 22783 C CA . THR G 1 61 ? -16.569 -23.266 53.738 1.00 43.27 132 THR G CA 1
ATOM 22784 C C . THR G 1 61 ? -16.592 -24.661 53.143 1.00 45.99 132 THR G C 1
ATOM 22785 O O . THR G 1 61 ? -16.785 -25.641 53.862 1.00 42.60 132 THR G O 1
ATOM 22796 N N . GLY G 1 62 ? -16.422 -24.750 51.827 1.00 48.50 133 GLY G N 1
ATOM 22797 C CA . GLY G 1 62 ? -16.545 -26.022 51.146 1.00 41.43 133 GLY G CA 1
ATOM 22798 C C . GLY G 1 62 ? -17.980 -26.516 51.230 1.00 49.36 133 GLY G C 1
ATOM 22799 O O . GLY G 1 62 ? -18.244 -27.719 51.238 1.00 48.86 133 GLY G O 1
ATOM 22803 N N . HIS G 1 63 ? -18.914 -25.577 51.310 1.00 46.70 134 HIS G N 1
ATOM 22804 C CA . HIS G 1 63 ? -20.326 -25.902 51.344 1.00 33.81 134 HIS G CA 1
ATOM 22805 C C . HIS G 1 63 ? -21.082 -24.882 50.526 1.00 32.92 134 HIS G C 1
ATOM 22806 O O . HIS G 1 63 ? -22.221 -24.481 50.850 1.00 28.90 134 HIS G O 1
ATOM 22821 N N . GLY G 1 64 ? -20.414 -24.416 49.480 1.00 34.90 135 GLY G N 1
ATOM 22822 C CA . GLY G 1 64 ? -21.043 -23.502 48.550 1.00 37.39 135 GLY G CA 1
ATOM 22823 C C . GLY G 1 64 ? -20.751 -22.062 48.906 1.00 35.34 135 GLY G C 1
ATOM 22824 O O . GLY G 1 64 ? -20.031 -21.395 48.166 1.00 42.30 135 GLY G O 1
ATOM 22828 N N . THR G 1 65 ? -21.273 -21.577 50.031 1.00 36.17 136 THR G N 1
ATOM 22829 C CA . THR G 1 65 ? -21.162 -20.150 50.319 1.00 35.61 136 THR G CA 1
ATOM 22830 C C . THR G 1 65 ? -19.760 -19.807 50.799 1.00 32.89 136 THR G C 1
ATOM 22831 O O . THR G 1 65 ? -19.043 -20.689 51.300 1.00 40.83 136 THR G O 1
ATOM 22842 N N . MET G 1 66 ? -19.365 -18.538 50.661 1.00 25.15 137 MET G N 1
ATOM 22843 C CA . MET G 1 66 ? -18.226 -18.058 51.445 1.00 35.27 137 MET G CA 1
ATOM 22844 C C . MET G 1 66 ? -18.782 -17.531 52.756 1.00 29.26 137 MET G C 1
ATOM 22845 O O . MET G 1 66 ? -19.980 -17.269 52.852 1.00 28.47 137 MET G O 1
ATOM 22859 N N . GLN G 1 67 ? -17.893 -17.383 53.740 1.00 35.36 138 GLN G N 1
ATOM 22860 C CA . GLN G 1 67 ? -18.224 -16.964 55.121 1.00 35.15 138 GLN G CA 1
ATOM 22861 C C . GLN G 1 67 ? -17.307 -15.825 55.546 1.00 30.21 138 GLN G C 1
ATOM 22862 O O . GLN G 1 67 ? -16.083 -15.993 55.533 1.00 28.31 138 GLN G O 1
ATOM 22876 N N . VAL G 1 68 ? -17.875 -14.663 55.861 1.00 22.86 139 VAL G N 1
ATOM 22877 C CA . VAL G 1 68 ? -17.076 -13.544 56.353 1.00 29.26 139 VAL G CA 1
ATOM 22878 C C . VAL G 1 68 ? -17.048 -13.553 57.881 1.00 31.47 139 VAL G C 1
ATOM 22879 O O . VAL G 1 68 ? -18.089 -13.376 58.507 1.00 35.52 139 VAL G O 1
ATOM 22892 N N . ASN G 1 69 ? -15.866 -13.750 58.470 1.00 30.39 140 ASN G N 1
ATOM 22893 C CA . ASN G 1 69 ? -15.691 -13.792 59.932 1.00 36.67 140 ASN G CA 1
ATOM 22894 C C . ASN G 1 69 ? -15.301 -12.431 60.458 1.00 42.22 140 ASN G C 1
ATOM 22895 O O . ASN G 1 69 ? -14.389 -11.783 59.928 1.00 41.75 140 ASN G O 1
ATOM 22906 N N . PHE G 1 70 ? -16.018 -11.994 61.488 1.00 45.25 141 PHE G N 1
ATOM 22907 C CA . PHE G 1 70 ? -15.748 -10.707 62.090 1.00 48.65 141 PHE G CA 1
ATOM 22908 C C . PHE G 1 70 ? -15.019 -10.887 63.397 1.00 41.38 141 PHE G C 1
ATOM 22909 O O . PHE G 1 70 ? -15.158 -11.919 64.039 1.00 37.34 141 PHE G O 1
ATOM 22926 N N . PRO G 1 71 ? -14.208 -9.886 63.771 1.00 48.97 142 PRO G N 1
ATOM 22927 C CA . PRO G 1 71 ? -13.611 -9.891 65.105 1.00 45.74 142 PRO G CA 1
ATOM 22928 C C . PRO G 1 71 ? -14.666 -9.483 66.139 1.00 44.39 142 PRO G C 1
ATOM 22929 O O . PRO G 1 71 ? -15.727 -8.953 65.773 1.00 43.25 142 PRO G O 1
ATOM 22940 N N . ALA G 1 72 ? -14.385 -9.722 67.414 1.00 43.29 143 ALA G N 1
ATOM 22941 C CA . ALA G 1 72 ? -15.304 -9.319 68.482 1.00 34.72 143 ALA G CA 1
ATOM 22942 C C . ALA G 1 72 ? -15.567 -7.808 68.466 1.00 34.94 143 ALA G C 1
ATOM 22943 O O . ALA G 1 72 ? -14.705 -7.033 68.050 1.00 45.49 143 ALA G O 1
ATOM 22950 N N . GLY G 1 73 ? -16.756 -7.375 68.868 1.00 28.33 144 GLY G N 1
ATOM 22951 C CA . GLY G 1 73 ? -16.993 -5.945 69.022 1.00 32.61 144 GLY G CA 1
ATOM 22952 C C . GLY G 1 73 ? -18.107 -5.363 68.181 1.00 40.10 144 GLY G C 1
ATOM 22953 O O . GLY G 1 73 ? -18.499 -4.206 68.352 1.00 44.94 144 GLY G O 1
ATOM 22957 N N . ASN G 1 74 ? -18.622 -6.158 67.259 1.00 41.73 145 ASN G N 1
ATOM 22958 C CA . ASN G 1 74 ? -19.723 -5.704 66.442 1.00 43.09 145 ASN G CA 1
ATOM 22959 C C . ASN G 1 74 ? -20.996 -6.168 67.090 1.00 30.97 145 ASN G C 1
ATOM 22960 O O . ASN G 1 74 ? -21.247 -7.371 67.226 1.00 30.88 145 ASN G O 1
ATOM 22971 N N . LEU G 1 75 ? -21.784 -5.194 67.508 1.00 27.49 146 LEU G N 1
ATOM 22972 C CA . LEU G 1 75 ? -22.946 -5.468 68.325 1.00 33.45 146 LEU G CA 1
ATOM 22973 C C . LEU G 1 75 ? -24.180 -4.937 67.657 1.00 32.86 146 LEU G C 1
ATOM 22974 O O . LEU G 1 75 ? -24.138 -3.864 67.024 1.00 28.86 146 LEU G O 1
ATOM 22990 N N . ALA G 1 76 ? -25.267 -5.698 67.810 1.00 28.42 147 ALA G N 1
ATOM 22991 C CA . ALA G 1 76 ? -26.618 -5.238 67.481 1.00 34.41 147 ALA G CA 1
ATOM 22992 C C . ALA G 1 76 ? -27.478 -5.404 68.725 1.00 32.54 147 ALA G C 1
ATOM 22993 O O . ALA G 1 76 ? -27.244 -6.334 69.509 1.00 29.96 147 ALA G O 1
ATOM 23000 N N . PHE G 1 77 ? -28.477 -4.528 68.887 1.00 35.62 148 PHE G N 1
ATOM 23001 C CA . PHE G 1 77 ? -29.443 -4.616 70.006 1.00 42.32 148 PHE G CA 1
ATOM 23002 C C . PHE G 1 77 ? -30.901 -4.677 69.540 1.00 39.63 148 PHE G C 1
ATOM 23003 O O . PHE G 1 77 ? -31.344 -3.933 68.650 1.00 34.51 148 PHE G O 1
ATOM 23020 N N . ILE G 1 78 ? -31.649 -5.574 70.164 1.00 41.55 149 ILE G N 1
ATOM 23021 C CA . ILE G 1 78 ? -33.070 -5.697 69.893 1.00 43.54 149 ILE G CA 1
ATOM 23022 C C . ILE G 1 78 ? -33.691 -6.231 71.171 1.00 40.19 149 ILE G C 1
ATOM 23023 O O . ILE G 1 78 ? -33.121 -7.106 71.831 1.00 38.65 149 ILE G O 1
ATOM 23039 N N . GLY G 1 79 ? -34.858 -5.696 71.516 1.00 41.07 150 GLY G N 1
ATOM 23040 C CA . GLY G 1 79 ? -35.425 -5.935 72.828 1.00 43.19 150 GLY G CA 1
ATOM 23041 C C . GLY G 1 79 ? -34.408 -5.480 73.846 1.00 42.60 150 GLY G C 1
ATOM 23042 O O . GLY G 1 79 ? -33.717 -4.471 73.650 1.00 45.61 150 GLY G O 1
ATOM 23046 N N . ASN G 1 80 ? -34.287 -6.229 74.926 1.00 48.52 151 ASN G N 1
ATOM 23047 C CA . ASN G 1 80 ? -33.224 -5.962 75.871 1.00 51.45 151 ASN G CA 1
ATOM 23048 C C . ASN G 1 80 ? -31.975 -6.725 75.444 1.00 50.03 151 ASN G C 1
ATOM 23049 O O . ASN G 1 80 ? -30.912 -6.550 76.036 1.00 53.72 151 ASN G O 1
ATOM 23060 N N . MET G 1 81 ? -32.094 -7.558 74.407 1.00 47.49 152 MET G N 1
ATOM 23061 C CA . MET G 1 81 ? -31.012 -8.482 74.050 1.00 49.93 152 MET G CA 1
ATOM 23062 C C . MET G 1 81 ? -29.822 -7.821 73.316 1.00 38.41 152 MET G C 1
ATOM 23063 O O . MET G 1 81 ? -29.992 -6.909 72.491 1.00 34.36 152 MET G O 1
ATOM 23077 N N . GLU G 1 82 ? -28.622 -8.294 73.651 1.00 37.81 153 GLU G N 1
ATOM 23078 C CA . GLU G 1 82 ? -27.396 -7.873 72.984 1.00 38.43 153 GLU G CA 1
ATOM 23079 C C . GLU G 1 82 ? -26.886 -9.003 72.085 1.00 39.91 153 GLU G C 1
ATOM 23080 O O . GLU G 1 82 ? -26.740 -10.153 72.542 1.00 37.46 153 GLU G O 1
ATOM 23092 N N . LEU G 1 83 ? -26.579 -8.666 70.830 1.00 33.68 154 LEU G N 1
ATOM 23093 C CA . LEU G 1 83 ? -26.157 -9.661 69.842 1.00 36.00 154 LEU G CA 1
ATOM 23094 C C . LEU G 1 83 ? -24.787 -9.332 69.280 1.00 31.51 154 LEU G C 1
ATOM 23095 O O . LEU G 1 83 ? -24.603 -8.288 68.670 1.00 33.88 154 LEU G O 1
ATOM 23111 N N . GLU G 1 84 ? -23.832 -10.231 69.490 1.00 28.25 155 GLU G N 1
ATOM 23112 C CA . GLU G 1 84 ? -22.485 -10.030 68.980 1.00 36.37 155 GLU G CA 1
ATOM 23113 C C . GLU G 1 84 ? -22.282 -10.749 67.622 1.00 36.10 155 GLU G C 1
ATOM 23114 O O . GLU G 1 84 ? -22.404 -11.984 67.528 1.00 32.35 155 GLU G O 1
ATOM 23126 N N . LEU G 1 85 ? -21.967 -9.982 66.583 1.00 26.36 156 LEU G N 1
ATOM 23127 C CA . LEU G 1 85 ? -21.796 -10.553 65.246 1.00 32.15 156 LEU G CA 1
ATOM 23128 C C . LEU G 1 85 ? -20.563 -11.461 65.145 1.00 27.30 156 LEU G C 1
ATOM 23129 O O . LEU G 1 85 ? -19.463 -11.081 65.561 1.00 29.70 156 LEU G O 1
ATOM 23145 N N . LEU G 1 86 ? -20.757 -12.662 64.607 1.00 20.98 157 LEU G N 1
ATOM 23146 C CA . LEU G 1 86 ? -19.683 -13.646 64.485 1.00 25.53 157 LEU G CA 1
ATOM 23147 C C . LEU G 1 86 ? -19.228 -13.691 63.038 1.00 33.81 157 LEU G C 1
ATOM 23148 O O . LEU G 1 86 ? -18.067 -13.440 62.704 1.00 30.95 157 LEU G O 1
ATOM 23164 N N . GLN G 1 87 ? -20.188 -13.997 62.180 1.00 29.44 158 GLN G N 1
ATOM 23165 C CA . GLN G 1 87 ? -19.939 -14.118 60.767 1.00 36.64 158 GLN G CA 1
ATOM 23166 C C . GLN G 1 87 ? -21.203 -13.833 59.960 1.00 32.62 158 GLN G C 1
ATOM 23167 O O . GLN G 1 87 ? -22.322 -13.870 60.503 1.00 28.58 158 GLN G O 1
ATOM 23181 N N . PHE G 1 88 ? -21.017 -13.522 58.676 1.00 24.67 159 PHE G N 1
ATOM 23182 C CA . PHE G 1 88 ? -22.128 -13.601 57.726 1.00 25.89 159 PHE G CA 1
ATOM 23183 C C . PHE G 1 88 ? -21.794 -14.438 56.495 1.00 26.37 159 PHE G C 1
ATOM 23184 O O . PHE G 1 88 ? -20.631 -14.620 56.115 1.00 22.82 159 PHE G O 1
ATOM 23201 N N . HIS G 1 89 ? -22.844 -14.984 55.898 1.00 31.81 160 HIS G N 1
ATOM 23202 C CA . HIS G 1 89 ? -22.727 -15.740 54.661 1.00 23.04 160 HIS G CA 1
ATOM 23203 C C . HIS G 1 89 ? -24.027 -15.585 53.911 1.00 17.44 160 HIS G C 1
ATOM 23204 O O . HIS G 1 89 ? -24.886 -14.802 54.311 1.00 11.34 160 HIS G O 1
ATOM 23218 N N . PHE G 1 90 ? -24.174 -16.348 52.824 1.00 28.76 161 PHE G N 1
ATOM 23219 C CA . PHE G 1 90 ? -25.349 -16.253 51.945 1.00 15.44 161 PHE G CA 1
ATOM 23220 C C . PHE G 1 90 ? -25.914 -17.625 51.475 1.00 18.94 161 PHE G C 1
ATOM 23221 O O . PHE G 1 90 ? -25.230 -18.663 51.464 1.00 17.28 161 PHE G O 1
ATOM 23238 N N . HIS G 1 91 ? -27.180 -17.594 51.068 1.00 23.47 162 HIS G N 1
ATOM 23239 C CA . HIS G 1 91 ? -27.823 -18.702 50.369 1.00 22.30 162 HIS G CA 1
ATOM 23240 C C . HIS G 1 91 ? -28.539 -18.264 49.071 1.00 17.33 162 HIS G C 1
ATOM 23241 O O . HIS G 1 91 ? -29.151 -17.197 49.012 1.00 22.48 162 HIS G O 1
ATOM 23255 N N . ALA G 1 92 ? -28.512 -19.111 48.055 1.00 19.02 163 ALA G N 1
ATOM 23256 C CA . ALA G 1 92 ? -29.218 -18.846 46.789 1.00 14.13 163 ALA G CA 1
ATOM 23257 C C . ALA G 1 92 ? -29.912 -20.128 46.390 1.00 18.32 163 ALA G C 1
ATOM 23258 O O . ALA G 1 92 ? -29.273 -21.187 46.386 1.00 18.78 163 ALA G O 1
ATOM 23265 N N . PRO G 1 93 ? -31.231 -20.071 46.110 1.00 20.95 164 PRO G N 1
ATOM 23266 C CA . PRO G 1 93 ? -32.116 -18.933 46.354 1.00 16.26 164 PRO G CA 1
ATOM 23267 C C . PRO G 1 93 ? -32.295 -18.815 47.886 1.00 24.73 164 PRO G C 1
ATOM 23268 O O . PRO G 1 93 ? -31.567 -19.473 48.633 1.00 17.72 164 PRO G O 1
ATOM 23279 N N . SER G 1 94 ? -33.222 -17.980 48.342 1.00 22.94 165 SER G N 1
ATOM 23280 C CA . SER G 1 94 ? -33.360 -17.699 49.757 1.00 19.44 165 SER G CA 1
ATOM 23281 C C . SER G 1 94 ? -33.806 -18.959 50.452 1.00 22.69 165 SER G C 1
ATOM 23282 O O . SER G 1 94 ? -34.390 -19.862 49.833 1.00 20.69 165 SER G O 1
ATOM 23290 N N . GLU G 1 95 ? -33.521 -19.029 51.740 1.00 22.40 166 GLU G N 1
ATOM 23291 C CA . GLU G 1 95 ? -33.925 -20.172 52.539 1.00 23.29 166 GLU G CA 1
ATOM 23292 C C . GLU G 1 95 ? -35.353 -19.972 53.034 1.00 20.85 166 GLU G C 1
ATOM 23293 O O . GLU G 1 95 ? -36.201 -20.827 52.815 1.00 21.38 166 GLU G O 1
ATOM 23305 N N . HIS G 1 96 ? -35.642 -18.850 53.683 1.00 19.47 167 HIS G N 1
ATOM 23306 C CA . HIS G 1 96 ? -37.022 -18.581 54.079 1.00 19.03 167 HIS G CA 1
ATOM 23307 C C . HIS G 1 96 ? -37.866 -18.209 52.889 1.00 22.21 167 HIS G C 1
ATOM 23308 O O . HIS G 1 96 ? -37.349 -17.899 51.837 1.00 30.94 167 HIS G O 1
ATOM 23323 N N . ALA G 1 97 ? -39.173 -18.222 53.056 1.00 22.65 168 ALA G N 1
ATOM 23324 C CA . ALA G 1 97 ? -40.059 -17.921 51.955 1.00 23.01 168 ALA G CA 1
ATOM 23325 C C . ALA G 1 97 ? -41.133 -17.000 52.477 1.00 21.08 168 ALA G C 1
ATOM 23326 O O . ALA G 1 97 ? -41.411 -16.991 53.649 1.00 23.76 168 ALA G O 1
ATOM 23333 N N . MET G 1 98 ? -41.730 -16.212 51.602 1.00 23.83 169 MET G N 1
ATOM 23334 C CA . MET G 1 98 ? -42.799 -15.332 52.011 1.00 24.99 169 MET G CA 1
ATOM 23335 C C . MET G 1 98 ? -44.007 -15.620 51.146 1.00 29.27 169 MET G C 1
ATOM 23336 O O . MET G 1 98 ? -43.972 -15.405 49.936 1.00 30.05 169 MET G O 1
ATOM 23350 N N . ASP G 1 99 ? -45.047 -16.165 51.786 1.00 29.31 170 ASP G N 1
ATOM 23351 C CA . ASP G 1 99 ? -46.164 -16.812 51.097 1.00 32.01 170 ASP G CA 1
ATOM 23352 C C . ASP G 1 99 ? -45.666 -17.652 49.929 1.00 30.95 170 ASP G C 1
ATOM 23353 O O . ASP G 1 99 ? -45.901 -17.329 48.765 1.00 31.61 170 ASP G O 1
ATOM 23362 N N . GLY G 1 100 ? -44.923 -18.700 50.255 1.00 31.29 171 GLY G N 1
ATOM 23363 C CA . GLY G 1 100 ? -44.507 -19.693 49.286 1.00 29.82 171 GLY G CA 1
ATOM 23364 C C . GLY G 1 100 ? -43.439 -19.233 48.327 1.00 28.33 171 GLY G C 1
ATOM 23365 O O . GLY G 1 100 ? -42.908 -20.031 47.583 1.00 33.87 171 GLY G O 1
ATOM 23369 N N . ARG G 1 101 ? -43.072 -17.986 48.378 1.00 27.36 172 ARG G N 1
ATOM 23370 C CA . ARG G 1 101 ? -42.189 -17.483 47.405 1.00 28.72 172 ARG G CA 1
ATOM 23371 C C . ARG G 1 101 ? -40.813 -17.091 47.887 1.00 26.78 172 ARG G C 1
ATOM 23372 O O . ARG G 1 101 ? -40.634 -16.203 48.609 1.00 29.87 172 ARG G O 1
ATOM 23393 N N . ARG G 1 102 ? -39.822 -17.753 47.362 1.00 25.82 173 ARG G N 1
ATOM 23394 C CA . ARG G 1 102 ? -38.426 -17.477 47.696 1.00 27.19 173 ARG G CA 1
ATOM 23395 C C . ARG G 1 102 ? -37.795 -16.348 46.868 1.00 26.44 173 ARG G C 1
ATOM 23396 O O . ARG G 1 102 ? -38.313 -15.935 45.842 1.00 28.29 173 ARG G O 1
ATOM 23417 N N . TYR G 1 103 ? -36.667 -15.851 47.340 1.00 28.11 174 TYR G N 1
ATOM 23418 C CA . TYR G 1 103 ? -35.981 -14.729 46.706 1.00 27.96 174 TYR G CA 1
ATOM 23419 C C . TYR G 1 103 ? -34.649 -15.201 46.140 1.00 27.52 174 TYR G C 1
ATOM 23420 O O . TYR G 1 103 ? -34.249 -16.347 46.370 1.00 25.61 174 TYR G O 1
ATOM 23438 N N . ALA G 1 104 ? -33.963 -14.326 45.406 1.00 27.59 175 ALA G N 1
ATOM 23439 C CA . ALA G 1 104 ? -32.727 -14.716 44.715 1.00 28.50 175 ALA G CA 1
ATOM 23440 C C . ALA G 1 104 ? -31.616 -15.095 45.710 1.00 19.18 175 ALA G C 1
ATOM 23441 O O . ALA G 1 104 ? -30.921 -16.128 45.585 1.00 12.94 175 ALA G O 1
ATOM 23448 N N . MET G 1 105 ? -31.445 -14.267 46.721 1.00 23.07 176 MET G N 1
ATOM 23449 C CA . MET G 1 105 ? -30.526 -14.677 47.783 1.00 29.34 176 MET G CA 1
ATOM 23450 C C . MET G 1 105 ? -31.063 -14.373 49.181 1.00 18.57 176 MET G C 1
ATOM 23451 O O . MET G 1 105 ? -32.015 -13.610 49.341 1.00 17.98 176 MET G O 1
ATOM 23465 N N . GLU G 1 106 ? -30.465 -14.985 50.192 1.00 19.85 177 GLU G N 1
ATOM 23466 C CA . GLU G 1 106 ? -30.792 -14.630 51.582 1.00 19.16 177 GLU G CA 1
ATOM 23467 C C . GLU G 1 106 ? -29.477 -14.436 52.255 1.00 21.56 177 GLU G C 1
ATOM 23468 O O . GLU G 1 106 ? -28.574 -15.279 52.124 1.00 24.31 177 GLU G O 1
ATOM 23480 N N . ALA G 1 107 ? -29.328 -13.296 52.913 1.00 16.23 178 ALA G N 1
ATOM 23481 C CA . ALA G 1 107 ? -28.143 -13.053 53.708 1.00 19.02 178 ALA G CA 1
ATOM 23482 C C . ALA G 1 107 ? -28.405 -13.518 55.134 1.00 20.56 178 ALA G C 1
ATOM 23483 O O . ALA G 1 107 ? -29.486 -13.297 55.698 1.00 21.70 178 ALA G O 1
ATOM 23490 N N . HIS G 1 108 ? -27.404 -14.166 55.705 1.00 21.38 179 HIS G N 1
ATOM 23491 C CA . HIS G 1 108 ? -27.441 -14.611 57.101 1.00 21.03 179 HIS G CA 1
ATOM 23492 C C . HIS G 1 108 ? -26.322 -14.012 57.941 1.00 20.62 179 HIS G C 1
ATOM 23493 O O . HIS G 1 108 ? -25.142 -14.358 57.735 1.00 17.04 179 HIS G O 1
ATOM 23507 N N . LEU G 1 109 ? -26.701 -13.127 58.872 1.00 24.24 180 LEU G N 1
ATOM 23508 C CA . LEU G 1 109 ? -25.763 -12.551 59.850 1.00 19.78 180 LEU G CA 1
ATOM 23509 C C . LEU G 1 109 ? -25.923 -13.303 61.137 1.00 25.71 180 LEU G C 1
ATOM 23510 O O . LEU G 1 109 ? -26.964 -13.194 61.808 1.00 31.60 180 LEU G O 1
ATOM 23526 N N . VAL G 1 110 ? -24.905 -14.084 61.474 1.00 24.06 181 VAL G N 1
ATOM 23527 C CA . VAL G 1 110 ? -24.988 -14.981 62.605 1.00 24.39 181 VAL G CA 1
ATOM 23528 C C . VAL G 1 110 ? -24.331 -14.329 63.818 1.00 29.55 181 VAL G C 1
ATOM 23529 O O . VAL G 1 110 ? -23.188 -13.851 63.726 1.00 27.10 181 VAL G O 1
ATOM 23542 N N . HIS G 1 111 ? -25.067 -14.296 64.935 1.00 21.61 182 HIS G N 1
ATOM 23543 C CA . HIS G 1 111 ? -24.597 -13.648 66.149 1.00 26.63 182 HIS G CA 1
ATOM 23544 C C . HIS G 1 111 ? -24.580 -14.588 67.342 1.00 32.03 182 HIS G C 1
ATOM 23545 O O . HIS G 1 111 ? -25.396 -15.525 67.454 1.00 27.39 182 HIS G O 1
ATOM 23560 N N . LYS G 1 112 ? -23.679 -14.307 68.273 1.00 37.06 183 LYS G N 1
ATOM 23561 C CA . LYS G 1 112 ? -23.814 -14.892 69.595 1.00 33.47 183 LYS G CA 1
ATOM 23562 C C . LYS G 1 112 ? -24.842 -14.034 70.338 1.00 33.46 183 LYS G C 1
ATOM 23563 O O . LYS G 1 112 ? -24.767 -12.795 70.297 1.00 33.83 183 LYS G O 1
ATOM 23582 N N . ASN G 1 113 ? -25.841 -14.686 70.938 1.00 26.99 184 ASN G N 1
ATOM 23583 C CA . ASN G 1 113 ? -26.835 -13.985 71.741 1.00 31.79 184 ASN G CA 1
ATOM 23584 C C . ASN G 1 113 ? -26.361 -13.929 73.207 1.00 34.35 184 ASN G C 1
ATOM 23585 O O . ASN G 1 113 ? -26.470 -14.892 73.970 1.00 30.20 184 ASN G O 1
ATOM 23596 N N . LYS G 1 114 ? -25.797 -12.782 73.565 1.00 36.37 185 LYS G N 1
ATOM 23597 C CA . LYS G 1 114 ? -25.142 -12.584 74.848 1.00 28.48 185 LYS G CA 1
ATOM 23598 C C . LYS G 1 114 ? -26.134 -12.684 76.015 1.00 27.11 185 LYS G C 1
ATOM 23599 O O . LYS G 1 114 ? -25.733 -12.787 77.165 1.00 28.78 185 LYS G O 1
ATOM 23618 N N . SER G 1 115 ? -27.430 -12.664 75.709 1.00 30.17 186 SER G N 1
ATOM 23619 C CA . SER G 1 115 ? -28.457 -12.597 76.722 1.00 26.54 186 SER G CA 1
ATOM 23620 C C . SER G 1 115 ? -29.065 -13.950 77.007 1.00 38.01 186 SER G C 1
ATOM 23621 O O . SER G 1 115 ? -29.515 -14.195 78.134 1.00 41.43 186 SER G O 1
ATOM 23629 N N . THR G 1 116 ? -29.035 -14.838 76.020 1.00 28.41 187 THR G N 1
ATOM 23630 C CA . THR G 1 116 ? -29.672 -16.143 76.149 1.00 27.56 187 THR G CA 1
ATOM 23631 C C . THR G 1 116 ? -28.651 -17.259 76.108 1.00 27.23 187 THR G C 1
ATOM 23632 O O . THR G 1 116 ? -28.924 -18.385 76.547 1.00 29.97 187 THR G O 1
ATOM 23643 N N . GLY G 1 117 ? -27.476 -16.964 75.577 1.00 23.66 188 GLY G N 1
ATOM 23644 C CA . GLY G 1 117 ? -26.482 -18.001 75.389 1.00 31.43 188 GLY G CA 1
ATOM 23645 C C . GLY G 1 117 ? -26.680 -18.744 74.072 1.00 39.32 188 GLY G C 1
ATOM 23646 O O . GLY G 1 117 ? -25.822 -19.555 73.690 1.00 39.94 188 GLY G O 1
ATOM 23650 N N . ASN G 1 118 ? -27.801 -18.473 73.382 1.00 34.52 189 ASN G N 1
ATOM 23651 C CA . ASN G 1 118 ? -28.107 -19.073 72.052 1.00 41.80 189 ASN G CA 1
ATOM 23652 C C . ASN G 1 118 ? -27.315 -18.434 70.885 1.00 35.87 189 ASN G C 1
ATOM 23653 O O . ASN G 1 118 ? -26.372 -17.659 71.087 1.00 30.68 189 ASN G O 1
ATOM 23664 N N . LEU G 1 119 ? -27.694 -18.765 69.658 1.00 31.53 190 LEU G N 1
ATOM 23665 C CA . LEU G 1 119 ? -27.242 -17.984 68.526 1.00 23.70 190 LEU G CA 1
ATOM 23666 C C . LEU G 1 119 ? -28.421 -17.161 68.116 1.00 22.54 190 LEU G C 1
ATOM 23667 O O . LEU G 1 119 ? -29.548 -17.569 68.350 1.00 24.75 190 LEU G O 1
ATOM 23683 N N . ALA G 1 120 ? -28.185 -16.011 67.496 1.00 21.85 191 ALA G N 1
ATOM 23684 C CA . ALA G 1 120 ? -29.279 -15.314 66.800 1.00 27.19 191 ALA G CA 1
ATOM 23685 C C . ALA G 1 120 ? -28.923 -15.109 65.342 1.00 20.39 191 ALA G C 1
ATOM 23686 O O . ALA G 1 120 ? -27.860 -14.581 65.068 1.00 23.51 191 ALA G O 1
ATOM 23693 N N . VAL G 1 121 ? -29.785 -15.505 64.407 1.00 27.35 192 VAL G N 1
ATOM 23694 C CA . VAL G 1 121 ? -29.526 -15.246 62.968 1.00 14.07 192 VAL G CA 1
ATOM 23695 C C . VAL G 1 121 ? -30.453 -14.166 62.402 1.00 18.44 192 VAL G C 1
ATOM 23696 O O . VAL G 1 121 ? -31.697 -14.266 62.466 1.00 11.26 192 VAL G O 1
ATOM 23709 N N . LEU G 1 122 ? -29.824 -13.100 61.900 1.00 18.93 193 LEU G N 1
ATOM 23710 C CA . LEU G 1 122 ? -30.545 -12.078 61.161 1.00 24.83 193 LEU G CA 1
ATOM 23711 C C . LEU G 1 122 ? -30.532 -12.494 59.684 1.00 23.01 193 LEU G C 1
ATOM 23712 O O . LEU G 1 122 ? -29.507 -12.934 59.152 1.00 19.84 193 LEU G O 1
ATOM 23728 N N . GLY G 1 123 ? -31.681 -12.352 59.039 1.00 18.46 194 GLY G N 1
ATOM 23729 C CA . GLY G 1 123 ? -31.871 -12.869 57.702 1.00 24.26 194 GLY G CA 1
ATOM 23730 C C . GLY G 1 123 ? -32.437 -11.803 56.803 1.00 26.13 194 GLY G C 1
ATOM 23731 O O . GLY G 1 123 ? -33.496 -11.211 57.111 1.00 27.04 194 GLY G O 1
ATOM 23735 N N . ILE G 1 124 ? -31.744 -11.539 55.700 1.00 16.96 195 ILE G N 1
ATOM 23736 C CA . ILE G 1 124 ? -32.198 -10.485 54.781 1.00 23.06 195 ILE G CA 1
ATOM 23737 C C . ILE G 1 124 ? -32.393 -10.995 53.349 1.00 19.83 195 ILE G C 1
ATOM 23738 O O . ILE G 1 124 ? -31.541 -11.687 52.786 1.00 13.99 195 ILE G O 1
ATOM 23754 N N . MET G 1 125 ? -33.515 -10.646 52.741 1.00 21.28 196 MET G N 1
ATOM 23755 C CA . MET G 1 125 ? -33.715 -11.060 51.353 1.00 23.20 196 MET G CA 1
ATOM 23756 C C . MET G 1 125 ? -32.980 -10.152 50.326 1.00 27.08 196 MET G C 1
ATOM 23757 O O . MET G 1 125 ? -33.055 -8.905 50.370 1.00 24.58 196 MET G O 1
ATOM 23771 N N . LEU G 1 126 ? -32.277 -10.806 49.401 1.00 22.52 197 LEU G N 1
ATOM 23772 C CA . LEU G 1 126 ? -31.700 -10.128 48.248 1.00 28.08 197 LEU G CA 1
ATOM 23773 C C . LEU G 1 126 ? -32.503 -10.403 47.003 1.00 22.62 197 LEU G C 1
ATOM 23774 O O . LEU G 1 126 ? -32.715 -11.563 46.625 1.00 28.54 197 LEU G O 1
ATOM 23790 N N . GLU G 1 127 ? -32.911 -9.314 46.366 1.00 28.76 198 GLU G N 1
ATOM 23791 C CA . GLU G 1 127 ? -33.646 -9.302 45.093 1.00 28.12 198 GLU G CA 1
ATOM 23792 C C . GLU G 1 127 ? -32.796 -8.772 43.930 1.00 25.74 198 GLU G C 1
ATOM 23793 O O . GLU G 1 127 ? -31.957 -7.896 44.128 1.00 23.56 198 GLU G O 1
ATOM 23805 N N . PRO G 1 128 ? -33.066 -9.227 42.692 1.00 33.24 199 PRO G N 1
ATOM 23806 C CA . PRO G 1 128 ? -32.432 -8.607 41.520 1.00 27.14 199 PRO G CA 1
ATOM 23807 C C . PRO G 1 128 ? -33.060 -7.263 41.190 1.00 25.48 199 PRO G C 1
ATOM 23808 O O . PRO G 1 128 ? -34.211 -7.054 41.540 1.00 31.93 199 PRO G O 1
ATOM 23819 N N . GLY G 1 129 ? -32.320 -6.367 40.543 1.00 29.82 200 GLY G N 1
ATOM 23820 C CA . GLY G 1 129 ? -32.833 -5.056 40.160 1.00 33.49 200 GLY G CA 1
ATOM 23821 C C . GLY G 1 129 ? -31.930 -3.921 40.624 1.00 31.31 200 GLY G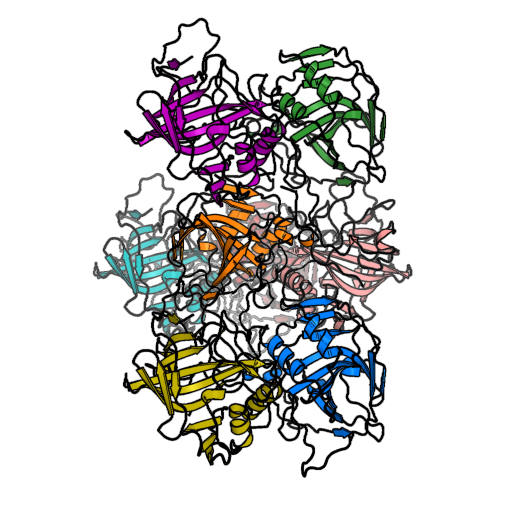 C 1
ATOM 23822 O O . GLY G 1 129 ? -32.183 -2.738 40.400 1.00 37.65 200 GLY G O 1
ATOM 23826 N N . GLY G 1 130 ? -30.839 -4.279 41.265 1.00 32.32 201 GLY G N 1
ATOM 23827 C CA . GLY G 1 130 ? -30.002 -3.276 41.881 1.00 44.18 201 GLY G CA 1
ATOM 23828 C C . GLY G 1 130 ? -29.162 -2.489 40.906 1.00 39.12 201 GLY G C 1
ATOM 23829 O O . GLY G 1 130 ? -28.525 -3.053 40.020 1.00 42.82 201 GLY G O 1
ATOM 23833 N N . LEU G 1 131 ? -29.119 -1.182 41.116 1.00 39.72 202 LEU G N 1
ATOM 23834 C CA . LEU G 1 131 ? -28.245 -0.319 40.346 1.00 38.62 202 LEU G CA 1
ATOM 23835 C C . LEU G 1 131 ? -26.814 -0.203 40.908 1.00 38.30 202 LEU G C 1
ATOM 23836 O O . LEU G 1 131 ? -25.881 0.065 40.154 1.00 42.95 202 LEU G O 1
ATOM 23852 N N . ILE G 1 132 ? -26.642 -0.395 42.216 1.00 35.76 203 ILE G N 1
ATOM 23853 C CA . ILE G 1 132 ? -25.317 -0.357 42.855 1.00 38.10 203 ILE G CA 1
ATOM 23854 C C . ILE G 1 132 ? -24.922 -1.749 43.349 1.00 42.37 203 ILE G C 1
ATOM 23855 O O . ILE G 1 132 ? -25.709 -2.412 44.031 1.00 44.36 203 ILE G O 1
ATOM 23871 N N . LYS G 1 133 ? -23.710 -2.197 43.028 1.00 33.13 204 LYS G N 1
ATOM 23872 C CA . LYS G 1 133 ? -23.208 -3.417 43.633 1.00 36.07 204 LYS G CA 1
ATOM 23873 C C . LYS G 1 133 ? -23.369 -3.231 45.142 1.00 44.00 204 LYS G C 1
ATOM 23874 O O . LYS G 1 133 ? -23.263 -2.104 45.639 1.00 47.68 204 LYS G O 1
ATOM 23893 N N . ASN G 1 134 ? -23.674 -4.313 45.858 1.00 35.00 205 ASN G N 1
ATOM 23894 C CA . ASN G 1 134 ? -23.639 -4.283 47.316 1.00 27.31 205 ASN G CA 1
ATOM 23895 C C . ASN G 1 134 ? -22.218 -4.508 47.829 1.00 29.09 205 ASN G C 1
ATOM 23896 O O . ASN G 1 134 ? -21.641 -5.595 47.637 1.00 26.06 205 ASN G O 1
ATOM 23907 N N . PRO G 1 135 ? -21.661 -3.506 48.529 1.00 31.59 206 PRO G N 1
ATOM 23908 C CA . PRO G 1 135 ? -20.213 -3.501 48.786 1.00 26.40 206 PRO G CA 1
ATOM 23909 C C . PRO G 1 135 ? -19.728 -4.669 49.633 1.00 25.31 206 PRO G C 1
ATOM 23910 O O . PRO G 1 135 ? -18.606 -5.192 49.434 1.00 21.40 206 PRO G O 1
ATOM 23921 N N . ALA G 1 136 ? -20.576 -5.097 50.565 1.00 26.91 207 ALA G N 1
ATOM 23922 C CA . ALA G 1 136 ? -20.176 -6.163 51.479 1.00 32.62 207 ALA G CA 1
ATOM 23923 C C . ALA G 1 136 ? -20.154 -7.459 50.696 1.00 22.90 207 ALA G C 1
ATOM 23924 O O . ALA G 1 136 ? -19.135 -8.168 50.684 1.00 24.77 207 ALA G O 1
ATOM 23931 N N . LEU G 1 137 ? -21.279 -7.735 50.028 1.00 24.98 208 LEU G N 1
ATOM 23932 C CA . LEU G 1 137 ? -21.396 -8.854 49.077 1.00 30.31 208 LEU G CA 1
ATOM 23933 C C . LEU G 1 137 ? -20.242 -8.873 48.072 1.00 28.21 208 LEU G C 1
ATOM 23934 O O . LEU G 1 137 ? -19.516 -9.880 47.955 1.00 30.69 208 LEU G O 1
ATOM 23950 N N . SER G 1 138 ? -20.068 -7.749 47.374 1.00 25.70 209 SER G N 1
ATOM 23951 C CA . SER G 1 138 ? -18.934 -7.549 46.453 1.00 25.56 209 SER G CA 1
ATOM 23952 C C . SER G 1 138 ? -17.586 -7.987 47.031 1.00 28.73 209 SER G C 1
ATOM 23953 O O . SER G 1 138 ? -16.935 -8.864 46.476 1.00 34.45 209 SER G O 1
ATOM 23961 N N . THR G 1 139 ? -17.176 -7.400 48.155 1.00 36.87 210 THR G N 1
ATOM 23962 C CA . THR G 1 139 ? -15.883 -7.735 48.757 1.00 34.73 210 THR G CA 1
ATOM 23963 C C . THR G 1 139 ? -15.821 -9.219 49.126 1.00 34.90 210 THR G C 1
ATOM 23964 O O . THR G 1 139 ? -14.774 -9.878 48.990 1.00 33.57 210 THR G O 1
ATOM 23975 N N . ALA G 1 140 ? -16.952 -9.747 49.578 1.00 35.71 211 ALA G N 1
ATOM 23976 C CA . ALA G 1 140 ? -17.014 -11.149 49.968 1.00 36.65 211 ALA G CA 1
ATOM 23977 C C . ALA G 1 140 ? -16.753 -12.004 48.752 1.00 28.40 211 ALA G C 1
ATOM 23978 O O . ALA G 1 140 ? -16.076 -13.048 48.823 1.00 23.43 211 ALA G O 1
ATOM 23985 N N . LEU G 1 141 ? -17.302 -11.548 47.631 1.00 31.95 212 LEU G N 1
ATOM 23986 C CA . LEU G 1 141 ? -17.095 -12.215 46.331 1.00 23.84 212 LEU G CA 1
ATOM 23987 C C . LEU G 1 141 ? -15.641 -12.108 45.834 1.00 24.46 212 LEU G C 1
ATOM 23988 O O . LEU G 1 141 ? -15.007 -13.133 45.566 1.00 28.97 212 LEU G O 1
ATOM 24004 N N . GLU G 1 142 ? -15.106 -10.882 45.767 1.00 30.88 213 GLU G N 1
ATOM 24005 C CA . GLU G 1 142 ? -13.714 -10.632 45.342 1.00 24.73 213 GLU G CA 1
ATOM 24006 C C . GLU G 1 142 ? -12.693 -11.392 46.160 1.00 30.20 213 GLU G C 1
ATOM 24007 O O . GLU G 1 142 ? -11.861 -12.086 45.595 1.00 30.23 213 GLU G O 1
ATOM 24019 N N . VAL G 1 143 ? -12.767 -11.293 47.488 1.00 30.85 214 VAL G N 1
ATOM 24020 C CA . VAL G 1 143 ? -11.697 -11.816 48.343 1.00 28.81 214 VAL G CA 1
ATOM 24021 C C . VAL G 1 143 ? -11.766 -13.339 48.537 1.00 31.32 214 VAL G C 1
ATOM 24022 O O . VAL G 1 143 ? -10.742 -13.999 48.743 1.00 26.90 214 VAL G O 1
ATOM 24035 N N . ALA G 1 144 ? -12.978 -13.891 48.493 1.00 33.35 215 ALA G N 1
ATOM 24036 C CA . ALA G 1 144 ? -13.193 -15.308 48.827 1.00 33.66 215 ALA G CA 1
ATOM 24037 C C . ALA G 1 144 ? -12.263 -16.222 48.059 1.00 34.96 215 ALA G C 1
ATOM 24038 O O . ALA G 1 144 ? -12.297 -16.243 46.817 1.00 41.41 215 ALA G O 1
ATOM 24045 N N . PRO G 1 145 ? -11.434 -16.981 48.783 1.00 34.08 216 PRO G N 1
ATOM 24046 C CA . PRO G 1 145 ? -10.592 -18.023 48.176 1.00 40.42 216 PRO G CA 1
ATOM 24047 C C . PRO G 1 145 ? -11.366 -19.044 47.357 1.00 44.45 216 PRO G C 1
ATOM 24048 O O . PRO G 1 145 ? -12.303 -19.645 47.875 1.00 45.07 216 PRO G O 1
ATOM 24059 N N . GLU G 1 146 ? -10.964 -19.250 46.107 1.00 46.49 217 GLU G N 1
ATOM 24060 C CA . GLU G 1 146 ? -11.585 -20.268 45.272 1.00 43.34 217 GLU G CA 1
ATOM 24061 C C . GLU G 1 146 ? -11.191 -21.659 45.744 1.00 41.00 217 GLU G C 1
ATOM 24062 O O . GLU G 1 146 ? -11.915 -22.622 45.525 1.00 37.72 217 GLU G O 1
ATOM 24074 N N . VAL G 1 147 ? -10.048 -21.753 46.416 1.00 50.49 218 VAL G N 1
ATOM 24075 C CA . VAL G 1 147 ? -9.601 -23.019 47.010 1.00 58.62 218 VAL G CA 1
ATOM 24076 C C . VAL G 1 147 ? -10.485 -23.359 48.231 1.00 55.84 218 VAL G C 1
ATOM 24077 O O . VAL G 1 147 ? -10.586 -22.553 49.150 1.00 53.18 218 VAL G O 1
ATOM 24090 N N . PRO G 1 148 ? -11.131 -24.543 48.252 1.00 59.50 219 PRO G N 1
ATOM 24091 C CA . PRO G 1 148 ? -12.070 -24.812 49.354 1.00 52.72 219 PRO G CA 1
ATOM 24092 C C . PRO G 1 148 ? -11.356 -24.958 50.679 1.00 47.56 219 PRO G C 1
ATOM 24093 O O . PRO G 1 148 ? -10.215 -25.401 50.675 1.00 53.72 219 PRO G O 1
ATOM 24104 N N . LEU G 1 149 ? -12.023 -24.573 51.770 1.00 51.67 220 LEU G N 1
ATOM 24105 C CA . LEU G 1 149 ? -11.495 -24.620 53.151 1.00 50.90 220 LEU G CA 1
ATOM 24106 C C . LEU G 1 149 ? -10.501 -23.495 53.461 1.00 52.09 220 LEU G C 1
ATOM 24107 O O . LEU G 1 149 ? -10.240 -23.182 54.638 1.00 45.15 220 LEU G O 1
ATOM 24123 N N . ALA G 1 150 ? -9.973 -22.884 52.402 1.00 43.23 221 ALA G N 1
ATOM 24124 C CA . ALA G 1 150 ? -9.006 -21.807 52.520 1.00 44.28 221 ALA G CA 1
ATOM 24125 C C . ALA G 1 150 ? -9.666 -20.488 52.930 1.00 48.79 221 ALA G C 1
ATOM 24126 O O . ALA G 1 150 ? -10.709 -20.091 52.388 1.00 44.46 221 ALA G O 1
ATOM 24133 N N . LYS G 1 151 ? -9.036 -19.814 53.888 1.00 47.44 222 LYS G N 1
ATOM 24134 C CA . LYS G 1 151 ? -9.484 -18.506 54.339 1.00 53.03 222 LYS G CA 1
ATOM 24135 C C . LYS G 1 151 ? -8.365 -17.501 54.159 1.00 51.79 222 LYS G C 1
ATOM 24136 O O . LYS G 1 151 ? -7.196 -17.816 54.380 1.00 52.67 222 LYS G O 1
ATOM 24155 N N . LYS G 1 152 ? -8.723 -16.285 53.768 1.00 49.35 223 LYS G N 1
ATOM 24156 C CA . LYS G 1 152 ? -7.721 -15.233 53.689 1.00 55.69 223 LYS G CA 1
ATOM 24157 C C . LYS G 1 152 ? -8.301 -13.843 54.035 1.00 59.61 223 LYS G C 1
ATOM 24158 O O . LYS G 1 152 ? -9.481 -13.562 53.768 1.00 56.57 223 LYS G O 1
ATOM 24177 N N . PRO G 1 153 ? -7.473 -12.981 54.664 1.00 59.32 224 PRO G N 1
ATOM 24178 C CA . PRO G 1 153 ? -7.942 -11.732 55.267 1.00 52.24 224 PRO G CA 1
ATOM 24179 C C . PRO G 1 153 ? -8.316 -10.714 54.235 1.00 47.16 224 PRO G C 1
ATOM 24180 O O . PRO G 1 153 ? -7.525 -10.499 53.336 1.00 58.79 224 PRO G O 1
ATOM 24191 N N . SER G 1 154 ? -9.481 -10.089 54.365 1.00 49.96 225 SER G N 1
ATOM 24192 C CA . SER G 1 154 ? -9.885 -9.055 53.424 1.00 46.84 225 SER G CA 1
ATOM 24193 C C . SER G 1 154 ? -8.946 -7.886 53.551 1.00 49.06 225 SER G C 1
ATOM 24194 O O . SER G 1 154 ? -8.618 -7.495 54.674 1.00 55.60 225 SER G O 1
ATOM 24202 N N . PRO G 1 155 ? -8.482 -7.340 52.415 1.00 50.33 226 PRO G N 1
ATOM 24203 C CA . PRO G 1 155 ? -7.661 -6.129 52.501 1.00 53.17 226 PRO G CA 1
ATOM 24204 C C . PRO G 1 155 ? -8.530 -4.906 52.644 1.00 50.76 226 PRO G C 1
ATOM 24205 O O . PRO G 1 155 ? -8.084 -3.900 53.179 1.00 52.74 226 PRO G O 1
ATOM 24216 N N . LYS G 1 156 ? -9.758 -4.994 52.155 1.00 50.57 227 LYS G N 1
ATOM 24217 C CA . LYS G 1 156 ? -10.693 -3.905 52.301 1.00 48.04 227 LYS G CA 1
ATOM 24218 C C . LYS G 1 156 ? -11.510 -4.144 53.565 1.00 52.10 227 LYS G C 1
ATOM 24219 O O . LYS G 1 156 ? -11.552 -5.262 54.075 1.00 51.29 227 LYS G O 1
ATOM 24238 N N . GLY G 1 157 ? -12.138 -3.092 54.082 1.00 55.22 228 GLY G N 1
ATOM 24239 C CA . GLY G 1 157 ? -13.049 -3.228 55.200 1.00 43.59 228 GLY G CA 1
ATOM 24240 C C . GLY G 1 157 ? -14.416 -3.656 54.705 1.00 43.93 228 GLY G C 1
ATOM 24241 O O . GLY G 1 157 ? -14.844 -3.242 53.624 1.00 51.21 228 GLY G O 1
ATOM 24245 N N . ILE G 1 158 ? -15.104 -4.474 55.502 1.00 52.14 229 ILE G N 1
ATOM 24246 C CA . ILE G 1 158 ? -16.413 -5.008 55.131 1.00 44.36 229 ILE G CA 1
ATOM 24247 C C . ILE G 1 158 ? -17.473 -4.601 56.122 1.00 44.64 229 ILE G C 1
ATOM 24248 O O . ILE G 1 158 ? -17.509 -5.120 57.231 1.00 49.66 229 ILE G O 1
ATOM 24264 N N . ASN G 1 159 ? -18.355 -3.697 55.716 1.00 33.48 230 ASN G N 1
ATOM 24265 C CA . ASN G 1 159 ? -19.368 -3.202 56.625 1.00 38.76 230 ASN G CA 1
ATOM 24266 C C . ASN G 1 159 ? -20.659 -3.996 56.558 1.00 37.97 230 ASN G C 1
ATOM 24267 O O . ASN G 1 159 ? -21.422 -3.831 55.607 1.00 45.56 230 ASN G O 1
ATOM 24278 N N . PRO G 1 160 ? -20.938 -4.810 57.586 1.00 36.26 231 PRO G N 1
ATOM 24279 C CA . PRO G 1 160 ? -22.106 -5.687 57.520 1.00 34.09 231 PRO G CA 1
ATOM 24280 C C . PRO G 1 160 ? -23.433 -4.946 57.608 1.00 30.16 231 PRO G C 1
ATOM 24281 O O . PRO G 1 160 ? -24.445 -5.488 57.160 1.00 35.31 231 PRO G O 1
ATOM 24292 N N . VAL G 1 161 ? -23.445 -3.715 58.094 1.00 23.96 232 VAL G N 1
ATOM 24293 C CA . VAL G 1 161 ? -24.692 -2.931 58.062 1.00 33.43 232 VAL G CA 1
ATOM 24294 C C . VAL G 1 161 ? -25.280 -2.819 56.630 1.00 33.46 232 VAL G C 1
ATOM 24295 O O . VAL G 1 161 ? -26.486 -2.607 56.429 1.00 27.02 232 VAL G O 1
ATOM 24308 N N . MET G 1 162 ? -24.396 -2.934 55.645 1.00 35.67 233 MET G N 1
ATOM 24309 C CA . MET G 1 162 ? -24.757 -2.822 54.243 1.00 36.19 233 MET G CA 1
ATOM 24310 C C . MET G 1 162 ? -25.640 -3.982 53.788 1.00 32.15 233 MET G C 1
ATOM 24311 O O . MET G 1 162 ? -26.326 -3.877 52.777 1.00 28.83 233 MET G O 1
ATOM 24325 N N . LEU G 1 163 ? -25.653 -5.072 54.556 1.00 33.73 234 LEU G N 1
ATOM 24326 C CA . LEU G 1 163 ? -26.565 -6.177 54.270 1.00 29.58 234 LEU G CA 1
ATOM 24327 C C . LEU G 1 163 ? -27.969 -6.022 54.901 1.00 33.02 234 LEU G C 1
ATOM 24328 O O . LEU G 1 163 ? -28.833 -6.881 54.704 1.00 32.87 234 LEU G O 1
ATOM 24344 N N . LEU G 1 164 ? -28.185 -4.933 55.641 1.00 39.08 235 LEU G N 1
ATOM 24345 C CA . LEU G 1 164 ? -29.474 -4.646 56.285 1.00 39.92 235 LEU G CA 1
ATOM 24346 C C . LEU G 1 164 ? -30.335 -3.817 55.371 1.00 30.59 235 LEU G C 1
ATOM 24347 O O . LEU G 1 164 ? -29.830 -2.888 54.763 1.00 31.06 235 LEU G O 1
ATOM 24363 N N . PRO G 1 165 ? -31.647 -4.103 55.325 1.00 28.73 236 PRO G N 1
ATOM 24364 C CA . PRO G 1 165 ? -32.570 -3.267 54.558 1.00 24.16 236 PRO G CA 1
ATOM 24365 C C . PRO G 1 165 ? -32.617 -1.825 55.086 1.00 30.25 236 PRO G C 1
ATOM 24366 O O . PRO G 1 165 ? -32.211 -1.590 56.219 1.00 42.24 236 PRO G O 1
ATOM 24377 N N . LYS G 1 166 ? -33.078 -0.882 54.270 1.00 36.45 237 LYS G N 1
ATOM 24378 C CA . LYS G 1 166 ? -33.159 0.522 54.664 1.00 43.93 237 LYS G CA 1
ATOM 24379 C C . LYS G 1 166 ? -34.371 0.677 55.576 1.00 48.75 237 LYS G C 1
ATOM 24380 O O . LYS G 1 166 ? -35.335 -0.098 55.465 1.00 49.13 237 LYS G O 1
ATOM 24399 N N . LYS G 1 167 ? -34.323 1.684 56.454 1.00 40.72 238 LYS G N 1
ATOM 24400 C CA . LYS G 1 167 ? -35.451 2.032 57.312 1.00 42.69 238 LYS G CA 1
ATOM 24401 C C . LYS G 1 167 ? -36.676 2.452 56.490 1.00 40.83 238 LYS G C 1
ATOM 24402 O O . LYS G 1 167 ? -36.546 2.981 55.399 1.00 47.87 238 LYS G O 1
ATOM 24421 N N . SER G 1 168 ? -37.867 2.179 57.009 1.00 42.71 239 SER G N 1
ATOM 24422 C CA . SER G 1 168 ? -39.110 2.542 56.331 1.00 44.41 239 SER G CA 1
ATOM 24423 C C . SER G 1 168 ? -39.333 4.046 56.422 1.00 53.56 239 SER G C 1
ATOM 24424 O O . SER G 1 168 ? -38.443 4.790 56.841 1.00 58.77 239 SER G O 1
ATOM 24432 N N . LYS G 1 169 ? -40.527 4.488 56.040 1.00 53.45 240 LYS G N 1
ATOM 24433 C CA . LYS G 1 169 ? -40.931 5.882 56.225 1.00 55.54 240 LYS G CA 1
ATOM 24434 C C . LYS G 1 169 ? -41.553 6.076 57.610 1.00 57.11 240 LYS G C 1
ATOM 24435 O O . LYS G 1 169 ? -42.439 6.910 57.807 1.00 61.25 240 LYS G O 1
ATOM 24454 N N . ALA G 1 170 ? -41.085 5.285 58.565 1.00 52.22 241 ALA G N 1
ATOM 24455 C CA . ALA G 1 170 ? -41.573 5.352 59.922 1.00 45.22 241 ALA G CA 1
ATOM 24456 C C . ALA G 1 170 ? -40.463 4.968 60.884 1.00 47.93 241 ALA G C 1
ATOM 24457 O O . ALA G 1 170 ? -40.713 4.732 62.056 1.00 45.09 241 ALA G O 1
ATOM 24464 N N . GLY G 1 171 ? -39.229 4.927 60.396 1.00 55.82 242 GLY G N 1
ATOM 24465 C CA . GLY G 1 171 ? -38.089 4.654 61.255 1.00 42.06 242 GLY G CA 1
ATOM 24466 C C . GLY G 1 171 ? -37.753 3.175 61.326 1.00 48.32 242 GLY G C 1
ATOM 24467 O O . GLY G 1 171 ? -36.646 2.825 61.733 1.00 48.83 242 GLY G O 1
ATOM 24471 N N . THR G 1 172 ? -38.676 2.314 60.883 1.00 49.76 243 THR G N 1
ATOM 24472 C CA . THR G 1 172 ? -38.596 0.874 61.180 1.00 46.70 243 THR G CA 1
ATOM 24473 C C . THR G 1 172 ? -37.983 -0.028 60.092 1.00 45.36 243 THR G C 1
ATOM 24474 O O . THR G 1 172 ? -37.865 0.347 58.927 1.00 42.73 243 THR G O 1
ATOM 24485 N N . ARG G 1 173 ? -37.583 -1.222 60.517 1.00 38.64 244 ARG G N 1
ATOM 24486 C CA . ARG G 1 173 ? -37.211 -2.300 59.622 1.00 33.54 244 ARG G CA 1
ATOM 24487 C C . ARG G 1 173 ? -38.046 -3.470 60.072 1.00 33.06 244 ARG G C 1
ATOM 24488 O O . ARG G 1 173 ? -37.665 -4.154 61.011 1.00 41.43 244 ARG G O 1
ATOM 24509 N N . PRO G 1 174 ? -39.213 -3.676 59.442 1.00 31.29 245 PRO G N 1
ATOM 24510 C CA . PRO G 1 174 ? -40.130 -4.734 59.874 1.00 29.79 245 PRO G CA 1
ATOM 24511 C C . PRO G 1 174 ? -39.493 -6.115 59.791 1.00 32.44 245 PRO G C 1
ATOM 24512 O O . PRO G 1 174 ? -38.665 -6.362 58.900 1.00 35.23 245 PRO G O 1
ATOM 24523 N N . PHE G 1 175 ? -39.864 -7.004 60.701 1.00 29.67 246 PHE G N 1
ATOM 24524 C CA . PHE G 1 175 ? -39.281 -8.333 60.706 1.00 30.49 246 PHE G CA 1
ATOM 24525 C C . PHE G 1 175 ? -40.185 -9.331 61.362 1.00 26.10 246 PHE G C 1
ATOM 24526 O O . PHE G 1 175 ? -41.188 -8.968 61.942 1.00 29.89 246 PHE G O 1
ATOM 24543 N N . VAL G 1 176 ? -39.847 -10.600 61.212 1.00 24.21 247 VAL G N 1
ATOM 24544 C CA . VAL G 1 176 ? -40.527 -11.624 61.961 1.00 20.47 247 VAL G CA 1
ATOM 24545 C C . VAL G 1 176 ? -39.491 -12.316 62.773 1.00 21.03 247 VAL G C 1
ATOM 24546 O O . VAL G 1 176 ? -38.307 -12.396 62.391 1.00 21.84 247 VAL G O 1
ATOM 24559 N N . HIS G 1 177 ? -39.939 -12.777 63.927 1.00 26.18 248 HIS G N 1
ATOM 24560 C CA . HIS G 1 177 ? -39.072 -13.467 64.870 1.00 28.51 248 HIS G CA 1
ATOM 24561 C C . HIS G 1 177 ? -39.640 -14.845 65.138 1.00 22.82 248 HIS G C 1
ATOM 24562 O O . HIS G 1 177 ? -40.852 -15.019 65.231 1.00 24.41 248 HIS G O 1
ATOM 24577 N N . TYR G 1 178 ? -38.780 -15.840 65.224 1.00 21.21 249 TYR G N 1
ATOM 24578 C CA . TYR G 1 178 ? -39.272 -17.164 65.599 1.00 21.46 249 TYR G CA 1
ATOM 24579 C C . TYR G 1 178 ? -38.121 -18.023 66.051 1.00 24.46 249 TYR G C 1
ATOM 24580 O O . TYR G 1 178 ? -36.984 -17.788 65.656 1.00 27.73 249 TYR G O 1
ATOM 24598 N N . PRO G 1 179 ? -38.393 -18.993 66.924 1.00 26.93 250 PRO G N 1
ATOM 24599 C CA . PRO G 1 179 ? -37.318 -19.900 67.350 1.00 20.93 250 PRO G CA 1
ATOM 24600 C C . PRO G 1 179 ? -37.109 -21.004 66.316 1.00 19.18 250 PRO G C 1
ATOM 24601 O O . PRO G 1 179 ? -38.085 -21.645 65.939 1.00 21.35 250 PRO G O 1
ATOM 24612 N N . GLY G 1 180 ? -35.875 -21.240 65.890 1.00 17.02 251 GLY G N 1
ATOM 24613 C CA . GLY G 1 180 ? -35.615 -22.313 64.972 1.00 17.34 251 GLY G CA 1
ATOM 24614 C C . GLY G 1 180 ? -34.225 -22.858 65.136 1.00 20.15 251 GLY G C 1
ATOM 24615 O O . GLY G 1 180 ? -33.660 -22.849 66.218 1.00 24.21 251 GLY G O 1
ATOM 24619 N N . SER G 1 181 ? -33.640 -23.290 64.036 1.00 23.22 252 SER G N 1
ATOM 24620 C CA . SER G 1 181 ? -32.356 -23.964 64.085 1.00 27.12 252 SER G CA 1
ATOM 24621 C C . SER G 1 181 ? -31.381 -23.401 63.063 1.00 24.52 252 SER G C 1
ATOM 24622 O O . SER G 1 181 ? -31.693 -22.484 62.322 1.00 23.59 252 SER G O 1
ATOM 24630 N N . LEU G 1 182 ? -30.183 -23.960 63.061 1.00 25.86 253 LEU G N 1
ATOM 24631 C CA . LEU G 1 182 ? -29.250 -23.749 61.988 1.00 27.64 253 LEU G CA 1
ATOM 24632 C C . LEU G 1 182 ? -29.817 -24.471 60.765 1.00 26.83 253 LEU G C 1
ATOM 24633 O O . LEU G 1 182 ? -30.416 -25.537 60.908 1.00 28.30 253 LEU G O 1
ATOM 24649 N N . THR G 1 183 ? -29.640 -23.911 59.569 1.00 27.09 254 THR G N 1
ATOM 24650 C CA . THR G 1 183 ? -30.208 -24.533 58.369 1.00 28.48 254 THR G CA 1
ATOM 24651 C C . THR G 1 183 ? -29.266 -25.544 57.758 1.00 26.54 254 THR G C 1
ATOM 24652 O O . THR G 1 183 ? -29.575 -26.104 56.738 1.00 30.74 254 THR G O 1
ATOM 24663 N N . THR G 1 184 ? -28.131 -25.786 58.400 1.00 28.50 255 THR G N 1
ATOM 24664 C CA . THR G 1 184 ? -27.181 -26.804 57.955 1.00 27.73 255 THR G CA 1
ATOM 24665 C C . THR G 1 184 ? -26.836 -27.767 59.114 1.00 31.29 255 THR G C 1
ATOM 24666 O O . THR G 1 184 ? -27.144 -27.499 60.278 1.00 25.53 255 THR G O 1
ATOM 24677 N N . PRO G 1 185 ? -26.224 -28.912 58.793 1.00 32.96 256 PRO G N 1
ATOM 24678 C CA . PRO G 1 185 ? -25.935 -29.811 59.903 1.00 24.86 256 PRO G CA 1
ATOM 24679 C C . PRO G 1 185 ? -24.919 -29.181 60.850 1.00 31.99 256 PRO G C 1
ATOM 24680 O O . PRO G 1 185 ? -24.089 -28.367 60.422 1.00 30.62 256 PRO G O 1
ATOM 24691 N N . PRO G 1 186 ? -25.000 -29.522 62.144 1.00 32.17 257 PRO G N 1
ATOM 24692 C CA . PRO G 1 186 ? -25.942 -30.466 62.764 1.00 30.15 257 PRO G CA 1
ATOM 24693 C C . PRO G 1 186 ? -27.365 -29.893 63.051 1.00 28.97 257 PRO G C 1
ATOM 24694 O O . PRO G 1 186 ? -28.110 -30.489 63.840 1.00 27.71 257 PRO G O 1
ATOM 24705 N N . CYS G 1 187 ? -27.724 -28.755 62.446 1.00 34.65 258 CYS G N 1
ATOM 24706 C CA . CYS G 1 187 ? -29.065 -28.152 62.602 1.00 26.56 258 CYS G CA 1
ATOM 24707 C C . CYS G 1 187 ? -29.482 -27.914 64.041 1.00 30.39 258 CYS G C 1
ATOM 24708 O O . CYS G 1 187 ? -30.664 -28.023 64.366 1.00 24.80 258 CYS G O 1
ATOM 24715 N N . SER G 1 188 ? -28.518 -27.587 64.895 1.00 37.53 259 SER G N 1
ATOM 24716 C CA . SER G 1 188 ? -28.786 -27.424 66.318 1.00 26.41 259 SER G CA 1
ATOM 24717 C C . SER G 1 188 ? -29.886 -26.407 66.509 1.00 25.83 259 SER G C 1
ATOM 24718 O O . SER G 1 188 ? -29.916 -25.391 65.817 1.00 32.84 259 SER G O 1
ATOM 24726 N N . GLU G 1 189 ? -30.797 -26.693 67.430 1.00 23.81 260 GLU G N 1
ATOM 24727 C CA . GLU G 1 189 ? -31.912 -25.801 67.714 1.00 20.91 260 GLU G CA 1
ATOM 24728 C C . GLU G 1 189 ? -31.565 -24.745 68.766 1.00 22.83 260 GLU G C 1
ATOM 24729 O O . GLU G 1 189 ? -30.395 -24.549 69.107 1.00 19.59 260 GLU G O 1
ATOM 24741 N N . GLY G 1 190 ? -32.581 -24.029 69.235 1.00 16.39 261 GLY G N 1
ATOM 24742 C CA . GLY G 1 190 ? -32.339 -22.876 70.074 1.00 19.13 261 GLY G CA 1
ATOM 24743 C C . GLY G 1 190 ? -31.629 -21.747 69.360 1.00 24.42 261 GLY G C 1
ATOM 24744 O O . GLY G 1 190 ? -30.668 -21.194 69.880 1.00 35.75 261 GLY G O 1
ATOM 24748 N N . VAL G 1 191 ? -32.067 -21.426 68.149 1.00 29.59 262 VAL G N 1
ATOM 24749 C CA . VAL G 1 191 ? -31.541 -20.282 67.428 1.00 24.52 262 VAL G CA 1
ATOM 24750 C C . VAL G 1 191 ? -32.690 -19.312 67.325 1.00 21.24 262 VAL G C 1
ATOM 24751 O O . VAL G 1 191 ? -33.783 -19.704 66.940 1.00 24.00 262 VAL G O 1
ATOM 24764 N N . ASP G 1 192 ? -32.450 -18.049 67.643 1.00 18.65 263 ASP G N 1
ATOM 24765 C CA . ASP G 1 192 ? -33.473 -17.036 67.446 1.00 23.82 263 ASP G CA 1
ATOM 24766 C C . ASP G 1 192 ? -33.352 -16.587 66.019 1.00 21.77 263 ASP G C 1
ATOM 24767 O O . ASP G 1 192 ? -32.264 -16.173 65.624 1.00 22.31 263 ASP G O 1
ATOM 24776 N N . TRP G 1 193 ? -34.440 -16.650 65.251 1.00 20.97 264 TRP G N 1
ATOM 24777 C CA . TRP G 1 193 ? -34.439 -16.147 63.850 1.00 24.83 264 TRP G CA 1
ATOM 24778 C C . TRP G 1 193 ? -35.186 -14.837 63.729 1.00 21.30 264 TRP G C 1
ATOM 24779 O O . TRP G 1 193 ? -36.333 -14.721 64.188 1.00 24.17 264 TRP G O 1
ATOM 24800 N N . PHE G 1 194 ? -34.523 -13.860 63.110 1.00 20.74 265 PHE G N 1
ATOM 24801 C CA . PHE G 1 194 ? -35.144 -12.580 62.756 1.00 21.61 265 PHE G CA 1
ATOM 24802 C C . PHE G 1 194 ? -35.028 -12.391 61.236 1.00 21.80 265 PHE G C 1
ATOM 24803 O O . PHE G 1 194 ? -33.947 -12.121 60.721 1.00 23.28 265 PHE G O 1
ATOM 24820 N N . VAL G 1 195 ? -36.138 -12.516 60.526 1.00 21.12 266 VAL G N 1
ATOM 24821 C CA . VAL G 1 195 ? -36.119 -12.335 59.081 1.00 25.49 266 VAL G CA 1
ATOM 24822 C C . VAL G 1 195 ? -36.767 -11.005 58.732 1.00 25.85 266 VAL G C 1
ATOM 24823 O O . VAL G 1 195 ? -37.937 -10.773 59.047 1.00 30.15 266 VAL G O 1
ATOM 24836 N N . PHE G 1 196 ? -36.007 -10.128 58.091 1.00 25.25 267 PHE G N 1
ATOM 24837 C CA . PHE G 1 196 ? -36.537 -8.830 57.719 1.00 29.08 267 PHE G CA 1
ATOM 24838 C C . PHE G 1 196 ? -37.450 -9.014 56.534 1.00 24.04 267 PHE G C 1
ATOM 24839 O O . PHE G 1 196 ? -37.300 -9.961 55.787 1.00 27.67 267 PHE G O 1
ATOM 24856 N N . MET G 1 197 ? -38.410 -8.112 56.405 1.00 24.62 268 MET G N 1
ATOM 24857 C CA . MET G 1 197 ? -39.448 -8.214 55.399 1.00 27.70 268 MET G CA 1
ATOM 24858 C C . MET G 1 197 ? -39.146 -7.371 54.168 1.00 26.49 268 MET G C 1
ATOM 24859 O O . MET G 1 197 ? -39.790 -7.540 53.149 1.00 21.88 268 MET G O 1
ATOM 24873 N N . GLN G 1 198 ? -38.223 -6.425 54.312 1.00 25.53 269 GLN G N 1
ATOM 24874 C CA . GLN G 1 198 ? -37.830 -5.526 53.242 1.00 24.72 269 GLN G CA 1
ATOM 24875 C C . GLN G 1 198 ? -36.608 -6.098 52.525 1.00 28.80 269 GLN G C 1
ATOM 24876 O O . GLN G 1 198 ? -35.523 -6.186 53.114 1.00 25.88 269 GLN G O 1
ATOM 24890 N N . PRO G 1 199 ? -36.763 -6.486 51.246 1.00 25.14 270 PRO G N 1
ATOM 24891 C CA . PRO G 1 199 ? -35.580 -7.034 50.575 1.00 23.24 270 PRO G CA 1
ATOM 24892 C C . PRO G 1 199 ? -34.664 -5.905 50.199 1.00 21.13 270 PRO G C 1
ATOM 24893 O O . PRO G 1 199 ? -35.157 -4.791 50.085 1.00 16.63 270 PRO G O 1
ATOM 24904 N N . ILE G 1 200 ? -33.371 -6.176 50.049 1.00 23.24 271 ILE G N 1
ATOM 24905 C CA . ILE G 1 200 ? -32.483 -5.227 49.374 1.00 32.35 271 ILE G CA 1
ATOM 24906 C C . ILE G 1 200 ? -32.290 -5.629 47.911 1.00 32.98 271 ILE G C 1
ATOM 24907 O O . ILE G 1 200 ? -32.102 -6.815 47.597 1.00 38.40 271 ILE G O 1
ATOM 24923 N N . LYS G 1 201 ? -32.364 -4.640 47.022 1.00 30.12 272 LYS G N 1
ATOM 24924 C CA . LYS G 1 201 ? -32.158 -4.861 45.593 1.00 29.23 272 LYS G CA 1
ATOM 24925 C C . LYS G 1 201 ? -30.677 -4.988 45.295 1.00 28.55 272 LYS G C 1
ATOM 24926 O O . LYS G 1 201 ? -29.850 -4.337 45.921 1.00 28.16 272 LYS G O 1
ATOM 24945 N N . VAL G 1 202 ? -30.344 -5.820 44.322 1.00 35.22 273 VAL G N 1
ATOM 24946 C CA . VAL G 1 202 ? -28.949 -6.118 44.036 1.00 34.33 273 VAL G CA 1
ATOM 24947 C C . VAL G 1 202 ? -28.782 -6.289 42.519 1.00 32.36 273 VAL G C 1
ATOM 24948 O O . VAL G 1 202 ? -29.681 -6.766 41.832 1.00 31.52 273 VAL G O 1
ATOM 24961 N N . PRO G 1 203 ? -27.647 -5.840 41.982 1.00 32.72 274 PRO G N 1
ATOM 24962 C CA . PRO G 1 203 ? -27.481 -6.055 40.551 1.00 23.04 274 PRO G CA 1
ATOM 24963 C C . PRO G 1 203 ? -27.450 -7.546 40.286 1.00 26.34 274 PRO G C 1
ATOM 24964 O O . PRO G 1 203 ? -26.846 -8.287 41.066 1.00 29.58 274 PRO G O 1
ATOM 24975 N N . ASP G 1 204 ? -28.062 -7.980 39.191 1.00 26.07 275 ASP G N 1
ATOM 24976 C CA . ASP G 1 204 ? -28.130 -9.393 38.853 1.00 23.07 275 ASP G CA 1
ATOM 24977 C C . ASP G 1 204 ? -26.733 -9.999 38.707 1.00 26.89 275 ASP G C 1
ATOM 24978 O O . ASP G 1 204 ? -26.538 -11.220 38.892 1.00 31.07 275 ASP G O 1
ATOM 24987 N N . SER G 1 205 ? -25.749 -9.153 38.430 1.00 21.50 276 SER G N 1
ATOM 24988 C CA . SER G 1 205 ? -24.414 -9.655 38.221 1.00 21.07 276 SER G CA 1
ATOM 24989 C C . SER G 1 205 ? -23.994 -10.371 39.469 1.00 26.95 276 SER G C 1
ATOM 24990 O O . SER G 1 205 ? -23.412 -11.446 39.375 1.00 27.68 276 SER G O 1
ATOM 24998 N N . GLN G 1 206 ? -24.342 -9.804 40.635 1.00 32.40 277 GLN G N 1
ATOM 24999 C CA . GLN G 1 206 ? -23.877 -10.301 41.939 1.00 20.54 277 GLN G CA 1
ATOM 25000 C C . GLN G 1 206 ? -24.549 -11.594 42.331 1.00 20.62 277 GLN G C 1
ATOM 25001 O O . GLN G 1 206 ? -23.902 -12.511 42.832 1.00 23.88 277 GLN G O 1
ATOM 25015 N N . ILE G 1 207 ? -25.851 -11.676 42.111 1.00 22.05 278 ILE G N 1
ATOM 25016 C CA . ILE G 1 207 ? -26.567 -12.945 42.269 1.00 24.70 278 ILE G CA 1
ATOM 25017 C C . ILE G 1 207 ? -25.938 -14.071 41.381 1.00 27.98 278 ILE G C 1
ATOM 25018 O O . ILE G 1 207 ? -25.649 -15.193 41.892 1.00 20.69 278 ILE G O 1
ATOM 25034 N N . LEU G 1 208 ? -25.688 -13.791 40.089 1.00 18.44 279 LEU G N 1
ATOM 25035 C CA . LEU G 1 208 ? -24.991 -14.796 39.253 1.00 20.75 279 LEU G CA 1
ATOM 25036 C C . LEU G 1 208 ? -23.563 -15.074 39.719 1.00 23.80 279 LEU G C 1
ATOM 25037 O O . LEU G 1 208 ? -23.125 -16.248 39.733 1.00 25.46 279 LEU G O 1
ATOM 25053 N N . ASP G 1 209 ? -22.839 -14.019 40.100 1.00 19.06 280 ASP G N 1
ATOM 25054 C CA . ASP G 1 209 ? -21.502 -14.201 40.683 1.00 29.53 280 ASP G CA 1
ATOM 25055 C C . ASP G 1 209 ? -21.554 -15.146 41.890 1.00 25.63 280 ASP G C 1
ATOM 25056 O O . ASP G 1 209 ? -20.720 -16.047 42.015 1.00 30.03 280 ASP G O 1
ATOM 25065 N N . PHE G 1 210 ? -22.541 -14.974 42.769 1.00 23.37 281 PHE G N 1
ATOM 25066 C CA . PHE G 1 210 ? -22.624 -15.851 43.928 1.00 23.24 281 PHE G CA 1
ATOM 25067 C C . PHE G 1 210 ? -22.981 -17.286 43.549 1.00 20.81 281 PHE G C 1
ATOM 25068 O O . PHE G 1 210 ? -22.309 -18.223 43.999 1.00 17.64 281 PHE G O 1
ATOM 25085 N N . MET G 1 211 ? -24.038 -17.479 42.756 1.00 20.38 282 MET G N 1
ATOM 25086 C CA . MET G 1 211 ? -24.390 -18.842 42.321 1.00 17.57 282 MET G CA 1
ATOM 25087 C C . MET G 1 211 ? -23.205 -19.517 41.615 1.00 21.86 282 MET G C 1
ATOM 25088 O O . MET G 1 211 ? -23.045 -20.754 41.660 1.00 16.79 282 MET G O 1
ATOM 25102 N N . ARG G 1 212 ? -22.387 -18.692 40.955 1.00 20.26 283 ARG G N 1
ATOM 25103 C CA . ARG G 1 212 ? -21.131 -19.153 40.370 1.00 20.82 283 ARG G CA 1
ATOM 25104 C C . ARG G 1 212 ? -20.141 -19.619 41.420 1.00 21.81 283 ARG G C 1
ATOM 25105 O O . ARG G 1 212 ? -19.555 -20.711 41.299 1.00 19.40 283 ARG G O 1
ATOM 25126 N N . PHE G 1 213 ? -19.922 -18.792 42.443 1.00 22.91 284 PHE G N 1
ATOM 25127 C CA . PHE G 1 213 ? -19.082 -19.231 43.570 1.00 21.59 284 PHE G CA 1
ATOM 25128 C C . PHE G 1 213 ? -19.580 -20.552 44.149 1.00 19.32 284 PHE G C 1
ATOM 25129 O O . PHE G 1 213 ? -18.798 -21.472 44.327 1.00 24.64 284 PHE G O 1
ATOM 25146 N N . VAL G 1 214 ? -20.882 -20.655 44.403 1.00 17.79 285 VAL G N 1
ATOM 25147 C CA . VAL G 1 214 ? -21.466 -21.900 44.898 1.00 19.23 285 VAL G CA 1
ATOM 25148 C C . VAL G 1 214 ? -21.161 -23.080 43.998 1.00 24.06 285 VAL G C 1
ATOM 25149 O O . VAL G 1 214 ? -21.025 -24.195 44.463 1.00 23.02 285 VAL G O 1
ATOM 25162 N N . GLY G 1 215 ? -21.056 -22.843 42.697 1.00 32.56 286 GLY G N 1
ATOM 25163 C CA . GLY G 1 215 ? -20.727 -23.922 41.784 1.00 30.42 286 GLY G CA 1
ATOM 25164 C C . GLY G 1 215 ? -19.235 -24.108 41.565 1.00 31.10 286 GLY G C 1
ATOM 25165 O O . GLY G 1 215 ? -18.842 -24.328 40.428 1.00 32.84 286 GLY G O 1
ATOM 25169 N N . ASP G 1 216 ? -18.410 -23.998 42.615 1.00 27.75 287 ASP G N 1
ATOM 25170 C CA . ASP G 1 216 ? -16.957 -24.195 42.474 1.00 31.01 287 ASP G CA 1
ATOM 25171 C C . ASP G 1 216 ? -16.393 -23.419 41.248 1.00 34.36 287 ASP G C 1
ATOM 25172 O O . ASP G 1 216 ? -15.439 -23.864 40.600 1.00 32.08 287 ASP G O 1
ATOM 25181 N N . ASN G 1 217 ? -16.996 -22.297 40.885 1.00 22.43 288 ASN G N 1
ATOM 25182 C CA . ASN G 1 217 ? -16.412 -21.502 39.824 1.00 29.33 288 ASN G CA 1
ATOM 25183 C C . ASN G 1 217 ? -16.362 -22.243 38.468 1.00 31.08 288 ASN G C 1
ATOM 25184 O O . ASN G 1 217 ? -15.576 -21.901 37.574 1.00 33.13 288 ASN G O 1
ATOM 25195 N N . LYS G 1 218 ? -17.210 -23.253 38.312 1.00 27.68 289 LYS G N 1
ATOM 25196 C CA . LYS G 1 218 ? -17.259 -24.008 37.070 1.00 30.85 289 LYS G CA 1
ATOM 25197 C C . LYS G 1 218 ? -18.716 -24.228 36.583 1.00 28.62 289 LYS G C 1
ATOM 25198 O O . LYS G 1 218 ? -18.946 -24.756 35.502 1.00 25.68 289 LYS G O 1
ATOM 25217 N N . THR G 1 219 ? -19.693 -23.845 37.393 1.00 26.97 290 THR G N 1
ATOM 25218 C CA . THR G 1 219 ? -21.099 -23.981 37.008 1.00 25.12 290 THR G CA 1
ATOM 25219 C C . THR G 1 219 ? -21.903 -22.970 37.840 1.00 24.85 290 THR G C 1
ATOM 25220 O O . THR G 1 219 ? -21.334 -22.073 38.475 1.00 22.27 290 THR G O 1
ATOM 25231 N N . TYR G 1 220 ? -23.220 -23.091 37.799 1.00 19.64 291 TYR G N 1
ATOM 25232 C CA . TYR G 1 220 ? -24.082 -22.268 38.618 1.00 18.02 291 TYR G CA 1
ATOM 25233 C C . TYR G 1 220 ? -24.922 -23.242 39.451 1.00 23.16 291 TYR G C 1
ATOM 25234 O O . TYR G 1 220 ? -25.432 -24.251 38.919 1.00 20.69 291 TYR G O 1
ATOM 25252 N N . ALA G 1 221 ? -25.000 -22.961 40.757 1.00 15.18 292 ALA G N 1
ATOM 25253 C CA . ALA G 1 221 ? -25.629 -23.860 41.722 1.00 20.05 292 ALA G CA 1
ATOM 25254 C C . ALA G 1 221 ? -26.306 -23.152 42.920 1.00 21.52 292 ALA G C 1
ATOM 25255 O O . ALA G 1 221 ? -26.173 -21.939 43.142 1.00 18.72 292 ALA G O 1
ATOM 25262 N N . THR G 1 222 ? -27.035 -23.953 43.684 1.00 17.24 293 THR G N 1
ATOM 25263 C CA . THR G 1 222 ? -27.852 -23.469 44.770 1.00 21.45 293 THR G CA 1
ATOM 25264 C C . THR G 1 222 ? -27.327 -24.093 46.052 1.00 22.64 293 THR G C 1
ATOM 25265 O O . THR G 1 222 ? -26.616 -25.102 45.977 1.00 21.32 293 THR G O 1
ATOM 25276 N N . ASN G 1 223 ? -27.624 -23.467 47.197 1.00 18.87 294 ASN G N 1
ATOM 25277 C CA . ASN G 1 223 ? -27.221 -23.997 48.506 1.00 21.15 294 ASN G CA 1
ATOM 25278 C C . ASN G 1 223 ? -28.265 -23.676 49.560 1.00 21.13 294 ASN G C 1
ATOM 25279 O O . ASN G 1 223 ? -27.981 -22.978 50.500 1.00 29.81 294 ASN G O 1
ATOM 25290 N N . THR G 1 224 ? -29.457 -24.237 49.410 1.00 20.16 295 THR G N 1
ATOM 25291 C CA . THR G 1 224 ? -30.601 -23.920 50.225 1.00 15.75 295 THR G CA 1
ATOM 25292 C C . THR G 1 224 ? -31.242 -25.191 50.753 1.00 19.75 295 THR G C 1
ATOM 25293 O O . THR G 1 224 ? -31.268 -26.206 50.101 1.00 25.64 295 THR G O 1
ATOM 25304 N N . ARG G 1 225 ? -31.786 -25.119 51.955 1.00 27.87 296 ARG G N 1
ATOM 25305 C CA . ARG G 1 225 ? -32.522 -26.233 52.513 1.00 22.71 296 ARG G CA 1
ATOM 25306 C C . ARG G 1 225 ? -34.023 -26.094 52.229 1.00 19.00 296 ARG G C 1
ATOM 25307 O O . ARG G 1 225 ? -34.571 -24.994 52.142 1.00 22.51 296 ARG G O 1
ATOM 25328 N N . PRO G 1 226 ? -34.707 -27.215 52.090 1.00 14.64 297 PRO G N 1
ATOM 25329 C CA . PRO G 1 226 ? -36.155 -27.069 51.933 1.00 14.44 297 PRO G CA 1
ATOM 25330 C C . PRO G 1 226 ? -36.831 -26.492 53.173 1.00 18.64 297 PRO G C 1
ATOM 25331 O O . PRO G 1 226 ? -36.224 -26.499 54.246 1.00 20.79 297 PRO G O 1
ATOM 25342 N N . LEU G 1 227 ? -38.058 -26.001 53.002 1.00 15.53 298 LEU G N 1
ATOM 25343 C CA . LEU G 1 227 ? -38.856 -25.451 54.086 1.00 18.26 298 LEU G CA 1
ATOM 25344 C C . LEU G 1 227 ? -39.240 -26.528 55.088 1.00 23.42 298 LEU G C 1
ATOM 25345 O O . LEU G 1 227 ? -39.402 -27.690 54.722 1.00 22.83 298 LEU G O 1
ATOM 25361 N N . GLN G 1 228 ? -39.378 -26.136 56.358 1.00 28.37 299 GLN G N 1
ATOM 25362 C CA . GLN G 1 228 ? -39.653 -27.078 57.432 1.00 21.86 299 GLN G CA 1
ATOM 25363 C C . GLN G 1 228 ? -40.985 -26.738 58.104 1.00 24.41 299 GLN G C 1
ATOM 25364 O O . GLN G 1 228 ? -41.453 -25.593 58.045 1.00 21.83 299 GLN G O 1
ATOM 25378 N N . LEU G 1 229 ? -41.586 -27.734 58.748 1.00 24.33 300 LEU G N 1
ATOM 25379 C CA . LEU G 1 229 ? -42.863 -27.547 59.413 1.00 23.29 300 LEU G CA 1
ATOM 25380 C C . LEU G 1 229 ? -42.721 -26.557 60.548 1.00 23.72 300 LEU G C 1
ATOM 25381 O O . LEU G 1 229 ? -41.779 -26.638 61.320 1.00 18.65 300 LEU G O 1
ATOM 25397 N N . LEU G 1 230 ? -43.670 -25.633 60.640 1.00 21.78 301 LEU G N 1
ATOM 25398 C CA . LEU G 1 230 ? -43.800 -24.764 61.796 1.00 19.79 301 LEU G CA 1
ATOM 25399 C C . LEU G 1 230 ? -44.023 -25.551 63.111 1.00 25.95 301 LEU G C 1
ATOM 25400 O O . LEU G 1 230 ? -43.466 -25.200 64.169 1.00 21.26 301 LEU G O 1
ATOM 25416 N N . ASN G 1 231 ? -44.877 -26.570 63.018 1.00 19.82 302 ASN G N 1
ATOM 25417 C CA . ASN G 1 231 ? -45.273 -27.409 64.139 1.00 22.29 302 ASN G CA 1
ATOM 25418 C C . ASN G 1 231 ? -45.942 -26.623 65.280 1.00 20.86 302 ASN G C 1
ATOM 25419 O O . ASN G 1 231 ? -46.951 -25.957 65.022 1.00 21.05 302 ASN G O 1
ATOM 25430 N N . SER G 1 232 ? -45.389 -26.661 66.506 1.00 16.49 303 SER G N 1
ATOM 25431 C CA . SER G 1 232 ? -46.010 -25.959 67.649 1.00 17.17 303 SER G CA 1
ATOM 25432 C C . SER G 1 232 ? -45.730 -24.463 67.700 1.00 17.17 303 SER G C 1
ATOM 25433 O O . SER G 1 232 ? -46.394 -23.738 68.420 1.00 26.35 303 SER G O 1
ATOM 25441 N N . ARG G 1 233 ? -44.748 -23.992 66.952 1.00 21.65 304 ARG G N 1
ATOM 25442 C CA . ARG G 1 233 ? -44.372 -22.586 67.030 1.00 20.79 304 ARG G CA 1
ATOM 25443 C C . ARG G 1 233 ? -45.432 -21.679 66.434 1.00 18.57 304 ARG G C 1
ATOM 25444 O O . ARG G 1 233 ? -46.346 -22.115 65.756 1.00 20.86 304 ARG G O 1
ATOM 25465 N N . LEU G 1 234 ? -45.295 -20.410 66.748 1.00 21.21 305 LEU G N 1
ATOM 25466 C CA . LEU G 1 234 ? -45.996 -19.360 66.080 1.00 17.43 305 LEU G CA 1
ATOM 25467 C C . LEU G 1 234 ? -44.871 -18.437 65.636 1.00 23.04 305 LEU G C 1
ATOM 25468 O O . LEU G 1 234 ? -43.766 -18.472 66.198 1.00 19.98 305 LEU G O 1
ATOM 25484 N N . VAL G 1 235 ? -45.170 -17.600 64.648 1.00 25.34 306 VAL G N 1
ATOM 25485 C CA . VAL G 1 235 ? -44.252 -16.575 64.183 1.00 28.32 306 VAL G CA 1
ATOM 25486 C C . VAL G 1 235 ? -44.695 -15.228 64.750 1.00 27.27 306 VAL G C 1
ATOM 25487 O O . VAL G 1 235 ? -45.873 -14.865 64.682 1.00 28.05 306 VAL G O 1
ATOM 25500 N N . GLU G 1 236 ? -43.731 -14.507 65.314 1.00 32.01 307 GLU G N 1
ATOM 25501 C CA . GLU G 1 236 ? -43.939 -13.174 65.857 1.00 27.62 307 GLU G CA 1
ATOM 25502 C C . GLU G 1 236 ? -43.574 -12.101 64.836 1.00 33.62 307 GLU G C 1
ATOM 25503 O O . GLU G 1 236 ? -42.456 -12.080 64.318 1.00 29.06 307 GLU G O 1
ATOM 25515 N N . TYR G 1 237 ? -44.507 -11.192 64.585 1.00 31.03 308 TYR G N 1
ATOM 25516 C CA . TYR G 1 237 ? -44.299 -10.101 63.661 1.00 24.54 308 TYR G CA 1
ATOM 25517 C C . TYR G 1 237 ? -44.010 -8.799 64.389 1.00 30.96 308 TYR G C 1
ATOM 25518 O O . TYR G 1 237 ? -44.646 -8.486 65.373 1.00 40.65 308 TYR G O 1
ATOM 25536 N N . GLU G 1 238 ? -43.019 -8.058 63.918 1.00 37.92 309 GLU G N 1
ATOM 25537 C CA . GLU G 1 238 ? -42.800 -6.684 64.348 1.00 32.53 309 GLU G CA 1
ATOM 25538 C C . GLU G 1 238 ? -42.919 -5.841 63.088 1.00 36.83 309 GLU G C 1
ATOM 25539 O O . GLU G 1 238 ? -41.942 -5.274 62.617 1.00 38.85 309 GLU G O 1
ATOM 25551 N N . LEU G 1 239 ? -44.118 -5.813 62.515 1.00 41.58 310 LEU G N 1
ATOM 25552 C CA . LEU G 1 239 ? -44.389 -4.986 61.346 1.00 50.11 310 LEU G CA 1
ATOM 25553 C C . LEU G 1 239 ? -44.601 -3.524 61.732 1.00 63.68 310 LEU G C 1
ATOM 25554 O O . LEU G 1 239 ? -45.134 -2.757 60.912 1.00 75.17 310 LEU G O 1
ATOM 25571 N N . MET H 1 1 ? -80.471 -17.278 36.003 1.00 33.57 72 MET H N 1
ATOM 25572 C CA . MET H 1 1 ? -79.323 -18.049 35.524 1.00 46.64 72 MET H CA 1
ATOM 25573 C C . MET H 1 1 ? -79.441 -18.563 34.075 1.00 56.60 72 MET H C 1
ATOM 25574 O O . MET H 1 1 ? -80.445 -19.177 33.685 1.00 47.21 72 MET H O 1
ATOM 25579 N N . ALA H 1 2 ? -78.382 -18.306 33.303 1.00 54.70 73 ALA H N 1
ATOM 25580 C CA . ALA H 1 2 ? -78.276 -18.649 31.844 1.00 47.18 73 ALA H CA 1
ATOM 25581 C C . ALA H 1 2 ? -77.992 -20.135 31.581 1.00 42.10 73 ALA H C 1
ATOM 25582 O O . ALA H 1 2 ? -77.261 -20.774 32.341 1.00 40.90 73 ALA H O 1
ATOM 25589 N N . ALA H 1 3 ? -78.549 -20.682 30.496 1.00 37.74 74 ALA H N 1
ATOM 25590 C CA . ALA H 1 3 ? -78.282 -22.079 30.177 1.00 31.96 74 ALA H CA 1
ATOM 25591 C C . ALA H 1 3 ? -76.810 -22.243 29.839 1.00 29.74 74 ALA H C 1
ATOM 25592 O O . ALA H 1 3 ? -76.112 -21.268 29.490 1.00 26.13 74 ALA H O 1
ATOM 25599 N N . TRP H 1 4 ? -76.338 -23.474 29.983 1.00 23.28 75 TRP H N 1
ATOM 25600 C CA . TRP H 1 4 ? -74.943 -23.754 29.803 1.00 23.73 75 TRP H CA 1
ATOM 25601 C C . TRP H 1 4 ? -74.731 -25.227 29.650 1.00 24.57 75 TRP H C 1
ATOM 25602 O O . TRP H 1 4 ? -75.545 -26.030 30.104 1.00 29.05 75 TRP H O 1
ATOM 25623 N N . ASN H 1 5 ? -73.633 -25.579 28.992 1.00 26.93 76 ASN H N 1
ATOM 25624 C CA . ASN H 1 5 ? -73.231 -26.974 28.857 1.00 31.84 76 ASN H CA 1
ATOM 25625 C C . ASN H 1 5 ? -71.780 -27.085 28.402 1.00 29.05 76 ASN H C 1
ATOM 25626 O O . ASN H 1 5 ? -71.098 -26.084 28.237 1.00 32.88 76 ASN H O 1
ATOM 25637 N N . TYR H 1 6 ? -71.311 -28.315 28.248 1.00 27.23 77 TYR H N 1
ATOM 25638 C CA . TYR H 1 6 ? -69.938 -28.581 27.849 1.00 30.11 77 TYR H CA 1
ATOM 25639 C C . TYR H 1 6 ? -69.793 -28.571 26.331 1.00 35.27 77 TYR H C 1
ATOM 25640 O O . TYR H 1 6 ? -68.764 -28.178 25.795 1.00 34.61 77 TYR H O 1
ATOM 25658 N N . GLY H 1 7 ? -70.845 -29.000 25.646 1.00 38.42 78 GLY H N 1
ATOM 25659 C CA . GLY H 1 7 ? -70.941 -28.843 24.209 1.00 29.55 78 GLY H CA 1
ATOM 25660 C C . GLY H 1 7 ? -70.045 -29.794 23.445 1.00 31.08 78 GLY H C 1
ATOM 25661 O O . GLY H 1 7 ? -69.406 -30.683 24.021 1.00 32.75 78 GLY H O 1
ATOM 25665 N N . GLU H 1 8 ? -69.990 -29.589 22.134 1.00 34.42 79 GLU H N 1
ATOM 25666 C CA . GLU H 1 8 ? -69.167 -30.412 21.267 1.00 30.73 79 GLU H CA 1
ATOM 25667 C C . GLU H 1 8 ? -67.802 -29.780 21.051 1.00 30.87 79 GLU H C 1
ATOM 25668 O O . GLU H 1 8 ? -67.619 -28.567 21.217 1.00 33.70 79 GLU H O 1
ATOM 25680 N N . VAL H 1 9 ? -66.844 -30.610 20.674 1.00 22.36 80 VAL H N 1
ATOM 25681 C CA . VAL H 1 9 ? -65.508 -30.140 20.376 1.00 30.22 80 VAL H CA 1
ATOM 25682 C C . VAL H 1 9 ? -65.530 -29.030 19.304 1.00 37.79 80 VAL H C 1
ATOM 25683 O O . VAL H 1 9 ? -66.242 -29.128 18.302 1.00 38.58 80 VAL H O 1
ATOM 25696 N N . ALA H 1 10 ? -64.738 -27.982 19.506 1.00 37.95 81 ALA H N 1
ATOM 25697 C CA . ALA H 1 10 ? -64.939 -26.719 18.779 1.00 39.46 81 ALA H CA 1
ATOM 25698 C C . ALA H 1 10 ? -64.325 -26.586 17.368 1.00 46.16 81 ALA H C 1
ATOM 25699 O O . ALA H 1 10 ? -64.579 -25.585 16.681 1.00 49.94 81 ALA H O 1
ATOM 25706 N N . GLY H 1 11 ? -63.538 -27.574 16.935 1.00 45.64 82 GLY H N 1
ATOM 25707 C CA . GLY H 1 11 ? -62.778 -27.499 15.681 1.00 45.32 82 GLY H CA 1
ATOM 25708 C C . GLY H 1 11 ? -63.539 -27.774 14.384 1.00 50.61 82 GLY H C 1
ATOM 25709 O O . GLY H 1 11 ? -63.549 -26.941 13.478 1.00 43.16 82 GLY H O 1
ATOM 25713 N N . PRO H 1 12 ? -64.193 -28.941 14.290 1.00 49.96 83 PRO H N 1
ATOM 25714 C CA . PRO H 1 12 ? -64.926 -29.301 13.070 1.00 47.29 83 PRO H CA 1
ATOM 25715 C C . PRO H 1 12 ? -65.907 -28.245 12.537 1.00 49.38 83 PRO H C 1
ATOM 25716 O O . PRO H 1 12 ? -65.967 -28.079 11.318 1.00 51.93 83 PRO H O 1
ATOM 25727 N N . PRO H 1 13 ? -66.670 -27.560 13.411 1.00 53.13 84 PRO H N 1
ATOM 25728 C CA . PRO H 1 13 ? -67.615 -26.569 12.871 1.00 49.40 84 PRO H CA 1
ATOM 25729 C C . PRO H 1 13 ? -66.945 -25.405 12.150 1.00 46.86 84 PRO H C 1
ATOM 25730 O O . PRO H 1 13 ? -67.552 -24.809 11.279 1.00 56.36 84 PRO H O 1
ATOM 25741 N N . THR H 1 14 ? -65.705 -25.098 12.498 1.00 56.05 85 THR H N 1
ATOM 25742 C CA . THR H 1 14 ? -64.981 -24.026 11.835 1.00 50.15 85 THR H CA 1
ATOM 25743 C C . THR H 1 14 ? -64.152 -24.552 10.681 1.00 44.37 85 THR H C 1
ATOM 25744 O O . THR H 1 14 ? -63.337 -23.819 10.122 1.00 48.49 85 THR H O 1
ATOM 25755 N N . TRP H 1 15 ? -64.301 -25.829 10.351 1.00 39.19 86 TRP H N 1
ATOM 25756 C CA . TRP H 1 15 ? -63.490 -26.388 9.276 1.00 49.68 86 TRP H CA 1
ATOM 25757 C C . TRP H 1 15 ? -63.981 -25.763 7.991 1.00 51.01 86 TRP H C 1
ATOM 25758 O O . TRP H 1 15 ? -65.199 -25.701 7.761 1.00 41.09 86 TRP H O 1
ATOM 25779 N N . LYS H 1 16 ? -63.045 -25.293 7.167 1.00 54.16 87 LYS H N 1
ATOM 25780 C CA . LYS H 1 16 ? -63.402 -24.618 5.920 1.00 57.68 87 LYS H CA 1
ATOM 25781 C C . LYS H 1 16 ? -63.032 -25.433 4.680 1.00 56.03 87 LYS H C 1
ATOM 25782 O O . LYS H 1 16 ? -62.217 -26.368 4.725 1.00 58.25 87 LYS H O 1
ATOM 25801 N N . GLY H 1 17 ? -63.658 -25.048 3.576 1.00 50.48 88 GLY H N 1
ATOM 25802 C CA . GLY H 1 17 ? -63.437 -25.670 2.290 1.00 36.02 88 GLY H CA 1
ATOM 25803 C C . GLY H 1 17 ? -64.631 -26.499 1.883 1.00 33.13 88 GLY H C 1
ATOM 25804 O O . GLY H 1 17 ? -65.793 -26.141 2.151 1.00 29.05 88 GLY H O 1
ATOM 25808 N N . VAL H 1 18 ? -64.335 -27.622 1.235 1.00 29.67 89 VAL H N 1
ATOM 25809 C CA . VAL H 1 18 ? -65.365 -28.586 0.874 1.00 40.87 89 VAL H CA 1
ATOM 25810 C C . VAL H 1 18 ? -66.055 -29.079 2.145 1.00 44.73 89 VAL H C 1
ATOM 25811 O O . VAL H 1 18 ? -67.219 -29.466 2.089 1.00 48.01 89 VAL H O 1
ATOM 25824 N N . CYS H 1 19 ? -65.338 -29.052 3.279 1.00 40.09 90 CYS H N 1
ATOM 25825 C CA . CYS H 1 19 ? -65.905 -29.440 4.577 1.00 43.58 90 CYS H CA 1
ATOM 25826 C C . CYS H 1 19 ? -67.192 -28.676 4.884 1.00 44.21 90 CYS H C 1
ATOM 25827 O O . CYS H 1 19 ? -68.167 -29.242 5.395 1.00 48.86 90 CYS H O 1
ATOM 25834 N N . ALA H 1 20 ? -67.195 -27.384 4.573 1.00 44.38 91 ALA H N 1
ATOM 25835 C CA . ALA H 1 20 ? -68.382 -26.553 4.795 1.00 40.28 91 ALA H CA 1
ATOM 25836 C C . ALA H 1 20 ? -69.412 -26.696 3.671 1.00 43.60 91 ALA H C 1
ATOM 25837 O O . ALA H 1 20 ? -70.597 -26.869 3.934 1.00 45.91 91 ALA H O 1
ATOM 25844 N N . THR H 1 21 ? -68.945 -26.662 2.422 1.00 48.21 92 THR H N 1
ATOM 25845 C CA . THR H 1 21 ? -69.833 -26.592 1.259 1.00 45.31 92 THR H CA 1
ATOM 25846 C C . THR H 1 21 ? -70.249 -27.945 0.664 1.00 45.91 92 THR H C 1
ATOM 25847 O O . THR H 1 21 ? -71.375 -28.086 0.162 1.00 42.28 92 THR H O 1
ATOM 25858 N N . GLY H 1 22 ? -69.346 -28.924 0.731 1.00 40.42 93 GLY H N 1
ATOM 25859 C CA . GLY H 1 22 ? -69.599 -30.255 0.206 1.00 39.71 93 GLY H CA 1
ATOM 25860 C C . GLY H 1 22 ? -70.958 -30.840 0.568 1.00 34.67 93 GLY H C 1
ATOM 25861 O O . GLY H 1 22 ? -71.460 -30.639 1.682 1.00 34.53 93 GLY H O 1
ATOM 25865 N N . LYS H 1 23 ? -71.562 -31.561 -0.375 1.00 26.10 94 LYS H N 1
ATOM 25866 C CA . LYS H 1 23 ? -72.869 -32.157 -0.131 1.00 28.83 94 LYS H CA 1
ATOM 25867 C C . LYS H 1 23 ? -72.754 -33.650 -0.085 1.00 20.52 94 LYS H C 1
ATOM 25868 O O . LYS H 1 23 ? -73.756 -34.350 -0.128 1.00 28.12 94 LYS H O 1
ATOM 25887 N N . ARG H 1 24 ? -71.528 -34.142 -0.003 1.00 23.01 95 ARG H N 1
ATOM 25888 C CA . ARG H 1 24 ? -71.288 -35.587 -0.005 1.00 31.57 95 ARG H CA 1
ATOM 25889 C C . ARG H 1 24 ? -70.302 -35.929 1.136 1.00 31.20 95 ARG H C 1
ATOM 25890 O O . ARG H 1 24 ? -69.245 -36.568 0.939 1.00 25.00 95 ARG H O 1
ATOM 25911 N N . GLN H 1 25 ? -70.668 -35.495 2.340 1.00 27.94 96 GLN H N 1
ATOM 25912 C CA . GLN H 1 25 ? -69.706 -35.457 3.426 1.00 27.75 96 GLN H CA 1
ATOM 25913 C C . GLN H 1 25 ? -69.841 -36.630 4.389 1.00 28.44 96 GLN H C 1
ATOM 25914 O O . GLN H 1 25 ? -70.939 -37.125 4.704 1.00 27.99 96 GLN H O 1
ATOM 25928 N N . SER H 1 26 ? -68.697 -37.082 4.865 1.00 27.73 97 SER H N 1
ATOM 25929 C CA . SER H 1 26 ? -68.681 -38.111 5.881 1.00 31.08 97 SER H CA 1
ATOM 25930 C C . SER H 1 26 ? -68.241 -37.513 7.233 1.00 25.76 97 SER H C 1
ATOM 25931 O O . SER H 1 26 ? -67.524 -36.488 7.249 1.00 24.75 97 SER H O 1
ATOM 25939 N N . PRO H 1 27 ? -68.642 -38.158 8.353 1.00 13.54 98 PRO H N 1
ATOM 25940 C CA . PRO H 1 27 ? -69.437 -39.379 8.414 1.00 12.17 98 PRO H CA 1
ATOM 25941 C C . PRO H 1 27 ? -70.934 -39.052 8.351 1.00 18.38 98 PRO H C 1
ATOM 25942 O O . PRO H 1 27 ? -71.310 -37.872 8.362 1.00 17.42 98 PRO H O 1
ATOM 25953 N N . ILE H 1 28 ? -71.767 -40.092 8.337 1.00 15.14 99 ILE H N 1
ATOM 25954 C CA . ILE H 1 28 ? -73.223 -39.968 8.316 1.00 19.47 99 ILE H CA 1
ATOM 25955 C C . ILE H 1 28 ? -73.888 -40.960 9.310 1.00 23.67 99 ILE H C 1
ATOM 25956 O O . ILE H 1 28 ? -73.232 -41.833 9.886 1.00 26.18 99 ILE H O 1
ATOM 25972 N N . ASN H 1 29 ? -75.192 -40.815 9.516 1.00 22.73 100 ASN H N 1
ATOM 25973 C CA . ASN H 1 29 ? -75.983 -41.831 10.189 1.00 18.95 100 ASN H CA 1
ATOM 25974 C C . ASN H 1 29 ? -76.395 -42.912 9.205 1.00 23.07 100 ASN H C 1
ATOM 25975 O O . ASN H 1 29 ? -76.957 -42.657 8.122 1.00 26.54 100 ASN H O 1
ATOM 25986 N N . ILE H 1 30 ? -76.119 -44.128 9.610 1.00 18.55 101 ILE H N 1
ATOM 25987 C CA . ILE H 1 30 ? -76.536 -45.298 8.892 1.00 25.71 101 ILE H CA 1
ATOM 25988 C C . ILE H 1 30 ? -77.826 -45.799 9.521 1.00 31.18 101 ILE H C 1
ATOM 25989 O O . ILE H 1 30 ? -77.828 -46.287 10.664 1.00 27.84 101 ILE H O 1
ATOM 26005 N N . PRO H 1 31 ? -78.947 -45.633 8.809 1.00 34.47 102 PRO H N 1
ATOM 26006 C CA . PRO H 1 31 ? -80.173 -46.183 9.397 1.00 33.23 102 PRO H CA 1
ATOM 26007 C C . PRO H 1 31 ? -80.182 -47.694 9.351 1.00 34.55 102 PRO H C 1
ATOM 26008 O O . PRO H 1 31 ? -79.610 -48.264 8.447 1.00 40.42 102 PRO H O 1
ATOM 26013 N N . LEU H 1 32 ? -80.735 -48.317 10.376 1.00 43.55 103 LEU H N 1
ATOM 26014 C CA . LEU H 1 32 ? -81.136 -49.717 10.352 1.00 47.35 103 LEU H CA 1
ATOM 26015 C C . LEU H 1 32 ? -82.437 -49.697 11.115 1.00 64.17 103 LEU H C 1
ATOM 26016 O O . LEU H 1 32 ? -82.790 -48.659 11.666 1.00 75.63 103 LEU H O 1
ATOM 26032 N N . ASN H 1 33 ? -83.158 -50.808 11.196 1.00 68.82 104 ASN H N 1
ATOM 26033 C CA . ASN H 1 33 ? -84.365 -50.830 12.035 1.00 73.52 104 ASN H CA 1
ATOM 26034 C C . ASN H 1 33 ? -85.302 -49.654 11.751 1.00 80.97 104 ASN H C 1
ATOM 26035 O O . ASN H 1 33 ? -86.095 -49.244 12.614 1.00 81.41 104 ASN H O 1
ATOM 26046 N N . THR H 1 34 ? -85.155 -49.090 10.554 1.00 71.95 105 THR H N 1
ATOM 26047 C CA . THR H 1 34 ? -86.135 -48.183 10.002 1.00 71.20 105 THR H CA 1
ATOM 26048 C C . THR H 1 34 ? -86.920 -49.018 9.010 1.00 76.97 105 THR H C 1
ATOM 26049 O O . THR H 1 34 ? -86.380 -49.940 8.380 1.00 71.65 105 THR H O 1
ATOM 26060 N N . SER H 1 35 ? -88.205 -48.713 8.902 1.00 78.75 106 SER H N 1
ATOM 26061 C CA . SER H 1 35 ? -89.050 -49.341 7.913 1.00 71.12 106 SER H CA 1
ATOM 26062 C C . SER H 1 35 ? -88.696 -48.800 6.531 1.00 72.23 106 SER H C 1
ATOM 26063 O O . SER H 1 35 ? -89.093 -49.383 5.520 1.00 80.65 106 SER H O 1
ATOM 26071 N N . ALA H 1 36 ? -87.950 -47.695 6.488 1.00 61.03 107 ALA H N 1
ATOM 26072 C CA . ALA H 1 36 ? -87.597 -47.059 5.223 1.00 67.39 107 ALA H CA 1
ATOM 26073 C C . ALA H 1 36 ? -86.923 -48.092 4.322 1.00 73.47 107 ALA H C 1
ATOM 26074 O O . ALA H 1 36 ? -85.996 -48.776 4.772 1.00 66.25 107 ALA H O 1
ATOM 26081 N N . PRO H 1 37 ? -87.396 -48.221 3.056 1.00 77.06 108 PRO H N 1
ATOM 26082 C CA . PRO H 1 37 ? -86.895 -49.259 2.141 1.00 67.52 108 PRO H CA 1
ATOM 26083 C C . PRO H 1 37 ? -85.432 -49.037 1.777 1.00 69.13 108 PRO H C 1
ATOM 26084 O O . PRO H 1 37 ? -85.035 -47.912 1.432 1.00 60.78 108 PRO H O 1
ATOM 26095 N N . LYS H 1 38 ? -84.653 -50.114 1.857 1.00 70.46 109 LYS H N 1
ATOM 26096 C CA . LYS H 1 38 ? -83.198 -50.058 1.717 1.00 55.41 109 LYS H CA 1
ATOM 26097 C C . LYS H 1 38 ? -82.732 -50.649 0.371 1.00 48.57 109 LYS H C 1
ATOM 26098 O O . LYS H 1 38 ? -82.955 -51.839 0.091 1.00 47.72 109 LYS H O 1
ATOM 26117 N N . VAL H 1 39 ? -82.090 -49.812 -0.453 1.00 40.76 110 VAL H N 1
ATOM 26118 C CA . VAL H 1 39 ? -81.496 -50.247 -1.715 1.00 29.87 110 VAL H CA 1
ATOM 26119 C C . VAL H 1 39 ? -80.443 -51.314 -1.440 1.00 36.07 110 VAL H C 1
ATOM 26120 O O . VAL H 1 39 ? -79.503 -51.052 -0.696 1.00 41.52 110 VAL H O 1
ATOM 26133 N N . ASP H 1 40 ? -80.585 -52.506 -2.025 1.00 43.16 111 ASP H N 1
ATOM 26134 C CA . ASP H 1 40 ? -79.526 -53.533 -1.979 1.00 39.97 111 ASP H CA 1
ATOM 26135 C C . ASP H 1 40 ? -78.308 -53.073 -2.756 1.00 44.54 111 ASP H C 1
ATOM 26136 O O . ASP H 1 40 ? -78.435 -52.456 -3.826 1.00 36.35 111 ASP H O 1
ATOM 26145 N N . ALA H 1 41 ? -77.124 -53.396 -2.242 1.00 38.25 112 ALA H N 1
ATOM 26146 C CA . ALA H 1 41 ? -75.897 -53.017 -2.930 1.00 38.71 112 ALA H CA 1
ATOM 26147 C C . ALA H 1 41 ? -75.609 -53.872 -4.185 1.00 38.10 112 ALA H C 1
ATOM 26148 O O . ALA H 1 41 ? -74.878 -53.415 -5.061 1.00 40.14 112 ALA H O 1
ATOM 26155 N N . GLU H 1 42 ? -76.206 -55.073 -4.264 1.00 40.20 113 GLU H N 1
ATOM 26156 C CA . GLU H 1 42 ? -75.954 -56.067 -5.330 1.00 36.93 113 GLU H CA 1
ATOM 26157 C C . GLU H 1 42 ? -74.461 -56.221 -5.574 1.00 38.49 113 GLU H C 1
ATOM 26158 O O . GLU H 1 42 ? -73.998 -56.199 -6.719 1.00 45.28 113 GLU H O 1
ATOM 26170 N N . MET H 1 43 ? -73.708 -56.389 -4.499 1.00 25.63 114 MET H N 1
ATOM 26171 C CA . MET H 1 43 ? -72.288 -56.097 -4.517 1.00 25.02 114 MET H CA 1
ATOM 26172 C C . MET H 1 43 ? -71.409 -57.252 -4.008 1.00 27.57 114 MET H C 1
ATOM 26173 O O . MET H 1 43 ? -70.184 -57.219 -4.149 1.00 26.43 114 MET H O 1
ATOM 26187 N N . GLY H 1 44 ? -72.024 -58.261 -3.401 1.00 22.79 115 GLY H N 1
ATOM 26188 C CA . GLY H 1 44 ? -71.266 -59.399 -2.915 1.00 28.05 115 GLY H CA 1
ATOM 26189 C C . GLY H 1 44 ? -70.453 -59.181 -1.643 1.00 34.90 115 GLY H C 1
ATOM 26190 O O . GLY H 1 44 ? -70.591 -58.175 -0.934 1.00 34.90 115 GLY H O 1
ATOM 26194 N N . GLU H 1 45 ? -69.607 -60.157 -1.340 1.00 31.00 116 GLU H N 1
ATOM 26195 C CA . GLU H 1 45 ? -68.801 -60.112 -0.131 1.00 26.25 116 GLU H CA 1
ATOM 26196 C C . GLU H 1 45 ? -67.377 -59.697 -0.416 1.00 20.26 116 GLU H C 1
ATOM 26197 O O . GLU H 1 45 ? -66.851 -59.910 -1.496 1.00 27.25 116 GLU H O 1
ATOM 26209 N N . PHE H 1 46 ? -66.766 -59.074 0.565 1.00 22.56 117 PHE H N 1
ATOM 26210 C CA . PHE H 1 46 ? -65.362 -58.728 0.490 1.00 22.54 117 PHE H CA 1
ATOM 26211 C C . PHE H 1 46 ? -64.511 -59.968 0.568 1.00 22.48 117 PHE H C 1
ATOM 26212 O O . PHE H 1 46 ? -64.977 -61.040 0.946 1.00 21.81 117 PHE H O 1
ATOM 26229 N N . ASP H 1 47 ? -63.264 -59.815 0.150 1.00 26.59 118 ASP H N 1
ATOM 26230 C CA . ASP H 1 47 ? -62.254 -60.850 0.343 1.00 24.82 118 ASP H CA 1
ATOM 26231 C C . ASP H 1 47 ? -60.920 -60.172 0.615 1.00 29.89 118 ASP H C 1
ATOM 26232 O O . ASP H 1 47 ? -60.502 -59.236 -0.106 1.00 25.26 118 ASP H O 1
ATOM 26241 N N . PHE H 1 48 ? -60.232 -60.660 1.641 1.00 32.24 119 PHE H N 1
ATOM 26242 C CA . PHE H 1 48 ? -59.064 -59.957 2.128 1.00 27.64 119 PHE H CA 1
ATOM 26243 C C . PHE H 1 48 ? -57.800 -60.729 1.853 1.00 23.41 119 PHE H C 1
ATOM 26244 O O . PHE H 1 48 ? -57.688 -61.911 2.165 1.00 27.11 119 PHE H O 1
ATOM 26261 N N . ALA H 1 49 ? -56.876 -60.041 1.203 1.00 21.98 120 ALA H N 1
ATOM 26262 C CA . ALA H 1 49 ? -55.558 -60.575 0.907 1.00 26.33 120 ALA H CA 1
ATOM 26263 C C . ALA H 1 49 ? -54.502 -59.532 1.290 1.00 31.51 120 ALA H C 1
ATOM 26264 O O . ALA H 1 49 ? -53.748 -59.004 0.458 1.00 32.20 120 ALA H O 1
ATOM 26271 N N . TYR H 1 50 ? -54.504 -59.243 2.586 1.00 36.52 121 TYR H N 1
ATOM 26272 C CA . TYR H 1 50 ? -53.541 -58.383 3.235 1.00 29.81 121 TYR H CA 1
ATOM 26273 C C . TYR H 1 50 ? -52.350 -59.212 3.719 1.00 38.50 121 TYR H C 1
ATOM 26274 O O . TYR H 1 50 ? -52.321 -59.661 4.885 1.00 44.87 121 TYR H O 1
ATOM 26292 N N . GLY H 1 51 ? -51.369 -59.393 2.832 1.00 48.50 122 GLY H N 1
ATOM 26293 C CA . GLY H 1 51 ? -50.283 -60.351 3.027 1.00 52.72 122 GLY H CA 1
ATOM 26294 C C . GLY H 1 51 ? -48.924 -59.781 3.419 1.00 60.10 122 GLY H C 1
ATOM 26295 O O . GLY H 1 51 ? -48.240 -60.318 4.303 1.00 70.41 122 GLY H O 1
ATOM 26299 N N . SER H 1 52 ? -48.524 -58.702 2.763 1.00 49.90 123 SER H N 1
ATOM 26300 C CA . SER H 1 52 ? -47.284 -58.028 3.097 1.00 46.44 123 SER H CA 1
ATOM 26301 C C . SER H 1 52 ? -47.508 -56.977 4.171 1.00 47.10 123 SER H C 1
ATOM 26302 O O . SER H 1 52 ? -47.593 -55.779 3.864 1.00 46.74 123 SER H O 1
ATOM 26310 N N . PHE H 1 53 ? -47.580 -57.435 5.426 1.00 51.45 124 PHE H N 1
ATOM 26311 C CA . PHE H 1 53 ? -47.862 -56.577 6.580 1.00 43.68 124 PHE H CA 1
ATOM 26312 C C . PHE H 1 53 ? -46.821 -56.664 7.709 1.00 51.97 124 PHE H C 1
ATOM 26313 O O . PHE H 1 53 ? -47.081 -56.264 8.853 1.00 39.41 124 PHE H O 1
ATOM 26330 N N . GLU H 1 54 ? -45.635 -57.164 7.380 1.00 59.32 125 GLU H N 1
ATOM 26331 C CA . GLU H 1 54 ? -44.578 -57.358 8.371 1.00 58.41 125 GLU H CA 1
ATOM 26332 C C . GLU H 1 54 ? -43.649 -56.140 8.538 1.00 56.67 125 GLU H C 1
ATOM 26333 O O . GLU H 1 54 ? -42.931 -56.030 9.527 1.00 59.60 125 GLU H O 1
ATOM 26345 N N . LYS H 1 55 ? -43.656 -55.235 7.567 1.00 59.52 126 LYS H N 1
ATOM 26346 C CA . LYS H 1 55 ? -42.769 -54.080 7.599 1.00 63.07 126 LYS H CA 1
ATOM 26347 C C . LYS H 1 55 ? -43.571 -52.815 7.336 1.00 65.80 126 LYS H C 1
ATOM 26348 O O . LYS H 1 55 ? -43.564 -52.290 6.215 1.00 55.18 126 LYS H O 1
ATOM 26367 N N . CYS H 1 56 ? -44.256 -52.329 8.370 1.00 56.40 127 CYS H N 1
ATOM 26368 C CA . CYS H 1 56 ? -44.993 -51.077 8.268 1.00 51.09 127 CYS H CA 1
ATOM 26369 C C . CYS H 1 56 ? -44.488 -50.064 9.284 1.00 51.60 127 CYS H C 1
ATOM 26370 O O . CYS H 1 56 ? -43.765 -50.411 10.214 1.00 50.93 127 CYS H O 1
ATOM 26378 N N . ASP H 1 57 ? -44.864 -48.807 9.060 1.00 47.35 128 ASP H N 1
ATOM 26379 C CA . ASP H 1 57 ? -44.459 -47.685 9.885 1.00 43.37 128 ASP H CA 1
ATOM 26380 C C . ASP H 1 57 ? -45.670 -47.215 10.656 1.00 46.22 128 ASP H C 1
ATOM 26381 O O . ASP H 1 57 ? -46.777 -47.219 10.127 1.00 43.84 128 ASP H O 1
ATOM 26390 N N . VAL H 1 58 ? -45.453 -46.796 11.899 1.00 43.86 129 VAL H N 1
ATOM 26391 C CA . VAL H 1 58 ? -46.482 -46.133 12.692 1.00 33.98 129 VAL H CA 1
ATOM 26392 C C . VAL H 1 58 ? -46.142 -44.653 12.792 1.00 32.58 129 VAL H C 1
ATOM 26393 O O . VAL H 1 58 ? -44.975 -44.281 12.922 1.00 39.56 129 VAL H O 1
ATOM 26406 N N . LEU H 1 59 ? -47.167 -43.816 12.691 1.00 30.26 130 LEU H N 1
ATOM 26407 C CA . LEU H 1 59 ? -46.978 -42.375 12.617 1.00 32.11 130 LEU H CA 1
ATOM 26408 C C . LEU H 1 59 ? -47.835 -41.714 13.656 1.00 35.66 130 LEU H C 1
ATOM 26409 O O . LEU H 1 59 ? -48.952 -42.163 13.944 1.00 41.25 130 LEU H O 1
ATOM 26425 N N . ASN H 1 60 ? -47.322 -40.629 14.207 1.00 34.70 131 ASN H N 1
ATOM 26426 C CA . ASN H 1 60 ? -48.124 -39.818 15.086 1.00 40.95 131 ASN H CA 1
ATOM 26427 C C . ASN H 1 60 ? -48.666 -38.696 14.230 1.00 36.52 131 ASN H C 1
ATOM 26428 O O . ASN H 1 60 ? -47.963 -37.767 13.865 1.00 42.92 131 ASN H O 1
ATOM 26439 N N . THR H 1 61 ? -49.926 -38.833 13.872 1.00 39.15 132 THR H N 1
ATOM 26440 C CA . THR H 1 61 ? -50.591 -37.885 13.005 1.00 38.31 132 THR H CA 1
ATOM 26441 C C . THR H 1 61 ? -50.455 -36.459 13.488 1.00 40.04 132 THR H C 1
ATOM 26442 O O . THR H 1 61 ? -50.303 -35.543 12.690 1.00 36.07 132 THR H O 1
ATOM 26453 N N . GLY H 1 62 ? -50.468 -36.279 14.801 1.00 40.76 133 GLY H N 1
ATOM 26454 C CA . GLY H 1 62 ? -50.538 -34.952 15.358 1.00 23.90 133 GLY H CA 1
ATOM 26455 C C . GLY H 1 62 ? -51.975 -34.481 15.273 1.00 31.40 133 GLY H C 1
ATOM 26456 O O . GLY H 1 62 ? -52.235 -33.301 15.448 1.00 32.31 133 GLY H O 1
ATOM 26460 N N . HIS H 1 63 ? -52.911 -35.393 15.005 1.00 38.88 134 HIS H N 1
ATOM 26461 C CA . HIS H 1 63 ? -54.330 -35.043 15.042 1.00 37.27 134 HIS H CA 1
ATOM 26462 C C . HIS H 1 63 ? -55.168 -35.921 15.952 1.00 37.81 134 HIS H C 1
ATOM 26463 O O . HIS H 1 63 ? -56.396 -35.907 15.874 1.00 37.66 134 HIS H O 1
ATOM 26478 N N . GLY H 1 64 ? -54.505 -36.654 16.837 1.00 33.71 135 GLY H N 1
ATOM 26479 C CA . GLY H 1 64 ? -55.194 -37.519 17.773 1.00 30.01 135 GLY H CA 1
ATOM 26480 C C . GLY H 1 64 ? -54.733 -38.937 17.531 1.00 35.12 135 GLY H C 1
ATOM 26481 O O . GLY H 1 64 ? -53.969 -39.493 18.326 1.00 33.79 135 GLY H O 1
ATOM 26485 N N . THR H 1 65 ? -55.150 -39.525 16.417 1.00 28.85 136 THR H N 1
ATOM 26486 C CA . THR H 1 65 ? -54.867 -40.941 16.209 1.00 27.27 136 THR H CA 1
ATOM 26487 C C . THR H 1 65 ? -53.408 -41.182 15.842 1.00 26.22 136 THR H C 1
ATOM 26488 O O . THR H 1 65 ? -52.701 -40.265 15.434 1.00 32.71 136 THR H O 1
ATOM 26499 N N . MET H 1 66 ? -52.954 -42.420 15.990 1.00 19.58 137 MET H N 1
ATOM 26500 C CA . MET H 1 66 ? -51.740 -42.820 15.319 1.00 23.04 137 MET H CA 1
ATOM 26501 C C . MET H 1 66 ? -52.200 -43.326 13.943 1.00 33.06 137 MET H C 1
ATOM 26502 O O . MET H 1 66 ? -53.407 -43.403 13.652 1.00 25.01 137 MET H O 1
ATOM 26516 N N . GLN H 1 67 ? -51.240 -43.627 13.083 1.00 30.99 138 GLN H N 1
ATOM 26517 C CA . GLN H 1 67 ? -51.543 -44.075 11.732 1.00 26.15 138 GLN H CA 1
ATOM 26518 C C . GLN H 1 67 ? -50.538 -45.134 11.305 1.00 25.30 138 GLN H C 1
ATOM 26519 O O . GLN H 1 67 ? -49.338 -44.872 11.304 1.00 25.84 138 GLN H O 1
ATOM 26533 N N . VAL H 1 68 ? -51.010 -46.342 11.002 1.00 20.04 139 VAL H N 1
ATOM 26534 C CA . VAL H 1 68 ? -50.124 -47.372 10.475 1.00 28.55 139 VAL H CA 1
ATOM 26535 C C . VAL H 1 68 ? -50.118 -47.332 8.929 1.00 35.86 139 VAL H C 1
ATOM 26536 O O . VAL H 1 68 ? -51.156 -47.484 8.285 1.00 33.93 139 VAL H O 1
ATOM 26549 N N . ASN H 1 69 ? -48.947 -47.113 8.344 1.00 35.70 140 ASN H N 1
ATOM 26550 C CA . ASN H 1 69 ? -48.805 -47.017 6.899 1.00 25.68 140 ASN H CA 1
ATOM 26551 C C . ASN H 1 69 ? -48.216 -48.303 6.328 1.00 32.59 140 ASN H C 1
ATOM 26552 O O . ASN H 1 69 ? -47.283 -48.861 6.884 1.00 29.04 140 ASN H O 1
ATOM 26563 N N . PHE H 1 70 ? -48.760 -48.758 5.208 1.00 36.33 141 PHE H N 1
ATOM 26564 C CA . PHE H 1 70 ? -48.360 -50.031 4.652 1.00 40.88 141 PHE H CA 1
ATOM 26565 C C . PHE H 1 70 ? -47.624 -49.926 3.317 1.00 48.50 141 PHE H C 1
ATOM 26566 O O . PHE H 1 70 ? -47.692 -48.900 2.611 1.00 42.15 141 PHE H O 1
ATOM 26583 N N . PRO H 1 71 ? -46.919 -51.011 2.968 1.00 46.07 142 PRO H N 1
ATOM 26584 C CA . PRO H 1 71 ? -46.432 -51.240 1.605 1.00 38.90 142 PRO H CA 1
ATOM 26585 C C . PRO H 1 71 ? -47.511 -51.793 0.641 1.00 42.91 142 PRO H C 1
ATOM 26586 O O . PRO H 1 71 ? -48.627 -52.164 1.034 1.00 45.05 142 PRO H O 1
ATOM 26597 N N . ALA H 1 72 ? -47.168 -51.841 -0.638 1.00 31.61 143 ALA H N 1
ATOM 26598 C CA . ALA H 1 72 ? -48.094 -52.341 -1.624 1.00 37.21 143 ALA H CA 1
ATOM 26599 C C . ALA H 1 72 ? -48.230 -53.834 -1.457 1.00 38.53 143 ALA H C 1
ATOM 26600 O O . ALA H 1 72 ? -47.332 -54.482 -0.914 1.00 32.93 143 ALA H O 1
ATOM 26607 N N . GLY H 1 73 ? -49.344 -54.382 -1.940 1.00 39.53 144 GLY H N 1
ATOM 26608 C CA . GLY H 1 73 ? -49.549 -55.822 -1.908 1.00 36.82 144 GLY H CA 1
ATOM 26609 C C . GLY H 1 73 ? -50.574 -56.276 -0.895 1.00 43.32 144 GLY H C 1
ATOM 26610 O O . GLY H 1 73 ? -50.858 -57.473 -0.769 1.00 48.82 144 GLY H O 1
ATOM 26614 N N . ASN H 1 74 ? -51.125 -55.324 -0.156 1.00 41.90 145 ASN H N 1
ATOM 26615 C CA . ASN H 1 74 ? -52.236 -55.625 0.720 1.00 40.20 145 ASN H CA 1
ATOM 26616 C C . ASN H 1 74 ? -53.508 -55.245 0.004 1.00 36.52 145 ASN H C 1
ATOM 26617 O O . ASN H 1 74 ? -53.789 -54.060 -0.214 1.00 34.32 145 ASN H O 1
ATOM 26628 N N . LEU H 1 75 ? -54.262 -56.265 -0.386 1.00 34.17 146 LEU H N 1
ATOM 26629 C CA . LEU H 1 75 ? -55.388 -56.054 -1.278 1.00 27.91 146 LEU H CA 1
ATOM 26630 C C . LEU H 1 75 ? -56.695 -56.539 -0.677 1.00 30.64 146 LEU H C 1
ATOM 26631 O O . LEU H 1 75 ? -56.738 -57.543 0.048 1.00 27.72 146 LEU H O 1
ATOM 26647 N N . ALA H 1 76 ? -57.763 -55.800 -0.959 1.00 31.07 147 ALA H N 1
ATOM 26648 C CA . ALA H 1 76 ? -59.118 -56.263 -0.657 1.00 28.64 147 ALA H CA 1
ATOM 26649 C C . ALA H 1 76 ? -59.905 -56.273 -1.964 1.00 28.99 147 ALA H C 1
ATOM 26650 O O . ALA H 1 76 ? -59.759 -55.383 -2.807 1.00 25.88 147 ALA H O 1
ATOM 26657 N N . PHE H 1 77 ? -60.741 -57.282 -2.126 1.00 23.18 148 PHE H N 1
ATOM 26658 C CA . PHE H 1 77 ? -61.534 -57.376 -3.321 1.00 24.54 148 PHE H CA 1
ATOM 26659 C C . PHE H 1 77 ? -62.985 -57.340 -2.974 1.00 19.69 148 PHE H C 1
ATOM 26660 O O . PHE H 1 77 ? -63.445 -58.064 -2.107 1.00 18.15 148 PHE H O 1
ATOM 26677 N N . ILE H 1 78 ? -63.695 -56.501 -3.714 1.00 32.88 149 ILE H N 1
ATOM 26678 C CA . ILE H 1 78 ? -65.139 -56.417 -3.662 1.00 35.75 149 ILE H CA 1
ATOM 26679 C C . ILE H 1 78 ? -65.603 -56.133 -5.099 1.00 25.14 149 ILE H C 1
ATOM 26680 O O . ILE H 1 78 ? -65.000 -55.325 -5.791 1.00 26.80 149 ILE H O 1
ATOM 26696 N N . GLY H 1 79 ? -66.663 -56.808 -5.530 1.00 22.86 150 GLY H N 1
ATOM 26697 C CA . GLY H 1 79 ? -67.220 -56.612 -6.862 1.00 37.00 150 GLY H CA 1
ATOM 26698 C C . GLY H 1 79 ? -66.196 -56.763 -7.976 1.00 28.19 150 GLY H C 1
ATOM 26699 O O . GLY H 1 79 ? -66.235 -56.056 -8.975 1.00 21.02 150 GLY H O 1
ATOM 26703 N N . ASN H 1 80 ? -65.253 -57.673 -7.746 1.00 36.00 151 ASN H N 1
ATOM 26704 C CA . ASN H 1 80 ? -64.128 -57.913 -8.640 1.00 30.32 151 ASN H CA 1
ATOM 26705 C C . ASN H 1 80 ? -63.237 -56.681 -8.908 1.00 29.99 151 ASN H C 1
ATOM 26706 O O . ASN H 1 80 ? -62.434 -56.680 -9.858 1.00 32.52 151 ASN H O 1
ATOM 26717 N N . MET H 1 81 ? -63.378 -55.645 -8.076 1.00 27.24 152 MET H N 1
ATOM 26718 C CA . MET H 1 81 ? -62.420 -54.541 -8.048 1.00 28.21 152 MET H CA 1
ATOM 26719 C C . MET H 1 81 ? -61.306 -54.790 -7.020 1.00 30.21 152 MET H C 1
ATOM 26720 O O . MET H 1 81 ? -61.540 -55.349 -5.952 1.00 27.56 152 MET H O 1
ATOM 26734 N N . GLU H 1 82 ? -60.099 -54.349 -7.350 1.00 33.06 153 GLU H N 1
ATOM 26735 C CA . GLU H 1 82 ? -58.985 -54.421 -6.440 1.00 26.38 153 GLU H CA 1
ATOM 26736 C C . GLU H 1 82 ? -58.848 -53.103 -5.650 1.00 30.79 153 GLU H C 1
ATOM 26737 O O . GLU H 1 82 ? -58.746 -52.008 -6.223 1.00 27.39 153 GLU H O 1
ATOM 26749 N N . LEU H 1 83 ? -58.848 -53.241 -4.324 1.00 26.51 154 LEU H N 1
ATOM 26750 C CA . LEU H 1 83 ? -58.570 -52.146 -3.403 1.00 30.39 154 LEU H CA 1
ATOM 26751 C C . LEU H 1 83 ? -57.204 -52.348 -2.723 1.00 25.02 154 LEU H C 1
ATOM 26752 O O . LEU H 1 83 ? -56.965 -53.371 -2.093 1.00 23.52 154 LEU H O 1
ATOM 26768 N N . GLU H 1 84 ? -56.303 -51.383 -2.866 1.00 29.18 155 GLU H N 1
ATOM 26769 C CA . GLU H 1 84 ? -54.986 -51.530 -2.269 1.00 27.71 155 GLU H CA 1
ATOM 26770 C C . GLU H 1 84 ? -54.936 -50.690 -1.024 1.00 33.85 155 GLU H C 1
ATOM 26771 O O . GLU H 1 84 ? -55.311 -49.522 -1.044 1.00 31.19 155 GLU H O 1
ATOM 26783 N N . LEU H 1 85 ? -54.484 -51.314 0.062 1.00 32.70 156 LEU H N 1
ATOM 26784 C CA . LEU H 1 85 ? -54.463 -50.705 1.380 1.00 28.28 156 LEU H CA 1
ATOM 26785 C C . LEU H 1 85 ? -53.276 -49.767 1.560 1.00 24.82 156 LEU H C 1
ATOM 26786 O O . LEU H 1 85 ? -52.142 -50.127 1.249 1.00 31.23 156 LEU H O 1
ATOM 26802 N N . LEU H 1 86 ? -53.539 -48.573 2.076 1.00 28.91 157 LEU H N 1
ATOM 26803 C CA . LEU H 1 86 ? -52.476 -47.589 2.297 1.00 37.35 157 LEU H CA 1
ATOM 26804 C C . LEU H 1 86 ? -52.114 -47.423 3.774 1.00 30.14 157 LEU H C 1
ATOM 26805 O O . LEU H 1 86 ? -50.945 -47.424 4.160 1.00 27.73 157 LEU H O 1
ATOM 26821 N N . GLN H 1 87 ? -53.142 -47.258 4.581 1.00 29.21 158 GLN H N 1
ATOM 26822 C CA . GLN H 1 87 ? -52.966 -46.916 5.974 1.00 31.70 158 GLN H CA 1
ATOM 26823 C C . GLN H 1 87 ? -54.247 -47.157 6.744 1.00 31.82 158 GLN H C 1
ATOM 26824 O O . GLN H 1 87 ? -55.349 -47.157 6.155 1.00 25.38 158 GLN H O 1
ATOM 26838 N N . PHE H 1 88 ? -54.098 -47.367 8.057 1.00 28.71 159 PHE H N 1
ATOM 26839 C CA . PHE H 1 88 ? -55.241 -47.374 8.965 1.00 21.10 159 PHE H CA 1
ATOM 26840 C C . PHE H 1 88 ? -55.052 -46.474 10.205 1.00 34.81 159 PHE H C 1
ATOM 26841 O O . PHE H 1 88 ? -53.926 -46.162 10.637 1.00 29.57 159 PHE H O 1
ATOM 26858 N N . HIS H 1 89 ? -56.168 -46.030 10.764 1.00 30.97 160 HIS H N 1
ATOM 26859 C CA . HIS H 1 89 ? -56.118 -45.154 11.910 1.00 25.21 160 HIS H CA 1
ATOM 26860 C C . HIS H 1 89 ? -57.440 -45.320 12.641 1.00 24.73 160 HIS H C 1
ATOM 26861 O O . HIS H 1 89 ? -58.250 -46.154 12.236 1.00 25.14 160 HIS H O 1
ATOM 26875 N N . PHE H 1 90 ? -57.651 -44.573 13.722 1.00 20.50 161 PHE H N 1
ATOM 26876 C CA . PHE H 1 90 ? -58.851 -44.756 14.531 1.00 23.36 161 PHE H CA 1
ATOM 26877 C C . PHE H 1 90 ? -59.490 -43.432 14.926 1.00 25.72 161 PHE H C 1
ATOM 26878 O O . PHE H 1 90 ? -58.857 -42.381 14.863 1.00 26.57 161 PHE H O 1
ATOM 26895 N N . HIS H 1 91 ? -60.756 -43.485 15.327 1.00 25.10 162 HIS H N 1
ATOM 26896 C CA . HIS H 1 91 ? -61.387 -42.340 15.984 1.00 25.41 162 HIS H CA 1
ATOM 26897 C C . HIS H 1 91 ? -62.123 -42.805 17.234 1.00 27.31 162 HIS H C 1
ATOM 26898 O O . HIS H 1 91 ? -62.663 -43.923 17.258 1.00 30.88 162 HIS H O 1
ATOM 26912 N N . ALA H 1 92 ? -62.136 -41.970 18.271 1.00 22.61 163 ALA H N 1
ATOM 26913 C CA . ALA H 1 92 ? -62.978 -42.230 19.433 1.00 21.84 163 ALA H CA 1
ATOM 26914 C C . ALA H 1 92 ? -63.738 -40.957 19.767 1.00 22.34 163 ALA H C 1
ATOM 26915 O O . ALA H 1 92 ? -63.160 -39.864 19.723 1.00 24.98 163 ALA H O 1
ATOM 26922 N N . PRO H 1 93 ? -65.049 -41.067 20.035 1.00 17.95 164 PRO H N 1
ATOM 26923 C CA . PRO H 1 93 ? -65.881 -42.239 19.777 1.00 17.10 164 PRO H CA 1
ATOM 26924 C C . PRO H 1 93 ? -65.949 -42.417 18.265 1.00 27.81 164 PRO H C 1
ATOM 26925 O O . PRO H 1 93 ? -65.178 -41.771 17.553 1.00 30.24 164 PRO H O 1
ATOM 26936 N N . SER H 1 94 ? -66.847 -43.255 17.764 1.00 27.51 165 SER H N 1
ATOM 26937 C CA . SER H 1 94 ? -66.847 -43.586 16.344 1.00 21.05 165 SER H CA 1
ATOM 26938 C C . SER H 1 94 ? -67.363 -42.376 15.638 1.00 28.04 165 SER H C 1
ATOM 26939 O O . SER H 1 94 ? -68.064 -41.564 16.253 1.00 26.90 165 SER H O 1
ATOM 26947 N N . GLU H 1 95 ? -66.997 -42.250 14.362 1.00 25.36 166 GLU H N 1
ATOM 26948 C CA . GLU H 1 95 ? -67.470 -41.177 13.521 1.00 22.74 166 GLU H CA 1
ATOM 26949 C C . GLU H 1 95 ? -68.889 -41.447 13.054 1.00 27.35 166 GLU H C 1
ATOM 26950 O O . GLU H 1 95 ? -69.784 -40.610 13.214 1.00 29.06 166 GLU H O 1
ATOM 26962 N N . HIS H 1 96 ? -69.100 -42.620 12.474 1.00 22.13 167 HIS H N 1
ATOM 26963 C CA . HIS H 1 96 ? -70.411 -42.959 11.950 1.00 25.36 167 HIS H CA 1
ATOM 26964 C C . HIS H 1 96 ? -71.313 -43.348 13.106 1.00 31.22 167 HIS H C 1
ATOM 26965 O O . HIS H 1 96 ? -70.830 -43.646 14.193 1.00 27.19 167 HIS H O 1
ATOM 26980 N N . ALA H 1 97 ? -72.616 -43.402 12.830 1.00 29.39 168 ALA H N 1
ATOM 26981 C CA . ALA H 1 97 ? -73.633 -43.673 13.827 1.00 19.05 168 ALA H CA 1
ATOM 26982 C C . ALA H 1 97 ? -74.579 -44.739 13.303 1.00 17.52 168 ALA H C 1
ATOM 26983 O O . ALA H 1 97 ? -74.849 -44.758 12.124 1.00 26.90 168 ALA H O 1
ATOM 26990 N N . MET H 1 98 ? -75.050 -45.644 14.155 1.00 23.80 169 MET H N 1
ATOM 26991 C CA . MET H 1 98 ? -76.098 -46.625 13.796 1.00 26.52 169 MET H CA 1
ATOM 26992 C C . MET H 1 98 ? -77.363 -46.253 14.537 1.00 24.69 169 MET H C 1
ATOM 26993 O O . MET H 1 98 ? -77.455 -46.418 15.753 1.00 39.96 169 MET H O 1
ATOM 27007 N N . ASP H 1 99 ? -78.331 -45.744 13.807 1.00 26.23 170 ASP H N 1
ATOM 27008 C CA . ASP H 1 99 ? -79.551 -45.254 14.402 1.00 30.12 170 ASP H CA 1
ATOM 27009 C C . ASP H 1 99 ? -79.229 -44.278 15.499 1.00 26.00 170 ASP H C 1
ATOM 27010 O O . ASP H 1 99 ? -79.832 -44.315 16.543 1.00 25.37 170 ASP H O 1
ATOM 27019 N N . GLY H 1 100 ? -78.253 -43.420 15.238 1.00 25.98 171 GLY H N 1
ATOM 27020 C CA . GLY H 1 100 ? -77.965 -42.294 16.091 1.00 20.14 171 GLY H CA 1
ATOM 27021 C C . GLY H 1 100 ? -77.050 -42.632 17.247 1.00 30.48 171 GLY H C 1
ATOM 27022 O O . GLY H 1 100 ? -76.705 -41.758 18.061 1.00 31.65 171 GLY H O 1
ATOM 27026 N N . ARG H 1 101 ? -76.678 -43.905 17.339 1.00 30.34 172 ARG H N 1
ATOM 27027 C CA . ARG H 1 101 ? -75.764 -44.355 18.369 1.00 29.99 172 ARG H CA 1
ATOM 27028 C C . ARG H 1 101 ? -74.344 -44.482 17.813 1.00 26.58 172 ARG H C 1
ATOM 27029 O O . ARG H 1 101 ? -74.122 -45.222 16.882 1.00 23.70 172 ARG H O 1
ATOM 27050 N N . ARG H 1 102 ? -73.396 -43.745 18.379 1.00 24.68 173 ARG H N 1
ATOM 27051 C CA . ARG H 1 102 ? -71.984 -43.964 18.102 1.00 25.80 173 ARG H CA 1
ATOM 27052 C C . ARG H 1 102 ? -71.405 -45.039 19.025 1.00 24.37 173 ARG H C 1
ATOM 27053 O O . ARG H 1 102 ? -72.057 -45.479 19.954 1.00 18.76 173 ARG H O 1
ATOM 27074 N N . TYR H 1 103 ? -70.186 -45.466 18.711 1.00 26.76 174 TYR H N 1
ATOM 27075 C CA . TYR H 1 103 ? -69.543 -46.613 19.339 1.00 24.56 174 TYR H CA 1
ATOM 27076 C C . TYR H 1 103 ? -68.267 -46.102 19.952 1.00 22.28 174 TYR H C 1
ATOM 27077 O O . TYR H 1 103 ? -67.883 -44.953 19.716 1.00 17.82 174 TYR H O 1
ATOM 27095 N N . ALA H 1 104 ? -67.604 -46.956 20.722 1.00 21.32 175 ALA H N 1
ATOM 27096 C CA . ALA H 1 104 ? -66.414 -46.527 21.442 1.00 29.58 175 ALA H CA 1
ATOM 27097 C C . ALA H 1 104 ? -65.339 -46.131 20.455 1.00 21.22 175 ALA H C 1
ATOM 27098 O O . ALA H 1 104 ? -64.719 -45.085 20.582 1.00 24.19 175 ALA H O 1
ATOM 27105 N N . MET H 1 105 ? -65.091 -46.972 19.472 1.00 23.09 176 MET H N 1
ATOM 27106 C CA . MET H 1 105 ? -64.092 -46.595 18.470 1.00 26.50 176 MET H CA 1
ATOM 27107 C C . MET H 1 105 ? -64.507 -46.958 17.039 1.00 22.20 176 MET H C 1
ATOM 27108 O O . MET H 1 105 ? -65.418 -47.751 16.810 1.00 15.90 176 MET H O 1
ATOM 27122 N N . GLU H 1 106 ? -63.825 -46.372 16.076 1.00 26.07 177 GLU H N 1
ATOM 27123 C CA . GLU H 1 106 ? -64.029 -46.776 14.707 1.00 21.55 177 GLU H CA 1
ATOM 27124 C C . GLU H 1 106 ? -62.703 -46.838 14.034 1.00 21.94 177 GLU H C 1
ATOM 27125 O O . GLU H 1 106 ? -61.899 -45.913 14.156 1.00 26.02 177 GLU H O 1
ATOM 27137 N N . ALA H 1 107 ? -62.456 -47.953 13.359 1.00 16.94 178 ALA H N 1
ATOM 27138 C CA . ALA H 1 107 ? -61.236 -48.107 12.608 1.00 17.25 178 ALA H CA 1
ATOM 27139 C C . ALA H 1 107 ? -61.512 -47.786 11.135 1.00 22.11 178 ALA H C 1
ATOM 27140 O O . ALA H 1 107 ? -62.547 -48.185 10.574 1.00 20.37 178 ALA H O 1
ATOM 27147 N N . HIS H 1 108 ? -60.582 -47.037 10.545 1.00 20.32 179 HIS H N 1
ATOM 27148 C CA . HIS H 1 108 ? -60.613 -46.656 9.149 1.00 19.90 179 HIS H CA 1
ATOM 27149 C C . HIS H 1 108 ? -59.424 -47.241 8.397 1.00 23.11 179 HIS H C 1
ATOM 27150 O O . HIS H 1 108 ? -58.283 -46.833 8.620 1.00 25.76 179 HIS H O 1
ATOM 27164 N N . LEU H 1 109 ? -59.695 -48.224 7.539 1.00 19.47 180 LEU H N 1
ATOM 27165 C CA . LEU H 1 109 ? -58.670 -48.800 6.670 1.00 24.44 180 LEU H CA 1
ATOM 27166 C C . LEU H 1 109 ? -58.831 -48.085 5.337 1.00 22.79 180 LEU H C 1
ATOM 27167 O O . LEU H 1 109 ? -59.831 -48.292 4.618 1.00 21.05 180 LEU H O 1
ATOM 27183 N N . VAL H 1 110 ? -57.883 -47.212 5.024 1.00 24.71 181 VAL H N 1
ATOM 27184 C CA . VAL H 1 110 ? -57.978 -46.400 3.810 1.00 28.22 181 VAL H CA 1
ATOM 27185 C C . VAL H 1 110 ? -57.321 -47.145 2.673 1.00 19.78 181 VAL H C 1
ATOM 27186 O O . VAL H 1 110 ? -56.148 -47.502 2.750 1.00 22.48 181 VAL H O 1
ATOM 27199 N N . HIS H 1 111 ? -58.095 -47.367 1.615 1.00 28.81 182 HIS H N 1
ATOM 27200 C CA . HIS H 1 111 ? -57.624 -48.048 0.395 1.00 32.63 182 HIS H CA 1
ATOM 27201 C C . HIS H 1 111 ? -57.637 -47.110 -0.796 1.00 26.15 182 HIS H C 1
ATOM 27202 O O . HIS H 1 111 ? -58.426 -46.155 -0.834 1.00 32.42 182 HIS H O 1
ATOM 27217 N N . LYS H 1 112 ? -56.795 -47.400 -1.786 1.00 40.85 183 LYS H N 1
ATOM 27218 C CA . LYS H 1 112 ? -56.904 -46.808 -3.133 1.00 30.14 183 LYS H CA 1
ATOM 27219 C C . LYS H 1 112 ? -57.619 -47.812 -4.019 1.00 25.98 183 LYS H C 1
ATOM 27220 O O . LYS H 1 112 ? -57.175 -48.968 -4.173 1.00 23.10 183 LYS H O 1
ATOM 27239 N N . ASN H 1 113 ? -58.764 -47.392 -4.546 1.00 27.09 184 ASN H N 1
ATOM 27240 C CA . ASN H 1 113 ? -59.517 -48.226 -5.478 1.00 38.32 184 ASN H CA 1
ATOM 27241 C C . ASN H 1 113 ? -58.911 -48.104 -6.876 1.00 37.11 184 ASN H C 1
ATOM 27242 O O . ASN H 1 113 ? -58.880 -47.028 -7.467 1.00 38.08 184 ASN H O 1
ATOM 27253 N N . LYS H 1 114 ? -58.415 -49.222 -7.381 1.00 33.04 185 LYS H N 1
ATOM 27254 C CA . LYS H 1 114 ? -57.676 -49.237 -8.622 1.00 36.86 185 LYS H CA 1
ATOM 27255 C C . LYS H 1 114 ? -58.594 -49.098 -9.844 1.00 36.51 185 LYS H C 1
ATOM 27256 O O . LYS H 1 114 ? -58.174 -48.572 -10.871 1.00 37.63 185 LYS H O 1
ATOM 27275 N N . SER H 1 115 ? -59.844 -49.543 -9.722 1.00 38.81 186 SER H N 1
ATOM 27276 C CA . SER H 1 115 ? -60.826 -49.426 -10.814 1.00 41.95 186 SER H CA 1
ATOM 27277 C C . SER H 1 115 ? -61.377 -48.007 -11.071 1.00 40.24 186 SER H C 1
ATOM 27278 O O . SER H 1 115 ? -61.670 -47.641 -12.218 1.00 36.99 186 SER H O 1
ATOM 27286 N N . THR H 1 116 ? -61.523 -47.227 -10.007 1.00 39.84 187 THR H N 1
ATOM 27287 C CA . THR H 1 116 ? -62.249 -45.966 -10.053 1.00 32.91 187 THR H CA 1
ATOM 27288 C C . THR H 1 116 ? -61.292 -44.777 -9.990 1.00 33.26 187 THR H C 1
ATOM 27289 O O . THR H 1 116 ? -61.672 -43.634 -10.303 1.00 38.47 187 THR H O 1
ATOM 27300 N N . GLY H 1 117 ? -60.062 -45.034 -9.551 1.00 28.36 188 GLY H N 1
ATOM 27301 C CA . GLY H 1 117 ? -59.114 -43.967 -9.275 1.00 33.87 188 GLY H CA 1
ATOM 27302 C C . GLY H 1 117 ? -59.383 -43.256 -7.953 1.00 42.70 188 GLY H C 1
ATOM 27303 O O . GLY H 1 117 ? -58.609 -42.382 -7.552 1.00 52.63 188 GLY H O 1
ATOM 27307 N N . ASN H 1 118 ? -60.475 -43.631 -7.278 1.00 40.82 189 ASN H N 1
ATOM 27308 C CA . ASN H 1 118 ? -60.921 -42.983 -6.033 1.00 40.67 189 ASN H CA 1
ATOM 27309 C C . ASN H 1 118 ? -60.380 -43.668 -4.784 1.00 37.90 189 ASN H C 1
ATOM 27310 O O . ASN H 1 118 ? -60.024 -44.848 -4.820 1.00 35.32 189 ASN H O 1
ATOM 27321 N N . LEU H 1 119 ? -60.403 -42.960 -3.657 1.00 37.04 190 LEU H N 1
ATOM 27322 C CA . LEU H 1 119 ? -60.181 -43.613 -2.368 1.00 28.35 190 LEU H CA 1
ATOM 27323 C C . LEU H 1 119 ? -61.404 -44.379 -1.934 1.00 25.11 190 LEU H C 1
ATOM 27324 O O . LEU H 1 119 ? -62.548 -43.929 -2.103 1.00 24.94 190 LEU H O 1
ATOM 27340 N N . ALA H 1 120 ? -61.149 -45.552 -1.372 1.00 22.73 191 ALA H N 1
ATOM 27341 C CA . ALA H 1 120 ? -62.197 -46.328 -0.719 1.00 29.21 191 ALA H CA 1
ATOM 27342 C C . ALA H 1 120 ? -61.834 -46.617 0.761 1.00 28.20 191 ALA H C 1
ATOM 27343 O O . ALA H 1 120 ? -60.781 -47.206 1.044 1.00 26.83 191 ALA H O 1
ATOM 27350 N N . VAL H 1 121 ? -62.700 -46.215 1.693 1.00 27.95 192 VAL H N 1
ATOM 27351 C CA . VAL H 1 121 ? -62.429 -46.421 3.138 1.00 21.62 192 VAL H CA 1
ATOM 27352 C C . VAL H 1 121 ? -63.352 -47.467 3.745 1.00 22.22 192 VAL H C 1
ATOM 27353 O O . VAL H 1 121 ? -64.589 -47.423 3.558 1.00 24.49 192 VAL H O 1
ATOM 27366 N N . LEU H 1 122 ? -62.742 -48.432 4.439 1.00 22.57 193 LEU H N 1
ATOM 27367 C CA . LEU H 1 122 ? -63.487 -49.449 5.172 1.00 17.60 193 LEU H CA 1
ATOM 27368 C C . LEU H 1 122 ? -63.533 -49.035 6.651 1.00 22.44 193 LEU H C 1
ATOM 27369 O O . LEU H 1 122 ? -62.506 -48.724 7.260 1.00 22.83 193 LEU H O 1
ATOM 27385 N N . GLY H 1 123 ? -64.731 -49.031 7.220 1.00 23.96 194 GLY H N 1
ATOM 27386 C CA . GLY H 1 123 ? -64.949 -48.604 8.589 1.00 21.48 194 GLY H CA 1
ATOM 27387 C C . GLY H 1 123 ? -65.493 -49.709 9.472 1.00 21.58 194 GLY H C 1
ATOM 27388 O O . GLY H 1 123 ? -66.531 -50.292 9.163 1.00 27.52 194 GLY H O 1
ATOM 27392 N N . ILE H 1 124 ? -64.815 -49.984 10.577 1.00 12.81 195 ILE H N 1
ATOM 27393 C CA . ILE H 1 124 ? -65.274 -51.012 11.497 1.00 19.24 195 ILE H CA 1
ATOM 27394 C C . ILE H 1 124 ? -65.471 -50.427 12.910 1.00 23.59 195 ILE H C 1
ATOM 27395 O O . ILE H 1 124 ? -64.639 -49.675 13.398 1.00 19.42 195 ILE H O 1
ATOM 27411 N N . MET H 1 125 ? -66.575 -50.780 13.557 1.00 24.33 196 MET H N 1
ATOM 27412 C CA . MET H 1 125 ? -66.869 -50.308 14.898 1.00 20.92 196 MET H CA 1
ATOM 27413 C C . MET H 1 125 ? -66.179 -51.184 15.973 1.00 27.70 196 MET H C 1
ATOM 27414 O O . MET H 1 125 ? -66.186 -52.426 15.879 1.00 24.91 196 MET H O 1
ATOM 27428 N N . LEU H 1 126 ? -65.583 -50.538 16.980 1.00 21.11 197 LEU H N 1
ATOM 27429 C CA . LEU H 1 126 ? -65.050 -51.244 18.140 1.00 22.68 197 LEU H CA 1
ATOM 27430 C C . LEU H 1 126 ? -65.915 -50.943 19.341 1.00 25.46 197 LEU H C 1
ATOM 27431 O O . LEU H 1 126 ? -66.127 -49.762 19.700 1.00 24.83 197 LEU H O 1
ATOM 27447 N N . GLU H 1 127 ? -66.385 -52.015 19.971 1.00 31.63 198 GLU H N 1
ATOM 27448 C CA . GLU H 1 127 ? -67.150 -51.953 21.222 1.00 26.31 198 GLU H CA 1
ATOM 27449 C C . GLU H 1 127 ? -66.261 -52.375 22.376 1.00 30.51 198 GLU H C 1
ATOM 27450 O O . GLU H 1 127 ? -65.347 -53.188 22.181 1.00 28.88 198 GLU H O 1
ATOM 27462 N N . PRO H 1 128 ? -66.569 -51.905 23.599 1.00 37.28 199 PRO H N 1
ATOM 27463 C CA . PRO H 1 128 ? -65.930 -52.457 24.805 1.00 28.08 199 PRO H CA 1
ATOM 27464 C C . PRO H 1 128 ? -66.502 -53.822 25.158 1.00 28.06 199 PRO H C 1
ATOM 27465 O O . PRO H 1 128 ? -67.548 -54.176 24.625 1.00 31.68 199 PRO H O 1
ATOM 27476 N N . GLY H 1 129 ? -65.860 -54.555 26.069 1.00 38.40 200 GLY H N 1
ATOM 27477 C CA . GLY H 1 129 ? -66.378 -55.831 26.548 1.00 25.32 200 GLY H CA 1
ATOM 27478 C C . GLY H 1 129 ? -65.556 -57.025 26.084 1.00 29.07 200 GLY H C 1
ATOM 27479 O O . GLY H 1 129 ? -65.858 -58.166 26.417 1.00 30.54 200 GLY H O 1
ATOM 27483 N N . GLY H 1 130 ? -64.510 -56.764 25.309 1.00 29.50 201 GLY H N 1
ATOM 27484 C CA . GLY H 1 130 ? -63.669 -57.815 24.771 1.00 29.85 201 GLY H CA 1
ATOM 27485 C C . GLY H 1 130 ? -62.781 -58.465 25.806 1.00 34.89 201 GLY H C 1
ATOM 27486 O O . GLY H 1 130 ? -62.297 -57.810 26.725 1.00 38.91 201 GLY H O 1
ATOM 27490 N N . LEU H 1 131 ? -62.571 -59.767 25.647 1.00 40.65 202 LEU H N 1
ATOM 27491 C CA . LEU H 1 131 ? -61.746 -60.531 26.572 1.00 40.04 202 LEU H CA 1
ATOM 27492 C C . LEU H 1 131 ? -60.342 -60.700 26.032 1.00 34.55 202 LEU H C 1
ATOM 27493 O O . LEU H 1 131 ? -59.449 -61.132 26.753 1.00 33.94 202 LEU H O 1
ATOM 27509 N N . ILE H 1 132 ? -60.158 -60.352 24.757 1.00 43.64 203 ILE H N 1
ATOM 27510 C CA . ILE H 1 132 ? -58.881 -60.521 24.072 1.00 29.92 203 ILE H CA 1
ATOM 27511 C C . ILE H 1 132 ? -58.424 -59.203 23.475 1.00 32.78 203 ILE H C 1
ATOM 27512 O O . ILE H 1 132 ? -59.101 -58.664 22.591 1.00 40.55 203 ILE H O 1
ATOM 27528 N N . LYS H 1 133 ? -57.272 -58.709 23.937 1.00 19.84 204 LYS H N 1
ATOM 27529 C CA . LYS H 1 133 ? -56.575 -57.601 23.286 1.00 25.28 204 LYS H CA 1
ATOM 27530 C C . LYS H 1 133 ? -56.490 -57.829 21.775 1.00 28.87 204 LYS H C 1
ATOM 27531 O O . LYS H 1 133 ? -56.052 -58.872 21.324 1.00 30.82 204 LYS H O 1
ATOM 27550 N N . ASN H 1 134 ? -56.928 -56.852 20.999 1.00 26.56 205 ASN H N 1
ATOM 27551 C CA . ASN H 1 134 ? -56.774 -56.892 19.569 1.00 22.10 205 ASN H CA 1
ATOM 27552 C C . ASN H 1 134 ? -55.313 -56.560 19.184 1.00 26.41 205 ASN H C 1
ATOM 27553 O O . ASN H 1 134 ? -54.822 -55.487 19.539 1.00 26.26 205 ASN H O 1
ATOM 27564 N N . PRO H 1 135 ? -54.624 -57.451 18.426 1.00 29.37 206 PRO H N 1
ATOM 27565 C CA . PRO H 1 135 ? -53.184 -57.278 18.154 1.00 24.69 206 PRO H CA 1
ATOM 27566 C C . PRO H 1 135 ? -52.815 -56.062 17.332 1.00 27.59 206 PRO H C 1
ATOM 27567 O O . PRO H 1 135 ? -51.775 -55.448 17.601 1.00 28.21 206 PRO H O 1
ATOM 27578 N N . ALA H 1 136 ? -53.639 -55.734 16.338 1.00 33.99 207 ALA H N 1
ATOM 27579 C CA . ALA H 1 136 ? -53.334 -54.653 15.410 1.00 26.24 207 ALA H CA 1
ATOM 27580 C C . ALA H 1 136 ? -53.428 -53.353 16.172 1.00 25.79 207 ALA H C 1
ATOM 27581 O O . ALA H 1 136 ? -52.527 -52.495 16.104 1.00 25.93 207 ALA H O 1
ATOM 27588 N N . LEU H 1 137 ? -54.503 -53.227 16.946 1.00 25.11 208 LEU H N 1
ATOM 27589 C CA . LEU H 1 137 ? -54.672 -52.053 17.804 1.00 30.07 208 LEU H CA 1
ATOM 27590 C C . LEU H 1 137 ? -53.570 -51.987 18.849 1.00 27.42 208 LEU H C 1
ATOM 27591 O O . LEU H 1 137 ? -53.051 -50.892 19.152 1.00 26.55 208 LEU H O 1
ATOM 27607 N N . SER H 1 138 ? -53.198 -53.160 19.369 1.00 21.75 209 SER H N 1
ATOM 27608 C CA . SER H 1 138 ? -52.258 -53.235 20.479 1.00 32.93 209 SER H CA 1
ATOM 27609 C C . SER H 1 138 ? -50.919 -52.715 20.013 1.00 33.71 209 SER H C 1
ATOM 27610 O O . SER H 1 138 ? -50.318 -51.819 20.644 1.00 33.59 209 SER H O 1
ATOM 27618 N N . THR H 1 139 ? -50.471 -53.251 18.882 1.00 33.29 210 THR H N 1
ATOM 27619 C CA . THR H 1 139 ? -49.185 -52.858 18.338 1.00 31.27 210 THR H CA 1
ATOM 27620 C C . THR H 1 139 ? -49.213 -51.391 17.952 1.00 32.62 210 THR H C 1
ATOM 27621 O O . THR H 1 139 ? -48.257 -50.648 18.231 1.00 34.62 210 THR H O 1
ATOM 27632 N N . ALA H 1 140 ? -50.309 -50.969 17.325 1.00 24.76 211 ALA H N 1
ATOM 27633 C CA . ALA H 1 140 ? -50.411 -49.584 16.907 1.00 28.54 211 ALA H CA 1
ATOM 27634 C C . ALA H 1 140 ? -50.222 -48.684 18.104 1.00 29.18 211 ALA H C 1
ATOM 27635 O O . ALA H 1 140 ? -49.516 -47.673 18.025 1.00 25.15 211 ALA H O 1
ATOM 27642 N N . LEU H 1 141 ? -50.838 -49.066 19.223 1.00 34.86 212 LEU H N 1
ATOM 27643 C CA . LEU H 1 141 ? -50.688 -48.307 20.476 1.00 29.29 212 LEU H CA 1
ATOM 27644 C C . LEU H 1 141 ? -49.270 -48.357 21.050 1.00 32.06 212 LEU H C 1
ATOM 27645 O O . LEU H 1 141 ? -48.703 -47.317 21.402 1.00 41.07 212 LEU H O 1
ATOM 27661 N N . GLU H 1 142 ? -48.675 -49.539 21.137 1.00 31.40 213 GLU H N 1
ATOM 27662 C CA . GLU H 1 142 ? -47.373 -49.630 21.795 1.00 38.38 213 GLU H CA 1
ATOM 27663 C C . GLU H 1 142 ? -46.212 -49.084 20.950 1.00 37.92 213 GLU H C 1
ATOM 27664 O O . GLU H 1 142 ? -45.189 -48.692 21.495 1.00 47.19 213 GLU H O 1
ATOM 27676 N N . VAL H 1 143 ? -46.372 -49.043 19.633 1.00 38.23 214 VAL H N 1
ATOM 27677 C CA . VAL H 1 143 ? -45.321 -48.514 18.744 1.00 41.39 214 VAL H CA 1
ATOM 27678 C C . VAL H 1 143 ? -45.494 -47.027 18.387 1.00 47.31 214 VAL H C 1
ATOM 27679 O O . VAL H 1 143 ? -44.522 -46.349 18.032 1.00 46.87 214 VAL H O 1
ATOM 27692 N N . ALA H 1 144 ? -46.723 -46.521 18.465 1.00 45.77 215 ALA H N 1
ATOM 27693 C CA . ALA H 1 144 ? -46.974 -45.119 18.150 1.00 39.49 215 ALA H CA 1
ATOM 27694 C C . ALA H 1 144 ? -46.082 -44.238 19.019 1.00 48.52 215 ALA H C 1
ATOM 27695 O O . ALA H 1 144 ? -46.153 -44.308 20.257 1.00 46.38 215 ALA H O 1
ATOM 27702 N N . PRO H 1 145 ? -45.222 -43.424 18.375 1.00 49.86 216 PRO H N 1
ATOM 27703 C CA . PRO H 1 145 ? -44.408 -42.488 19.155 1.00 44.88 216 PRO H CA 1
ATOM 27704 C C . PRO H 1 145 ? -45.261 -41.418 19.822 1.00 48.16 216 PRO H C 1
ATOM 27705 O O . PRO H 1 145 ? -46.270 -41.011 19.239 1.00 48.81 216 PRO H O 1
ATOM 27716 N N . GLU H 1 146 ? -44.845 -40.947 20.998 1.00 49.12 217 GLU H N 1
ATOM 27717 C CA . GLU H 1 146 ? -45.638 -39.977 21.743 1.00 47.48 217 GLU H CA 1
ATOM 27718 C C . GLU H 1 146 ? -45.373 -38.539 21.309 1.00 40.51 217 GLU H C 1
ATOM 27719 O O . GLU H 1 146 ? -46.034 -37.619 21.795 1.00 40.80 217 GLU H O 1
ATOM 27731 N N . VAL H 1 147 ? -44.420 -38.341 20.403 1.00 33.88 218 VAL H N 1
ATOM 27732 C CA . VAL H 1 147 ? -44.142 -36.999 19.891 1.00 40.89 218 VAL H CA 1
ATOM 27733 C C . VAL H 1 147 ? -44.830 -36.744 18.529 1.00 42.94 218 VAL H C 1
ATOM 27734 O O . VAL H 1 147 ? -44.639 -37.524 17.578 1.00 41.08 218 VAL H O 1
ATOM 27747 N N . PRO H 1 148 ? -45.610 -35.644 18.421 1.00 41.90 219 PRO H N 1
ATOM 27748 C CA . PRO H 1 148 ? -46.317 -35.321 17.163 1.00 38.77 219 PRO H CA 1
ATOM 27749 C C . PRO H 1 148 ? -45.450 -35.386 15.927 1.00 41.34 219 PRO H C 1
ATOM 27750 O O . PRO H 1 148 ? -44.274 -35.033 15.958 1.00 51.67 219 PRO H O 1
ATOM 27761 N N . LEU H 1 149 ? -46.049 -35.887 14.854 1.00 44.33 220 LEU H N 1
ATOM 27762 C CA . LEU H 1 149 ? -45.421 -35.983 13.532 1.00 44.80 220 LEU H CA 1
ATOM 27763 C C . LEU H 1 149 ? -44.196 -36.894 13.457 1.00 34.83 220 LEU H C 1
ATOM 27764 O O . LEU H 1 149 ? -43.618 -37.068 12.397 1.00 47.17 220 LEU H O 1
ATOM 27780 N N . ALA H 1 150 ? -43.813 -37.500 14.563 1.00 37.46 221 ALA H N 1
ATOM 27781 C CA . ALA H 1 150 ? -42.706 -38.438 14.540 1.00 46.23 221 ALA H CA 1
ATOM 27782 C C . ALA H 1 150 ? -43.242 -39.756 14.037 1.00 36.40 221 ALA H C 1
ATOM 27783 O O . ALA H 1 150 ? -44.406 -40.063 14.252 1.00 39.07 221 ALA H O 1
ATOM 27790 N N . LYS H 1 151 ? -42.412 -40.540 13.367 1.00 44.81 222 LYS H N 1
ATOM 27791 C CA . LYS H 1 151 ? -42.826 -41.886 12.969 1.00 48.88 222 LYS H CA 1
ATOM 27792 C C . LYS H 1 151 ? -41.733 -42.886 13.316 1.00 50.47 222 LYS H C 1
ATOM 27793 O O . LYS H 1 151 ? -40.585 -42.506 13.529 1.00 51.09 222 LYS H O 1
ATOM 27812 N N . LYS H 1 152 ? -42.118 -44.158 13.405 1.00 54.05 223 LYS H N 1
ATOM 27813 C CA . LYS H 1 152 ? -41.204 -45.238 13.775 1.00 46.27 223 LYS H CA 1
ATOM 27814 C C . LYS H 1 152 ? -41.603 -46.519 13.034 1.00 53.21 223 LYS H C 1
ATOM 27815 O O . LYS H 1 152 ? -42.776 -46.700 12.727 1.00 58.29 223 LYS H O 1
ATOM 27834 N N . PRO H 1 153 ? -40.643 -47.406 12.718 1.00 51.09 224 PRO H N 1
ATOM 27835 C CA . PRO H 1 153 ? -41.066 -48.688 12.119 1.00 47.31 224 PRO H CA 1
ATOM 27836 C C . PRO H 1 153 ? -41.485 -49.745 13.154 1.00 51.44 224 PRO H C 1
ATOM 27837 O O . PRO H 1 153 ? -40.937 -49.848 14.257 1.00 45.99 224 PRO H O 1
ATOM 27848 N N . SER H 1 154 ? -42.467 -50.555 12.800 1.00 52.19 225 SER H N 1
ATOM 27849 C CA . SER H 1 154 ? -42.944 -51.546 13.746 1.00 56.90 225 SER H CA 1
ATOM 27850 C C . SER H 1 154 ? -41.973 -52.722 13.792 1.00 51.13 225 SER H C 1
ATOM 27851 O O . SER H 1 154 ? -41.610 -53.249 12.746 1.00 49.99 225 SER H O 1
ATOM 27859 N N . PRO H 1 155 ? -41.550 -53.136 14.997 1.00 54.21 226 PRO H N 1
ATOM 27860 C CA . PRO H 1 155 ? -40.743 -54.356 15.150 1.00 51.72 226 PRO H CA 1
ATOM 27861 C C . PRO H 1 155 ? -41.543 -55.627 14.920 1.00 49.96 226 PRO H C 1
ATOM 27862 O O . PRO H 1 155 ? -40.951 -56.677 14.676 1.00 55.31 226 PRO H O 1
ATOM 27873 N N . LYS H 1 156 ? -42.862 -55.539 15.064 1.00 41.51 227 LYS H N 1
ATOM 27874 C CA . LYS H 1 156 ? -43.734 -56.667 14.803 1.00 39.11 227 LYS H CA 1
ATOM 27875 C C . LYS H 1 156 ? -44.362 -56.510 13.424 1.00 56.20 227 LYS H C 1
ATOM 27876 O O . LYS H 1 156 ? -44.264 -55.446 12.801 1.00 53.08 227 LYS H O 1
ATOM 27895 N N . GLY H 1 157 ? -45.004 -57.570 12.941 1.00 51.01 228 GLY H N 1
ATOM 27896 C CA . GLY H 1 157 ? -45.978 -57.414 11.880 1.00 44.24 228 GLY H CA 1
ATOM 27897 C C . GLY H 1 157 ? -47.243 -56.835 12.499 1.00 34.69 228 GLY H C 1
ATOM 27898 O O . GLY H 1 157 ? -47.546 -57.106 13.649 1.00 48.32 228 GLY H O 1
ATOM 27902 N N . ILE H 1 158 ? -47.952 -55.996 11.762 1.00 36.90 229 ILE H N 1
ATOM 27903 C CA . ILE H 1 158 ? -49.277 -55.524 12.154 1.00 35.00 229 ILE H CA 1
ATOM 27904 C C . ILE H 1 158 ? -50.280 -55.967 11.082 1.00 38.60 229 ILE H C 1
ATOM 27905 O O . ILE H 1 158 ? -50.350 -55.388 10.000 1.00 41.25 229 ILE H O 1
ATOM 27921 N N . ASN H 1 159 ? -51.035 -57.013 11.378 1.00 33.36 230 ASN H N 1
ATOM 27922 C CA . ASN H 1 159 ? -51.912 -57.622 10.402 1.00 31.97 230 ASN H CA 1
ATOM 27923 C C . ASN H 1 159 ? -53.267 -56.926 10.354 1.00 38.16 230 ASN H C 1
ATOM 27924 O O . ASN H 1 159 ? -54.088 -57.142 11.253 1.00 33.34 230 ASN H O 1
ATOM 27935 N N . PRO H 1 160 ? -53.542 -56.166 9.268 1.00 28.68 231 PRO H N 1
ATOM 27936 C CA . PRO H 1 160 ? -54.721 -55.290 9.226 1.00 20.22 231 PRO H CA 1
ATOM 27937 C C . PRO H 1 160 ? -56.038 -56.051 9.235 1.00 25.89 231 PRO H C 1
ATOM 27938 O O . PRO H 1 160 ? -57.052 -55.508 9.669 1.00 24.37 231 PRO H O 1
ATOM 27949 N N . VAL H 1 161 ? -56.027 -57.307 8.812 1.00 29.76 232 VAL H N 1
ATOM 27950 C CA . VAL H 1 161 ? -57.269 -58.079 8.765 1.00 32.72 232 VAL H CA 1
ATOM 27951 C C . VAL H 1 161 ? -57.866 -58.324 10.139 1.00 26.58 232 VAL H C 1
ATOM 27952 O O . VAL H 1 161 ? -59.040 -58.696 10.249 1.00 24.77 232 VAL H O 1
ATOM 27965 N N . MET H 1 162 ? -57.031 -58.164 11.168 1.00 27.76 233 MET H N 1
ATOM 27966 C CA . MET H 1 162 ? -57.454 -58.276 12.568 1.00 27.35 233 MET H CA 1
ATOM 27967 C C . MET H 1 162 ? -58.447 -57.189 12.914 1.00 28.89 233 MET H C 1
ATOM 27968 O O . MET H 1 162 ? -59.203 -57.318 13.859 1.00 30.35 233 MET H O 1
ATOM 27982 N N . LEU H 1 163 ? -58.448 -56.114 12.142 1.00 30.20 234 LEU H N 1
ATOM 27983 C CA . LEU H 1 163 ? -59.405 -55.059 12.363 1.00 26.34 234 LEU H CA 1
ATOM 27984 C C . LEU H 1 163 ? -60.758 -55.300 11.681 1.00 22.20 234 LEU H C 1
ATOM 27985 O O . LEU H 1 163 ? -61.633 -54.433 11.707 1.00 27.14 234 LEU H O 1
ATOM 28001 N N . LEU H 1 164 ? -60.941 -56.466 11.084 1.00 22.77 235 LEU H N 1
ATOM 28002 C CA . LEU H 1 164 ? -62.198 -56.770 10.408 1.00 22.63 235 LEU H CA 1
ATOM 28003 C C . LEU H 1 164 ? -63.044 -57.667 11.308 1.00 27.37 235 LEU H C 1
ATOM 28004 O O . LEU H 1 164 ? -62.513 -58.527 12.010 1.00 31.48 235 LEU H O 1
ATOM 28020 N N . PRO H 1 165 ? -64.366 -57.481 11.281 1.00 26.20 236 PRO H N 1
ATOM 28021 C CA . PRO H 1 165 ? -65.235 -58.338 12.078 1.00 22.77 236 PRO H CA 1
ATOM 28022 C C . PRO H 1 165 ? -65.229 -59.748 11.541 1.00 33.61 236 PRO H C 1
ATOM 28023 O O . PRO H 1 165 ? -64.860 -59.989 10.368 1.00 27.95 236 PRO H O 1
ATOM 28034 N N . LYS H 1 166 ? -65.661 -60.676 12.387 1.00 33.22 237 LYS H N 1
ATOM 28035 C CA . LYS H 1 166 ? -65.743 -62.081 11.997 1.00 47.81 237 LYS H CA 1
ATOM 28036 C C . LYS H 1 166 ? -66.826 -62.318 10.949 1.00 46.67 237 LYS H C 1
ATOM 28037 O O . LYS H 1 166 ? -67.768 -61.531 10.809 1.00 48.65 237 LYS H O 1
ATOM 28056 N N . LYS H 1 167 ? -66.713 -63.422 10.229 1.00 37.87 238 LYS H N 1
ATOM 28057 C CA . LYS H 1 167 ? -67.760 -63.774 9.299 1.00 40.62 238 LYS H CA 1
ATOM 28058 C C . LYS H 1 167 ? -68.952 -64.331 10.066 1.00 39.73 238 LYS H C 1
ATOM 28059 O O . LYS H 1 167 ? -68.780 -65.152 10.968 1.00 47.85 238 LYS H O 1
ATOM 28078 N N . SER H 1 168 ? -70.154 -63.887 9.705 1.00 34.85 239 SER H N 1
ATOM 28079 C CA . SER H 1 168 ? -71.382 -64.440 10.274 1.00 34.93 239 SER H CA 1
ATOM 28080 C C . SER H 1 168 ? -71.528 -65.945 10.028 1.00 44.36 239 SER H C 1
ATOM 28081 O O . SER H 1 168 ? -70.666 -66.583 9.402 1.00 43.52 239 SER H O 1
ATOM 28089 N N . LYS H 1 169 ? -72.614 -66.516 10.550 1.00 46.46 240 LYS H N 1
ATOM 28090 C CA . LYS H 1 169 ? -72.886 -67.942 10.362 1.00 48.61 240 LYS H CA 1
ATOM 28091 C C . LYS H 1 169 ? -73.136 -68.193 8.874 1.00 50.08 240 LYS H C 1
ATOM 28092 O O . LYS H 1 169 ? -72.803 -69.261 8.333 1.00 48.53 240 LYS H O 1
ATOM 28111 N N . ALA H 1 170 ? -73.698 -67.180 8.215 1.00 43.30 241 ALA H N 1
ATOM 28112 C CA . ALA H 1 170 ? -73.929 -67.223 6.776 1.00 48.71 241 ALA H CA 1
ATOM 28113 C C . ALA H 1 170 ? -72.629 -67.093 5.941 1.00 50.96 241 ALA H C 1
ATOM 28114 O O . ALA H 1 170 ? -72.665 -67.232 4.710 1.00 52.94 241 ALA H O 1
ATOM 28121 N N . GLY H 1 171 ? -71.495 -66.823 6.599 1.00 45.41 242 GLY H N 1
ATOM 28122 C CA . GLY H 1 171 ? -70.208 -66.701 5.916 1.00 40.60 242 GLY H CA 1
ATOM 28123 C C . GLY H 1 171 ? -69.908 -65.296 5.402 1.00 43.45 242 GLY H C 1
ATOM 28124 O O . GLY H 1 171 ? -68.923 -65.067 4.688 1.00 34.00 242 GLY H O 1
ATOM 28128 N N . THR H 1 172 ? -70.741 -64.345 5.813 1.00 44.25 243 THR H N 1
ATOM 28129 C CA . THR H 1 172 ? -70.688 -62.984 5.307 1.00 33.34 243 THR H CA 1
ATOM 28130 C C . THR H 1 172 ? -70.128 -61.994 6.358 1.00 34.12 243 THR H C 1
ATOM 28131 O O . THR H 1 172 ? -69.821 -62.368 7.486 1.00 39.23 243 THR H O 1
ATOM 28142 N N . ARG H 1 173 ? -69.968 -60.743 5.943 1.00 28.38 244 ARG H N 1
ATOM 28143 C CA . ARG H 1 173 ? -69.617 -59.626 6.801 1.00 27.21 244 ARG H CA 1
ATOM 28144 C C . ARG H 1 173 ? -70.484 -58.486 6.319 1.00 27.00 244 ARG H C 1
ATOM 28145 O O . ARG H 1 173 ? -70.019 -57.670 5.549 1.00 25.23 244 ARG H O 1
ATOM 28166 N N . PRO H 1 174 ? -71.744 -58.417 6.768 1.00 27.19 245 PRO H N 1
ATOM 28167 C CA . PRO H 1 174 ? -72.664 -57.400 6.244 1.00 23.57 245 PRO H CA 1
ATOM 28168 C C . PRO H 1 174 ? -72.146 -55.984 6.408 1.00 24.75 245 PRO H C 1
ATOM 28169 O O . PRO H 1 174 ? -71.538 -55.636 7.421 1.00 29.22 245 PRO H O 1
ATOM 28180 N N . PHE H 1 175 ? -72.406 -55.165 5.401 1.00 29.43 246 PHE H N 1
ATOM 28181 C CA . PHE H 1 175 ? -71.951 -53.781 5.425 1.00 28.34 246 PHE H CA 1
ATOM 28182 C C . PHE H 1 175 ? -72.907 -52.813 4.717 1.00 26.42 246 PHE H C 1
ATOM 28183 O O . PHE H 1 175 ? -73.937 -53.231 4.181 1.00 32.48 246 PHE H O 1
ATOM 28200 N N . VAL H 1 176 ? -72.576 -51.524 4.746 1.00 21.99 247 VAL H N 1
ATOM 28201 C CA . VAL H 1 176 ? -73.251 -50.551 3.913 1.00 21.89 247 VAL H CA 1
ATOM 28202 C C . VAL H 1 176 ? -72.220 -49.850 3.061 1.00 22.08 247 VAL H C 1
ATOM 28203 O O . VAL H 1 176 ? -71.023 -49.829 3.391 1.00 19.17 247 VAL H O 1
ATOM 28216 N N . HIS H 1 177 ? -72.687 -49.351 1.919 1.00 25.92 248 HIS H N 1
ATOM 28217 C CA . HIS H 1 177 ? -71.838 -48.640 0.975 1.00 21.40 248 HIS H CA 1
ATOM 28218 C C . HIS H 1 177 ? -72.492 -47.316 0.660 1.00 21.98 248 HIS H C 1
ATOM 28219 O O . HIS H 1 177 ? -73.709 -47.236 0.479 1.00 20.41 248 HIS H O 1
ATOM 28234 N N . TYR H 1 178 ? -71.689 -46.266 0.611 1.00 19.35 249 TYR H N 1
ATOM 28235 C CA . TYR H 1 178 ? -72.226 -44.977 0.182 1.00 17.45 249 TYR H CA 1
ATOM 28236 C C . TYR H 1 178 ? -71.089 -44.077 -0.268 1.00 18.77 249 TYR H C 1
ATOM 28237 O O . TYR H 1 178 ? -69.947 -44.231 0.175 1.00 25.53 249 TYR H O 1
ATOM 28255 N N . PRO H 1 179 ? -71.389 -43.134 -1.155 1.00 17.64 250 PRO H N 1
ATOM 28256 C CA . PRO H 1 179 ? -70.409 -42.129 -1.572 1.00 22.42 250 PRO H CA 1
ATOM 28257 C C . PRO H 1 179 ? -70.260 -41.017 -0.546 1.00 20.30 250 PRO H C 1
ATOM 28258 O O . PRO H 1 179 ? -71.284 -40.448 -0.159 1.00 20.82 250 PRO H O 1
ATOM 28269 N N . GLY H 1 180 ? -69.031 -40.710 -0.126 1.00 19.75 251 GLY H N 1
ATOM 28270 C CA . GLY H 1 180 ? -68.793 -39.664 0.860 1.00 23.47 251 GLY H CA 1
ATOM 28271 C C . GLY H 1 180 ? -67.410 -39.061 0.761 1.00 24.85 251 GLY H C 1
ATOM 28272 O O . GLY H 1 180 ? -66.737 -39.196 -0.260 1.00 26.35 251 GLY H O 1
ATOM 28276 N N . SER H 1 181 ? -66.963 -38.430 1.842 1.00 30.00 252 SER H N 1
ATOM 28277 C CA . SER H 1 181 ? -65.706 -37.673 1.845 1.00 33.16 252 SER H CA 1
ATOM 28278 C C . SER H 1 181 ? -64.709 -38.190 2.876 1.00 34.38 252 SER H C 1
ATOM 28279 O O . SER H 1 181 ? -65.051 -39.017 3.737 1.00 32.80 252 SER H O 1
ATOM 28287 N N . LEU H 1 182 ? -63.482 -37.682 2.809 1.00 26.33 253 LEU H N 1
ATOM 28288 C CA . LEU H 1 182 ? -62.597 -37.769 3.950 1.00 32.39 253 LEU H CA 1
ATOM 28289 C C . LEU H 1 182 ? -63.258 -37.022 5.104 1.00 36.58 253 LEU H C 1
ATOM 28290 O O . LEU H 1 182 ? -63.924 -36.011 4.871 1.00 35.44 253 LEU H O 1
ATOM 28306 N N . THR H 1 183 ? -63.088 -37.515 6.332 1.00 28.11 254 THR H N 1
ATOM 28307 C CA . THR H 1 183 ? -63.742 -36.929 7.497 1.00 28.29 254 THR H CA 1
ATOM 28308 C C . THR H 1 183 ? -62.882 -35.903 8.235 1.00 30.04 254 THR H C 1
ATOM 28309 O O . THR H 1 183 ? -63.309 -35.357 9.251 1.00 32.49 254 THR H O 1
ATOM 28320 N N . THR H 1 184 ? -61.674 -35.673 7.726 1.00 29.74 255 THR H N 1
ATOM 28321 C CA . THR H 1 184 ? -60.760 -34.649 8.221 1.00 28.98 255 THR H CA 1
ATOM 28322 C C . THR H 1 184 ? -60.419 -33.712 7.073 1.00 36.92 255 THR H C 1
ATOM 28323 O O . THR H 1 184 ? -60.508 -34.109 5.911 1.00 35.63 255 THR H O 1
ATOM 28334 N N . PRO H 1 185 ? -60.038 -32.458 7.380 1.00 42.76 256 PRO H N 1
ATOM 28335 C CA . PRO H 1 185 ? -59.642 -31.576 6.273 1.00 38.95 256 PRO H CA 1
ATOM 28336 C C . PRO H 1 185 ? -58.589 -32.248 5.369 1.00 38.98 256 PRO H C 1
ATOM 28337 O O . PRO H 1 185 ? -57.775 -33.057 5.844 1.00 34.38 256 PRO H O 1
ATOM 28348 N N . PRO H 1 186 ? -58.630 -31.956 4.059 1.00 39.02 257 PRO H N 1
ATOM 28349 C CA . PRO H 1 186 ? -59.557 -31.055 3.364 1.00 35.00 257 PRO H CA 1
ATOM 28350 C C . PRO H 1 186 ? -60.912 -31.675 2.988 1.00 39.15 257 PRO H C 1
ATOM 28351 O O . PRO H 1 186 ? -61.596 -31.122 2.129 1.00 37.33 257 PRO H O 1
ATOM 28362 N N . CYS H 1 187 ? -61.307 -32.770 3.636 1.00 44.11 258 CYS H N 1
ATOM 28363 C CA . CYS H 1 187 ? -62.635 -33.374 3.421 1.00 37.44 258 CYS H CA 1
ATOM 28364 C C . CYS H 1 187 ? -62.904 -33.640 1.938 1.00 37.69 258 CYS H C 1
ATOM 28365 O O . CYS H 1 187 ? -64.031 -33.480 1.436 1.00 33.70 258 CYS H O 1
ATOM 28372 N N . SER H 1 188 ? -61.853 -34.042 1.240 1.00 35.98 259 SER H N 1
ATOM 28373 C CA . SER H 1 188 ? -61.949 -34.324 -0.181 1.00 27.08 259 SER H CA 1
ATOM 28374 C C . SER H 1 188 ? -63.100 -35.336 -0.475 1.00 34.81 259 SER H C 1
ATOM 28375 O O . SER H 1 188 ? -63.224 -36.357 0.214 1.00 34.58 259 SER H O 1
ATOM 28383 N N . GLU H 1 189 ? -63.960 -35.047 -1.463 1.00 33.95 260 GLU H N 1
ATOM 28384 C CA . GLU H 1 189 ? -65.078 -35.953 -1.801 1.00 28.01 260 GLU H CA 1
ATOM 28385 C C . GLU H 1 189 ? -64.668 -36.981 -2.864 1.00 22.91 260 GLU H C 1
ATOM 28386 O O . GLU H 1 189 ? -63.512 -37.004 -3.297 1.00 21.77 260 GLU H O 1
ATOM 28398 N N . GLY H 1 190 ? -65.580 -37.882 -3.217 1.00 19.81 261 GLY H N 1
ATOM 28399 C CA . GLY H 1 190 ? -65.252 -38.943 -4.156 1.00 19.34 261 GLY H CA 1
ATOM 28400 C C . GLY H 1 190 ? -64.714 -40.171 -3.447 1.00 27.13 261 GLY H C 1
ATOM 28401 O O . GLY H 1 190 ? -63.988 -40.975 -4.015 1.00 29.89 261 GLY H O 1
ATOM 28405 N N . VAL H 1 191 ? -65.089 -40.329 -2.185 1.00 32.32 262 VAL H N 1
ATOM 28406 C CA . VAL H 1 191 ? -64.612 -41.447 -1.385 1.00 25.76 262 VAL H CA 1
ATOM 28407 C C . VAL H 1 191 ? -65.684 -42.509 -1.281 1.00 26.11 262 VAL H C 1
ATOM 28408 O O . VAL H 1 191 ? -66.765 -42.242 -0.749 1.00 28.65 262 VAL H O 1
ATOM 28421 N N . ASP H 1 192 ? -65.392 -43.720 -1.746 1.00 26.39 263 ASP H N 1
ATOM 28422 C CA . ASP H 1 192 ? -66.317 -44.830 -1.528 1.00 29.83 263 ASP H CA 1
ATOM 28423 C C . ASP H 1 192 ? -66.202 -45.322 -0.065 1.00 23.35 263 ASP H C 1
ATOM 28424 O O . ASP H 1 192 ? -65.122 -45.763 0.349 1.00 21.93 263 ASP H O 1
ATOM 28433 N N . TRP H 1 193 ? -67.290 -45.225 0.709 1.00 15.41 264 TRP H N 1
ATOM 28434 C CA . TRP H 1 193 ? -67.285 -45.711 2.110 1.00 25.93 264 TRP H CA 1
ATOM 28435 C C . TRP H 1 193 ? -68.015 -47.023 2.257 1.00 20.64 264 TRP H C 1
ATOM 28436 O O . TRP H 1 193 ? -69.178 -47.130 1.856 1.00 25.64 264 TRP H O 1
ATOM 28457 N N . PHE H 1 194 ? -67.317 -48.007 2.824 1.00 19.41 265 PHE H N 1
ATOM 28458 C CA . PHE H 1 194 ? -67.926 -49.269 3.246 1.00 22.75 265 PHE H CA 1
ATOM 28459 C C . PHE H 1 194 ? -67.863 -49.357 4.794 1.00 29.52 265 PHE H C 1
ATOM 28460 O O . PHE H 1 194 ? -66.782 -49.407 5.392 1.00 27.10 265 PHE H O 1
ATOM 28477 N N . VAL H 1 195 ? -69.016 -49.372 5.435 1.00 20.04 266 VAL H N 1
ATOM 28478 C CA . VAL H 1 195 ? -69.043 -49.369 6.872 1.00 23.22 266 VAL H CA 1
ATOM 28479 C C . VAL H 1 195 ? -69.674 -50.671 7.302 1.00 28.30 266 VAL H C 1
ATOM 28480 O O . VAL H 1 195 ? -70.780 -50.992 6.872 1.00 22.11 266 VAL H O 1
ATOM 28493 N N . PHE H 1 196 ? -68.957 -51.419 8.142 1.00 25.40 267 PHE H N 1
ATOM 28494 C CA . PHE H 1 196 ? -69.353 -52.770 8.455 1.00 23.94 267 PHE H CA 1
ATOM 28495 C C . PHE H 1 196 ? -70.383 -52.736 9.548 1.00 27.40 267 PHE H C 1
ATOM 28496 O O . PHE H 1 196 ? -70.358 -51.853 10.386 1.00 29.00 267 PHE H O 1
ATOM 28513 N N . MET H 1 197 ? -71.317 -53.679 9.507 1.00 31.42 268 MET H N 1
ATOM 28514 C CA . MET H 1 197 ? -72.446 -53.670 10.432 1.00 33.06 268 MET H CA 1
ATOM 28515 C C . MET H 1 197 ? -72.135 -54.300 11.764 1.00 26.83 268 MET H C 1
ATOM 28516 O O . MET H 1 197 ? -72.699 -53.907 12.776 1.00 28.10 268 MET H O 1
ATOM 28530 N N . GLN H 1 198 ? -71.262 -55.300 11.741 1.00 33.20 269 GLN H N 1
ATOM 28531 C CA . GLN H 1 198 ? -70.875 -56.048 12.934 1.00 29.93 269 GLN H CA 1
ATOM 28532 C C . GLN H 1 198 ? -69.667 -55.405 13.602 1.00 28.09 269 GLN H C 1
ATOM 28533 O O . GLN H 1 198 ? -68.592 -55.316 12.998 1.00 23.12 269 GLN H O 1
ATOM 28547 N N . PRO H 1 199 ? -69.820 -54.993 14.863 1.00 26.51 270 PRO H N 1
ATOM 28548 C CA . PRO H 1 199 ? -68.671 -54.434 15.570 1.00 30.36 270 PRO H CA 1
ATOM 28549 C C . PRO H 1 199 ? -67.732 -55.531 16.043 1.00 26.77 270 PRO H C 1
ATOM 28550 O O . PRO H 1 199 ? -68.200 -56.655 16.198 1.00 24.51 270 PRO H O 1
ATOM 28561 N N . ILE H 1 200 ? -66.445 -55.213 16.218 1.00 25.84 271 ILE H N 1
ATOM 28562 C CA . ILE H 1 200 ? -65.509 -56.082 16.936 1.00 25.71 271 ILE H CA 1
ATOM 28563 C C . ILE H 1 200 ? -65.439 -55.658 18.404 1.00 24.30 271 ILE H C 1
ATOM 28564 O O . ILE H 1 200 ? -65.364 -54.457 18.738 1.00 28.33 271 ILE H O 1
ATOM 28580 N N . LYS H 1 201 ? -65.506 -56.630 19.300 1.00 31.25 272 LYS H N 1
ATOM 28581 C CA . LYS H 1 201 ? -65.300 -56.340 20.722 1.00 25.36 272 LYS H CA 1
ATOM 28582 C C . LYS H 1 201 ? -63.800 -56.116 20.970 1.00 24.80 272 LYS H C 1
ATOM 28583 O O . LYS H 1 201 ? -62.949 -56.674 20.266 1.00 33.39 272 LYS H O 1
ATOM 28602 N N . VAL H 1 202 ? -63.471 -55.227 21.895 1.00 28.98 273 VAL H N 1
ATOM 28603 C CA . VAL H 1 202 ? -62.092 -55.150 22.409 1.00 38.21 273 VAL H CA 1
ATOM 28604 C C . VAL H 1 202 ? -62.122 -54.889 23.906 1.00 25.62 273 VAL H C 1
ATOM 28605 O O . VAL H 1 202 ? -63.137 -54.432 24.421 1.00 24.15 273 VAL H O 1
ATOM 28618 N N . PRO H 1 203 ? -61.027 -55.221 24.603 1.00 30.59 274 PRO H N 1
ATOM 28619 C CA . PRO H 1 203 ? -60.862 -54.898 26.029 1.00 33.72 274 PRO H CA 1
ATOM 28620 C C . PRO H 1 203 ? -60.887 -53.388 26.303 1.00 33.40 274 PRO H C 1
ATOM 28621 O O . PRO H 1 203 ? -60.226 -52.607 25.602 1.00 31.33 274 PRO H O 1
ATOM 28632 N N . ASP H 1 204 ? -61.646 -52.998 27.319 1.00 25.41 275 ASP H N 1
ATOM 28633 C CA . ASP H 1 204 ? -61.809 -51.594 27.700 1.00 26.48 275 ASP H CA 1
ATOM 28634 C C . ASP H 1 204 ? -60.509 -50.850 27.878 1.00 26.58 275 ASP H C 1
ATOM 28635 O O . ASP H 1 204 ? -60.409 -49.638 27.568 1.00 23.75 275 ASP H O 1
ATOM 28644 N N . SER H 1 205 ? -59.498 -51.564 28.355 1.00 27.44 276 SER H N 1
ATOM 28645 C CA . SER H 1 205 ? -58.201 -50.936 28.460 1.00 29.62 276 SER H CA 1
ATOM 28646 C C . SER H 1 205 ? -57.776 -50.398 27.072 1.00 22.43 276 SER H C 1
ATOM 28647 O O . SER H 1 205 ? -57.307 -49.273 26.978 1.00 21.75 276 SER H O 1
ATOM 28655 N N . GLN H 1 206 ? -57.980 -51.133 25.985 1.00 26.54 277 GLN H N 1
ATOM 28656 C CA . GLN H 1 206 ? -57.460 -50.619 24.694 1.00 29.66 277 GLN H CA 1
ATOM 28657 C C . GLN H 1 206 ? -58.140 -49.330 24.282 1.00 22.61 277 GLN H C 1
ATOM 28658 O O . GLN H 1 206 ? -57.497 -48.389 23.796 1.00 18.28 277 GLN H O 1
ATOM 28672 N N . ILE H 1 207 ? -59.441 -49.288 24.536 1.00 20.52 278 ILE H N 1
ATOM 28673 C CA . ILE H 1 207 ? -60.233 -48.121 24.244 1.00 19.59 278 ILE H CA 1
ATOM 28674 C C . ILE H 1 207 ? -59.721 -46.903 25.026 1.00 22.78 278 ILE H C 1
ATOM 28675 O O . ILE H 1 207 ? -59.455 -45.826 24.426 1.00 24.12 278 ILE H O 1
ATOM 28691 N N . LEU H 1 208 ? -59.558 -47.061 26.344 1.00 23.52 279 LEU H N 1
ATOM 28692 C CA . LEU H 1 208 ? -59.065 -45.937 27.147 1.00 22.25 2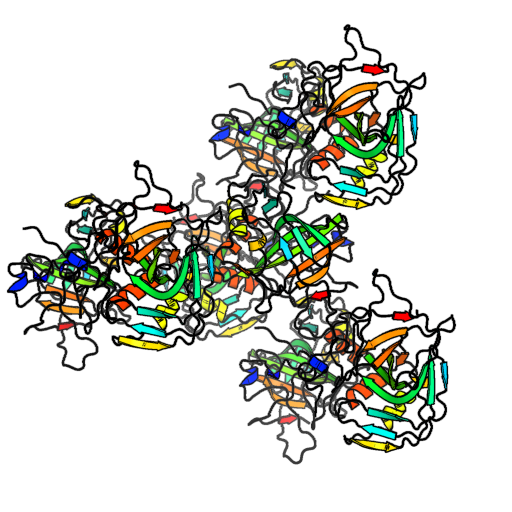79 LEU H CA 1
ATOM 28693 C C . LEU H 1 208 ? -57.642 -45.530 26.750 1.00 26.37 279 LEU H C 1
ATOM 28694 O O . LEU H 1 208 ? -57.378 -44.331 26.598 1.00 26.09 279 LEU H O 1
ATOM 28710 N N . ASP H 1 209 ? -56.743 -46.508 26.574 1.00 21.43 280 ASP H N 1
ATOM 28711 C CA . ASP H 1 209 ? -55.401 -46.239 26.020 1.00 26.35 280 ASP H CA 1
ATOM 28712 C C . ASP H 1 209 ? -55.445 -45.359 24.752 1.00 25.04 280 ASP H C 1
ATOM 28713 O O . ASP H 1 209 ? -54.737 -44.353 24.676 1.00 22.10 280 ASP H O 1
ATOM 28722 N N . PHE H 1 210 ? -56.247 -45.742 23.752 1.00 24.07 281 PHE H N 1
ATOM 28723 C CA . PHE H 1 210 ? -56.372 -44.896 22.577 1.00 21.50 281 PHE H CA 1
ATOM 28724 C C . PHE H 1 210 ? -56.817 -43.486 22.967 1.00 23.04 281 PHE H C 1
ATOM 28725 O O . PHE H 1 210 ? -56.158 -42.518 22.625 1.00 20.39 281 PHE H O 1
ATOM 28742 N N . MET H 1 211 ? -57.940 -43.377 23.678 1.00 26.94 282 MET H N 1
ATOM 28743 C CA . MET H 1 211 ? -58.438 -42.073 24.152 1.00 24.82 282 MET H CA 1
ATOM 28744 C C . MET H 1 211 ? -57.362 -41.269 24.904 1.00 25.04 282 MET H C 1
ATOM 28745 O O . MET H 1 211 ? -57.295 -40.022 24.839 1.00 19.85 282 MET H O 1
ATOM 28759 N N . ARG H 1 212 ? -56.494 -42.005 25.576 1.00 19.94 283 ARG H N 1
ATOM 28760 C CA . ARG H 1 212 ? -55.391 -41.425 26.308 1.00 22.85 283 ARG H CA 1
ATOM 28761 C C . ARG H 1 212 ? -54.310 -40.976 25.343 1.00 20.22 283 ARG H C 1
ATOM 28762 O O . ARG H 1 212 ? -53.644 -39.971 25.572 1.00 21.53 283 ARG H O 1
ATOM 28783 N N . PHE H 1 213 ? -54.152 -41.710 24.247 1.00 27.10 284 PHE H N 1
ATOM 28784 C CA . PHE H 1 213 ? -53.222 -41.310 23.175 1.00 24.37 284 PHE H CA 1
ATOM 28785 C C . PHE H 1 213 ? -53.697 -40.072 22.466 1.00 19.87 284 PHE H C 1
ATOM 28786 O O . PHE H 1 213 ? -52.945 -39.128 22.288 1.00 28.52 284 PHE H O 1
ATOM 28803 N N . VAL H 1 214 ? -54.955 -40.070 22.078 1.00 20.28 285 VAL H N 1
ATOM 28804 C CA . VAL H 1 214 ? -55.573 -38.885 21.509 1.00 23.55 285 VAL H CA 1
ATOM 28805 C C . VAL H 1 214 ? -55.301 -37.717 22.447 1.00 25.43 285 VAL H C 1
ATOM 28806 O O . VAL H 1 214 ? -54.863 -36.650 22.011 1.00 28.45 285 VAL H O 1
ATOM 28819 N N . GLY H 1 215 ? -55.498 -37.947 23.748 1.00 31.64 286 GLY H N 1
ATOM 28820 C CA . GLY H 1 215 ? -55.242 -36.933 24.763 1.00 26.64 286 GLY H CA 1
ATOM 28821 C C . GLY H 1 215 ? -53.795 -36.489 24.977 1.00 27.66 286 GLY H C 1
ATOM 28822 O O . GLY H 1 215 ? -53.517 -35.743 25.899 1.00 34.62 286 GLY H O 1
ATOM 28826 N N . ASP H 1 216 ? -52.873 -36.893 24.115 1.00 35.82 287 ASP H N 1
ATOM 28827 C CA . ASP H 1 216 ? -51.473 -36.482 24.257 1.00 40.98 287 ASP H CA 1
ATOM 28828 C C . ASP H 1 216 ? -50.904 -37.060 25.537 1.00 31.42 287 ASP H C 1
ATOM 28829 O O . ASP H 1 216 ? -49.984 -36.528 26.112 1.00 33.16 287 ASP H O 1
ATOM 28838 N N . ASN H 1 217 ? -51.474 -38.165 25.978 1.00 36.70 288 ASN H N 1
ATOM 28839 C CA . ASN H 1 217 ? -50.927 -38.891 27.105 1.00 37.44 288 ASN H CA 1
ATOM 28840 C C . ASN H 1 217 ? -50.923 -38.057 28.413 1.00 30.38 288 ASN H C 1
ATOM 28841 O O . ASN H 1 217 ? -50.155 -38.323 29.327 1.00 49.14 288 ASN H O 1
ATOM 28852 N N . LYS H 1 218 ? -51.794 -37.060 28.492 1.00 22.11 289 LYS H N 1
ATOM 28853 C CA . LYS H 1 218 ? -51.982 -36.282 29.715 1.00 33.26 289 LYS H CA 1
ATOM 28854 C C . LYS H 1 218 ? -53.459 -36.116 30.065 1.00 31.71 289 LYS H C 1
ATOM 28855 O O . LYS H 1 218 ? -53.795 -35.543 31.091 1.00 25.76 289 LYS H O 1
ATOM 28874 N N . THR H 1 219 ? -54.333 -36.558 29.169 1.00 25.82 290 THR H N 1
ATOM 28875 C CA . THR H 1 219 ? -55.758 -36.580 29.434 1.00 25.36 290 THR H CA 1
ATOM 28876 C C . THR H 1 219 ? -56.458 -37.634 28.550 1.00 32.32 290 THR H C 1
ATOM 28877 O O . THR H 1 219 ? -55.793 -38.448 27.887 1.00 24.34 290 THR H O 1
ATOM 28888 N N . TYR H 1 220 ? -57.794 -37.613 28.559 1.00 29.23 291 TYR H N 1
ATOM 28889 C CA . TYR H 1 220 ? -58.595 -38.503 27.736 1.00 19.04 291 TYR H CA 1
ATOM 28890 C C . TYR H 1 220 ? -59.410 -37.633 26.814 1.00 29.51 291 TYR H C 1
ATOM 28891 O O . TYR H 1 220 ? -60.166 -36.783 27.277 1.00 31.25 291 TYR H O 1
ATOM 28909 N N . ALA H 1 221 ? -59.225 -37.833 25.505 1.00 29.96 292 ALA H N 1
ATOM 28910 C CA . ALA H 1 221 ? -59.788 -36.944 24.494 1.00 26.90 292 ALA H CA 1
ATOM 28911 C C . ALA H 1 221 ? -60.463 -37.704 23.326 1.00 30.86 292 ALA H C 1
ATOM 28912 O O . ALA H 1 221 ? -60.391 -38.939 23.239 1.00 26.14 292 ALA H O 1
ATOM 28919 N N . THR H 1 222 ? -61.134 -36.942 22.459 1.00 27.81 293 THR H N 1
ATOM 28920 C CA . THR H 1 222 ? -61.857 -37.467 21.301 1.00 28.58 293 THR H CA 1
ATOM 28921 C C . THR H 1 222 ? -61.198 -36.987 20.023 1.00 24.48 293 THR H C 1
ATOM 28922 O O . THR H 1 222 ? -60.371 -36.070 20.054 1.00 25.93 293 THR H O 1
ATOM 28933 N N . ASN H 1 223 ? -61.533 -37.681 18.943 1.00 33.56 294 ASN H N 1
ATOM 28934 C CA . ASN H 1 223 ? -61.200 -37.300 17.526 1.00 31.95 294 ASN H CA 1
ATOM 28935 C C . ASN H 1 223 ? -62.223 -37.684 16.467 1.00 33.60 294 ASN H C 1
ATOM 28936 O O . ASN H 1 223 ? -61.952 -38.405 15.530 1.00 32.09 294 ASN H O 1
ATOM 28947 N N . THR H 1 224 ? -63.407 -37.145 16.605 1.00 34.18 295 THR H N 1
ATOM 28948 C CA . THR H 1 224 ? -64.501 -37.513 15.774 1.00 28.09 295 THR H CA 1
ATOM 28949 C C . THR H 1 224 ? -65.255 -36.295 15.310 1.00 26.24 295 THR H C 1
ATOM 28950 O O . THR H 1 224 ? -65.507 -35.419 16.057 1.00 36.15 295 THR H O 1
ATOM 28961 N N . ARG H 1 225 ? -65.653 -36.283 14.060 1.00 26.46 296 ARG H N 1
ATOM 28962 C CA . ARG H 1 225 ? -66.359 -35.178 13.480 1.00 25.88 296 ARG H CA 1
ATOM 28963 C C . ARG H 1 225 ? -67.818 -35.379 13.571 1.00 20.42 296 ARG H C 1
ATOM 28964 O O . ARG H 1 225 ? -68.283 -36.462 13.636 1.00 18.28 296 ARG H O 1
ATOM 28985 N N . PRO H 1 226 ? -68.550 -34.294 13.616 1.00 21.32 297 PRO H N 1
ATOM 28986 C CA . PRO H 1 226 ? -69.987 -34.543 13.759 1.00 23.92 297 PRO H CA 1
ATOM 28987 C C . PRO H 1 226 ? -70.654 -35.076 12.477 1.00 24.06 297 PRO H C 1
ATOM 28988 O O . PRO H 1 226 ? -70.157 -34.893 11.388 1.00 22.65 297 PRO H O 1
ATOM 28999 N N . LEU H 1 227 ? -71.787 -35.734 12.649 1.00 21.40 298 LEU H N 1
ATOM 29000 C CA . LEU H 1 227 ? -72.523 -36.322 11.571 1.00 19.37 298 LEU H CA 1
ATOM 29001 C C . LEU H 1 227 ? -72.940 -35.317 10.510 1.00 27.55 298 LEU H C 1
ATOM 29002 O O . LEU H 1 227 ? -73.335 -34.203 10.829 1.00 25.45 298 LEU H O 1
ATOM 29018 N N . GLN H 1 228 ? -72.922 -35.756 9.249 1.00 31.56 299 GLN H N 1
ATOM 29019 C CA . GLN H 1 228 ? -73.178 -34.873 8.120 1.00 27.64 299 GLN H CA 1
ATOM 29020 C C . GLN H 1 228 ? -74.518 -35.184 7.421 1.00 27.41 299 GLN H C 1
ATOM 29021 O O . GLN H 1 228 ? -75.028 -36.312 7.515 1.00 30.08 299 GLN H O 1
ATOM 29035 N N . LEU H 1 229 ? -75.083 -34.176 6.745 1.00 29.42 300 LEU H N 1
ATOM 29036 C CA . LEU H 1 229 ? -76.295 -34.345 5.926 1.00 35.44 300 LEU H CA 1
ATOM 29037 C C . LEU H 1 229 ? -76.106 -35.383 4.829 1.00 33.44 300 LEU H C 1
ATOM 29038 O O . LEU H 1 229 ? -75.109 -35.363 4.102 1.00 35.59 300 LEU H O 1
ATOM 29054 N N . LEU H 1 230 ? -77.062 -36.295 4.720 1.00 26.29 301 LEU H N 1
ATOM 29055 C CA . LEU H 1 230 ? -77.035 -37.292 3.673 1.00 28.49 301 LEU H CA 1
ATOM 29056 C C . LEU H 1 230 ? -77.287 -36.580 2.356 1.00 38.72 301 LEU H C 1
ATOM 29057 O O . LEU H 1 230 ? -76.763 -36.980 1.299 1.00 33.81 301 LEU H O 1
ATOM 29073 N N . ASN H 1 231 ? -78.095 -35.521 2.445 1.00 34.99 302 ASN H N 1
ATOM 29074 C CA . ASN H 1 231 ? -78.516 -34.736 1.284 1.00 32.42 302 ASN H CA 1
ATOM 29075 C C . ASN H 1 231 ? -79.115 -35.614 0.178 1.00 35.64 302 ASN H C 1
ATOM 29076 O O . ASN H 1 231 ? -79.964 -36.467 0.463 1.00 33.77 302 ASN H O 1
ATOM 29087 N N . SER H 1 232 ? -78.684 -35.441 -1.068 1.00 40.29 303 SER H N 1
ATOM 29088 C CA . SER H 1 232 ? -79.350 -36.137 -2.179 1.00 36.49 303 SER H CA 1
ATOM 29089 C C . SER H 1 232 ? -78.986 -37.637 -2.270 1.00 32.68 303 SER H C 1
ATOM 29090 O O . SER H 1 232 ? -79.634 -38.395 -3.004 1.00 41.54 303 SER H O 1
ATOM 29098 N N . ARG H 1 233 ? -77.995 -38.075 -1.492 1.00 33.29 304 ARG H N 1
ATOM 29099 C CA . ARG H 1 233 ? -77.459 -39.425 -1.635 1.00 22.87 304 ARG H CA 1
ATOM 29100 C C . ARG H 1 233 ? -78.406 -40.442 -1.082 1.00 23.89 304 ARG H C 1
ATOM 29101 O O . ARG H 1 233 ? -79.452 -40.109 -0.563 1.00 31.37 304 ARG H O 1
ATOM 29122 N N . LEU H 1 234 ? -78.002 -41.696 -1.171 1.00 24.80 305 LEU H N 1
ATOM 29123 C CA . LEU H 1 234 ? -78.724 -42.794 -0.557 1.00 24.44 305 LEU H CA 1
ATOM 29124 C C . LEU H 1 234 ? -77.665 -43.787 -0.083 1.00 27.51 305 LEU H C 1
ATOM 29125 O O . LEU H 1 234 ? -76.543 -43.774 -0.584 1.00 37.50 305 LEU H O 1
ATOM 29141 N N . VAL H 1 235 ? -78.018 -44.649 0.855 1.00 22.39 306 VAL H N 1
ATOM 29142 C CA . VAL H 1 235 ? -77.086 -45.606 1.425 1.00 27.34 306 VAL H CA 1
ATOM 29143 C C . VAL H 1 235 ? -77.485 -46.953 0.879 1.00 24.27 306 VAL H C 1
ATOM 29144 O O . VAL H 1 235 ? -78.653 -47.335 0.951 1.00 23.49 306 VAL H O 1
ATOM 29157 N N . GLU H 1 236 ? -76.502 -47.668 0.337 1.00 34.96 307 GLU H N 1
ATOM 29158 C CA . GLU H 1 236 ? -76.695 -49.017 -0.213 1.00 31.54 307 GLU H CA 1
ATOM 29159 C C . GLU H 1 236 ? -76.379 -50.046 0.874 1.00 29.89 307 GLU H C 1
ATOM 29160 O O . GLU H 1 236 ? -75.351 -49.942 1.547 1.00 28.44 307 GLU H O 1
ATOM 29172 N N . TYR H 1 237 ? -77.246 -51.044 1.032 1.00 31.69 308 TYR H N 1
ATOM 29173 C CA . TYR H 1 237 ? -77.095 -52.048 2.084 1.00 25.62 308 TYR H CA 1
ATOM 29174 C C . TYR H 1 237 ? -76.732 -53.392 1.520 1.00 30.51 308 TYR H C 1
ATOM 29175 O O . TYR H 1 237 ? -77.445 -53.907 0.684 1.00 38.93 308 TYR H O 1
ATOM 29193 N N . GLU H 1 238 ? -75.632 -53.966 1.991 1.00 36.61 309 GLU H N 1
ATOM 29194 C CA . GLU H 1 238 ? -75.277 -55.337 1.661 1.00 33.05 309 GLU H CA 1
ATOM 29195 C C . GLU H 1 238 ? -75.410 -56.027 2.996 1.00 35.10 309 GLU H C 1
ATOM 29196 O O . GLU H 1 238 ? -74.411 -56.254 3.680 1.00 34.05 309 GLU H O 1
ATOM 29208 N N . LEU H 1 239 ? -76.657 -56.294 3.383 1.00 39.75 310 LEU H N 1
ATOM 29209 C CA . LEU H 1 239 ? -76.970 -57.078 4.576 1.00 41.57 310 LEU H CA 1
ATOM 29210 C C . LEU H 1 239 ? -77.236 -58.534 4.194 1.00 44.56 310 LEU H C 1
ATOM 29211 O O . LEU H 1 239 ? -76.886 -59.484 4.913 1.00 44.00 310 LEU H O 1
#

CATH classification: 3.10.200.10

Nearest PDB structures (foldseek):
  4xiw-assembly1_G  TM=1.004E+00  e=2.384E-52  Chlamydomonas reinhardtii
  8w7x-assembly1_B  TM=8.788E-01  e=8.141E-24  synthetic construct
  6im0-assembly1_A  TM=8.807E-01  e=1.358E-23  Persephonella marina EX-H1
  6eki-assembly1_D  TM=8.876E-01  e=2.464E-22  Persephonella marina
  4xz5-assembly2_D  TM=8.712E-01  e=2.464E-22  Hydrogenovibrio crunogenus XCL-2

Organism: Chlamydomonas reinhardtii (NCBI:txid3055)

Sequence (1903 aa):
AWNYGEVAGPPTWKGVCATGKRQSPINIPLNTSAPKVDAEMGEFDFAYGSFEKCDVLNTGHGTMQVNFPAGNLAFIGNMELELLQFHFHAPSEHAMDGRRYAMEAHLVHKNKSTGNLAVLGIMLEPGGLIKNPALSTALEVAPEVPLAKKPSPKGINPVMLLPKKSKAGTRPFVHYPGSLTTPPCSEGVDWFVFMQPIKVPDSQILDFMRFVGDNKTYATNTRPLQLLNSRLVEYELAWNYGEVAGPPTWKGVCATGKRQSPINIPLNTSAPKVDAEMGEFDFAYGSFEKCDVLNTGHGTMQVNFPAGNLAFIGNMELELLQFHFHAPSEHAMDGRRYAMEAHLVHKNKSTGNLAVLGIMLEPGGLIKNPALSTALEVAPEVPLAKKPSPKGINPVMLLPKKSKAGTRPFVHYPGSLTTPPCSEGVDWFVFMQPIKVPDSQILDFMRFVGDNKTYATNTRPLQLLNSRLVEYELMAAWNYGEVAGPPTWKGVCATGKRQSPINIPLNTSAPKVDAEMGEFDFAYGSFEKCDVLNTGHGTMQVNFPAGNLAFIGNMELELLQFHFHAPSEHAMDGRRYAMEAHLVHKNKSTGNLAVLGIMLEPGGLIKNPALSTALEVAPEVPLAKKPSPKGINPVMLLPKKSKAGTRPFVHYPGSLTTPPCSEGVDWFVFMQPIKVPDSQILDFMRRFVGDNKTYATNTRPLQLLNSRLVEYELAWNYGEVAGPPTWKGVCATGKRQSPINIPLNTSAPKVDAEMGEFDFAYGSFEKCDVLNTGHGTMQVNFPAGNLAFIGNMELELLQFHFHAPSEHAMDGRRYAMEAHLVHKNKSTGNLAVLGIMLEPGGLIKNPALSTALEVAPEVPLAKKPSPKGINPVMLLPKKSKAGTRPFVHYPGSLTTPPCSEGVDWFVFMQPIKVPDSQILDFMRFVGDNKTYATNTRPLQLLNSRLVEYELAAWNYGEVAGPPTWKGVCATGKRQSPINIPLNTSAPKVDAEMGEFDFAYGSFEKCDVLNTGHGTMQVNFPAGNLAFIGNMELELLQFHFHAPSEHAMDGRRYAMEAHLVHKNKSTGNLAVLGIMLEPGGLIKNPALSTALEVAPEVPLAKKPSPKGINPVMLLPKKSKAGTRPFVHYPGSLTTPPCSEGVDWFVFMQPIKVPDSQILDFMRFVGDNKTYATNTRPLQLLNSRLVEYELAAWNYGEVAGPPTWKGVCATGKRQSPINIPLNTSAPKVDAEMGEFDFAYGSFEKCDVLNTGHGTMQVNFPAGNLAFIGNMELELLQFHFHAPSEHAMDGRRYAMEAHLVHKNKSTGNLAVLGIMLEPGGLIKNPALSTALEVAPEVPLAKKPSPKGINPVMLLPKKSKAGTRPFVHYPGSLTTPPCSEGVDWFVFMQPIKVPDSQILDFMRFVGDNKTYATNTRPLQLLNSRLVEYELAAWNYGEVAGPPTWKGVCATGKRQSPINIPLNTSAPKVDAEMGEFDFAYGSFEKCDVLNTGHGTMQVNFPAGNLAFIGNMELELLQFHFHAPSEHAMDGRRYAMEAHLVHKNKSTGNLAVLGIMLEPGGLIKNPALSTALEVAPEVPLAKKPSPKGINPVMLLPKKSKAGTRPFVHYPGSLTTPPCSEGVDWFVFMQPIKVPDSQILDFMRFVGDNKTYATNTRPLQLLNSRLVEYELMAAWNYGEVAGPPTWKGVCATGKRQSPINIPLNTSAPKVDAEMGEFDFAYGSFEKCDVLNTGHGTMQVNFPAGNLAFIGNMELELLQFHFHAPSEHAMDGRRYAMEAHLVHKNKSTGNLAVLGIMLEPGGLIKNPALSTALEVAPEVPLAKKPSPKGINPVMLLPKKSKAGTRPFVHYPGSLTTPPCSEGVDWFVFMQPIKVPDSQILDFMRFVGDNKTYATNTRPLQLLNSRLVEYEL

Radius of gyration: 42.4 Å; Cα contacts (8 Å, |Δi|>4): 5182; chains: 8; bounding box: 119×115×88 Å

B-factor: mean 35.72, std 14.54, range [8.18, 124.04]

Solvent-accessible surface area: 78088 Å² total; per-residue (Å²): 158,63,84,16,25,135,24,44,7,10,101,102,12,176,39,62,10,69,96,23,148,110,5,0,0,2,46,0,37,54,142,56,126,54,123,91,62,87,15,150,37,41,68,12,87,33,52,22,26,58,172,28,175,6,47,0,34,12,18,36,62,14,10,0,34,0,49,25,63,76,49,0,36,0,74,4,28,161,45,51,1,16,2,66,30,0,24,0,3,0,6,0,0,0,0,13,58,36,130,32,54,0,0,0,0,3,0,11,0,77,8,103,76,78,48,80,61,0,3,0,0,0,0,0,52,37,46,12,168,139,106,11,68,1,0,10,4,0,31,116,14,7,7,103,22,32,46,27,115,110,100,11,116,110,28,3,30,0,40,58,0,6,3,149,130,54,218,86,39,33,33,26,0,0,27,0,28,1,0,44,8,35,31,85,0,45,61,45,5,47,4,1,0,0,24,96,22,21,138,0,14,24,46,1,0,4,67,0,0,40,23,6,0,60,64,46,6,18,13,25,1,9,6,52,68,48,138,59,68,122,24,89,7,49,12,21,108,162,55,88,15,33,140,23,42,5,10,105,92,14,164,50,61,8,75,103,19,140,105,4,0,0,1,18,0,39,41,103,35,27,16,23,63,11,51,12,72,48,36,67,9,88,32,51,17,24,57,101,33,119,4,16,0,28,17,16,18,22,17,10,0,32,0,9,1,33,82,46,0,36,0,69,2,45,153,40,57,0,30,2,3,24,1,28,0,4,0,8,0,0,0,0,11,44,4,89,33,52,2,0,0,0,3,0,11,0,26,3,112,72,79,10,78,12,1,3,0,0,0,0,0,52,39,53,16,113,117,102,15,70,2,0,10,12,1,34,105,10,8,15,96,22,5,47,41,83,94,99,7,104,116,25,4,35,0,37,59,0,4,2,143,121,44,217,91,35,33,27,23,0,0,22,0,47,1,0,21,9,39,19,37,0,36,48,42,3,43,4,0,0,0,28,90,19,23,133,0,15,21,49,3,1,4,70,0,5,44,28,20,1,71,65,25,0,19,9,28,1,11,8,55,41,36,97,47,60,115,14,42,14,47,10,27,113,44,20,84,47,58,16,37,101,15,44,6,10,102,87,10,176,44,64,10,73,95,19,141,104,3,0,0,1,30,0,24,47,63,32,34,15,16,46,12,46,11,74,41,41,72,10,88,39,54,24,30,57,175,15,185,3,46,0,37,11,29,35,54,12,9,0,35,0,46,23,53,85,47,0,38,0,74,5,24,166,51,51,0,17,2,67,28,0,26,0,3,0,7,0,0,0,0,14,24,2,20,17,54,0,0,0,0,4,0,12,0,89,5,107,71,72,43,80,62,0,4,0,0,0,0,0,36,38,50,15,172,144,127,13,59,2,0,27,8,0,34,138,20,9,1,128,100,82,136,34,113,112,98,10,134,123,28,4,38,0,58,72,0,14,1,170,120,47,218,88,36,36,33,30,0,0,22,0,51,1,0,46,8,38,26,89,0,48,44,46,2,44,3,4,0,0,26,95,20,22,138,0,17,21,36,2,0,4,71,0,0,60,20,16,7,115,66,93,34,14,29,27,0,9,6,51,14,40,86,46,60,100,13,42,8,48,15,31,117,143,65,85,10,29,131,26,38,6,12,106,91,12,172,51,60,11,79,107,19,145,72,4,0,0,0,51,0,38,83,138,59,119,59,135,86,71,85,11,144,32,39,64,15,93,39,49,13,54,55,40,100,174,3,56,0,28,8,20,36,65,15,9,0,33,0,46,18,52,79,46,0,33,0,67,1,53,156,39,61,0,21,1,70,26,0,25,0,2,0,7,0,0,0,0,12,46,31,135,30,48,2,0,0,0,2,0,14,0,82,12,117,109,79,34,78,50,2,3,0,0,0,0,0,48,39,48,12,104,122,119,14,73,2,0,10,16,0,31,130,19,13,4,134,102,69,136,34,122,116,102,9,115,124,23,3,38,0,48,76,0,11,2,188,118,51,223,89,34,32,38,33,0,0,26,0,48,1,0,47,7,34,29,86,0,44,70,52,4,39,4,0,0,0,32,94,19,22,135,0,16,24,49,4,0,3,72,0,3,49,19,12,3,99,61,106,34,20,28,25,1,10,5,57,66,48,140,71,67,89,10,106,16,41,24,19,144,147,110,51,86,13,34,103,11,37,5,8,101,101,12,178,48,60,11,77,114,22,124,104,5,0,0,2,55,0,50,45,144,58,126,64,135,85,69,87,10,154,33,37,74,6,90,31,43,15,65,44,41,112,180,3,48,0,28,10,25,28,33,16,10,0,35,0,38,20,57,73,41,0,44,0,73,2,40,164,42,64,0,29,1,63,30,0,25,0,2,0,7,0,0,0,0,13,46,30,138,27,46,2,0,0,0,2,0,10,0,99,10,131,101,91,26,65,50,1,4,0,0,0,0,0,56,43,47,14,172,149,130,16,56,1,0,24,2,0,32,137,14,7,13,45,33,45,24,8,76,93,91,10,126,100,9,0,36,0,43,62,0,3,2,149,115,52,220,86,36,32,35,28,0,0,23,0,50,1,0,42,8,39,29,86,0,46,48,28,5,30,2,0,0,0,17,92,21,21,145,0,14,24,49,5,1,4,69,0,4,44,20,21,8,62,14,34,14,17,19,24,0,13,6,41,78,42,141,72,63,103,22,84,18,42,18,19,110,152,103,46,82,13,31,132,17,52,9,10,108,96,15,177,44,58,9,79,94,20,132,105,5,0,0,2,52,0,41,53,138,52,122,59,133,81,80,80,10,147,32,40,67,11,87,33,44,14,52,54,45,119,164,2,49,0,22,13,18,37,36,16,10,0,38,0,37,21,51,79,41,0,36,0,74,1,35,155,32,52,0,28,2,73,29,1,23,0,4,0,4,0,0,0,0,6,46,40,107,33,49,0,0,0,0,3,0,13,0,67,0,107,66,64,49,60,50,0,3,0,0,0,0,0,43,40,46,9,129,60,118,13,66,1,0,21,11,0,30,137,19,4,16,99,107,88,141,32,146,108,92,6,134,124,7,1,33,0,49,93,0,12,3,175,116,41,177,76,38,31,33,31,0,0,20,0,53,0,0,41,8,37,30,92,0,45,44,21,4,24,4,0,0,0,32,94,22,20,140,0,12,24,27,2,0,5,73,0,1,56,14,14,3,105,67,111,20,19,23,26,1,18,7,55,72,48,136,57,64,116,17,122,12,55,15,18,114,130,100,46,39,14,20,78,23,41,8,10,104,80,14,165,49,59,9,78,95,19,136,107,4,0,0,1,21,0,42,57,138,46,122,55,137,71,67,76,9,146,46,36,64,10,82,38,47,13,49,50,43,98,176,0,44,0,34,12,31,37,56,19,12,0,35,0,39,18,51,81,43,0,41,0,72,2,45,148,24,54,0,26,2,76,31,0,23,0,5,0,8,0,0,0,0,10,32,1,71,19,23,3,0,0,0,2,0,12,0,75,0,121,64,68,53,59,46,0,2,0,0,0,1,0,40,40,46,14,181,124,116,8,66,2,0,10,5,0,28,111,10,5,11,91,103,83,134,36,108,98,91,9,122,125,26,1,36,0,45,86,0,13,2,173,116,46,216,82,44,34,30,25,0,0,15,0,51,0,0,45,8,33,28,91,0,49,42,22,4,19,3,0,0,0,30,86,30,23,137,0,18,24,44,1,1,4,71,0,4,46,17,14,4,110,70,104,25,17,27,27,1,10,8,58,25,42,80,54,58,109,20,111,13,43,16,22,128,89,76,77,29,10,11,4,58,23,41,7,12,85,91,14,173,45,62,10,73,96,16,134,111,4,0,0,1,21,0,41,40,151,54,123,56,134,67,76,92,13,155,33,36,69,10,82,33,48,12,57,59,50,110,180,4,58,0,32,11,24,38,53,16,9,1,35,0,47,26,51,72,38,0,35,0,67,2,46,153,52,51,0,28,1,70,29,0,24,0,2,0,9,0,1,0,0,16,40,1,90,10,45,1,0,0,0,3,0,12,0,73,4,110,80,64,48,57,55,0,2,0,0,0,0,0,48,35,44,14,122,84,117,16,75,1,0,20,6,0,31,102,14,9,25,97,100,88,135,36,137,110,93,12,114,111,21,2,32,0,43,80,0,14,2,140,119,47,178,83,36,33,34,30,0,0,21,0,55,0,0,43,8,36,29,95,0,53,41,27,4,27,3,4,0,0,28,68,23,20,134,0,17,22,42,1,0,4,68,0,3,44,13,12,3,105,40,55,24,19,27,34,1,16,7,44,17,38,78,48,50,113,20,121,13,58,13,33,128

Foldseek 3Di:
DDDPDDDPPQCVQDACSPVPPFADDAEDEDPDPDDFAAPPKDFKDWDFDAFFWWKWAAQLQQKIKTAGDWDTWIDISRWIWTFGIKIKFAFDQYHYPNHTAGMKMWTWTQTPVPRAIEIEIAHEHEDDPDAQVQLVQSLVQYDLDHGDIDIGPTGHGCCSQADAQDPVRHQKWKWWWHFDQDPVRHTPYIYIYTPDHHYHYPVSSQSSLCSSVSVPDGHTRYHHHDDCRPIHMHIGD/DDDDDDDPPQVPQDACSPVPDFADDAEDEDPDDDDAAAPPFDFKDWDADAFFWWKWFDAVQQKIKTAGDWDTWIATNHWIWTWGIKIKWAFDQYHYVPHTAGMKMWTWTAGPPPGFIEIEIAHEHEDDPDAQVQLVQNLVQYDLDHPDIHTGPTGHGCCSQADAADVVRHFKWKWWWYFDQDPVRHGPYIYIYTDDHHYHHVVSSQSSQCSSVSVPDGHTRYHHHDDCPPIHMHIDD/DPDDDPDDDPPQCPQDDCSPVPDFADDAEAEDPDPDDAAAPPWDFKDWFADAFFFWKWAAQVLQKIKIAGDWGTWIDISNWIWTWGIKIKFAFDQYHYNPHTAGMKIWGKTQGPVPRAIEIEIAHEHEPDDDALVQLVQNLVQHDLDHGDMDTRPTTHGCVSQADDADPVRHFKWKWWWHFDFDPVGDGRYIYIYTDDHHYHHVVSSQSSQCSSVSVPDGHTNYDHHHDNPPIHIHTHD/DDDPDDDDPQVPQDDCSPVPPQADDAEDEDPDPDDAAAPPWDAKDWAADQFFKWKWAAQLQQKIKIATDWDTWIAIRHWTWTFGIKIKFAWDQYHYPQHTAGMKIWGWTQTDPPRAIEIEIAHEHEDDPDAQVQLVQSLVQYDLDHGDMDIGNGTHGPCSQADAADVVRHFKWKWWWHFDQDPVRHTPYIYIYTPDHHYHHPVSSQSSLCSSVSVPDGHTRYDHHDDNPPIHIHIYD/DDDDPDDDDPQCVQDDCSPVPPFADDAEDEDPDPDDAAAPPKDFKDWFQDQFFKWKWWQAQQQKIKIAGDWRTWMDIRNWTWTWGIKIKWAFDAYHYVNHTAGMKMWGWTATPVPRAIEIEIAHEHADDDDAQQLLVQNLVQHDLDHGDMGIGNGGRGCCSQADAADPVGHFKWKWWWHFDQDPVRDTPYIYIYTPDHDYHHPVSSQSSQCSSVSVPDGHTRYHHHHDCPPIHMHIND/DDDDPDDDPPQVVQDACSPVPAFADDAEDEDPDPDDFAAPPWDAKDWDQDQQFKWKWEAQLQQKIKIAGDWDTWMAINHWIWTFGIKIKWAFDAYHYVPHTAGMKIWGWTQTPVQRAIEIEIAGEHAPDPDAQQLLVQSLVQYDLDHGDMGIRNGGRGCVSQADDQPPVRHQKWKWWWAFDNDPVRDTPYIYIYTPDHDYHHPVSSQSSQCSSVSVPDGHTRYHHHHDNPPIHMHIHD/DDDDPDDDDPQVPQDDCSPVPAFADDAEDEDPDPDDFAAPPFDAKDWDQDQQAKWKWAFAVQQKIKIATDWDTWMDIRNKIWTWGIKIKFAFDAYAYPPHTAGMKIWTWTQTPVPRFIEIEIAGEHEDDPDAQVQLVQSLVQHDLPHRDMDIRNGGHGCCSQADDADPVRHFKWKWWWHFDQDPVRDTRYIYIYTPHHHYHHVVSSQSSLCSSVSVPDGHTRYHHHHDNPPIGMHIND/DDDDDPDDDDPQVPQDDCSVVPPFADDAEDEDPDPPDFAAPVKDFKDWDQDQQFKWKWWFALQQKIKIAGDWRTWMDISNWTWTWGIKIKWAFDAYHYVNHTAGMKMWTWTQTPVQRAIEIEIAGEHEDDPDAQQLLVQSLVQYDLDHGDMGIGNGGRRCCSQADDQPPVRHFKWKWWWHFDNDPVRHGPYIYIYTDDHHYHHPVSSQSSLCSSVSVPDGHTRYHHHDNNPPIHMHTND

Secondary structure (DSSP, 8-state):
-----SBSSTTT--THHHH-SS-S--B--SS-SS--EE------EEE--SSB--EEEEEEESEEEEE--TT-EEEETTEEEEEEEEEEESS-SSBBTTBPPSEEEEEEEEETTT--EEEEEEEEES--SS--HHHHHHHHH--SSTT-EEE-SS-B-GGGGSPPP-TTS---EEEEEEE-SSTT--EEEEEEEESS-EE--HHHHHHHHHHHTTTTS-----------TT---EEE-/-----SBSTGGG--THHHH-SS-S--EE--SSSS--EE------EEE--SSB--EEEE-SSSSEEEE--TT-EEEETTEEEEEEEEEEESS-SSEETTB--SEEEEEEEEETTT--EEEEEEEEEE--SSPPHHHHHHHHHS-SSSS-EEEPSS-B-GGGGSPPP-TTS---EEEEEEE-SSTT--EEEEEEEESS-EEE-HHHHHHHHHHHTTTTS-----PPPPP-TT---EEE-/-TT----SBSSGGG--THHHH-SS-S--EE--SSSS--EE------EEEE-SS--EEEEE-SSS-EEEEPPS-EEEEETTEEEEEEEEEEESS-SSEETTB--SEEEEEEEEETTTSSEEEEEEEEES--SS--HHHHHHHHH--SSTT-EEEESS---GGGGSPPPPTTS---EEEEEE--SSTT----EEEEEESS-EE--HHHHHHHHHHHTTTTS-----PPP---TT---EEE-/-----SBSSGGG--THHHH-SS-S--EE--S--S--EE------EEE----SS-EEEE-SSS-EEEE--TT-EEEETTEEEEEEEEEEESS-SSEETTB--SEEEEEEEEETTT--EEEEEEEEES--SS--HHHHHHHHH--SSTT-EEE-SS---GGGGSPPPPTTS---EEEEEEE-SSTT--EEEEEEEESS-EE--HHHHHHHHHHHTTTTS-----PPP---TT---EEE-/------SBSSGGG--THHHH-SS-S--EE--S-SS--EE------EEE----SS-EEEE-SSSSEEEE--S--EEEETTEEEEEEEEEEESS-SSEETTB--SEEEEEEEEETTT--EEEEEEEEEE--SSPPHHHHHHHHHS-SSTT-EEE-SS---GGGGSPPP-TTS---EEEEEE--SSTT--S-EEEEEESS-EEE-HHHHHHHHHHTTTTTS-----PPP---TTPPPEEE-/------SBSSGGG--THHHH-SS-S--EE-SS-SS--EE------EEE----SSEEEEEEEESEEEEEPPTT-EEEETTEEEEEEEEEEESS-SSEETTB--SEEEEEEEEETTTSSEEEEEEEEES--SS--HHHHHHHHH--SSTT-EEEESS---GGGGSPPP-TTS---EEEEEE--SSTT--S-EEEEEESSPEE--HHHHHHHHHHHTTTSS-----------TT---EEE-/------SBSSGGG--THHHH-SS-S--EE-SS-SS--EE------EEE----SS-EEEEEEESEEEEEPPTT-EEEETTEEEEEEEEEEESS-SSEETTB--SEEEEEEEEETTTSSEEEEEEEEEE--SS--HHHHHHHHHS-SSTT-EEE-SS---GGGGSPPP-TTS---EEEEEE--SSTT--S-EEEEEESSPEEE-HHHHHHHHHHHTTTTS-----PPP---TT--PEEE-/-------SBSSGGG--SHHHH-SS-S--EE--S--S---B------EEEE---SS-EEEE-SSSSEEEE--TTEEEEETTEEEEEEEEEEESS-SSEETTB--SEEEEEEEEETTTSSEEEEEEEEEE--SS--HHHHHHHHHS-SSTT-EEE-SS---GGGGSPPP-TTS---EEEEEE--SSTT--S-EEEEEESSPEEE-HHHHHHHHHHHTTTSS-----PPP---TT---EEE-